Protein 2M5Y (pdb70)

CATH classification: 3.30.70.2390

Radius of gyration: 35.93 Å; Cα contacts (8 Å, |Δi|>4): 184; chains: 1; bounding box: 40×83×102 Å

Foldseek 3Di:
DCPDDPPPDDDDDDDDDDPPDDDDDDDDDDAAADFEAEFAEQAPQDCLSVVLVVVLVVVHHPHYHYYHDHDPLDAAFEKEEAVVPNLQVSSCSRCVSSVGHYDYCPSCVVVDDDGIYGYHYD

Solvent-accessible surface area: 9256 Å² total; per-residue (Å²): 124,131,96,143,138,94,186,138,127,109,113,96,180,107,129,193,133,140,138,134,100,86,140,128,122,135,116,149,184,125,105,89,116,190,24,55,1,51,0,16,10,43,72,43,85,132,49,54,6,22,156,5,3,67,175,13,115,92,75,68,77,62,72,14,66,78,30,105,79,82,3,122,47,20,107,53,42,13,0,2,29,20,91,101,130,32,14,138,60,6,0,46,50,2,2,173,71,43,58,20,61,58,54,101,136,113,5,62,164,73,60,113,2,59,23,0,0,0,0,14,51,83

Secondary structure (DSSP, 8-state):
---PPP-S--------------PPP---PPP-----EEEEESS---TTTTHHHHHHHHHT-S-EEEEE---TT-SS-EEE---STTHHHHHHHHHHHHT-EEE-SSHHHHT--SSEEEEE--

Structure (mmCIF, N/CA/C/O backbone):
data_2M5Y
#
_entry.id   2M5Y
#
loop_
_atom_site.group_PDB
_atom_site.id
_atom_site.type_symbol
_atom_site.label_atom_id
_atom_site.label_alt_id
_atom_site.label_comp_id
_atom_site.label_asym_id
_atom_site.label_entity_id
_atom_site.label_seq_id
_atom_site.pdbx_PDB_ins_code
_atom_site.Cartn_x
_atom_site.Cartn_y
_atom_site.Cartn_z
_atom_site.occupancy
_atom_site.B_iso_or_equiv
_atom_site.auth_seq_id
_atom_site.auth_comp_id
_atom_site.auth_asym_id
_atom_site.auth_atom_id
_atom_site.pdbx_PDB_model_num
ATOM 1 N N . GLY A 1 1 ? -28.139 -68.044 87.027 1.00 12.31 1 GLY A N 1
ATOM 2 C CA . GLY A 1 1 ? -27.502 -67.436 88.216 1.00 64.12 1 GLY A CA 1
ATOM 3 C C . GLY A 1 1 ? -27.089 -65.998 87.967 1.00 74.55 1 GLY A C 1
ATOM 4 O O . GLY A 1 1 ? -27.688 -65.332 87.119 1.00 0.13 1 GLY A O 1
ATOM 10 N N . SER A 1 2 ? -26.045 -65.539 88.689 1.00 42.33 2 SER A N 1
ATOM 11 C CA . SER A 1 2 ? -25.559 -64.148 88.643 1.00 24.01 2 SER A CA 1
ATOM 12 C C . SER A 1 2 ? -25.010 -63.789 87.250 1.00 32.42 2 SER A C 1
ATOM 13 O O . SER A 1 2 ? -24.149 -64.499 86.715 1.00 3.24 2 SER A O 1
ATOM 21 N N . SER A 1 3 ? -25.528 -62.693 86.673 1.00 43.13 3 SER A N 1
ATOM 22 C CA . SER A 1 3 ? -25.100 -62.182 85.360 1.00 30.33 3 SER A CA 1
ATOM 23 C C . SER A 1 3 ? -24.561 -60.744 85.526 1.00 75.14 3 SER A C 1
ATOM 24 O O . SER A 1 3 ? -25.172 -59.953 86.253 1.00 24.11 3 SER A O 1
ATOM 32 N N . PRO A 1 4 ? -23.397 -60.387 84.881 1.00 50.02 4 PRO A N 1
ATOM 33 C CA . PRO A 1 4 ? -22.816 -59.023 84.957 1.00 24.31 4 PRO A CA 1
ATOM 34 C C . PRO A 1 4 ? -23.767 -57.959 84.359 1.00 41.14 4 PRO A C 1
ATOM 35 O O . PRO A 1 4 ? -24.258 -58.108 83.235 1.00 31.11 4 PRO A O 1
ATOM 46 N N . ASN A 1 5 ? -24.045 -56.911 85.148 1.00 31.11 5 ASN A N 1
ATOM 47 C CA . ASN A 1 5 ? -24.949 -55.816 84.770 1.00 45.45 5 ASN A CA 1
ATOM 48 C C . ASN A 1 5 ? -24.139 -54.687 84.106 1.00 32.31 5 ASN A C 1
ATOM 49 O O . ASN A 1 5 ? -22.936 -54.566 84.357 1.00 75.05 5 ASN A O 1
ATOM 60 N N . SER A 1 6 ? -24.814 -53.887 83.256 1.00 45.10 6 SER A N 1
ATOM 61 C CA . SER A 1 6 ? -24.217 -52.733 82.550 1.00 14.51 6 SER A CA 1
ATOM 62 C C . SER A 1 6 ? -23.589 -51.739 83.544 1.00 0.14 6 SER A C 1
ATOM 63 O O . SER A 1 6 ? -24.238 -51.378 84.530 1.00 15.43 6 SER A O 1
ATOM 71 N N . GLU A 1 7 ? -22.342 -51.308 83.257 1.00 62.41 7 GLU A N 1
ATOM 72 C CA . GLU A 1 7 ? -21.504 -50.520 84.187 1.00 71.11 7 GLU A CA 1
ATOM 73 C C . GLU A 1 7 ? -22.234 -49.247 84.691 1.00 22.41 7 GLU A C 1
ATOM 74 O O . GLU A 1 7 ? -22.765 -49.238 85.809 1.00 71.13 7 GLU A O 1
ATOM 86 N N . ASP A 1 8 ? -22.274 -48.190 83.865 1.00 32.25 8 ASP A N 1
ATOM 87 C CA . ASP A 1 8 ? -23.100 -46.998 84.138 1.00 62.51 8 ASP A CA 1
ATOM 88 C C . ASP A 1 8 ? -23.842 -46.591 82.853 1.00 12.13 8 ASP A C 1
ATOM 89 O O . ASP A 1 8 ? -25.037 -46.864 82.700 1.00 31.42 8 ASP A O 1
ATOM 98 N N . ASP A 1 9 ? -23.082 -45.994 81.921 1.00 73.32 9 ASP A N 1
ATOM 99 C CA . ASP A 1 9 ? -23.563 -45.510 80.614 1.00 71.01 9 ASP A CA 1
ATOM 100 C C . ASP A 1 9 ? -22.360 -44.960 79.834 1.00 55.23 9 ASP A C 1
ATOM 101 O O . ASP A 1 9 ? -21.565 -44.196 80.388 1.00 74.02 9 ASP A O 1
ATOM 110 N N . SER A 1 10 ? -22.226 -45.360 78.564 1.00 74.10 10 SER A N 1
ATOM 111 C CA . SER A 1 10 ? -21.124 -44.920 77.696 1.00 33.54 10 SER A CA 1
ATOM 112 C C . SER A 1 10 ? -21.498 -43.606 76.990 1.00 62.25 10 SER A C 1
ATOM 113 O O . SER A 1 10 ? -22.617 -43.457 76.488 1.00 54.11 10 SER A O 1
ATOM 121 N N . SER A 1 11 ? -20.557 -42.654 76.975 1.00 25.31 11 SER A N 1
ATOM 122 C CA . SER A 1 11 ? -20.734 -41.353 76.320 1.00 33.30 11 SER A CA 1
ATOM 123 C C . SER A 1 11 ? -20.182 -41.405 74.877 1.00 41.44 11 SER A C 1
ATOM 124 O O . SER A 1 11 ? -19.662 -42.437 74.435 1.00 52.31 11 SER A O 1
ATOM 132 N N . ALA A 1 12 ? -20.315 -40.292 74.146 1.00 41.13 12 ALA A N 1
ATOM 133 C CA . ALA A 1 12 ? -19.900 -40.184 72.738 1.00 74.21 12 ALA A CA 1
ATOM 134 C C . ALA A 1 12 ? -19.421 -38.759 72.450 1.00 0.34 12 ALA A C 1
ATOM 135 O O . ALA A 1 12 ? -19.794 -37.820 73.165 1.00 33.34 12 ALA A O 1
ATOM 142 N N . ILE A 1 13 ? -18.580 -38.607 71.413 1.00 44.41 13 ILE A N 1
ATOM 143 C CA . ILE A 1 13 ? -18.052 -37.297 70.977 1.00 14.21 13 ILE A CA 1
ATOM 144 C C . ILE A 1 13 ? -18.278 -37.103 69.470 1.00 42.14 13 ILE A C 1
ATOM 145 O O . ILE A 1 13 ? -18.668 -38.040 68.757 1.00 25.52 13 ILE A O 1
ATOM 161 N N . SER A 1 14 ? -18.016 -35.871 69.012 1.00 71.01 14 SER A N 1
ATOM 162 C CA . SER A 1 14 ? -18.137 -35.470 67.603 1.00 71.42 14 SER A CA 1
ATOM 163 C C . SER A 1 14 ? -17.401 -34.130 67.385 1.00 73.14 14 SER A C 1
ATOM 164 O O . SER A 1 14 ? -16.957 -33.494 68.350 1.00 72.52 14 SER A O 1
ATOM 172 N N . THR A 1 15 ? -17.265 -33.725 66.112 1.00 23.22 15 THR A N 1
ATOM 173 C CA . THR A 1 15 ? -16.703 -32.417 65.716 1.00 43.41 15 THR A CA 1
ATOM 174 C C . THR A 1 15 ? -17.580 -31.804 64.606 1.00 21.33 15 THR A C 1
ATOM 175 O O . THR A 1 15 ? -18.386 -32.502 63.988 1.00 50.51 15 THR A O 1
ATOM 186 N N . MET A 1 16 ? -17.418 -30.487 64.373 1.00 32.22 16 MET A N 1
ATOM 187 C CA . MET A 1 16 ? -18.169 -29.728 63.344 1.00 34.22 16 MET A CA 1
ATOM 188 C C . MET A 1 16 ? -17.166 -28.975 62.458 1.00 45.41 16 MET A C 1
ATOM 189 O O . MET A 1 16 ? -16.275 -28.305 62.973 1.00 51.44 16 MET A O 1
ATOM 203 N N . THR A 1 17 ? -17.324 -29.081 61.129 1.00 1.04 17 THR A N 1
ATOM 204 C CA . THR A 1 17 ? -16.382 -28.500 60.148 1.00 41.21 17 THR A CA 1
ATOM 205 C C . THR A 1 17 ? -17.057 -27.342 59.385 1.00 41.41 17 THR A C 1
ATOM 206 O O . THR A 1 17 ? -18.246 -27.421 59.051 1.00 2.23 17 THR A O 1
ATOM 217 N N . THR A 1 18 ? -16.283 -26.278 59.116 1.00 31.22 18 THR A N 1
ATOM 218 C CA . THR A 1 18 ? -16.742 -25.101 58.357 1.00 53.20 18 THR A CA 1
ATOM 219 C C . THR A 1 18 ? -15.771 -24.808 57.194 1.00 11.14 18 THR A C 1
ATOM 220 O O . THR A 1 18 ? -14.608 -25.224 57.218 1.00 23.44 18 THR A O 1
ATOM 231 N N . THR A 1 19 ? -16.260 -24.082 56.184 1.00 12.33 19 THR A N 1
ATOM 232 C CA . THR A 1 19 ? -15.465 -23.673 55.014 1.00 60.41 19 THR A CA 1
ATOM 233 C C . THR A 1 19 ? -15.891 -22.259 54.578 1.00 14.12 19 THR A C 1
ATOM 234 O O . THR A 1 19 ? -16.967 -21.778 54.966 1.00 23.33 19 THR A O 1
ATOM 245 N N . THR A 1 20 ? -15.036 -21.594 53.778 1.00 64.14 20 THR A N 1
ATOM 246 C CA . THR A 1 20 ? -15.283 -20.221 53.289 1.00 13.30 20 THR A CA 1
ATOM 247 C C . THR A 1 20 ? -14.635 -20.032 51.901 1.00 11.01 20 THR A C 1
ATOM 248 O O . THR A 1 20 ? -13.508 -20.485 51.670 1.00 33.32 20 THR A O 1
ATOM 259 N N . ALA A 1 21 ? -15.363 -19.368 50.989 1.00 32.10 21 ALA A N 1
ATOM 260 C CA . ALA A 1 21 ? -14.848 -18.974 49.666 1.00 54.21 21 ALA A CA 1
ATOM 261 C C . ALA A 1 21 ? -14.310 -17.529 49.722 1.00 55.00 21 ALA A C 1
ATOM 262 O O . ALA A 1 21 ? -14.592 -16.793 50.674 1.00 23.34 21 ALA A O 1
ATOM 269 N N . ALA A 1 22 ? -13.550 -17.126 48.694 1.00 32.53 22 ALA A N 1
ATOM 270 C CA . ALA A 1 22 ? -12.966 -15.771 48.602 1.00 63.33 22 ALA A CA 1
ATOM 271 C C . ALA A 1 22 ? -12.926 -15.315 47.126 1.00 34.22 22 ALA A C 1
ATOM 272 O O . ALA A 1 22 ? -12.568 -16.115 46.257 1.00 3.32 22 ALA A O 1
ATOM 279 N N . PRO A 1 23 ? -13.304 -14.025 46.817 1.00 32.35 23 PRO A N 1
ATOM 280 C CA . PRO A 1 23 ? -13.355 -13.506 45.425 1.00 25.44 23 PRO A CA 1
ATOM 281 C C . PRO A 1 23 ? -11.951 -13.319 44.801 1.00 64.54 23 PRO A C 1
ATOM 282 O O . PRO A 1 23 ? -11.011 -12.874 45.469 1.00 54.11 23 PRO A O 1
ATOM 293 N N . THR A 1 24 ? -11.829 -13.686 43.519 1.00 62.31 24 THR A N 1
ATOM 294 C CA . THR A 1 24 ? -10.591 -13.548 42.739 1.00 51.13 24 THR A CA 1
ATOM 295 C C . THR A 1 24 ? -10.691 -12.328 41.811 1.00 4.52 24 THR A C 1
ATOM 296 O O . THR A 1 24 ? -11.668 -12.189 41.061 1.00 22.30 24 THR A O 1
ATOM 307 N N . SER A 1 25 ? -9.681 -11.455 41.878 1.00 3.04 25 SER A N 1
ATOM 308 C CA . SER A 1 25 ? -9.585 -10.260 41.034 1.00 53.45 25 SER A CA 1
ATOM 309 C C . SER A 1 25 ? -8.870 -10.616 39.712 1.00 54.43 25 SER A C 1
ATOM 310 O O . SER A 1 25 ? -7.746 -11.130 39.728 1.00 1.20 25 SER A O 1
ATOM 318 N N . THR A 1 26 ? -9.556 -10.377 38.582 1.00 44.04 26 THR A N 1
ATOM 319 C CA . THR A 1 26 ? -9.024 -10.606 37.232 1.00 1.23 26 THR A CA 1
ATOM 320 C C . THR A 1 26 ? -9.389 -9.408 36.338 1.00 55.41 26 THR A C 1
ATOM 321 O O . THR A 1 26 ? -10.566 -9.055 36.218 1.00 41.40 26 THR A O 1
ATOM 332 N N . SER A 1 27 ? -8.367 -8.792 35.726 1.00 31.34 27 SER A N 1
ATOM 333 C CA . SER A 1 27 ? -8.517 -7.618 34.853 1.00 24.53 27 SER A CA 1
ATOM 334 C C 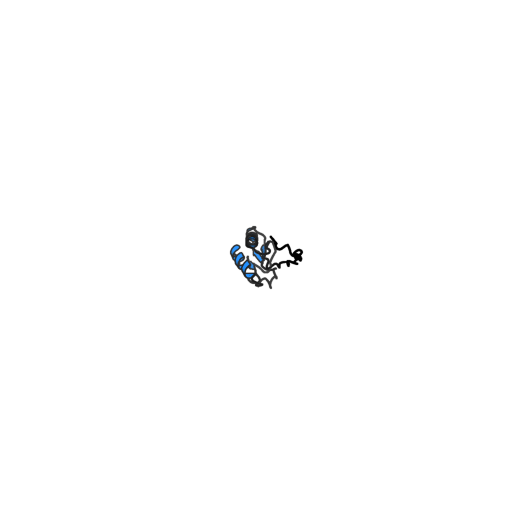. SER A 1 27 ? -7.731 -7.836 33.549 1.00 22.31 27 SER A C 1
ATOM 335 O O . SER A 1 27 ? -6.670 -8.472 33.558 1.00 34.04 27 SER A O 1
ATOM 343 N N . VAL A 1 28 ? -8.267 -7.314 32.433 1.00 43.03 28 VAL A N 1
ATOM 344 C CA . VAL A 1 28 ? -7.634 -7.403 31.100 1.00 4.24 28 VAL A CA 1
ATOM 345 C C . VAL A 1 28 ? -7.192 -6.001 30.646 1.00 11.53 28 VAL A C 1
ATOM 346 O O . VAL A 1 28 ? -7.903 -5.011 30.866 1.00 22.10 28 VAL A O 1
ATOM 359 N N . LYS A 1 29 ? -6.011 -5.937 30.017 1.00 32.34 29 LYS A N 1
ATOM 360 C CA . LYS A 1 29 ? -5.383 -4.687 29.570 1.00 10.05 29 LYS A CA 1
ATOM 361 C C . LYS A 1 29 ? -5.614 -4.509 28.047 1.00 61.44 29 LYS A C 1
ATOM 362 O O . LYS A 1 29 ? -5.514 -5.491 27.304 1.00 13.12 29 LYS A O 1
ATOM 381 N N . PRO A 1 30 ? -5.969 -3.263 27.566 1.00 54.40 30 PRO A N 1
ATOM 382 C CA . PRO A 1 30 ? -6.188 -2.978 26.119 1.00 60.25 30 PRO A CA 1
ATOM 383 C C . PRO A 1 30 ? -4.983 -3.352 25.217 1.00 4.44 30 PRO A C 1
ATOM 384 O O . PRO A 1 30 ? -3.829 -3.305 25.658 1.00 41.24 30 PRO A O 1
ATOM 395 N N . ALA A 1 31 ? -5.277 -3.733 23.960 1.00 24.45 31 ALA A N 1
ATOM 396 C CA . ALA A 1 31 ? -4.263 -4.111 22.952 1.00 4.54 31 ALA A CA 1
ATOM 397 C C . ALA A 1 31 ? -3.729 -2.870 22.209 1.00 12.24 31 ALA A C 1
ATOM 398 O O . ALA A 1 31 ? -4.366 -1.809 22.217 1.00 2.40 31 ALA A O 1
ATOM 405 N N . ALA A 1 32 ? -2.560 -3.015 21.559 1.00 54.14 32 ALA A N 1
ATOM 406 C CA . ALA A 1 32 ? -1.872 -1.911 20.854 1.00 11.41 32 ALA A CA 1
ATOM 407 C C . ALA A 1 32 ? -1.799 -2.206 19.334 1.00 31.14 32 ALA A C 1
ATOM 408 O O . ALA A 1 32 ? -1.241 -3.238 18.944 1.00 34.34 32 ALA A O 1
ATOM 415 N N . PRO A 1 33 ? -2.367 -1.307 18.454 1.00 22.40 33 PRO A N 1
ATOM 416 C CA . PRO A 1 33 ? -2.334 -1.481 16.977 1.00 33.42 33 PRO A CA 1
ATOM 417 C C . PRO A 1 33 ? -0.890 -1.405 16.428 1.00 34.13 33 PRO A C 1
ATOM 418 O O . PRO A 1 33 ? -0.113 -0.534 16.844 1.00 74.24 33 PRO A O 1
ATOM 429 N N . ARG A 1 34 ? -0.546 -2.326 15.508 1.00 5.21 34 ARG A N 1
ATOM 430 C CA . ARG A 1 34 ? 0.819 -2.457 14.973 1.00 54.14 34 ARG A CA 1
ATOM 431 C C . ARG A 1 34 ? 1.071 -1.445 13.840 1.00 63.33 34 ARG A C 1
ATOM 432 O O . ARG A 1 34 ? 1.519 -0.330 14.096 1.00 4.24 34 ARG A O 1
ATOM 453 N N . ALA A 1 35 ? 0.709 -1.808 12.597 1.00 23.33 35 ALA A N 1
ATOM 454 C CA . ALA A 1 35 ? 1.107 -1.058 11.392 1.00 14.13 35 ALA A CA 1
ATOM 455 C C . ALA A 1 35 ? -0.061 -1.000 10.406 1.00 11.40 35 ALA A C 1
ATOM 456 O O . ALA A 1 35 ? -0.690 -2.026 10.124 1.00 22.23 35 ALA A O 1
ATOM 463 N N . GLU A 1 36 ? -0.342 0.204 9.886 1.00 30.21 36 GLU A N 1
ATOM 464 C CA . GLU A 1 36 ? -1.432 0.428 8.924 1.00 21.43 36 GLU A CA 1
ATOM 465 C C . GLU A 1 36 ? -0.876 0.628 7.507 1.00 61.12 36 GLU A C 1
ATOM 466 O O . GLU A 1 36 ? 0.247 1.125 7.318 1.00 42.12 36 GLU A O 1
ATOM 478 N N . VAL A 1 37 ? -1.678 0.211 6.522 1.00 42.53 37 VAL A N 1
ATOM 479 C CA . VAL A 1 37 ? -1.426 0.444 5.096 1.00 30.44 37 VAL A CA 1
ATOM 480 C C . VAL A 1 37 ? -2.531 1.361 4.539 1.00 71.23 37 VAL A C 1
ATOM 481 O O . VAL A 1 37 ? -3.682 1.315 4.995 1.00 45.41 37 VAL A O 1
ATOM 494 N N . ARG A 1 38 ? -2.175 2.213 3.570 1.00 11.22 38 ARG A N 1
ATOM 495 C CA . ARG A 1 38 ? -3.123 3.143 2.952 1.00 50.43 38 ARG A CA 1
ATOM 496 C C . ARG A 1 38 ? -2.819 3.351 1.457 1.00 35.44 38 ARG A C 1
ATOM 497 O O . ARG A 1 38 ? -1.769 3.869 1.087 1.00 20.45 38 ARG A O 1
ATOM 518 N N . VAL A 1 39 ? -3.775 2.952 0.605 1.00 22.20 39 VAL A N 1
ATOM 519 C CA . VAL A 1 39 ? -3.641 3.037 -0.854 1.00 34.43 39 VAL A CA 1
ATOM 520 C C . VAL A 1 39 ? -4.017 4.452 -1.330 1.00 40.03 39 VAL A C 1
ATOM 521 O O . VAL A 1 39 ? -5.172 4.857 -1.231 1.00 14.44 39 VAL A O 1
ATOM 534 N N . TYR A 1 40 ? -3.024 5.204 -1.822 1.00 73.22 40 TYR A N 1
ATOM 535 C CA . TYR A 1 40 ? -3.239 6.520 -2.425 1.00 22.21 40 TYR A CA 1
ATOM 536 C C . TYR A 1 40 ? -3.211 6.404 -3.945 1.00 4.30 40 TYR A C 1
ATOM 537 O O . TYR A 1 40 ? -2.211 5.991 -4.518 1.00 61.02 40 TYR A O 1
ATOM 555 N N . ASN A 1 41 ? -4.317 6.748 -4.605 1.00 5.21 41 ASN A N 1
ATOM 556 C CA . ASN A 1 41 ? -4.318 6.881 -6.066 1.00 11.52 41 ASN A CA 1
ATOM 557 C C . ASN A 1 41 ? -4.104 8.359 -6.389 1.00 15.43 41 ASN A C 1
ATOM 558 O O . ASN A 1 41 ? -4.839 9.206 -5.892 1.00 1.24 41 ASN A O 1
ATOM 569 N N . ILE A 1 42 ? -3.095 8.672 -7.201 1.00 20.44 42 ILE A N 1
ATOM 570 C CA . ILE A 1 42 ? -2.679 10.069 -7.419 1.00 44.31 42 ILE A CA 1
ATOM 571 C C . ILE A 1 42 ? -3.591 10.791 -8.439 1.00 31.15 42 ILE A C 1
ATOM 572 O O . ILE A 1 42 ? -3.875 11.979 -8.284 1.00 34.43 42 ILE A O 1
ATOM 588 N N . SER A 1 43 ? -4.091 10.060 -9.449 1.00 41.11 43 SER A N 1
ATOM 589 C CA . SER A 1 43 ? -4.903 10.652 -10.542 1.00 75.23 43 SER A CA 1
ATOM 590 C C . SER A 1 43 ? -6.374 10.186 -10.471 1.00 44.40 43 SER A C 1
ATOM 591 O O . SER A 1 43 ? -7.261 10.843 -11.027 1.00 45.12 43 SER A O 1
ATOM 599 N N . GLY A 1 44 ? -6.620 9.063 -9.782 1.00 41.13 44 GLY A N 1
ATOM 600 C CA . GLY A 1 44 ? -7.953 8.462 -9.698 1.00 61.20 44 GLY A CA 1
ATOM 601 C C . GLY A 1 44 ? -8.251 7.575 -10.901 1.00 22.32 44 GLY A C 1
ATOM 602 O O . GLY A 1 44 ? -8.340 8.067 -12.027 1.00 74.21 44 GLY A O 1
ATOM 606 N N . THR A 1 45 ? -8.408 6.262 -10.670 1.00 41.21 45 THR A N 1
ATOM 607 C CA . THR A 1 45 ? -8.662 5.273 -11.737 1.00 11.21 45 THR A CA 1
ATOM 608 C C . THR A 1 45 ? -9.608 4.168 -11.190 1.00 50.31 45 THR A C 1
ATOM 609 O O . THR A 1 45 ? -10.390 4.438 -10.273 1.00 43.11 45 THR A O 1
ATOM 620 N N . GLU A 1 46 ? -9.571 2.961 -11.781 1.00 35.52 46 GLU A N 1
ATOM 621 C CA . GLU A 1 46 ? -10.389 1.801 -11.371 1.00 21.10 46 GLU A CA 1
ATOM 622 C C . GLU A 1 46 ? -10.083 1.342 -9.918 1.00 63.12 46 GLU A C 1
ATOM 623 O O . GLU A 1 46 ? -8.969 1.542 -9.405 1.00 14.42 46 GLU A O 1
ATOM 635 N N . GLY A 1 47 ? -11.086 0.690 -9.292 1.00 74.25 47 GLY A N 1
ATOM 636 C CA . GLY A 1 47 ? -10.976 0.157 -7.928 1.00 14.01 47 GLY A CA 1
ATOM 637 C C . GLY A 1 47 ? -9.990 -1.012 -7.773 1.00 64.42 47 GLY A C 1
ATOM 638 O O . GLY A 1 47 ? -9.807 -1.506 -6.662 1.00 65.12 47 GLY A O 1
ATOM 642 N N . ALA A 1 48 ? -9.360 -1.453 -8.893 1.00 33.23 48 ALA A N 1
ATOM 643 C CA . ALA A 1 48 ? -8.262 -2.457 -8.890 1.00 35.43 48 ALA A CA 1
ATOM 644 C C . ALA A 1 48 ? -7.087 -2.012 -7.989 1.00 14.23 48 ALA A C 1
ATOM 645 O O . ALA A 1 48 ? -6.356 -2.846 -7.433 1.00 74.13 48 ALA A O 1
ATOM 652 N N . ALA A 1 49 ? -6.928 -0.683 -7.865 1.00 62.51 49 ALA A N 1
ATOM 653 C CA . ALA A 1 49 ? -5.964 -0.056 -6.945 1.00 63.10 49 ALA A CA 1
ATOM 654 C C . ALA A 1 49 ? -6.352 -0.322 -5.480 1.00 1.30 49 ALA A C 1
ATOM 655 O O . ALA A 1 49 ? -5.526 -0.760 -4.686 1.00 61.10 49 ALA A O 1
ATOM 662 N N . ALA A 1 50 ? -7.628 -0.072 -5.151 1.00 32.04 50 ALA A N 1
ATOM 663 C CA . ALA A 1 50 ? -8.178 -0.277 -3.784 1.00 51.11 50 ALA A CA 1
ATOM 664 C C . ALA A 1 50 ? -8.311 -1.771 -3.441 1.00 55.14 50 ALA A C 1
ATOM 665 O O . ALA A 1 50 ? -8.400 -2.143 -2.265 1.00 75.03 50 ALA A O 1
ATOM 672 N N . ARG A 1 51 ? -8.342 -2.612 -4.492 1.00 14.14 51 ARG A N 1
ATOM 673 C CA . ARG A 1 51 ? -8.445 -4.077 -4.362 1.00 34.44 51 ARG A CA 1
ATOM 674 C C . ARG A 1 51 ? -7.248 -4.657 -3.582 1.00 51.13 51 ARG A C 1
ATOM 675 O O . ARG A 1 51 ? -7.388 -5.687 -2.906 1.00 54.14 51 ARG A O 1
ATOM 696 N N . THR A 1 52 ? -6.084 -3.975 -3.670 1.00 73.01 52 THR A N 1
ATOM 697 C CA . THR A 1 52 ? -4.878 -4.368 -2.924 1.00 43.20 52 THR A CA 1
ATOM 698 C C . THR A 1 52 ? -5.132 -4.270 -1.400 1.00 74.53 52 THR A C 1
ATOM 699 O O . THR A 1 52 ? -4.741 -5.157 -0.641 1.00 3.21 52 THR A O 1
ATOM 710 N N . ALA A 1 53 ? -5.837 -3.190 -0.992 1.00 74.24 53 ALA A N 1
ATOM 711 C CA . ALA A 1 53 ? -6.220 -2.932 0.418 1.00 32.45 53 ALA A CA 1
ATOM 712 C C . ALA A 1 53 ? -7.223 -3.980 0.940 1.00 25.21 53 ALA A C 1
ATOM 713 O O . ALA A 1 53 ? -7.154 -4.402 2.098 1.00 20.04 53 ALA A O 1
ATOM 720 N N . ASP A 1 54 ? -8.141 -4.395 0.054 1.00 74.41 54 ASP A N 1
ATOM 721 C CA . ASP A 1 54 ? -9.272 -5.292 0.407 1.00 20.01 54 ASP A CA 1
ATOM 722 C C . ASP A 1 54 ? -8.765 -6.673 0.823 1.00 32.20 54 ASP A C 1
ATOM 723 O O . ASP A 1 54 ? -9.116 -7.191 1.891 1.00 4.41 54 ASP A O 1
ATOM 732 N N . ARG A 1 55 ? -7.923 -7.241 -0.046 1.00 22.12 55 ARG A N 1
ATOM 733 C CA . ARG A 1 55 ? -7.340 -8.578 0.147 1.00 34.24 55 ARG A CA 1
ATOM 734 C C . ARG A 1 55 ? -6.360 -8.582 1.335 1.00 71.40 55 ARG A C 1
ATOM 735 O O . ARG A 1 55 ? -6.158 -9.610 1.993 1.00 41.52 55 ARG A O 1
ATOM 756 N N . LEU A 1 56 ? -5.795 -7.395 1.607 1.00 60.21 56 LEU A N 1
ATOM 757 C CA . LEU A 1 56 ? -4.745 -7.199 2.610 1.00 4.40 56 LEU A CA 1
ATOM 758 C C . LEU A 1 56 ? -5.326 -7.216 4.034 1.00 12.11 56 LEU A C 1
ATOM 759 O O . LEU A 1 56 ? -4.826 -7.916 4.913 1.00 23.43 56 LEU A O 1
ATOM 775 N N . LYS A 1 57 ? -6.387 -6.430 4.251 1.00 73.55 57 LYS A N 1
ATOM 776 C CA . LYS A 1 57 ? -7.091 -6.371 5.550 1.00 61.43 57 LYS A CA 1
ATOM 777 C C . LYS A 1 57 ? -7.717 -7.736 5.892 1.00 74.31 57 LYS A C 1
ATOM 778 O O . LYS A 1 57 ? -7.714 -8.168 7.054 1.00 60.32 57 LYS A O 1
ATOM 797 N N . ALA A 1 58 ? -8.199 -8.425 4.839 1.00 24.12 58 ALA A N 1
ATOM 798 C CA . ALA A 1 58 ? -8.762 -9.784 4.942 1.00 43.12 58 ALA A CA 1
ATOM 799 C C . ALA A 1 58 ? -7.657 -10.832 5.223 1.00 54.22 58 ALA A C 1
ATOM 800 O O . ALA A 1 58 ? -7.945 -11.923 5.725 1.00 0.21 58 ALA A O 1
ATOM 807 N N . ALA A 1 59 ? -6.396 -10.492 4.874 1.00 2.20 59 ALA A N 1
ATOM 808 C CA . ALA A 1 59 ? -5.210 -11.334 5.172 1.00 63.54 59 ALA A CA 1
ATOM 809 C C . ALA A 1 59 ? -4.807 -11.232 6.660 1.00 64.24 59 ALA A C 1
ATOM 810 O O . ALA A 1 59 ? -4.106 -12.106 7.178 1.00 0.41 59 ALA A O 1
ATOM 817 N N . GLY A 1 60 ? -5.249 -10.145 7.330 1.00 12.25 60 GLY A N 1
ATOM 818 C CA . GLY A 1 60 ? -5.022 -9.956 8.772 1.00 62.33 60 GLY A CA 1
ATOM 819 C C . GLY A 1 60 ? -4.095 -8.789 9.082 1.00 74.41 60 GLY A C 1
ATOM 820 O O . GLY A 1 60 ? -3.220 -8.896 9.946 1.00 75.53 60 GLY A O 1
ATOM 824 N N . PHE A 1 61 ? -4.272 -7.674 8.352 1.00 55.52 61 PHE A N 1
ATOM 825 C CA . PHE A 1 61 ? -3.528 -6.414 8.596 1.00 31.02 61 PHE A CA 1
ATOM 826 C C . PHE A 1 61 ? -4.450 -5.382 9.249 1.00 73.40 61 PHE A C 1
ATOM 827 O O . PHE A 1 61 ? -5.680 -5.456 9.100 1.00 44.11 61 PHE A O 1
ATOM 844 N N . THR A 1 62 ? -3.828 -4.415 9.949 1.00 23.05 62 THR A N 1
ATOM 845 C CA . THR A 1 62 ? -4.502 -3.587 10.962 1.00 51.10 62 THR A CA 1
ATOM 846 C C . THR A 1 62 ? -5.562 -2.664 10.320 1.00 53.33 62 THR A C 1
ATOM 847 O O . THR A 1 62 ? -6.762 -2.873 10.498 1.00 14.13 62 THR A O 1
ATOM 858 N N . VAL A 1 63 ? -5.105 -1.662 9.556 1.00 41.32 63 VAL A N 1
ATOM 859 C CA . VAL A 1 63 ? -5.984 -0.717 8.833 1.00 53.20 63 VAL A CA 1
ATOM 860 C C . VAL A 1 63 ? -5.541 -0.678 7.367 1.00 10.24 63 VAL A C 1
ATOM 861 O O . VAL A 1 63 ? -4.348 -0.669 7.096 1.00 72.21 63 VAL A O 1
ATOM 874 N N . THR A 1 64 ? -6.504 -0.696 6.433 1.00 11.20 64 THR A N 1
ATOM 875 C CA . THR A 1 64 ? -6.240 -0.508 5.000 1.00 50.32 64 THR A CA 1
ATOM 876 C C . THR A 1 64 ? -7.194 0.573 4.453 1.00 13.45 64 THR A C 1
ATOM 877 O O . THR A 1 64 ? -8.355 0.297 4.124 1.00 1.05 64 THR A O 1
ATOM 888 N N . ASP A 1 65 ? -6.697 1.819 4.415 1.00 70.32 65 ASP A N 1
ATOM 889 C CA . ASP A 1 65 ? -7.495 3.010 4.041 1.00 31.04 65 ASP A CA 1
ATOM 890 C C . ASP A 1 65 ? -7.142 3.440 2.608 1.00 62.30 65 ASP A C 1
ATOM 891 O O . ASP A 1 65 ? -5.980 3.550 2.280 1.00 64.12 65 ASP A O 1
ATOM 900 N N . VAL A 1 66 ? -8.141 3.683 1.751 1.00 74.01 66 VAL A N 1
ATOM 901 C CA . VAL A 1 66 ? -7.899 4.108 0.349 1.00 75.31 66 VAL A CA 1
ATOM 902 C C . VAL A 1 66 ? -8.459 5.523 0.106 1.00 42.41 66 VAL A C 1
ATOM 903 O O . VAL A 1 66 ? -9.605 5.822 0.463 1.00 33.10 66 VAL A O 1
ATOM 916 N N . GLY A 1 67 ? -7.622 6.384 -0.494 1.00 21.23 67 GLY A N 1
ATOM 917 C CA . GLY A 1 67 ? -8.000 7.745 -0.855 1.00 43.11 67 GLY A CA 1
ATOM 918 C C . GLY A 1 67 ? -7.239 8.232 -2.077 1.00 31.22 67 GLY A C 1
ATOM 919 O O . GLY A 1 67 ? -6.204 7.672 -2.432 1.00 54.24 67 GLY A O 1
ATOM 923 N N . ASN A 1 68 ? -7.779 9.261 -2.741 1.00 33.43 68 ASN A N 1
ATOM 924 C CA . ASN A 1 68 ? -7.135 9.904 -3.901 1.00 0.20 68 ASN A CA 1
ATOM 925 C C . ASN A 1 68 ? -6.343 11.128 -3.411 1.00 5.44 68 ASN A C 1
ATOM 926 O O . ASN A 1 68 ? -6.924 12.046 -2.827 1.00 1.25 68 ASN A O 1
ATOM 937 N N . LEU A 1 69 ? -5.011 11.135 -3.639 1.00 30.14 69 LEU A N 1
ATOM 938 C CA . LEU A 1 69 ? -4.122 12.159 -3.082 1.00 31.44 69 LEU A CA 1
ATOM 939 C C . LEU A 1 69 ? -2.945 12.336 -4.042 1.00 72.30 69 LEU A C 1
ATOM 940 O O . LEU A 1 69 ? -2.373 11.352 -4.515 1.00 5.35 69 LEU A O 1
ATOM 956 N N . SER A 1 70 ? -2.609 13.603 -4.333 1.00 21.32 70 SER A N 1
ATOM 957 C CA . SER A 1 70 ? -1.500 13.959 -5.225 1.00 64.23 70 SER A CA 1
ATOM 958 C C . SER A 1 70 ? -0.172 13.883 -4.462 1.00 32.13 70 SER A C 1
ATOM 959 O O . SER A 1 70 ? 0.148 14.780 -3.681 1.00 0.51 70 SER A O 1
ATOM 967 N N . LEU A 1 71 ? 0.561 12.772 -4.653 1.00 12.20 71 LEU A N 1
ATOM 968 C CA . LEU A 1 71 ? 1.924 12.599 -4.116 1.00 54.45 71 LEU A CA 1
ATOM 969 C C . LEU A 1 71 ? 2.943 13.217 -5.106 1.00 4.43 71 LEU A C 1
ATOM 970 O O . LEU A 1 71 ? 3.205 12.644 -6.166 1.00 25.52 71 LEU A O 1
ATOM 986 N N . PRO A 1 72 ? 3.540 14.405 -4.776 1.00 14.41 72 PRO A N 1
ATOM 987 C CA . PRO A 1 72 ? 4.464 15.116 -5.688 1.00 64.44 72 PRO A CA 1
ATOM 988 C C . PRO A 1 72 ? 5.891 14.533 -5.653 1.00 44.22 72 PRO A C 1
ATOM 989 O O . PRO A 1 72 ? 6.795 15.009 -6.348 1.00 15.15 72 PRO A O 1
ATOM 1000 N N . ASP A 1 73 ? 6.070 13.492 -4.831 1.00 42.34 73 ASP A N 1
ATOM 1001 C CA . ASP A 1 73 ? 7.358 12.828 -4.609 1.00 50.44 73 ASP A CA 1
ATOM 1002 C C . ASP A 1 73 ? 7.493 11.589 -5.513 1.00 74.31 73 ASP A C 1
ATOM 1003 O O . ASP A 1 73 ? 8.614 11.164 -5.824 1.00 32.34 73 ASP A O 1
ATOM 1012 N N . VAL A 1 74 ? 6.343 11.031 -5.951 1.00 74.34 74 VAL A N 1
ATOM 1013 C CA . VAL A 1 74 ? 6.301 9.879 -6.880 1.00 42.00 74 VAL A CA 1
ATOM 1014 C C . VAL A 1 74 ? 6.091 10.377 -8.322 1.00 73.32 74 VAL A C 1
ATOM 1015 O O . VAL A 1 74 ? 5.559 11.473 -8.538 1.00 30.31 74 VAL A O 1
ATOM 1028 N N . ALA A 1 75 ? 6.523 9.571 -9.295 1.00 55.50 75 ALA A N 1
ATOM 1029 C CA . ALA A 1 75 ? 6.325 9.844 -10.736 1.00 23.34 75 ALA A CA 1
ATOM 1030 C C . ALA A 1 75 ? 5.982 8.541 -11.494 1.00 34.44 75 ALA A C 1
ATOM 1031 O O . ALA A 1 75 ? 5.906 8.519 -12.727 1.00 73.11 75 ALA A O 1
ATOM 1038 N N . ALA A 1 76 ? 5.735 7.472 -10.722 1.00 1.23 76 ALA A N 1
ATOM 1039 C CA . ALA A 1 76 ? 5.420 6.125 -11.229 1.00 14.34 76 ALA A CA 1
ATOM 1040 C C . ALA A 1 76 ? 4.649 5.362 -10.145 1.00 70.43 76 ALA A C 1
ATOM 1041 O O . ALA A 1 76 ? 4.729 5.728 -8.960 1.00 34.02 76 ALA A O 1
ATOM 1048 N N . THR A 1 77 ? 3.866 4.343 -10.551 1.00 63.21 77 THR A N 1
ATOM 1049 C CA . THR A 1 77 ? 3.133 3.479 -9.609 1.00 41.44 77 THR A CA 1
ATOM 1050 C C . THR A 1 77 ? 4.146 2.795 -8.657 1.00 70.23 77 THR A C 1
ATOM 1051 O O . THR A 1 77 ? 5.006 2.007 -9.080 1.00 74.14 77 THR A O 1
ATOM 1062 N N . THR A 1 78 ? 4.088 3.192 -7.376 1.00 1.01 78 THR A N 1
ATOM 1063 C CA . THR A 1 78 ? 5.097 2.856 -6.373 1.00 12.12 78 THR A CA 1
ATOM 1064 C C . THR A 1 78 ? 4.436 2.493 -5.047 1.00 14.22 78 THR A C 1
ATOM 1065 O O . THR A 1 78 ? 3.621 3.245 -4.519 1.00 11.53 78 THR A O 1
ATOM 1076 N N . VAL A 1 79 ? 4.816 1.328 -4.511 1.00 72.13 79 VAL A N 1
ATOM 1077 C CA . VAL A 1 79 ? 4.342 0.860 -3.206 1.00 1.52 79 VAL A CA 1
ATOM 1078 C C . VAL A 1 79 ? 5.467 1.101 -2.183 1.00 52.22 79 VAL A C 1
ATOM 1079 O O . VAL A 1 79 ? 6.529 0.477 -2.250 1.00 50.41 79 VAL A O 1
ATOM 1092 N N . TYR A 1 80 ? 5.203 2.017 -1.245 1.00 51.53 80 TYR A N 1
ATOM 1093 C CA . TYR A 1 80 ? 6.170 2.506 -0.246 1.00 4.52 80 TYR A CA 1
ATOM 1094 C C . TYR A 1 80 ? 5.956 1.785 1.081 1.00 1.40 80 TYR A C 1
ATOM 1095 O O . TYR A 1 80 ? 4.814 1.560 1.497 1.00 61.20 80 TYR A O 1
ATOM 1113 N N . TYR A 1 81 ? 7.070 1.494 1.764 1.00 30.34 81 TYR A N 1
ATOM 1114 C CA . TYR A 1 81 ? 7.057 1.030 3.156 1.00 45.35 81 TYR A CA 1
ATOM 1115 C C . TYR A 1 81 ? 8.079 1.789 4.001 1.00 50.13 81 TYR A C 1
ATOM 1116 O O . TYR A 1 81 ? 8.989 2.438 3.478 1.00 10.54 81 TYR A O 1
ATOM 1134 N N . THR A 1 82 ? 7.917 1.668 5.315 1.00 74.10 82 THR A N 1
ATOM 1135 C CA . THR A 1 82 ? 8.950 1.996 6.302 1.00 22.31 82 THR A CA 1
ATOM 1136 C C . THR A 1 82 ? 9.473 0.650 6.872 1.00 30.44 82 THR A C 1
ATOM 1137 O O . THR A 1 82 ? 8.930 -0.417 6.548 1.00 22.41 82 THR A O 1
ATOM 1148 N N . GLU A 1 83 ? 10.532 0.685 7.681 1.00 62.22 83 GLU A N 1
ATOM 1149 C CA . GLU A 1 83 ? 11.170 -0.538 8.227 1.00 3.45 83 GLU A CA 1
ATOM 1150 C C . GLU A 1 83 ? 11.014 -0.611 9.756 1.00 24.33 83 GLU A C 1
ATOM 1151 O O . GLU A 1 83 ? 11.829 -1.231 10.447 1.00 1.23 83 GLU A O 1
ATOM 1163 N N . VAL A 1 84 ? 9.931 -0.008 10.275 1.00 43.20 84 VAL A N 1
ATOM 1164 C CA . VAL A 1 84 ? 9.559 -0.122 11.698 1.00 10.43 84 VAL A CA 1
ATOM 1165 C C . VAL A 1 84 ? 8.912 -1.498 11.922 1.00 4.34 84 VAL A C 1
ATOM 1166 O O . VAL A 1 84 ? 7.973 -1.848 11.206 1.00 12.54 84 VAL A O 1
ATOM 1179 N N . GLU A 1 85 ? 9.441 -2.260 12.896 1.00 51.22 85 GLU A N 1
ATOM 1180 C CA . GLU A 1 85 ? 9.028 -3.651 13.182 1.00 73.34 85 GLU A CA 1
ATOM 1181 C C . GLU A 1 85 ? 9.280 -4.567 11.955 1.00 12.54 85 GLU A C 1
ATOM 1182 O O . GLU A 1 85 ? 10.295 -5.273 11.890 1.00 0.34 85 GLU A O 1
ATOM 1194 N N . GLY A 1 86 ? 8.354 -4.520 10.978 1.00 74.44 86 GLY A N 1
ATOM 1195 C CA . GLY A 1 86 ? 8.444 -5.313 9.760 1.00 52.35 86 GLY A CA 1
ATOM 1196 C C . GLY A 1 86 ? 7.468 -4.838 8.703 1.00 63.13 86 GLY A C 1
ATOM 1197 O O . GLY A 1 86 ? 6.941 -5.652 7.938 1.00 64.30 86 GLY A O 1
ATOM 1201 N N . GLU A 1 87 ? 7.249 -3.501 8.645 1.00 30.33 87 GLU A N 1
ATOM 1202 C CA . GLU A 1 87 ? 6.321 -2.870 7.669 1.00 42.25 87 GLU A CA 1
ATOM 1203 C C . GLU A 1 87 ? 6.754 -3.109 6.217 1.00 73.22 87 GLU A C 1
ATOM 1204 O O . GLU A 1 87 ? 5.947 -2.978 5.287 1.00 1.24 87 GLU A O 1
ATOM 1216 N N . ARG A 1 88 ? 8.032 -3.453 6.030 1.00 65.32 88 ARG A N 1
ATOM 1217 C CA . ARG A 1 88 ? 8.568 -3.770 4.708 1.00 24.44 88 ARG A CA 1
ATOM 1218 C C . ARG A 1 88 ? 7.900 -5.007 4.090 1.00 43.10 88 ARG A C 1
ATOM 1219 O O . ARG A 1 88 ? 7.767 -5.082 2.880 1.00 11.12 88 ARG A O 1
ATOM 1240 N N . ALA A 1 89 ? 7.433 -5.934 4.952 1.00 63.52 89 ALA A N 1
ATOM 1241 C CA . ALA A 1 89 ? 6.840 -7.218 4.532 1.00 35.44 89 ALA A CA 1
ATOM 1242 C C . ALA A 1 89 ? 5.518 -7.015 3.770 1.00 24.51 89 ALA A C 1
ATOM 1243 O O . ALA A 1 89 ? 5.305 -7.625 2.714 1.00 2.11 89 ALA A O 1
ATOM 1250 N N . THR A 1 90 ? 4.645 -6.138 4.306 1.00 33.44 90 THR A N 1
ATOM 1251 C CA . THR A 1 90 ? 3.295 -5.929 3.747 1.00 3.10 90 THR A CA 1
ATOM 1252 C C . THR A 1 90 ? 3.365 -5.264 2.357 1.00 33.34 90 THR A C 1
ATOM 1253 O O . THR A 1 90 ? 2.739 -5.744 1.416 1.00 32.11 90 THR A O 1
ATOM 1264 N N . ALA A 1 91 ? 4.182 -4.203 2.224 1.00 42.04 91 ALA A N 1
ATOM 1265 C CA . ALA A 1 91 ? 4.343 -3.470 0.945 1.00 23.11 91 ALA A CA 1
ATOM 1266 C C . ALA A 1 91 ? 5.137 -4.288 -0.091 1.00 24.51 91 ALA A C 1
ATOM 1267 O O . ALA A 1 91 ? 4.977 -4.096 -1.296 1.00 53.04 91 ALA A O 1
ATOM 1274 N N . ASP A 1 92 ? 6.015 -5.173 0.406 1.00 61.33 92 ASP A N 1
ATOM 1275 C CA . ASP A 1 92 ? 6.775 -6.134 -0.433 1.00 73.30 92 ASP A CA 1
ATOM 1276 C C . ASP A 1 92 ? 5.818 -7.141 -1.102 1.00 63.34 92 ASP A C 1
ATOM 1277 O O . ASP A 1 92 ? 6.041 -7.566 -2.243 1.00 21.53 92 ASP A O 1
ATOM 1286 N N . ALA A 1 93 ? 4.735 -7.484 -0.380 1.00 21.43 93 ALA A N 1
ATOM 1287 C CA . ALA A 1 93 ? 3.680 -8.382 -0.882 1.00 5.20 93 ALA A CA 1
ATOM 1288 C C . ALA A 1 93 ? 2.750 -7.631 -1.858 1.00 72.21 93 ALA A C 1
ATOM 1289 O O . ALA A 1 93 ? 2.471 -8.111 -2.963 1.00 1.10 93 ALA A O 1
ATOM 1296 N N . VAL A 1 94 ? 2.308 -6.427 -1.442 1.00 72.42 94 VAL A N 1
ATOM 1297 C CA . VAL A 1 94 ? 1.337 -5.606 -2.202 1.00 50.43 94 VAL A CA 1
ATOM 1298 C C . VAL A 1 94 ? 1.945 -5.062 -3.497 1.00 72.43 94 VAL A C 1
ATOM 1299 O O . VAL A 1 94 ? 1.246 -4.920 -4.501 1.00 43.12 94 VAL A O 1
ATOM 1312 N N . GLY A 1 95 ? 3.245 -4.763 -3.461 1.00 72.43 95 GLY A N 1
ATOM 1313 C CA . GLY A 1 95 ? 3.972 -4.328 -4.653 1.00 13.10 95 GLY A CA 1
ATOM 1314 C C . GLY A 1 95 ? 3.917 -5.350 -5.774 1.00 34.10 95 GLY A C 1
ATOM 1315 O O . GLY A 1 95 ? 3.965 -5.006 -6.950 1.00 32.32 95 GLY A O 1
ATOM 1319 N N . ARG A 1 96 ? 3.801 -6.618 -5.379 1.00 15.13 96 ARG A N 1
ATOM 1320 C CA . ARG A 1 96 ? 3.645 -7.748 -6.317 1.00 10.33 96 ARG A CA 1
ATOM 1321 C C . ARG A 1 96 ? 2.160 -7.974 -6.669 1.00 33.22 96 ARG A C 1
ATOM 1322 O O . ARG A 1 96 ? 1.850 -8.425 -7.776 1.00 20.11 96 ARG A O 1
ATOM 1343 N N . THR A 1 97 ? 1.252 -7.662 -5.714 1.00 30.12 97 THR A N 1
ATOM 1344 C CA . THR A 1 97 ? -0.213 -7.764 -5.921 1.00 34.44 97 THR A CA 1
ATOM 1345 C C . THR A 1 97 ? -0.677 -6.771 -7.008 1.00 20.14 97 THR A C 1
ATOM 1346 O O . THR A 1 97 ? -1.465 -7.107 -7.900 1.00 63.42 97 THR A O 1
ATOM 1357 N N . LEU A 1 98 ? -0.133 -5.554 -6.918 1.00 13.55 98 LEU A N 1
ATOM 1358 C CA . LEU A 1 98 ? -0.444 -4.440 -7.824 1.00 64.31 98 LEU A CA 1
ATOM 1359 C C . LEU A 1 98 ? 0.436 -4.519 -9.086 1.00 12.30 98 LEU A C 1
ATOM 1360 O O . LEU A 1 98 ? -0.001 -4.144 -10.177 1.00 3.32 98 LEU A O 1
ATOM 1376 N N . GLY A 1 99 ? 1.668 -5.035 -8.920 1.00 2.43 99 GLY A N 1
ATOM 1377 C CA . GLY A 1 99 ? 2.668 -5.023 -9.988 1.00 44.52 99 GLY A CA 1
ATOM 1378 C C . GLY A 1 99 ? 3.209 -3.610 -10.196 1.00 2.31 99 GLY A C 1
ATOM 1379 O O . GLY A 1 99 ? 2.948 -2.971 -11.223 1.00 63.52 99 GLY A O 1
ATOM 1383 N N . ALA A 1 100 ? 3.929 -3.117 -9.176 1.00 43.44 100 ALA A N 1
ATOM 1384 C CA . ALA A 1 100 ? 4.439 -1.739 -9.104 1.00 23.23 100 ALA A CA 1
ATOM 1385 C C . ALA A 1 100 ? 5.868 -1.727 -8.543 1.00 43.21 100 ALA A C 1
ATOM 1386 O O . ALA A 1 100 ? 6.338 -2.737 -7.993 1.00 44.52 100 ALA A O 1
ATOM 1393 N N . ALA A 1 101 ? 6.548 -0.575 -8.689 1.00 64.05 101 ALA A N 1
ATOM 1394 C CA . ALA A 1 101 ? 7.911 -0.366 -8.171 1.00 44.34 101 ALA A CA 1
ATOM 1395 C C . ALA A 1 101 ? 7.860 -0.244 -6.639 1.00 15.42 101 ALA A C 1
ATOM 1396 O O . ALA A 1 101 ? 7.310 0.719 -6.108 1.00 5.14 101 ALA A O 1
ATOM 1403 N N . VAL A 1 102 ? 8.398 -1.246 -5.936 1.00 15.00 102 VAL A N 1
ATOM 1404 C CA . VAL A 1 102 ? 8.388 -1.287 -4.463 1.00 73.24 102 VAL A CA 1
ATOM 1405 C C . VAL A 1 102 ? 9.610 -0.526 -3.955 1.00 61.13 102 VAL A C 1
ATOM 1406 O O . VAL A 1 102 ? 10.716 -0.739 -4.460 1.00 33.25 102 VAL A O 1
ATOM 1419 N N . GLU A 1 103 ? 9.421 0.341 -2.956 1.00 22.14 103 GLU A N 1
ATOM 1420 C CA . GLU A 1 103 ? 10.472 1.253 -2.502 1.00 40.31 103 GLU A CA 1
ATOM 1421 C C . GLU A 1 103 ? 10.467 1.381 -0.968 1.00 44.42 103 GLU A C 1
ATOM 1422 O O . GLU A 1 103 ? 9.422 1.217 -0.305 1.00 54.11 103 GLU A O 1
ATOM 1434 N N . LEU A 1 104 ? 11.663 1.697 -0.433 1.00 31.21 104 LEU A N 1
ATOM 1435 C CA . LEU A 1 104 ? 11.942 1.786 1.006 1.00 34.45 104 LEU A CA 1
ATOM 1436 C C . LEU A 1 104 ? 11.379 3.096 1.579 1.00 30.11 104 LEU A C 1
ATOM 1437 O O . LEU A 1 104 ? 10.539 3.752 0.960 1.00 30.10 104 LEU A O 1
ATOM 1453 N N . ARG A 1 105 ? 11.850 3.460 2.778 1.00 64.23 105 ARG A N 1
ATOM 1454 C CA . ARG A 1 105 ? 11.538 4.736 3.446 1.00 25.33 105 ARG A CA 1
ATOM 1455 C C . ARG A 1 105 ? 12.210 5.960 2.755 1.00 54.34 105 ARG A C 1
ATOM 1456 O O . ARG A 1 105 ? 12.492 6.957 3.410 1.00 52.52 105 ARG A O 1
ATOM 1477 N N . LEU A 1 106 ? 12.457 5.891 1.436 1.00 44.10 106 LEU A N 1
ATOM 1478 C CA . LEU A 1 106 ? 13.002 7.015 0.662 1.00 64.35 106 LEU A CA 1
ATOM 1479 C C . LEU A 1 106 ? 11.942 8.158 0.496 1.00 72.10 106 LEU A C 1
ATOM 1480 O O . LEU A 1 106 ? 12.266 9.324 0.776 1.00 71.43 106 LEU A O 1
ATOM 1496 N N . PRO A 1 107 ? 10.645 7.865 0.073 1.00 50.43 107 PRO A N 1
ATOM 1497 C CA . PRO A 1 107 ? 9.537 8.874 0.092 1.00 1.42 107 PRO A CA 1
ATOM 1498 C C . PRO A 1 107 ? 9.249 9.467 1.493 1.00 51.22 107 PRO A C 1
ATOM 1499 O O . PRO A 1 107 ? 8.535 10.463 1.606 1.00 72.04 107 PRO A O 1
ATOM 1510 N N . GLU A 1 108 ? 9.810 8.840 2.550 1.00 42.03 108 GLU A N 1
ATOM 1511 C CA . GLU A 1 108 ? 9.613 9.276 3.950 1.00 0.21 108 GLU A CA 1
ATOM 1512 C C . GLU A 1 108 ? 10.270 10.656 4.161 1.00 22.23 108 GLU A C 1
ATOM 1513 O O . GLU A 1 108 ? 9.741 11.499 4.878 1.00 34.11 108 GLU A O 1
ATOM 1525 N N . LEU A 1 109 ? 11.401 10.894 3.487 1.00 41.24 109 LEU A N 1
ATOM 1526 C CA . LEU A 1 109 ? 12.104 12.192 3.554 1.00 20.33 109 LEU A CA 1
ATOM 1527 C C . LEU A 1 109 ? 11.463 13.191 2.577 1.00 51.44 109 LEU A C 1
ATOM 1528 O O . LEU A 1 109 ? 11.388 14.388 2.855 1.00 75.31 109 LEU A O 1
ATOM 1544 N N . SER A 1 110 ? 10.989 12.663 1.444 1.00 43.32 110 SER A N 1
ATOM 1545 C CA . SER A 1 110 ? 10.446 13.463 0.337 1.00 52.44 110 SER A CA 1
ATOM 1546 C C . SER A 1 110 ? 9.109 14.135 0.731 1.00 11.04 110 SER A C 1
ATOM 1547 O O . SER A 1 110 ? 8.932 15.345 0.568 1.00 52.43 110 SER A O 1
ATOM 1555 N N . ASP A 1 111 ? 8.200 13.332 1.299 1.00 64.35 111 ASP A N 1
ATOM 1556 C CA . ASP A 1 111 ? 6.808 13.745 1.589 1.00 35.22 111 ASP A CA 1
ATOM 1557 C C . ASP A 1 111 ? 6.437 13.490 3.064 1.00 54.11 111 ASP A C 1
ATOM 1558 O O . ASP A 1 111 ? 5.691 14.278 3.664 1.00 25.55 111 ASP A O 1
ATOM 1567 N N . GLN A 1 112 ? 6.996 12.409 3.630 1.00 32.14 112 GLN A N 1
ATOM 1568 C CA . GLN A 1 112 ? 6.644 11.878 4.971 1.00 1.11 112 GLN A CA 1
ATOM 1569 C C . GLN A 1 112 ? 5.207 11.286 4.934 1.00 3.02 112 GLN A C 1
ATOM 1570 O O . GLN A 1 112 ? 4.268 11.899 5.442 1.00 63.32 112 GLN A O 1
ATOM 1584 N N . PRO A 1 113 ? 5.018 10.098 4.282 1.00 64.55 113 PRO A N 1
ATOM 1585 C CA . PRO A 1 113 ? 3.728 9.377 4.262 1.00 40.44 113 PRO A CA 1
ATOM 1586 C C . PRO A 1 113 ? 3.510 8.528 5.549 1.00 44.13 113 PRO A C 1
ATOM 1587 O O . PRO A 1 113 ? 4.485 8.038 6.128 1.00 61.22 113 PRO A O 1
ATOM 1598 N N . PRO A 1 114 ? 2.231 8.346 6.016 1.00 43.13 114 PRO A N 1
ATOM 1599 C CA . PRO A 1 114 ? 1.914 7.572 7.242 1.00 63.44 114 PRO A CA 1
ATOM 1600 C C . PRO A 1 114 ? 2.040 6.034 7.038 1.00 63.01 114 PRO A C 1
ATOM 1601 O O . PRO A 1 114 ? 1.342 5.459 6.188 1.00 0.43 114 PRO A O 1
ATOM 1612 N N . GLY A 1 115 ? 2.949 5.407 7.817 1.00 4.35 115 GLY A N 1
ATOM 1613 C CA . GLY A 1 115 ? 3.113 3.946 7.857 1.00 54.13 115 GLY A CA 1
ATOM 1614 C C . GLY A 1 115 ? 3.603 3.368 6.533 1.00 15.55 115 GLY A C 1
ATOM 1615 O O . GLY A 1 115 ? 4.736 3.625 6.115 1.00 11.12 115 GLY A O 1
ATOM 1619 N N . VAL A 1 116 ? 2.729 2.582 5.888 1.00 54.22 116 VAL A N 1
ATOM 1620 C CA . VAL A 1 116 ? 2.930 2.026 4.543 1.00 71.31 116 VAL A CA 1
ATOM 1621 C C . VAL A 1 116 ? 1.858 2.605 3.626 1.00 50.32 116 VAL A C 1
ATOM 1622 O O . VAL A 1 116 ? 0.688 2.693 4.016 1.00 53.32 116 VAL A O 1
ATOM 1635 N N . ILE A 1 117 ? 2.248 3.006 2.405 1.00 71.05 117 ILE A N 1
ATOM 1636 C CA . ILE A 1 117 ? 1.293 3.534 1.416 1.00 34.41 117 ILE A CA 1
ATOM 1637 C C . ILE A 1 117 ? 1.472 2.790 0.094 1.00 1.41 117 ILE A C 1
ATOM 1638 O O . ILE A 1 117 ? 2.561 2.305 -0.211 1.00 74.12 117 ILE A O 1
ATOM 1654 N N . VAL A 1 118 ? 0.382 2.668 -0.663 1.00 34.22 118 VAL A N 1
ATOM 1655 C CA . VAL A 1 118 ? 0.400 2.068 -2.000 1.00 72.43 118 VAL A CA 1
ATOM 1656 C C . VAL A 1 118 ? -0.029 3.155 -2.987 1.00 12.45 118 VAL A C 1
ATOM 1657 O O . VAL A 1 118 ? -1.214 3.456 -3.086 1.00 51.11 118 VAL A O 1
ATOM 1670 N N . VAL A 1 119 ? 0.933 3.753 -3.705 1.00 34.03 119 VAL A N 1
ATOM 1671 C CA . VAL A 1 119 ? 0.620 4.820 -4.670 1.00 4.42 119 VAL A CA 1
ATOM 1672 C C . VAL A 1 119 ? 0.455 4.208 -6.053 1.00 34.44 119 VAL A C 1
ATOM 1673 O O . VAL A 1 119 ? 1.332 3.483 -6.531 1.00 22.14 119 VAL A O 1
ATOM 1686 N N . VAL A 1 120 ? -0.691 4.493 -6.675 1.00 62.44 120 VAL A N 1
ATOM 1687 C CA . VAL A 1 120 ? -0.995 4.036 -8.028 1.00 23.25 120 VAL A CA 1
ATOM 1688 C C . VAL A 1 120 ? -1.123 5.262 -8.940 1.00 42.53 120 VAL A C 1
ATOM 1689 O O . VAL A 1 120 ? -1.876 6.197 -8.625 1.00 35.44 120 VAL A O 1
ATOM 1702 N N . THR A 1 121 ? -0.389 5.249 -10.065 1.00 23.22 121 THR A N 1
ATOM 1703 C CA . THR A 1 121 ? -0.474 6.293 -11.092 1.00 42.44 121 THR A CA 1
ATOM 1704 C C . THR A 1 121 ? -1.449 5.854 -12.187 1.00 13.31 121 THR A C 1
ATOM 1705 O O . THR A 1 121 ? -1.442 4.688 -12.597 1.00 75.50 121 THR A O 1
ATOM 1716 N N . GLY A 1 122 ? -2.289 6.796 -12.634 1.00 33.01 122 GLY A N 1
ATOM 1717 C CA . GLY A 1 122 ? -3.313 6.533 -13.643 1.00 73.44 122 GLY A CA 1
ATOM 1718 C C . GLY A 1 122 ? -3.557 7.745 -14.538 1.00 5.44 122 GLY A C 1
ATOM 1719 O O . GLY A 1 122 ? -4.685 7.907 -15.042 1.00 54.11 122 GLY A O 1
ATOM 1724 N N . GLY A 1 1 ? -74.861 -35.173 70.267 1.00 73.35 1 GLY A N 2
ATOM 1725 C CA . GLY A 1 1 ? -75.050 -34.025 71.195 1.00 73.22 1 GLY A CA 2
ATOM 1726 C C . GLY A 1 1 ? -74.348 -32.761 70.713 1.00 31.14 1 GLY A C 2
ATOM 1727 O O . GLY A 1 1 ? -73.858 -32.703 69.577 1.00 42.52 1 GLY A O 2
ATOM 1733 N N . SER A 1 2 ? -74.283 -31.747 71.599 1.00 4.10 2 SER A N 2
ATOM 1734 C CA . SER A 1 2 ? -73.686 -30.425 71.298 1.00 72.35 2 SER A CA 2
ATOM 1735 C C . SER A 1 2 ? -72.168 -30.381 71.575 1.00 42.13 2 SER A C 2
ATOM 1736 O O . SER A 1 2 ? -71.581 -29.297 71.598 1.00 1.51 2 SER A O 2
ATOM 1744 N N . SER A 1 3 ? -71.531 -31.559 71.742 1.00 70.22 3 SER A N 2
ATOM 1745 C CA . SER A 1 3 ? -70.085 -31.671 72.019 1.00 1.22 3 SER A CA 2
ATOM 1746 C C . SER A 1 3 ? -69.360 -32.265 70.784 1.00 14.41 3 SER A C 2
ATOM 1747 O O . SER A 1 3 ? -69.384 -33.489 70.591 1.00 13.51 3 SER A O 2
ATOM 1755 N N . PRO A 1 4 ? -68.754 -31.405 69.899 1.00 63.51 4 PRO A N 2
ATOM 1756 C CA . PRO A 1 4 ? -67.949 -31.857 68.741 1.00 4.54 4 PRO A CA 2
ATOM 1757 C C . PRO A 1 4 ? -66.433 -31.928 69.076 1.00 21.30 4 PRO A C 2
ATOM 1758 O O . PRO A 1 4 ? -66.039 -31.965 70.256 1.00 34.22 4 PRO A O 2
ATOM 1769 N N . ASN A 1 5 ? -65.598 -31.940 68.024 1.00 30.33 5 ASN A N 2
ATOM 1770 C CA . ASN A 1 5 ? -64.124 -31.923 68.152 1.00 52.12 5 ASN A CA 2
ATOM 1771 C C . ASN A 1 5 ? -63.508 -31.172 66.957 1.00 21.15 5 ASN A C 2
ATOM 1772 O O . ASN A 1 5 ? -64.019 -31.285 65.833 1.00 53.00 5 ASN A O 2
ATOM 1783 N N . SER A 1 6 ? -62.400 -30.435 67.228 1.00 1.02 6 SER A N 2
ATOM 1784 C CA . SER A 1 6 ? -61.644 -29.644 66.237 1.00 52.21 6 SER A CA 2
ATOM 1785 C C . SER A 1 6 ? -62.563 -28.682 65.450 1.00 61.34 6 SER A C 2
ATOM 1786 O O . SER A 1 6 ? -62.949 -28.972 64.311 1.00 62.14 6 SER A O 2
ATOM 1794 N N . GLU A 1 7 ? -62.928 -27.559 66.105 1.00 10.22 7 GLU A N 2
ATOM 1795 C CA . GLU A 1 7 ? -63.889 -26.553 65.575 1.00 61.42 7 GLU A CA 2
ATOM 1796 C C . GLU A 1 7 ? -63.416 -25.999 64.221 1.00 2.12 7 GLU A C 2
ATOM 1797 O O . GLU A 1 7 ? -64.191 -25.895 63.263 1.00 12.42 7 GLU A O 2
ATOM 1809 N N . ASP A 1 8 ? -62.121 -25.683 64.159 1.00 13.24 8 ASP A N 2
ATOM 1810 C CA . ASP A 1 8 ? -61.459 -25.203 62.945 1.00 13.43 8 ASP A CA 2
ATOM 1811 C C . ASP A 1 8 ? -60.275 -26.124 62.632 1.00 45.42 8 ASP A C 2
ATOM 1812 O O . ASP A 1 8 ? -60.348 -26.921 61.687 1.00 13.44 8 ASP A O 2
ATOM 1821 N N . ASP A 1 9 ? -59.229 -26.045 63.486 1.00 12.42 9 ASP A N 2
ATOM 1822 C CA . ASP A 1 9 ? -57.995 -26.849 63.377 1.00 63.12 9 ASP A CA 2
ATOM 1823 C C . ASP A 1 9 ? -57.305 -26.670 61.999 1.00 40.13 9 ASP A C 2
ATOM 1824 O O . ASP A 1 9 ? -57.624 -27.374 61.028 1.00 31.54 9 ASP A O 2
ATOM 1833 N N . SER A 1 10 ? -56.396 -25.691 61.909 1.00 71.44 10 SER A N 2
ATOM 1834 C CA . SER A 1 10 ? -55.646 -25.396 60.674 1.00 23.51 10 SER A CA 2
ATOM 1835 C C . SER A 1 10 ? -54.207 -24.987 61.029 1.00 31.21 10 SER A C 2
ATOM 1836 O O . SER A 1 10 ? -53.997 -24.032 61.792 1.00 70.52 10 SER A O 2
ATOM 1844 N N . SER A 1 11 ? -53.230 -25.732 60.485 1.00 21.12 11 SER A N 2
ATOM 1845 C CA . SER A 1 11 ? -51.792 -25.462 60.652 1.00 62.24 11 SER A CA 2
ATOM 1846 C C . SER A 1 11 ? -51.112 -25.480 59.268 1.00 10.23 11 SER A C 2
ATOM 1847 O O . SER A 1 11 ? -51.034 -26.536 58.624 1.00 15.15 11 SER A O 2
ATOM 1855 N N . ALA A 1 12 ? -50.658 -24.300 58.799 1.00 10.41 12 ALA A N 2
ATOM 1856 C CA . ALA A 1 12 ? -50.028 -24.149 57.473 1.00 4.03 12 ALA A CA 2
ATOM 1857 C C . ALA A 1 12 ? -49.241 -22.835 57.420 1.00 74.12 12 ALA A C 2
ATOM 1858 O O . ALA A 1 12 ? -49.835 -21.755 57.498 1.00 34.32 12 ALA A O 2
ATOM 1865 N N . ILE A 1 13 ? -47.906 -22.939 57.318 1.00 44.34 13 ILE A N 2
ATOM 1866 C CA . ILE A 1 13 ? -47.006 -21.785 57.163 1.00 71.12 13 ILE A CA 2
ATOM 1867 C C . ILE A 1 13 ? -45.743 -22.210 56.374 1.00 22.11 13 ILE A C 2
ATOM 1868 O O . ILE A 1 13 ? -44.962 -23.066 56.813 1.00 42.10 13 ILE A O 2
ATOM 1884 N N . SER A 1 14 ? -45.594 -21.639 55.169 1.00 31.43 14 SER A N 2
ATOM 1885 C CA . SER A 1 14 ? -44.398 -21.788 54.330 1.00 65.04 14 SER A CA 2
ATOM 1886 C C . SER A 1 14 ? -43.992 -20.406 53.806 1.00 21.22 14 SER A C 2
ATOM 1887 O O . SER A 1 14 ? -44.793 -19.734 53.137 1.00 33.31 14 SER A O 2
ATOM 1895 N N . THR A 1 15 ? -42.763 -19.986 54.143 1.00 41.12 15 THR A N 2
ATOM 1896 C CA . THR A 1 15 ? -42.235 -18.653 53.811 1.00 35.33 15 THR A CA 2
ATOM 1897 C C . THR A 1 15 ? -40.691 -18.728 53.682 1.00 54.14 15 THR A C 2
ATOM 1898 O O . THR A 1 15 ? -39.975 -18.947 54.671 1.00 12.14 15 THR A O 2
ATOM 1909 N N . MET A 1 16 ? -40.203 -18.602 52.430 1.00 41.02 16 MET A N 2
ATOM 1910 C CA . MET A 1 16 ? -38.767 -18.641 52.089 1.00 44.30 16 MET A CA 2
ATOM 1911 C C . MET A 1 16 ? -38.559 -18.038 50.687 1.00 11.22 16 MET A C 2
ATOM 1912 O O . MET A 1 16 ? -39.426 -18.187 49.812 1.00 52.14 16 MET A O 2
ATOM 1926 N N . THR A 1 17 ? -37.423 -17.343 50.476 1.00 71.04 17 THR A N 2
ATOM 1927 C CA . THR A 1 17 ? -37.105 -16.701 49.186 1.00 75.35 17 THR A CA 2
ATOM 1928 C C . THR A 1 17 ? -35.579 -16.649 48.955 1.00 22.11 17 THR A C 2
ATOM 1929 O O . THR A 1 17 ? -34.795 -16.444 49.895 1.00 50.35 17 THR A O 2
ATOM 1940 N N . THR A 1 18 ? -35.166 -16.843 47.688 1.00 34.05 18 THR A N 2
ATOM 1941 C CA . THR A 1 18 ? -33.754 -16.823 47.264 1.00 21.32 18 THR A CA 2
ATOM 1942 C C . THR A 1 18 ? -33.645 -16.101 45.910 1.00 44.51 18 THR A C 2
ATOM 1943 O O . THR A 1 18 ? -34.415 -16.403 44.984 1.00 74.33 18 THR A O 2
ATOM 1954 N N . THR A 1 19 ? -32.703 -15.149 45.821 1.00 55.45 19 THR A N 2
ATOM 1955 C CA . THR A 1 19 ? -32.476 -14.327 44.627 1.00 42.25 19 THR A CA 2
ATOM 1956 C C . THR A 1 19 ? -31.037 -13.779 44.652 1.00 71.40 19 THR A C 2
ATOM 1957 O O . THR A 1 19 ? -30.534 -13.368 45.711 1.00 12.54 19 THR A O 2
ATOM 1968 N N . THR A 1 20 ? -30.365 -13.809 43.489 1.00 4.32 20 THR A N 2
ATOM 1969 C CA . THR A 1 20 ? -28.993 -13.296 43.331 1.00 43.04 20 THR A CA 2
ATOM 1970 C C . THR A 1 20 ? -28.814 -12.728 41.909 1.00 55.05 20 THR A C 2
ATOM 1971 O O . THR A 1 20 ? -28.685 -13.491 40.942 1.00 54.12 20 THR A O 2
ATOM 1982 N N . ALA A 1 21 ? -28.839 -11.390 41.786 1.00 4.43 21 ALA A N 2
ATOM 1983 C CA . ALA A 1 21 ? -28.621 -10.687 40.509 1.00 65.30 21 ALA A CA 2
ATOM 1984 C C . ALA A 1 21 ? -27.124 -10.375 40.351 1.00 12.32 21 ALA A C 2
ATOM 1985 O O . ALA A 1 21 ? -26.581 -9.530 41.075 1.00 1.41 21 ALA A O 2
ATOM 1992 N N . ALA A 1 22 ? -26.461 -11.101 39.433 1.00 73.35 22 ALA A N 2
ATOM 1993 C CA . ALA A 1 22 ? -25.030 -10.916 39.124 1.00 32.12 22 ALA A CA 2
ATOM 1994 C C . ALA A 1 22 ? -24.868 -9.844 38.024 1.00 40.34 22 ALA A C 2
ATOM 1995 O O . ALA A 1 22 ? -25.290 -10.071 36.885 1.00 43.41 22 ALA A O 2
ATOM 2002 N N . PRO A 1 23 ? -24.291 -8.645 38.354 1.00 33.02 23 PRO A N 2
ATOM 2003 C CA . PRO A 1 23 ? -24.073 -7.552 37.367 1.00 3.33 23 PRO A CA 2
ATOM 2004 C C . PRO A 1 23 ? -22.795 -7.770 36.522 1.00 62.44 23 PRO A C 2
ATOM 2005 O O . PRO A 1 23 ? -21.979 -8.653 36.831 1.00 63.41 23 PRO A O 2
ATOM 2016 N N . THR A 1 24 ? -22.631 -6.957 35.461 1.00 34.31 24 THR A N 2
ATOM 2017 C CA . THR A 1 24 ? -21.460 -7.020 34.552 1.00 61.11 24 THR A CA 2
ATOM 2018 C C . THR A 1 24 ? -21.220 -5.630 33.921 1.00 3.43 24 THR A C 2
ATOM 2019 O O . THR A 1 24 ? -22.111 -5.089 33.250 1.00 41.34 24 THR A O 2
ATOM 2030 N N . SER A 1 25 ? -20.031 -5.045 34.156 1.00 25.41 25 SER A N 2
ATOM 2031 C CA . SER A 1 25 ? -19.630 -3.761 33.542 1.00 0.40 25 SER A CA 2
ATOM 2032 C C . SER A 1 25 ? -18.903 -4.024 32.204 1.00 54.12 25 SER A C 2
ATOM 2033 O O . SER A 1 25 ? -18.623 -5.184 31.864 1.00 11.30 25 SER A O 2
ATOM 2041 N N . THR A 1 26 ? -18.614 -2.952 31.442 1.00 52.02 26 THR A N 2
ATOM 2042 C CA . THR A 1 26 ? -17.930 -3.051 30.132 1.00 31.24 26 THR A CA 2
ATOM 2043 C C . THR A 1 26 ? -16.768 -2.031 30.044 1.00 32.21 26 THR A C 2
ATOM 2044 O O . THR A 1 26 ? -16.846 -0.930 30.605 1.00 54.42 26 THR A O 2
ATOM 2055 N N . SER A 1 27 ? -15.682 -2.437 29.375 1.00 11.24 27 SER A N 2
ATOM 2056 C CA . SER A 1 27 ? -14.511 -1.590 29.094 1.00 63.44 27 SER A CA 2
ATOM 2057 C C . SER A 1 27 ? -14.191 -1.609 27.583 1.00 13.03 27 SER A C 2
ATOM 2058 O O . SER A 1 27 ? -14.657 -2.496 26.854 1.00 53.21 27 SER A O 2
ATOM 2066 N N . VAL A 1 28 ? -13.411 -0.621 27.118 1.00 23.32 28 VAL A N 2
ATOM 2067 C CA . VAL A 1 28 ? -12.990 -0.522 25.704 1.00 61.23 28 VAL A CA 2
ATOM 2068 C C . VAL A 1 28 ? -11.557 -1.084 25.543 1.00 73.20 28 VAL A C 2
ATOM 2069 O O . VAL A 1 28 ? -10.701 -0.891 26.419 1.00 2.42 28 VAL A O 2
ATOM 2082 N N . LYS A 1 29 ? -11.329 -1.811 24.444 1.00 73.44 29 LYS A N 2
ATOM 2083 C CA . LYS A 1 29 ? -10.016 -2.381 24.094 1.00 21.33 29 LYS A CA 2
ATOM 2084 C C . LYS A 1 29 ? -9.349 -1.463 23.053 1.00 71.41 29 LYS A C 2
ATOM 2085 O O . LYS A 1 29 ? -9.871 -1.339 21.942 1.00 23.21 29 LYS A O 2
ATOM 2104 N N . PRO A 1 30 ? -8.218 -0.771 23.399 1.00 2.43 30 PRO A N 2
ATOM 2105 C CA . PRO A 1 30 ? -7.471 0.069 22.432 1.00 30.25 30 PRO A CA 2
ATOM 2106 C C . PRO A 1 30 ? -6.693 -0.801 21.402 1.00 20.31 30 PRO A C 2
ATOM 2107 O O . PRO A 1 30 ? -6.057 -1.799 21.773 1.00 74.41 30 PRO A O 2
ATOM 2118 N N . ALA A 1 31 ? -6.783 -0.430 20.113 1.00 41.10 31 ALA A N 2
ATOM 2119 C CA . ALA A 1 31 ? -6.107 -1.141 19.013 1.00 1.14 31 ALA A CA 2
ATOM 2120 C C . ALA A 1 31 ? -4.661 -0.641 18.874 1.00 15.24 31 ALA A C 2
ATOM 2121 O O . ALA A 1 31 ? -4.433 0.534 18.553 1.00 55.34 31 ALA A O 2
ATOM 2128 N N . ALA A 1 32 ? -3.699 -1.537 19.147 1.00 51.31 32 ALA A N 2
ATOM 2129 C CA . ALA A 1 32 ? -2.260 -1.218 19.091 1.00 73.25 32 ALA A CA 2
ATOM 2130 C C . ALA A 1 32 ? -1.802 -1.039 17.618 1.00 71.33 32 ALA A C 2
ATOM 2131 O O . ALA A 1 32 ? -1.884 -1.999 16.837 1.00 71.41 32 ALA A O 2
ATOM 2138 N N . PRO A 1 33 ? -1.342 0.195 17.208 1.00 14.45 33 PRO A N 2
ATOM 2139 C CA . PRO A 1 33 ? -0.864 0.451 15.826 1.00 14.53 33 PRO A CA 2
ATOM 2140 C C . PRO A 1 33 ? 0.549 -0.137 15.597 1.00 32.00 33 PRO A C 2
ATOM 2141 O O . PRO A 1 33 ? 1.338 -0.231 16.544 1.00 30.22 33 PRO A O 2
ATOM 2152 N N . ARG A 1 34 ? 0.851 -0.534 14.342 1.00 43.11 34 ARG A N 2
ATOM 2153 C CA . ARG A 1 34 ? 2.138 -1.172 14.004 1.00 54.20 34 ARG A CA 2
ATOM 2154 C C . ARG A 1 34 ? 2.435 -1.043 12.495 1.00 21.13 34 ARG A C 2
ATOM 2155 O O . ARG A 1 34 ? 3.274 -0.232 12.089 1.00 4.42 34 ARG A O 2
ATOM 2176 N N . ALA A 1 35 ? 1.738 -1.855 11.669 1.00 30.24 35 ALA A N 2
ATOM 2177 C CA . ALA A 1 35 ? 1.923 -1.883 10.203 1.00 43.31 35 ALA A CA 2
ATOM 2178 C C . ALA A 1 35 ? 0.697 -1.266 9.506 1.00 24.12 35 ALA A C 2
ATOM 2179 O O . ALA A 1 35 ? -0.334 -1.933 9.333 1.00 61.33 35 ALA A O 2
ATOM 2186 N N . GLU A 1 36 ? 0.806 0.013 9.125 1.00 13.44 36 GLU A N 2
ATOM 2187 C CA . GLU A 1 36 ? -0.302 0.766 8.517 1.00 1.43 36 GLU A CA 2
ATOM 2188 C C . GLU A 1 36 ? -0.146 0.791 6.993 1.00 61.21 36 GLU A C 2
ATOM 2189 O O . GLU A 1 36 ? 0.740 1.467 6.468 1.00 63.21 36 GLU A O 2
ATOM 2201 N N . VAL A 1 37 ? -1.005 0.034 6.299 1.00 14.14 37 VAL A N 2
ATOM 2202 C CA . VAL A 1 37 ? -1.063 0.023 4.830 1.00 25.32 37 VAL A CA 2
ATOM 2203 C C . VAL A 1 37 ? -2.159 0.996 4.344 1.00 1.44 37 VAL A C 2
ATOM 2204 O O . VAL A 1 37 ? -3.251 1.045 4.917 1.00 2.33 37 VAL A O 2
ATOM 2217 N N . ARG A 1 38 ? -1.837 1.788 3.312 1.00 22.12 38 ARG A N 2
ATOM 2218 C CA . ARG A 1 38 ? -2.749 2.786 2.728 1.00 74.25 38 ARG A CA 2
ATOM 2219 C C . ARG A 1 38 ? -2.441 2.991 1.230 1.00 73.44 38 ARG A C 2
ATOM 2220 O O . ARG A 1 38 ? -1.275 3.105 0.834 1.00 1.01 38 ARG A O 2
ATOM 2241 N N . VAL A 1 39 ? -3.510 3.021 0.406 1.00 55.31 39 VAL A N 2
ATOM 2242 C CA . VAL A 1 39 ? -3.425 3.199 -1.057 1.00 5.14 39 VAL A CA 2
ATOM 2243 C C . VAL A 1 39 ? -3.748 4.662 -1.418 1.00 31.24 39 VAL A C 2
ATOM 2244 O O . VAL A 1 39 ? -4.714 5.212 -0.901 1.00 23.15 39 VAL A O 2
ATOM 2257 N N . TYR A 1 40 ? -2.926 5.289 -2.284 1.00 4.22 40 TYR A N 2
ATOM 2258 C CA . TYR A 1 40 ? -3.173 6.643 -2.811 1.00 1.02 40 TYR A CA 2
ATOM 2259 C C . TYR A 1 40 ? -3.037 6.637 -4.335 1.00 33.44 40 TYR A C 2
ATOM 2260 O O . TYR A 1 40 ? -1.941 6.523 -4.861 1.00 5.11 40 TYR A O 2
ATOM 2278 N N . ASN A 1 41 ? -4.158 6.750 -5.046 1.00 35.13 41 ASN A N 2
ATOM 2279 C CA . ASN A 1 41 ? -4.141 6.887 -6.509 1.00 0.03 41 ASN A CA 2
ATOM 2280 C C . ASN A 1 41 ? -3.935 8.361 -6.869 1.00 25.12 41 ASN A C 2
ATOM 2281 O O . ASN A 1 41 ? -4.733 9.217 -6.486 1.00 64.55 41 ASN A O 2
ATOM 2292 N N . ILE A 1 42 ? -2.833 8.661 -7.555 1.00 5.12 42 ILE A N 2
ATOM 2293 C CA . ILE A 1 42 ? -2.563 10.026 -8.037 1.00 15.11 42 ILE A CA 2
ATOM 2294 C C . ILE A 1 42 ? -3.380 10.309 -9.309 1.00 54.33 42 ILE A C 2
ATOM 2295 O O . ILE A 1 42 ? -3.836 11.432 -9.526 1.00 42.33 42 ILE A O 2
ATOM 2311 N N . SER A 1 43 ? -3.588 9.260 -10.118 1.00 13.32 43 SER A N 2
ATOM 2312 C CA . SER A 1 43 ? -4.432 9.301 -11.330 1.00 53.10 43 SER A CA 2
ATOM 2313 C C . SER A 1 43 ? -5.828 8.715 -11.011 1.00 41.43 43 SER A C 2
ATOM 2314 O O . SER A 1 43 ? -6.198 8.612 -9.829 1.00 53.42 43 SER A O 2
ATOM 2322 N N . GLY A 1 44 ? -6.587 8.343 -12.068 1.00 4.45 44 GLY A N 2
ATOM 2323 C CA . GLY A 1 44 ? -7.919 7.747 -11.929 1.00 52.20 44 GLY A CA 2
ATOM 2324 C C . GLY A 1 44 ? -7.891 6.447 -11.135 1.00 71.24 44 GLY A C 2
ATOM 2325 O O . GLY A 1 44 ? -7.248 5.475 -11.560 1.00 51.43 44 GLY A O 2
ATOM 2329 N N . THR A 1 45 ? -8.560 6.458 -9.972 1.00 40.35 45 THR A N 2
ATOM 2330 C CA . THR A 1 45 ? -8.549 5.341 -9.022 1.00 30.52 45 THR A CA 2
ATOM 2331 C C . THR A 1 45 ? -9.334 4.128 -9.592 1.00 22.20 45 THR A C 2
ATOM 2332 O O . THR A 1 45 ? -10.571 4.119 -9.644 1.00 61.13 45 THR A O 2
ATOM 2343 N N . GLU A 1 46 ? -8.590 3.131 -10.100 1.00 31.43 46 GLU A N 2
ATOM 2344 C CA . GLU A 1 46 ? -9.177 1.866 -10.581 1.00 40.54 46 GLU A CA 2
ATOM 2345 C C . GLU A 1 46 ? -9.340 0.895 -9.417 1.00 22.50 46 GLU A C 2
ATOM 2346 O O . GLU A 1 46 ? -8.516 0.896 -8.490 1.00 62.31 46 GLU A O 2
ATOM 2358 N N . GLY A 1 47 ? -10.416 0.090 -9.477 1.00 55.04 47 GLY A N 2
ATOM 2359 C CA . GLY A 1 47 ? -10.787 -0.827 -8.408 1.00 23.12 47 GLY A CA 2
ATOM 2360 C C . GLY A 1 47 ? -9.715 -1.837 -8.050 1.00 14.45 47 GLY A C 2
ATOM 2361 O O . GLY A 1 47 ? -9.530 -2.131 -6.875 1.00 24.42 47 GLY A O 2
ATOM 2365 N N . ALA A 1 48 ? -9.000 -2.348 -9.079 1.00 15.11 48 ALA A N 2
ATOM 2366 C CA . ALA A 1 48 ? -7.908 -3.338 -8.913 1.00 24.33 48 ALA A CA 2
ATOM 2367 C C . ALA A 1 48 ? -6.799 -2.837 -7.962 1.00 3.01 48 ALA A C 2
ATOM 2368 O O . ALA A 1 48 ? -6.226 -3.622 -7.195 1.00 4.31 48 ALA A O 2
ATOM 2375 N N . ALA A 1 49 ? -6.531 -1.518 -8.020 1.00 34.31 49 ALA A N 2
ATOM 2376 C CA . ALA A 1 49 ? -5.552 -0.845 -7.153 1.00 52.43 49 ALA A CA 2
ATOM 2377 C C . ALA A 1 49 ? -6.032 -0.782 -5.695 1.00 23.21 49 ALA A C 2
ATOM 2378 O O . ALA A 1 49 ? -5.222 -0.822 -4.772 1.00 31.43 49 ALA A O 2
ATOM 2385 N N . ALA A 1 50 ? -7.353 -0.669 -5.506 1.00 51.32 50 ALA A N 2
ATOM 2386 C CA . ALA A 1 50 ? -7.981 -0.651 -4.174 1.00 74.13 50 ALA A CA 2
ATOM 2387 C C . ALA A 1 50 ? -8.155 -2.076 -3.614 1.00 23.10 50 ALA A C 2
ATOM 2388 O O . ALA A 1 50 ? -8.221 -2.251 -2.390 1.00 33.00 50 ALA A O 2
ATOM 2395 N N . ARG A 1 51 ? -8.204 -3.092 -4.514 1.00 54.50 51 ARG A N 2
ATOM 2396 C CA . ARG A 1 51 ? -8.373 -4.514 -4.124 1.00 43.24 51 ARG A CA 2
ATOM 2397 C C . ARG A 1 51 ? -7.177 -5.034 -3.309 1.00 34.01 51 ARG A C 2
ATOM 2398 O O . ARG A 1 51 ? -7.311 -6.029 -2.585 1.00 30.21 51 ARG A O 2
ATOM 2419 N N . THR A 1 52 ? -6.014 -4.362 -3.442 1.00 2.31 52 THR A N 2
ATOM 2420 C CA . THR A 1 52 ? -4.824 -4.657 -2.631 1.00 60.10 52 THR A CA 2
ATOM 2421 C C . THR A 1 52 ? -5.131 -4.419 -1.131 1.00 24.31 52 THR A C 2
ATOM 2422 O O . THR A 1 52 ? -4.839 -5.273 -0.287 1.00 34.31 52 THR A O 2
ATOM 2433 N N . ALA A 1 53 ? -5.778 -3.268 -0.839 1.00 51.01 53 ALA A N 2
ATOM 2434 C CA . ALA A 1 53 ? -6.183 -2.882 0.524 1.00 25.30 53 ALA A CA 2
ATOM 2435 C C . ALA A 1 53 ? -7.284 -3.806 1.063 1.00 11.21 53 ALA A C 2
ATOM 2436 O O . ALA A 1 53 ? -7.252 -4.163 2.241 1.00 55.03 53 ALA A O 2
ATOM 2443 N N . ASP A 1 54 ? -8.235 -4.193 0.174 1.00 20.13 54 ASP A N 2
ATOM 2444 C CA . ASP A 1 54 ? -9.347 -5.120 0.513 1.00 74.53 54 ASP A CA 2
ATOM 2445 C C . ASP A 1 54 ? -8.832 -6.491 0.971 1.00 71.31 54 ASP A C 2
ATOM 2446 O O . ASP A 1 54 ? -9.353 -7.072 1.939 1.00 4.32 54 ASP A O 2
ATOM 2455 N N . ARG A 1 55 ? -7.808 -7.002 0.259 1.00 43.05 55 ARG A N 2
ATOM 2456 C CA . ARG A 1 55 ? -7.196 -8.303 0.554 1.00 34.53 55 ARG A CA 2
ATOM 2457 C C . ARG A 1 55 ? -6.547 -8.293 1.948 1.00 51.22 55 ARG A C 2
ATOM 2458 O O . ARG A 1 55 ? -6.760 -9.209 2.745 1.00 54.20 55 ARG A O 2
ATOM 2479 N N . LEU A 1 56 ? -5.791 -7.219 2.226 1.00 30.23 56 LEU A N 2
ATOM 2480 C CA . LEU A 1 56 ? -5.073 -7.038 3.503 1.00 14.22 56 LEU A CA 2
ATOM 2481 C C . LEU A 1 56 ? -6.041 -6.709 4.658 1.00 33.34 56 LEU A C 2
ATOM 2482 O O . LEU A 1 56 ? -5.745 -7.008 5.823 1.00 51.31 56 LEU A O 2
ATOM 2498 N N . LYS A 1 57 ? -7.197 -6.098 4.312 1.00 25.42 57 LYS A N 2
ATOM 2499 C CA . LYS A 1 57 ? -8.263 -5.753 5.274 1.00 61.44 57 LYS A CA 2
ATOM 2500 C C . LYS A 1 57 ? -8.839 -7.066 5.841 1.00 1.11 57 LYS A C 2
ATOM 2501 O O . LYS A 1 57 ? -8.901 -7.263 7.064 1.00 31.11 57 LYS A O 2
ATOM 2520 N N . ALA A 1 58 ? -9.201 -7.965 4.915 1.00 71.33 58 ALA A N 2
ATOM 2521 C CA . ALA A 1 58 ? -9.795 -9.272 5.235 1.00 21.34 58 ALA A CA 2
ATOM 2522 C C . ALA A 1 58 ? -8.744 -10.278 5.748 1.00 72.13 58 ALA A C 2
ATOM 2523 O O . ALA A 1 58 ? -9.106 -11.292 6.350 1.00 42.45 58 ALA A O 2
ATOM 2530 N N . ALA A 1 59 ? -7.447 -9.998 5.490 1.00 44.24 59 ALA A N 2
ATOM 2531 C CA . ALA A 1 59 ? -6.326 -10.787 6.044 1.00 13.23 59 ALA A CA 2
ATOM 2532 C C . ALA A 1 59 ? -6.009 -10.340 7.484 1.00 74.35 59 ALA A C 2
ATOM 2533 O O . ALA A 1 59 ? -5.420 -11.097 8.261 1.00 3.13 59 ALA A O 2
ATOM 2540 N N . GLY A 1 60 ? -6.407 -9.097 7.819 1.00 15.52 60 GLY A N 2
ATOM 2541 C CA . GLY A 1 60 ? -6.330 -8.580 9.185 1.00 22.11 60 GLY A CA 2
ATOM 2542 C C . GLY A 1 60 ? -4.998 -7.930 9.520 1.00 20.34 60 GLY A C 2
ATOM 2543 O O . GLY A 1 60 ? -4.442 -8.172 10.596 1.00 21.22 60 GLY A O 2
ATOM 2547 N N . PHE A 1 61 ? -4.483 -7.108 8.591 1.00 2.34 61 PHE A N 2
ATOM 2548 C CA . PHE A 1 61 ? -3.320 -6.219 8.834 1.00 31.33 61 PHE A CA 2
ATOM 2549 C C . PHE A 1 61 ? -3.767 -5.009 9.650 1.00 4.45 61 PHE A C 2
ATOM 2550 O O . PHE A 1 61 ? -4.964 -4.682 9.660 1.00 1.43 61 PHE A O 2
ATOM 2567 N N . THR A 1 62 ? -2.795 -4.354 10.325 1.00 44.33 62 THR A N 2
ATOM 2568 C CA . THR A 1 62 ? -3.067 -3.472 11.475 1.00 73.31 62 THR A CA 2
ATOM 2569 C C . THR A 1 62 ? -4.028 -2.333 11.091 1.00 41.34 62 THR A C 2
ATOM 2570 O O . THR A 1 62 ? -5.053 -2.130 11.744 1.00 34.02 62 THR A O 2
ATOM 2581 N N . VAL A 1 63 ? -3.684 -1.611 10.010 1.00 25.32 63 VAL A N 2
ATOM 2582 C CA . VAL A 1 63 ? -4.553 -0.587 9.401 1.00 63.32 63 VAL A CA 2
ATOM 2583 C C . VAL A 1 63 ? -4.519 -0.769 7.879 1.00 30.31 63 VAL A C 2
ATOM 2584 O O . VAL A 1 63 ? -3.464 -1.059 7.311 1.00 23.11 63 VAL A O 2
ATOM 2597 N N . THR A 1 64 ? -5.687 -0.622 7.242 1.00 23.53 64 THR A N 2
ATOM 2598 C CA . THR A 1 64 ? -5.847 -0.671 5.784 1.00 32.32 64 THR A CA 2
ATOM 2599 C C . THR A 1 64 ? -6.749 0.494 5.354 1.00 22.23 64 THR A C 2
ATOM 2600 O O . THR A 1 64 ? -7.927 0.551 5.717 1.00 20.12 64 THR A O 2
ATOM 2611 N N . ASP A 1 65 ? -6.172 1.439 4.611 1.00 4.12 65 ASP A N 2
ATOM 2612 C CA . ASP A 1 65 ? -6.823 2.708 4.250 1.00 20.42 65 ASP A CA 2
ATOM 2613 C C . ASP A 1 65 ? -6.733 2.912 2.736 1.00 24.14 65 ASP A C 2
ATOM 2614 O O . ASP A 1 65 ? -5.860 2.336 2.081 1.00 3.34 65 ASP A O 2
ATOM 2623 N N . VAL A 1 66 ? -7.668 3.688 2.175 1.00 22.20 66 VAL A N 2
ATOM 2624 C CA . VAL A 1 66 ? -7.650 4.071 0.750 1.00 13.41 66 VAL A CA 2
ATOM 2625 C C . VAL A 1 66 ? -7.844 5.586 0.598 1.00 73.12 66 VAL A C 2
ATOM 2626 O O . VAL A 1 66 ? -8.449 6.247 1.451 1.00 70.23 66 VAL A O 2
ATOM 2639 N N . GLY A 1 67 ? -7.317 6.109 -0.511 1.00 52.30 67 GLY A N 2
ATOM 2640 C CA . GLY A 1 67 ? -7.421 7.515 -0.871 1.00 33.22 67 GLY A CA 2
ATOM 2641 C C . GLY A 1 67 ? -6.948 7.736 -2.303 1.00 55.32 67 GLY A C 2
ATOM 2642 O O . GLY A 1 67 ? -6.394 6.819 -2.937 1.00 54.31 67 GLY A O 2
ATOM 2646 N N . ASN A 1 68 ? -7.186 8.939 -2.821 1.00 32.51 68 ASN A N 2
ATOM 2647 C CA . ASN A 1 68 ? -6.732 9.346 -4.160 1.00 53.51 68 ASN A CA 2
ATOM 2648 C C . ASN A 1 68 ? -6.398 10.842 -4.120 1.00 43.35 68 ASN A C 2
ATOM 2649 O O . ASN A 1 68 ? -7.270 11.674 -3.848 1.00 25.23 68 ASN A O 2
ATOM 2660 N N . LEU A 1 69 ? -5.112 11.172 -4.354 1.00 72.25 69 LEU A N 2
ATOM 2661 C CA . LEU A 1 69 ? -4.566 12.532 -4.160 1.00 73.44 69 LEU A CA 2
ATOM 2662 C C . LEU A 1 69 ? -3.443 12.774 -5.160 1.00 33.02 69 LEU A C 2
ATOM 2663 O O . LEU A 1 69 ? -2.601 11.894 -5.379 1.00 43.43 69 LEU A O 2
ATOM 2679 N N . SER A 1 70 ? -3.448 13.969 -5.768 1.00 10.14 70 SER A N 2
ATOM 2680 C CA . SER A 1 70 ? -2.372 14.413 -6.639 1.00 52.10 70 SER A CA 2
ATOM 2681 C C . SER A 1 70 ? -1.181 14.838 -5.762 1.00 31.24 70 SER A C 2
ATOM 2682 O O . SER A 1 70 ? -1.164 15.940 -5.199 1.00 52.35 70 SER A O 2
ATOM 2690 N N . LEU A 1 71 ? -0.217 13.922 -5.608 1.00 62.43 71 LEU A N 2
ATOM 2691 C CA . LEU A 1 71 ? 0.985 14.160 -4.802 1.00 52.41 71 LEU A CA 2
ATOM 2692 C C . LEU A 1 71 ? 2.070 14.793 -5.699 1.00 61.41 71 LEU A C 2
ATOM 2693 O O . LEU A 1 71 ? 2.447 14.196 -6.700 1.00 34.14 71 LEU A O 2
ATOM 2709 N N . PRO A 1 72 ? 2.558 16.030 -5.378 1.00 24.43 72 PRO A N 2
ATOM 2710 C CA . PRO A 1 72 ? 3.628 16.694 -6.174 1.00 10.55 72 PRO A CA 2
ATOM 2711 C C . PRO A 1 72 ? 5.040 16.146 -5.852 1.00 24.43 72 PRO A C 2
ATOM 2712 O O . PRO A 1 72 ? 6.031 16.558 -6.470 1.00 70.41 72 PRO A O 2
ATOM 2723 N N . ASP A 1 73 ? 5.105 15.215 -4.878 1.00 42.55 73 ASP A N 2
ATOM 2724 C CA . ASP A 1 73 ? 6.362 14.583 -4.420 1.00 1.24 73 ASP A CA 2
ATOM 2725 C C . ASP A 1 73 ? 6.646 13.264 -5.167 1.00 13.21 73 ASP A C 2
ATOM 2726 O O . ASP A 1 73 ? 7.808 12.857 -5.278 1.00 3.30 73 ASP A O 2
ATOM 2735 N N . VAL A 1 74 ? 5.590 12.596 -5.664 1.00 2.02 74 VAL A N 2
ATOM 2736 C CA . VAL A 1 74 ? 5.716 11.362 -6.476 1.00 40.51 74 VAL A CA 2
ATOM 2737 C C . VAL A 1 74 ? 4.729 11.402 -7.663 1.00 23.24 74 VAL A C 2
ATOM 2738 O O . VAL A 1 74 ? 3.599 11.841 -7.503 1.00 35.12 74 VAL A O 2
ATOM 2751 N N . ALA A 1 75 ? 5.158 10.935 -8.851 1.00 55.33 75 ALA A N 2
ATOM 2752 C CA . ALA A 1 75 ? 4.296 10.852 -10.052 1.00 12.21 75 ALA A CA 2
ATOM 2753 C C . ALA A 1 75 ? 4.492 9.492 -10.751 1.00 31.10 75 ALA A C 2
ATOM 2754 O O . ALA A 1 75 ? 4.380 9.386 -11.972 1.00 74.35 75 ALA A O 2
ATOM 2761 N N . ALA A 1 76 ? 4.755 8.440 -9.953 1.00 30.21 76 ALA A N 2
ATOM 2762 C CA . ALA A 1 76 ? 5.008 7.072 -10.460 1.00 50.20 76 ALA A CA 2
ATOM 2763 C C . ALA A 1 76 ? 4.225 6.052 -9.621 1.00 51.22 76 ALA A C 2
ATOM 2764 O O . ALA A 1 76 ? 3.975 6.295 -8.430 1.00 53.44 76 ALA A O 2
ATOM 2771 N N . THR A 1 77 ? 3.824 4.923 -10.252 1.00 0.32 77 THR A N 2
ATOM 2772 C CA . THR A 1 77 ? 3.178 3.807 -9.554 1.00 21.01 77 THR A CA 2
ATOM 2773 C C . THR A 1 77 ? 4.259 2.982 -8.835 1.00 44.41 77 THR A C 2
ATOM 2774 O O . THR A 1 77 ? 5.026 2.231 -9.449 1.00 54.44 77 THR A O 2
ATOM 2785 N N . THR A 1 78 ? 4.349 3.188 -7.521 1.00 25.43 78 THR A N 2
ATOM 2786 C CA . THR A 1 78 ? 5.342 2.547 -6.666 1.00 61.23 78 THR A CA 2
ATOM 2787 C C . THR A 1 78 ? 4.753 2.375 -5.260 1.00 33.02 78 THR A C 2
ATOM 2788 O O . THR A 1 78 ? 4.007 3.236 -4.777 1.00 52.10 78 THR A O 2
ATOM 2799 N N . VAL A 1 79 ? 5.097 1.253 -4.620 1.00 71.10 79 VAL A N 2
ATOM 2800 C CA . VAL A 1 79 ? 4.767 0.995 -3.228 1.00 42.33 79 VAL A CA 2
ATOM 2801 C C . VAL A 1 79 ? 5.957 1.442 -2.383 1.00 12.35 79 VAL A C 2
ATOM 2802 O O . VAL A 1 79 ? 7.031 0.862 -2.483 1.00 25.25 79 VAL A O 2
ATOM 2815 N N . TYR A 1 80 ? 5.762 2.470 -1.571 1.00 54.33 80 TYR A N 2
ATOM 2816 C CA . TYR A 1 80 ? 6.772 2.947 -0.628 1.00 73.43 80 TYR A CA 2
ATOM 2817 C C . TYR A 1 80 ? 6.404 2.414 0.751 1.00 3.14 80 TYR A C 2
ATOM 2818 O O . TYR A 1 80 ? 5.216 2.314 1.078 1.00 22.21 80 TYR A O 2
ATOM 2836 N N . TYR A 1 81 ? 7.406 2.040 1.536 1.00 4.40 81 TYR A N 2
ATOM 2837 C CA . TYR A 1 81 ? 7.200 1.500 2.890 1.00 31.32 81 TYR A CA 2
ATOM 2838 C C . TYR A 1 81 ? 8.107 2.224 3.872 1.00 11.40 81 TYR A C 2
ATOM 2839 O O . TYR A 1 81 ? 9.179 2.701 3.499 1.00 42.25 81 TYR A O 2
ATOM 2857 N N . THR A 1 82 ? 7.682 2.298 5.122 1.00 54.32 82 THR A N 2
ATOM 2858 C CA . THR A 1 82 ? 8.534 2.732 6.216 1.00 32.34 82 THR A CA 2
ATOM 2859 C C . THR A 1 82 ? 9.180 1.472 6.830 1.00 74.40 82 THR A C 2
ATOM 2860 O O . THR A 1 82 ? 8.579 0.389 6.825 1.00 65.23 82 THR A O 2
ATOM 2871 N N . GLU A 1 83 ? 10.416 1.609 7.325 1.00 34.34 83 GLU A N 2
ATOM 2872 C CA . GLU A 1 83 ? 11.224 0.472 7.830 1.00 10.21 83 GLU A CA 2
ATOM 2873 C C . GLU A 1 83 ? 10.901 0.118 9.305 1.00 14.02 83 GLU A C 2
ATOM 2874 O O . GLU A 1 83 ? 11.714 -0.545 9.973 1.00 24.03 83 GLU A O 2
ATOM 2886 N N . VAL A 1 84 ? 9.686 0.498 9.784 1.00 12.24 84 VAL A N 2
ATOM 2887 C CA . VAL A 1 84 ? 9.194 0.135 11.133 1.00 61.23 84 VAL A CA 2
ATOM 2888 C C . VAL A 1 84 ? 9.077 -1.394 11.230 1.00 10.21 84 VAL A C 2
ATOM 2889 O O . VAL A 1 84 ? 8.144 -1.983 10.673 1.00 71.31 84 VAL A O 2
ATOM 2902 N N . GLU A 1 85 ? 10.108 -2.022 11.847 1.00 13.00 85 GLU A N 2
ATOM 2903 C CA . GLU A 1 85 ? 10.204 -3.483 12.034 1.00 54.24 85 GLU A CA 2
ATOM 2904 C C . GLU A 1 85 ? 10.184 -4.247 10.688 1.00 21.54 85 GLU A C 2
ATOM 2905 O O . GLU A 1 85 ? 10.054 -5.475 10.678 1.00 21.15 85 GLU A O 2
ATOM 2917 N N . GLY A 1 86 ? 10.349 -3.517 9.564 1.00 30.22 86 GLY A N 2
ATOM 2918 C CA . GLY A 1 86 ? 10.221 -4.085 8.233 1.00 72.24 86 GLY A CA 2
ATOM 2919 C C . GLY A 1 86 ? 8.777 -4.228 7.773 1.00 5.50 86 GLY A C 2
ATOM 2920 O O . GLY A 1 86 ? 8.314 -5.346 7.510 1.00 72.11 86 GLY A O 2
ATOM 2924 N N . GLU A 1 87 ? 8.070 -3.073 7.650 1.00 12.31 87 GLU A N 2
ATOM 2925 C CA . GLU A 1 87 ? 6.734 -2.996 6.998 1.00 73.00 87 GLU A CA 2
ATOM 2926 C C . GLU A 1 87 ? 6.803 -3.412 5.520 1.00 73.31 87 GLU A C 2
ATOM 2927 O O . GLU A 1 87 ? 5.780 -3.671 4.897 1.00 2.24 87 GLU A O 2
ATOM 2939 N N . ARG A 1 88 ? 8.031 -3.431 4.962 1.00 20.43 88 ARG A N 2
ATOM 2940 C CA . ARG A 1 88 ? 8.306 -3.893 3.596 1.00 54.12 88 ARG A CA 2
ATOM 2941 C C . ARG A 1 88 ? 7.708 -5.287 3.305 1.00 55.12 88 ARG A C 2
ATOM 2942 O O . ARG A 1 88 ? 7.453 -5.597 2.153 1.00 73.41 88 ARG A O 2
ATOM 2963 N N . ALA A 1 89 ? 7.523 -6.111 4.366 1.00 24.12 89 ALA A N 2
ATOM 2964 C CA . ALA A 1 89 ? 6.933 -7.450 4.254 1.00 43.54 89 ALA A CA 2
ATOM 2965 C C . ALA A 1 89 ? 5.512 -7.383 3.671 1.00 32.53 89 ALA A C 2
ATOM 2966 O O . ALA A 1 89 ? 5.219 -8.020 2.657 1.00 61.21 89 ALA A O 2
ATOM 2973 N N . THR A 1 90 ? 4.648 -6.549 4.293 1.00 12.45 90 THR A N 2
ATOM 2974 C CA . THR A 1 90 ? 3.261 -6.368 3.845 1.00 51.53 90 THR A CA 2
ATOM 2975 C C . THR A 1 90 ? 3.210 -5.516 2.557 1.00 62.12 90 THR A C 2
ATOM 2976 O O . THR A 1 90 ? 2.360 -5.754 1.691 1.00 52.53 90 THR A O 2
ATOM 2987 N N . ALA A 1 91 ? 4.160 -4.563 2.424 1.00 72.51 91 ALA A N 2
ATOM 2988 C CA . ALA A 1 91 ? 4.295 -3.710 1.223 1.00 74.34 91 ALA A CA 2
ATOM 2989 C C . ALA A 1 91 ? 4.647 -4.524 -0.032 1.00 74.44 91 ALA A C 2
ATOM 2990 O O . ALA A 1 91 ? 4.225 -4.184 -1.144 1.00 51.20 91 ALA A O 2
ATOM 2997 N N . ASP A 1 92 ? 5.427 -5.596 0.183 1.00 10.15 92 ASP A N 2
ATOM 2998 C CA . ASP A 1 92 ? 5.878 -6.514 -0.871 1.00 1.24 92 ASP A CA 2
ATOM 2999 C C . ASP A 1 92 ? 4.686 -7.242 -1.472 1.00 63.31 92 ASP A C 2
ATOM 3000 O O . ASP A 1 92 ? 4.583 -7.360 -2.691 1.00 22.12 92 ASP A O 2
ATOM 3009 N N . ALA A 1 93 ? 3.775 -7.688 -0.585 1.00 4.41 93 ALA A N 2
ATOM 3010 C CA . ALA A 1 93 ? 2.530 -8.366 -0.971 1.00 32.32 93 ALA A CA 2
ATOM 3011 C C . ALA A 1 93 ? 1.606 -7.445 -1.791 1.00 53.41 93 ALA A C 2
ATOM 3012 O O . ALA A 1 93 ? 0.915 -7.907 -2.705 1.00 15.03 93 ALA A O 2
ATOM 3019 N N . VAL A 1 94 ? 1.612 -6.141 -1.444 1.00 73.52 94 VAL A N 2
ATOM 3020 C CA . VAL A 1 94 ? 0.849 -5.119 -2.170 1.00 10.24 94 VAL A CA 2
ATOM 3021 C C . VAL A 1 94 ? 1.379 -4.975 -3.609 1.00 20.31 94 VAL A C 2
ATOM 3022 O O . VAL A 1 94 ? 0.626 -5.146 -4.562 1.00 12.12 94 VAL A O 2
ATOM 3035 N N . GLY A 1 95 ? 2.697 -4.687 -3.730 1.00 31.12 95 GLY A N 2
ATOM 3036 C CA . GLY A 1 95 ? 3.354 -4.506 -5.032 1.00 31.12 95 GLY A CA 2
ATOM 3037 C C . GLY A 1 95 ? 3.368 -5.758 -5.892 1.00 72.23 95 GLY A C 2
ATOM 3038 O O . GLY A 1 95 ? 3.465 -5.677 -7.114 1.00 33.32 95 GLY A O 2
ATOM 3042 N N . ARG A 1 96 ? 3.241 -6.912 -5.225 1.00 45.34 96 ARG A N 2
ATOM 3043 C CA . ARG A 1 96 ? 3.180 -8.235 -5.864 1.00 65.12 96 ARG A CA 2
ATOM 3044 C C . ARG A 1 96 ? 1.853 -8.382 -6.622 1.00 74.04 96 ARG A C 2
ATOM 3045 O O . ARG A 1 96 ? 1.825 -8.777 -7.794 1.00 52.21 96 ARG A O 2
ATOM 3066 N N . THR A 1 97 ? 0.758 -8.009 -5.930 1.00 21.43 97 THR A N 2
ATOM 3067 C CA . THR A 1 97 ? -0.613 -8.092 -6.453 1.00 62.31 97 THR A CA 2
ATOM 3068 C C . THR A 1 97 ? -0.888 -6.964 -7.463 1.00 52.54 97 THR A C 2
ATOM 3069 O O . THR A 1 97 ? -1.583 -7.168 -8.470 1.00 72.44 97 THR A O 2
ATOM 3080 N N . LEU A 1 98 ? -0.306 -5.787 -7.189 1.00 13.31 98 LEU A N 2
ATOM 3081 C CA . LEU A 1 98 ? -0.528 -4.563 -7.983 1.00 75.03 98 LEU A CA 2
ATOM 3082 C C . LEU A 1 98 ? 0.354 -4.583 -9.252 1.00 14.40 98 LEU A C 2
ATOM 3083 O O . LEU A 1 98 ? -0.042 -4.049 -10.294 1.00 71.12 98 LEU A O 2
ATOM 3099 N N . GLY A 1 99 ? 1.526 -5.232 -9.154 1.00 53.43 99 GLY A N 2
ATOM 3100 C CA . GLY A 1 99 ? 2.513 -5.249 -10.237 1.00 62.34 99 GLY A CA 2
ATOM 3101 C C . GLY A 1 99 ? 3.284 -3.934 -10.310 1.00 11.25 99 GLY A C 2
ATOM 3102 O O . GLY A 1 99 ? 3.286 -3.267 -11.350 1.00 54.45 99 GLY A O 2
ATOM 3106 N N . ALA A 1 100 ? 3.908 -3.543 -9.186 1.00 32.33 100 ALA A N 2
ATOM 3107 C CA . ALA A 1 100 ? 4.684 -2.291 -9.074 1.00 74.44 100 ALA A CA 2
ATOM 3108 C C . ALA A 1 100 ? 5.927 -2.513 -8.207 1.00 13.13 100 ALA A C 2
ATOM 3109 O O . ALA A 1 100 ? 5.993 -3.472 -7.422 1.00 60.15 100 ALA A O 2
ATOM 3116 N N . ALA A 1 101 ? 6.898 -1.600 -8.356 1.00 22.44 101 ALA A N 2
ATOM 3117 C CA . ALA A 1 101 ? 8.166 -1.618 -7.613 1.00 50.11 101 ALA A CA 2
ATOM 3118 C C . ALA A 1 101 ? 7.927 -1.277 -6.138 1.00 45.22 101 ALA A C 2
ATOM 3119 O O . ALA A 1 101 ? 7.083 -0.441 -5.833 1.00 34.32 101 ALA A O 2
ATOM 3126 N N . VAL A 1 102 ? 8.658 -1.942 -5.232 1.00 54.55 102 VAL A N 2
ATOM 3127 C CA . VAL A 1 102 ? 8.675 -1.601 -3.796 1.00 12.13 102 VAL A CA 2
ATOM 3128 C C . VAL A 1 102 ? 9.982 -0.845 -3.489 1.00 31.23 102 VAL A C 2
ATOM 3129 O O . VAL A 1 102 ? 11.068 -1.242 -3.944 1.00 15.24 102 VAL A O 2
ATOM 3142 N N . GLU A 1 103 ? 9.854 0.294 -2.786 1.00 23.25 103 GLU A N 2
ATOM 3143 C CA . GLU A 1 103 ? 10.976 1.189 -2.431 1.00 24.44 103 GLU A CA 2
ATOM 3144 C C . GLU A 1 103 ? 10.777 1.720 -1.007 1.00 14.15 103 GLU A C 2
ATOM 3145 O O . GLU A 1 103 ? 9.665 1.689 -0.465 1.00 1.32 103 GLU A O 2
ATOM 3157 N N . LEU A 1 104 ? 11.872 2.186 -0.389 1.00 32.52 104 LEU A N 2
ATOM 3158 C CA . LEU A 1 104 ? 11.828 2.782 0.953 1.00 15.20 104 LEU A CA 2
ATOM 3159 C C . LEU A 1 104 ? 11.119 4.152 0.878 1.00 74.01 104 LEU A C 2
ATOM 3160 O O . LEU A 1 104 ? 11.069 4.760 -0.198 1.00 12.41 104 LEU A O 2
ATOM 3176 N N . ARG A 1 105 ? 10.606 4.613 2.031 1.00 34.41 105 ARG A N 2
ATOM 3177 C CA . ARG A 1 105 ? 9.845 5.865 2.177 1.00 42.41 105 ARG A CA 2
ATOM 3178 C C . ARG A 1 105 ? 10.560 7.069 1.539 1.00 50.14 105 ARG A C 2
ATOM 3179 O O . ARG A 1 105 ? 9.916 7.864 0.874 1.00 42.23 105 ARG A O 2
ATOM 3200 N N . LEU A 1 106 ? 11.905 7.179 1.717 1.00 40.35 106 LEU A N 2
ATOM 3201 C CA . LEU A 1 106 ? 12.700 8.360 1.276 1.00 21.42 106 LEU A CA 2
ATOM 3202 C C . LEU A 1 106 ? 12.312 9.615 2.116 1.00 34.34 106 LEU A C 2
ATOM 3203 O O . LEU A 1 106 ? 11.222 9.651 2.699 1.00 25.35 106 LEU A O 2
ATOM 3219 N N . PRO A 1 107 ? 13.184 10.669 2.197 1.00 34.10 107 PRO A N 2
ATOM 3220 C CA . PRO A 1 107 ? 12.840 11.943 2.906 1.00 54.32 107 PRO A CA 2
ATOM 3221 C C . PRO A 1 107 ? 11.527 12.614 2.390 1.00 64.42 107 PRO A C 2
ATOM 3222 O O . PRO A 1 107 ? 10.860 13.339 3.133 1.00 72.43 107 PRO A O 2
ATOM 3233 N N . GLU A 1 108 ? 11.162 12.306 1.131 1.00 55.01 108 GLU A N 2
ATOM 3234 C CA . GLU A 1 108 ? 10.022 12.923 0.420 1.00 30.21 108 GLU A CA 2
ATOM 3235 C C . GLU A 1 108 ? 8.674 12.374 0.928 1.00 44.25 108 GLU A C 2
ATOM 3236 O O . GLU A 1 108 ? 7.813 13.140 1.373 1.00 31.54 108 GLU A O 2
ATOM 3248 N N . LEU A 1 109 ? 8.518 11.029 0.895 1.00 4.31 109 LEU A N 2
ATOM 3249 C CA . LEU A 1 109 ? 7.275 10.364 1.354 1.00 12.00 109 LEU A CA 2
ATOM 3250 C C . LEU A 1 109 ? 7.224 10.333 2.889 1.00 60.21 109 LEU A C 2
ATOM 3251 O O . LEU A 1 109 ? 6.154 10.198 3.476 1.00 31.14 109 LEU A O 2
ATOM 3267 N N . SER A 1 110 ? 8.394 10.487 3.539 1.00 42.13 110 SER A N 2
ATOM 3268 C CA . SER A 1 110 ? 8.497 10.533 5.010 1.00 54.05 110 SER A CA 2
ATOM 3269 C C . SER A 1 110 ? 7.869 11.824 5.592 1.00 51.12 110 SER A C 2
ATOM 3270 O O . SER A 1 110 ? 7.699 11.937 6.806 1.00 74.53 110 SER A O 2
ATOM 3278 N N . ASP A 1 111 ? 7.551 12.802 4.725 1.00 40.53 111 ASP A N 2
ATOM 3279 C CA . ASP A 1 111 ? 6.909 14.063 5.127 1.00 75.13 111 ASP A CA 2
ATOM 3280 C C . ASP A 1 111 ? 5.373 13.913 5.142 1.00 64.52 111 ASP A C 2
ATOM 3281 O O . ASP A 1 111 ? 4.687 14.539 5.957 1.00 5.52 111 ASP A O 2
ATOM 3290 N N . GLN A 1 112 ? 4.842 13.063 4.235 1.00 32.22 112 GLN A N 2
ATOM 3291 C CA . GLN A 1 112 ? 3.399 12.708 4.190 1.00 33.35 112 GLN A CA 2
ATOM 3292 C C . GLN A 1 112 ? 3.153 11.458 5.100 1.00 31.31 112 GLN A C 2
ATOM 3293 O O . GLN A 1 112 ? 4.148 10.858 5.535 1.00 15.31 112 GLN A O 2
ATOM 3307 N N . PRO A 1 113 ? 1.841 11.075 5.429 1.00 23.43 113 PRO A N 2
ATOM 3308 C CA . PRO A 1 113 ? 1.469 9.910 6.306 1.00 13.14 113 PRO A CA 2
ATOM 3309 C C . PRO A 1 113 ? 2.455 8.699 6.319 1.00 63.13 113 PRO A C 2
ATOM 3310 O O . PRO A 1 113 ? 2.725 8.115 5.259 1.00 23.04 113 PRO A O 2
ATOM 3321 N N . PRO A 1 114 ? 2.987 8.307 7.531 1.00 41.23 114 PRO A N 2
ATOM 3322 C CA . PRO A 1 114 ? 3.913 7.155 7.677 1.00 75.25 114 PRO A CA 2
ATOM 3323 C C . PRO A 1 114 ? 3.216 5.788 7.479 1.00 54.44 114 PRO A C 2
ATOM 3324 O O . PRO A 1 114 ? 1.983 5.676 7.562 1.00 33.30 114 PRO A O 2
ATOM 3335 N N . GLY A 1 115 ? 4.038 4.759 7.206 1.00 23.54 115 GLY A N 2
ATOM 3336 C CA . GLY A 1 115 ? 3.566 3.398 6.956 1.00 61.22 115 GLY A CA 2
ATOM 3337 C C . GLY A 1 115 ? 3.871 2.963 5.531 1.00 30.13 115 GLY A C 2
ATOM 3338 O O . GLY A 1 115 ? 4.788 3.501 4.886 1.00 64.52 115 GLY A O 2
ATOM 3342 N N . VAL A 1 116 ? 3.132 1.957 5.056 1.00 13.11 116 VAL A N 2
ATOM 3343 C CA . VAL A 1 116 ? 3.125 1.541 3.652 1.00 15.45 116 VAL A CA 2
ATOM 3344 C C . VAL A 1 116 ? 2.157 2.425 2.858 1.00 52.34 116 VAL A C 2
ATOM 3345 O O . VAL A 1 116 ? 0.942 2.328 3.021 1.00 12.21 116 VAL A O 2
ATOM 3358 N N . ILE A 1 117 ? 2.719 3.300 2.020 1.00 61.25 117 ILE A N 2
ATOM 3359 C CA . ILE A 1 117 ? 1.957 4.138 1.086 1.00 1.10 117 ILE A CA 2
ATOM 3360 C C . ILE A 1 117 ? 2.210 3.633 -0.344 1.00 22.32 117 ILE A C 2
ATOM 3361 O O . ILE A 1 117 ? 3.290 3.802 -0.908 1.00 61.54 117 ILE A O 2
ATOM 3377 N N . VAL A 1 118 ? 1.208 2.962 -0.916 1.00 61.22 118 VAL A N 2
ATOM 3378 C CA . VAL A 1 118 ? 1.256 2.502 -2.312 1.00 5.11 118 VAL A CA 2
ATOM 3379 C C . VAL A 1 118 ? 0.556 3.541 -3.188 1.00 33.23 118 VAL A C 2
ATOM 3380 O O . VAL A 1 118 ? -0.669 3.670 -3.175 1.00 50.11 118 VAL A O 2
ATOM 3393 N N . VAL A 1 119 ? 1.360 4.312 -3.923 1.00 75.25 119 VAL A N 2
ATOM 3394 C CA . VAL A 1 119 ? 0.854 5.330 -4.842 1.00 30.55 119 VAL A CA 2
ATOM 3395 C C . VAL A 1 119 ? 0.746 4.714 -6.245 1.00 73.01 119 VAL A C 2
ATOM 3396 O O . VAL A 1 119 ? 1.714 4.152 -6.758 1.00 41.34 119 VAL A O 2
ATOM 3409 N N . VAL A 1 120 ? -0.464 4.765 -6.826 1.00 12.13 120 VAL A N 2
ATOM 3410 C CA . VAL A 1 120 ? -0.760 4.161 -8.132 1.00 32.24 120 VAL A CA 2
ATOM 3411 C C . VAL A 1 120 ? -1.103 5.259 -9.152 1.00 43.12 120 VAL A C 2
ATOM 3412 O O . VAL A 1 120 ? -1.889 6.165 -8.862 1.00 73.50 120 VAL A O 2
ATOM 3425 N N . THR A 1 121 ? -0.483 5.166 -10.332 1.00 3.34 121 THR A N 2
ATOM 3426 C CA . THR A 1 121 ? -0.782 6.010 -11.491 1.00 43.13 121 THR A CA 2
ATOM 3427 C C . THR A 1 121 ? -1.237 5.090 -12.650 1.00 50.14 121 THR A C 2
ATOM 3428 O O . THR A 1 121 ? -0.844 3.908 -12.697 1.00 51.41 121 THR A O 2
ATOM 3439 N N . GLY A 1 122 ? -2.080 5.609 -13.555 1.00 35.14 122 GLY A N 2
ATOM 3440 C CA . GLY A 1 122 ? -2.559 4.846 -14.717 1.00 50.12 122 GLY A CA 2
ATOM 3441 C C . GLY A 1 122 ? -3.669 5.580 -15.471 1.00 71.13 122 GLY A C 2
ATOM 3442 O O . GLY A 1 122 ? -4.462 6.306 -14.828 1.00 0.31 122 GLY A O 2
ATOM 3447 N N . GLY A 1 1 ? -22.348 -15.821 84.686 1.00 32.21 1 GLY A N 3
ATOM 3448 C CA . GLY A 1 1 ? -23.116 -15.141 83.611 1.00 2.15 1 GLY A CA 3
ATOM 3449 C C . GLY A 1 1 ? -24.584 -15.534 83.624 1.00 5.43 1 GLY A C 3
ATOM 3450 O O . GLY A 1 1 ? -24.974 -16.487 84.308 1.00 11.14 1 GLY A O 3
ATOM 3456 N N . SER A 1 2 ? -25.398 -14.795 82.846 1.00 62.34 2 SER A N 3
ATOM 3457 C CA . SER A 1 2 ? -26.840 -15.042 82.719 1.00 54.42 2 SER A CA 3
ATOM 3458 C C . SER A 1 2 ? -27.080 -16.095 81.618 1.00 63.52 2 SER A C 3
ATOM 3459 O O . SER A 1 2 ? -27.351 -15.766 80.455 1.00 61.23 2 SER A O 3
ATOM 3467 N N . SER A 1 3 ? -26.886 -17.373 81.989 1.00 2.43 3 SER A N 3
ATOM 3468 C CA . SER A 1 3 ? -27.033 -18.512 81.067 1.00 71.44 3 SER A CA 3
ATOM 3469 C C . SER A 1 3 ? -28.404 -19.194 81.276 1.00 42.43 3 SER A C 3
ATOM 3470 O O . SER A 1 3 ? -28.624 -19.802 82.328 1.00 4.43 3 SER A O 3
ATOM 3478 N N . PRO A 1 4 ? -29.366 -19.079 80.294 1.00 1.40 4 PRO A N 3
ATOM 3479 C CA . PRO A 1 4 ? -30.668 -19.765 80.386 1.00 53.55 4 PRO A CA 3
ATOM 3480 C C . PRO A 1 4 ? -30.535 -21.272 80.087 1.00 32.32 4 PRO A C 3
ATOM 3481 O O . PRO A 1 4 ? -30.740 -21.726 78.951 1.00 50.12 4 PRO A O 3
ATOM 3492 N N . ASN A 1 5 ? -30.143 -22.035 81.112 1.00 70.31 5 ASN A N 3
ATOM 3493 C CA . ASN A 1 5 ? -29.953 -23.496 81.004 1.00 63.44 5 ASN A CA 3
ATOM 3494 C C . ASN A 1 5 ? -30.920 -24.210 81.964 1.00 64.52 5 ASN A C 3
ATOM 3495 O O . ASN A 1 5 ? -30.940 -23.931 83.170 1.00 13.02 5 ASN A O 3
ATOM 3506 N N . SER A 1 6 ? -31.774 -25.081 81.402 1.00 5.45 6 SER A N 3
ATOM 3507 C CA . SER A 1 6 ? -32.727 -25.885 82.176 1.00 53.22 6 SER A CA 3
ATOM 3508 C C . SER A 1 6 ? -32.009 -27.050 82.868 1.00 41.22 6 SER A C 3
ATOM 3509 O O . SER A 1 6 ? -31.039 -27.603 82.327 1.00 35.32 6 SER A O 3
ATOM 3517 N N . GLU A 1 7 ? -32.507 -27.403 84.069 1.00 22.11 7 GLU A N 3
ATOM 3518 C CA . GLU A 1 7 ? -31.962 -28.492 84.901 1.00 75.51 7 GLU A CA 3
ATOM 3519 C C . GLU A 1 7 ? -32.028 -29.837 84.162 1.00 1.03 7 GLU A C 3
ATOM 3520 O O . GLU A 1 7 ? -31.107 -30.657 84.262 1.00 63.43 7 GLU A O 3
ATOM 3532 N N . ASP A 1 8 ? -33.131 -30.035 83.417 1.00 1.34 8 ASP A N 3
ATOM 3533 C CA . ASP A 1 8 ? -33.313 -31.195 82.530 1.00 11.43 8 ASP A CA 3
ATOM 3534 C C . ASP A 1 8 ? -32.347 -31.080 81.337 1.00 31.12 8 ASP A C 3
ATOM 3535 O O . ASP A 1 8 ? -31.329 -31.777 81.301 1.00 2.14 8 ASP A O 3
ATOM 3544 N N . ASP A 1 9 ? -32.667 -30.140 80.398 1.00 35.14 9 ASP A N 3
ATOM 3545 C CA . ASP A 1 9 ? -31.915 -29.902 79.133 1.00 2.10 9 ASP A CA 3
ATOM 3546 C C . ASP A 1 9 ? -31.906 -31.142 78.205 1.00 73.24 9 ASP A C 3
ATOM 3547 O O . ASP A 1 9 ? -32.018 -32.291 78.649 1.00 63.45 9 ASP A O 3
ATOM 3556 N N . SER A 1 10 ? -31.810 -30.888 76.902 1.00 10.11 10 SER A N 3
ATOM 3557 C CA . SER A 1 10 ? -31.753 -31.925 75.872 1.00 65.12 10 SER A CA 3
ATOM 3558 C C . SER A 1 10 ? -30.372 -31.907 75.191 1.00 22.43 10 SER A C 3
ATOM 3559 O O . SER A 1 10 ? -30.070 -31.016 74.387 1.00 64.13 10 SER A O 3
ATOM 3567 N N . SER A 1 11 ? -29.526 -32.874 75.580 1.00 13.22 11 SER A N 3
ATOM 3568 C CA . SER A 1 11 ? -28.218 -33.090 74.955 1.00 21.41 11 SER A CA 3
ATOM 3569 C C . SER A 1 11 ? -28.428 -33.679 73.545 1.00 13.14 11 SER A C 3
ATOM 3570 O O . SER A 1 11 ? -28.806 -34.847 73.396 1.00 61.52 11 SER A O 3
ATOM 3578 N N . ALA A 1 12 ? -28.239 -32.835 72.521 1.00 35.44 12 ALA A N 3
ATOM 3579 C CA . ALA A 1 12 ? -28.473 -33.201 71.120 1.00 24.42 12 ALA A CA 3
ATOM 3580 C C . ALA A 1 12 ? -27.599 -32.346 70.199 1.00 61.23 12 ALA A C 3
ATOM 3581 O O . ALA A 1 12 ? -27.710 -31.112 70.187 1.00 31.23 12 ALA A O 3
ATOM 3588 N N . ILE A 1 13 ? -26.712 -33.012 69.453 1.00 33.12 13 ILE A N 3
ATOM 3589 C CA . ILE A 1 13 ? -25.847 -32.388 68.438 1.00 25.23 13 ILE A CA 3
ATOM 3590 C C . ILE A 1 13 ? -25.899 -33.225 67.147 1.00 61.14 13 ILE A C 3
ATOM 3591 O O . ILE A 1 13 ? -26.228 -34.417 67.188 1.00 60.31 13 ILE A O 3
ATOM 3607 N N . SER A 1 14 ? -25.603 -32.586 66.012 1.00 43.24 14 SER A N 3
ATOM 3608 C CA . SER A 1 14 ? -25.580 -33.231 64.687 1.00 73.42 14 SER A CA 3
ATOM 3609 C C . SER A 1 14 ? -24.568 -32.511 63.788 1.00 14.34 14 SER A C 3
ATOM 3610 O O . SER A 1 14 ? -24.426 -31.284 63.871 1.00 34.45 14 SER A O 3
ATOM 3618 N N . THR A 1 15 ? -23.877 -33.279 62.931 1.00 20.03 15 THR A N 3
ATOM 3619 C CA . THR A 1 15 ? -22.837 -32.766 62.025 1.00 41.21 15 THR A CA 3
ATOM 3620 C C . THR A 1 15 ? -22.589 -33.763 60.879 1.00 4.14 15 THR A C 3
ATOM 3621 O O . THR A 1 15 ? -22.932 -34.953 60.987 1.00 12.30 15 THR A O 3
ATOM 3632 N N . MET A 1 16 ? -21.983 -33.257 59.800 1.00 55.11 16 MET A N 3
ATOM 3633 C CA . MET A 1 16 ? -21.606 -34.042 58.617 1.00 74.04 16 MET A CA 3
ATOM 3634 C C . MET A 1 16 ? -20.760 -33.143 57.709 1.00 2.11 16 MET A C 3
ATOM 3635 O O . MET A 1 16 ? -21.273 -32.153 57.171 1.00 2.02 16 MET A O 3
ATOM 3649 N N . THR A 1 17 ? -19.469 -33.483 57.556 1.00 73.34 17 THR A N 3
ATOM 3650 C CA . THR A 1 17 ? -18.517 -32.696 56.758 1.00 13.35 17 THR A CA 3
ATOM 3651 C C . THR A 1 17 ? -18.967 -32.634 55.284 1.00 32.45 17 THR A C 3
ATOM 3652 O O . THR A 1 17 ? -19.035 -33.668 54.607 1.00 10.33 17 THR A O 3
ATOM 3663 N N . THR A 1 18 ? -19.322 -31.424 54.819 1.00 42.31 18 THR A N 3
ATOM 3664 C CA . THR A 1 18 ? -19.864 -31.202 53.469 1.00 12.02 18 THR A CA 3
ATOM 3665 C C . THR A 1 18 ? -18.783 -31.407 52.388 1.00 1.12 18 THR A C 3
ATOM 3666 O O . THR A 1 18 ? -19.067 -32.008 51.336 1.00 21.51 18 THR A O 3
ATOM 3677 N N . THR A 1 19 ? -17.556 -30.892 52.672 1.00 64.42 19 THR A N 3
ATOM 3678 C CA . THR A 1 19 ? -16.378 -30.952 51.770 1.00 74.42 19 THR A CA 3
ATOM 3679 C C . THR A 1 19 ? -16.592 -30.058 50.516 1.00 35.03 19 THR A C 3
ATOM 3680 O O . THR A 1 19 ? -17.729 -29.816 50.095 1.00 70.41 19 THR A O 3
ATOM 3691 N N . THR A 1 20 ? -15.499 -29.557 49.928 1.00 30.54 20 THR A N 3
ATOM 3692 C CA . THR A 1 20 ? -15.553 -28.665 48.752 1.00 72.51 20 THR A CA 3
ATOM 3693 C C . THR A 1 20 ? -14.209 -28.688 48.001 1.00 23.04 20 THR A C 3
ATOM 3694 O O . THR A 1 20 ? -13.251 -29.342 48.439 1.00 43.33 20 THR A O 3
ATOM 3705 N N . ALA A 1 21 ? -14.171 -28.001 46.850 1.00 43.51 21 ALA A N 3
ATOM 3706 C CA . ALA A 1 21 ? -12.968 -27.852 46.018 1.00 20.33 21 ALA A CA 3
ATOM 3707 C C . ALA A 1 21 ? -13.039 -26.525 45.252 1.00 4.30 21 ALA A C 3
ATOM 3708 O O . ALA A 1 21 ? -14.136 -26.058 44.911 1.00 14.24 21 ALA A O 3
ATOM 3715 N N . ALA A 1 22 ? -11.869 -25.925 44.987 1.00 34.21 22 ALA A N 3
ATOM 3716 C CA . ALA A 1 22 ? -11.752 -24.664 44.237 1.00 33.32 22 ALA A CA 3
ATOM 3717 C C . ALA A 1 22 ? -10.840 -24.894 43.010 1.00 30.42 22 ALA A C 3
ATOM 3718 O O . ALA A 1 22 ? -9.630 -25.083 43.175 1.00 53.01 22 ALA A O 3
ATOM 3725 N N . PRO A 1 23 ? -11.408 -24.941 41.760 1.00 34.05 23 PRO A N 3
ATOM 3726 C CA . PRO A 1 23 ? -10.618 -25.163 40.530 1.00 72.52 23 PRO A CA 3
ATOM 3727 C C . PRO A 1 23 ? -10.058 -23.852 39.945 1.00 1.10 23 PRO A C 3
ATOM 3728 O O . PRO A 1 23 ? -10.794 -22.873 39.786 1.00 2.11 23 PRO A O 3
ATOM 3739 N N . THR A 1 24 ? -8.760 -23.844 39.605 1.00 63.04 24 THR A N 3
ATOM 3740 C CA . THR A 1 24 ? -8.095 -22.669 39.014 1.00 34.25 24 THR A CA 3
ATOM 3741 C C . THR A 1 24 ? -7.456 -23.031 37.656 1.00 42.44 24 THR A C 3
ATOM 3742 O O . THR A 1 24 ? -6.652 -23.970 37.563 1.00 13.44 24 THR A O 3
ATOM 3753 N N . SER A 1 25 ? -7.840 -22.279 36.606 1.00 62.34 25 SER A N 3
ATOM 3754 C CA . SER A 1 25 ? -7.310 -22.421 35.242 1.00 42.13 25 SER A CA 3
ATOM 3755 C C . SER A 1 25 ? -7.341 -21.037 34.573 1.00 72.35 25 SER A C 3
ATOM 3756 O O . SER A 1 25 ? -8.417 -20.436 34.443 1.00 20.42 25 SER A O 3
ATOM 3764 N N . THR A 1 26 ? -6.160 -20.519 34.194 1.00 71.24 26 THR A N 3
ATOM 3765 C CA . THR A 1 26 ? -6.004 -19.197 33.556 1.00 50.02 26 THR A CA 3
ATOM 3766 C C . THR A 1 26 ? -5.083 -19.332 32.328 1.00 1.11 26 THR A C 3
ATOM 3767 O O . THR A 1 26 ? -4.154 -20.148 32.349 1.00 3.54 26 THR A O 3
ATOM 3778 N N . SER A 1 27 ? -5.347 -18.541 31.267 1.00 73.33 27 SER A N 3
ATOM 3779 C CA . SER A 1 27 ? -4.480 -18.474 30.073 1.00 31.42 27 SER A CA 3
ATOM 3780 C C . SER A 1 27 ? -4.465 -17.042 29.510 1.00 43.41 27 SER A C 3
ATOM 3781 O O . SER A 1 27 ? -5.522 -16.493 29.156 1.00 54.01 27 SER A O 3
ATOM 3789 N N . VAL A 1 28 ? -3.269 -16.434 29.457 1.00 52.15 28 VAL A N 3
ATOM 3790 C CA . VAL A 1 28 ? -3.048 -15.113 28.850 1.00 21.14 28 VAL A CA 3
ATOM 3791 C C . VAL A 1 28 ? -2.322 -15.307 27.506 1.00 40.23 28 VAL A C 3
ATOM 3792 O O . VAL A 1 28 ? -1.437 -16.163 27.401 1.00 61.43 28 VAL A O 3
ATOM 3805 N N . LYS A 1 29 ? -2.716 -14.532 26.477 1.00 23.10 29 LYS A N 3
ATOM 3806 C CA . LYS A 1 29 ? -2.093 -14.584 25.132 1.00 63.12 29 LYS A CA 3
ATOM 3807 C C . LYS A 1 29 ? -1.355 -13.253 24.828 1.00 3.00 29 LYS A C 3
ATOM 3808 O O . LYS A 1 29 ? -1.675 -12.228 25.443 1.00 62.04 29 LYS A O 3
ATOM 3827 N N . PRO A 1 30 ? -0.345 -13.242 23.883 1.00 10.41 30 PRO A N 3
ATOM 3828 C CA . PRO A 1 30 ? 0.380 -11.998 23.478 1.00 72.01 30 PRO A CA 3
ATOM 3829 C C . PRO A 1 30 ? -0.525 -10.984 22.730 1.00 41.05 30 PRO A C 3
ATOM 3830 O O . PRO A 1 30 ? -1.662 -11.303 22.355 1.00 1.34 30 PRO A O 3
ATOM 3841 N N . ALA A 1 31 ? 0.012 -9.767 22.526 1.00 4.32 31 ALA A N 3
ATOM 3842 C CA . ALA A 1 31 ? -0.651 -8.692 21.765 1.00 60.30 31 ALA A CA 3
ATOM 3843 C C . ALA A 1 31 ? -0.561 -8.949 20.245 1.00 75.23 31 ALA A C 3
ATOM 3844 O O . ALA A 1 31 ? 0.173 -9.840 19.793 1.00 14.14 31 ALA A O 3
ATOM 3851 N N . ALA A 1 32 ? -1.327 -8.168 19.473 1.00 14.25 32 ALA A N 3
ATOM 3852 C CA . ALA A 1 32 ? -1.358 -8.270 18.002 1.00 43.13 32 ALA A CA 3
ATOM 3853 C C . ALA A 1 32 ? -0.260 -7.371 17.389 1.00 34.15 32 ALA A C 3
ATOM 3854 O O . ALA A 1 32 ? 0.046 -6.311 17.955 1.00 22.25 32 ALA A O 3
ATOM 3861 N N . PRO A 1 33 ? 0.363 -7.779 16.235 1.00 34.34 33 PRO A N 3
ATOM 3862 C CA . PRO A 1 33 ? 1.411 -6.969 15.561 1.00 33.42 33 PRO A CA 3
ATOM 3863 C C . PRO A 1 33 ? 0.821 -5.763 14.797 1.00 14.24 33 PRO A C 3
ATOM 3864 O O . PRO A 1 33 ? -0.404 -5.621 14.678 1.00 21.52 33 PRO A O 3
ATOM 3875 N N . ARG A 1 34 ? 1.713 -4.895 14.300 1.00 54.01 34 ARG A N 3
ATOM 3876 C CA . ARG A 1 34 ? 1.358 -3.694 13.520 1.00 64.22 34 ARG A CA 3
ATOM 3877 C C . ARG A 1 34 ? 1.456 -3.934 12.002 1.00 12.30 34 ARG A C 3
ATOM 3878 O O . ARG A 1 34 ? 2.173 -4.828 11.543 1.00 1.34 34 ARG A O 3
ATOM 3899 N N . ALA A 1 35 ? 0.728 -3.080 11.252 1.00 52.24 35 ALA A N 3
ATOM 3900 C CA . ALA A 1 35 ? 0.665 -3.087 9.787 1.00 0.40 35 ALA A CA 3
ATOM 3901 C C . ALA A 1 35 ? -0.155 -1.866 9.331 1.00 41.12 35 ALA A C 3
ATOM 3902 O O . ALA A 1 35 ? -1.359 -1.975 9.083 1.00 3.24 35 ALA A O 3
ATOM 3909 N N . GLU A 1 36 ? 0.502 -0.695 9.256 1.00 61.12 36 GLU A N 3
ATOM 3910 C CA . GLU A 1 36 ? -0.160 0.582 8.928 1.00 45.55 36 GLU A CA 3
ATOM 3911 C C . GLU A 1 36 ? -0.013 0.867 7.435 1.00 24.01 36 GLU A C 3
ATOM 3912 O O . GLU A 1 36 ? 0.937 1.534 7.007 1.00 41.03 36 GLU A O 3
ATOM 3924 N N . VAL A 1 37 ? -0.961 0.350 6.637 1.00 51.22 37 VAL A N 3
ATOM 3925 C CA . VAL A 1 37 ? -0.918 0.477 5.175 1.00 71.10 37 VAL A CA 3
ATOM 3926 C C . VAL A 1 37 ? -2.126 1.270 4.662 1.00 62.23 37 VAL A C 3
ATOM 3927 O O . VAL A 1 37 ? -3.248 1.136 5.183 1.00 31.54 37 VAL A O 3
ATOM 3940 N N . ARG A 1 38 ? -1.897 2.105 3.640 1.00 10.51 38 ARG A N 3
ATOM 3941 C CA . ARG A 1 38 ? -2.984 2.807 2.957 1.00 3.00 38 ARG A CA 3
ATOM 3942 C C . ARG A 1 38 ? -2.713 2.930 1.460 1.00 61.35 38 ARG A C 3
ATOM 3943 O O . ARG A 1 38 ? -1.564 2.854 1.018 1.00 5.41 38 ARG A O 3
ATOM 3964 N N . VAL A 1 39 ? -3.787 3.135 0.686 1.00 30.21 39 VAL A N 3
ATOM 3965 C CA . VAL A 1 39 ? -3.711 3.320 -0.763 1.00 14.21 39 VAL A CA 3
ATOM 3966 C C . VAL A 1 39 ? -3.826 4.814 -1.116 1.00 41.54 39 VAL A C 3
ATOM 3967 O O . VAL A 1 39 ? -4.714 5.506 -0.611 1.00 40.43 39 VAL A O 3
ATOM 3980 N N . TYR A 1 40 ? -2.880 5.298 -1.927 1.00 1.22 40 TYR A N 3
ATOM 3981 C CA . TYR A 1 40 ? -2.986 6.571 -2.659 1.00 63.42 40 TYR A CA 3
ATOM 3982 C C . TYR A 1 40 ? -3.144 6.257 -4.152 1.00 44.20 40 TYR A C 3
ATOM 3983 O O . TYR A 1 40 ? -2.194 5.807 -4.780 1.00 73.14 40 TYR A O 3
ATOM 4001 N N . ASN A 1 41 ? -4.337 6.458 -4.717 1.00 75.34 41 ASN A N 3
ATOM 4002 C CA . ASN A 1 41 ? -4.527 6.405 -6.178 1.00 4.55 41 ASN A CA 3
ATOM 4003 C C . ASN A 1 41 ? -4.379 7.854 -6.683 1.00 25.12 41 ASN A C 3
ATOM 4004 O O . ASN A 1 41 ? -5.184 8.708 -6.330 1.00 11.44 41 ASN A O 3
ATOM 4015 N N . ILE A 1 42 ? -3.323 8.148 -7.450 1.00 52.14 42 ILE A N 3
ATOM 4016 C CA . ILE A 1 42 ? -3.028 9.539 -7.844 1.00 43.12 42 ILE A CA 3
ATOM 4017 C C . ILE A 1 42 ? -4.022 10.043 -8.904 1.00 31.32 42 ILE A C 3
ATOM 4018 O O . ILE A 1 42 ? -4.570 11.147 -8.784 1.00 64.40 42 ILE A O 3
ATOM 4034 N N . SER A 1 43 ? -4.277 9.203 -9.904 1.00 55.41 43 SER A N 3
ATOM 4035 C CA . SER A 1 43 ? -5.155 9.531 -11.034 1.00 50.21 43 SER A CA 3
ATOM 4036 C C . SER A 1 43 ? -6.630 9.289 -10.662 1.00 40.10 43 SER A C 3
ATOM 4037 O O . SER A 1 43 ? -7.526 9.956 -11.189 1.00 10.34 43 SER A O 3
ATOM 4045 N N . GLY A 1 44 ? -6.854 8.323 -9.753 1.00 60.43 44 GLY A N 3
ATOM 4046 C CA . GLY A 1 44 ? -8.186 7.996 -9.259 1.00 71.33 44 GLY A CA 3
ATOM 4047 C C . GLY A 1 44 ? -9.063 7.341 -10.308 1.00 4.15 44 GLY A C 3
ATOM 4048 O O . GLY A 1 44 ? -10.165 7.825 -10.601 1.00 72.42 44 GLY A O 3
ATOM 4052 N N . THR A 1 45 ? -8.563 6.247 -10.904 1.00 61.11 45 THR A N 3
ATOM 4053 C CA . THR A 1 45 ? -9.304 5.480 -11.922 1.00 45.21 45 THR A CA 3
ATOM 4054 C C . THR A 1 45 ? -9.093 3.966 -11.720 1.00 10.33 45 THR A C 3
ATOM 4055 O O . THR A 1 45 ? -10.022 3.171 -11.933 1.00 54.54 45 THR A O 3
ATOM 4066 N N . GLU A 1 46 ? -7.871 3.571 -11.312 1.00 52.02 46 GLU A N 3
ATOM 4067 C CA . GLU A 1 46 ? -7.530 2.157 -11.067 1.00 75.03 46 GLU A CA 3
ATOM 4068 C C . GLU A 1 46 ? -8.353 1.543 -9.902 1.00 11.31 46 GLU A C 3
ATOM 4069 O O . GLU A 1 46 ? -8.301 2.033 -8.767 1.00 70.25 46 GLU A O 3
ATOM 4081 N N . GLY A 1 47 ? -9.091 0.464 -10.211 1.00 51.45 47 GLY A N 3
ATOM 4082 C CA . GLY A 1 47 ? -9.861 -0.297 -9.219 1.00 73.43 47 GLY A CA 3
ATOM 4083 C C . GLY A 1 47 ? -9.007 -1.325 -8.490 1.00 13.42 47 GLY A C 3
ATOM 4084 O O . GLY A 1 47 ? -9.328 -1.716 -7.360 1.00 11.33 47 GLY A O 3
ATOM 4088 N N . ALA A 1 48 ? -7.895 -1.748 -9.140 1.00 4.32 48 ALA A N 3
ATOM 4089 C CA . ALA A 1 48 ? -6.899 -2.659 -8.532 1.00 53.04 48 ALA A CA 3
ATOM 4090 C C . ALA A 1 48 ? -6.200 -1.988 -7.341 1.00 44.34 48 ALA A C 3
ATOM 4091 O O . ALA A 1 48 ? -5.757 -2.670 -6.415 1.00 4.44 48 ALA A O 3
ATOM 4098 N N . ALA A 1 49 ? -6.137 -0.640 -7.384 1.00 42.52 49 ALA A N 3
ATOM 4099 C CA . ALA A 1 49 ? -5.626 0.188 -6.285 1.00 74.54 49 ALA A CA 3
ATOM 4100 C C . ALA A 1 49 ? -6.406 -0.076 -4.992 1.00 21.15 49 ALA A C 3
ATOM 4101 O O . ALA A 1 49 ? -5.821 -0.300 -3.939 1.00 1.55 49 ALA A O 3
ATOM 4108 N N . ALA A 1 50 ? -7.741 -0.083 -5.109 1.00 5.23 50 ALA A N 3
ATOM 4109 C CA . ALA A 1 50 ? -8.645 -0.383 -3.986 1.00 72.23 50 ALA A CA 3
ATOM 4110 C C . ALA A 1 50 ? -8.537 -1.860 -3.557 1.00 0.23 50 ALA A C 3
ATOM 4111 O O . ALA A 1 50 ? -8.605 -2.183 -2.365 1.00 31.32 50 ALA A O 3
ATOM 4118 N N . ARG A 1 51 ? -8.323 -2.727 -4.556 1.00 42.45 51 ARG A N 3
ATOM 4119 C CA . ARG A 1 51 ? -8.348 -4.193 -4.404 1.00 13.54 51 ARG A CA 3
ATOM 4120 C C . ARG A 1 51 ? -7.127 -4.692 -3.584 1.00 70.21 51 ARG A C 3
ATOM 4121 O O . ARG A 1 51 ? -7.185 -5.761 -2.976 1.00 65.12 51 ARG A O 3
ATOM 4142 N N . THR A 1 52 ? -6.038 -3.895 -3.542 1.00 45.50 52 THR A N 3
ATOM 4143 C CA . THR A 1 52 ? -4.830 -4.252 -2.774 1.00 61.12 52 THR A CA 3
ATOM 4144 C C . THR A 1 52 ? -5.097 -4.226 -1.260 1.00 55.20 52 THR A C 3
ATOM 4145 O O . THR A 1 52 ? -4.784 -5.197 -0.569 1.00 12.12 52 THR A O 3
ATOM 4156 N N . ALA A 1 53 ? -5.698 -3.119 -0.758 1.00 62.14 53 ALA A N 3
ATOM 4157 C CA . ALA A 1 53 ? -6.038 -2.975 0.682 1.00 14.21 53 ALA A CA 3
ATOM 4158 C C . ALA A 1 53 ? -7.221 -3.889 1.071 1.00 61.41 53 ALA A C 3
ATOM 4159 O O . ALA A 1 53 ? -7.396 -4.249 2.243 1.00 43.33 53 ALA A O 3
ATOM 4166 N N . ASP A 1 54 ? -8.002 -4.262 0.046 1.00 65.40 54 ASP A N 3
ATOM 4167 C CA . ASP A 1 54 ? -9.140 -5.206 0.149 1.00 1.43 54 ASP A CA 3
ATOM 4168 C C . ASP A 1 54 ? -8.631 -6.641 0.412 1.00 44.33 54 ASP A C 3
ATOM 4169 O O . ASP A 1 54 ? -9.119 -7.330 1.317 1.00 30.21 54 ASP A O 3
ATOM 4178 N N . ARG A 1 55 ? -7.627 -7.072 -0.378 1.00 21.23 55 ARG A N 3
ATOM 4179 C CA . ARG A 1 55 ? -6.964 -8.378 -0.193 1.00 4.44 55 ARG A CA 3
ATOM 4180 C C . ARG A 1 55 ? -6.108 -8.347 1.083 1.00 71.34 55 ARG A C 3
ATOM 4181 O O . ARG A 1 55 ? -5.958 -9.360 1.772 1.00 54.11 55 ARG A O 3
ATOM 4202 N N . LEU A 1 56 ? -5.590 -7.148 1.399 1.00 22.20 56 LEU A N 3
ATOM 4203 C CA . LEU A 1 56 ? -4.770 -6.908 2.595 1.00 44.41 56 LEU A CA 3
ATOM 4204 C C . LEU A 1 56 ? -5.592 -7.087 3.880 1.00 33.55 56 LEU A C 3
ATOM 4205 O O . LEU A 1 56 ? -5.065 -7.548 4.909 1.00 0.40 56 LEU A O 3
ATOM 4221 N N . LYS A 1 57 ? -6.888 -6.733 3.794 1.00 3.31 57 LYS A N 3
ATOM 4222 C CA . LYS A 1 57 ? -7.850 -6.947 4.877 1.00 32.15 57 LYS A CA 3
ATOM 4223 C C . LYS A 1 57 ? -7.899 -8.460 5.207 1.00 51.14 57 LYS A C 3
ATOM 4224 O O . LYS A 1 57 ? -7.834 -8.857 6.370 1.00 62.52 57 LYS A O 3
ATOM 4243 N N . ALA A 1 58 ? -7.918 -9.286 4.149 1.00 53.21 58 ALA A N 3
ATOM 4244 C CA . ALA A 1 58 ? -7.926 -10.758 4.246 1.00 32.21 58 ALA A CA 3
ATOM 4245 C C . ALA A 1 58 ? -6.524 -11.334 4.556 1.00 71.34 58 ALA A C 3
ATOM 4246 O O . ALA A 1 58 ? -6.405 -12.480 5.013 1.00 31.32 58 ALA A O 3
ATOM 4253 N N . ALA A 1 59 ? -5.470 -10.529 4.308 1.00 54.33 59 ALA A N 3
ATOM 4254 C CA . ALA A 1 59 ? -4.062 -10.936 4.501 1.00 55.21 59 ALA A CA 3
ATOM 4255 C C . ALA A 1 59 ? -3.630 -10.840 5.975 1.00 24.40 59 ALA A C 3
ATOM 4256 O O . ALA A 1 59 ? -2.648 -11.477 6.369 1.00 44.43 59 ALA A O 3
ATOM 4263 N N . GLY A 1 60 ? -4.351 -10.029 6.775 1.00 14.34 60 GLY A N 3
ATOM 4264 C CA . GLY A 1 60 ? -4.031 -9.857 8.204 1.00 44.14 60 GLY A CA 3
ATOM 4265 C C . GLY A 1 60 ? -3.544 -8.451 8.527 1.00 60.23 60 GLY A C 3
ATOM 4266 O O . GLY A 1 60 ? -2.507 -8.280 9.180 1.00 43.33 60 GLY A O 3
ATOM 4270 N N . PHE A 1 61 ? -4.278 -7.452 8.005 1.00 3.22 61 PHE A N 3
ATOM 4271 C CA . PHE A 1 61 ? -4.030 -6.017 8.247 1.00 45.31 61 PHE A CA 3
ATOM 4272 C C . PHE A 1 61 ? -4.136 -5.652 9.745 1.00 11.53 61 PHE A C 3
ATOM 4273 O O . PHE A 1 61 ? -4.777 -6.365 10.534 1.00 65.35 61 PHE A O 3
ATOM 4290 N N . THR A 1 62 ? -3.506 -4.540 10.116 1.00 11.11 62 THR A N 3
ATOM 4291 C CA . THR A 1 62 ? -3.762 -3.862 11.396 1.00 33.33 62 THR A CA 3
ATOM 4292 C C . THR A 1 62 ? -4.494 -2.540 11.116 1.00 43.30 62 THR A C 3
ATOM 4293 O O . THR A 1 62 ? -5.472 -2.199 11.790 1.00 55.23 62 THR A O 3
ATOM 4304 N N . VAL A 1 63 ? -4.016 -1.814 10.082 1.00 34.35 63 VAL A N 3
ATOM 4305 C CA . VAL A 1 63 ? -4.609 -0.553 9.614 1.00 60.22 63 VAL A CA 3
ATOM 4306 C C . VAL A 1 63 ? -4.674 -0.582 8.073 1.00 73.55 63 VAL A C 3
ATOM 4307 O O . VAL A 1 63 ? -3.670 -0.883 7.410 1.00 5.41 63 VAL A O 3
ATOM 4320 N N . THR A 1 64 ? -5.861 -0.301 7.530 1.00 13.14 64 THR A N 3
ATOM 4321 C CA . THR A 1 64 ? -6.101 -0.134 6.088 1.00 52.05 64 THR A CA 3
ATOM 4322 C C . THR A 1 64 ? -6.870 1.164 5.872 1.00 21.54 64 THR A C 3
ATOM 4323 O O . THR A 1 64 ? -7.991 1.319 6.378 1.00 13.54 64 THR A O 3
ATOM 4334 N N . ASP A 1 65 ? -6.253 2.111 5.166 1.00 61.02 65 ASP A N 3
ATOM 4335 C CA . ASP A 1 65 ? -6.926 3.354 4.726 1.00 21.42 65 ASP A CA 3
ATOM 4336 C C . ASP A 1 65 ? -6.855 3.428 3.191 1.00 71.12 65 ASP A C 3
ATOM 4337 O O . ASP A 1 65 ? -6.034 2.745 2.575 1.00 1.20 65 ASP A O 3
ATOM 4346 N N . VAL A 1 66 ? -7.742 4.204 2.561 1.00 63.14 66 VAL A N 3
ATOM 4347 C CA . VAL A 1 66 ? -7.773 4.381 1.091 1.00 14.31 66 VAL A CA 3
ATOM 4348 C C . VAL A 1 66 ? -8.150 5.831 0.744 1.00 41.20 66 VAL A C 3
ATOM 4349 O O . VAL A 1 66 ? -9.020 6.422 1.391 1.00 4.00 66 VAL A O 3
ATOM 4362 N N . GLY A 1 67 ? -7.487 6.386 -0.281 1.00 61.10 67 GLY A N 3
ATOM 4363 C CA . GLY A 1 67 ? -7.765 7.736 -0.755 1.00 40.25 67 GLY A CA 3
ATOM 4364 C C . GLY A 1 67 ? -7.156 7.988 -2.130 1.00 21.32 67 GLY A C 3
ATOM 4365 O O . GLY A 1 67 ? -6.091 7.445 -2.446 1.00 10.24 67 GLY A O 3
ATOM 4369 N N . ASN A 1 68 ? -7.832 8.805 -2.959 1.00 23.20 68 ASN A N 3
ATOM 4370 C CA . ASN A 1 68 ? -7.323 9.231 -4.281 1.00 33.21 68 ASN A CA 3
ATOM 4371 C C . ASN A 1 68 ? -6.797 10.686 -4.188 1.00 70.04 68 ASN A C 3
ATOM 4372 O O . ASN A 1 68 ? -7.574 11.613 -3.937 1.00 3.54 68 ASN A O 3
ATOM 4383 N N . LEU A 1 69 ? -5.462 10.888 -4.343 1.00 24.42 69 LEU A N 3
ATOM 4384 C CA . LEU A 1 69 ? -4.814 12.207 -4.105 1.00 51.32 69 LEU A CA 3
ATOM 4385 C C . LEU A 1 69 ? -3.658 12.415 -5.085 1.00 14.21 69 LEU A C 3
ATOM 4386 O O . LEU A 1 69 ? -2.849 11.506 -5.294 1.00 62.22 69 LEU A O 3
ATOM 4402 N N . SER A 1 70 ? -3.581 13.632 -5.653 1.00 13.51 70 SER A N 3
ATOM 4403 C CA . SER A 1 70 ? -2.487 14.045 -6.524 1.00 11.21 70 SER A CA 3
ATOM 4404 C C . SER A 1 70 ? -1.216 14.298 -5.681 1.00 4.42 70 SER A C 3
ATOM 4405 O O . SER A 1 70 ? -1.093 15.336 -5.022 1.00 22.43 70 SER A O 3
ATOM 4413 N N . LEU A 1 71 ? -0.302 13.315 -5.665 1.00 20.21 71 LEU A N 3
ATOM 4414 C CA . LEU A 1 71 ? 0.966 13.423 -4.920 1.00 44.14 71 LEU A CA 3
ATOM 4415 C C . LEU A 1 71 ? 2.079 13.963 -5.849 1.00 5.23 71 LEU A C 3
ATOM 4416 O O . LEU A 1 71 ? 2.341 13.362 -6.897 1.00 30.20 71 LEU A O 3
ATOM 4432 N N . PRO A 1 72 ? 2.757 15.093 -5.483 1.00 75.11 72 PRO A N 3
ATOM 4433 C CA . PRO A 1 72 ? 3.778 15.744 -6.349 1.00 64.00 72 PRO A CA 3
ATOM 4434 C C . PRO A 1 72 ? 5.151 15.027 -6.346 1.00 75.34 72 PRO A C 3
ATOM 4435 O O . PRO A 1 72 ? 6.041 15.386 -7.126 1.00 22.44 72 PRO A O 3
ATOM 4446 N N . ASP A 1 73 ? 5.305 14.013 -5.483 1.00 40.03 73 ASP A N 3
ATOM 4447 C CA . ASP A 1 73 ? 6.577 13.269 -5.331 1.00 45.41 73 ASP A CA 3
ATOM 4448 C C . ASP A 1 73 ? 6.621 12.068 -6.289 1.00 52.13 73 ASP A C 3
ATOM 4449 O O . ASP A 1 73 ? 7.697 11.603 -6.666 1.00 21.24 73 ASP A O 3
ATOM 4458 N N . VAL A 1 74 ? 5.432 11.594 -6.701 1.00 40.44 74 VAL A N 3
ATOM 4459 C CA . VAL A 1 74 ? 5.297 10.429 -7.598 1.00 32.14 74 VAL A CA 3
ATOM 4460 C C . VAL A 1 74 ? 4.946 10.876 -9.031 1.00 11.34 74 VAL A C 3
ATOM 4461 O O . VAL A 1 74 ? 4.275 11.900 -9.249 1.00 73.40 74 VAL A O 3
ATOM 4474 N N . ALA A 1 75 ? 5.431 10.091 -9.986 1.00 12.44 75 ALA A N 3
ATOM 4475 C CA . ALA A 1 75 ? 5.092 10.210 -11.412 1.00 54.41 75 ALA A CA 3
ATOM 4476 C C . ALA A 1 75 ? 5.031 8.799 -12.034 1.00 75.41 75 ALA A C 3
ATOM 4477 O O . ALA A 1 75 ? 4.962 8.646 -13.254 1.00 20.33 75 ALA A O 3
ATOM 4484 N N . ALA A 1 76 ? 5.009 7.786 -11.153 1.00 63.33 76 ALA A N 3
ATOM 4485 C CA . ALA A 1 76 ? 5.049 6.365 -11.506 1.00 14.22 76 ALA A CA 3
ATOM 4486 C C . ALA A 1 76 ? 4.486 5.555 -10.323 1.00 73.24 76 ALA A C 3
ATOM 4487 O O . ALA A 1 76 ? 4.518 6.030 -9.175 1.00 32.22 76 ALA A O 3
ATOM 4494 N N . THR A 1 77 ? 3.955 4.349 -10.607 1.00 23.23 77 THR A N 3
ATOM 4495 C CA . THR A 1 77 ? 3.320 3.489 -9.589 1.00 22.43 77 THR A CA 3
ATOM 4496 C C . THR A 1 77 ? 4.403 2.891 -8.648 1.00 42.24 77 THR A C 3
ATOM 4497 O O . THR A 1 77 ? 5.253 2.095 -9.076 1.00 30.43 77 THR A O 3
ATOM 4508 N N . THR A 1 78 ? 4.402 3.328 -7.371 1.00 0.43 78 THR A N 3
ATOM 4509 C CA . THR A 1 78 ? 5.459 3.003 -6.394 1.00 32.03 78 THR A CA 3
ATOM 4510 C C . THR A 1 78 ? 4.874 2.822 -4.982 1.00 13.43 78 THR A C 3
ATOM 4511 O O . THR A 1 78 ? 4.064 3.632 -4.529 1.00 53.32 78 THR A O 3
ATOM 4522 N N . VAL A 1 79 ? 5.307 1.748 -4.301 1.00 51.03 79 VAL A N 3
ATOM 4523 C CA . VAL A 1 79 ? 4.957 1.457 -2.906 1.00 70.02 79 VAL A CA 3
ATOM 4524 C C . VAL A 1 79 ? 6.107 1.902 -1.995 1.00 45.54 79 VAL A C 3
ATOM 4525 O O . VAL A 1 79 ? 7.223 1.389 -2.125 1.00 71.40 79 VAL A O 3
ATOM 4538 N N . TYR A 1 80 ? 5.836 2.863 -1.112 1.00 74.10 80 TYR A N 3
ATOM 4539 C CA . TYR A 1 80 ? 6.802 3.327 -0.110 1.00 3.34 80 TYR A CA 3
ATOM 4540 C C . TYR A 1 80 ? 6.564 2.580 1.198 1.00 32.31 80 TYR A C 3
ATOM 4541 O O . TYR A 1 80 ? 5.459 2.651 1.763 1.00 21.21 80 TYR A O 3
ATOM 4559 N N . TYR A 1 81 ? 7.584 1.855 1.665 1.00 14.50 81 TYR A N 3
ATOM 4560 C CA . TYR A 1 81 ? 7.545 1.168 2.959 1.00 25.04 81 TYR A CA 3
ATOM 4561 C C . TYR A 1 81 ? 8.826 1.385 3.747 1.00 34.14 81 TYR A C 3
ATOM 4562 O O . TYR A 1 81 ? 9.780 1.993 3.277 1.00 3.43 81 TYR A O 3
ATOM 4580 N N . THR A 1 82 ? 8.816 0.865 4.968 1.00 75.20 82 THR A N 3
ATOM 4581 C CA . THR A 1 82 ? 9.965 0.868 5.869 1.00 55.13 82 THR A CA 3
ATOM 4582 C C . THR A 1 82 ? 10.002 -0.509 6.563 1.00 75.52 82 THR A C 3
ATOM 4583 O O . THR A 1 82 ? 8.996 -1.224 6.580 1.00 44.43 82 THR A O 3
ATOM 4594 N N . GLU A 1 83 ? 11.153 -0.888 7.133 1.00 34.54 83 GLU A N 3
ATOM 4595 C CA . GLU A 1 83 ? 11.344 -2.214 7.762 1.00 42.54 83 GLU A CA 3
ATOM 4596 C C . GLU A 1 83 ? 11.022 -2.172 9.275 1.00 41.24 83 GLU A C 3
ATOM 4597 O O . GLU A 1 83 ? 11.592 -2.935 10.067 1.00 51.51 83 GLU A O 3
ATOM 4609 N N . VAL A 1 84 ? 10.080 -1.277 9.652 1.00 60.11 84 VAL A N 3
ATOM 4610 C CA . VAL A 1 84 ? 9.576 -1.154 11.031 1.00 55.20 84 VAL A CA 3
ATOM 4611 C C . VAL A 1 84 ? 8.775 -2.417 11.400 1.00 31.15 84 VAL A C 3
ATOM 4612 O O . VAL A 1 84 ? 7.633 -2.583 10.949 1.00 3.03 84 VAL A O 3
ATOM 4625 N N . GLU A 1 85 ? 9.427 -3.327 12.158 1.00 1.22 85 GLU A N 3
ATOM 4626 C CA . GLU A 1 85 ? 8.825 -4.573 12.689 1.00 2.04 85 GLU A CA 3
ATOM 4627 C C . GLU A 1 85 ? 8.523 -5.587 11.551 1.00 52.31 85 GLU A C 3
ATOM 4628 O O . GLU A 1 85 ? 9.261 -6.565 11.366 1.00 21.34 85 GLU A O 3
ATOM 4640 N N . GLY A 1 86 ? 7.449 -5.319 10.778 1.00 2.11 86 GLY A N 3
ATOM 4641 C CA . GLY A 1 86 ? 7.048 -6.170 9.652 1.00 63.42 86 GLY A CA 3
ATOM 4642 C C . GLY A 1 86 ? 6.365 -5.390 8.541 1.00 53.14 86 GLY A C 3
ATOM 4643 O O . GLY A 1 86 ? 5.631 -5.974 7.738 1.00 33.04 86 GLY A O 3
ATOM 4647 N N . GLU A 1 87 ? 6.628 -4.063 8.474 1.00 10.20 87 GLU A N 3
ATOM 4648 C CA . GLU A 1 87 ? 5.969 -3.156 7.500 1.00 12.10 87 GLU A CA 3
ATOM 4649 C C . GLU A 1 87 ? 6.435 -3.426 6.062 1.00 45.30 87 GLU A C 3
ATOM 4650 O O . GLU A 1 87 ? 5.685 -3.194 5.106 1.00 0.41 87 GLU A O 3
ATOM 4662 N N . ARG A 1 88 ? 7.674 -3.918 5.924 1.00 21.40 88 ARG A N 3
ATOM 4663 C CA . ARG A 1 88 ? 8.275 -4.240 4.623 1.00 61.14 88 ARG A CA 3
ATOM 4664 C C . ARG A 1 88 ? 7.510 -5.418 3.994 1.00 2.10 88 ARG A C 3
ATOM 4665 O O . ARG A 1 88 ? 7.105 -5.347 2.831 1.00 31.42 88 ARG A O 3
ATOM 4686 N N . ALA A 1 89 ? 7.294 -6.472 4.800 1.00 11.31 89 ALA A N 3
ATOM 4687 C CA . ALA A 1 89 ? 6.634 -7.713 4.363 1.00 0.04 89 ALA A CA 3
ATOM 4688 C C . ALA A 1 89 ? 5.155 -7.475 4.021 1.00 13.12 89 ALA A C 3
ATOM 4689 O O . ALA A 1 89 ? 4.642 -8.051 3.054 1.00 72.13 89 ALA A O 3
ATOM 4696 N N . THR A 1 90 ? 4.490 -6.611 4.817 1.00 34.40 90 THR A N 3
ATOM 4697 C CA . THR A 1 90 ? 3.064 -6.298 4.646 1.00 11.33 90 THR A CA 3
ATOM 4698 C C . THR A 1 90 ? 2.852 -5.546 3.316 1.00 2.01 90 THR A C 3
ATOM 4699 O O . THR A 1 90 ? 2.009 -5.927 2.493 1.00 2.00 90 THR A O 3
ATOM 4710 N N . ALA A 1 91 ? 3.683 -4.512 3.117 1.00 42.25 91 ALA A N 3
ATOM 4711 C CA . ALA A 1 91 ? 3.669 -3.657 1.917 1.00 20.32 91 ALA A CA 3
ATOM 4712 C C . ALA A 1 91 ? 4.085 -4.406 0.653 1.00 23.45 91 ALA A C 3
ATOM 4713 O O . ALA A 1 91 ? 3.623 -4.084 -0.444 1.00 4.14 91 ALA A O 3
ATOM 4720 N N . ASP A 1 92 ? 4.985 -5.380 0.833 1.00 70.12 92 ASP A N 3
ATOM 4721 C CA . ASP A 1 92 ? 5.481 -6.245 -0.248 1.00 43.41 92 ASP A CA 3
ATOM 4722 C C . ASP A 1 92 ? 4.319 -7.032 -0.866 1.00 73.42 92 ASP A C 3
ATOM 4723 O O . ASP A 1 92 ? 4.205 -7.111 -2.086 1.00 25.02 92 ASP A O 3
ATOM 4732 N N . ALA A 1 93 ? 3.448 -7.563 0.009 1.00 34.34 93 ALA A N 3
ATOM 4733 C CA . ALA A 1 93 ? 2.248 -8.315 -0.397 1.00 75.32 93 ALA A CA 3
ATOM 4734 C C . ALA A 1 93 ? 1.280 -7.431 -1.206 1.00 32.50 93 ALA A C 3
ATOM 4735 O O . ALA A 1 93 ? 0.741 -7.860 -2.224 1.00 71.30 93 ALA A O 3
ATOM 4742 N N . VAL A 1 94 ? 1.121 -6.183 -0.746 1.00 75.52 94 VAL A N 3
ATOM 4743 C CA . VAL A 1 94 ? 0.238 -5.179 -1.364 1.00 43.13 94 VAL A CA 3
ATOM 4744 C C . VAL A 1 94 ? 0.712 -4.808 -2.778 1.00 74.13 94 VAL A C 3
ATOM 4745 O O . VAL A 1 94 ? -0.055 -4.896 -3.753 1.00 42.11 94 VAL A O 3
ATOM 4758 N N . GLY A 1 95 ? 1.994 -4.414 -2.869 1.00 33.35 95 GLY A N 3
ATOM 4759 C CA . GLY A 1 95 ? 2.576 -3.965 -4.124 1.00 44.41 95 GLY A CA 3
ATOM 4760 C C . GLY A 1 95 ? 2.802 -5.082 -5.116 1.00 12.01 95 GLY A C 3
ATOM 4761 O O . GLY A 1 95 ? 2.872 -4.828 -6.318 1.00 54.41 95 GLY A O 3
ATOM 4765 N N . ARG A 1 96 ? 2.886 -6.326 -4.609 1.00 33.32 96 ARG A N 3
ATOM 4766 C CA . ARG A 1 96 ? 3.005 -7.520 -5.462 1.00 44.24 96 ARG A CA 3
ATOM 4767 C C . ARG A 1 96 ? 1.655 -7.808 -6.124 1.00 1.52 96 ARG A C 3
ATOM 4768 O O . ARG A 1 96 ? 1.594 -8.126 -7.316 1.00 42.12 96 ARG A O 3
ATOM 4789 N N . THR A 1 97 ? 0.573 -7.668 -5.322 1.00 34.14 97 THR A N 3
ATOM 4790 C CA . THR A 1 97 ? -0.814 -7.813 -5.795 1.00 70.52 97 THR A CA 3
ATOM 4791 C C . THR A 1 97 ? -1.143 -6.755 -6.881 1.00 42.25 97 THR A C 3
ATOM 4792 O O . THR A 1 97 ? -1.793 -7.074 -7.876 1.00 51.50 97 THR A O 3
ATOM 4803 N N . LEU A 1 98 ? -0.650 -5.514 -6.685 1.00 4.53 98 LEU A N 3
ATOM 4804 C CA . LEU A 1 98 ? -0.870 -4.403 -7.639 1.00 20.11 98 LEU A CA 3
ATOM 4805 C C . LEU A 1 98 ? 0.011 -4.575 -8.893 1.00 42.34 98 LEU A C 3
ATOM 4806 O O . LEU A 1 98 ? -0.426 -4.295 -10.011 1.00 42.23 98 LEU A O 3
ATOM 4822 N N . GLY A 1 99 ? 1.224 -5.097 -8.686 1.00 75.03 99 GLY A N 3
ATOM 4823 C CA . GLY A 1 99 ? 2.268 -5.066 -9.707 1.00 12.53 99 GLY A CA 3
ATOM 4824 C C . GLY A 1 99 ? 2.866 -3.665 -9.847 1.00 23.45 99 GLY A C 3
ATOM 4825 O O . GLY A 1 99 ? 2.881 -3.100 -10.943 1.00 2.40 99 GLY A O 3
ATOM 4829 N N . ALA A 1 100 ? 3.290 -3.084 -8.708 1.00 40.44 100 ALA A N 3
ATOM 4830 C CA . ALA A 1 100 ? 3.929 -1.748 -8.636 1.00 62.53 100 ALA A CA 3
ATOM 4831 C C . ALA A 1 100 ? 5.416 -1.896 -8.298 1.00 1.24 100 ALA A C 3
ATOM 4832 O O . ALA A 1 100 ? 5.865 -2.984 -7.907 1.00 44.22 100 ALA A O 3
ATOM 4839 N N . ALA A 1 101 ? 6.171 -0.798 -8.444 1.00 31.23 101 ALA A N 3
ATOM 4840 C CA . ALA A 1 101 ? 7.572 -0.746 -8.026 1.00 75.40 101 ALA A CA 3
ATOM 4841 C C . ALA A 1 101 ? 7.632 -0.634 -6.498 1.00 61.53 101 ALA A C 3
ATOM 4842 O O . ALA A 1 101 ? 7.390 0.441 -5.941 1.00 24.12 101 ALA A O 3
ATOM 4849 N N . VAL A 1 102 ? 7.963 -1.744 -5.824 1.00 25.22 102 VAL A N 3
ATOM 4850 C CA . VAL A 1 102 ? 8.061 -1.783 -4.358 1.00 44.13 102 VAL A CA 3
ATOM 4851 C C . VAL A 1 102 ? 9.450 -1.266 -3.954 1.00 12.05 102 VAL A C 3
ATOM 4852 O O . VAL A 1 102 ? 10.465 -1.668 -4.546 1.00 5.30 102 VAL A O 3
ATOM 4865 N N . GLU A 1 103 ? 9.485 -0.334 -2.998 1.00 4.14 103 GLU A N 3
ATOM 4866 C CA . GLU A 1 103 ? 10.709 0.397 -2.646 1.00 52.22 103 GLU A CA 3
ATOM 4867 C C . GLU A 1 103 ? 10.661 0.877 -1.176 1.00 12.34 103 GLU A C 3
ATOM 4868 O O . GLU A 1 103 ? 9.583 0.962 -0.556 1.00 13.23 103 GLU A O 3
ATOM 4880 N N . LEU A 1 104 ? 11.854 1.166 -0.636 1.00 54.11 104 LEU A N 3
ATOM 4881 C CA . LEU A 1 104 ? 12.056 1.748 0.697 1.00 30.12 104 LEU A CA 3
ATOM 4882 C C . LEU A 1 104 ? 11.415 3.158 0.812 1.00 53.54 104 LEU A C 3
ATOM 4883 O O . LEU A 1 104 ? 10.788 3.651 -0.133 1.00 74.42 104 LEU A O 3
ATOM 4899 N N . ARG A 1 105 ? 11.589 3.784 1.991 1.00 24.03 105 ARG A N 3
ATOM 4900 C CA . ARG A 1 105 ? 10.955 5.069 2.340 1.00 10.33 105 ARG A CA 3
ATOM 4901 C C . ARG A 1 105 ? 11.229 6.178 1.298 1.00 13.10 105 ARG A C 3
ATOM 4902 O O . ARG A 1 105 ? 10.308 6.912 0.919 1.00 22.34 105 ARG A O 3
ATOM 4923 N N . LEU A 1 106 ? 12.500 6.262 0.841 1.00 13.15 106 LEU A N 3
ATOM 4924 C CA . LEU A 1 106 ? 13.009 7.348 -0.026 1.00 53.25 106 LEU A CA 3
ATOM 4925 C C . LEU A 1 106 ? 12.929 8.740 0.687 1.00 43.24 106 LEU A C 3
ATOM 4926 O O . LEU A 1 106 ? 12.296 8.876 1.758 1.00 52.50 106 LEU A O 3
ATOM 4942 N N . PRO A 1 107 ? 13.597 9.810 0.135 1.00 74.34 107 PRO A N 3
ATOM 4943 C CA . PRO A 1 107 ? 13.364 11.210 0.583 1.00 52.42 107 PRO A CA 3
ATOM 4944 C C . PRO A 1 107 ? 11.895 11.661 0.416 1.00 1.11 107 PRO A C 3
ATOM 4945 O O . PRO A 1 107 ? 11.461 12.632 1.049 1.00 23.32 107 PRO A O 3
ATOM 4956 N N . GLU A 1 108 ? 11.138 10.922 -0.413 1.00 73.14 108 GLU A N 3
ATOM 4957 C CA . GLU A 1 108 ? 9.734 11.221 -0.725 1.00 11.40 108 GLU A CA 3
ATOM 4958 C C . GLU A 1 108 ? 8.812 10.961 0.491 1.00 1.42 108 GLU A C 3
ATOM 4959 O O . GLU A 1 108 ? 7.759 11.601 0.609 1.00 13.22 108 GLU A O 3
ATOM 4971 N N . LEU A 1 109 ? 9.228 10.042 1.410 1.00 24.54 109 LEU A N 3
ATOM 4972 C CA . LEU A 1 109 ? 8.450 9.740 2.636 1.00 32.35 109 LEU A CA 3
ATOM 4973 C C . LEU A 1 109 ? 8.395 10.948 3.590 1.00 51.42 109 LEU A C 3
ATOM 4974 O O . LEU A 1 109 ? 7.460 11.064 4.386 1.00 34.35 109 LEU A O 3
ATOM 4990 N N . SER A 1 110 ? 9.378 11.854 3.473 1.00 15.22 110 SER A N 3
ATOM 4991 C CA . SER A 1 110 ? 9.416 13.107 4.247 1.00 32.01 110 SER A CA 3
ATOM 4992 C C . SER A 1 110 ? 8.168 13.975 3.954 1.00 4.45 110 SER A C 3
ATOM 4993 O O . SER A 1 110 ? 7.616 14.628 4.854 1.00 12.54 110 SER A O 3
ATOM 5001 N N . ASP A 1 111 ? 7.725 13.948 2.685 1.00 11.53 111 ASP A N 3
ATOM 5002 C CA . ASP A 1 111 ? 6.557 14.712 2.206 1.00 11.23 111 ASP A CA 3
ATOM 5003 C C . ASP A 1 111 ? 5.244 13.944 2.460 1.00 3.43 111 ASP A C 3
ATOM 5004 O O . ASP A 1 111 ? 4.204 14.555 2.746 1.00 2.50 111 ASP A O 3
ATOM 5013 N N . GLN A 1 112 ? 5.312 12.601 2.402 1.00 52.21 112 GLN A N 3
ATOM 5014 C CA . GLN A 1 112 ? 4.146 11.714 2.598 1.00 60.00 112 GLN A CA 3
ATOM 5015 C C . GLN A 1 112 ? 3.869 11.564 4.119 1.00 12.32 112 GLN A C 3
ATOM 5016 O O . GLN A 1 112 ? 4.783 11.782 4.929 1.00 72.23 112 GLN A O 3
ATOM 5030 N N . PRO A 1 113 ? 2.618 11.198 4.548 1.00 61.43 113 PRO A N 3
ATOM 5031 C CA . PRO A 1 113 ? 2.344 10.830 5.960 1.00 45.12 113 PRO A CA 3
ATOM 5032 C C . PRO A 1 113 ? 3.120 9.540 6.373 1.00 22.10 113 PRO A C 3
ATOM 5033 O O . PRO A 1 113 ? 2.996 8.518 5.682 1.00 42.32 113 PRO A O 3
ATOM 5044 N N . PRO A 1 114 ? 3.940 9.580 7.490 1.00 74.53 114 PRO A N 3
ATOM 5045 C CA . PRO A 1 114 ? 4.821 8.444 7.905 1.00 5.11 114 PRO A CA 3
ATOM 5046 C C . PRO A 1 114 ? 4.070 7.096 8.057 1.00 53.34 114 PRO A C 3
ATOM 5047 O O . PRO A 1 114 ? 3.119 6.991 8.836 1.00 60.35 114 PRO A O 3
ATOM 5058 N N . GLY A 1 115 ? 4.499 6.101 7.271 1.00 53.11 115 GLY A N 3
ATOM 5059 C CA . GLY A 1 115 ? 3.874 4.775 7.243 1.00 73.43 115 GLY A CA 3
ATOM 5060 C C . GLY A 1 115 ? 3.911 4.206 5.838 1.00 1.43 115 GLY A C 3
ATOM 5061 O O . GLY A 1 115 ? 4.456 4.848 4.925 1.00 63.41 115 GLY A O 3
ATOM 5065 N N . VAL A 1 116 ? 3.343 3.007 5.653 1.00 42.43 116 VAL A N 3
ATOM 5066 C CA . VAL A 1 116 ? 3.277 2.368 4.328 1.00 12.50 116 VAL A CA 3
ATOM 5067 C C . VAL A 1 116 ? 2.167 2.995 3.474 1.00 10.33 116 VAL A C 3
ATOM 5068 O O . VAL A 1 116 ? 0.982 3.009 3.864 1.00 3.34 116 VAL A O 3
ATOM 5081 N N . ILE A 1 117 ? 2.553 3.490 2.285 1.00 74.12 117 ILE A N 3
ATOM 5082 C CA . ILE A 1 117 ? 1.595 3.943 1.273 1.00 31.51 117 ILE A CA 3
ATOM 5083 C C . ILE A 1 117 ? 1.899 3.197 -0.043 1.00 41.15 117 ILE A C 3
ATOM 5084 O O . ILE A 1 117 ? 3.061 3.007 -0.401 1.00 0.25 117 ILE A O 3
ATOM 5100 N N . VAL A 1 118 ? 0.855 2.707 -0.714 1.00 73.34 118 VAL A N 3
ATOM 5101 C CA . VAL A 1 118 ? 0.955 2.147 -2.074 1.00 62.13 118 VAL A CA 3
ATOM 5102 C C . VAL A 1 118 ? 0.360 3.176 -3.037 1.00 2.55 118 VAL A C 3
ATOM 5103 O O . VAL A 1 118 ? -0.859 3.407 -3.052 1.00 13.13 118 VAL A O 3
ATOM 5116 N N . VAL A 1 119 ? 1.228 3.859 -3.788 1.00 73.24 119 VAL A N 3
ATOM 5117 C CA . VAL A 1 119 ? 0.793 4.867 -4.753 1.00 22.12 119 VAL A CA 3
ATOM 5118 C C . VAL A 1 119 ? 0.641 4.211 -6.119 1.00 14.32 119 VAL A C 3
ATOM 5119 O O . VAL A 1 119 ? 1.592 3.627 -6.646 1.00 12.42 119 VAL A O 3
ATOM 5132 N N . VAL A 1 120 ? -0.573 4.305 -6.673 1.00 61.34 120 VAL A N 3
ATOM 5133 C CA . VAL A 1 120 ? -0.960 3.645 -7.915 1.00 43.33 120 VAL A CA 3
ATOM 5134 C C . VAL A 1 120 ? -1.312 4.698 -8.967 1.00 34.11 120 VAL A C 3
ATOM 5135 O O . VAL A 1 120 ? -2.107 5.610 -8.690 1.00 5.03 120 VAL A O 3
ATOM 5148 N N . THR A 1 121 ? -0.718 4.563 -10.155 1.00 34.20 121 THR A N 3
ATOM 5149 C CA . THR A 1 121 ? -1.055 5.383 -11.329 1.00 25.32 121 THR A CA 3
ATOM 5150 C C . THR A 1 121 ? -2.151 4.692 -12.167 1.00 73.22 121 THR A C 3
ATOM 5151 O O . THR A 1 121 ? -2.389 3.489 -12.023 1.00 43.31 121 THR A O 3
ATOM 5162 N N . GLY A 1 122 ? -2.798 5.482 -13.033 1.00 70.20 122 GLY A N 3
ATOM 5163 C CA . GLY A 1 122 ? -3.880 5.009 -13.903 1.00 51.30 122 GLY A CA 3
ATOM 5164 C C . GLY A 1 122 ? -5.215 4.805 -13.164 1.00 10.14 122 GLY A C 3
ATOM 5165 O O . GLY A 1 122 ? -5.447 5.439 -12.104 1.00 4.14 122 GLY A O 3
ATOM 5170 N N . GLY A 1 1 ? -60.789 -2.872 96.470 1.00 64.14 1 GLY A N 4
ATOM 5171 C CA . GLY A 1 1 ? -59.434 -2.405 96.861 1.00 33.10 1 GLY A CA 4
ATOM 5172 C C . GLY A 1 1 ? -58.680 -1.758 95.701 1.00 22.20 1 GLY A C 4
ATOM 5173 O O . GLY A 1 1 ? -59.288 -1.353 94.703 1.00 62.41 1 GLY A O 4
ATOM 5179 N N . SER A 1 2 ? -57.344 -1.675 95.842 1.00 33.51 2 SER A N 4
ATOM 5180 C CA . SER A 1 2 ? -56.444 -1.056 94.848 1.00 4.04 2 SER A CA 4
ATOM 5181 C C . SER A 1 2 ? -55.043 -1.691 94.942 1.00 34.10 2 SER A C 4
ATOM 5182 O O . SER A 1 2 ? -54.062 -1.041 95.351 1.00 24.24 2 SER A O 4
ATOM 5190 N N . SER A 1 3 ? -54.974 -2.988 94.597 1.00 72.14 3 SER A N 4
ATOM 5191 C CA . SER A 1 3 ? -53.734 -3.790 94.650 1.00 31.52 3 SER A CA 4
ATOM 5192 C C . SER A 1 3 ? -52.674 -3.241 93.657 1.00 52.04 3 SER A C 4
ATOM 5193 O O . SER A 1 3 ? -53.017 -2.966 92.502 1.00 14.04 3 SER A O 4
ATOM 5201 N N . PRO A 1 4 ? -51.379 -3.072 94.088 1.00 45.13 4 PRO A N 4
ATOM 5202 C CA . PRO A 1 4 ? -50.304 -2.527 93.212 1.00 54.50 4 PRO A CA 4
ATOM 5203 C C . PRO A 1 4 ? -49.869 -3.545 92.126 1.00 33.13 4 PRO A C 4
ATOM 5204 O O . PRO A 1 4 ? -50.059 -4.758 92.292 1.00 14.02 4 PRO A O 4
ATOM 5215 N N . ASN A 1 5 ? -49.298 -3.039 91.015 1.00 4.50 5 ASN A N 4
ATOM 5216 C CA . ASN A 1 5 ? -48.833 -3.883 89.889 1.00 43.04 5 ASN A CA 4
ATOM 5217 C C . ASN A 1 5 ? -47.638 -3.226 89.186 1.00 55.12 5 ASN A C 4
ATOM 5218 O O . ASN A 1 5 ? -47.545 -1.986 89.110 1.00 71.35 5 ASN A O 4
ATOM 5229 N N . SER A 1 6 ? -46.739 -4.085 88.673 1.00 74.52 6 SER A N 4
ATOM 5230 C CA . SER A 1 6 ? -45.480 -3.686 88.024 1.00 63.35 6 SER A CA 4
ATOM 5231 C C . SER A 1 6 ? -44.860 -4.923 87.320 1.00 52.31 6 SER A C 4
ATOM 5232 O O . SER A 1 6 ? -43.638 -5.126 87.336 1.00 60.24 6 SER A O 4
ATOM 5240 N N . GLU A 1 7 ? -45.725 -5.721 86.653 1.00 24.34 7 GLU A N 4
ATOM 5241 C CA . GLU A 1 7 ? -45.326 -6.964 85.941 1.00 24.54 7 GLU A CA 4
ATOM 5242 C C . GLU A 1 7 ? -44.505 -6.651 84.661 1.00 1.14 7 GLU A C 4
ATOM 5243 O O . GLU A 1 7 ? -43.936 -7.560 84.051 1.00 30.34 7 GLU A O 4
ATOM 5255 N N . ASP A 1 8 ? -44.455 -5.353 84.293 1.00 44.10 8 ASP A N 4
ATOM 5256 C CA . ASP A 1 8 ? -43.732 -4.824 83.113 1.00 44.21 8 ASP A CA 4
ATOM 5257 C C . ASP A 1 8 ? -42.317 -5.428 82.955 1.00 72.22 8 ASP A C 4
ATOM 5258 O O . ASP A 1 8 ? -42.020 -6.031 81.909 1.00 61.33 8 ASP A O 4
ATOM 5267 N N . ASP A 1 9 ? -41.479 -5.263 84.008 1.00 61.11 9 ASP A N 4
ATOM 5268 C CA . ASP A 1 9 ? -40.111 -5.839 84.097 1.00 53.32 9 ASP A CA 4
ATOM 5269 C C . ASP A 1 9 ? -39.213 -5.380 82.918 1.00 72.52 9 ASP A C 4
ATOM 5270 O O . ASP A 1 9 ? -39.309 -5.906 81.803 1.00 44.33 9 ASP A O 4
ATOM 5279 N N . SER A 1 10 ? -38.362 -4.372 83.158 1.00 60.12 10 SER A N 4
ATOM 5280 C CA . SER A 1 10 ? -37.503 -3.793 82.108 1.00 10.34 10 SER A CA 4
ATOM 5281 C C . SER A 1 10 ? -36.201 -4.608 81.945 1.00 44.51 10 SER A C 4
ATOM 5282 O O . SER A 1 10 ? -35.205 -4.357 82.638 1.00 1.43 10 SER A O 4
ATOM 5290 N N . SER A 1 11 ? -36.246 -5.626 81.066 1.00 12.43 11 SER A N 4
ATOM 5291 C CA . SER A 1 11 ? -35.065 -6.410 80.658 1.00 23.45 11 SER A CA 4
ATOM 5292 C C . SER A 1 11 ? -34.853 -6.270 79.135 1.00 2.21 11 SER A C 4
ATOM 5293 O O . SER A 1 11 ? -35.816 -6.382 78.359 1.00 72.44 11 SER A O 4
ATOM 5301 N N . ALA A 1 12 ? -33.601 -6.014 78.724 1.00 64.42 12 ALA A N 4
ATOM 5302 C CA . ALA A 1 12 ? -33.219 -5.843 77.310 1.00 24.15 12 ALA A CA 4
ATOM 5303 C C . ALA A 1 12 ? -31.729 -6.172 77.126 1.00 31.32 12 ALA A C 4
ATOM 5304 O O . ALA A 1 12 ? -30.924 -5.953 78.045 1.00 4.34 12 ALA A O 4
ATOM 5311 N N . ILE A 1 13 ? -31.378 -6.693 75.936 1.00 53.32 13 ILE A N 4
ATOM 5312 C CA . ILE A 1 13 ? -29.999 -7.098 75.606 1.00 42.41 13 ILE A CA 4
ATOM 5313 C C . ILE A 1 13 ? -29.799 -7.090 74.070 1.00 22.32 13 ILE A C 4
ATOM 5314 O O . ILE A 1 13 ? -30.647 -7.592 73.319 1.00 4.25 13 ILE A O 4
ATOM 5330 N N . SER A 1 14 ? -28.671 -6.518 73.616 1.00 40.53 14 SER A N 4
ATOM 5331 C CA . SER A 1 14 ? -28.342 -6.401 72.182 1.00 2.23 14 SER A CA 4
ATOM 5332 C C . SER A 1 14 ? -26.820 -6.525 71.966 1.00 42.43 14 SER A C 4
ATOM 5333 O O . SER A 1 14 ? -26.035 -6.447 72.926 1.00 72.01 14 SER A O 4
ATOM 5341 N N . THR A 1 15 ? -26.425 -6.719 70.695 1.00 74.21 15 THR A N 4
ATOM 5342 C CA . THR A 1 15 ? -25.018 -6.895 70.283 1.00 42.22 15 THR A CA 4
ATOM 5343 C C . THR A 1 15 ? -24.857 -6.510 68.795 1.00 50.55 15 THR A C 4
ATOM 5344 O O . THR A 1 15 ? -25.852 -6.419 68.061 1.00 25.43 15 THR A O 4
ATOM 5355 N N . MET A 1 16 ? -23.601 -6.266 68.363 1.00 51.24 16 MET A N 4
ATOM 5356 C CA . MET A 1 16 ? -23.281 -5.865 66.972 1.00 1.32 16 MET A CA 4
ATOM 5357 C C . MET A 1 16 ? -21.944 -6.489 66.518 1.00 11.53 16 MET A C 4
ATOM 5358 O O . MET A 1 16 ? -21.024 -6.663 67.332 1.00 30.23 16 MET A O 4
ATOM 5372 N N . THR A 1 17 ? -21.852 -6.829 65.214 1.00 14.01 17 THR A N 4
ATOM 5373 C CA . THR A 1 17 ? -20.674 -7.492 64.611 1.00 54.14 17 THR A CA 4
ATOM 5374 C C . THR A 1 17 ? -20.488 -7.032 63.144 1.00 22.43 17 THR A C 4
ATOM 5375 O O . THR A 1 17 ? -21.462 -6.933 62.386 1.00 70.11 17 THR A O 4
ATOM 5386 N N . THR A 1 18 ? -19.231 -6.722 62.769 1.00 33.12 18 THR A N 4
ATOM 5387 C CA . THR A 1 18 ? -18.845 -6.301 61.406 1.00 54.45 18 THR A CA 4
ATOM 5388 C C . THR A 1 18 ? -18.296 -7.499 60.595 1.00 63.53 18 THR A C 4
ATOM 5389 O O . THR A 1 18 ? -17.704 -8.427 61.163 1.00 64.11 18 THR A O 4
ATOM 5400 N N . THR A 1 19 ? -18.524 -7.472 59.269 1.00 41.11 19 THR A N 4
ATOM 5401 C CA . THR A 1 19 ? -17.909 -8.396 58.304 1.00 44.21 19 THR A CA 4
ATOM 5402 C C . THR A 1 19 ? -17.225 -7.562 57.201 1.00 21.43 19 THR A C 4
ATOM 5403 O O . THR A 1 19 ? -17.901 -7.020 56.313 1.00 65.45 19 THR A O 4
ATOM 5414 N N . THR A 1 20 ? -15.891 -7.415 57.301 1.00 74.11 20 THR A N 4
ATOM 5415 C CA . THR A 1 20 ? -15.103 -6.600 56.364 1.00 71.22 20 THR A CA 4
ATOM 5416 C C . THR A 1 20 ? -14.886 -7.350 55.027 1.00 33.14 20 THR A C 4
ATOM 5417 O O . THR A 1 20 ? -14.840 -8.588 54.996 1.00 23.25 20 THR A O 4
ATOM 5428 N N . ALA A 1 21 ? -14.788 -6.591 53.924 1.00 5.23 21 ALA A N 4
ATOM 5429 C CA . ALA A 1 21 ? -14.528 -7.137 52.580 1.00 73.22 21 ALA A CA 4
ATOM 5430 C C . ALA A 1 21 ? -13.020 -7.351 52.358 1.00 35.34 21 ALA A C 4
ATOM 5431 O O . ALA A 1 21 ? -12.187 -6.881 53.146 1.00 41.24 21 ALA A O 4
ATOM 5438 N N . ALA A 1 22 ? -12.690 -8.074 51.278 1.00 31.12 22 ALA A N 4
ATOM 5439 C CA . ALA A 1 22 ? -11.300 -8.399 50.905 1.00 22.33 22 ALA A CA 4
ATOM 5440 C C . ALA A 1 22 ? -10.719 -7.324 49.954 1.00 41.12 22 ALA A C 4
ATOM 5441 O O . ALA A 1 22 ? -11.475 -6.745 49.153 1.00 50.42 22 ALA A O 4
ATOM 5448 N N . PRO A 1 23 ? -9.377 -7.014 50.040 1.00 53.02 23 PRO A N 4
ATOM 5449 C CA . PRO A 1 23 ? -8.710 -6.043 49.131 1.00 12.31 23 PRO A CA 4
ATOM 5450 C C . PRO A 1 23 ? -8.550 -6.588 47.690 1.00 11.43 23 PRO A C 4
ATOM 5451 O O . PRO A 1 23 ? -8.700 -7.796 47.458 1.00 25.41 23 PRO A O 4
ATOM 5462 N N . THR A 1 24 ? -8.223 -5.693 46.738 1.00 71.43 24 THR A N 4
ATOM 5463 C CA . THR A 1 24 ? -7.969 -6.071 45.332 1.00 10.44 24 THR A CA 4
ATOM 5464 C C . THR A 1 24 ? -7.108 -5.010 44.621 1.00 1.14 24 THR A C 4
ATOM 5465 O O . THR A 1 24 ? -7.093 -3.833 45.016 1.00 52.51 24 THR A O 4
ATOM 5476 N N . SER A 1 25 ? -6.388 -5.447 43.575 1.00 61.23 25 SER A N 4
ATOM 5477 C CA . SER A 1 25 ? -5.508 -4.590 42.768 1.00 74.30 25 SER A CA 4
ATOM 5478 C C . SER A 1 25 ? -5.513 -5.075 41.306 1.00 12.44 25 SER A C 4
ATOM 5479 O O . SER A 1 25 ? -5.340 -6.273 41.049 1.00 74.02 25 SER A O 4
ATOM 5487 N N . THR A 1 26 ? -5.726 -4.139 40.360 1.00 2.14 26 THR A N 4
ATOM 5488 C CA . THR A 1 26 ? -5.715 -4.417 38.901 1.00 22.24 26 THR A CA 4
ATOM 5489 C C . THR A 1 26 ? -4.627 -3.567 38.200 1.00 60.32 26 THR A C 4
ATOM 5490 O O . THR A 1 26 ? -4.289 -2.472 38.679 1.00 63.11 26 THR A O 4
ATOM 5501 N N . SER A 1 27 ? -4.080 -4.087 37.081 1.00 22.14 27 SER A N 4
ATOM 5502 C CA . SER A 1 27 ? -3.127 -3.358 36.221 1.00 21.00 27 SER A CA 4
ATOM 5503 C C . SER A 1 27 ? -3.113 -3.980 34.809 1.00 30.32 27 SER A C 4
ATOM 5504 O O . SER A 1 27 ? -3.290 -5.198 34.662 1.00 12.34 27 SER A O 4
ATOM 5512 N N . VAL A 1 28 ? -2.907 -3.136 33.777 1.00 70.44 28 VAL A N 4
ATOM 5513 C CA . VAL A 1 28 ? -2.879 -3.565 32.358 1.00 54.04 28 VAL A CA 4
ATOM 5514 C C . VAL A 1 28 ? -1.796 -2.763 31.588 1.00 64.52 28 VAL A C 4
ATOM 5515 O O . VAL A 1 28 ? -1.436 -1.657 31.999 1.00 62.34 28 VAL A O 4
ATOM 5528 N N . LYS A 1 29 ? -1.284 -3.334 30.479 1.00 22.23 29 LYS A N 4
ATOM 5529 C CA . LYS A 1 29 ? -0.227 -2.712 29.649 1.00 24.15 29 LYS A CA 4
ATOM 5530 C C . LYS A 1 29 ? -0.824 -2.211 28.308 1.00 12.11 29 LYS A C 4
ATOM 5531 O O . LYS A 1 29 ? -1.695 -2.888 27.746 1.00 2.32 29 LYS A O 4
ATOM 5550 N N . PRO A 1 30 ? -0.389 -1.012 27.786 1.00 64.20 30 PRO A N 4
ATOM 5551 C CA . PRO A 1 30 ? -0.884 -0.458 26.495 1.00 3.20 30 PRO A CA 4
ATOM 5552 C C . PRO A 1 30 ? -0.137 -1.036 25.257 1.00 73.21 30 PRO A C 4
ATOM 5553 O O . PRO A 1 30 ? 1.065 -1.328 25.326 1.00 1.24 30 PRO A O 4
ATOM 5564 N N . ALA A 1 31 ? -0.864 -1.198 24.130 1.00 41.43 31 ALA A N 4
ATOM 5565 C CA . ALA A 1 31 ? -0.305 -1.719 22.856 1.00 45.24 31 ALA A CA 4
ATOM 5566 C C . ALA A 1 31 ? 0.269 -0.590 21.982 1.00 25.52 31 ALA A C 4
ATOM 5567 O O . ALA A 1 31 ? 0.053 0.598 22.256 1.00 34.43 31 ALA A O 4
ATOM 5574 N N . ALA A 1 32 ? 1.005 -0.985 20.925 1.00 11.52 32 ALA A N 4
ATOM 5575 C CA . ALA A 1 32 ? 1.653 -0.059 19.971 1.00 51.12 32 ALA A CA 4
ATOM 5576 C C . ALA A 1 32 ? 1.393 -0.529 18.518 1.00 23.13 32 ALA A C 4
ATOM 5577 O O . ALA A 1 32 ? 1.394 -1.745 18.266 1.00 63.24 32 ALA A O 4
ATOM 5584 N N . PRO A 1 33 ? 1.167 0.421 17.535 1.00 31.22 33 PRO A N 4
ATOM 5585 C CA . PRO A 1 33 ? 0.886 0.056 16.119 1.00 33.41 33 PRO A CA 4
ATOM 5586 C C . PRO A 1 33 ? 2.111 -0.588 15.424 1.00 64.33 33 PRO A C 4
ATOM 5587 O O . PRO A 1 33 ? 3.221 -0.042 15.466 1.00 31.24 33 PRO A O 4
ATOM 5598 N N . ARG A 1 34 ? 1.882 -1.756 14.796 1.00 11.14 34 ARG A N 4
ATOM 5599 C CA . ARG A 1 34 ? 2.931 -2.537 14.114 1.00 4.11 34 ARG A CA 4
ATOM 5600 C C . ARG A 1 34 ? 3.271 -1.919 12.741 1.00 63.43 34 ARG A C 4
ATOM 5601 O O . ARG A 1 34 ? 4.337 -1.322 12.570 1.00 51.52 34 ARG A O 4
ATOM 5622 N N . ALA A 1 35 ? 2.340 -2.051 11.779 1.00 40.34 35 ALA A N 4
ATOM 5623 C CA . ALA A 1 35 ? 2.527 -1.576 10.396 1.00 55.23 35 ALA A CA 4
ATOM 5624 C C . ALA A 1 35 ? 1.149 -1.391 9.740 1.00 34.10 35 ALA A C 4
ATOM 5625 O O . ALA A 1 35 ? 0.321 -2.308 9.776 1.00 20.30 35 ALA A O 4
ATOM 5632 N N . GLU A 1 36 ? 0.906 -0.203 9.161 1.00 50.10 36 GLU A N 4
ATOM 5633 C CA . GLU A 1 36 ? -0.408 0.186 8.606 1.00 44.42 36 GLU A CA 4
ATOM 5634 C C . GLU A 1 36 ? -0.271 0.454 7.094 1.00 51.33 36 GLU A C 4
ATOM 5635 O O . GLU A 1 36 ? 0.655 1.150 6.671 1.00 41.11 36 GLU A O 4
ATOM 5647 N N . VAL A 1 37 ? -1.197 -0.113 6.298 1.00 70.44 37 VAL A N 4
ATOM 5648 C CA . VAL A 1 37 ? -1.164 -0.054 4.814 1.00 20.11 37 VAL A CA 4
ATOM 5649 C C . VAL A 1 37 ? -2.044 1.102 4.308 1.00 22.24 37 VAL A C 4
ATOM 5650 O O . VAL A 1 37 ? -3.091 1.366 4.898 1.00 71.42 37 VAL A O 4
ATOM 5663 N N . ARG A 1 38 ? -1.610 1.811 3.232 1.00 62.33 38 ARG A N 4
ATOM 5664 C CA . ARG A 1 38 ? -2.416 2.908 2.640 1.00 74.11 38 ARG A CA 4
ATOM 5665 C C . ARG A 1 38 ? -2.141 3.081 1.121 1.00 53.33 38 ARG A C 4
ATOM 5666 O O . ARG A 1 38 ? -0.989 3.209 0.697 1.00 24.02 38 ARG A O 4
ATOM 5687 N N . VAL A 1 39 ? -3.230 3.055 0.308 1.00 21.44 39 VAL A N 4
ATOM 5688 C CA . VAL A 1 39 ? -3.165 3.139 -1.173 1.00 54.14 39 VAL A CA 4
ATOM 5689 C C . VAL A 1 39 ? -3.505 4.558 -1.646 1.00 30.34 39 VAL A C 4
ATOM 5690 O O . VAL A 1 39 ? -4.657 4.979 -1.545 1.00 15.03 39 VAL A O 4
ATOM 5703 N N . TYR A 1 40 ? -2.518 5.284 -2.181 1.00 22.51 40 TYR A N 4
ATOM 5704 C CA . TYR A 1 40 ? -2.733 6.629 -2.721 1.00 11.42 40 TYR A CA 4
ATOM 5705 C C . TYR A 1 40 ? -2.864 6.573 -4.243 1.00 34.42 40 TYR A C 4
ATOM 5706 O O . TYR A 1 40 ? -1.886 6.366 -4.959 1.00 41.41 40 TYR A O 4
ATOM 5724 N N . ASN A 1 41 ? -4.101 6.768 -4.723 1.00 74.34 41 ASN A N 4
ATOM 5725 C CA . ASN A 1 41 ? -4.413 6.781 -6.157 1.00 14.22 41 ASN A CA 4
ATOM 5726 C C . ASN A 1 41 ? -4.466 8.244 -6.600 1.00 31.12 41 ASN A C 4
ATOM 5727 O O . ASN A 1 41 ? -5.366 8.977 -6.203 1.00 52.04 41 ASN A O 4
ATOM 5738 N N . ILE A 1 42 ? -3.494 8.676 -7.409 1.00 64.12 42 ILE A N 4
ATOM 5739 C CA . ILE A 1 42 ? -3.393 10.097 -7.815 1.00 14.44 42 ILE A CA 4
ATOM 5740 C C . ILE A 1 42 ? -4.403 10.429 -8.925 1.00 34.01 42 ILE A C 4
ATOM 5741 O O . ILE A 1 42 ? -5.186 11.383 -8.810 1.00 33.31 42 ILE A O 4
ATOM 5757 N N . SER A 1 43 ? -4.393 9.601 -9.970 1.00 64.21 43 SER A N 4
ATOM 5758 C CA . SER A 1 43 ? -5.217 9.797 -11.165 1.00 34.11 43 SER A CA 4
ATOM 5759 C C . SER A 1 43 ? -6.645 9.234 -10.968 1.00 52.34 43 SER A C 4
ATOM 5760 O O . SER A 1 43 ? -7.497 9.389 -11.851 1.00 10.44 43 SER A O 4
ATOM 5768 N N . GLY A 1 44 ? -6.899 8.615 -9.790 1.00 2.41 44 GLY A N 4
ATOM 5769 C CA . GLY A 1 44 ? -8.174 7.957 -9.502 1.00 44.31 44 GLY A CA 4
ATOM 5770 C C . GLY A 1 44 ? -8.424 6.784 -10.439 1.00 4.10 44 GLY A C 4
ATOM 5771 O O . GLY A 1 44 ? -9.407 6.773 -11.190 1.00 62.01 44 GLY A O 4
ATOM 5775 N N . THR A 1 45 ? -7.498 5.812 -10.397 1.00 71.13 45 THR A N 4
ATOM 5776 C CA . THR A 1 45 ? -7.500 4.634 -11.286 1.00 64.33 45 THR A CA 4
ATOM 5777 C C . THR A 1 45 ? -8.527 3.575 -10.806 1.00 45.35 45 THR A C 4
ATOM 5778 O O . THR A 1 45 ? -9.329 3.844 -9.903 1.00 11.21 45 THR A O 4
ATOM 5789 N N . GLU A 1 46 ? -8.509 2.398 -11.449 1.00 3.31 46 GLU A N 4
ATOM 5790 C CA . GLU A 1 46 ? -9.358 1.246 -11.099 1.00 22.13 46 GLU A CA 4
ATOM 5791 C C . GLU A 1 46 ? -9.212 0.870 -9.600 1.00 14.12 46 GLU A C 4
ATOM 5792 O O . GLU A 1 46 ? -8.096 0.881 -9.054 1.00 62.30 46 GLU A O 4
ATOM 5804 N N . GLY A 1 47 ? -10.353 0.524 -8.967 1.00 1.10 47 GLY A N 4
ATOM 5805 C CA . GLY A 1 47 ? -10.420 0.207 -7.535 1.00 71.01 47 GLY A CA 4
ATOM 5806 C C . GLY A 1 47 ? -9.688 -1.068 -7.129 1.00 21.13 47 GLY A C 4
ATOM 5807 O O . GLY A 1 47 ? -9.536 -1.333 -5.931 1.00 52.34 47 GLY A O 4
ATOM 5811 N N . ALA A 1 48 ? -9.237 -1.868 -8.121 1.00 62.22 48 ALA A N 4
ATOM 5812 C CA . ALA A 1 48 ? -8.419 -3.078 -7.876 1.00 33.44 48 ALA A CA 4
ATOM 5813 C C . ALA A 1 48 ? -7.030 -2.710 -7.323 1.00 55.23 48 ALA A C 4
ATOM 5814 O O . ALA A 1 48 ? -6.371 -3.535 -6.679 1.00 14.51 48 ALA A O 4
ATOM 5821 N N . ALA A 1 49 ? -6.605 -1.460 -7.586 1.00 74.53 49 ALA A N 4
ATOM 5822 C CA . ALA A 1 49 ? -5.392 -0.881 -6.997 1.00 43.44 49 ALA A CA 4
ATOM 5823 C C . ALA A 1 49 ? -5.584 -0.655 -5.487 1.00 22.05 49 ALA A C 4
ATOM 5824 O O . ALA A 1 49 ? -4.675 -0.892 -4.699 1.00 72.23 49 ALA A O 4
ATOM 5831 N N . ALA A 1 50 ? -6.795 -0.199 -5.110 1.00 72.03 50 ALA A N 4
ATOM 5832 C CA . ALA A 1 50 ? -7.182 0.004 -3.701 1.00 3.24 50 ALA A CA 4
ATOM 5833 C C . ALA A 1 50 ? -7.513 -1.335 -3.011 1.00 43.41 50 ALA A C 4
ATOM 5834 O O . ALA A 1 50 ? -7.414 -1.458 -1.783 1.00 61.12 50 ALA A O 4
ATOM 5841 N N . ARG A 1 51 ? -7.883 -2.337 -3.836 1.00 5.42 51 ARG A N 4
ATOM 5842 C CA . ARG A 1 51 ? -8.250 -3.692 -3.383 1.00 22.32 51 ARG A CA 4
ATOM 5843 C C . ARG A 1 51 ? -7.013 -4.465 -2.873 1.00 12.31 51 ARG A C 4
ATOM 5844 O O . ARG A 1 51 ? -7.163 -5.473 -2.173 1.00 2.24 51 ARG A O 4
ATOM 5865 N N . THR A 1 52 ? -5.797 -3.971 -3.205 1.00 63.21 52 THR A N 4
ATOM 5866 C CA . THR A 1 52 ? -4.545 -4.588 -2.742 1.00 4.43 52 THR A CA 4
ATOM 5867 C C . THR A 1 52 ? -4.478 -4.546 -1.199 1.00 1.23 52 THR A C 4
ATOM 5868 O O . THR A 1 52 ? -4.210 -5.563 -0.561 1.00 2.22 52 THR A O 4
ATOM 5879 N N . ALA A 1 53 ? -4.785 -3.362 -0.622 1.00 30.40 53 ALA A N 4
ATOM 5880 C CA . ALA A 1 53 ? -4.832 -3.163 0.842 1.00 43.35 53 ALA A CA 4
ATOM 5881 C C . ALA A 1 53 ? -6.091 -3.791 1.446 1.00 44.25 53 ALA A C 4
ATOM 5882 O O . ALA A 1 53 ? -6.044 -4.352 2.541 1.00 64.20 53 ALA A O 4
ATOM 5889 N N . ASP A 1 54 ? -7.216 -3.694 0.712 1.00 44.54 54 ASP A N 4
ATOM 5890 C CA . ASP A 1 54 ? -8.522 -4.227 1.157 1.00 31.12 54 ASP A CA 4
ATOM 5891 C C . ASP A 1 54 ? -8.459 -5.757 1.394 1.00 25.44 54 ASP A C 4
ATOM 5892 O O . ASP A 1 54 ? -9.096 -6.277 2.317 1.00 11.43 54 ASP A O 4
ATOM 5901 N N . ARG A 1 55 ? -7.666 -6.449 0.558 1.00 24.12 55 ARG A N 4
ATOM 5902 C CA . ARG A 1 55 ? -7.405 -7.894 0.690 1.00 40.12 55 ARG A CA 4
ATOM 5903 C C . ARG A 1 55 ? -6.650 -8.183 2.009 1.00 31.31 55 ARG A C 4
ATOM 5904 O O . ARG A 1 55 ? -6.935 -9.165 2.700 1.00 44.42 55 ARG A O 4
ATOM 5925 N N . LEU A 1 56 ? -5.680 -7.301 2.327 1.00 21.24 56 LEU A N 4
ATOM 5926 C CA . LEU A 1 56 ? -4.893 -7.367 3.576 1.00 22.14 56 LEU A CA 4
ATOM 5927 C C . LEU A 1 56 ? -5.798 -7.125 4.803 1.00 3.43 56 LEU A C 4
ATOM 5928 O O . LEU A 1 56 ? -5.600 -7.736 5.850 1.00 23.31 56 LEU A O 4
ATOM 5944 N N . LYS A 1 57 ? -6.816 -6.257 4.649 1.00 72.41 57 LYS A N 4
ATOM 5945 C CA . LYS A 1 57 ? -7.811 -5.990 5.711 1.00 54.33 57 LYS A CA 4
ATOM 5946 C C . LYS A 1 57 ? -8.656 -7.247 5.995 1.00 11.11 57 LYS A C 4
ATOM 5947 O O . LYS A 1 57 ? -8.929 -7.577 7.157 1.00 53.34 57 LYS A O 4
ATOM 5966 N N . ALA A 1 58 ? -9.033 -7.951 4.912 1.00 73.21 58 ALA A N 4
ATOM 5967 C CA . ALA A 1 58 ? -9.768 -9.229 4.990 1.00 13.50 58 ALA A CA 4
ATOM 5968 C C . ALA A 1 58 ? -8.882 -10.350 5.587 1.00 24.21 58 ALA A C 4
ATOM 5969 O O . ALA A 1 58 ? -9.390 -11.311 6.177 1.00 42.24 58 ALA A O 4
ATOM 5976 N N . ALA A 1 59 ? -7.550 -10.204 5.421 1.00 62.24 59 ALA A N 4
ATOM 5977 C CA . ALA A 1 59 ? -6.550 -11.117 6.016 1.00 44.42 59 ALA A CA 4
ATOM 5978 C C . ALA A 1 59 ? -6.297 -10.770 7.501 1.00 25.24 59 ALA A C 4
ATOM 5979 O O . ALA A 1 59 ? -5.810 -11.610 8.267 1.00 71.21 59 ALA A O 4
ATOM 5986 N N . GLY A 1 60 ? -6.622 -9.520 7.890 1.00 54.00 60 GLY A N 4
ATOM 5987 C CA . GLY A 1 60 ? -6.503 -9.068 9.281 1.00 31.21 60 GLY A CA 4
ATOM 5988 C C . GLY A 1 60 ? -5.224 -8.277 9.559 1.00 60.24 60 GLY A C 4
ATOM 5989 O O . GLY A 1 60 ? -4.544 -8.517 10.563 1.00 23.41 60 GLY A O 4
ATOM 5993 N N . PHE A 1 61 ? -4.889 -7.348 8.647 1.00 14.43 61 PHE A N 4
ATOM 5994 C CA . PHE A 1 61 ? -3.806 -6.354 8.846 1.00 55.03 61 PHE A CA 4
ATOM 5995 C C . PHE A 1 61 ? -4.385 -5.120 9.555 1.00 73.34 61 PHE A C 4
ATOM 5996 O O . PHE A 1 61 ? -5.602 -4.882 9.490 1.00 24.51 61 PHE A O 4
ATOM 6013 N N . THR A 1 62 ? -3.493 -4.341 10.204 1.00 62.03 62 THR A N 4
ATOM 6014 C CA . THR A 1 62 ? -3.856 -3.380 11.267 1.00 55.41 62 THR A CA 4
ATOM 6015 C C . THR A 1 62 ? -4.864 -2.315 10.776 1.00 52.44 62 THR A C 4
ATOM 6016 O O . THR A 1 62 ? -6.038 -2.327 11.168 1.00 21.15 62 THR A O 4
ATOM 6027 N N . VAL A 1 63 ? -4.393 -1.424 9.899 1.00 54.31 63 VAL A N 4
ATOM 6028 C CA . VAL A 1 63 ? -5.205 -0.357 9.287 1.00 52.42 63 VAL A CA 4
ATOM 6029 C C . VAL A 1 63 ? -4.928 -0.355 7.781 1.00 35.11 63 VAL A C 4
ATOM 6030 O O . VAL A 1 63 ? -3.785 -0.527 7.370 1.00 25.00 63 VAL A O 4
ATOM 6043 N N . THR A 1 64 ? -5.986 -0.208 6.971 1.00 55.53 64 THR A N 4
ATOM 6044 C CA . THR A 1 64 ? -5.889 -0.128 5.508 1.00 11.01 64 THR A CA 4
ATOM 6045 C C . THR A 1 64 ? -6.654 1.122 5.017 1.00 5.45 64 THR A C 4
ATOM 6046 O O . THR A 1 64 ? -7.888 1.180 5.087 1.00 40.20 64 THR A O 4
ATOM 6057 N N . ASP A 1 65 ? -5.904 2.128 4.567 1.00 64.24 65 ASP A N 4
ATOM 6058 C CA . ASP A 1 65 ? -6.433 3.421 4.098 1.00 33.40 65 ASP A CA 4
ATOM 6059 C C . ASP A 1 65 ? -6.379 3.468 2.560 1.00 61.22 65 ASP A C 4
ATOM 6060 O O . ASP A 1 65 ? -5.654 2.692 1.932 1.00 44.32 65 ASP A O 4
ATOM 6069 N N . VAL A 1 66 ? -7.194 4.349 1.962 1.00 44.23 66 VAL A N 4
ATOM 6070 C CA . VAL A 1 66 ? -7.162 4.647 0.527 1.00 15.31 66 VAL A CA 4
ATOM 6071 C C . VAL A 1 66 ? -7.381 6.159 0.320 1.00 21.35 66 VAL A C 4
ATOM 6072 O O . VAL A 1 66 ? -8.430 6.709 0.680 1.00 21.55 66 VAL A O 4
ATOM 6085 N N . GLY A 1 67 ? -6.348 6.827 -0.216 1.00 41.54 67 GLY A N 4
ATOM 6086 C CA . GLY A 1 67 ? -6.391 8.245 -0.541 1.00 4.23 67 GLY A CA 4
ATOM 6087 C C . GLY A 1 67 ? -6.340 8.485 -2.039 1.00 44.22 67 GLY A C 4
ATOM 6088 O O . GLY A 1 67 ? -5.253 8.515 -2.628 1.00 73.01 67 GLY A O 4
ATOM 6092 N N . ASN A 1 68 ? -7.515 8.605 -2.676 1.00 64.14 68 ASN A N 4
ATOM 6093 C CA . ASN A 1 68 ? -7.613 8.980 -4.094 1.00 45.31 68 ASN A CA 4
ATOM 6094 C C . ASN A 1 68 ? -7.390 10.508 -4.242 1.00 2.34 68 ASN A C 4
ATOM 6095 O O . ASN A 1 68 ? -8.341 11.299 -4.259 1.00 62.13 68 ASN A O 4
ATOM 6106 N N . LEU A 1 69 ? -6.099 10.924 -4.281 1.00 73.23 69 LEU A N 4
ATOM 6107 C CA . LEU A 1 69 ? -5.719 12.350 -4.238 1.00 41.55 69 LEU A CA 4
ATOM 6108 C C . LEU A 1 69 ? -4.292 12.558 -4.781 1.00 31.53 69 LEU A C 4
ATOM 6109 O O . LEU A 1 69 ? -3.402 11.719 -4.571 1.00 65.40 69 LEU A O 4
ATOM 6125 N N . SER A 1 70 ? -4.096 13.688 -5.478 1.00 62.30 70 SER A N 4
ATOM 6126 C CA . SER A 1 70 ? -2.792 14.133 -5.963 1.00 41.05 70 SER A CA 4
ATOM 6127 C C . SER A 1 70 ? -2.027 14.864 -4.843 1.00 4.30 70 SER A C 4
ATOM 6128 O O . SER A 1 70 ? -2.328 16.019 -4.523 1.00 3.04 70 SER A O 4
ATOM 6136 N N . LEU A 1 71 ? -1.082 14.155 -4.207 1.00 13.13 71 LEU A N 4
ATOM 6137 C CA . LEU A 1 71 ? -0.193 14.730 -3.176 1.00 23.02 71 LEU A CA 4
ATOM 6138 C C . LEU A 1 71 ? 1.189 15.035 -3.797 1.00 22.35 71 LEU A C 4
ATOM 6139 O O . LEU A 1 71 ? 1.566 14.378 -4.770 1.00 53.25 71 LEU A O 4
ATOM 6155 N N . PRO A 1 72 ? 1.974 16.024 -3.247 1.00 72.10 72 PRO A N 4
ATOM 6156 C CA . PRO A 1 72 ? 3.342 16.360 -3.758 1.00 72.04 72 PRO A CA 4
ATOM 6157 C C . PRO A 1 72 ? 4.342 15.174 -3.752 1.00 62.42 72 PRO A C 4
ATOM 6158 O O . PRO A 1 72 ? 5.380 15.235 -4.428 1.00 21.44 72 PRO A O 4
ATOM 6169 N N . ASP A 1 73 ? 4.019 14.097 -3.013 1.00 24.40 73 ASP A N 4
ATOM 6170 C CA . ASP A 1 73 ? 4.875 12.885 -2.919 1.00 42.52 73 ASP A CA 4
ATOM 6171 C C . ASP A 1 73 ? 4.317 11.746 -3.801 1.00 3.41 73 ASP A C 4
ATOM 6172 O O . ASP A 1 73 ? 5.052 10.845 -4.231 1.00 71.32 73 ASP A O 4
ATOM 6181 N N . VAL A 1 74 ? 3.011 11.830 -4.072 1.00 53.23 74 VAL A N 4
ATOM 6182 C CA . VAL A 1 74 ? 2.242 10.843 -4.843 1.00 31.53 74 VAL A CA 4
ATOM 6183 C C . VAL A 1 74 ? 2.191 11.256 -6.329 1.00 2.42 74 VAL A C 4
ATOM 6184 O O . VAL A 1 74 ? 1.770 12.372 -6.643 1.00 55.23 74 VAL A O 4
ATOM 6197 N N . ALA A 1 75 ? 2.660 10.360 -7.231 1.00 11.52 75 ALA A N 4
ATOM 6198 C CA . ALA A 1 75 ? 2.646 10.603 -8.692 1.00 2.24 75 ALA A CA 4
ATOM 6199 C C . ALA A 1 75 ? 2.736 9.283 -9.487 1.00 54.33 75 ALA A C 4
ATOM 6200 O O . ALA A 1 75 ? 1.743 8.822 -10.060 1.00 53.54 75 ALA A O 4
ATOM 6207 N N . ALA A 1 76 ? 3.934 8.684 -9.510 1.00 71.41 76 ALA A N 4
ATOM 6208 C CA . ALA A 1 76 ? 4.225 7.483 -10.307 1.00 14.32 76 ALA A CA 4
ATOM 6209 C C . ALA A 1 76 ? 3.879 6.218 -9.509 1.00 64.51 76 ALA A C 4
ATOM 6210 O O . ALA A 1 76 ? 4.014 6.217 -8.279 1.00 41.34 76 ALA A O 4
ATOM 6217 N N . THR A 1 77 ? 3.445 5.144 -10.213 1.00 22.13 77 THR A N 4
ATOM 6218 C CA . THR A 1 77 ? 3.071 3.870 -9.571 1.00 55.53 77 THR A CA 4
ATOM 6219 C C . THR A 1 77 ? 4.325 3.209 -8.930 1.00 1.31 77 THR A C 4
ATOM 6220 O O . THR A 1 77 ? 5.179 2.631 -9.608 1.00 33.45 77 THR A O 4
ATOM 6231 N N . THR A 1 78 ? 4.438 3.385 -7.607 1.00 32.03 78 THR A N 4
ATOM 6232 C CA . THR A 1 78 ? 5.570 2.903 -6.790 1.00 23.23 78 THR A CA 4
ATOM 6233 C C . THR A 1 78 ? 5.083 2.650 -5.357 1.00 2.13 78 THR A C 4
ATOM 6234 O O . THR A 1 78 ? 4.363 3.481 -4.791 1.00 43.31 78 THR A O 4
ATOM 6245 N N . VAL A 1 79 ? 5.490 1.513 -4.770 1.00 42.13 79 VAL A N 4
ATOM 6246 C CA . VAL A 1 79 ? 5.187 1.194 -3.371 1.00 20.25 79 VAL A CA 4
ATOM 6247 C C . VAL A 1 79 ? 6.391 1.609 -2.506 1.00 52.32 79 VAL A C 4
ATOM 6248 O O . VAL A 1 79 ? 7.458 1.009 -2.620 1.00 42.05 79 VAL A O 4
ATOM 6261 N N . TYR A 1 80 ? 6.213 2.639 -1.662 1.00 54.23 80 TYR A N 4
ATOM 6262 C CA . TYR A 1 80 ? 7.242 3.096 -0.710 1.00 33.44 80 TYR A CA 4
ATOM 6263 C C . TYR A 1 80 ? 6.958 2.460 0.663 1.00 11.03 80 TYR A C 4
ATOM 6264 O O . TYR A 1 80 ? 5.842 2.612 1.189 1.00 34.23 80 TYR A O 4
ATOM 6282 N N . TYR A 1 81 ? 7.949 1.743 1.236 1.00 63.35 81 TYR A N 4
ATOM 6283 C CA . TYR A 1 81 ? 7.815 1.087 2.566 1.00 44.14 81 TYR A CA 4
ATOM 6284 C C . TYR A 1 81 ? 8.874 1.571 3.557 1.00 64.54 81 TYR A C 4
ATOM 6285 O O . TYR A 1 81 ? 9.991 1.916 3.174 1.00 70.32 81 TYR A O 4
ATOM 6303 N N . THR A 1 82 ? 8.530 1.544 4.843 1.00 2.24 82 THR A N 4
ATOM 6304 C CA . THR A 1 82 ? 9.483 1.773 5.930 1.00 12.32 82 THR A CA 4
ATOM 6305 C C . THR A 1 82 ? 9.834 0.401 6.559 1.00 30.44 82 THR A C 4
ATOM 6306 O O . THR A 1 82 ? 9.161 -0.600 6.279 1.00 23.52 82 THR A O 4
ATOM 6317 N N . GLU A 1 83 ? 10.889 0.340 7.391 1.00 73.12 83 GLU A N 4
ATOM 6318 C CA . GLU A 1 83 ? 11.314 -0.924 8.044 1.00 22.21 83 GLU A CA 4
ATOM 6319 C C . GLU A 1 83 ? 10.686 -1.087 9.449 1.00 32.12 83 GLU A C 4
ATOM 6320 O O . GLU A 1 83 ? 11.112 -1.966 10.217 1.00 2.01 83 GLU A O 4
ATOM 6332 N N . VAL A 1 84 ? 9.651 -0.275 9.752 1.00 24.33 84 VAL A N 4
ATOM 6333 C CA . VAL A 1 84 ? 8.902 -0.337 11.028 1.00 71.25 84 VAL A CA 4
ATOM 6334 C C . VAL A 1 84 ? 8.230 -1.719 11.198 1.00 34.03 84 VAL A C 4
ATOM 6335 O O . VAL A 1 84 ? 7.316 -2.063 10.438 1.00 75.42 84 VAL A O 4
ATOM 6348 N N . GLU A 1 85 ? 8.744 -2.502 12.174 1.00 61.51 85 GLU A N 4
ATOM 6349 C CA . GLU A 1 85 ? 8.202 -3.826 12.573 1.00 41.03 85 GLU A CA 4
ATOM 6350 C C . GLU A 1 85 ? 8.378 -4.889 11.456 1.00 41.52 85 GLU A C 4
ATOM 6351 O O . GLU A 1 85 ? 9.262 -5.751 11.537 1.00 31.04 85 GLU A O 4
ATOM 6363 N N . GLY A 1 86 ? 7.524 -4.808 10.421 1.00 61.24 86 GLY A N 4
ATOM 6364 C CA . GLY A 1 86 ? 7.546 -5.734 9.286 1.00 71.04 86 GLY A CA 4
ATOM 6365 C C . GLY A 1 86 ? 6.852 -5.122 8.090 1.00 45.05 86 GLY A C 4
ATOM 6366 O O . GLY A 1 86 ? 6.204 -5.822 7.299 1.00 10.14 86 GLY A O 4
ATOM 6370 N N . GLU A 1 87 ? 7.014 -3.791 7.957 1.00 12.01 87 GLU A N 4
ATOM 6371 C CA . GLU A 1 87 ? 6.270 -2.979 6.985 1.00 30.50 87 GLU A CA 4
ATOM 6372 C C . GLU A 1 87 ? 6.812 -3.165 5.550 1.00 14.45 87 GLU A C 4
ATOM 6373 O O . GLU A 1 87 ? 6.108 -2.884 4.569 1.00 30.24 87 GLU A O 4
ATOM 6385 N N . ARG A 1 88 ? 8.057 -3.676 5.428 1.00 14.44 88 ARG A N 4
ATOM 6386 C CA . ARG A 1 88 ? 8.610 -4.060 4.117 1.00 61.44 88 ARG A CA 4
ATOM 6387 C C . ARG A 1 88 ? 7.847 -5.280 3.551 1.00 74.44 88 ARG A C 4
ATOM 6388 O O . ARG A 1 88 ? 7.613 -5.367 2.343 1.00 1.42 88 ARG A O 4
ATOM 6409 N N . ALA A 1 89 ? 7.434 -6.196 4.450 1.00 12.24 89 ALA A N 4
ATOM 6410 C CA . ALA A 1 89 ? 6.792 -7.474 4.078 1.00 71.22 89 ALA A CA 4
ATOM 6411 C C . ALA A 1 89 ? 5.323 -7.285 3.651 1.00 71.44 89 ALA A C 4
ATOM 6412 O O . ALA A 1 89 ? 4.802 -8.068 2.847 1.00 34.14 89 ALA A O 4
ATOM 6419 N N . THR A 1 90 ? 4.662 -6.226 4.166 1.00 21.14 90 THR A N 4
ATOM 6420 C CA . THR A 1 90 ? 3.253 -5.942 3.839 1.00 71.42 90 THR A CA 4
ATOM 6421 C C . THR A 1 90 ? 3.182 -5.133 2.525 1.00 21.23 90 THR A C 4
ATOM 6422 O O . THR A 1 90 ? 2.181 -5.178 1.807 1.00 70.11 90 THR A O 4
ATOM 6433 N N . ALA A 1 91 ? 4.276 -4.405 2.238 1.00 52.44 91 ALA A N 4
ATOM 6434 C CA . ALA A 1 91 ? 4.473 -3.684 0.971 1.00 1.25 91 ALA A CA 4
ATOM 6435 C C . ALA A 1 91 ? 4.790 -4.642 -0.166 1.00 24.30 91 ALA A C 4
ATOM 6436 O O . ALA A 1 91 ? 4.363 -4.444 -1.306 1.00 30.42 91 ALA A O 4
ATOM 6443 N N . ASP A 1 92 ? 5.592 -5.656 0.190 1.00 0.01 92 ASP A N 4
ATOM 6444 C CA . ASP A 1 92 ? 6.027 -6.739 -0.692 1.00 13.31 92 ASP A CA 4
ATOM 6445 C C . ASP A 1 92 ? 4.817 -7.415 -1.351 1.00 64.04 92 ASP A C 4
ATOM 6446 O O . ASP A 1 92 ? 4.707 -7.428 -2.578 1.00 2.13 92 ASP A O 4
ATOM 6455 N N . ALA A 1 93 ? 3.891 -7.900 -0.504 1.00 41.13 93 ALA A N 4
ATOM 6456 C CA . ALA A 1 93 ? 2.663 -8.583 -0.946 1.00 33.31 93 ALA A CA 4
ATOM 6457 C C . ALA A 1 93 ? 1.826 -7.704 -1.896 1.00 61.43 93 ALA A C 4
ATOM 6458 O O . ALA A 1 93 ? 1.406 -8.162 -2.958 1.00 2.34 93 ALA A O 4
ATOM 6465 N N . VAL A 1 94 ? 1.622 -6.431 -1.502 1.00 1.44 94 VAL A N 4
ATOM 6466 C CA . VAL A 1 94 ? 0.848 -5.447 -2.282 1.00 30.43 94 VAL A CA 4
ATOM 6467 C C . VAL A 1 94 ? 1.464 -5.203 -3.679 1.00 35.41 94 VAL A C 4
ATOM 6468 O O . VAL A 1 94 ? 0.767 -5.299 -4.697 1.00 61.33 94 VAL A O 4
ATOM 6481 N N . GLY A 1 95 ? 2.773 -4.905 -3.702 1.00 33.13 95 GLY A N 4
ATOM 6482 C CA . GLY A 1 95 ? 3.473 -4.509 -4.923 1.00 22.33 95 GLY A CA 4
ATOM 6483 C C . GLY A 1 95 ? 3.592 -5.634 -5.939 1.00 12.23 95 GLY A C 4
ATOM 6484 O O . GLY A 1 95 ? 3.655 -5.383 -7.143 1.00 31.25 95 GLY A O 4
ATOM 6488 N N . ARG A 1 96 ? 3.599 -6.876 -5.438 1.00 44.01 96 ARG A N 4
ATOM 6489 C CA . ARG A 1 96 ? 3.666 -8.095 -6.279 1.00 43.13 96 ARG A CA 4
ATOM 6490 C C . ARG A 1 96 ? 2.276 -8.420 -6.871 1.00 24.43 96 ARG A C 4
ATOM 6491 O O . ARG A 1 96 ? 2.174 -9.035 -7.940 1.00 63.41 96 ARG A O 4
ATOM 6512 N N . THR A 1 97 ? 1.216 -7.981 -6.164 1.00 3.11 97 THR A N 4
ATOM 6513 C CA . THR A 1 97 ? -0.190 -8.152 -6.585 1.00 22.34 97 THR A CA 4
ATOM 6514 C C . THR A 1 97 ? -0.611 -7.040 -7.578 1.00 63.22 97 THR A C 4
ATOM 6515 O O . THR A 1 97 ? -1.421 -7.271 -8.479 1.00 15.32 97 THR A O 4
ATOM 6526 N N . LEU A 1 98 ? -0.038 -5.834 -7.401 1.00 32.24 98 LEU A N 4
ATOM 6527 C CA . LEU A 1 98 ? -0.322 -4.668 -8.264 1.00 32.10 98 LEU A CA 4
ATOM 6528 C C . LEU A 1 98 ? 0.586 -4.681 -9.510 1.00 33.34 98 LEU A C 4
ATOM 6529 O O . LEU A 1 98 ? 0.186 -4.241 -10.594 1.00 22.34 98 LEU A O 4
ATOM 6545 N N . GLY A 1 99 ? 1.806 -5.213 -9.331 1.00 3.50 99 GLY A N 4
ATOM 6546 C CA . GLY A 1 99 ? 2.836 -5.209 -10.373 1.00 54.01 99 GLY A CA 4
ATOM 6547 C C . GLY A 1 99 ? 3.638 -3.909 -10.396 1.00 50.04 99 GLY A C 4
ATOM 6548 O O . GLY A 1 99 ? 4.169 -3.529 -11.439 1.00 71.21 99 GLY A O 4
ATOM 6552 N N . ALA A 1 100 ? 3.734 -3.233 -9.232 1.00 34.12 100 ALA A N 4
ATOM 6553 C CA . ALA A 1 100 ? 4.436 -1.936 -9.089 1.00 40.42 100 ALA A CA 4
ATOM 6554 C C . ALA A 1 100 ? 5.736 -2.109 -8.287 1.00 44.04 100 ALA A C 4
ATOM 6555 O O . ALA A 1 100 ? 5.782 -2.899 -7.331 1.00 74.45 100 ALA A O 4
ATOM 6562 N N . ALA A 1 101 ? 6.771 -1.341 -8.672 1.00 1.51 101 ALA A N 4
ATOM 6563 C CA . ALA A 1 101 ? 8.125 -1.446 -8.113 1.00 23.23 101 ALA A CA 4
ATOM 6564 C C . ALA A 1 101 ? 8.153 -0.996 -6.640 1.00 71.05 101 ALA A C 4
ATOM 6565 O O . ALA A 1 101 ? 7.681 0.097 -6.307 1.00 0.12 101 ALA A O 4
ATOM 6572 N N . VAL A 1 102 ? 8.694 -1.867 -5.775 1.00 74.20 102 VAL A N 4
ATOM 6573 C CA . VAL A 1 102 ? 8.773 -1.647 -4.323 1.00 71.21 102 VAL A CA 4
ATOM 6574 C C . VAL A 1 102 ? 10.124 -0.982 -3.943 1.00 42.00 102 VAL A C 4
ATOM 6575 O O . VAL A 1 102 ? 11.197 -1.600 -4.000 1.00 1.34 102 VAL A O 4
ATOM 6588 N N . GLU A 1 103 ? 10.048 0.308 -3.602 1.00 55.44 103 GLU A N 4
ATOM 6589 C CA . GLU A 1 103 ? 11.182 1.125 -3.122 1.00 52.42 103 GLU A CA 4
ATOM 6590 C C . GLU A 1 103 ? 10.978 1.459 -1.637 1.00 42.32 103 GLU A C 4
ATOM 6591 O O . GLU A 1 103 ? 9.886 1.270 -1.085 1.00 52.21 103 GLU A O 4
ATOM 6603 N N . LEU A 1 104 ? 12.042 1.948 -0.988 1.00 61.12 104 LEU A N 4
ATOM 6604 C CA . LEU A 1 104 ? 11.982 2.414 0.407 1.00 72.20 104 LEU A CA 4
ATOM 6605 C C . LEU A 1 104 ? 11.111 3.685 0.531 1.00 64.12 104 LEU A C 4
ATOM 6606 O O . LEU A 1 104 ? 10.629 4.231 -0.468 1.00 32.21 104 LEU A O 4
ATOM 6622 N N . ARG A 1 105 ? 10.934 4.126 1.782 1.00 31.14 105 ARG A N 4
ATOM 6623 C CA . ARG A 1 105 ? 10.038 5.226 2.154 1.00 33.12 105 ARG A CA 4
ATOM 6624 C C . ARG A 1 105 ? 10.357 6.528 1.391 1.00 5.05 105 ARG A C 4
ATOM 6625 O O . ARG A 1 105 ? 9.445 7.184 0.865 1.00 53.52 105 ARG A O 4
ATOM 6646 N N . LEU A 1 106 ? 11.672 6.860 1.308 1.00 22.52 106 LEU A N 4
ATOM 6647 C CA . LEU A 1 106 ? 12.185 8.102 0.693 1.00 40.32 106 LEU A CA 4
ATOM 6648 C C . LEU A 1 106 ? 11.632 9.373 1.433 1.00 33.13 106 LEU A C 4
ATOM 6649 O O . LEU A 1 106 ? 10.775 9.248 2.332 1.00 52.35 106 LEU A O 4
ATOM 6665 N N . PRO A 1 107 ? 12.151 10.623 1.143 1.00 22.24 107 PRO A N 4
ATOM 6666 C CA . PRO A 1 107 ? 11.564 11.882 1.713 1.00 4.13 107 PRO A CA 4
ATOM 6667 C C . PRO A 1 107 ? 10.045 12.041 1.438 1.00 70.25 107 PRO A C 4
ATOM 6668 O O . PRO A 1 107 ? 9.356 12.813 2.119 1.00 45.11 107 PRO A O 4
ATOM 6679 N N . GLU A 1 108 ? 9.557 11.277 0.446 1.00 64.04 108 GLU A N 4
ATOM 6680 C CA . GLU A 1 108 ? 8.152 11.234 0.025 1.00 14.34 108 GLU A CA 4
ATOM 6681 C C . GLU A 1 108 ? 7.219 10.732 1.158 1.00 11.24 108 GLU A C 4
ATOM 6682 O O . GLU A 1 108 ? 6.295 11.449 1.558 1.00 21.44 108 GLU A O 4
ATOM 6694 N N . LEU A 1 109 ? 7.497 9.529 1.714 1.00 32.34 109 LEU A N 4
ATOM 6695 C CA . LEU A 1 109 ? 6.669 8.938 2.805 1.00 52.24 109 LEU A CA 4
ATOM 6696 C C . LEU A 1 109 ? 6.823 9.763 4.106 1.00 42.40 109 LEU A C 4
ATOM 6697 O O . LEU A 1 109 ? 5.912 9.807 4.937 1.00 52.21 109 LEU A O 4
ATOM 6713 N N . SER A 1 110 ? 7.973 10.451 4.236 1.00 35.31 110 SER A N 4
ATOM 6714 C CA . SER A 1 110 ? 8.305 11.264 5.416 1.00 34.33 110 SER A CA 4
ATOM 6715 C C . SER A 1 110 ? 7.541 12.612 5.423 1.00 25.20 110 SER A C 4
ATOM 6716 O O . SER A 1 110 ? 7.417 13.250 6.474 1.00 61.33 110 SER A O 4
ATOM 6724 N N . ASP A 1 111 ? 7.041 13.039 4.248 1.00 61.23 111 ASP A N 4
ATOM 6725 C CA . ASP A 1 111 ? 6.279 14.305 4.107 1.00 10.00 111 ASP A CA 4
ATOM 6726 C C . ASP A 1 111 ? 4.806 14.122 4.533 1.00 4.35 111 ASP A C 4
ATOM 6727 O O . ASP A 1 111 ? 4.189 15.034 5.099 1.00 13.41 111 ASP A O 4
ATOM 6736 N N . GLN A 1 112 ? 4.274 12.921 4.285 1.00 71.24 112 GLN A N 4
ATOM 6737 C CA . GLN A 1 112 ? 2.863 12.572 4.532 1.00 54.43 112 GLN A CA 4
ATOM 6738 C C . GLN A 1 112 ? 2.766 11.673 5.817 1.00 0.44 112 GLN A C 4
ATOM 6739 O O . GLN A 1 112 ? 3.806 11.212 6.303 1.00 63.52 112 GLN A O 4
ATOM 6753 N N . PRO A 1 113 ? 1.534 11.434 6.404 1.00 11.44 113 PRO A N 4
ATOM 6754 C CA . PRO A 1 113 ? 1.362 10.582 7.632 1.00 35.42 113 PRO A CA 4
ATOM 6755 C C . PRO A 1 113 ? 1.909 9.120 7.490 1.00 2.31 113 PRO A C 4
ATOM 6756 O O . PRO A 1 113 ? 1.592 8.446 6.511 1.00 22.11 113 PRO A O 4
ATOM 6767 N N . PRO A 1 114 ? 2.709 8.613 8.505 1.00 4.42 114 PRO A N 4
ATOM 6768 C CA . PRO A 1 114 ? 3.410 7.284 8.444 1.00 61.24 114 PRO A CA 4
ATOM 6769 C C . PRO A 1 114 ? 2.528 6.063 8.055 1.00 12.42 114 PRO A C 4
ATOM 6770 O O . PRO A 1 114 ? 1.296 6.088 8.194 1.00 22.11 114 PRO A O 4
ATOM 6781 N N . GLY A 1 115 ? 3.199 4.987 7.608 1.00 0.12 115 GLY A N 4
ATOM 6782 C CA . GLY A 1 115 ? 2.549 3.795 7.066 1.00 4.22 115 GLY A CA 4
ATOM 6783 C C . GLY A 1 115 ? 2.960 3.584 5.617 1.00 74.41 115 GLY A C 4
ATOM 6784 O O . GLY A 1 115 ? 3.204 4.570 4.912 1.00 13.35 115 GLY A O 4
ATOM 6788 N N . VAL A 1 116 ? 3.042 2.308 5.184 1.00 53.53 116 VAL A N 4
ATOM 6789 C CA . VAL A 1 116 ? 3.460 1.936 3.812 1.00 22.23 116 VAL A CA 4
ATOM 6790 C C . VAL A 1 116 ? 2.500 2.534 2.765 1.00 31.51 116 VAL A C 4
ATOM 6791 O O . VAL A 1 116 ? 1.298 2.220 2.751 1.00 63.45 116 VAL A O 4
ATOM 6804 N N . ILE A 1 117 ? 3.042 3.390 1.884 1.00 33.43 117 ILE A N 4
ATOM 6805 C CA . ILE A 1 117 ? 2.249 4.081 0.868 1.00 2.12 117 ILE A CA 4
ATOM 6806 C C . ILE A 1 117 ? 2.471 3.427 -0.499 1.00 11.41 117 ILE A C 4
ATOM 6807 O O . ILE A 1 117 ? 3.544 3.509 -1.095 1.00 64.31 117 ILE A O 4
ATOM 6823 N N . VAL A 1 118 ? 1.455 2.706 -0.964 1.00 43.41 118 VAL A N 4
ATOM 6824 C CA . VAL A 1 118 ? 1.416 2.201 -2.331 1.00 71.51 118 VAL A CA 4
ATOM 6825 C C . VAL A 1 118 ? 0.728 3.267 -3.198 1.00 1.22 118 VAL A C 4
ATOM 6826 O O . VAL A 1 118 ? -0.488 3.474 -3.129 1.00 31.20 118 VAL A O 4
ATOM 6839 N N . VAL A 1 119 ? 1.551 3.963 -3.977 1.00 32.25 119 VAL A N 4
ATOM 6840 C CA . VAL A 1 119 ? 1.129 5.031 -4.872 1.00 44.22 119 VAL A CA 4
ATOM 6841 C C . VAL A 1 119 ? 0.855 4.423 -6.246 1.00 31.10 119 VAL A C 4
ATOM 6842 O O . VAL A 1 119 ? 1.659 3.631 -6.740 1.00 33.45 119 VAL A O 4
ATOM 6855 N N . VAL A 1 120 ? -0.312 4.758 -6.833 1.00 14.25 120 VAL A N 4
ATOM 6856 C CA . VAL A 1 120 ? -0.742 4.223 -8.129 1.00 62.42 120 VAL A CA 4
ATOM 6857 C C . VAL A 1 120 ? -1.187 5.373 -9.050 1.00 72.44 120 VAL A C 4
ATOM 6858 O O . VAL A 1 120 ? -1.986 6.237 -8.646 1.00 2.14 120 VAL A O 4
ATOM 6871 N N . THR A 1 121 ? -0.657 5.376 -10.276 1.00 45.03 121 THR A N 4
ATOM 6872 C CA . THR A 1 121 ? -1.136 6.247 -11.368 1.00 52.31 121 THR A CA 4
ATOM 6873 C C . THR A 1 121 ? -2.227 5.517 -12.194 1.00 33.45 121 THR A C 4
ATOM 6874 O O . THR A 1 121 ? -2.433 4.308 -12.042 1.00 53.44 121 THR A O 4
ATOM 6885 N N . GLY A 1 122 ? -2.928 6.279 -13.043 1.00 4.03 122 GLY A N 4
ATOM 6886 C CA . GLY A 1 122 ? -3.974 5.746 -13.933 1.00 12.12 122 GLY A CA 4
ATOM 6887 C C . GLY A 1 122 ? -3.467 5.469 -15.353 1.00 72.14 122 GLY A C 4
ATOM 6888 O O . GLY A 1 122 ? -4.249 5.598 -16.324 1.00 72.24 122 GLY A O 4
ATOM 6893 N N . GLY A 1 1 ? -30.767 -49.925 -63.238 1.00 21.22 1 GLY A N 5
ATOM 6894 C CA . GLY A 1 1 ? -30.719 -48.454 -63.035 1.00 33.44 1 GLY A CA 5
ATOM 6895 C C . GLY A 1 1 ? -30.060 -48.079 -61.717 1.00 14.34 1 GLY A C 5
ATOM 6896 O O . GLY A 1 1 ? -29.914 -48.931 -60.840 1.00 61.13 1 GLY A O 5
ATOM 6902 N N . SER A 1 2 ? -29.658 -46.801 -61.581 1.00 53.51 2 SER A N 5
ATOM 6903 C CA . SER A 1 2 ? -28.976 -46.277 -60.380 1.00 40.20 2 SER A CA 5
ATOM 6904 C C . SER A 1 2 ? -30.006 -45.927 -59.280 1.00 33.14 2 SER A C 5
ATOM 6905 O O . SER A 1 2 ? -30.738 -44.940 -59.396 1.00 71.22 2 SER A O 5
ATOM 6913 N N . SER A 1 3 ? -30.054 -46.757 -58.223 1.00 31.24 3 SER A N 5
ATOM 6914 C CA . SER A 1 3 ? -31.016 -46.618 -57.118 1.00 1.52 3 SER A CA 5
ATOM 6915 C C . SER A 1 3 ? -30.374 -47.108 -55.794 1.00 22.23 3 SER A C 5
ATOM 6916 O O . SER A 1 3 ? -29.871 -48.239 -55.746 1.00 64.34 3 SER A O 5
ATOM 6924 N N . PRO A 1 4 ? -30.373 -46.266 -54.703 1.00 13.03 4 PRO A N 5
ATOM 6925 C CA . PRO A 1 4 ? -29.681 -46.600 -53.429 1.00 32.12 4 PRO A CA 5
ATOM 6926 C C . PRO A 1 4 ? -30.408 -47.681 -52.596 1.00 20.53 4 PRO A C 5
ATOM 6927 O O . PRO A 1 4 ? -31.617 -47.905 -52.758 1.00 73.23 4 PRO A O 5
ATOM 6938 N N . ASN A 1 5 ? -29.643 -48.346 -51.714 1.00 21.14 5 ASN A N 5
ATOM 6939 C CA . ASN A 1 5 ? -30.161 -49.339 -50.755 1.00 43.24 5 ASN A CA 5
ATOM 6940 C C . ASN A 1 5 ? -29.863 -48.836 -49.333 1.00 74.52 5 ASN A C 5
ATOM 6941 O O . ASN A 1 5 ? -28.768 -49.042 -48.807 1.00 34.42 5 ASN A O 5
ATOM 6952 N N . SER A 1 6 ? -30.846 -48.143 -48.734 1.00 74.30 6 SER A N 5
ATOM 6953 C CA . SER A 1 6 ? -30.711 -47.511 -47.411 1.00 40.15 6 SER A CA 5
ATOM 6954 C C . SER A 1 6 ? -31.413 -48.343 -46.311 1.00 0.41 6 SER A C 5
ATOM 6955 O O . SER A 1 6 ? -31.756 -47.818 -45.245 1.00 34.14 6 SER A O 5
ATOM 6963 N N . GLU A 1 7 ? -31.585 -49.657 -46.580 1.00 53.40 7 GLU A N 5
ATOM 6964 C CA . GLU A 1 7 ? -32.164 -50.628 -45.618 1.00 31.32 7 GLU A CA 5
ATOM 6965 C C . GLU A 1 7 ? -31.252 -50.808 -44.380 1.00 3.12 7 GLU A C 5
ATOM 6966 O O . GLU A 1 7 ? -31.723 -51.066 -43.269 1.00 4.24 7 GLU A O 5
ATOM 6978 N N . ASP A 1 8 ? -29.944 -50.654 -44.605 1.00 33.20 8 ASP A N 5
ATOM 6979 C CA . ASP A 1 8 ? -28.899 -50.859 -43.586 1.00 23.11 8 ASP A CA 5
ATOM 6980 C C . ASP A 1 8 ? -28.493 -49.519 -42.929 1.00 50.21 8 ASP A C 5
ATOM 6981 O O . ASP A 1 8 ? -27.416 -49.409 -42.322 1.00 31.42 8 ASP A O 5
ATOM 6990 N N . ASP A 1 9 ? -29.373 -48.499 -43.046 1.00 53.13 9 ASP A N 5
ATOM 6991 C CA . ASP A 1 9 ? -29.200 -47.204 -42.359 1.00 15.42 9 ASP A CA 5
ATOM 6992 C C . ASP A 1 9 ? -29.550 -47.379 -40.871 1.00 5.21 9 ASP A C 5
ATOM 6993 O O . ASP A 1 9 ? -30.718 -47.290 -40.486 1.00 51.10 9 ASP A O 5
ATOM 7002 N N . SER A 1 10 ? -28.536 -47.717 -40.063 1.00 75.12 10 SER A N 5
ATOM 7003 C CA . SER A 1 10 ? -28.677 -47.901 -38.606 1.00 75.40 10 SER A CA 5
ATOM 7004 C C . SER A 1 10 ? -27.857 -46.840 -37.865 1.00 45.53 10 SER A C 5
ATOM 7005 O O . SER A 1 10 ? -26.631 -46.820 -37.969 1.00 13.41 10 SER A O 5
ATOM 7013 N N . SER A 1 11 ? -28.541 -45.971 -37.116 1.00 1.15 11 SER A N 5
ATOM 7014 C CA . SER A 1 11 ? -27.910 -44.869 -36.372 1.00 33.41 11 SER A CA 5
ATOM 7015 C C . SER A 1 11 ? -28.587 -44.733 -35.002 1.00 42.41 11 SER A C 5
ATOM 7016 O O . SER A 1 11 ? -29.805 -44.924 -34.885 1.00 42.22 11 SER A O 5
ATOM 7024 N N . ALA A 1 12 ? -27.794 -44.404 -33.969 1.00 31.11 12 ALA A N 5
ATOM 7025 C CA . ALA A 1 12 ? -28.262 -44.332 -32.573 1.00 24.24 12 ALA A CA 5
ATOM 7026 C C . ALA A 1 12 ? -27.381 -43.378 -31.754 1.00 24.11 12 ALA A C 5
ATOM 7027 O O . ALA A 1 12 ? -26.207 -43.172 -32.091 1.00 61.11 12 ALA A O 5
ATOM 7034 N N . ILE A 1 13 ? -27.962 -42.794 -30.687 1.00 24.52 13 ILE A N 5
ATOM 7035 C CA . ILE A 1 13 ? -27.266 -41.872 -29.773 1.00 25.24 13 ILE A CA 5
ATOM 7036 C C . ILE A 1 13 ? -28.000 -41.823 -28.407 1.00 64.10 13 ILE A C 5
ATOM 7037 O O . ILE A 1 13 ? -29.190 -41.481 -28.337 1.00 52.03 13 ILE A O 5
ATOM 7053 N N . SER A 1 14 ? -27.295 -42.218 -27.333 1.00 51.40 14 SER A N 5
ATOM 7054 C CA . SER A 1 14 ? -27.826 -42.229 -25.957 1.00 22.51 14 SER A CA 5
ATOM 7055 C C . SER A 1 14 ? -26.698 -41.862 -24.980 1.00 12.42 14 SER A C 5
ATOM 7056 O O . SER A 1 14 ? -25.749 -42.640 -24.793 1.00 52.42 14 SER A O 5
ATOM 7064 N N . THR A 1 15 ? -26.785 -40.664 -24.383 1.00 61.34 15 THR A N 5
ATOM 7065 C CA . THR A 1 15 ? -25.764 -40.132 -23.465 1.00 33.30 15 THR A CA 5
ATOM 7066 C C . THR A 1 15 ? -26.399 -39.848 -22.092 1.00 24.21 15 THR A C 5
ATOM 7067 O O . THR A 1 15 ? -27.546 -39.390 -22.017 1.00 14.05 15 THR A O 5
ATOM 7078 N N . MET A 1 16 ? -25.647 -40.129 -21.015 1.00 65.22 16 MET A N 5
ATOM 7079 C CA . MET A 1 16 ? -26.091 -39.932 -19.620 1.00 32.22 16 MET A CA 5
ATOM 7080 C C . MET A 1 16 ? -25.076 -39.043 -18.873 1.00 21.41 16 MET A C 5
ATOM 7081 O O . MET A 1 16 ? -23.872 -39.091 -19.161 1.00 33.54 16 MET A O 5
ATOM 7095 N N . THR A 1 17 ? -25.562 -38.209 -17.936 1.00 20.43 17 THR A N 5
ATOM 7096 C CA . THR A 1 17 ? -24.715 -37.281 -17.162 1.00 62.31 17 THR A CA 5
ATOM 7097 C C . THR A 1 17 ? -25.279 -37.116 -15.738 1.00 51.02 17 THR A C 5
ATOM 7098 O O . THR A 1 17 ? -26.470 -36.821 -15.574 1.00 31.53 17 THR A O 5
ATOM 7109 N N . THR A 1 18 ? -24.428 -37.332 -14.715 1.00 51.24 18 THR A N 5
ATOM 7110 C CA . THR A 1 18 ? -24.768 -37.090 -13.299 1.00 12.15 18 THR A CA 5
ATOM 7111 C C . THR A 1 18 ? -23.947 -35.906 -12.762 1.00 21.10 18 THR A C 5
ATOM 7112 O O . THR A 1 18 ? -22.750 -35.787 -13.046 1.00 63.42 18 THR A O 5
ATOM 7123 N N . THR A 1 19 ? -24.616 -35.033 -11.992 1.00 14.11 19 THR A N 5
ATOM 7124 C CA . THR A 1 19 ? -24.020 -33.820 -11.412 1.00 72.44 19 THR A CA 5
ATOM 7125 C C . THR A 1 19 ? -23.226 -34.139 -10.125 1.00 12.12 19 THR A C 5
ATOM 7126 O O . THR A 1 19 ? -23.715 -34.861 -9.247 1.00 72.32 19 THR A O 5
ATOM 7137 N N . THR A 1 20 ? -22.001 -33.608 -10.045 1.00 71.03 20 THR A N 5
ATOM 7138 C CA . THR A 1 20 ? -21.160 -33.617 -8.828 1.00 53.23 20 THR A CA 5
ATOM 7139 C C . THR A 1 20 ? -20.992 -32.171 -8.321 1.00 30.53 20 THR A C 5
ATOM 7140 O O . THR A 1 20 ? -21.178 -31.215 -9.091 1.00 22.53 20 THR A O 5
ATOM 7151 N N . ALA A 1 21 ? -20.616 -32.006 -7.041 1.00 2.01 21 ALA A N 5
ATOM 7152 C CA . ALA A 1 21 ? -20.508 -30.680 -6.404 1.00 40.43 21 ALA A CA 5
ATOM 7153 C C . ALA A 1 21 ? -19.495 -30.700 -5.253 1.00 63.13 21 ALA A C 5
ATOM 7154 O O . ALA A 1 21 ? -19.368 -31.709 -4.551 1.00 22.41 21 ALA A O 5
ATOM 7161 N N . ALA A 1 22 ? -18.763 -29.584 -5.082 1.00 53.34 22 ALA A N 5
ATOM 7162 C CA . ALA A 1 22 ? -17.801 -29.397 -3.983 1.00 14.11 22 ALA A CA 5
ATOM 7163 C C . ALA A 1 22 ? -18.436 -28.529 -2.869 1.00 13.13 22 ALA A C 5
ATOM 7164 O O . ALA A 1 22 ? -18.898 -27.425 -3.168 1.00 20.21 22 ALA A O 5
ATOM 7171 N N . PRO A 1 23 ? -18.493 -29.013 -1.577 1.00 4.12 23 PRO A N 5
ATOM 7172 C CA . PRO A 1 23 ? -19.056 -28.223 -0.446 1.00 31.03 23 PRO A CA 5
ATOM 7173 C C . PRO A 1 23 ? -18.185 -26.996 -0.078 1.00 51.10 23 PRO A C 5
ATOM 7174 O O . PRO A 1 23 ? -17.006 -26.918 -0.458 1.00 24.31 23 PRO A O 5
ATOM 7185 N N . THR A 1 24 ? -18.792 -26.056 0.664 1.00 42.42 24 THR A N 5
ATOM 7186 C CA . THR A 1 24 ? -18.150 -24.805 1.103 1.00 71.35 24 THR A CA 5
ATOM 7187 C C . THR A 1 24 ? -17.313 -25.048 2.380 1.00 72.52 24 THR A C 5
ATOM 7188 O O . THR A 1 24 ? -17.662 -25.904 3.200 1.00 45.43 24 THR A O 5
ATOM 7199 N N . SER A 1 25 ? -16.188 -24.313 2.520 1.00 71.35 25 SER A N 5
ATOM 7200 C CA . SER A 1 25 ? -15.330 -24.341 3.719 1.00 32.11 25 SER A CA 5
ATOM 7201 C C . SER A 1 25 ? -14.773 -22.927 3.980 1.00 33.52 25 SER A C 5
ATOM 7202 O O . SER A 1 25 ? -13.883 -22.461 3.264 1.00 41.42 25 SER A O 5
ATOM 7210 N N . THR A 1 26 ? -15.345 -22.240 4.979 1.00 0.14 26 THR A N 5
ATOM 7211 C CA . THR A 1 26 ? -14.929 -20.880 5.389 1.00 44.30 26 THR A CA 5
ATOM 7212 C C . THR A 1 26 ? -14.214 -20.947 6.753 1.00 63.04 26 THR A C 5
ATOM 7213 O O . THR A 1 26 ? -14.618 -21.717 7.634 1.00 12.22 26 THR A O 5
ATOM 7224 N N . SER A 1 27 ? -13.156 -20.144 6.907 1.00 13.53 27 SER A N 5
ATOM 7225 C CA . SER A 1 27 ? -12.293 -20.141 8.094 1.00 53.32 27 SER A CA 5
ATOM 7226 C C . SER A 1 27 ? -11.550 -18.792 8.158 1.00 14.33 27 SER A C 5
ATOM 7227 O O . SER A 1 27 ? -10.526 -18.597 7.491 1.00 42.40 27 SER A O 5
ATOM 7235 N N . VAL A 1 28 ? -12.125 -17.837 8.913 1.00 22.24 28 VAL A N 5
ATOM 7236 C CA . VAL A 1 28 ? -11.564 -16.476 9.086 1.00 61.33 28 VAL A CA 5
ATOM 7237 C C . VAL A 1 28 ? -11.136 -16.276 10.551 1.00 1.42 28 VAL A C 5
ATOM 7238 O O . VAL A 1 28 ? -11.946 -16.445 11.470 1.00 12.30 28 VAL A O 5
ATOM 7251 N N . LYS A 1 29 ? -9.860 -15.923 10.749 1.00 35.15 29 LYS A N 5
ATOM 7252 C CA . LYS A 1 29 ? -9.277 -15.656 12.075 1.00 44.24 29 LYS A CA 5
ATOM 7253 C C . LYS A 1 29 ? -9.277 -14.138 12.375 1.00 50.34 29 LYS A C 5
ATOM 7254 O O . LYS A 1 29 ? -9.441 -13.332 11.446 1.00 14.24 29 LYS A O 5
ATOM 7273 N N . PRO A 1 30 ? -9.142 -13.718 13.685 1.00 23.24 30 PRO A N 5
ATOM 7274 C CA . PRO A 1 30 ? -9.044 -12.280 14.069 1.00 34.03 30 PRO A CA 5
ATOM 7275 C C . PRO A 1 30 ? -7.894 -11.511 13.370 1.00 12.11 30 PRO A C 5
ATOM 7276 O O . PRO A 1 30 ? -6.963 -12.106 12.804 1.00 52.33 30 PRO A O 5
ATOM 7287 N N . ALA A 1 31 ? -7.982 -10.174 13.450 1.00 54.54 31 ALA A N 5
ATOM 7288 C CA . ALA A 1 31 ? -6.980 -9.242 12.899 1.00 2.34 31 ALA A CA 5
ATOM 7289 C C . ALA A 1 31 ? -5.673 -9.260 13.714 1.00 45.34 31 ALA A C 5
ATOM 7290 O O . ALA A 1 31 ? -5.664 -9.681 14.881 1.00 24.52 31 ALA A O 5
ATOM 7297 N N . ALA A 1 32 ? -4.574 -8.801 13.082 1.00 35.54 32 ALA A N 5
ATOM 7298 C CA . ALA A 1 32 ? -3.276 -8.599 13.751 1.00 35.04 32 ALA A CA 5
ATOM 7299 C C . ALA A 1 32 ? -2.515 -7.432 13.081 1.00 21.31 32 ALA A C 5
ATOM 7300 O O . ALA A 1 32 ? -1.670 -7.650 12.200 1.00 21.54 32 ALA A O 5
ATOM 7307 N N . PRO A 1 33 ? -2.864 -6.151 13.434 1.00 22.12 33 PRO A N 5
ATOM 7308 C CA . PRO A 1 33 ? -2.110 -4.973 12.964 1.00 1.44 33 PRO A CA 5
ATOM 7309 C C . PRO A 1 33 ? -0.822 -4.773 13.791 1.00 52.33 33 PRO A C 5
ATOM 7310 O O . PRO A 1 33 ? -0.855 -4.781 15.025 1.00 11.10 33 PRO A O 5
ATOM 7321 N N . ARG A 1 34 ? 0.314 -4.627 13.096 1.00 42.51 34 ARG A N 5
ATOM 7322 C CA . ARG A 1 34 ? 1.632 -4.359 13.727 1.00 35.51 34 ARG A CA 5
ATOM 7323 C C . ARG A 1 34 ? 2.318 -3.156 13.056 1.00 65.53 34 ARG A C 5
ATOM 7324 O O . ARG A 1 34 ? 3.201 -2.530 13.650 1.00 62.24 34 ARG A O 5
ATOM 7345 N N . ALA A 1 35 ? 1.889 -2.840 11.829 1.00 0.02 35 ALA A N 5
ATOM 7346 C CA . ALA A 1 35 ? 2.351 -1.664 11.077 1.00 23.00 35 ALA A CA 5
ATOM 7347 C C . ALA A 1 35 ? 1.145 -1.012 10.375 1.00 61.23 35 ALA A C 5
ATOM 7348 O O . ALA A 1 35 ? -0.003 -1.409 10.616 1.00 55.50 35 ALA A O 5
ATOM 7355 N N . GLU A 1 36 ? 1.409 -0.015 9.523 1.00 5.02 36 GLU A N 5
ATOM 7356 C CA . GLU A 1 36 ? 0.378 0.688 8.731 1.00 21.14 36 GLU A CA 5
ATOM 7357 C C . GLU A 1 36 ? 0.638 0.451 7.241 1.00 53.23 36 GLU A C 5
ATOM 7358 O O . GLU A 1 36 ? 1.790 0.489 6.813 1.00 23.10 36 GLU A O 5
ATOM 7370 N N . VAL A 1 37 ? -0.425 0.158 6.474 1.00 0.23 37 VAL A N 5
ATOM 7371 C CA . VAL A 1 37 ? -0.383 0.070 4.994 1.00 22.13 37 VAL A CA 5
ATOM 7372 C C . VAL A 1 37 ? -1.572 0.860 4.431 1.00 30.32 37 VAL A C 5
ATOM 7373 O O . VAL A 1 37 ? -2.701 0.583 4.780 1.00 52.45 37 VAL A O 5
ATOM 7386 N N . ARG A 1 38 ? -1.332 1.845 3.562 1.00 73.23 38 ARG A N 5
ATOM 7387 C CA . ARG A 1 38 ? -2.408 2.718 3.055 1.00 11.02 38 ARG A CA 5
ATOM 7388 C C . ARG A 1 38 ? -2.225 3.053 1.567 1.00 70.32 38 ARG A C 5
ATOM 7389 O O . ARG A 1 38 ? -1.315 3.782 1.177 1.00 11.01 38 ARG A O 5
ATOM 7410 N N . VAL A 1 39 ? -3.128 2.502 0.745 1.00 40.43 39 VAL A N 5
ATOM 7411 C CA . VAL A 1 39 ? -3.086 2.607 -0.714 1.00 51.33 39 VAL A CA 5
ATOM 7412 C C . VAL A 1 39 ? -3.922 3.813 -1.178 1.00 64.55 39 VAL A C 5
ATOM 7413 O O . VAL A 1 39 ? -5.126 3.879 -0.899 1.00 22.42 39 VAL A O 5
ATOM 7426 N N . TYR A 1 40 ? -3.277 4.770 -1.875 1.00 34.02 40 TYR A N 5
ATOM 7427 C CA . TYR A 1 40 ? -3.944 5.966 -2.416 1.00 51.35 40 TYR A CA 5
ATOM 7428 C C . TYR A 1 40 ? -3.582 6.138 -3.889 1.00 23.33 40 TYR A C 5
ATOM 7429 O O . TYR A 1 40 ? -2.409 6.036 -4.259 1.00 34.04 40 TYR A O 5
ATOM 7447 N N . ASN A 1 41 ? -4.585 6.388 -4.733 1.00 24.20 41 ASN A N 5
ATOM 7448 C CA . ASN A 1 41 ? -4.352 6.827 -6.114 1.00 34.12 41 ASN A CA 5
ATOM 7449 C C . ASN A 1 41 ? -4.270 8.365 -6.114 1.00 64.11 41 ASN A C 5
ATOM 7450 O O . ASN A 1 41 ? -5.019 9.021 -5.384 1.00 24.34 41 ASN A O 5
ATOM 7461 N N . ILE A 1 42 ? -3.356 8.925 -6.922 1.00 32.04 42 ILE A N 5
ATOM 7462 C CA . ILE A 1 42 ? -3.142 10.386 -7.023 1.00 52.21 42 ILE A CA 5
ATOM 7463 C C . ILE A 1 42 ? -4.439 11.117 -7.475 1.00 13.32 42 ILE A C 5
ATOM 7464 O O . ILE A 1 42 ? -4.838 12.116 -6.871 1.00 3.14 42 ILE A O 5
ATOM 7480 N N . SER A 1 43 ? -5.094 10.575 -8.512 1.00 30.00 43 SER A N 5
ATOM 7481 C CA . SER A 1 43 ? -6.264 11.202 -9.163 1.00 43.01 43 SER A CA 5
ATOM 7482 C C . SER A 1 43 ? -7.573 10.476 -8.810 1.00 41.21 43 SER A C 5
ATOM 7483 O O . SER A 1 43 ? -8.657 10.975 -9.109 1.00 24.14 43 SER A O 5
ATOM 7491 N N . GLY A 1 44 ? -7.455 9.300 -8.164 1.00 42.04 44 GLY A N 5
ATOM 7492 C CA . GLY A 1 44 ? -8.609 8.472 -7.806 1.00 64.35 44 GLY A CA 5
ATOM 7493 C C . GLY A 1 44 ? -9.211 7.733 -8.986 1.00 23.14 44 GLY A C 5
ATOM 7494 O O . GLY A 1 44 ? -10.409 7.441 -8.988 1.00 10.11 44 GLY A O 5
ATOM 7498 N N . THR A 1 45 ? -8.371 7.438 -9.994 1.00 70.11 45 THR A N 5
ATOM 7499 C CA . THR A 1 45 ? -8.806 6.808 -11.247 1.00 45.11 45 THR A CA 5
ATOM 7500 C C . THR A 1 45 ? -8.706 5.270 -11.163 1.00 53.52 45 THR A C 5
ATOM 7501 O O . THR A 1 45 ? -9.693 4.565 -11.427 1.00 44.22 45 THR A O 5
ATOM 7512 N N . GLU A 1 46 ? -7.518 4.761 -10.779 1.00 30.05 46 GLU A N 5
ATOM 7513 C CA . GLU A 1 46 ? -7.246 3.309 -10.755 1.00 11.33 46 GLU A CA 5
ATOM 7514 C C . GLU A 1 46 ? -7.953 2.605 -9.573 1.00 52.12 46 GLU A C 5
ATOM 7515 O O . GLU A 1 46 ? -7.700 2.922 -8.402 1.00 40.03 46 GLU A O 5
ATOM 7527 N N . GLY A 1 47 ? -8.828 1.637 -9.918 1.00 43.31 47 GLY A N 5
ATOM 7528 C CA . GLY A 1 47 ? -9.549 0.820 -8.942 1.00 14.01 47 GLY A CA 5
ATOM 7529 C C . GLY A 1 47 ? -8.774 -0.428 -8.530 1.00 72.21 47 GLY A C 5
ATOM 7530 O O . GLY A 1 47 ? -9.071 -1.019 -7.487 1.00 12.24 47 GLY A O 5
ATOM 7534 N N . ALA A 1 48 ? -7.793 -0.839 -9.365 1.00 41.35 48 ALA A N 5
ATOM 7535 C CA . ALA A 1 48 ? -6.924 -2.005 -9.085 1.00 42.51 48 ALA A CA 5
ATOM 7536 C C . ALA A 1 48 ? -6.075 -1.767 -7.827 1.00 2.13 48 ALA A C 5
ATOM 7537 O O . ALA A 1 48 ? -5.770 -2.709 -7.097 1.00 74.10 48 ALA A O 5
ATOM 7544 N N . ALA A 1 49 ? -5.715 -0.489 -7.603 1.00 74.54 49 ALA A N 5
ATOM 7545 C CA . ALA A 1 49 ? -5.040 -0.029 -6.383 1.00 40.32 49 ALA A CA 5
ATOM 7546 C C . ALA A 1 49 ? -5.859 -0.416 -5.137 1.00 72.45 49 ALA A C 5
ATOM 7547 O O . ALA A 1 49 ? -5.349 -1.049 -4.203 1.00 10.30 49 ALA A O 5
ATOM 7554 N N . ALA A 1 50 ? -7.145 -0.044 -5.173 1.00 3.32 50 ALA A N 5
ATOM 7555 C CA . ALA A 1 50 ? -8.101 -0.329 -4.099 1.00 22.14 50 ALA A CA 5
ATOM 7556 C C . ALA A 1 50 ? -8.341 -1.847 -3.938 1.00 52.41 50 ALA A C 5
ATOM 7557 O O . ALA A 1 50 ? -8.437 -2.348 -2.817 1.00 33.34 50 ALA A O 5
ATOM 7564 N N . ARG A 1 51 ? -8.374 -2.552 -5.085 1.00 42.34 51 ARG A N 5
ATOM 7565 C CA . ARG A 1 51 ? -8.674 -3.996 -5.174 1.00 42.54 51 ARG A CA 5
ATOM 7566 C C . ARG A 1 51 ? -7.591 -4.847 -4.472 1.00 33.32 51 ARG A C 5
ATOM 7567 O O . ARG A 1 51 ? -7.902 -5.848 -3.808 1.00 61.43 51 ARG A O 5
ATOM 7588 N N . THR A 1 52 ? -6.320 -4.430 -4.620 1.00 45.13 52 THR A N 5
ATOM 7589 C CA . THR A 1 52 ? -5.176 -5.129 -4.010 1.00 54.00 52 THR A CA 5
ATOM 7590 C C . THR A 1 52 ? -5.091 -4.841 -2.496 1.00 33.33 52 THR A C 5
ATOM 7591 O O . THR A 1 52 ? -4.534 -5.635 -1.731 1.00 34.11 52 THR A O 5
ATOM 7602 N N . ALA A 1 53 ? -5.683 -3.703 -2.081 1.00 53.32 53 ALA A N 5
ATOM 7603 C CA . ALA A 1 53 ? -5.739 -3.269 -0.681 1.00 12.32 53 ALA A CA 5
ATOM 7604 C C . ALA A 1 53 ? -6.813 -4.044 0.110 1.00 21.22 53 ALA A C 5
ATOM 7605 O O . ALA A 1 53 ? -6.632 -4.309 1.307 1.00 12.41 53 ALA A O 5
ATOM 7612 N N . ASP A 1 54 ? -7.930 -4.401 -0.584 1.00 62.22 54 ASP A N 5
ATOM 7613 C CA . ASP A 1 54 ? -9.044 -5.208 -0.011 1.00 15.40 54 ASP A CA 5
ATOM 7614 C C . ASP A 1 54 ? -8.543 -6.510 0.625 1.00 73.20 54 ASP A C 5
ATOM 7615 O O . ASP A 1 54 ? -9.130 -6.992 1.599 1.00 63.41 54 ASP A O 5
ATOM 7624 N N . ARG A 1 55 ? -7.462 -7.062 0.042 1.00 24.44 55 ARG A N 5
ATOM 7625 C CA . ARG A 1 55 ? -6.820 -8.298 0.496 1.00 23.33 55 ARG A CA 5
ATOM 7626 C C . ARG A 1 55 ? -6.353 -8.154 1.960 1.00 54.34 55 ARG A C 5
ATOM 7627 O O . ARG A 1 55 ? -6.705 -8.976 2.815 1.00 22.31 55 ARG A O 5
ATOM 7648 N N . LEU A 1 56 ? -5.592 -7.080 2.235 1.00 44.51 56 LEU A N 5
ATOM 7649 C CA . LEU A 1 56 ? -4.924 -6.872 3.535 1.00 74.45 56 LEU A CA 5
ATOM 7650 C C . LEU A 1 56 ? -5.941 -6.527 4.637 1.00 63.10 56 LEU A C 5
ATOM 7651 O O . LEU A 1 56 ? -5.799 -6.980 5.780 1.00 51.33 56 LEU A O 5
ATOM 7667 N N . LYS A 1 57 ? -6.970 -5.737 4.273 1.00 3.04 57 LYS A N 5
ATOM 7668 C CA . LYS A 1 57 ? -8.012 -5.305 5.218 1.00 34.03 57 LYS A CA 5
ATOM 7669 C C . LYS A 1 57 ? -8.939 -6.485 5.586 1.00 63.30 57 LYS A C 5
ATOM 7670 O O . LYS A 1 57 ? -9.358 -6.610 6.745 1.00 41.32 57 LYS A O 5
ATOM 7689 N N . ALA A 1 58 ? -9.214 -7.364 4.598 1.00 3.13 58 ALA A N 5
ATOM 7690 C CA . ALA A 1 58 ? -10.027 -8.581 4.814 1.00 71.14 58 ALA A CA 5
ATOM 7691 C C . ALA A 1 58 ? -9.262 -9.608 5.667 1.00 53.42 58 ALA A C 5
ATOM 7692 O O . ALA A 1 58 ? -9.860 -10.338 6.463 1.00 53.13 58 ALA A O 5
ATOM 7699 N N . ALA A 1 59 ? -7.932 -9.643 5.471 1.00 73.32 59 ALA A N 5
ATOM 7700 C CA . ALA A 1 59 ? -7.019 -10.497 6.250 1.00 2.04 59 ALA A CA 5
ATOM 7701 C C . ALA A 1 59 ? -6.800 -9.920 7.666 1.00 55.23 59 ALA A C 5
ATOM 7702 O O . ALA A 1 59 ? -6.413 -10.645 8.590 1.00 2.11 59 ALA A O 5
ATOM 7709 N N . GLY A 1 60 ? -7.054 -8.605 7.805 1.00 32.31 60 GLY A N 5
ATOM 7710 C CA . GLY A 1 60 ? -6.974 -7.911 9.094 1.00 53.21 60 GLY A CA 5
ATOM 7711 C C . GLY A 1 60 ? -5.551 -7.580 9.528 1.00 13.33 60 GLY A C 5
ATOM 7712 O O . GLY A 1 60 ? -5.332 -7.165 10.668 1.00 14.00 60 GLY A O 5
ATOM 7716 N N . PHE A 1 61 ? -4.577 -7.748 8.624 1.00 65.11 61 PHE A N 5
ATOM 7717 C CA . PHE A 1 61 ? -3.170 -7.482 8.931 1.00 45.52 61 PHE A CA 5
ATOM 7718 C C . PHE A 1 61 ? -2.824 -6.060 8.476 1.00 73.03 61 PHE A C 5
ATOM 7719 O O . PHE A 1 61 ? -3.234 -5.649 7.379 1.00 11.04 61 PHE A O 5
ATOM 7736 N N . THR A 1 62 ? -2.094 -5.327 9.359 1.00 32.44 62 THR A N 5
ATOM 7737 C CA . THR A 1 62 ? -1.742 -3.897 9.246 1.00 3.41 62 THR A CA 5
ATOM 7738 C C . THR A 1 62 ? -2.973 -2.958 9.164 1.00 32.21 62 THR A C 5
ATOM 7739 O O . THR A 1 62 ? -4.080 -3.373 8.787 1.00 74.40 62 THR A O 5
ATOM 7750 N N . VAL A 1 63 ? -2.766 -1.688 9.574 1.00 2.22 63 VAL A N 5
ATOM 7751 C CA . VAL A 1 63 ? -3.786 -0.632 9.486 1.00 15.03 63 VAL A CA 5
ATOM 7752 C C . VAL A 1 63 ? -3.976 -0.272 8.005 1.00 31.30 63 VAL A C 5
ATOM 7753 O O . VAL A 1 63 ? -3.262 0.588 7.468 1.00 64.31 63 VAL A O 5
ATOM 7766 N N . THR A 1 64 ? -4.880 -1.008 7.337 1.00 62.51 64 THR A N 5
ATOM 7767 C CA . THR A 1 64 ? -5.080 -0.918 5.895 1.00 64.13 64 THR A CA 5
ATOM 7768 C C . THR A 1 64 ? -6.121 0.160 5.558 1.00 55.30 64 THR A C 5
ATOM 7769 O O . THR A 1 64 ? -7.329 -0.054 5.727 1.00 11.30 64 THR A O 5
ATOM 7780 N N . ASP A 1 65 ? -5.631 1.327 5.107 1.00 45.22 65 ASP A N 5
ATOM 7781 C CA . ASP A 1 65 ? -6.477 2.445 4.636 1.00 63.22 65 ASP A CA 5
ATOM 7782 C C . ASP A 1 65 ? -6.463 2.462 3.111 1.00 21.24 65 ASP A C 5
ATOM 7783 O O . ASP A 1 65 ? -5.440 2.173 2.489 1.00 21.45 65 ASP A O 5
ATOM 7792 N N . VAL A 1 66 ? -7.607 2.782 2.506 1.00 5.31 66 VAL A N 5
ATOM 7793 C CA . VAL A 1 66 ? -7.811 2.675 1.047 1.00 34.11 66 VAL A CA 5
ATOM 7794 C C . VAL A 1 66 ? -8.456 3.962 0.506 1.00 54.44 66 VAL A C 5
ATOM 7795 O O . VAL A 1 66 ? -9.275 4.580 1.197 1.00 11.44 66 VAL A O 5
ATOM 7808 N N . GLY A 1 67 ? -8.055 4.385 -0.704 1.00 62.13 67 GLY A N 5
ATOM 7809 C CA . GLY A 1 67 ? -8.791 5.399 -1.454 1.00 0.55 67 GLY A CA 5
ATOM 7810 C C . GLY A 1 67 ? -7.901 6.185 -2.396 1.00 54.13 67 GLY A C 5
ATOM 7811 O O . GLY A 1 67 ? -7.171 5.601 -3.216 1.00 64.44 67 GLY A O 5
ATOM 7815 N N . ASN A 1 68 ? -7.956 7.515 -2.274 1.00 12.54 68 ASN A N 5
ATOM 7816 C CA . ASN A 1 68 ? -7.222 8.445 -3.132 1.00 35.40 68 ASN A CA 5
ATOM 7817 C C . ASN A 1 68 ? -6.774 9.661 -2.319 1.00 52.34 68 ASN A C 5
ATOM 7818 O O . ASN A 1 68 ? -7.482 10.111 -1.401 1.00 3.41 68 ASN A O 5
ATOM 7829 N N . LEU A 1 69 ? -5.592 10.183 -2.661 1.00 21.01 69 LEU A N 5
ATOM 7830 C CA . LEU A 1 69 ? -4.986 11.325 -1.975 1.00 54.14 69 LEU A CA 5
ATOM 7831 C C . LEU A 1 69 ? -4.007 12.010 -2.931 1.00 15.23 69 LEU A C 5
ATOM 7832 O O . LEU A 1 69 ? -3.373 11.338 -3.766 1.00 72.53 69 LEU A O 5
ATOM 7848 N N . SER A 1 70 ? -3.894 13.335 -2.817 1.00 52.25 70 SER A N 5
ATOM 7849 C CA . SER A 1 70 ? -2.996 14.135 -3.650 1.00 50.35 70 SER A CA 5
ATOM 7850 C C . SER A 1 70 ? -1.553 14.073 -3.102 1.00 13.52 70 SER A C 5
ATOM 7851 O O . SER A 1 70 ? -1.215 14.770 -2.139 1.00 52.04 70 SER A O 5
ATOM 7859 N N . LEU A 1 71 ? -0.712 13.204 -3.704 1.00 43.24 71 LEU A N 5
ATOM 7860 C CA . LEU A 1 71 ? 0.747 13.157 -3.443 1.00 52.42 71 LEU A CA 5
ATOM 7861 C C . LEU A 1 71 ? 1.494 13.659 -4.699 1.00 14.21 71 LEU A C 5
ATOM 7862 O O . LEU A 1 71 ? 1.829 12.855 -5.581 1.00 62.04 71 LEU A O 5
ATOM 7878 N N . PRO A 1 72 ? 1.743 15.005 -4.832 1.00 61.23 72 PRO A N 5
ATOM 7879 C CA . PRO A 1 72 ? 2.364 15.582 -6.047 1.00 15.35 72 PRO A CA 5
ATOM 7880 C C . PRO A 1 72 ? 3.901 15.406 -6.082 1.00 3.43 72 PRO A C 5
ATOM 7881 O O . PRO A 1 72 ? 4.534 15.735 -7.090 1.00 15.34 72 PRO A O 5
ATOM 7892 N N . ASP A 1 73 ? 4.491 14.900 -4.976 1.00 34.33 73 ASP A N 5
ATOM 7893 C CA . ASP A 1 73 ? 5.950 14.654 -4.887 1.00 4.21 73 ASP A CA 5
ATOM 7894 C C . ASP A 1 73 ? 6.350 13.397 -5.678 1.00 53.44 73 ASP A C 5
ATOM 7895 O O . ASP A 1 73 ? 7.492 13.281 -6.135 1.00 30.30 73 ASP A O 5
ATOM 7904 N N . VAL A 1 74 ? 5.383 12.495 -5.882 1.00 72.12 74 VAL A N 5
ATOM 7905 C CA . VAL A 1 74 ? 5.596 11.213 -6.565 1.00 31.30 74 VAL A CA 5
ATOM 7906 C C . VAL A 1 74 ? 4.674 11.116 -7.801 1.00 2.12 74 VAL A C 5
ATOM 7907 O O . VAL A 1 74 ? 3.444 11.192 -7.697 1.00 55.11 74 VAL A O 5
ATOM 7920 N N . ALA A 1 75 ? 5.303 10.982 -8.978 1.00 20.35 75 ALA A N 5
ATOM 7921 C CA . ALA A 1 75 ? 4.612 10.896 -10.286 1.00 62.54 75 ALA A CA 5
ATOM 7922 C C . ALA A 1 75 ? 4.756 9.490 -10.908 1.00 71.54 75 ALA A C 5
ATOM 7923 O O . ALA A 1 75 ? 4.549 9.314 -12.115 1.00 73.43 75 ALA A O 5
ATOM 7930 N N . ALA A 1 76 ? 5.067 8.480 -10.066 1.00 15.12 76 ALA A N 5
ATOM 7931 C CA . ALA A 1 76 ? 5.209 7.068 -10.493 1.00 44.31 76 ALA A CA 5
ATOM 7932 C C . ALA A 1 76 ? 4.469 6.142 -9.512 1.00 14.20 76 ALA A C 5
ATOM 7933 O O . ALA A 1 76 ? 4.513 6.364 -8.297 1.00 72.24 76 ALA A O 5
ATOM 7940 N N . THR A 1 77 ? 3.787 5.109 -10.050 1.00 14.31 77 THR A N 5
ATOM 7941 C CA . THR A 1 77 ? 3.076 4.106 -9.236 1.00 54.32 77 THR A CA 5
ATOM 7942 C C . THR A 1 77 ? 4.091 3.220 -8.467 1.00 10.33 77 THR A C 5
ATOM 7943 O O . THR A 1 77 ? 4.722 2.317 -9.033 1.00 3.41 77 THR A O 5
ATOM 7954 N N . THR A 1 78 ? 4.258 3.516 -7.165 1.00 22.44 78 THR A N 5
ATOM 7955 C CA . THR A 1 78 ? 5.270 2.879 -6.315 1.00 24.12 78 THR A CA 5
ATOM 7956 C C . THR A 1 78 ? 4.690 2.548 -4.920 1.00 1.52 78 THR A C 5
ATOM 7957 O O . THR A 1 78 ? 3.856 3.294 -4.379 1.00 63.33 78 THR A O 5
ATOM 7968 N N . VAL A 1 79 ? 5.155 1.428 -4.355 1.00 2.32 79 VAL A N 5
ATOM 7969 C CA . VAL A 1 79 ? 4.877 1.014 -2.979 1.00 63.31 79 VAL A CA 5
ATOM 7970 C C . VAL A 1 79 ? 6.050 1.473 -2.096 1.00 35.02 79 VAL A C 5
ATOM 7971 O O . VAL A 1 79 ? 7.181 1.053 -2.326 1.00 20.14 79 VAL A O 5
ATOM 7984 N N . TYR A 1 80 ? 5.792 2.343 -1.108 1.00 62.52 80 TYR A N 5
ATOM 7985 C CA . TYR A 1 80 ? 6.842 2.867 -0.202 1.00 65.14 80 TYR A CA 5
ATOM 7986 C C . TYR A 1 80 ? 6.659 2.293 1.206 1.00 14.13 80 TYR A C 5
ATOM 7987 O O . TYR A 1 80 ? 5.568 2.369 1.767 1.00 44.11 80 TYR A O 5
ATOM 8005 N N . TYR A 1 81 ? 7.747 1.738 1.769 1.00 3.11 81 TYR A N 5
ATOM 8006 C CA . TYR A 1 81 ? 7.775 1.162 3.133 1.00 13.41 81 TYR A CA 5
ATOM 8007 C C . TYR A 1 81 ? 8.912 1.788 3.945 1.00 61.54 81 TYR A C 5
ATOM 8008 O O . TYR A 1 81 ? 9.901 2.227 3.376 1.00 0.25 81 TYR A O 5
ATOM 8026 N N . THR A 1 82 ? 8.788 1.806 5.275 1.00 43.20 82 THR A N 5
ATOM 8027 C CA . THR A 1 82 ? 9.915 2.149 6.158 1.00 22.11 82 THR A CA 5
ATOM 8028 C C . THR A 1 82 ? 10.495 0.831 6.755 1.00 21.14 82 THR A C 5
ATOM 8029 O O . THR A 1 82 ? 11.039 0.023 5.993 1.00 11.42 82 THR A O 5
ATOM 8040 N N . GLU A 1 83 ? 10.361 0.575 8.084 1.00 43.43 83 GLU A N 5
ATOM 8041 C CA . GLU A 1 83 ? 11.030 -0.578 8.741 1.00 55.03 83 GLU A CA 5
ATOM 8042 C C . GLU A 1 83 ? 10.182 -1.241 9.845 1.00 65.01 83 GLU A C 5
ATOM 8043 O O . GLU A 1 83 ? 10.475 -2.384 10.229 1.00 72.34 83 GLU A O 5
ATOM 8055 N N . VAL A 1 84 ? 9.177 -0.503 10.371 1.00 64.23 84 VAL A N 5
ATOM 8056 C CA . VAL A 1 84 ? 8.390 -0.911 11.572 1.00 32.13 84 VAL A CA 5
ATOM 8057 C C . VAL A 1 84 ? 7.831 -2.345 11.440 1.00 1.11 84 VAL A C 5
ATOM 8058 O O . VAL A 1 84 ? 7.023 -2.612 10.538 1.00 51.25 84 VAL A O 5
ATOM 8071 N N . GLU A 1 85 ? 8.309 -3.244 12.342 1.00 73.32 85 GLU A N 5
ATOM 8072 C CA . GLU A 1 85 ? 7.922 -4.664 12.411 1.00 0.44 85 GLU A CA 5
ATOM 8073 C C . GLU A 1 85 ? 8.359 -5.422 11.145 1.00 64.31 85 GLU A C 5
ATOM 8074 O O . GLU A 1 85 ? 9.368 -6.134 11.155 1.00 0.13 85 GLU A O 5
ATOM 8086 N N . GLY A 1 86 ? 7.603 -5.228 10.061 1.00 51.02 86 GLY A N 5
ATOM 8087 C CA . GLY A 1 86 ? 7.891 -5.832 8.779 1.00 43.40 86 GLY A CA 5
ATOM 8088 C C . GLY A 1 86 ? 7.163 -5.097 7.687 1.00 4.35 86 GLY A C 5
ATOM 8089 O O . GLY A 1 86 ? 6.419 -5.708 6.908 1.00 62.50 86 GLY A O 5
ATOM 8093 N N . GLU A 1 87 ? 7.354 -3.757 7.659 1.00 51.14 87 GLU A N 5
ATOM 8094 C CA . GLU A 1 87 ? 6.747 -2.882 6.648 1.00 34.24 87 GLU A CA 5
ATOM 8095 C C . GLU A 1 87 ? 7.046 -3.360 5.216 1.00 51.33 87 GLU A C 5
ATOM 8096 O O . GLU A 1 87 ? 6.156 -3.348 4.375 1.00 22.14 87 GLU A O 5
ATOM 8108 N N . ARG A 1 88 ? 8.286 -3.813 4.961 1.00 14.51 88 ARG A N 5
ATOM 8109 C CA . ARG A 1 88 ? 8.691 -4.290 3.625 1.00 30.11 88 ARG A CA 5
ATOM 8110 C C . ARG A 1 88 ? 8.090 -5.665 3.285 1.00 43.14 88 ARG A C 5
ATOM 8111 O O . ARG A 1 88 ? 7.904 -5.987 2.105 1.00 52.33 88 ARG A O 5
ATOM 8132 N N . ALA A 1 89 ? 7.774 -6.462 4.322 1.00 61.33 89 ALA A N 5
ATOM 8133 C CA . ALA A 1 89 ? 7.173 -7.801 4.156 1.00 73.52 89 ALA A CA 5
ATOM 8134 C C . ALA A 1 89 ? 5.688 -7.706 3.751 1.00 10.54 89 ALA A C 5
ATOM 8135 O O . ALA A 1 89 ? 5.212 -8.480 2.912 1.00 0.23 89 ALA A O 5
ATOM 8142 N N . THR A 1 90 ? 4.968 -6.744 4.351 1.00 14.32 90 THR A N 5
ATOM 8143 C CA . THR A 1 90 ? 3.533 -6.515 4.072 1.00 12.13 90 THR A CA 5
ATOM 8144 C C . THR A 1 90 ? 3.335 -5.649 2.803 1.00 41.31 90 THR A C 5
ATOM 8145 O O . THR A 1 90 ? 2.350 -5.823 2.067 1.00 23.05 90 THR A O 5
ATOM 8156 N N . ALA A 1 91 ? 4.292 -4.732 2.553 1.00 50.23 91 ALA A N 5
ATOM 8157 C CA . ALA A 1 91 ? 4.324 -3.901 1.333 1.00 74.32 91 ALA A CA 5
ATOM 8158 C C . ALA A 1 91 ? 4.555 -4.767 0.085 1.00 43.45 91 ALA A C 5
ATOM 8159 O O . ALA A 1 91 ? 4.058 -4.452 -0.999 1.00 51.23 91 ALA A O 5
ATOM 8166 N N . ASP A 1 92 ? 5.321 -5.861 0.283 1.00 34.24 92 ASP A N 5
ATOM 8167 C CA . ASP A 1 92 ? 5.606 -6.880 -0.745 1.00 63.55 92 ASP A CA 5
ATOM 8168 C C . ASP A 1 92 ? 4.313 -7.510 -1.291 1.00 2.24 92 ASP A C 5
ATOM 8169 O O . ASP A 1 92 ? 4.212 -7.778 -2.489 1.00 34.23 92 ASP A O 5
ATOM 8178 N N . ALA A 1 93 ? 3.334 -7.733 -0.387 1.00 33.44 93 ALA A N 5
ATOM 8179 C CA . ALA A 1 93 ? 2.062 -8.394 -0.720 1.00 12.43 93 ALA A CA 5
ATOM 8180 C C . ALA A 1 93 ? 1.246 -7.572 -1.730 1.00 24.31 93 ALA A C 5
ATOM 8181 O O . ALA A 1 93 ? 0.677 -8.129 -2.677 1.00 62.45 93 ALA A O 5
ATOM 8188 N N . VAL A 1 94 ? 1.200 -6.241 -1.523 1.00 23.13 94 VAL A N 5
ATOM 8189 C CA . VAL A 1 94 ? 0.491 -5.330 -2.434 1.00 74.21 94 VAL A CA 5
ATOM 8190 C C . VAL A 1 94 ? 1.287 -5.166 -3.733 1.00 3.31 94 VAL A C 5
ATOM 8191 O O . VAL A 1 94 ? 0.734 -5.295 -4.821 1.00 71.55 94 VAL A O 5
ATOM 8204 N N . GLY A 1 95 ? 2.605 -4.895 -3.584 1.00 41.21 95 GLY A N 5
ATOM 8205 C CA . GLY A 1 95 ? 3.512 -4.674 -4.716 1.00 15.21 95 GLY A CA 5
ATOM 8206 C C . GLY A 1 95 ? 3.579 -5.852 -5.682 1.00 13.04 95 GLY A C 5
ATOM 8207 O O . GLY A 1 95 ? 3.953 -5.691 -6.845 1.00 71.31 95 GLY A O 5
ATOM 8211 N N . ARG A 1 96 ? 3.200 -7.037 -5.186 1.00 51.00 96 ARG A N 5
ATOM 8212 C CA . ARG A 1 96 ? 3.138 -8.272 -5.978 1.00 60.31 96 ARG A CA 5
ATOM 8213 C C . ARG A 1 96 ? 1.842 -8.302 -6.792 1.00 73.42 96 ARG A C 5
ATOM 8214 O O . ARG A 1 96 ? 1.876 -8.359 -8.025 1.00 31.14 96 ARG A O 5
ATOM 8235 N N . THR A 1 97 ? 0.712 -8.229 -6.065 1.00 21.03 97 THR A N 5
ATOM 8236 C CA . THR A 1 97 ? -0.643 -8.373 -6.625 1.00 31.22 97 THR A CA 5
ATOM 8237 C C . THR A 1 97 ? -0.987 -7.199 -7.583 1.00 23.53 97 THR A C 5
ATOM 8238 O O . THR A 1 97 ? -1.792 -7.347 -8.505 1.00 74.24 97 THR A O 5
ATOM 8249 N N . LEU A 1 98 ? -0.338 -6.049 -7.357 1.00 72.54 98 LEU A N 5
ATOM 8250 C CA . LEU A 1 98 ? -0.518 -4.827 -8.162 1.00 64.15 98 LEU A CA 5
ATOM 8251 C C . LEU A 1 98 ? 0.577 -4.729 -9.247 1.00 30.13 98 LEU A C 5
ATOM 8252 O O . LEU A 1 98 ? 0.347 -4.158 -10.319 1.00 3.50 98 LEU A O 5
ATOM 8268 N N . GLY A 1 99 ? 1.765 -5.293 -8.950 1.00 13.51 99 GLY A N 5
ATOM 8269 C CA . GLY A 1 99 ? 2.899 -5.259 -9.878 1.00 44.51 99 GLY A CA 5
ATOM 8270 C C . GLY A 1 99 ? 3.590 -3.902 -9.907 1.00 61.23 99 GLY A C 5
ATOM 8271 O O . GLY A 1 99 ? 3.855 -3.356 -10.981 1.00 15.12 99 GLY A O 5
ATOM 8275 N N . ALA A 1 100 ? 3.870 -3.357 -8.716 1.00 64.23 100 ALA A N 5
ATOM 8276 C CA . ALA A 1 100 ? 4.522 -2.042 -8.544 1.00 63.21 100 ALA A CA 5
ATOM 8277 C C . ALA A 1 100 ? 5.831 -2.197 -7.753 1.00 12.31 100 ALA A C 5
ATOM 8278 O O . ALA A 1 100 ? 5.969 -3.128 -6.945 1.00 22.02 100 ALA A O 5
ATOM 8285 N N . ALA A 1 101 ? 6.783 -1.273 -7.994 1.00 54.51 101 ALA A N 5
ATOM 8286 C CA . ALA A 1 101 ? 8.121 -1.294 -7.374 1.00 40.12 101 ALA A CA 5
ATOM 8287 C C . ALA A 1 101 ? 8.029 -1.067 -5.856 1.00 34.23 101 ALA A C 5
ATOM 8288 O O . ALA A 1 101 ? 7.397 -0.112 -5.416 1.00 33.32 101 ALA A O 5
ATOM 8295 N N . VAL A 1 102 ? 8.650 -1.960 -5.072 1.00 12.40 102 VAL A N 5
ATOM 8296 C CA . VAL A 1 102 ? 8.695 -1.859 -3.602 1.00 12.45 102 VAL A CA 5
ATOM 8297 C C . VAL A 1 102 ? 9.998 -1.133 -3.174 1.00 64.22 102 VAL A C 5
ATOM 8298 O O . VAL A 1 102 ? 11.083 -1.718 -3.115 1.00 21.04 102 VAL A O 5
ATOM 8311 N N . GLU A 1 103 ? 9.865 0.169 -2.890 1.00 14.13 103 GLU A N 5
ATOM 8312 C CA . GLU A 1 103 ? 10.979 1.062 -2.541 1.00 70.25 103 GLU A CA 5
ATOM 8313 C C . GLU A 1 103 ? 10.883 1.496 -1.076 1.00 21.31 103 GLU A C 5
ATOM 8314 O O . GLU A 1 103 ? 9.832 1.362 -0.430 1.00 11.20 103 GLU A O 5
ATOM 8326 N N . LEU A 1 104 ? 12.005 2.014 -0.561 1.00 63.33 104 LEU A N 5
ATOM 8327 C CA . LEU A 1 104 ? 12.103 2.533 0.806 1.00 24.44 104 LEU A CA 5
ATOM 8328 C C . LEU A 1 104 ? 11.332 3.873 0.920 1.00 62.15 104 LEU A C 5
ATOM 8329 O O . LEU A 1 104 ? 10.893 4.428 -0.090 1.00 54.01 104 LEU A O 5
ATOM 8345 N N . ARG A 1 105 ? 11.162 4.353 2.158 1.00 24.54 105 ARG A N 5
ATOM 8346 C CA . ARG A 1 105 ? 10.402 5.576 2.479 1.00 64.42 105 ARG A CA 5
ATOM 8347 C C . ARG A 1 105 ? 10.904 6.818 1.716 1.00 44.34 105 ARG A C 5
ATOM 8348 O O . ARG A 1 105 ? 10.085 7.644 1.288 1.00 65.32 105 ARG A O 5
ATOM 8369 N N . LEU A 1 106 ? 12.253 6.916 1.549 1.00 34.54 106 LEU A N 5
ATOM 8370 C CA . LEU A 1 106 ? 12.915 7.947 0.712 1.00 14.22 106 LEU A CA 5
ATOM 8371 C C . LEU A 1 106 ? 12.605 9.407 1.183 1.00 23.40 106 LEU A C 5
ATOM 8372 O O . LEU A 1 106 ? 11.860 9.616 2.147 1.00 51.32 106 LEU A O 5
ATOM 8388 N N . PRO A 1 107 ? 13.219 10.465 0.536 1.00 73.40 107 PRO A N 5
ATOM 8389 C CA . PRO A 1 107 ? 12.737 11.868 0.674 1.00 31.53 107 PRO A CA 5
ATOM 8390 C C . PRO A 1 107 ? 11.233 12.056 0.359 1.00 10.32 107 PRO A C 5
ATOM 8391 O O . PRO A 1 107 ? 10.649 13.067 0.743 1.00 3.13 107 PRO A O 5
ATOM 8402 N N . GLU A 1 108 ? 10.636 11.050 -0.316 1.00 62.43 108 GLU A N 5
ATOM 8403 C CA . GLU A 1 108 ? 9.180 10.959 -0.583 1.00 71.14 108 GLU A CA 5
ATOM 8404 C C . GLU A 1 108 ? 8.359 11.055 0.725 1.00 53.24 108 GLU A C 5
ATOM 8405 O O . GLU A 1 108 ? 7.242 11.580 0.724 1.00 52.53 108 GLU A O 5
ATOM 8417 N N . LEU A 1 109 ? 8.966 10.571 1.843 1.00 24.33 109 LEU A N 5
ATOM 8418 C CA . LEU A 1 109 ? 8.306 10.523 3.178 1.00 24.31 109 LEU A CA 5
ATOM 8419 C C . LEU A 1 109 ? 7.956 11.939 3.678 1.00 62.22 109 LEU A C 5
ATOM 8420 O O . LEU A 1 109 ? 6.957 12.121 4.394 1.00 3.22 109 LEU A O 5
ATOM 8436 N N . SER A 1 110 ? 8.748 12.937 3.252 1.00 34.12 110 SER A N 5
ATOM 8437 C CA . SER A 1 110 ? 8.565 14.340 3.660 1.00 63.41 110 SER A CA 5
ATOM 8438 C C . SER A 1 110 ? 7.191 14.900 3.194 1.00 1.15 110 SER A C 5
ATOM 8439 O O . SER A 1 110 ? 6.677 15.850 3.791 1.00 60.22 110 SER A O 5
ATOM 8447 N N . ASP A 1 111 ? 6.601 14.293 2.144 1.00 11.43 111 ASP A N 5
ATOM 8448 C CA . ASP A 1 111 ? 5.295 14.715 1.584 1.00 50.10 111 ASP A CA 5
ATOM 8449 C C . ASP A 1 111 ? 4.192 13.667 1.845 1.00 43.33 111 ASP A C 5
ATOM 8450 O O . ASP A 1 111 ? 3.026 14.032 2.048 1.00 51.23 111 ASP A O 5
ATOM 8459 N N . GLN A 1 112 ? 4.569 12.379 1.861 1.00 64.03 112 GLN A N 5
ATOM 8460 C CA . GLN A 1 112 ? 3.609 11.259 1.916 1.00 2.35 112 GLN A CA 5
ATOM 8461 C C . GLN A 1 112 ? 3.182 10.969 3.380 1.00 35.01 112 GLN A C 5
ATOM 8462 O O . GLN A 1 112 ? 3.859 11.422 4.314 1.00 62.33 112 GLN A O 5
ATOM 8476 N N . PRO A 1 113 ? 2.031 10.248 3.599 1.00 34.24 113 PRO A N 5
ATOM 8477 C CA . PRO A 1 113 ? 1.637 9.761 4.950 1.00 33.22 113 PRO A CA 5
ATOM 8478 C C . PRO A 1 113 ? 2.674 8.777 5.582 1.00 72.14 113 PRO A C 5
ATOM 8479 O O . PRO A 1 113 ? 3.398 8.092 4.848 1.00 72.33 113 PRO A O 5
ATOM 8490 N N . PRO A 1 114 ? 2.765 8.711 6.954 1.00 23.11 114 PRO A N 5
ATOM 8491 C CA . PRO A 1 114 ? 3.633 7.726 7.670 1.00 43.22 114 PRO A CA 5
ATOM 8492 C C . PRO A 1 114 ? 3.174 6.259 7.468 1.00 12.32 114 PRO A C 5
ATOM 8493 O O . PRO A 1 114 ? 2.023 6.004 7.081 1.00 74.21 114 PRO A O 5
ATOM 8504 N N . GLY A 1 115 ? 4.092 5.313 7.742 1.00 0.41 115 GLY A N 5
ATOM 8505 C CA . GLY A 1 115 ? 3.861 3.892 7.474 1.00 30.24 115 GLY A CA 5
ATOM 8506 C C . GLY A 1 115 ? 4.058 3.557 6.001 1.00 2.43 115 GLY A C 5
ATOM 8507 O O . GLY A 1 115 ? 4.632 4.363 5.244 1.00 51.12 115 GLY A O 5
ATOM 8511 N N . VAL A 1 116 ? 3.612 2.354 5.592 1.00 61.54 116 VAL A N 5
ATOM 8512 C CA . VAL A 1 116 ? 3.588 1.967 4.180 1.00 0.44 116 VAL A CA 5
ATOM 8513 C C . VAL A 1 116 ? 2.470 2.713 3.479 1.00 60.14 116 VAL A C 5
ATOM 8514 O O . VAL A 1 116 ? 1.341 2.745 3.968 1.00 44.14 116 VAL A O 5
ATOM 8527 N N . ILE A 1 117 ? 2.797 3.333 2.358 1.00 43.53 117 ILE A N 5
ATOM 8528 C CA . ILE A 1 117 ? 1.807 3.805 1.403 1.00 74.43 117 ILE A CA 5
ATOM 8529 C C . ILE A 1 117 ? 1.982 3.000 0.122 1.00 44.42 117 ILE A C 5
ATOM 8530 O O . ILE A 1 117 ? 3.077 2.502 -0.163 1.00 32.51 117 ILE A O 5
ATOM 8546 N N . VAL A 1 118 ? 0.909 2.814 -0.624 1.00 21.00 118 VAL A N 5
ATOM 8547 C CA . VAL A 1 118 ? 1.001 2.373 -2.012 1.00 42.41 118 VAL A CA 5
ATOM 8548 C C . VAL A 1 118 ? 0.365 3.467 -2.844 1.00 40.51 118 VAL A C 5
ATOM 8549 O O . VAL A 1 118 ? -0.862 3.565 -2.924 1.00 71.50 118 VAL A O 5
ATOM 8562 N N . VAL A 1 119 ? 1.199 4.314 -3.443 1.00 51.50 119 VAL A N 5
ATOM 8563 C CA . VAL A 1 119 ? 0.717 5.432 -4.265 1.00 53.23 119 VAL A CA 5
ATOM 8564 C C . VAL A 1 119 ? 0.719 5.004 -5.735 1.00 72.14 119 VAL A C 5
ATOM 8565 O O . VAL A 1 119 ? 1.729 4.514 -6.247 1.00 41.14 119 VAL A O 5
ATOM 8578 N N . VAL A 1 120 ? -0.436 5.128 -6.399 1.00 74.23 120 VAL A N 5
ATOM 8579 C CA . VAL A 1 120 ? -0.589 4.735 -7.807 1.00 3.41 120 VAL A CA 5
ATOM 8580 C C . VAL A 1 120 ? -0.895 5.968 -8.647 1.00 61.42 120 VAL A C 5
ATOM 8581 O O . VAL A 1 120 ? -1.811 6.730 -8.331 1.00 32.14 120 VAL A O 5
ATOM 8594 N N . THR A 1 121 ? -0.117 6.159 -9.719 1.00 70.22 121 THR A N 5
ATOM 8595 C CA . THR A 1 121 ? -0.353 7.197 -10.714 1.00 21.24 121 THR A CA 5
ATOM 8596 C C . THR A 1 121 ? -0.857 6.524 -11.998 1.00 31.53 121 THR A C 5
ATOM 8597 O O . THR A 1 121 ? -0.081 5.926 -12.754 1.00 55.43 121 THR A O 5
ATOM 8608 N N . GLY A 1 122 ? -2.175 6.595 -12.209 1.00 62.14 122 GLY A N 5
ATOM 8609 C CA . GLY A 1 122 ? -2.838 5.908 -13.313 1.00 12.33 122 GLY A CA 5
ATOM 8610 C C . GLY A 1 122 ? -4.359 5.978 -13.190 1.00 24.13 122 GLY A C 5
ATOM 8611 O O . GLY A 1 122 ? -5.058 5.962 -14.223 1.00 24.40 122 GLY A O 5
ATOM 8616 N N . GLY A 1 1 ? 47.402 -56.408 97.979 1.00 43.20 1 GLY A N 6
ATOM 8617 C CA . GLY A 1 1 ? 48.246 -55.201 97.776 1.00 35.04 1 GLY A CA 6
ATOM 8618 C C . GLY A 1 1 ? 47.584 -54.178 96.870 1.00 54.32 1 GLY A C 6
ATOM 8619 O O . GLY A 1 1 ? 46.376 -53.950 96.983 1.00 12.41 1 GLY A O 6
ATOM 8625 N N . SER A 1 2 ? 48.380 -53.556 95.983 1.00 12.15 2 SER A N 6
ATOM 8626 C CA . SER A 1 2 ? 47.905 -52.541 95.032 1.00 62.12 2 SER A CA 6
ATOM 8627 C C . SER A 1 2 ? 47.208 -53.193 93.822 1.00 53.54 2 SER A C 6
ATOM 8628 O O . SER A 1 2 ? 47.733 -54.141 93.223 1.00 51.32 2 SER A O 6
ATOM 8636 N N . SER A 1 3 ? 46.015 -52.686 93.488 1.00 55.23 3 SER A N 6
ATOM 8637 C CA . SER A 1 3 ? 45.239 -53.127 92.324 1.00 2.22 3 SER A CA 6
ATOM 8638 C C . SER A 1 3 ? 44.552 -51.895 91.696 1.00 33.04 3 SER A C 6
ATOM 8639 O O . SER A 1 3 ? 43.415 -51.561 92.061 1.00 33.20 3 SER A O 6
ATOM 8647 N N . PRO A 1 4 ? 45.249 -51.167 90.764 1.00 71.41 4 PRO A N 6
ATOM 8648 C CA . PRO A 1 4 ? 44.680 -49.975 90.100 1.00 64.43 4 PRO A CA 6
ATOM 8649 C C . PRO A 1 4 ? 43.625 -50.360 89.045 1.00 13.32 4 PRO A C 6
ATOM 8650 O O . PRO A 1 4 ? 43.618 -51.488 88.525 1.00 62.41 4 PRO A O 6
ATOM 8661 N N . ASN A 1 5 ? 42.738 -49.407 88.743 1.00 14.21 5 ASN A N 6
ATOM 8662 C CA . ASN A 1 5 ? 41.612 -49.606 87.824 1.00 42.14 5 ASN A CA 6
ATOM 8663 C C . ASN A 1 5 ? 41.223 -48.270 87.170 1.00 23.23 5 ASN A C 6
ATOM 8664 O O . ASN A 1 5 ? 41.280 -47.213 87.812 1.00 22.30 5 ASN A O 6
ATOM 8675 N N . SER A 1 6 ? 40.835 -48.352 85.890 1.00 21.33 6 SER A N 6
ATOM 8676 C CA . SER A 1 6 ? 40.419 -47.203 85.074 1.00 61.03 6 SER A CA 6
ATOM 8677 C C . SER A 1 6 ? 39.749 -47.723 83.784 1.00 21.12 6 SER A C 6
ATOM 8678 O O . SER A 1 6 ? 40.381 -47.816 82.730 1.00 51.13 6 SER A O 6
ATOM 8686 N N . GLU A 1 7 ? 38.461 -48.106 83.894 1.00 50.42 7 GLU A N 6
ATOM 8687 C CA . GLU A 1 7 ? 37.653 -48.611 82.750 1.00 31.11 7 GLU A CA 6
ATOM 8688 C C . GLU A 1 7 ? 36.907 -47.446 82.054 1.00 24.12 7 GLU A C 6
ATOM 8689 O O . GLU A 1 7 ? 35.975 -47.685 81.279 1.00 54.43 7 GLU A O 6
ATOM 8701 N N . ASP A 1 8 ? 37.331 -46.204 82.358 1.00 1.20 8 ASP A N 6
ATOM 8702 C CA . ASP A 1 8 ? 36.734 -44.962 81.836 1.00 2.23 8 ASP A CA 6
ATOM 8703 C C . ASP A 1 8 ? 36.791 -44.937 80.298 1.00 33.55 8 ASP A C 6
ATOM 8704 O O . ASP A 1 8 ? 35.762 -45.139 79.650 1.00 41.21 8 ASP A O 6
ATOM 8713 N N . ASP A 1 9 ? 38.013 -44.729 79.754 1.00 2.32 9 ASP A N 6
ATOM 8714 C CA . ASP A 1 9 ? 38.304 -44.697 78.299 1.00 52.52 9 ASP A CA 6
ATOM 8715 C C . ASP A 1 9 ? 37.378 -43.715 77.520 1.00 63.32 9 ASP A C 6
ATOM 8716 O O . ASP A 1 9 ? 36.258 -44.067 77.136 1.00 14.20 9 ASP A O 6
ATOM 8725 N N . SER A 1 10 ? 37.854 -42.482 77.302 1.00 54.41 10 SER A N 6
ATOM 8726 C CA . SER A 1 10 ? 37.089 -41.433 76.596 1.00 41.31 10 SER A CA 6
ATOM 8727 C C . SER A 1 10 ? 37.829 -40.987 75.320 1.00 34.41 10 SER A C 6
ATOM 8728 O O . SER A 1 10 ? 38.816 -40.245 75.375 1.00 60.03 10 SER A O 6
ATOM 8736 N N . SER A 1 11 ? 37.363 -41.514 74.178 1.00 24.32 11 SER A N 6
ATOM 8737 C CA . SER A 1 11 ? 37.841 -41.149 72.835 1.00 54.31 11 SER A CA 6
ATOM 8738 C C . SER A 1 11 ? 36.638 -41.145 71.868 1.00 21.13 11 SER A C 6
ATOM 8739 O O . SER A 1 11 ? 36.143 -42.207 71.481 1.00 5.54 11 SER A O 6
ATOM 8747 N N . ALA A 1 12 ? 36.144 -39.944 71.525 1.00 40.24 12 ALA A N 6
ATOM 8748 C CA . ALA A 1 12 ? 34.967 -39.778 70.658 1.00 2.25 12 ALA A CA 6
ATOM 8749 C C . ALA A 1 12 ? 35.161 -38.575 69.731 1.00 42.45 12 ALA A C 6
ATOM 8750 O O . ALA A 1 12 ? 35.773 -37.574 70.125 1.00 60.24 12 ALA A O 6
ATOM 8757 N N . ILE A 1 13 ? 34.648 -38.707 68.503 1.00 1.25 13 ILE A N 6
ATOM 8758 C CA . ILE A 1 13 ? 34.586 -37.625 67.507 1.00 61.13 13 ILE A CA 6
ATOM 8759 C C . ILE A 1 13 ? 33.607 -38.047 66.394 1.00 55.34 13 ILE A C 6
ATOM 8760 O O . ILE A 1 13 ? 33.600 -39.214 65.978 1.00 54.04 13 ILE A O 6
ATOM 8776 N N . SER A 1 14 ? 32.776 -37.103 65.922 1.00 62.21 14 SER A N 6
ATOM 8777 C CA . SER A 1 14 ? 31.806 -37.359 64.846 1.00 0.42 14 SER A CA 6
ATOM 8778 C C . SER A 1 14 ? 31.705 -36.118 63.947 1.00 61.13 14 SER A C 6
ATOM 8779 O O . SER A 1 14 ? 31.670 -34.983 64.443 1.00 73.24 14 SER A O 6
ATOM 8787 N N . THR A 1 15 ? 31.703 -36.347 62.624 1.00 51.32 15 THR A N 6
ATOM 8788 C CA . THR A 1 15 ? 31.558 -35.288 61.612 1.00 12.43 15 THR A CA 6
ATOM 8789 C C . THR A 1 15 ? 30.794 -35.844 60.397 1.00 41.11 15 THR A C 6
ATOM 8790 O O . THR A 1 15 ? 31.045 -36.976 59.959 1.00 54.20 15 THR A O 6
ATOM 8801 N N . MET A 1 16 ? 29.832 -35.055 59.888 1.00 74.44 16 MET A N 6
ATOM 8802 C CA . MET A 1 16 ? 29.076 -35.372 58.664 1.00 71.05 16 MET A CA 6
ATOM 8803 C C . MET A 1 16 ? 28.412 -34.090 58.139 1.00 72.22 16 MET A C 6
ATOM 8804 O O . MET A 1 16 ? 27.932 -33.272 58.940 1.00 74.50 16 MET A O 6
ATOM 8818 N N . THR A 1 17 ? 28.397 -33.928 56.808 1.00 62.31 17 THR A N 6
ATOM 8819 C CA . THR A 1 17 ? 27.754 -32.792 56.135 1.00 2.42 17 THR A CA 6
ATOM 8820 C C . THR A 1 17 ? 27.613 -33.092 54.626 1.00 35.30 17 THR A C 6
ATOM 8821 O O . THR A 1 17 ? 28.437 -33.819 54.052 1.00 34.40 17 THR A O 6
ATOM 8832 N N . THR A 1 18 ? 26.548 -32.548 54.021 1.00 21.31 18 THR A N 6
ATOM 8833 C CA . THR A 1 18 ? 26.256 -32.656 52.583 1.00 13.41 18 THR A CA 6
ATOM 8834 C C . THR A 1 18 ? 25.159 -31.633 52.244 1.00 31.21 18 THR A C 6
ATOM 8835 O O . THR A 1 18 ? 24.297 -31.355 53.086 1.00 64.01 18 THR A O 6
ATOM 8846 N N . THR A 1 19 ? 25.192 -31.068 51.028 1.00 35.21 19 THR A N 6
ATOM 8847 C CA . THR A 1 19 ? 24.226 -30.037 50.616 1.00 64.04 19 THR A CA 6
ATOM 8848 C C . THR A 1 19 ? 24.150 -29.944 49.082 1.00 73.23 19 THR A C 6
ATOM 8849 O O . THR A 1 19 ? 25.148 -30.189 48.389 1.00 41.11 19 THR A O 6
ATOM 8860 N N . THR A 1 20 ? 22.955 -29.601 48.573 1.00 4.33 20 THR A N 6
ATOM 8861 C CA . THR A 1 20 ? 22.703 -29.418 47.137 1.00 63.33 20 THR A CA 6
ATOM 8862 C C . THR A 1 20 ? 21.433 -28.561 46.942 1.00 51.12 20 THR A C 6
ATOM 8863 O O . THR A 1 20 ? 20.462 -28.697 47.704 1.00 44.21 20 THR A O 6
ATOM 8874 N N . ALA A 1 21 ? 21.463 -27.672 45.931 1.00 1.34 21 ALA A N 6
ATOM 8875 C CA . ALA A 1 21 ? 20.333 -26.789 45.591 1.00 54.20 21 ALA A CA 6
ATOM 8876 C C . ALA A 1 21 ? 20.525 -26.206 44.182 1.00 15.11 21 ALA A C 6
ATOM 8877 O O . ALA A 1 21 ? 21.622 -25.746 43.850 1.00 60.25 21 ALA A O 6
ATOM 8884 N N . ALA A 1 22 ? 19.453 -26.236 43.365 1.00 23.21 22 ALA A N 6
ATOM 8885 C CA . ALA A 1 22 ? 19.418 -25.583 42.044 1.00 42.04 22 ALA A CA 6
ATOM 8886 C C . ALA A 1 22 ? 17.991 -25.066 41.769 1.00 35.13 22 ALA A C 6
ATOM 8887 O O . ALA A 1 22 ? 17.085 -25.872 41.525 1.00 44.03 22 ALA A O 6
ATOM 8894 N N . PRO A 1 23 ? 17.749 -23.716 41.848 1.00 33.50 23 PRO A N 6
ATOM 8895 C CA . PRO A 1 23 ? 16.473 -23.110 41.426 1.00 3.22 23 PRO A CA 6
ATOM 8896 C C . PRO A 1 23 ? 16.502 -22.686 39.941 1.00 22.30 23 PRO A C 6
ATOM 8897 O O . PRO A 1 23 ? 17.578 -22.508 39.350 1.00 71.02 23 PRO A O 6
ATOM 8908 N N . THR A 1 24 ? 15.314 -22.518 39.348 1.00 61.22 24 THR A N 6
ATOM 8909 C CA . THR A 1 24 ? 15.170 -22.110 37.936 1.00 34.44 24 THR A CA 6
ATOM 8910 C C . THR A 1 24 ? 13.801 -21.442 37.705 1.00 62.23 24 THR A C 6
ATOM 8911 O O . THR A 1 24 ? 12.837 -21.706 38.433 1.00 73.53 24 THR A O 6
ATOM 8922 N N . SER A 1 25 ? 13.736 -20.572 36.688 1.00 4.51 25 SER A N 6
ATOM 8923 C CA . SER A 1 25 ? 12.491 -19.908 36.257 1.00 3.42 25 SER A CA 6
ATOM 8924 C C . SER A 1 25 ? 12.594 -19.533 34.769 1.00 54.41 25 SER A C 6
ATOM 8925 O O . SER A 1 25 ? 13.682 -19.578 34.189 1.00 12.23 25 SER A O 6
ATOM 8933 N N . THR A 1 26 ? 11.452 -19.175 34.164 1.00 10.31 26 THR A N 6
ATOM 8934 C CA . THR A 1 26 ? 11.371 -18.773 32.748 1.00 2.44 26 THR A CA 6
ATOM 8935 C C . THR A 1 26 ? 10.350 -17.624 32.608 1.00 70.44 26 THR A C 6
ATOM 8936 O O . THR A 1 26 ? 9.337 -17.602 33.316 1.00 23.51 26 THR A O 6
ATOM 8947 N N . SER A 1 27 ? 10.631 -16.673 31.704 1.00 10.22 27 SER A N 6
ATOM 8948 C CA . SER A 1 27 ? 9.746 -15.539 31.408 1.00 31.42 27 SER A CA 6
ATOM 8949 C C . SER A 1 27 ? 9.915 -15.147 29.923 1.00 23.10 27 SER A C 6
ATOM 8950 O O . SER A 1 27 ? 10.698 -14.249 29.582 1.00 71.23 27 SER A O 6
ATOM 8958 N N . VAL A 1 28 ? 9.197 -15.876 29.044 1.00 3.32 28 VAL A N 6
ATOM 8959 C CA . VAL A 1 28 ? 9.305 -15.727 27.574 1.00 32.14 28 VAL A CA 6
ATOM 8960 C C . VAL A 1 28 ? 8.738 -14.363 27.114 1.00 10.53 28 VAL A C 6
ATOM 8961 O O . VAL A 1 28 ? 7.710 -13.908 27.625 1.00 70.21 28 VAL A O 6
ATOM 8974 N N . LYS A 1 29 ? 9.426 -13.726 26.150 1.00 62.14 29 LYS A N 6
ATOM 8975 C CA . LYS A 1 29 ? 9.059 -12.402 25.610 1.00 41.33 29 LYS A CA 6
ATOM 8976 C C . LYS A 1 29 ? 8.747 -12.542 24.105 1.00 32.31 29 LYS A C 6
ATOM 8977 O O . LYS A 1 29 ? 9.671 -12.701 23.306 1.00 24.12 29 LYS A O 6
ATOM 8996 N N . PRO A 1 30 ? 7.433 -12.547 23.697 1.00 33.22 30 PRO A N 6
ATOM 8997 C CA . PRO A 1 30 ? 7.029 -12.591 22.264 1.00 3.11 30 PRO A CA 6
ATOM 8998 C C . PRO A 1 30 ? 7.314 -11.260 21.521 1.00 71.00 30 PRO A C 6
ATOM 8999 O O . PRO A 1 30 ? 7.550 -10.220 22.144 1.00 13.35 30 PRO A O 6
ATOM 9010 N N . ALA A 1 31 ? 7.263 -11.319 20.186 1.00 25.40 31 ALA A N 6
ATOM 9011 C CA . ALA A 1 31 ? 7.491 -10.160 19.303 1.00 33.24 31 ALA A CA 6
ATOM 9012 C C . ALA A 1 31 ? 6.195 -9.334 19.126 1.00 5.32 31 ALA A C 6
ATOM 9013 O O . ALA A 1 31 ? 5.082 -9.873 19.247 1.00 54.44 31 ALA A O 6
ATOM 9020 N N . ALA A 1 32 ? 6.359 -8.032 18.838 1.00 22.03 32 ALA A N 6
ATOM 9021 C CA . ALA A 1 32 ? 5.240 -7.095 18.619 1.00 51.55 32 ALA A CA 6
ATOM 9022 C C . ALA A 1 32 ? 4.835 -7.076 17.123 1.00 50.14 32 ALA A C 6
ATOM 9023 O O . ALA A 1 32 ? 5.676 -6.761 16.274 1.00 64.14 32 ALA A O 6
ATOM 9030 N N . PRO A 1 33 ? 3.554 -7.431 16.764 1.00 44.33 33 PRO A N 6
ATOM 9031 C CA . PRO A 1 33 ? 3.079 -7.411 15.356 1.00 52.12 33 PRO A CA 6
ATOM 9032 C C . PRO A 1 33 ? 2.793 -5.974 14.846 1.00 10.54 33 PRO A C 6
ATOM 9033 O O . PRO A 1 33 ? 2.437 -5.081 15.633 1.00 11.53 33 PRO A O 6
ATOM 9044 N N . ARG A 1 34 ? 2.929 -5.782 13.519 1.00 33.33 34 ARG A N 6
ATOM 9045 C CA . ARG A 1 34 ? 2.803 -4.469 12.866 1.00 61.41 34 ARG A CA 6
ATOM 9046 C C . ARG A 1 34 ? 2.677 -4.649 11.343 1.00 25.24 34 ARG A C 6
ATOM 9047 O O . ARG A 1 34 ? 3.676 -4.838 10.642 1.00 11.24 34 ARG A O 6
ATOM 9068 N N . ALA A 1 35 ? 1.431 -4.633 10.849 1.00 15.14 35 ALA A N 6
ATOM 9069 C CA . ALA A 1 35 ? 1.134 -4.706 9.408 1.00 4.24 35 ALA A CA 6
ATOM 9070 C C . ALA A 1 35 ? 0.257 -3.505 9.022 1.00 43.23 35 ALA A C 6
ATOM 9071 O O . ALA A 1 35 ? -0.970 -3.602 8.953 1.00 23.14 35 ALA A O 6
ATOM 9078 N N . GLU A 1 36 ? 0.917 -2.357 8.794 1.00 4.11 36 GLU A N 6
ATOM 9079 C CA . GLU A 1 36 ? 0.238 -1.054 8.632 1.00 21.14 36 GLU A CA 6
ATOM 9080 C C . GLU A 1 36 ? 0.445 -0.508 7.214 1.00 70.13 36 GLU A C 6
ATOM 9081 O O . GLU A 1 36 ? 1.468 0.120 6.927 1.00 31.25 36 GLU A O 6
ATOM 9093 N N . VAL A 1 37 ? -0.530 -0.793 6.333 1.00 54.35 37 VAL A N 6
ATOM 9094 C CA . VAL A 1 37 ? -0.486 -0.411 4.906 1.00 52.20 37 VAL A CA 6
ATOM 9095 C C . VAL A 1 37 ? -1.570 0.649 4.569 1.00 45.11 37 VAL A C 6
ATOM 9096 O O . VAL A 1 37 ? -2.666 0.658 5.153 1.00 44.11 37 VAL A O 6
ATOM 9109 N N . ARG A 1 38 ? -1.245 1.539 3.616 1.00 14.43 38 ARG A N 6
ATOM 9110 C CA . ARG A 1 38 ? -2.127 2.638 3.198 1.00 42.43 38 ARG A CA 6
ATOM 9111 C C . ARG A 1 38 ? -1.859 2.987 1.717 1.00 23.02 38 ARG A C 6
ATOM 9112 O O . ARG A 1 38 ? -0.806 3.512 1.384 1.00 42.04 38 ARG A O 6
ATOM 9133 N N . VAL A 1 39 ? -2.813 2.674 0.835 1.00 32.35 39 VAL A N 6
ATOM 9134 C CA . VAL A 1 39 ? -2.677 2.884 -0.619 1.00 11.32 39 VAL A CA 6
ATOM 9135 C C . VAL A 1 39 ? -3.130 4.309 -1.022 1.00 23.20 39 VAL A C 6
ATOM 9136 O O . VAL A 1 39 ? -4.240 4.727 -0.688 1.00 14.24 39 VAL A O 6
ATOM 9149 N N . TYR A 1 40 ? -2.245 5.046 -1.735 1.00 33.52 40 TYR A N 6
ATOM 9150 C CA . TYR A 1 40 ? -2.544 6.383 -2.279 1.00 42.42 40 TYR A CA 6
ATOM 9151 C C . TYR A 1 40 ? -2.407 6.386 -3.805 1.00 22.42 40 TYR A C 6
ATOM 9152 O O . TYR A 1 40 ? -1.302 6.328 -4.338 1.00 31.05 40 TYR A O 6
ATOM 9170 N N . ASN A 1 41 ? -3.546 6.458 -4.496 1.00 12.13 41 ASN A N 6
ATOM 9171 C CA . ASN A 1 41 ? -3.590 6.532 -5.966 1.00 40.20 41 ASN A CA 6
ATOM 9172 C C . ASN A 1 41 ? -3.757 8.000 -6.396 1.00 3.12 41 ASN A C 6
ATOM 9173 O O . ASN A 1 41 ? -4.510 8.738 -5.780 1.00 74.01 41 ASN A O 6
ATOM 9184 N N . ILE A 1 42 ? -3.040 8.423 -7.437 1.00 74.41 42 ILE A N 6
ATOM 9185 C CA . ILE A 1 42 ? -3.067 9.842 -7.897 1.00 1.42 42 ILE A CA 6
ATOM 9186 C C . ILE A 1 42 ? -4.054 10.036 -9.074 1.00 64.50 42 ILE A C 6
ATOM 9187 O O . ILE A 1 42 ? -4.402 11.164 -9.435 1.00 5.34 42 ILE A O 6
ATOM 9203 N N . SER A 1 43 ? -4.520 8.921 -9.642 1.00 31.34 43 SER A N 6
ATOM 9204 C CA . SER A 1 43 ? -5.386 8.931 -10.830 1.00 32.11 43 SER A CA 6
ATOM 9205 C C . SER A 1 43 ? -6.183 7.623 -10.854 1.00 71.25 43 SER A C 6
ATOM 9206 O O . SER A 1 43 ? -5.565 6.558 -10.936 1.00 1.13 43 SER A O 6
ATOM 9214 N N . GLY A 1 44 ? -7.539 7.741 -10.804 1.00 3.00 44 GLY A N 6
ATOM 9215 C CA . GLY A 1 44 ? -8.467 6.617 -10.601 1.00 44.15 44 GLY A CA 6
ATOM 9216 C C . GLY A 1 44 ? -8.165 5.384 -11.451 1.00 24.42 44 GLY A C 6
ATOM 9217 O O . GLY A 1 44 ? -7.438 4.505 -10.987 1.00 53.35 44 GLY A O 6
ATOM 9221 N N . THR A 1 45 ? -8.740 5.340 -12.675 1.00 1.02 45 THR A N 6
ATOM 9222 C CA . THR A 1 45 ? -8.448 4.333 -13.724 1.00 60.34 45 THR A CA 6
ATOM 9223 C C . THR A 1 45 ? -8.553 2.866 -13.222 1.00 44.22 45 THR A C 6
ATOM 9224 O O . THR A 1 45 ? -9.575 2.204 -13.438 1.00 30.52 45 THR A O 6
ATOM 9235 N N . GLU A 1 46 ? -7.503 2.394 -12.525 1.00 21.13 46 GLU A N 6
ATOM 9236 C CA . GLU A 1 46 ? -7.406 1.019 -12.007 1.00 54.22 46 GLU A CA 6
ATOM 9237 C C . GLU A 1 46 ? -8.076 0.919 -10.625 1.00 55.21 46 GLU A C 6
ATOM 9238 O O . GLU A 1 46 ? -7.622 1.566 -9.670 1.00 33.24 46 GLU A O 6
ATOM 9250 N N . GLY A 1 47 ? -9.141 0.093 -10.528 1.00 23.14 47 GLY A N 6
ATOM 9251 C CA . GLY A 1 47 ? -9.775 -0.231 -9.239 1.00 24.15 47 GLY A CA 6
ATOM 9252 C C . GLY A 1 47 ? -8.854 -1.050 -8.341 1.00 55.53 47 GLY A C 6
ATOM 9253 O O . GLY A 1 47 ? -9.058 -1.102 -7.126 1.00 13.34 47 GLY A O 6
ATOM 9257 N N . ALA A 1 48 ? -7.830 -1.656 -8.982 1.00 45.11 48 ALA A N 6
ATOM 9258 C CA . ALA A 1 48 ? -6.747 -2.422 -8.342 1.00 50.50 48 ALA A CA 6
ATOM 9259 C C . ALA A 1 48 ? -6.125 -1.704 -7.128 1.00 23.41 48 ALA A C 6
ATOM 9260 O O . ALA A 1 48 ? -5.707 -2.363 -6.176 1.00 51.31 48 ALA A O 6
ATOM 9267 N N . ALA A 1 49 ? -6.089 -0.356 -7.176 1.00 34.41 49 ALA A N 6
ATOM 9268 C CA . ALA A 1 49 ? -5.547 0.482 -6.094 1.00 45.33 49 ALA A CA 6
ATOM 9269 C C . ALA A 1 49 ? -6.256 0.217 -4.751 1.00 1.32 49 ALA A C 6
ATOM 9270 O O . ALA A 1 49 ? -5.617 -0.175 -3.772 1.00 24.02 49 ALA A O 6
ATOM 9277 N N . ALA A 1 50 ? -7.579 0.407 -4.725 1.00 34.11 50 ALA A N 6
ATOM 9278 C CA . ALA A 1 50 ? -8.390 0.169 -3.516 1.00 4.53 50 ALA A CA 6
ATOM 9279 C C . ALA A 1 50 ? -8.552 -1.337 -3.246 1.00 34.22 50 ALA A C 6
ATOM 9280 O O . ALA A 1 50 ? -8.715 -1.749 -2.095 1.00 51.43 50 ALA A O 6
ATOM 9287 N N . ARG A 1 51 ? -8.443 -2.135 -4.326 1.00 1.23 51 ARG A N 6
ATOM 9288 C CA . ARG A 1 51 ? -8.664 -3.588 -4.310 1.00 2.01 51 ARG A CA 6
ATOM 9289 C C . ARG A 1 51 ? -7.541 -4.317 -3.538 1.00 22.23 51 ARG A C 6
ATOM 9290 O O . ARG A 1 51 ? -7.792 -5.356 -2.913 1.00 30.21 51 ARG A O 6
ATOM 9311 N N . THR A 1 52 ? -6.308 -3.763 -3.571 1.00 32.22 52 THR A N 6
ATOM 9312 C CA . THR A 1 52 ? -5.153 -4.386 -2.897 1.00 53.54 52 THR A CA 6
ATOM 9313 C C . THR A 1 52 ? -5.339 -4.371 -1.360 1.00 32.34 52 THR A C 6
ATOM 9314 O O . THR A 1 52 ? -5.359 -5.434 -0.726 1.00 61.02 52 THR A O 6
ATOM 9325 N N . ALA A 1 53 ? -5.537 -3.160 -0.782 1.00 30.32 53 ALA A N 6
ATOM 9326 C CA . ALA A 1 53 ? -5.712 -2.990 0.687 1.00 35.40 53 ALA A CA 6
ATOM 9327 C C . ALA A 1 53 ? -7.031 -3.621 1.180 1.00 52.40 53 ALA A C 6
ATOM 9328 O O . ALA A 1 53 ? -7.152 -4.010 2.350 1.00 41.50 53 ALA A O 6
ATOM 9335 N N . ASP A 1 54 ? -8.006 -3.718 0.254 1.00 52.10 54 ASP A N 6
ATOM 9336 C CA . ASP A 1 54 ? -9.311 -4.356 0.485 1.00 31.32 54 ASP A CA 6
ATOM 9337 C C . ASP A 1 54 ? -9.155 -5.829 0.909 1.00 64.10 54 ASP A C 6
ATOM 9338 O O . ASP A 1 54 ? -9.792 -6.269 1.878 1.00 2.41 54 ASP A O 6
ATOM 9347 N N . ARG A 1 55 ? -8.292 -6.590 0.204 1.00 55.13 55 ARG A N 6
ATOM 9348 C CA . ARG A 1 55 ? -8.062 -8.010 0.541 1.00 45.55 55 ARG A CA 6
ATOM 9349 C C . ARG A 1 55 ? -7.358 -8.131 1.899 1.00 30.21 55 ARG A C 6
ATOM 9350 O O . ARG A 1 55 ? -7.750 -8.959 2.726 1.00 3.30 55 ARG A O 6
ATOM 9371 N N . LEU A 1 56 ? -6.333 -7.274 2.120 1.00 64.34 56 LEU A N 6
ATOM 9372 C CA . LEU A 1 56 ? -5.562 -7.238 3.383 1.00 13.55 56 LEU A CA 6
ATOM 9373 C C . LEU A 1 56 ? -6.468 -6.949 4.601 1.00 12.01 56 LEU A C 6
ATOM 9374 O O . LEU A 1 56 ? -6.208 -7.444 5.709 1.00 4.23 56 LEU A O 6
ATOM 9390 N N . LYS A 1 57 ? -7.535 -6.154 4.376 1.00 43.11 57 LYS A N 6
ATOM 9391 C CA . LYS A 1 57 ? -8.545 -5.845 5.405 1.00 33.44 57 LYS A CA 6
ATOM 9392 C C . LYS A 1 57 ? -9.233 -7.133 5.897 1.00 23.21 57 LYS A C 6
ATOM 9393 O O . LYS A 1 57 ? -9.389 -7.346 7.102 1.00 11.22 57 LYS A O 6
ATOM 9412 N N . ALA A 1 58 ? -9.609 -7.993 4.943 1.00 62.23 58 ALA A N 6
ATOM 9413 C CA . ALA A 1 58 ? -10.265 -9.283 5.225 1.00 73.24 58 ALA A CA 6
ATOM 9414 C C . ALA A 1 58 ? -9.235 -10.361 5.630 1.00 65.32 58 ALA A C 6
ATOM 9415 O O . ALA A 1 58 ? -9.594 -11.367 6.244 1.00 45.33 58 ALA A O 6
ATOM 9422 N N . ALA A 1 59 ? -7.955 -10.126 5.285 1.00 52.04 59 ALA A N 6
ATOM 9423 C CA . ALA A 1 59 ? -6.838 -11.043 5.602 1.00 2.11 59 ALA A CA 6
ATOM 9424 C C . ALA A 1 59 ? -6.334 -10.835 7.044 1.00 44.42 59 ALA A C 6
ATOM 9425 O O . ALA A 1 59 ? -5.523 -11.620 7.538 1.00 50.23 59 ALA A O 6
ATOM 9432 N N . GLY A 1 60 ? -6.803 -9.753 7.697 1.00 13.42 60 GLY A N 6
ATOM 9433 C CA . GLY A 1 60 ? -6.504 -9.494 9.110 1.00 62.24 60 GLY A CA 6
ATOM 9434 C C . GLY A 1 60 ? -5.212 -8.711 9.324 1.00 13.12 60 GLY A C 6
ATOM 9435 O O . GLY A 1 60 ? -4.411 -9.059 10.195 1.00 20.23 60 GLY A O 6
ATOM 9439 N N . PHE A 1 61 ? -4.995 -7.677 8.495 1.00 35.13 61 PHE A N 6
ATOM 9440 C CA . PHE A 1 61 ? -3.873 -6.721 8.646 1.00 33.34 61 PHE A CA 6
ATOM 9441 C C . PHE A 1 61 ? -4.313 -5.535 9.517 1.00 4.14 61 PHE A C 6
ATOM 9442 O O . PHE A 1 61 ? -5.508 -5.246 9.617 1.00 20.44 61 PHE A O 6
ATOM 9459 N N . THR A 1 62 ? -3.332 -4.853 10.133 1.00 2.43 62 THR A N 6
ATOM 9460 C CA . THR A 1 62 ? -3.581 -3.920 11.256 1.00 63.53 62 THR A CA 6
ATOM 9461 C C . THR A 1 62 ? -4.261 -2.638 10.756 1.00 14.10 62 THR A C 6
ATOM 9462 O O . THR A 1 62 ? -5.280 -2.191 11.296 1.00 73.53 62 THR A O 6
ATOM 9473 N N . VAL A 1 63 ? -3.646 -2.062 9.723 1.00 63.32 63 VAL A N 6
ATOM 9474 C CA . VAL A 1 63 ? -4.090 -0.829 9.077 1.00 31.23 63 VAL A CA 6
ATOM 9475 C C . VAL A 1 63 ? -4.155 -1.097 7.574 1.00 11.24 63 VAL A C 6
ATOM 9476 O O . VAL A 1 63 ? -3.194 -1.611 7.002 1.00 52.21 63 VAL A O 6
ATOM 9489 N N . THR A 1 64 ? -5.312 -0.811 6.965 1.00 55.14 64 THR A N 6
ATOM 9490 C CA . THR A 1 64 ? -5.527 -0.943 5.518 1.00 30.10 64 THR A CA 6
ATOM 9491 C C . THR A 1 64 ? -6.384 0.234 5.051 1.00 13.11 64 THR A C 6
ATOM 9492 O O . THR A 1 64 ? -7.622 0.149 5.009 1.00 1.35 64 THR A O 6
ATOM 9503 N N . ASP A 1 65 ? -5.717 1.360 4.776 1.00 13.33 65 ASP A N 6
ATOM 9504 C CA . ASP A 1 65 ? -6.392 2.597 4.322 1.00 23.10 65 ASP A CA 6
ATOM 9505 C C . ASP A 1 65 ? -6.200 2.790 2.823 1.00 34.23 65 ASP A C 6
ATOM 9506 O O . ASP A 1 65 ? -5.279 2.232 2.236 1.00 33.34 65 ASP A O 6
ATOM 9515 N N . VAL A 1 66 ? -7.101 3.575 2.222 1.00 74.24 66 VAL A N 6
ATOM 9516 C CA . VAL A 1 66 ? -7.072 3.930 0.792 1.00 75.43 66 VAL A CA 6
ATOM 9517 C C . VAL A 1 66 ? -7.444 5.417 0.630 1.00 21.40 66 VAL A C 6
ATOM 9518 O O . VAL A 1 66 ? -8.243 5.955 1.413 1.00 45.45 66 VAL A O 6
ATOM 9531 N N . GLY A 1 67 ? -6.848 6.071 -0.375 1.00 54.14 67 GLY A N 6
ATOM 9532 C CA . GLY A 1 67 ? -7.133 7.473 -0.673 1.00 54.50 67 GLY A CA 6
ATOM 9533 C C . GLY A 1 67 ? -6.613 7.856 -2.047 1.00 14.11 67 GLY A C 6
ATOM 9534 O O . GLY A 1 67 ? -5.515 7.448 -2.425 1.00 2.04 67 GLY A O 6
ATOM 9538 N N . ASN A 1 68 ? -7.412 8.618 -2.812 1.00 41.43 68 ASN A N 6
ATOM 9539 C CA . ASN A 1 68 ? -6.998 9.116 -4.136 1.00 21.32 68 ASN A CA 6
ATOM 9540 C C . ASN A 1 68 ? -6.673 10.621 -4.043 1.00 33.42 68 ASN A C 6
ATOM 9541 O O . ASN A 1 68 ? -7.563 11.452 -3.848 1.00 64.03 68 ASN A O 6
ATOM 9552 N N . LEU A 1 69 ? -5.373 10.951 -4.132 1.00 74.54 69 LEU A N 6
ATOM 9553 C CA . LEU A 1 69 ? -4.877 12.321 -3.938 1.00 22.53 69 LEU A CA 6
ATOM 9554 C C . LEU A 1 69 ? -3.526 12.519 -4.650 1.00 70.05 69 LEU A C 6
ATOM 9555 O O . LEU A 1 69 ? -2.842 11.548 -4.994 1.00 3.33 69 LEU A O 6
ATOM 9571 N N . SER A 1 70 ? -3.174 13.787 -4.873 1.00 24.11 70 SER A N 6
ATOM 9572 C CA . SER A 1 70 ? -1.914 14.183 -5.504 1.00 35.12 70 SER A CA 6
ATOM 9573 C C . SER A 1 70 ? -0.883 14.530 -4.423 1.00 33.43 70 SER A C 6
ATOM 9574 O O . SER A 1 70 ? -1.174 15.302 -3.510 1.00 61.31 70 SER A O 6
ATOM 9582 N N . LEU A 1 71 ? 0.299 13.907 -4.508 1.00 54.31 71 LEU A N 6
ATOM 9583 C CA . LEU A 1 71 ? 1.469 14.242 -3.672 1.00 62.13 71 LEU A CA 6
ATOM 9584 C C . LEU A 1 71 ? 2.640 14.657 -4.600 1.00 74.54 71 LEU A C 6
ATOM 9585 O O . LEU A 1 71 ? 2.738 14.149 -5.727 1.00 74.14 71 LEU A O 6
ATOM 9601 N N . PRO A 1 72 ? 3.551 15.576 -4.143 1.00 14.03 72 PRO A N 6
ATOM 9602 C CA . PRO A 1 72 ? 4.690 16.070 -4.970 1.00 52.12 72 PRO A CA 6
ATOM 9603 C C . PRO A 1 72 ? 5.837 15.036 -5.109 1.00 70.30 72 PRO A C 6
ATOM 9604 O O . PRO A 1 72 ? 6.822 15.278 -5.815 1.00 33.23 72 PRO A O 6
ATOM 9615 N N . ASP A 1 73 ? 5.697 13.901 -4.411 1.00 12.11 73 ASP A N 6
ATOM 9616 C CA . ASP A 1 73 ? 6.675 12.791 -4.429 1.00 3.34 73 ASP A CA 6
ATOM 9617 C C . ASP A 1 73 ? 6.223 11.631 -5.330 1.00 74.52 73 ASP A C 6
ATOM 9618 O O . ASP A 1 73 ? 6.974 10.671 -5.528 1.00 14.33 73 ASP A O 6
ATOM 9627 N N . VAL A 1 74 ? 4.995 11.719 -5.852 1.00 14.34 74 VAL A N 6
ATOM 9628 C CA . VAL A 1 74 ? 4.447 10.717 -6.778 1.00 23.33 74 VAL A CA 6
ATOM 9629 C C . VAL A 1 74 ? 5.088 10.886 -8.170 1.00 32.32 74 VAL A C 6
ATOM 9630 O O . VAL A 1 74 ? 4.866 11.896 -8.846 1.00 61.22 74 VAL A O 6
ATOM 9643 N N . ALA A 1 75 ? 5.895 9.893 -8.570 1.00 22.41 75 ALA A N 6
ATOM 9644 C CA . ALA A 1 75 ? 6.620 9.887 -9.859 1.00 33.20 75 ALA A CA 6
ATOM 9645 C C . ALA A 1 75 ? 6.141 8.721 -10.733 1.00 64.21 75 ALA A C 6
ATOM 9646 O O . ALA A 1 75 ? 5.951 8.873 -11.943 1.00 33.31 75 ALA A O 6
ATOM 9653 N N . ALA A 1 76 ? 5.945 7.560 -10.097 1.00 20.53 76 ALA A N 6
ATOM 9654 C CA . ALA A 1 76 ? 5.504 6.322 -10.762 1.00 41.24 76 ALA A CA 6
ATOM 9655 C C . ALA A 1 76 ? 4.775 5.438 -9.748 1.00 43.13 76 ALA A C 6
ATOM 9656 O O . ALA A 1 76 ? 4.920 5.650 -8.532 1.00 0.44 76 ALA A O 6
ATOM 9663 N N . THR A 1 77 ? 3.941 4.503 -10.255 1.00 24.23 77 THR A N 6
ATOM 9664 C CA . THR A 1 77 ? 3.267 3.510 -9.413 1.00 24.43 77 THR A CA 6
ATOM 9665 C C . THR A 1 77 ? 4.321 2.638 -8.697 1.00 2.04 77 THR A C 6
ATOM 9666 O O . THR A 1 77 ? 4.954 1.738 -9.276 1.00 53.21 77 THR A O 6
ATOM 9677 N N . THR A 1 78 ? 4.546 2.980 -7.433 1.00 51.12 78 THR A N 6
ATOM 9678 C CA . THR A 1 78 ? 5.621 2.429 -6.628 1.00 52.52 78 THR A CA 6
ATOM 9679 C C . THR A 1 78 ? 5.202 2.443 -5.153 1.00 43.12 78 THR A C 6
ATOM 9680 O O . THR A 1 78 ? 4.512 3.363 -4.699 1.00 12.11 78 THR A O 6
ATOM 9691 N N . VAL A 1 79 ? 5.643 1.428 -4.408 1.00 31.53 79 VAL A N 6
ATOM 9692 C CA . VAL A 1 79 ? 5.363 1.311 -2.984 1.00 60.14 79 VAL A CA 6
ATOM 9693 C C . VAL A 1 79 ? 6.531 1.937 -2.219 1.00 31.15 79 VAL A C 6
ATOM 9694 O O . VAL A 1 79 ? 7.654 1.433 -2.287 1.00 54.45 79 VAL A O 6
ATOM 9707 N N . TYR A 1 80 ? 6.265 3.048 -1.521 1.00 1.25 80 TYR A N 6
ATOM 9708 C CA . TYR A 1 80 ? 7.270 3.730 -0.706 1.00 31.34 80 TYR A CA 6
ATOM 9709 C C . TYR A 1 80 ? 7.123 3.199 0.728 1.00 31.41 80 TYR A C 6
ATOM 9710 O O . TYR A 1 80 ? 6.096 3.453 1.388 1.00 41.31 80 TYR A O 6
ATOM 9728 N N . TYR A 1 81 ? 8.131 2.432 1.188 1.00 62.31 81 TYR A N 6
ATOM 9729 C CA . TYR A 1 81 ? 8.050 1.708 2.473 1.00 12.13 81 TYR A CA 6
ATOM 9730 C C . TYR A 1 81 ? 9.151 2.118 3.461 1.00 4.32 81 TYR A C 6
ATOM 9731 O O . TYR A 1 81 ? 10.305 2.356 3.085 1.00 50.30 81 TYR A O 6
ATOM 9749 N N . THR A 1 82 ? 8.753 2.213 4.730 1.00 45.40 82 THR A N 6
ATOM 9750 C CA . THR A 1 82 ? 9.663 2.219 5.873 1.00 53.12 82 THR A CA 6
ATOM 9751 C C . THR A 1 82 ? 9.966 0.745 6.243 1.00 40.11 82 THR A C 6
ATOM 9752 O O . THR A 1 82 ? 9.152 -0.143 5.959 1.00 71.12 82 THR A O 6
ATOM 9763 N N . GLU A 1 83 ? 11.137 0.478 6.844 1.00 0.22 83 GLU A N 6
ATOM 9764 C CA . GLU A 1 83 ? 11.578 -0.901 7.165 1.00 64.34 83 GLU A CA 6
ATOM 9765 C C . GLU A 1 83 ? 11.549 -1.182 8.679 1.00 54.21 83 GLU A C 6
ATOM 9766 O O . GLU A 1 83 ? 12.171 -2.150 9.143 1.00 14.23 83 GLU A O 6
ATOM 9778 N N . VAL A 1 84 ? 10.787 -0.363 9.444 1.00 44.11 84 VAL A N 6
ATOM 9779 C CA . VAL A 1 84 ? 10.574 -0.591 10.888 1.00 51.55 84 VAL A CA 6
ATOM 9780 C C . VAL A 1 84 ? 9.700 -1.848 11.070 1.00 34.14 84 VAL A C 6
ATOM 9781 O O . VAL A 1 84 ? 8.643 -1.960 10.433 1.00 13.12 84 VAL A O 6
ATOM 9794 N N . GLU A 1 85 ? 10.178 -2.773 11.929 1.00 25.22 85 GLU A N 6
ATOM 9795 C CA . GLU A 1 85 ? 9.534 -4.062 12.230 1.00 24.42 85 GLU A CA 6
ATOM 9796 C C . GLU A 1 85 ? 9.413 -4.943 10.962 1.00 54.32 85 GLU A C 6
ATOM 9797 O O . GLU A 1 85 ? 10.256 -5.814 10.714 1.00 71.22 85 GLU A O 6
ATOM 9809 N N . GLY A 1 86 ? 8.376 -4.670 10.148 1.00 63.24 86 GLY A N 6
ATOM 9810 C CA . GLY A 1 86 ? 8.082 -5.451 8.960 1.00 71.52 86 GLY A CA 6
ATOM 9811 C C . GLY A 1 86 ? 7.153 -4.714 8.015 1.00 11.51 86 GLY A C 6
ATOM 9812 O O . GLY A 1 86 ? 6.355 -5.348 7.315 1.00 45.32 86 GLY A O 6
ATOM 9816 N N . GLU A 1 87 ? 7.281 -3.364 7.977 1.00 14.24 87 GLU A N 6
ATOM 9817 C CA . GLU A 1 87 ? 6.430 -2.505 7.129 1.00 23.50 87 GLU A CA 6
ATOM 9818 C C . GLU A 1 87 ? 6.745 -2.706 5.641 1.00 30.53 87 GLU A C 6
ATOM 9819 O O . GLU A 1 87 ? 5.851 -2.615 4.804 1.00 52.14 87 GLU A O 6
ATOM 9831 N N . ARG A 1 88 ? 8.013 -3.015 5.328 1.00 52.14 88 ARG A N 6
ATOM 9832 C CA . ARG A 1 88 ? 8.439 -3.306 3.945 1.00 20.31 88 ARG A CA 6
ATOM 9833 C C . ARG A 1 88 ? 7.932 -4.694 3.498 1.00 23.14 88 ARG A C 6
ATOM 9834 O O . ARG A 1 88 ? 7.689 -4.916 2.313 1.00 70.52 88 ARG A O 6
ATOM 9855 N N . ALA A 1 89 ? 7.773 -5.621 4.467 1.00 43.12 89 ALA A N 6
ATOM 9856 C CA . ALA A 1 89 ? 7.321 -6.998 4.197 1.00 63.42 89 ALA A CA 6
ATOM 9857 C C . ALA A 1 89 ? 5.813 -7.023 3.891 1.00 74.14 89 ALA A C 6
ATOM 9858 O O . ALA A 1 89 ? 5.377 -7.680 2.940 1.00 33.13 89 ALA A O 6
ATOM 9865 N N . THR A 1 90 ? 5.030 -6.269 4.686 1.00 74.22 90 THR A N 6
ATOM 9866 C CA . THR A 1 90 ? 3.567 -6.160 4.507 1.00 51.22 90 THR A CA 6
ATOM 9867 C C . THR A 1 90 ? 3.251 -5.272 3.279 1.00 25.10 90 THR A C 6
ATOM 9868 O O . THR A 1 90 ? 2.172 -5.376 2.688 1.00 63.44 90 THR A O 6
ATOM 9879 N N . ALA A 1 91 ? 4.229 -4.415 2.909 1.00 43.10 91 ALA A N 6
ATOM 9880 C CA . ALA A 1 91 ? 4.204 -3.604 1.677 1.00 11.23 91 ALA A CA 6
ATOM 9881 C C . ALA A 1 91 ? 4.397 -4.469 0.433 1.00 72.23 91 ALA A C 6
ATOM 9882 O O . ALA A 1 91 ? 3.722 -4.285 -0.582 1.00 75.41 91 ALA A O 6
ATOM 9889 N N . ASP A 1 92 ? 5.370 -5.389 0.545 1.00 65.43 92 ASP A N 6
ATOM 9890 C CA . ASP A 1 92 ? 5.795 -6.301 -0.538 1.00 33.05 92 ASP A CA 6
ATOM 9891 C C . ASP A 1 92 ? 4.632 -7.175 -1.035 1.00 3.34 92 ASP A C 6
ATOM 9892 O O . ASP A 1 92 ? 4.532 -7.463 -2.234 1.00 34.00 92 ASP A O 6
ATOM 9901 N N . ALA A 1 93 ? 3.747 -7.564 -0.096 1.00 1.30 93 ALA A N 6
ATOM 9902 C CA . ALA A 1 93 ? 2.515 -8.310 -0.413 1.00 32.24 93 ALA A CA 6
ATOM 9903 C C . ALA A 1 93 ? 1.636 -7.527 -1.413 1.00 44.42 93 ALA A C 6
ATOM 9904 O O . ALA A 1 93 ? 1.123 -8.081 -2.389 1.00 55.30 93 ALA A O 6
ATOM 9911 N N . VAL A 1 94 ? 1.535 -6.220 -1.173 1.00 64.43 94 VAL A N 6
ATOM 9912 C CA . VAL A 1 94 ? 0.649 -5.314 -1.912 1.00 53.42 94 VAL A CA 6
ATOM 9913 C C . VAL A 1 94 ? 1.238 -4.944 -3.285 1.00 31.32 94 VAL A C 6
ATOM 9914 O O . VAL A 1 94 ? 0.525 -4.981 -4.289 1.00 4.54 94 VAL A O 6
ATOM 9927 N N . GLY A 1 95 ? 2.548 -4.594 -3.306 1.00 51.23 95 GLY A N 6
ATOM 9928 C CA . GLY A 1 95 ? 3.252 -4.250 -4.551 1.00 35.33 95 GLY A CA 6
ATOM 9929 C C . GLY A 1 95 ? 3.307 -5.406 -5.543 1.00 73.23 95 GLY A C 6
ATOM 9930 O O . GLY A 1 95 ? 3.359 -5.195 -6.764 1.00 32.15 95 GLY A O 6
ATOM 9934 N N . ARG A 1 96 ? 3.251 -6.633 -4.991 1.00 3.21 96 ARG A N 6
ATOM 9935 C CA . ARG A 1 96 ? 3.216 -7.876 -5.778 1.00 13.23 96 ARG A CA 6
ATOM 9936 C C . ARG A 1 96 ? 1.814 -8.078 -6.389 1.00 24.51 96 ARG A C 6
ATOM 9937 O O . ARG A 1 96 ? 1.688 -8.381 -7.579 1.00 34.21 96 ARG A O 6
ATOM 9958 N N . THR A 1 97 ? 0.769 -7.876 -5.564 1.00 3.22 97 THR A N 6
ATOM 9959 C CA . THR A 1 97 ? -0.642 -7.963 -5.992 1.00 33.21 97 THR A CA 6
ATOM 9960 C C . THR A 1 97 ? -0.957 -6.919 -7.092 1.00 5.21 97 THR A C 6
ATOM 9961 O O . THR A 1 97 ? -1.623 -7.218 -8.096 1.00 73.00 97 THR A O 6
ATOM 9972 N N . LEU A 1 98 ? -0.416 -5.708 -6.894 1.00 4.13 98 LEU A N 6
ATOM 9973 C CA . LEU A 1 98 ? -0.636 -4.555 -7.778 1.00 25.41 98 LEU A CA 6
ATOM 9974 C C . LEU A 1 98 ? 0.187 -4.697 -9.075 1.00 73.51 98 LEU A C 6
ATOM 9975 O O . LEU A 1 98 ? -0.236 -4.241 -10.143 1.00 72.13 98 LEU A O 6
ATOM 9991 N N . GLY A 1 99 ? 1.359 -5.345 -8.960 1.00 14.42 99 GLY A N 6
ATOM 9992 C CA . GLY A 1 99 ? 2.278 -5.504 -10.088 1.00 10.22 99 GLY A CA 6
ATOM 9993 C C . GLY A 1 99 ? 2.975 -4.195 -10.428 1.00 75.00 99 GLY A C 6
ATOM 9994 O O . GLY A 1 99 ? 3.054 -3.805 -11.594 1.00 60.45 99 GLY A O 6
ATOM 9998 N N . ALA A 1 100 ? 3.462 -3.511 -9.385 1.00 0.10 100 ALA A N 6
ATOM 9999 C CA . ALA A 1 100 ? 4.115 -2.192 -9.497 1.00 73.22 100 ALA A CA 6
ATOM 10000 C C . ALA A 1 100 ? 5.517 -2.239 -8.879 1.00 10.22 100 ALA A C 6
ATOM 10001 O O . ALA A 1 100 ? 5.911 -3.258 -8.296 1.00 22.10 100 ALA A O 6
ATOM 10008 N N . ALA A 1 101 ? 6.258 -1.128 -9.001 1.00 35.34 101 ALA A N 6
ATOM 10009 C CA . ALA A 1 101 ? 7.610 -1.010 -8.443 1.00 51.45 101 ALA A CA 6
ATOM 10010 C C . ALA A 1 101 ? 7.547 -0.897 -6.901 1.00 72.44 101 ALA A C 6
ATOM 10011 O O . ALA A 1 101 ? 6.480 -0.647 -6.331 1.00 32.04 101 ALA A O 6
ATOM 10018 N N . VAL A 1 102 ? 8.696 -1.103 -6.245 1.00 72.35 102 VAL A N 6
ATOM 10019 C CA . VAL A 1 102 ? 8.859 -0.946 -4.782 1.00 13.33 102 VAL A CA 6
ATOM 10020 C C . VAL A 1 102 ? 10.207 -0.233 -4.516 1.00 22.52 102 VAL A C 6
ATOM 10021 O O . VAL A 1 102 ? 11.191 -0.479 -5.234 1.00 30.31 102 VAL A O 6
ATOM 10034 N N . GLU A 1 103 ? 10.223 0.693 -3.541 1.00 75.13 103 GLU A N 6
ATOM 10035 C CA . GLU A 1 103 ? 11.444 1.405 -3.102 1.00 34.23 103 GLU A CA 6
ATOM 10036 C C . GLU A 1 103 ? 11.274 1.900 -1.651 1.00 23.03 103 GLU A C 6
ATOM 10037 O O . GLU A 1 103 ? 10.186 1.793 -1.064 1.00 74.14 103 GLU A O 6
ATOM 10049 N N . LEU A 1 104 ? 12.360 2.457 -1.097 1.00 33.35 104 LEU A N 6
ATOM 10050 C CA . LEU A 1 104 ? 12.405 2.936 0.300 1.00 40.40 104 LEU A CA 6
ATOM 10051 C C . LEU A 1 104 ? 11.485 4.170 0.521 1.00 22.41 104 LEU A C 6
ATOM 10052 O O . LEU A 1 104 ? 10.841 4.671 -0.413 1.00 35.55 104 LEU A O 6
ATOM 10068 N N . ARG A 1 105 ? 11.469 4.662 1.769 1.00 73.51 105 ARG A N 6
ATOM 10069 C CA . ARG A 1 105 ? 10.589 5.765 2.207 1.00 52.33 105 ARG A CA 6
ATOM 10070 C C . ARG A 1 105 ? 11.145 7.169 1.880 1.00 44.23 105 ARG A C 6
ATOM 10071 O O . ARG A 1 105 ? 10.672 8.158 2.453 1.00 43.23 105 ARG A O 6
ATOM 10092 N N . LEU A 1 106 ? 12.111 7.263 0.947 1.00 63.35 106 LEU A N 6
ATOM 10093 C CA . LEU A 1 106 ? 12.686 8.562 0.537 1.00 23.54 106 LEU A CA 6
ATOM 10094 C C . LEU A 1 106 ? 11.612 9.494 -0.099 1.00 32.04 106 LEU A C 6
ATOM 10095 O O . LEU A 1 106 ? 11.523 10.658 0.307 1.00 31.00 106 LEU A O 6
ATOM 10111 N N . PRO A 1 107 ? 10.748 9.025 -1.075 1.00 33.44 107 PRO A N 6
ATOM 10112 C CA . PRO A 1 107 ? 9.608 9.843 -1.563 1.00 55.32 107 PRO A CA 6
ATOM 10113 C C . PRO A 1 107 ? 8.527 10.010 -0.478 1.00 24.04 107 PRO A C 6
ATOM 10114 O O . PRO A 1 107 ? 7.973 11.096 -0.308 1.00 41.21 107 PRO A O 6
ATOM 10125 N N . GLU A 1 108 ? 8.301 8.930 0.300 1.00 53.42 108 GLU A N 6
ATOM 10126 C CA . GLU A 1 108 ? 7.298 8.896 1.389 1.00 50.21 108 GLU A CA 6
ATOM 10127 C C . GLU A 1 108 ? 7.555 10.006 2.433 1.00 3.02 108 GLU A C 6
ATOM 10128 O O . GLU A 1 108 ? 6.616 10.558 3.010 1.00 74.21 108 GLU A O 6
ATOM 10140 N N . LEU A 1 109 ? 8.837 10.370 2.586 1.00 25.13 109 LEU A N 6
ATOM 10141 C CA . LEU A 1 109 ? 9.308 11.362 3.572 1.00 11.23 109 LEU A CA 6
ATOM 10142 C C . LEU A 1 109 ? 8.775 12.794 3.274 1.00 21.42 109 LEU A C 6
ATOM 10143 O O . LEU A 1 109 ? 8.787 13.651 4.156 1.00 35.32 109 LEU A O 6
ATOM 10159 N N . SER A 1 110 ? 8.292 13.026 2.040 1.00 53.34 110 SER A N 6
ATOM 10160 C CA . SER A 1 110 ? 7.724 14.328 1.628 1.00 12.34 110 SER A CA 6
ATOM 10161 C C . SER A 1 110 ? 6.427 14.634 2.402 1.00 52.33 110 SER A C 6
ATOM 10162 O O . SER A 1 110 ? 6.216 15.753 2.884 1.00 11.02 110 SER A O 6
ATOM 10170 N N . ASP A 1 111 ? 5.560 13.615 2.501 1.00 53.12 111 ASP A N 6
ATOM 10171 C CA . ASP A 1 111 ? 4.344 13.673 3.331 1.00 45.41 111 ASP A CA 6
ATOM 10172 C C . ASP A 1 111 ? 4.708 13.355 4.800 1.00 41.32 111 ASP A C 6
ATOM 10173 O O . ASP A 1 111 ? 4.142 13.930 5.738 1.00 51.34 111 ASP A O 6
ATOM 10182 N N . GLN A 1 112 ? 5.715 12.473 4.944 1.00 42.32 112 GLN A N 6
ATOM 10183 C CA . GLN A 1 112 ? 6.174 11.879 6.214 1.00 31.21 112 GLN A CA 6
ATOM 10184 C C . GLN A 1 112 ? 4.978 11.330 7.047 1.00 51.13 112 GLN A C 6
ATOM 10185 O O . GLN A 1 112 ? 4.573 11.942 8.040 1.00 11.22 112 GLN A O 6
ATOM 10199 N N . PRO A 1 113 ? 4.352 10.200 6.600 1.00 2.14 113 PRO A N 6
ATOM 10200 C CA . PRO A 1 113 ? 3.298 9.496 7.350 1.00 63.22 113 PRO A CA 6
ATOM 10201 C C . PRO A 1 113 ? 3.841 8.320 8.213 1.00 65.22 113 PRO A C 6
ATOM 10202 O O . PRO A 1 113 ? 4.984 7.871 8.024 1.00 10.25 113 PRO A O 6
ATOM 10213 N N . PRO A 1 114 ? 3.044 7.840 9.216 1.00 54.43 114 PRO A N 6
ATOM 10214 C CA . PRO A 1 114 ? 3.330 6.583 9.929 1.00 10.22 114 PRO A CA 6
ATOM 10215 C C . PRO A 1 114 ? 2.645 5.365 9.228 1.00 2.42 114 PRO A C 6
ATOM 10216 O O . PRO A 1 114 ? 1.421 5.333 9.083 1.00 64.21 114 PRO A O 6
ATOM 10227 N N . GLY A 1 115 ? 3.445 4.385 8.791 1.00 3.42 115 GLY A N 6
ATOM 10228 C CA . GLY A 1 115 ? 2.957 3.241 7.993 1.00 42.23 115 GLY A CA 6
ATOM 10229 C C . GLY A 1 115 ? 3.422 3.358 6.555 1.00 60.45 115 GLY A C 6
ATOM 10230 O O . GLY A 1 115 ? 3.812 4.453 6.131 1.00 14.23 115 GLY A O 6
ATOM 10234 N N . VAL A 1 116 ? 3.369 2.247 5.796 1.00 74.33 116 VAL A N 6
ATOM 10235 C CA . VAL A 1 116 ? 3.837 2.214 4.399 1.00 25.15 116 VAL A CA 6
ATOM 10236 C C . VAL A 1 116 ? 2.734 2.709 3.449 1.00 73.14 116 VAL A C 6
ATOM 10237 O O . VAL A 1 116 ? 1.556 2.329 3.595 1.00 20.03 116 VAL A O 6
ATOM 10250 N N . ILE A 1 117 ? 3.127 3.548 2.461 1.00 42.42 117 ILE A N 6
ATOM 10251 C CA . ILE A 1 117 ? 2.201 4.047 1.434 1.00 12.32 117 ILE A CA 6
ATOM 10252 C C . ILE A 1 117 ? 2.482 3.347 0.095 1.00 22.02 117 ILE A C 6
ATOM 10253 O O . ILE A 1 117 ? 3.612 3.332 -0.402 1.00 23.51 117 ILE A O 6
ATOM 10269 N N . VAL A 1 118 ? 1.445 2.707 -0.443 1.00 61.31 118 VAL A N 6
ATOM 10270 C CA . VAL A 1 118 ? 1.486 2.067 -1.756 1.00 64.12 118 VAL A CA 6
ATOM 10271 C C . VAL A 1 118 ? 0.915 3.054 -2.763 1.00 11.05 118 VAL A C 6
ATOM 10272 O O . VAL A 1 118 ? -0.296 3.254 -2.813 1.00 53.41 118 VAL A O 6
ATOM 10285 N N . VAL A 1 119 ? 1.789 3.693 -3.540 1.00 22.43 119 VAL A N 6
ATOM 10286 C CA . VAL A 1 119 ? 1.369 4.746 -4.465 1.00 51.11 119 VAL A CA 6
ATOM 10287 C C . VAL A 1 119 ? 1.120 4.151 -5.851 1.00 32.23 119 VAL A C 6
ATOM 10288 O O . VAL A 1 119 ? 1.942 3.404 -6.374 1.00 2.33 119 VAL A O 6
ATOM 10301 N N . VAL A 1 120 ? -0.065 4.461 -6.397 1.00 15.20 120 VAL A N 6
ATOM 10302 C CA . VAL A 1 120 ? -0.518 3.998 -7.713 1.00 5.40 120 VAL A CA 6
ATOM 10303 C C . VAL A 1 120 ? -0.630 5.223 -8.634 1.00 45.34 120 VAL A C 6
ATOM 10304 O O . VAL A 1 120 ? -1.052 6.299 -8.189 1.00 15.21 120 VAL A O 6
ATOM 10317 N N . THR A 1 121 ? -0.208 5.071 -9.894 1.00 22.44 121 THR A N 6
ATOM 10318 C CA . THR A 1 121 ? -0.338 6.112 -10.924 1.00 42.14 121 THR A CA 6
ATOM 10319 C C . THR A 1 121 ? -1.185 5.569 -12.073 1.00 44.12 121 THR A C 6
ATOM 10320 O O . THR A 1 121 ? -0.711 4.736 -12.851 1.00 13.43 121 THR A O 6
ATOM 10331 N N . GLY A 1 122 ? -2.451 6.010 -12.140 1.00 33.52 122 GLY A N 6
ATOM 10332 C CA . GLY A 1 122 ? -3.350 5.656 -13.249 1.00 33.42 122 GLY A CA 6
ATOM 10333 C C . GLY A 1 122 ? -3.249 6.642 -14.424 1.00 71.20 122 GLY A C 6
ATOM 10334 O O . GLY A 1 122 ? -4.264 6.888 -15.104 1.00 34.03 122 GLY A O 6
ATOM 10339 N N . GLY A 1 1 ? -36.167 -91.346 53.160 1.00 24.00 1 GLY A N 7
ATOM 10340 C CA . GLY A 1 1 ? -35.614 -92.215 54.221 1.00 63.01 1 GLY A CA 7
ATOM 10341 C C . GLY A 1 1 ? -34.657 -91.458 55.135 1.00 54.12 1 GLY A C 7
ATOM 10342 O O . GLY A 1 1 ? -34.786 -90.238 55.299 1.00 61.51 1 GLY A O 7
ATOM 10348 N N . SER A 1 2 ? -33.692 -92.190 55.727 1.00 73.22 2 SER A N 7
ATOM 10349 C CA . SER A 1 2 ? -32.671 -91.614 56.622 1.00 34.33 2 SER A CA 7
ATOM 10350 C C . SER A 1 2 ? -31.717 -90.688 55.833 1.00 15.04 2 SER A C 7
ATOM 10351 O O . SER A 1 2 ? -30.937 -91.160 55.001 1.00 4.13 2 SER A O 7
ATOM 10359 N N . SER A 1 3 ? -31.798 -89.370 56.100 1.00 33.52 3 SER A N 7
ATOM 10360 C CA . SER A 1 3 ? -31.042 -88.343 55.360 1.00 33.14 3 SER A CA 7
ATOM 10361 C C . SER A 1 3 ? -30.284 -87.421 56.345 1.00 32.40 3 SER A C 7
ATOM 10362 O O . SER A 1 3 ? -30.843 -87.040 57.378 1.00 45.55 3 SER A O 7
ATOM 10370 N N . PRO A 1 4 ? -28.998 -87.033 56.031 1.00 61.51 4 PRO A N 7
ATOM 10371 C CA . PRO A 1 4 ? -28.187 -86.152 56.907 1.00 24.55 4 PRO A CA 7
ATOM 10372 C C . PRO A 1 4 ? -28.586 -84.658 56.780 1.00 2.24 4 PRO A C 7
ATOM 10373 O O . PRO A 1 4 ? -29.598 -84.323 56.149 1.00 42.41 4 PRO A O 7
ATOM 10384 N N . ASN A 1 5 ? -27.777 -83.770 57.382 1.00 14.12 5 ASN A N 7
ATOM 10385 C CA . ASN A 1 5 ? -28.016 -82.314 57.353 1.00 52.42 5 ASN A CA 7
ATOM 10386 C C . ASN A 1 5 ? -26.669 -81.575 57.326 1.00 13.32 5 ASN A C 7
ATOM 10387 O O . ASN A 1 5 ? -25.912 -81.629 58.298 1.00 44.11 5 ASN A O 7
ATOM 10398 N N . SER A 1 6 ? -26.375 -80.910 56.196 1.00 54.52 6 SER A N 7
ATOM 10399 C CA . SER A 1 6 ? -25.184 -80.061 56.037 1.00 33.44 6 SER A CA 7
ATOM 10400 C C . SER A 1 6 ? -25.608 -78.587 56.180 1.00 21.44 6 SER A C 7
ATOM 10401 O O . SER A 1 6 ? -25.732 -77.847 55.200 1.00 73.01 6 SER A O 7
ATOM 10409 N N . GLU A 1 7 ? -25.880 -78.196 57.432 1.00 65.14 7 GLU A N 7
ATOM 10410 C CA . GLU A 1 7 ? -26.409 -76.862 57.781 1.00 14.43 7 GLU A CA 7
ATOM 10411 C C . GLU A 1 7 ? -25.259 -75.870 58.124 1.00 23.54 7 GLU A C 7
ATOM 10412 O O . GLU A 1 7 ? -25.513 -74.782 58.649 1.00 33.02 7 GLU A O 7
ATOM 10424 N N . ASP A 1 8 ? -24.000 -76.252 57.809 1.00 41.44 8 ASP A N 7
ATOM 10425 C CA . ASP A 1 8 ? -22.787 -75.482 58.188 1.00 14.43 8 ASP A CA 7
ATOM 10426 C C . ASP A 1 8 ? -22.827 -74.042 57.646 1.00 43.35 8 ASP A C 7
ATOM 10427 O O . ASP A 1 8 ? -23.006 -73.097 58.433 1.00 24.51 8 ASP A O 7
ATOM 10436 N N . ASP A 1 9 ? -22.686 -73.910 56.305 1.00 71.52 9 ASP A N 7
ATOM 10437 C CA . ASP A 1 9 ? -22.754 -72.622 55.568 1.00 34.42 9 ASP A CA 7
ATOM 10438 C C . ASP A 1 9 ? -21.619 -71.646 55.998 1.00 32.43 9 ASP A C 7
ATOM 10439 O O . ASP A 1 9 ? -21.587 -71.172 57.140 1.00 53.24 9 ASP A O 7
ATOM 10448 N N . SER A 1 10 ? -20.691 -71.344 55.076 1.00 13.32 10 SER A N 7
ATOM 10449 C CA . SER A 1 10 ? -19.503 -70.522 55.368 1.00 24.14 10 SER A CA 7
ATOM 10450 C C . SER A 1 10 ? -19.138 -69.645 54.155 1.00 21.32 10 SER A C 7
ATOM 10451 O O . SER A 1 10 ? -18.559 -70.138 53.179 1.00 25.14 10 SER A O 7
ATOM 10459 N N . SER A 1 11 ? -19.507 -68.351 54.227 1.00 32.13 11 SER A N 7
ATOM 10460 C CA . SER A 1 11 ? -19.182 -67.350 53.193 1.00 2.10 11 SER A CA 7
ATOM 10461 C C . SER A 1 11 ? -19.279 -65.933 53.800 1.00 54.44 11 SER A C 7
ATOM 10462 O O . SER A 1 11 ? -20.348 -65.536 54.290 1.00 73.35 11 SER A O 7
ATOM 10470 N N . ALA A 1 12 ? -18.161 -65.179 53.764 1.00 73.41 12 ALA A N 7
ATOM 10471 C CA . ALA A 1 12 ? -18.083 -63.801 54.283 1.00 25.50 12 ALA A CA 7
ATOM 10472 C C . ALA A 1 12 ? -16.846 -63.096 53.698 1.00 51.54 12 ALA A C 7
ATOM 10473 O O . ALA A 1 12 ? -15.724 -63.277 54.185 1.00 50.21 12 ALA A O 7
ATOM 10480 N N . ILE A 1 13 ? -17.059 -62.314 52.624 1.00 63.33 13 ILE A N 7
ATOM 10481 C CA . ILE A 1 13 ? -16.004 -61.522 51.966 1.00 10.33 13 ILE A CA 7
ATOM 10482 C C . ILE A 1 13 ? -16.613 -60.233 51.367 1.00 40.31 13 ILE A C 7
ATOM 10483 O O . ILE A 1 13 ? -17.630 -60.282 50.664 1.00 11.34 13 ILE A O 7
ATOM 10499 N N . SER A 1 14 ? -15.990 -59.086 51.692 1.00 13.21 14 SER A N 7
ATOM 10500 C CA . SER A 1 14 ? -16.387 -57.756 51.201 1.00 51.25 14 SER A CA 7
ATOM 10501 C C . SER A 1 14 ? -15.284 -56.735 51.551 1.00 60.52 14 SER A C 7
ATOM 10502 O O . SER A 1 14 ? -14.863 -56.655 52.713 1.00 3.02 14 SER A O 7
ATOM 10510 N N . THR A 1 15 ? -14.798 -55.981 50.545 1.00 71.03 15 THR A N 7
ATOM 10511 C CA . THR A 1 15 ? -13.727 -54.985 50.730 1.00 21.42 15 THR A CA 7
ATOM 10512 C C . THR A 1 15 ? -13.909 -53.827 49.734 1.00 54.40 15 THR A C 7
ATOM 10513 O O . THR A 1 15 ? -14.624 -53.963 48.733 1.00 40.31 15 THR A O 7
ATOM 10524 N N . MET A 1 16 ? -13.259 -52.686 50.017 1.00 3.32 16 MET A N 7
ATOM 10525 C CA . MET A 1 16 ? -13.407 -51.446 49.231 1.00 41.44 16 MET A CA 7
ATOM 10526 C C . MET A 1 16 ? -12.022 -50.868 48.884 1.00 51.13 16 MET A C 7
ATOM 10527 O O . MET A 1 16 ? -11.059 -51.044 49.644 1.00 43.44 16 MET A O 7
ATOM 10541 N N . THR A 1 17 ? -11.930 -50.195 47.728 1.00 54.15 17 THR A N 7
ATOM 10542 C CA . THR A 1 17 ? -10.717 -49.479 47.306 1.00 50.23 17 THR A CA 7
ATOM 10543 C C . THR A 1 17 ? -11.096 -48.315 46.375 1.00 61.23 17 THR A C 7
ATOM 10544 O O . THR A 1 17 ? -12.183 -48.303 45.772 1.00 71.25 17 THR A O 7
ATOM 10555 N N . THR A 1 18 ? -10.187 -47.346 46.256 1.00 25.32 18 THR A N 7
ATOM 10556 C CA . THR A 1 18 ? -10.397 -46.137 45.450 1.00 61.54 18 THR A CA 7
ATOM 10557 C C . THR A 1 18 ? -9.053 -45.639 44.902 1.00 71.01 18 THR A C 7
ATOM 10558 O O . THR A 1 18 ? -7.988 -45.989 45.429 1.00 73.44 18 THR A O 7
ATOM 10569 N N . THR A 1 19 ? -9.122 -44.829 43.837 1.00 33.43 19 THR A N 7
ATOM 10570 C CA . THR A 1 19 ? -7.957 -44.202 43.206 1.00 61.20 19 THR A CA 7
ATOM 10571 C C . THR A 1 19 ? -8.437 -43.032 42.327 1.00 55.43 19 THR A C 7
ATOM 10572 O O . THR A 1 19 ? -9.644 -42.886 42.078 1.00 75.11 19 THR A O 7
ATOM 10583 N N . THR A 1 20 ? -7.491 -42.203 41.871 1.00 70.00 20 THR A N 7
ATOM 10584 C CA . THR A 1 20 ? -7.767 -41.089 40.955 1.00 41.43 20 THR A CA 7
ATOM 10585 C C . THR A 1 20 ? -6.455 -40.616 40.296 1.00 4.40 20 THR A C 7
ATOM 10586 O O . THR A 1 20 ? -5.395 -40.614 40.933 1.00 71.41 20 THR A O 7
ATOM 10597 N N . ALA A 1 21 ? -6.534 -40.250 39.012 1.00 23.11 21 ALA A N 7
ATOM 10598 C CA . ALA A 1 21 ? -5.391 -39.742 38.240 1.00 34.53 21 ALA A CA 7
ATOM 10599 C C . ALA A 1 21 ? -5.894 -38.686 37.249 1.00 25.11 21 ALA A C 7
ATOM 10600 O O . ALA A 1 21 ? -6.900 -38.908 36.566 1.00 72.21 21 ALA A O 7
ATOM 10607 N N . ALA A 1 22 ? -5.192 -37.549 37.185 1.00 72.45 22 ALA A N 7
ATOM 10608 C CA . ALA A 1 22 ? -5.537 -36.433 36.299 1.00 13.23 22 ALA A CA 7
ATOM 10609 C C . ALA A 1 22 ? -4.249 -35.746 35.804 1.00 33.00 22 ALA A C 7
ATOM 10610 O O . ALA A 1 22 ? -3.425 -35.328 36.632 1.00 24.32 22 ALA A O 7
ATOM 10617 N N . PRO A 1 23 ? -4.027 -35.639 34.456 1.00 33.21 23 PRO A N 7
ATOM 10618 C CA . PRO A 1 23 ? -2.887 -34.882 33.890 1.00 33.34 23 PRO A CA 7
ATOM 10619 C C . PRO A 1 23 ? -3.173 -33.365 33.868 1.00 31.42 23 PRO A C 7
ATOM 10620 O O . PRO A 1 23 ? -4.169 -32.899 34.437 1.00 31.41 23 PRO A O 7
ATOM 10631 N N . THR A 1 24 ? -2.299 -32.606 33.205 1.00 2.44 24 THR A N 7
ATOM 10632 C CA . THR A 1 24 ? -2.465 -31.155 33.031 1.00 2.44 24 THR A CA 7
ATOM 10633 C C . THR A 1 24 ? -2.115 -30.761 31.588 1.00 20.21 24 THR A C 7
ATOM 10634 O O . THR A 1 24 ? -1.441 -31.515 30.873 1.00 11.34 24 THR A O 7
ATOM 10645 N N . SER A 1 25 ? -2.580 -29.579 31.173 1.00 31.44 25 SER A N 7
ATOM 10646 C CA . SER A 1 25 ? -2.413 -29.071 29.807 1.00 63.03 25 SER A CA 7
ATOM 10647 C C . SER A 1 25 ? -2.290 -27.540 29.848 1.00 64.44 25 SER A C 7
ATOM 10648 O O . SER A 1 25 ? -2.755 -26.902 30.803 1.00 54.23 25 SER A O 7
ATOM 10656 N N . THR A 1 26 ? -1.682 -26.955 28.803 1.00 21.44 26 THR A N 7
ATOM 10657 C CA . THR A 1 26 ? -1.468 -25.498 28.707 1.00 41.32 26 THR A CA 7
ATOM 10658 C C . THR A 1 26 ? -1.584 -25.030 27.242 1.00 72.32 26 THR A C 7
ATOM 10659 O O . THR A 1 26 ? -1.517 -25.850 26.312 1.00 62.13 26 THR A O 7
ATOM 10670 N N . SER A 1 27 ? -1.755 -23.712 27.048 1.00 10.34 27 SER A N 7
ATOM 10671 C CA . SER A 1 27 ? -1.951 -23.094 25.728 1.00 70.14 27 SER A CA 7
ATOM 10672 C C . SER A 1 27 ? -1.207 -21.748 25.665 1.00 4.31 27 SER A C 7
ATOM 10673 O O . SER A 1 27 ? -0.798 -21.202 26.702 1.00 74.21 27 SER A O 7
ATOM 10681 N N . VAL A 1 28 ? -1.039 -21.215 24.443 1.00 33.12 28 VAL A N 7
ATOM 10682 C CA . VAL A 1 28 ? -0.335 -19.944 24.192 1.00 64.22 28 VAL A CA 7
ATOM 10683 C C . VAL A 1 28 ? -1.203 -19.037 23.294 1.00 54.05 28 VAL A C 7
ATOM 10684 O O . VAL A 1 28 ? -2.030 -19.526 22.512 1.00 61.00 28 VAL A O 7
ATOM 10697 N N . LYS A 1 29 ? -1.019 -17.710 23.434 1.00 2.51 29 LYS A N 7
ATOM 10698 C CA . LYS A 1 29 ? -1.741 -16.697 22.647 1.00 23.42 29 LYS A CA 7
ATOM 10699 C C . LYS A 1 29 ? -0.731 -15.903 21.791 1.00 43.13 29 LYS A C 7
ATOM 10700 O O . LYS A 1 29 ? 0.126 -15.215 22.357 1.00 12.13 29 LYS A O 7
ATOM 10719 N N . PRO A 1 30 ? -0.783 -16.012 20.419 1.00 41.32 30 PRO A N 7
ATOM 10720 C CA . PRO A 1 30 ? 0.060 -15.187 19.497 1.00 71.31 30 PRO A CA 7
ATOM 10721 C C . PRO A 1 30 ? -0.224 -13.660 19.601 1.00 71.21 30 PRO A C 7
ATOM 10722 O O . PRO A 1 30 ? -1.183 -13.244 20.259 1.00 11.04 30 PRO A O 7
ATOM 10733 N N . ALA A 1 31 ? 0.620 -12.838 18.955 1.00 42.21 31 ALA A N 7
ATOM 10734 C CA . ALA A 1 31 ? 0.468 -11.363 18.938 1.00 13.34 31 ALA A CA 7
ATOM 10735 C C . ALA A 1 31 ? 0.652 -10.817 17.511 1.00 71.23 31 ALA A C 7
ATOM 10736 O O . ALA A 1 31 ? 1.424 -11.374 16.720 1.00 75.32 31 ALA A O 7
ATOM 10743 N N . ALA A 1 32 ? -0.055 -9.716 17.199 1.00 31.15 32 ALA A N 7
ATOM 10744 C CA . ALA A 1 32 ? -0.034 -9.081 15.864 1.00 25.33 32 ALA A CA 7
ATOM 10745 C C . ALA A 1 32 ? 0.973 -7.904 15.840 1.00 72.12 32 ALA A C 7
ATOM 10746 O O . ALA A 1 32 ? 0.960 -7.078 16.763 1.00 43.42 32 ALA A O 7
ATOM 10753 N N . PRO A 1 33 ? 1.873 -7.817 14.798 1.00 21.31 33 PRO A N 7
ATOM 10754 C CA . PRO A 1 33 ? 2.800 -6.663 14.622 1.00 20.13 33 PRO A CA 7
ATOM 10755 C C . PRO A 1 33 ? 2.082 -5.422 14.030 1.00 72.02 33 PRO A C 7
ATOM 10756 O O . PRO A 1 33 ? 0.925 -5.510 13.620 1.00 54.12 33 PRO A O 7
ATOM 10767 N N . ARG A 1 34 ? 2.786 -4.270 14.004 1.00 24.13 34 ARG A N 7
ATOM 10768 C CA . ARG A 1 34 ? 2.261 -2.999 13.444 1.00 64.24 34 ARG A CA 7
ATOM 10769 C C . ARG A 1 34 ? 2.502 -2.935 11.924 1.00 22.43 34 ARG A C 7
ATOM 10770 O O . ARG A 1 34 ? 3.595 -3.275 11.462 1.00 1.35 34 ARG A O 7
ATOM 10791 N N . ALA A 1 35 ? 1.475 -2.471 11.177 1.00 50.35 35 ALA A N 7
ATOM 10792 C CA . ALA A 1 35 ? 1.507 -2.377 9.707 1.00 23.22 35 ALA A CA 7
ATOM 10793 C C . ALA A 1 35 ? 0.384 -1.447 9.196 1.00 15.41 35 ALA A C 7
ATOM 10794 O O . ALA A 1 35 ? -0.757 -1.887 8.996 1.00 31.03 35 ALA A O 7
ATOM 10801 N N . GLU A 1 36 ? 0.706 -0.153 9.031 1.00 45.23 36 GLU A N 7
ATOM 10802 C CA . GLU A 1 36 ? -0.207 0.845 8.444 1.00 71.44 36 GLU A CA 7
ATOM 10803 C C . GLU A 1 36 ? -0.104 0.812 6.915 1.00 45.54 36 GLU A C 7
ATOM 10804 O O . GLU A 1 36 ? 0.743 1.497 6.328 1.00 63.01 36 GLU A O 7
ATOM 10816 N N . VAL A 1 37 ? -0.944 -0.013 6.275 1.00 52.54 37 VAL A N 7
ATOM 10817 C CA . VAL A 1 37 ? -0.961 -0.138 4.811 1.00 15.24 37 VAL A CA 7
ATOM 10818 C C . VAL A 1 37 ? -2.080 0.737 4.225 1.00 35.31 37 VAL A C 7
ATOM 10819 O O . VAL A 1 37 ? -3.254 0.569 4.551 1.00 22.31 37 VAL A O 7
ATOM 10832 N N . ARG A 1 38 ? -1.715 1.666 3.341 1.00 65.22 38 ARG A N 7
ATOM 10833 C CA . ARG A 1 38 ? -2.620 2.732 2.906 1.00 20.20 38 ARG A CA 7
ATOM 10834 C C . ARG A 1 38 ? -2.426 3.044 1.414 1.00 15.34 38 ARG A C 7
ATOM 10835 O O . ARG A 1 38 ? -1.295 3.175 0.942 1.00 4.45 38 ARG A O 7
ATOM 10856 N N . VAL A 1 39 ? -3.544 3.108 0.669 1.00 32.24 39 VAL A N 7
ATOM 10857 C CA . VAL A 1 39 ? -3.546 3.405 -0.771 1.00 61.43 39 VAL A CA 7
ATOM 10858 C C . VAL A 1 39 ? -3.741 4.905 -0.992 1.00 54.34 39 VAL A C 7
ATOM 10859 O O . VAL A 1 39 ? -4.641 5.504 -0.392 1.00 3.53 39 VAL A O 7
ATOM 10872 N N . TYR A 1 40 ? -2.892 5.507 -1.841 1.00 52.54 40 TYR A N 7
ATOM 10873 C CA . TYR A 1 40 ? -3.102 6.866 -2.344 1.00 55.35 40 TYR A CA 7
ATOM 10874 C C . TYR A 1 40 ? -3.057 6.842 -3.873 1.00 53.43 40 TYR A C 7
ATOM 10875 O O . TYR A 1 40 ? -1.996 6.722 -4.473 1.00 71.24 40 TYR A O 7
ATOM 10893 N N . ASN A 1 41 ? -4.237 6.935 -4.490 1.00 53.25 41 ASN A N 7
ATOM 10894 C CA . ASN A 1 41 ? -4.382 6.985 -5.950 1.00 22.43 41 ASN A CA 7
ATOM 10895 C C . ASN A 1 41 ? -4.519 8.449 -6.378 1.00 45.31 41 ASN A C 7
ATOM 10896 O O . ASN A 1 41 ? -5.326 9.185 -5.815 1.00 5.42 41 ASN A O 7
ATOM 10907 N N . ILE A 1 42 ? -3.728 8.872 -7.368 1.00 64.12 42 ILE A N 7
ATOM 10908 C CA . ILE A 1 42 ? -3.701 10.279 -7.803 1.00 53.21 42 ILE A CA 7
ATOM 10909 C C . ILE A 1 42 ? -4.496 10.482 -9.107 1.00 1.32 42 ILE A C 7
ATOM 10910 O O . ILE A 1 42 ? -5.169 11.507 -9.280 1.00 23.13 42 ILE A O 7
ATOM 10926 N N . SER A 1 43 ? -4.448 9.488 -9.994 1.00 74.31 43 SER A N 7
ATOM 10927 C CA . SER A 1 43 ? -5.087 9.562 -11.320 1.00 74.44 43 SER A CA 7
ATOM 10928 C C . SER A 1 43 ? -6.428 8.812 -11.304 1.00 61.43 43 SER A C 7
ATOM 10929 O O . SER A 1 43 ? -6.607 7.870 -10.520 1.00 15.43 43 SER A O 7
ATOM 10937 N N . GLY A 1 44 ? -7.369 9.252 -12.156 1.00 20.24 44 GLY A N 7
ATOM 10938 C CA . GLY A 1 44 ? -8.647 8.572 -12.333 1.00 73.21 44 GLY A CA 7
ATOM 10939 C C . GLY A 1 44 ? -8.474 7.229 -13.034 1.00 1.11 44 GLY A C 7
ATOM 10940 O O . GLY A 1 44 ? -8.552 7.148 -14.263 1.00 25.03 44 GLY A O 7
ATOM 10944 N N . THR A 1 45 ? -8.207 6.178 -12.241 1.00 3.00 45 THR A N 7
ATOM 10945 C CA . THR A 1 45 ? -7.951 4.815 -12.744 1.00 14.34 45 THR A CA 7
ATOM 10946 C C . THR A 1 45 ? -8.909 3.817 -12.047 1.00 61.34 45 THR A C 7
ATOM 10947 O O . THR A 1 45 ? -9.817 4.232 -11.307 1.00 73.52 45 THR A O 7
ATOM 10958 N N . GLU A 1 46 ? -8.695 2.515 -12.298 1.00 44.03 46 GLU A N 7
ATOM 10959 C CA . GLU A 1 46 ? -9.546 1.419 -11.796 1.00 5.11 46 GLU A CA 7
ATOM 10960 C C . GLU A 1 46 ? -9.348 1.193 -10.283 1.00 22.32 46 GLU A C 7
ATOM 10961 O O . GLU A 1 46 ? -8.416 1.731 -9.667 1.00 5.43 46 GLU A O 7
ATOM 10973 N N . GLY A 1 47 ? -10.231 0.351 -9.707 1.00 51.23 47 GLY A N 7
ATOM 10974 C CA . GLY A 1 47 ? -10.189 -0.006 -8.286 1.00 65.30 47 GLY A CA 7
ATOM 10975 C C . GLY A 1 47 ? -9.041 -0.936 -7.915 1.00 3.04 47 GLY A C 7
ATOM 10976 O O . GLY A 1 47 ? -8.909 -1.280 -6.744 1.00 73.15 47 GLY A O 7
ATOM 10980 N N . ALA A 1 48 ? -8.220 -1.340 -8.918 1.00 30.44 48 ALA A N 7
ATOM 10981 C CA . ALA A 1 48 ? -7.000 -2.164 -8.728 1.00 42.11 48 ALA A CA 7
ATOM 10982 C C . ALA A 1 48 ? -6.053 -1.590 -7.662 1.00 20.04 48 ALA A C 7
ATOM 10983 O O . ALA A 1 48 ? -5.350 -2.339 -6.972 1.00 13.20 48 ALA A O 7
ATOM 10990 N N . ALA A 1 49 ? -6.046 -0.252 -7.562 1.00 0.23 49 ALA A N 7
ATOM 10991 C CA . ALA A 1 49 ? -5.297 0.483 -6.540 1.00 41.51 49 ALA A CA 7
ATOM 10992 C C . ALA A 1 49 ? -5.790 0.129 -5.130 1.00 21.54 49 ALA A C 7
ATOM 10993 O O . ALA A 1 49 ? -5.005 -0.273 -4.276 1.00 2.24 49 ALA A O 7
ATOM 11000 N N . ALA A 1 50 ? -7.110 0.273 -4.911 1.00 52.13 50 ALA A N 7
ATOM 11001 C CA . ALA A 1 50 ? -7.746 0.008 -3.606 1.00 53.10 50 ALA A CA 7
ATOM 11002 C C . ALA A 1 50 ? -7.826 -1.502 -3.308 1.00 5.13 50 ALA A C 7
ATOM 11003 O O . ALA A 1 50 ? -7.910 -1.904 -2.142 1.00 25.30 50 ALA A O 7
ATOM 11010 N N . ARG A 1 51 ? -7.764 -2.319 -4.385 1.00 53.34 51 ARG A N 7
ATOM 11011 C CA . ARG A 1 51 ? -7.832 -3.793 -4.327 1.00 21.12 51 ARG A CA 7
ATOM 11012 C C . ARG A 1 51 ? -6.641 -4.382 -3.544 1.00 35.22 51 ARG A C 7
ATOM 11013 O O . ARG A 1 51 ? -6.767 -5.457 -2.934 1.00 33.43 51 ARG A O 7
ATOM 11034 N N . THR A 1 52 ? -5.495 -3.669 -3.565 1.00 72.24 52 THR A N 7
ATOM 11035 C CA . THR A 1 52 ? -4.305 -4.077 -2.802 1.00 55.51 52 THR A CA 7
ATOM 11036 C C . THR A 1 52 ? -4.598 -4.053 -1.284 1.00 53.44 52 THR A C 7
ATOM 11037 O O . THR A 1 52 ? -4.228 -4.985 -0.556 1.00 63.41 52 THR A O 7
ATOM 11048 N N . ALA A 1 53 ? -5.306 -2.990 -0.835 1.00 61.31 53 ALA A N 7
ATOM 11049 C CA . ALA A 1 53 ? -5.730 -2.835 0.565 1.00 31.32 53 ALA A CA 7
ATOM 11050 C C . ALA A 1 53 ? -6.804 -3.867 0.932 1.00 50.24 53 ALA A C 7
ATOM 11051 O O . ALA A 1 53 ? -6.748 -4.435 2.021 1.00 44.45 53 ALA A O 7
ATOM 11058 N N . ASP A 1 54 ? -7.762 -4.106 -0.004 1.00 33.14 54 ASP A N 7
ATOM 11059 C CA . ASP A 1 54 ? -8.852 -5.102 0.174 1.00 53.22 54 ASP A CA 7
ATOM 11060 C C . ASP A 1 54 ? -8.303 -6.512 0.441 1.00 30.31 54 ASP A C 7
ATOM 11061 O O . ASP A 1 54 ? -8.861 -7.257 1.259 1.00 52.01 54 ASP A O 7
ATOM 11070 N N . ARG A 1 55 ? -7.207 -6.855 -0.253 1.00 12.41 55 ARG A N 7
ATOM 11071 C CA . ARG A 1 55 ? -6.576 -8.179 -0.156 1.00 22.55 55 ARG A CA 7
ATOM 11072 C C . ARG A 1 55 ? -6.033 -8.417 1.264 1.00 12.43 55 ARG A C 7
ATOM 11073 O O . ARG A 1 55 ? -6.379 -9.412 1.910 1.00 2.14 55 ARG A O 7
ATOM 11094 N N . LEU A 1 56 ? -5.217 -7.459 1.744 1.00 72.12 56 LEU A N 7
ATOM 110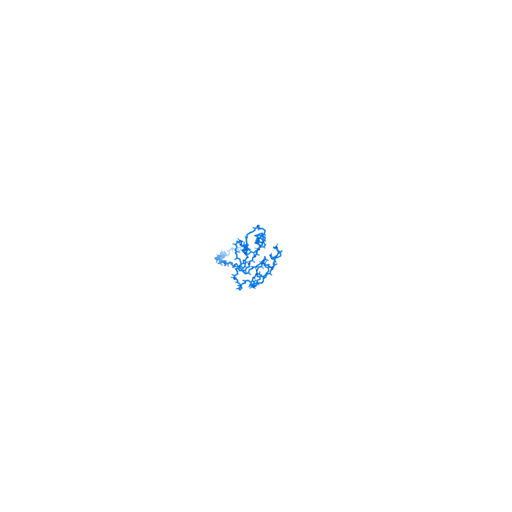95 C CA . LEU A 1 56 ? -4.581 -7.527 3.077 1.00 21.22 56 LEU A CA 7
ATOM 11096 C C . LEU A 1 56 ? -5.614 -7.342 4.200 1.00 22.21 56 LEU A C 7
ATOM 11097 O O . LEU A 1 56 ? -5.442 -7.873 5.304 1.00 72.51 56 LEU A O 7
ATOM 11113 N N . LYS A 1 57 ? -6.691 -6.601 3.890 1.00 34.51 57 LYS A N 7
ATOM 11114 C CA . LYS A 1 57 ? -7.803 -6.352 4.821 1.00 74.43 57 LYS A CA 7
ATOM 11115 C C . LYS A 1 57 ? -8.486 -7.681 5.187 1.00 35.53 57 LYS A C 7
ATOM 11116 O O . LYS A 1 57 ? -8.765 -7.946 6.359 1.00 45.31 57 LYS A O 7
ATOM 11135 N N . ALA A 1 58 ? -8.702 -8.519 4.163 1.00 61.14 58 ALA A N 7
ATOM 11136 C CA . ALA A 1 58 ? -9.255 -9.869 4.324 1.00 32.12 58 ALA A CA 7
ATOM 11137 C C . ALA A 1 58 ? -8.212 -10.829 4.932 1.00 40.30 58 ALA A C 7
ATOM 11138 O O . ALA A 1 58 ? -8.559 -11.727 5.702 1.00 72.12 58 ALA A O 7
ATOM 11145 N N . ALA A 1 59 ? -6.926 -10.597 4.593 1.00 5.12 59 ALA A N 7
ATOM 11146 C CA . ALA A 1 59 ? -5.812 -11.491 4.963 1.00 72.40 59 ALA A CA 7
ATOM 11147 C C . ALA A 1 59 ? -5.392 -11.350 6.444 1.00 44.25 59 ALA A C 7
ATOM 11148 O O . ALA A 1 59 ? -4.775 -12.270 6.989 1.00 4.10 59 ALA A O 7
ATOM 11155 N N . GLY A 1 60 ? -5.725 -10.206 7.095 1.00 31.11 60 GLY A N 7
ATOM 11156 C CA . GLY A 1 60 ? -5.340 -9.975 8.504 1.00 34.41 60 GLY A CA 7
ATOM 11157 C C . GLY A 1 60 ? -4.475 -8.731 8.692 1.00 32.44 60 GLY A C 7
ATOM 11158 O O . GLY A 1 60 ? -3.411 -8.796 9.318 1.00 63.13 60 GLY A O 7
ATOM 11162 N N . PHE A 1 61 ? -4.930 -7.606 8.108 1.00 14.44 61 PHE A N 7
ATOM 11163 C CA . PHE A 1 61 ? -4.271 -6.277 8.219 1.00 55.04 61 PHE A CA 7
ATOM 11164 C C . PHE A 1 61 ? -4.115 -5.824 9.689 1.00 63.04 61 PHE A C 7
ATOM 11165 O O . PHE A 1 61 ? -4.837 -6.299 10.573 1.00 74.54 61 PHE A O 7
ATOM 11182 N N . THR A 1 62 ? -3.174 -4.913 9.944 1.00 64.51 62 THR A N 7
ATOM 11183 C CA . THR A 1 62 ? -3.094 -4.229 11.243 1.00 44.52 62 THR A CA 7
ATOM 11184 C C . THR A 1 62 ? -3.916 -2.940 11.161 1.00 24.42 62 THR A C 7
ATOM 11185 O O . THR A 1 62 ? -4.893 -2.758 11.893 1.00 24.15 62 THR A O 7
ATOM 11196 N N . VAL A 1 63 ? -3.512 -2.056 10.231 1.00 21.43 63 VAL A N 7
ATOM 11197 C CA . VAL A 1 63 ? -4.202 -0.793 9.930 1.00 12.24 63 VAL A CA 7
ATOM 11198 C C . VAL A 1 63 ? -4.269 -0.666 8.404 1.00 62.42 63 VAL A C 7
ATOM 11199 O O . VAL A 1 63 ? -3.289 -0.974 7.720 1.00 24.41 63 VAL A O 7
ATOM 11212 N N . THR A 1 64 ? -5.427 -0.247 7.871 1.00 64.43 64 THR A N 7
ATOM 11213 C CA . THR A 1 64 ? -5.594 0.060 6.446 1.00 13.52 64 THR A CA 7
ATOM 11214 C C . THR A 1 64 ? -6.262 1.428 6.275 1.00 4.02 64 THR A C 7
ATOM 11215 O O . THR A 1 64 ? -7.090 1.847 7.098 1.00 75.11 64 THR A O 7
ATOM 11226 N N . ASP A 1 65 ? -5.869 2.113 5.212 1.00 22.23 65 ASP A N 7
ATOM 11227 C CA . ASP A 1 65 ? -6.426 3.414 4.824 1.00 25.54 65 ASP A CA 7
ATOM 11228 C C . ASP A 1 65 ? -6.492 3.475 3.294 1.00 13.32 65 ASP A C 7
ATOM 11229 O O . ASP A 1 65 ? -5.682 2.850 2.617 1.00 75.45 65 ASP A O 7
ATOM 11238 N N . VAL A 1 66 ? -7.502 4.158 2.748 1.00 21.23 66 VAL A N 7
ATOM 11239 C CA . VAL A 1 66 ? -7.643 4.361 1.294 1.00 13.10 66 VAL A CA 7
ATOM 11240 C C . VAL A 1 66 ? -8.004 5.825 1.026 1.00 2.51 66 VAL A C 7
ATOM 11241 O O . VAL A 1 66 ? -8.797 6.425 1.769 1.00 52.52 66 VAL A O 7
ATOM 11254 N N . GLY A 1 67 ? -7.389 6.412 -0.012 1.00 5.35 67 GLY A N 7
ATOM 11255 C CA . GLY A 1 67 ? -7.666 7.790 -0.388 1.00 22.31 67 GLY A CA 7
ATOM 11256 C C . GLY A 1 67 ? -7.240 8.098 -1.807 1.00 60.13 67 GLY A C 7
ATOM 11257 O O . GLY A 1 67 ? -6.237 7.566 -2.290 1.00 65.15 67 GLY A O 7
ATOM 11261 N N . ASN A 1 68 ? -8.030 8.936 -2.485 1.00 62.22 68 ASN A N 7
ATOM 11262 C CA . ASN A 1 68 ? -7.705 9.469 -3.817 1.00 63.42 68 ASN A CA 7
ATOM 11263 C C . ASN A 1 68 ? -7.371 10.964 -3.666 1.00 12.11 68 ASN A C 7
ATOM 11264 O O . ASN A 1 68 ? -8.243 11.781 -3.353 1.00 24.55 68 ASN A O 7
ATOM 11275 N N . LEU A 1 69 ? -6.088 11.320 -3.869 1.00 54.12 69 LEU A N 7
ATOM 11276 C CA . LEU A 1 69 ? -5.571 12.656 -3.548 1.00 0.51 69 LEU A CA 7
ATOM 11277 C C . LEU A 1 69 ? -4.414 12.986 -4.485 1.00 12.15 69 LEU A C 7
ATOM 11278 O O . LEU A 1 69 ? -3.690 12.087 -4.937 1.00 43.25 69 LEU A O 7
ATOM 11294 N N . SER A 1 70 ? -4.259 14.278 -4.788 1.00 64.11 70 SER A N 7
ATOM 11295 C CA . SER A 1 70 ? -3.121 14.781 -5.532 1.00 45.45 70 SER A CA 7
ATOM 11296 C C . SER A 1 70 ? -1.885 14.862 -4.614 1.00 63.41 70 SER A C 7
ATOM 11297 O O . SER A 1 70 ? -1.755 15.785 -3.802 1.00 72.34 70 SER A O 7
ATOM 11305 N N . LEU A 1 71 ? -1.021 13.836 -4.708 1.00 64.54 71 LEU A N 7
ATOM 11306 C CA . LEU A 1 71 ? 0.302 13.833 -4.063 1.00 72.33 71 LEU A CA 7
ATOM 11307 C C . LEU A 1 71 ? 1.308 14.500 -5.023 1.00 33.24 71 LEU A C 7
ATOM 11308 O O . LEU A 1 71 ? 1.619 13.931 -6.067 1.00 12.31 71 LEU A O 7
ATOM 11324 N N . PRO A 1 72 ? 1.825 15.728 -4.705 1.00 34.02 72 PRO A N 7
ATOM 11325 C CA . PRO A 1 72 ? 2.802 16.431 -5.575 1.00 34.15 72 PRO A CA 7
ATOM 11326 C C . PRO A 1 72 ? 4.223 15.842 -5.464 1.00 34.03 72 PRO A C 7
ATOM 11327 O O . PRO A 1 72 ? 5.126 16.227 -6.212 1.00 73.34 72 PRO A O 7
ATOM 11338 N N . ASP A 1 73 ? 4.394 14.900 -4.526 1.00 22.33 73 ASP A N 7
ATOM 11339 C CA . ASP A 1 73 ? 5.687 14.295 -4.205 1.00 12.12 73 ASP A CA 7
ATOM 11340 C C . ASP A 1 73 ? 5.919 13.010 -5.018 1.00 50.30 73 ASP A C 7
ATOM 11341 O O . ASP A 1 73 ? 7.069 12.634 -5.239 1.00 53.42 73 ASP A O 7
ATOM 11350 N N . VAL A 1 74 ? 4.832 12.360 -5.479 1.00 25.43 74 VAL A N 7
ATOM 11351 C CA . VAL A 1 74 ? 4.938 11.157 -6.332 1.00 32.15 74 VAL A CA 7
ATOM 11352 C C . VAL A 1 74 ? 5.203 11.571 -7.797 1.00 65.41 74 VAL A C 7
ATOM 11353 O O . VAL A 1 74 ? 4.771 12.641 -8.240 1.00 12.43 74 VAL A O 7
ATOM 11366 N N . ALA A 1 75 ? 5.927 10.716 -8.529 1.00 33.42 75 ALA A N 7
ATOM 11367 C CA . ALA A 1 75 ? 6.258 10.934 -9.951 1.00 25.03 75 ALA A CA 7
ATOM 11368 C C . ALA A 1 75 ? 6.116 9.631 -10.777 1.00 30.41 75 ALA A C 7
ATOM 11369 O O . ALA A 1 75 ? 6.246 9.664 -12.008 1.00 14.01 75 ALA A O 7
ATOM 11376 N N . ALA A 1 76 ? 5.831 8.498 -10.092 1.00 72.13 76 ALA A N 7
ATOM 11377 C CA . ALA A 1 76 ? 5.611 7.174 -10.723 1.00 12.32 76 ALA A CA 7
ATOM 11378 C C . ALA A 1 76 ? 4.949 6.214 -9.710 1.00 44.03 76 ALA A C 7
ATOM 11379 O O . ALA A 1 76 ? 5.209 6.309 -8.503 1.00 11.14 76 ALA A O 7
ATOM 11386 N N . THR A 1 77 ? 4.099 5.294 -10.217 1.00 42.14 77 THR A N 7
ATOM 11387 C CA . THR A 1 77 ? 3.374 4.313 -9.387 1.00 74.22 77 THR A CA 7
ATOM 11388 C C . THR A 1 77 ? 4.351 3.335 -8.690 1.00 30.41 77 THR A C 7
ATOM 11389 O O . THR A 1 77 ? 5.021 2.521 -9.339 1.00 4.13 77 THR A O 7
ATOM 11400 N N . THR A 1 78 ? 4.450 3.458 -7.354 1.00 34.30 78 THR A N 7
ATOM 11401 C CA . THR A 1 78 ? 5.394 2.670 -6.538 1.00 60.31 78 THR A CA 7
ATOM 11402 C C . THR A 1 78 ? 4.804 2.458 -5.121 1.00 32.40 78 THR A C 7
ATOM 11403 O O . THR A 1 78 ? 4.001 3.273 -4.642 1.00 2.14 78 THR A O 7
ATOM 11414 N N . VAL A 1 79 ? 5.192 1.348 -4.472 1.00 34.41 79 VAL A N 7
ATOM 11415 C CA . VAL A 1 79 ? 4.841 1.053 -3.073 1.00 13.43 79 VAL A CA 7
ATOM 11416 C C . VAL A 1 79 ? 6.059 1.357 -2.188 1.00 15.15 79 VAL A C 7
ATOM 11417 O O . VAL A 1 79 ? 7.110 0.742 -2.358 1.00 3.34 79 VAL A O 7
ATOM 11430 N N . TYR A 1 80 ? 5.929 2.332 -1.280 1.00 63.13 80 TYR A N 7
ATOM 11431 C CA . TYR A 1 80 ? 6.993 2.676 -0.313 1.00 13.23 80 TYR A CA 7
ATOM 11432 C C . TYR A 1 80 ? 6.634 2.087 1.049 1.00 62.44 80 TYR A C 7
ATOM 11433 O O . TYR A 1 80 ? 5.449 1.989 1.380 1.00 12.42 80 TYR A O 7
ATOM 11451 N N . TYR A 1 81 ? 7.650 1.705 1.840 1.00 53.42 81 TYR A N 7
ATOM 11452 C CA . TYR A 1 81 ? 7.432 1.124 3.174 1.00 73.35 81 TYR A CA 7
ATOM 11453 C C . TYR A 1 81 ? 8.406 1.674 4.220 1.00 55.22 81 TYR A C 7
ATOM 11454 O O . TYR A 1 81 ? 9.378 2.364 3.905 1.00 51.14 81 TYR A O 7
ATOM 11472 N N . THR A 1 82 ? 8.092 1.340 5.477 1.00 40.24 82 THR A N 7
ATOM 11473 C CA . THR A 1 82 ? 8.935 1.589 6.647 1.00 3.04 82 THR A CA 7
ATOM 11474 C C . THR A 1 82 ? 9.276 0.206 7.265 1.00 23.41 82 THR A C 7
ATOM 11475 O O . THR A 1 82 ? 8.661 -0.802 6.889 1.00 41.05 82 THR A O 7
ATOM 11486 N N . GLU A 1 83 ? 10.265 0.135 8.177 1.00 71.33 83 GLU A N 7
ATOM 11487 C CA . GLU A 1 83 ? 10.719 -1.156 8.750 1.00 30.10 83 GLU A CA 7
ATOM 11488 C C . GLU A 1 83 ? 10.113 -1.443 10.142 1.00 30.34 83 GLU A C 7
ATOM 11489 O O . GLU A 1 83 ? 10.670 -2.256 10.899 1.00 61.22 83 GLU A O 7
ATOM 11501 N N . VAL A 1 84 ? 8.954 -0.824 10.463 1.00 43.54 84 VAL A N 7
ATOM 11502 C CA . VAL A 1 84 ? 8.295 -1.017 11.777 1.00 2.54 84 VAL A CA 7
ATOM 11503 C C . VAL A 1 84 ? 7.795 -2.474 11.910 1.00 41.30 84 VAL A C 7
ATOM 11504 O O . VAL A 1 84 ? 6.755 -2.848 11.354 1.00 33.52 84 VAL A O 7
ATOM 11517 N N . GLU A 1 85 ? 8.612 -3.288 12.609 1.00 63.40 85 GLU A N 7
ATOM 11518 C CA . GLU A 1 85 ? 8.369 -4.716 12.877 1.00 43.14 85 GLU A CA 7
ATOM 11519 C C . GLU A 1 85 ? 8.385 -5.555 11.583 1.00 5.25 85 GLU A C 7
ATOM 11520 O O . GLU A 1 85 ? 9.393 -6.192 11.268 1.00 60.53 85 GLU A O 7
ATOM 11532 N N . GLY A 1 86 ? 7.276 -5.518 10.823 1.00 71.12 86 GLY A N 7
ATOM 11533 C CA . GLY A 1 86 ? 7.137 -6.321 9.608 1.00 24.23 86 GLY A CA 7
ATOM 11534 C C . GLY A 1 86 ? 6.411 -5.588 8.493 1.00 12.42 86 GLY A C 7
ATOM 11535 O O . GLY A 1 86 ? 5.832 -6.246 7.617 1.00 11.43 86 GLY A O 7
ATOM 11539 N N . GLU A 1 87 ? 6.461 -4.227 8.495 1.00 33.11 87 GLU A N 7
ATOM 11540 C CA . GLU A 1 87 ? 5.711 -3.414 7.511 1.00 54.32 87 GLU A CA 7
ATOM 11541 C C . GLU A 1 87 ? 6.199 -3.691 6.081 1.00 75.34 87 GLU A C 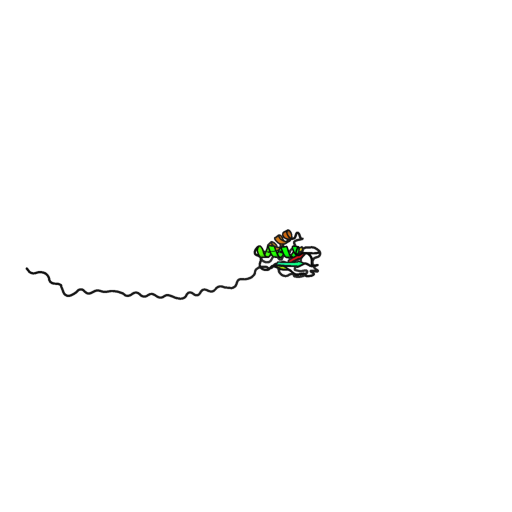7
ATOM 11542 O O . GLU A 1 87 ? 5.391 -3.720 5.157 1.00 22.11 87 GLU A O 7
ATOM 11554 N N . ARG A 1 88 ? 7.516 -3.907 5.915 1.00 34.32 88 ARG A N 7
ATOM 11555 C CA . ARG A 1 88 ? 8.117 -4.133 4.587 1.00 62.50 88 ARG A CA 7
ATOM 11556 C C . ARG A 1 88 ? 7.724 -5.508 4.008 1.00 72.24 88 ARG A C 7
ATOM 11557 O O . ARG A 1 88 ? 7.584 -5.659 2.789 1.00 41.31 88 ARG A O 7
ATOM 11578 N N . ALA A 1 89 ? 7.539 -6.502 4.902 1.00 22.35 89 ALA A N 7
ATOM 11579 C CA . ALA A 1 89 ? 7.080 -7.852 4.526 1.00 72.22 89 ALA A CA 7
ATOM 11580 C C . ALA A 1 89 ? 5.590 -7.827 4.139 1.00 40.02 89 ALA A C 7
ATOM 11581 O O . ALA A 1 89 ? 5.145 -8.594 3.279 1.00 35.44 89 ALA A O 7
ATOM 11588 N N . THR A 1 90 ? 4.840 -6.918 4.787 1.00 21.04 90 THR A N 7
ATOM 11589 C CA . THR A 1 90 ? 3.412 -6.689 4.521 1.00 3.52 90 THR A CA 7
ATOM 11590 C C . THR A 1 90 ? 3.240 -5.870 3.208 1.00 74.44 90 THR A C 7
ATOM 11591 O O . THR A 1 90 ? 2.291 -6.079 2.448 1.00 12.25 90 THR A O 7
ATOM 11602 N N . ALA A 1 91 ? 4.213 -4.969 2.951 1.00 25.51 91 ALA A N 7
ATOM 11603 C CA . ALA A 1 91 ? 4.251 -4.109 1.748 1.00 50.44 91 ALA A CA 7
ATOM 11604 C C . ALA A 1 91 ? 4.583 -4.917 0.497 1.00 14.40 91 ALA A C 7
ATOM 11605 O O . ALA A 1 91 ? 4.103 -4.599 -0.593 1.00 2.24 91 ALA A O 7
ATOM 11612 N N . ASP A 1 92 ? 5.434 -5.944 0.688 1.00 41.32 92 ASP A N 7
ATOM 11613 C CA . ASP A 1 92 ? 5.841 -6.891 -0.362 1.00 23.52 92 ASP A CA 7
ATOM 11614 C C . ASP A 1 92 ? 4.615 -7.464 -1.082 1.00 25.21 92 ASP A C 7
ATOM 11615 O O . ASP A 1 92 ? 4.573 -7.478 -2.311 1.00 22.52 92 ASP A O 7
ATOM 11624 N N . ALA A 1 93 ? 3.620 -7.895 -0.277 1.00 31.02 93 ALA A N 7
ATOM 11625 C CA . ALA A 1 93 ? 2.360 -8.471 -0.771 1.00 65.11 93 ALA A CA 7
ATOM 11626 C C . ALA A 1 93 ? 1.595 -7.483 -1.658 1.00 55.45 93 ALA A C 7
ATOM 11627 O O . ALA A 1 93 ? 1.036 -7.871 -2.673 1.00 73.10 93 ALA A O 7
ATOM 11634 N N . VAL A 1 94 ? 1.617 -6.203 -1.262 1.00 50.44 94 VAL A N 7
ATOM 11635 C CA . VAL A 1 94 ? 0.889 -5.115 -1.940 1.00 63.52 94 VAL A CA 7
ATOM 11636 C C . VAL A 1 94 ? 1.441 -4.838 -3.342 1.00 51.41 94 VAL A C 7
ATOM 11637 O O . VAL A 1 94 ? 0.679 -4.780 -4.314 1.00 14.52 94 VAL A O 7
ATOM 11650 N N . GLY A 1 95 ? 2.767 -4.629 -3.423 1.00 22.45 95 GLY A N 7
ATOM 11651 C CA . GLY A 1 95 ? 3.437 -4.447 -4.706 1.00 1.12 95 GLY A CA 7
ATOM 11652 C C . GLY A 1 95 ? 3.339 -5.689 -5.573 1.00 74.30 95 GLY A C 7
ATOM 11653 O O . GLY A 1 95 ? 3.340 -5.599 -6.794 1.00 21.42 95 GLY A O 7
ATOM 11657 N N . ARG A 1 96 ? 3.210 -6.849 -4.908 1.00 31.41 96 ARG A N 7
ATOM 11658 C CA . ARG A 1 96 ? 3.056 -8.149 -5.573 1.00 4.11 96 ARG A CA 7
ATOM 11659 C C . ARG A 1 96 ? 1.601 -8.325 -6.066 1.00 1.44 96 ARG A C 7
ATOM 11660 O O . ARG A 1 96 ? 1.362 -9.080 -7.010 1.00 42.22 96 ARG A O 7
ATOM 11681 N N . THR A 1 97 ? 0.637 -7.596 -5.433 1.00 72.13 97 THR A N 7
ATOM 11682 C CA . THR A 1 97 ? -0.780 -7.598 -5.867 1.00 42.45 97 THR A CA 7
ATOM 11683 C C . THR A 1 97 ? -0.973 -6.687 -7.095 1.00 64.52 97 THR A C 7
ATOM 11684 O O . THR A 1 97 ? -1.536 -7.105 -8.111 1.00 13.31 97 THR A O 7
ATOM 11695 N N . LEU A 1 98 ? -0.486 -5.440 -6.984 1.00 11.14 98 LEU A N 7
ATOM 11696 C CA . LEU A 1 98 ? -0.627 -4.415 -8.041 1.00 31.31 98 LEU A CA 7
ATOM 11697 C C . LEU A 1 98 ? 0.315 -4.699 -9.224 1.00 11.24 98 LEU A C 7
ATOM 11698 O O . LEU A 1 98 ? 0.038 -4.306 -10.358 1.00 52.43 98 LEU A O 7
ATOM 11714 N N . GLY A 1 99 ? 1.426 -5.391 -8.931 1.00 74.22 99 GLY A N 7
ATOM 11715 C CA . GLY A 1 99 ? 2.493 -5.614 -9.902 1.00 4.31 99 GLY A CA 7
ATOM 11716 C C . GLY A 1 99 ? 3.484 -4.456 -9.940 1.00 10.35 99 GLY A C 7
ATOM 11717 O O . GLY A 1 99 ? 4.249 -4.333 -10.894 1.00 62.31 99 GLY A O 7
ATOM 11721 N N . ALA A 1 100 ? 3.470 -3.614 -8.890 1.00 14.01 100 ALA A N 7
ATOM 11722 C CA . ALA A 1 100 ? 4.360 -2.440 -8.767 1.00 44.33 100 ALA A CA 7
ATOM 11723 C C . ALA A 1 100 ? 5.610 -2.790 -7.938 1.00 60.44 100 ALA A C 7
ATOM 11724 O O . ALA A 1 100 ? 5.628 -3.789 -7.210 1.00 61.33 100 ALA A O 7
ATOM 11731 N N . ALA A 1 101 ? 6.642 -1.945 -8.047 1.00 3.44 101 ALA A N 7
ATOM 11732 C CA . ALA A 1 101 ? 7.896 -2.113 -7.308 1.00 53.51 101 ALA A CA 7
ATOM 11733 C C . ALA A 1 101 ? 7.716 -1.664 -5.848 1.00 12.34 101 ALA A C 7
ATOM 11734 O O . ALA A 1 101 ? 7.109 -0.620 -5.599 1.00 32.13 101 ALA A O 7
ATOM 11741 N N . VAL A 1 102 ? 8.211 -2.468 -4.890 1.00 41.52 102 VAL A N 7
ATOM 11742 C CA . VAL A 1 102 ? 8.259 -2.087 -3.463 1.00 53.35 102 VAL A CA 7
ATOM 11743 C C . VAL A 1 102 ? 9.677 -1.594 -3.124 1.00 42.40 102 VAL A C 7
ATOM 11744 O O . VAL A 1 102 ? 10.672 -2.160 -3.593 1.00 32.50 102 VAL A O 7
ATOM 11757 N N . GLU A 1 103 ? 9.761 -0.522 -2.336 1.00 20.14 103 GLU A N 7
ATOM 11758 C CA . GLU A 1 103 ? 11.035 0.082 -1.923 1.00 61.34 103 GLU A CA 7
ATOM 11759 C C . GLU A 1 103 ? 10.821 0.823 -0.595 1.00 1.00 103 GLU A C 7
ATOM 11760 O O . GLU A 1 103 ? 9.678 0.977 -0.143 1.00 52.34 103 GLU A O 7
ATOM 11772 N N . LEU A 1 104 ? 11.920 1.240 0.054 1.00 25.14 104 LEU A N 7
ATOM 11773 C CA . LEU A 1 104 ? 11.871 1.989 1.317 1.00 33.15 104 LEU A CA 7
ATOM 11774 C C . LEU A 1 104 ? 11.219 3.379 1.081 1.00 33.21 104 LEU A C 7
ATOM 11775 O O . LEU A 1 104 ? 10.972 3.760 -0.072 1.00 74.12 104 LEU A O 7
ATOM 11791 N N . ARG A 1 105 ? 10.973 4.124 2.179 1.00 20.11 105 ARG A N 7
ATOM 11792 C CA . ARG A 1 105 ? 10.141 5.335 2.193 1.00 34.44 105 ARG A CA 7
ATOM 11793 C C . ARG A 1 105 ? 10.492 6.357 1.087 1.00 21.21 105 ARG A C 7
ATOM 11794 O O . ARG A 1 105 ? 9.579 6.939 0.487 1.00 73.41 105 ARG A O 7
ATOM 11815 N N . LEU A 1 106 ? 11.804 6.530 0.809 1.00 45.34 106 LEU A N 7
ATOM 11816 C CA . LEU A 1 106 ? 12.326 7.498 -0.180 1.00 23.30 106 LEU A CA 7
ATOM 11817 C C . LEU A 1 106 ? 12.030 8.979 0.232 1.00 40.34 106 LEU A C 7
ATOM 11818 O O . LEU A 1 106 ? 11.087 9.241 0.985 1.00 71.30 106 LEU A O 7
ATOM 11834 N N . PRO A 1 107 ? 12.862 9.981 -0.237 1.00 41.02 107 PRO A N 7
ATOM 11835 C CA . PRO A 1 107 ? 12.756 11.415 0.187 1.00 11.25 107 PRO A CA 7
ATOM 11836 C C . PRO A 1 107 ? 11.339 12.043 0.052 1.00 10.03 107 PRO A C 7
ATOM 11837 O O . PRO A 1 107 ? 10.983 12.917 0.850 1.00 44.12 107 PRO A O 7
ATOM 11848 N N . GLU A 1 108 ? 10.537 11.555 -0.911 1.00 33.21 108 GLU A N 7
ATOM 11849 C CA . GLU A 1 108 ? 9.196 12.109 -1.222 1.00 2.02 108 GLU A CA 7
ATOM 11850 C C . GLU A 1 108 ? 8.162 11.827 -0.118 1.00 24.31 108 GLU A C 7
ATOM 11851 O O . GLU A 1 108 ? 7.194 12.583 0.036 1.00 2.22 108 GLU A O 7
ATOM 11863 N N . LEU A 1 109 ? 8.388 10.761 0.683 1.00 71.21 109 LEU A N 7
ATOM 11864 C CA . LEU A 1 109 ? 7.505 10.407 1.827 1.00 73.01 109 LEU A CA 7
ATOM 11865 C C . LEU A 1 109 ? 7.686 11.404 3.028 1.00 24.34 109 LEU A C 7
ATOM 11866 O O . LEU A 1 109 ? 7.151 11.193 4.120 1.00 52.01 109 LEU A O 7
ATOM 11882 N N . SER A 1 110 ? 8.443 12.495 2.798 1.00 52.22 110 SER A N 7
ATOM 11883 C CA . SER A 1 110 ? 8.572 13.622 3.738 1.00 55.21 110 SER A CA 7
ATOM 11884 C C . SER A 1 110 ? 7.381 14.608 3.606 1.00 61.41 110 SER A C 7
ATOM 11885 O O . SER A 1 110 ? 7.223 15.500 4.441 1.00 33.30 110 SER A O 7
ATOM 11893 N N . ASP A 1 111 ? 6.548 14.443 2.554 1.00 21.03 111 ASP A N 7
ATOM 11894 C CA . ASP A 1 111 ? 5.401 15.353 2.264 1.00 23.43 111 ASP A CA 7
ATOM 11895 C C . ASP A 1 111 ? 4.046 14.803 2.747 1.00 63.22 111 ASP A C 7
ATOM 11896 O O . ASP A 1 111 ? 3.080 15.562 2.855 1.00 63.35 111 ASP A O 7
ATOM 11905 N N . GLN A 1 112 ? 3.970 13.491 3.030 1.00 2.32 112 GLN A N 7
ATOM 11906 C CA . GLN A 1 112 ? 2.709 12.821 3.431 1.00 42.35 112 GLN A CA 7
ATOM 11907 C C . GLN A 1 112 ? 3.005 11.679 4.456 1.00 52.44 112 GLN A C 7
ATOM 11908 O O . GLN A 1 112 ? 4.163 11.253 4.546 1.00 70.04 112 GLN A O 7
ATOM 11922 N N . PRO A 1 113 ? 1.975 11.211 5.280 1.00 11.41 113 PRO A N 7
ATOM 11923 C CA . PRO A 1 113 ? 2.195 10.317 6.465 1.00 62.34 113 PRO A CA 7
ATOM 11924 C C . PRO A 1 113 ? 3.017 9.021 6.179 1.00 74.12 113 PRO A C 7
ATOM 11925 O O . PRO A 1 113 ? 2.664 8.245 5.279 1.00 4.23 113 PRO A O 7
ATOM 11936 N N . PRO A 1 114 ? 4.142 8.785 6.956 1.00 32.25 114 PRO A N 7
ATOM 11937 C CA . PRO A 1 114 ? 4.970 7.541 6.871 1.00 41.13 114 PRO A CA 7
ATOM 11938 C C . PRO A 1 114 ? 4.197 6.220 7.122 1.00 12.34 114 PRO A C 7
ATOM 11939 O O . PRO A 1 114 ? 3.180 6.200 7.816 1.00 62.44 114 PRO A O 7
ATOM 11950 N N . GLY A 1 115 ? 4.717 5.129 6.540 1.00 23.35 115 GLY A N 7
ATOM 11951 C CA . GLY A 1 115 ? 4.150 3.781 6.690 1.00 20.04 115 GLY A CA 7
ATOM 11952 C C . GLY A 1 115 ? 4.336 2.998 5.405 1.00 51.13 115 GLY A C 7
ATOM 11953 O O . GLY A 1 115 ? 5.327 3.222 4.691 1.00 21.14 115 GLY A O 7
ATOM 11957 N N . VAL A 1 116 ? 3.410 2.071 5.104 1.00 52.11 116 VAL A N 7
ATOM 11958 C CA . VAL A 1 116 ? 3.319 1.452 3.785 1.00 41.02 116 VAL A CA 7
ATOM 11959 C C . VAL A 1 116 ? 2.302 2.224 2.963 1.00 74.11 116 VAL A C 7
ATOM 11960 O O . VAL A 1 116 ? 1.102 2.108 3.200 1.00 34.12 116 VAL A O 7
ATOM 11973 N N . ILE A 1 117 ? 2.776 3.027 2.006 1.00 23.11 117 ILE A N 7
ATOM 11974 C CA . ILE A 1 117 ? 1.900 3.708 1.055 1.00 5.12 117 ILE A CA 7
ATOM 11975 C C . ILE A 1 117 ? 2.071 3.040 -0.313 1.00 20.23 117 ILE A C 7
ATOM 11976 O O . ILE A 1 117 ? 3.186 2.886 -0.803 1.00 32.22 117 ILE A O 7
ATOM 11992 N N . VAL A 1 118 ? 0.982 2.544 -0.888 1.00 1.12 118 VAL A N 7
ATOM 11993 C CA . VAL A 1 118 ? 0.955 2.182 -2.304 1.00 50.13 118 VAL A CA 7
ATOM 11994 C C . VAL A 1 118 ? 0.363 3.372 -3.049 1.00 74.22 118 VAL A C 7
ATOM 11995 O O . VAL A 1 118 ? -0.853 3.613 -3.023 1.00 32.12 118 VAL A O 7
ATOM 12008 N N . VAL A 1 119 ? 1.245 4.160 -3.670 1.00 72.42 119 VAL A N 7
ATOM 12009 C CA . VAL A 1 119 ? 0.828 5.347 -4.415 1.00 31.44 119 VAL A CA 7
ATOM 12010 C C . VAL A 1 119 ? 0.796 5.023 -5.920 1.00 32.23 119 VAL A C 7
ATOM 12011 O O . VAL A 1 119 ? 1.803 4.594 -6.508 1.00 51.33 119 VAL A O 7
ATOM 12024 N N . VAL A 1 120 ? -0.402 5.171 -6.519 1.00 12.42 120 VAL A N 7
ATOM 12025 C CA . VAL A 1 120 ? -0.679 4.759 -7.900 1.00 14.15 120 VAL A CA 7
ATOM 12026 C C . VAL A 1 120 ? -0.860 5.991 -8.796 1.00 4.33 120 VAL A C 7
ATOM 12027 O O . VAL A 1 120 ? -1.656 6.883 -8.478 1.00 33.31 120 VAL A O 7
ATOM 12040 N N . THR A 1 121 ? -0.122 6.010 -9.911 1.00 42.11 121 THR A N 7
ATOM 12041 C CA . THR A 1 121 ? -0.245 7.003 -10.980 1.00 72.13 121 THR A CA 7
ATOM 12042 C C . THR A 1 121 ? -0.801 6.293 -12.227 1.00 31.35 121 THR A C 7
ATOM 12043 O O . THR A 1 121 ? -0.609 5.075 -12.377 1.00 22.12 121 THR A O 7
ATOM 12054 N N . GLY A 1 122 ? -1.490 7.037 -13.100 1.00 13.33 122 GLY A N 7
ATOM 12055 C CA . GLY A 1 122 ? -2.046 6.472 -14.344 1.00 22.10 122 GLY A CA 7
ATOM 12056 C C . GLY A 1 122 ? -1.123 6.675 -15.556 1.00 41.12 122 GLY A C 7
ATOM 12057 O O . GLY A 1 122 ? -1.622 6.730 -16.696 1.00 5.22 122 GLY A O 7
ATOM 12062 N N . GLY A 1 1 ? 57.439 -75.170 68.965 1.00 24.21 1 GLY A N 8
ATOM 12063 C CA . GLY A 1 1 ? 56.105 -74.632 69.314 1.00 32.14 1 GLY A CA 8
ATOM 12064 C C . GLY A 1 1 ? 55.025 -75.137 68.366 1.00 4.31 1 GLY A C 8
ATOM 12065 O O . GLY A 1 1 ? 54.756 -76.342 68.326 1.00 23.31 1 GLY A O 8
ATOM 12071 N N . SER A 1 2 ? 54.431 -74.219 67.578 1.00 4.02 2 SER A N 8
ATOM 12072 C CA . SER A 1 2 ? 53.374 -74.548 66.602 1.00 73.32 2 SER A CA 8
ATOM 12073 C C . SER A 1 2 ? 53.233 -73.410 65.567 1.00 10.31 2 SER A C 8
ATOM 12074 O O . SER A 1 2 ? 53.692 -72.285 65.806 1.00 23.21 2 SER A O 8
ATOM 12082 N N . SER A 1 3 ? 52.597 -73.726 64.419 1.00 51.25 3 SER A N 8
ATOM 12083 C CA . SER A 1 3 ? 52.389 -72.776 63.307 1.00 2.23 3 SER A CA 8
ATOM 12084 C C . SER A 1 3 ? 51.209 -71.821 63.622 1.00 71.42 3 SER A C 8
ATOM 12085 O O . SER A 1 3 ? 50.109 -72.301 63.901 1.00 22.52 3 SER A O 8
ATOM 12093 N N . PRO A 1 4 ? 51.418 -70.458 63.584 1.00 65.21 4 PRO A N 8
ATOM 12094 C CA . PRO A 1 4 ? 50.343 -69.464 63.880 1.00 21.03 4 PRO A CA 8
ATOM 12095 C C . PRO A 1 4 ? 49.223 -69.449 62.807 1.00 42.13 4 PRO A C 8
ATOM 12096 O O . PRO A 1 4 ? 49.478 -69.700 61.623 1.00 12.21 4 PRO A O 8
ATOM 12107 N N . ASN A 1 5 ? 47.988 -69.157 63.243 1.00 64.22 5 ASN A N 8
ATOM 12108 C CA . ASN A 1 5 ? 46.807 -69.020 62.366 1.00 23.33 5 ASN A CA 8
ATOM 12109 C C . ASN A 1 5 ? 46.534 -67.525 62.115 1.00 42.02 5 ASN A C 8
ATOM 12110 O O . ASN A 1 5 ? 46.359 -66.756 63.066 1.00 13.52 5 ASN A O 8
ATOM 12121 N N . SER A 1 6 ? 46.514 -67.129 60.834 1.00 34.51 6 SER A N 8
ATOM 12122 C CA . SER A 1 6 ? 46.214 -65.753 60.414 1.00 52.12 6 SER A CA 8
ATOM 12123 C C . SER A 1 6 ? 44.822 -65.735 59.758 1.00 70.43 6 SER A C 8
ATOM 12124 O O . SER A 1 6 ? 44.689 -65.843 58.532 1.00 2.24 6 SER A O 8
ATOM 12132 N N . GLU A 1 7 ? 43.778 -65.631 60.601 1.00 2.24 7 GLU A N 8
ATOM 12133 C CA . GLU A 1 7 ? 42.362 -65.692 60.161 1.00 42.55 7 GLU A CA 8
ATOM 12134 C C . GLU A 1 7 ? 41.870 -64.322 59.618 1.00 12.15 7 GLU A C 8
ATOM 12135 O O . GLU A 1 7 ? 40.738 -64.217 59.121 1.00 24.30 7 GLU A O 8
ATOM 12147 N N . ASP A 1 8 ? 42.743 -63.293 59.703 1.00 63.41 8 ASP A N 8
ATOM 12148 C CA . ASP A 1 8 ? 42.448 -61.912 59.239 1.00 72.03 8 ASP A CA 8
ATOM 12149 C C . ASP A 1 8 ? 42.037 -61.911 57.759 1.00 31.33 8 ASP A C 8
ATOM 12150 O O . ASP A 1 8 ? 40.951 -61.423 57.408 1.00 33.31 8 ASP A O 8
ATOM 12159 N N . ASP A 1 9 ? 42.931 -62.495 56.926 1.00 20.45 9 ASP A N 8
ATOM 12160 C CA . ASP A 1 9 ? 42.728 -62.721 55.478 1.00 33.15 9 ASP A CA 8
ATOM 12161 C C . ASP A 1 9 ? 42.373 -61.409 54.725 1.00 23.52 9 ASP A C 8
ATOM 12162 O O . ASP A 1 9 ? 43.288 -60.697 54.278 1.00 74.12 9 ASP A O 8
ATOM 12171 N N . SER A 1 10 ? 41.044 -61.098 54.637 1.00 71.13 10 SER A N 8
ATOM 12172 C CA . SER A 1 10 ? 40.481 -59.898 53.980 1.00 1.51 10 SER A CA 8
ATOM 12173 C C . SER A 1 10 ? 38.948 -60.003 53.970 1.00 61.33 10 SER A C 8
ATOM 12174 O O . SER A 1 10 ? 38.392 -61.109 53.931 1.00 52.33 10 SER A O 8
ATOM 12182 N N . SER A 1 11 ? 38.275 -58.849 54.001 1.00 21.00 11 SER A N 8
ATOM 12183 C CA . SER A 1 11 ? 36.816 -58.759 53.898 1.00 33.45 11 SER A CA 8
ATOM 12184 C C . SER A 1 11 ? 36.454 -57.351 53.403 1.00 31.11 11 SER A C 8
ATOM 12185 O O . SER A 1 11 ? 36.689 -56.365 54.108 1.00 50.41 11 SER A O 8
ATOM 12193 N N . ALA A 1 12 ? 35.925 -57.258 52.169 1.00 14.10 12 ALA A N 8
ATOM 12194 C CA . ALA A 1 12 ? 35.621 -55.969 51.523 1.00 43.22 12 ALA A CA 8
ATOM 12195 C C . ALA A 1 12 ? 34.464 -56.117 50.526 1.00 74.20 12 ALA A C 8
ATOM 12196 O O . ALA A 1 12 ? 34.378 -57.127 49.817 1.00 75.15 12 ALA A O 8
ATOM 12203 N N . ILE A 1 13 ? 33.575 -55.110 50.498 1.00 61.33 13 ILE A N 8
ATOM 12204 C CA . ILE A 1 13 ? 32.482 -55.017 49.517 1.00 40.52 13 ILE A CA 8
ATOM 12205 C C . ILE A 1 13 ? 32.163 -53.532 49.255 1.00 3.41 13 ILE A C 8
ATOM 12206 O O . ILE A 1 13 ? 31.991 -52.750 50.199 1.00 41.52 13 ILE A O 8
ATOM 12222 N N . SER A 1 14 ? 32.116 -53.143 47.971 1.00 3.15 14 SER A N 8
ATOM 12223 C CA . SER A 1 14 ? 31.811 -51.764 47.554 1.00 62.44 14 SER A CA 8
ATOM 12224 C C . SER A 1 14 ? 30.960 -51.788 46.271 1.00 62.52 14 SER A C 8
ATOM 12225 O O . SER A 1 14 ? 31.477 -52.048 45.180 1.00 74.13 14 SER A O 8
ATOM 12233 N N . THR A 1 15 ? 29.644 -51.554 46.427 1.00 71.24 15 THR A N 8
ATOM 12234 C CA . THR A 1 15 ? 28.681 -51.468 45.311 1.00 2.01 15 THR A CA 8
ATOM 12235 C C . THR A 1 15 ? 27.898 -50.155 45.415 1.00 2.31 15 THR A C 8
ATOM 12236 O O . THR A 1 15 ? 27.525 -49.742 46.517 1.00 73.34 15 THR A O 8
ATOM 12247 N N . MET A 1 16 ? 27.636 -49.519 44.271 1.00 60.44 16 MET A N 8
ATOM 12248 C CA . MET A 1 16 ? 26.888 -48.252 44.202 1.00 5.42 16 MET A CA 8
ATOM 12249 C C . MET A 1 16 ? 25.880 -48.307 43.044 1.00 63.31 16 MET A C 8
ATOM 12250 O O . MET A 1 16 ? 25.954 -49.192 42.183 1.00 50.35 16 MET A O 8
ATOM 12264 N N . THR A 1 17 ? 24.931 -47.363 43.048 1.00 44.32 17 THR A N 8
ATOM 12265 C CA . THR A 1 17 ? 23.902 -47.221 42.004 1.00 11.23 17 THR A CA 8
ATOM 12266 C C . THR A 1 17 ? 24.003 -45.824 41.374 1.00 71.14 17 THR A C 8
ATOM 12267 O O . THR A 1 17 ? 24.354 -44.856 42.056 1.00 0.23 17 THR A O 8
ATOM 12278 N N . THR A 1 18 ? 23.693 -45.733 40.075 1.00 32.23 18 THR A N 8
ATOM 12279 C CA . THR A 1 18 ? 23.863 -44.502 39.275 1.00 61.11 18 THR A CA 8
ATOM 12280 C C . THR A 1 18 ? 22.532 -44.111 38.602 1.00 31.40 18 THR A C 8
ATOM 12281 O O . THR A 1 18 ? 21.807 -44.981 38.115 1.00 75.05 18 THR A O 8
ATOM 12292 N N . THR A 1 19 ? 22.227 -42.803 38.588 1.00 1.32 19 THR A N 8
ATOM 12293 C CA . THR A 1 19 ? 21.034 -42.228 37.916 1.00 15.22 19 THR A CA 8
ATOM 12294 C C . THR A 1 19 ? 21.466 -41.158 36.892 1.00 44.22 19 THR A C 8
ATOM 12295 O O . THR A 1 19 ? 22.659 -40.837 36.789 1.00 54.32 19 THR A O 8
ATOM 12306 N N . THR A 1 20 ? 20.492 -40.617 36.133 1.00 65.34 20 THR A N 8
ATOM 12307 C CA . THR A 1 20 ? 20.747 -39.619 35.072 1.00 23.41 20 THR A CA 8
ATOM 12308 C C . THR A 1 20 ? 19.457 -38.816 34.764 1.00 21.10 20 THR A C 8
ATOM 12309 O O . THR A 1 20 ? 18.379 -39.125 35.297 1.00 45.12 20 THR A O 8
ATOM 12320 N N . ALA A 1 21 ? 19.578 -37.780 33.910 1.00 72.13 21 ALA A N 8
ATOM 12321 C CA . ALA A 1 21 ? 18.456 -36.900 33.525 1.00 41.40 21 ALA A CA 8
ATOM 12322 C C . ALA A 1 21 ? 18.551 -36.524 32.034 1.00 24.10 21 ALA A C 8
ATOM 12323 O O . ALA A 1 21 ? 19.642 -36.251 31.527 1.00 43.21 21 ALA A O 8
ATOM 12330 N N . ALA A 1 22 ? 17.398 -36.530 31.346 1.00 74.21 22 ALA A N 8
ATOM 12331 C CA . ALA A 1 22 ? 17.275 -36.136 29.922 1.00 13.13 22 ALA A CA 8
ATOM 12332 C C . ALA A 1 22 ? 16.848 -34.649 29.801 1.00 44.53 22 ALA A C 8
ATOM 12333 O O . ALA A 1 22 ? 16.282 -34.100 30.756 1.00 74.41 22 ALA A O 8
ATOM 12340 N N . PRO A 1 23 ? 17.115 -33.956 28.631 1.00 25.43 23 PRO A N 8
ATOM 12341 C CA . PRO A 1 23 ? 16.644 -32.555 28.394 1.00 12.22 23 PRO A CA 8
ATOM 12342 C C . PRO A 1 23 ? 15.104 -32.463 28.211 1.00 63.02 23 PRO A C 8
ATOM 12343 O O . PRO A 1 23 ? 14.421 -33.487 28.138 1.00 34.13 23 PRO A O 8
ATOM 12354 N N . THR A 1 24 ? 14.571 -31.228 28.138 1.00 20.43 24 THR A N 8
ATOM 12355 C CA . THR A 1 24 ? 13.137 -30.967 27.850 1.00 75.21 24 THR A CA 8
ATOM 12356 C C . THR A 1 24 ? 13.014 -29.792 26.855 1.00 54.34 24 THR A C 8
ATOM 12357 O O . THR A 1 24 ? 13.853 -28.883 26.853 1.00 22.41 24 THR A O 8
ATOM 12368 N N . SER A 1 25 ? 11.968 -29.829 26.010 1.00 0.02 25 SER A N 8
ATOM 12369 C CA . SER A 1 25 ? 11.723 -28.828 24.954 1.00 44.02 25 SER A CA 8
ATOM 12370 C C . SER A 1 25 ? 10.466 -28.004 25.282 1.00 43.43 25 SER A C 8
ATOM 12371 O O . SER A 1 25 ? 9.364 -28.557 25.372 1.00 71.40 25 SER A O 8
ATOM 12379 N N . THR A 1 26 ? 10.652 -26.698 25.496 1.00 12.13 26 THR A N 8
ATOM 12380 C CA . THR A 1 26 ? 9.549 -25.731 25.635 1.00 50.20 26 THR A CA 8
ATOM 12381 C C . THR A 1 26 ? 9.218 -25.139 24.255 1.00 61.12 26 THR A C 8
ATOM 12382 O O . THR A 1 26 ? 10.121 -24.685 23.547 1.00 30.13 26 THR A O 8
ATOM 12393 N N . SER A 1 27 ? 7.931 -25.169 23.873 1.00 33.14 27 SER A N 8
ATOM 12394 C CA . SER A 1 27 ? 7.450 -24.580 22.608 1.00 71.25 27 SER A CA 8
ATOM 12395 C C . SER A 1 27 ? 7.446 -23.034 22.678 1.00 72.35 27 SER A C 8
ATOM 12396 O O . SER A 1 27 ? 7.357 -22.452 23.766 1.00 43.31 27 SER A O 8
ATOM 12404 N N . VAL A 1 28 ? 7.551 -22.381 21.508 1.00 61.01 28 VAL A N 8
ATOM 12405 C CA . VAL A 1 28 ? 7.451 -20.912 21.380 1.00 22.32 28 VAL A CA 8
ATOM 12406 C C . VAL A 1 28 ? 6.428 -20.577 20.286 1.00 13.45 28 VAL A C 8
ATOM 12407 O O . VAL A 1 28 ? 6.350 -21.280 19.271 1.00 33.22 28 VAL A O 8
ATOM 12420 N N . LYS A 1 29 ? 5.629 -19.525 20.509 1.00 55.51 29 LYS A N 8
ATOM 12421 C CA . LYS A 1 29 ? 4.599 -19.083 19.551 1.00 74.31 29 LYS A CA 8
ATOM 12422 C C . LYS A 1 29 ? 5.232 -18.201 18.445 1.00 55.11 29 LYS A C 8
ATOM 12423 O O . LYS A 1 29 ? 6.242 -17.526 18.700 1.00 54.21 29 LYS A O 8
ATOM 12442 N N . PRO A 1 30 ? 4.677 -18.213 17.186 1.00 22.43 30 PRO A N 8
ATOM 12443 C CA . PRO A 1 30 ? 5.182 -17.358 16.079 1.00 44.30 30 PRO A CA 8
ATOM 12444 C C . PRO A 1 30 ? 4.653 -15.911 16.169 1.00 5.40 30 PRO A C 8
ATOM 12445 O O . PRO A 1 30 ? 3.752 -15.612 16.965 1.00 12.15 30 PRO A O 8
ATOM 12456 N N . ALA A 1 31 ? 5.222 -15.023 15.339 1.00 13.45 31 ALA A N 8
ATOM 12457 C CA . ALA A 1 31 ? 4.859 -13.592 15.309 1.00 73.20 31 ALA A CA 8
ATOM 12458 C C . ALA A 1 31 ? 5.107 -12.993 13.913 1.00 3.30 31 ALA A C 8
ATOM 12459 O O . ALA A 1 31 ? 5.817 -13.595 13.094 1.00 74.44 31 ALA A O 8
ATOM 12466 N N . ALA A 1 32 ? 4.516 -11.802 13.664 1.00 2.10 32 ALA A N 8
ATOM 12467 C CA . ALA A 1 32 ? 4.635 -11.070 12.387 1.00 74.40 32 ALA A CA 8
ATOM 12468 C C . ALA A 1 32 ? 4.138 -9.615 12.570 1.00 61.12 32 ALA A C 8
ATOM 12469 O O . ALA A 1 32 ? 2.981 -9.420 12.978 1.00 44.03 32 ALA A O 8
ATOM 12476 N N . PRO A 1 33 ? 4.988 -8.566 12.298 1.00 60.12 33 PRO A N 8
ATOM 12477 C CA . PRO A 1 33 ? 4.557 -7.159 12.428 1.00 23.34 33 PRO A CA 8
ATOM 12478 C C . PRO A 1 33 ? 3.689 -6.714 11.218 1.00 4.44 33 PRO A C 8
ATOM 12479 O O . PRO A 1 33 ? 4.071 -6.890 10.053 1.00 72.11 33 PRO A O 8
ATOM 12490 N N . ARG A 1 34 ? 2.515 -6.147 11.520 1.00 71.33 34 ARG A N 8
ATOM 12491 C CA . ARG A 1 34 ? 1.556 -5.638 10.526 1.00 2.24 34 ARG A CA 8
ATOM 12492 C C . ARG A 1 34 ? 1.406 -4.128 10.740 1.00 51.44 34 ARG A C 8
ATOM 12493 O O . ARG A 1 34 ? 0.747 -3.695 11.695 1.00 50.44 34 ARG A O 8
ATOM 12514 N N . ALA A 1 35 ? 2.049 -3.339 9.870 1.00 43.33 35 ALA A N 8
ATOM 12515 C CA . ALA A 1 35 ? 2.069 -1.875 9.978 1.00 53.41 35 ALA A CA 8
ATOM 12516 C C . ALA A 1 35 ? 0.813 -1.248 9.354 1.00 62.10 35 ALA A C 8
ATOM 12517 O O . ALA A 1 35 ? -0.097 -1.949 8.873 1.00 53.44 35 ALA A O 8
ATOM 12524 N N . GLU A 1 36 ? 0.775 0.089 9.405 1.00 2.42 36 GLU A N 8
ATOM 12525 C CA . GLU A 1 36 ? -0.301 0.889 8.834 1.00 44.43 36 GLU A CA 8
ATOM 12526 C C . GLU A 1 36 ? -0.122 0.950 7.314 1.00 71.11 36 GLU A C 8
ATOM 12527 O O . GLU A 1 36 ? 0.799 1.623 6.816 1.00 32.23 36 GLU A O 8
ATOM 12539 N N . VAL A 1 37 ? -0.977 0.217 6.574 1.00 34.13 37 VAL A N 8
ATOM 12540 C CA . VAL A 1 37 ? -0.954 0.243 5.102 1.00 11.41 37 VAL A CA 8
ATOM 12541 C C . VAL A 1 37 ? -1.985 1.258 4.618 1.00 53.31 37 VAL A C 8
ATOM 12542 O O . VAL A 1 37 ? -3.100 1.315 5.149 1.00 52.25 37 VAL A O 8
ATOM 12555 N N . ARG A 1 38 ? -1.607 2.079 3.628 1.00 61.53 38 ARG A N 8
ATOM 12556 C CA . ARG A 1 38 ? -2.478 3.141 3.117 1.00 72.30 38 ARG A CA 8
ATOM 12557 C C . ARG A 1 38 ? -2.251 3.365 1.608 1.00 10.45 38 ARG A C 8
ATOM 12558 O O . ARG A 1 38 ? -1.170 3.761 1.172 1.00 73.50 38 ARG A O 8
ATOM 12579 N N . VAL A 1 39 ? -3.301 3.075 0.815 1.00 54.04 39 VAL A N 8
ATOM 12580 C CA . VAL A 1 39 ? -3.249 3.075 -0.656 1.00 41.31 39 VAL A CA 8
ATOM 12581 C C . VAL A 1 39 ? -3.813 4.399 -1.209 1.00 72.34 39 VAL A C 8
ATOM 12582 O O . VAL A 1 39 ? -4.991 4.710 -1.018 1.00 53.42 39 VAL A O 8
ATOM 12595 N N . TYR A 1 40 ? -2.948 5.182 -1.886 1.00 34.24 40 TYR A N 8
ATOM 12596 C CA . TYR A 1 40 ? -3.298 6.499 -2.434 1.00 42.12 40 TYR A CA 8
ATOM 12597 C C . TYR A 1 40 ? -3.211 6.487 -3.964 1.00 5.51 40 TYR A C 8
ATOM 12598 O O . TYR A 1 40 ? -2.156 6.305 -4.540 1.00 35.31 40 TYR A O 8
ATOM 12616 N N . ASN A 1 41 ? -4.349 6.668 -4.609 1.00 43.12 41 ASN A N 8
ATOM 12617 C CA . ASN A 1 41 ? -4.466 6.718 -6.061 1.00 50.40 41 ASN A CA 8
ATOM 12618 C C . ASN A 1 41 ? -4.304 8.161 -6.552 1.00 52.24 41 ASN A C 8
ATOM 12619 O O . ASN A 1 41 ? -5.126 9.018 -6.239 1.00 44.25 41 ASN A O 8
ATOM 12630 N N . ILE A 1 42 ? -3.228 8.441 -7.302 1.00 35.34 42 ILE A N 8
ATOM 12631 C CA . ILE A 1 42 ? -3.039 9.767 -7.911 1.00 61.23 42 ILE A CA 8
ATOM 12632 C C . ILE A 1 42 ? -3.855 9.878 -9.215 1.00 4.33 42 ILE A C 8
ATOM 12633 O O . ILE A 1 42 ? -4.669 10.790 -9.359 1.00 42.23 42 ILE A O 8
ATOM 12649 N N . SER A 1 43 ? -3.667 8.930 -10.149 1.00 50.14 43 SER A N 8
ATOM 12650 C CA . SER A 1 43 ? -4.363 8.946 -11.458 1.00 62.40 43 SER A CA 8
ATOM 12651 C C . SER A 1 43 ? -5.017 7.590 -11.771 1.00 71.45 43 SER A C 8
ATOM 12652 O O . SER A 1 43 ? -5.502 7.386 -12.883 1.00 23.41 43 SER A O 8
ATOM 12660 N N . GLY A 1 44 ? -5.013 6.672 -10.788 1.00 70.52 44 GLY A N 8
ATOM 12661 C CA . GLY A 1 44 ? -5.712 5.390 -10.919 1.00 21.21 44 GLY A CA 8
ATOM 12662 C C . GLY A 1 44 ? -7.190 5.539 -10.576 1.00 4.00 44 GLY A C 8
ATOM 12663 O O . GLY A 1 44 ? -8.060 5.312 -11.413 1.00 61.54 44 GLY A O 8
ATOM 12667 N N . THR A 1 45 ? -7.422 5.939 -9.313 1.00 62.22 45 THR A N 8
ATOM 12668 C CA . THR A 1 45 ? -8.738 6.309 -8.709 1.00 23.02 45 THR A CA 8
ATOM 12669 C C . THR A 1 45 ? -9.908 5.342 -9.081 1.00 72.24 45 THR A C 8
ATOM 12670 O O . THR A 1 45 ? -11.085 5.737 -9.114 1.00 23.24 45 THR A O 8
ATOM 12681 N N . GLU A 1 46 ? -9.569 4.057 -9.276 1.00 2.25 46 GLU A N 8
ATOM 12682 C CA . GLU A 1 46 ? -10.527 3.014 -9.676 1.00 32.43 46 GLU A CA 8
ATOM 12683 C C . GLU A 1 46 ? -10.319 1.765 -8.802 1.00 11.35 46 GLU A C 8
ATOM 12684 O O . GLU A 1 46 ? -9.213 1.541 -8.285 1.00 34.50 46 GLU A O 8
ATOM 12696 N N . GLY A 1 47 ? -11.405 0.970 -8.651 1.00 15.33 47 GLY A N 8
ATOM 12697 C CA . GLY A 1 47 ? -11.453 -0.194 -7.755 1.00 12.34 47 GLY A CA 8
ATOM 12698 C C . GLY A 1 47 ? -10.418 -1.276 -8.052 1.00 14.43 47 GLY A C 8
ATOM 12699 O O . GLY A 1 47 ? -10.078 -2.059 -7.163 1.00 43.21 47 GLY A O 8
ATOM 12703 N N . ALA A 1 48 ? -9.914 -1.315 -9.299 1.00 41.42 48 ALA A N 8
ATOM 12704 C CA . ALA A 1 48 ? -8.880 -2.286 -9.724 1.00 51.33 48 ALA A CA 8
ATOM 12705 C C . ALA A 1 48 ? -7.576 -2.109 -8.909 1.00 13.40 48 ALA A C 8
ATOM 12706 O O . ALA A 1 48 ? -6.880 -3.085 -8.620 1.00 33.14 48 ALA A O 8
ATOM 12713 N N . ALA A 1 49 ? -7.268 -0.855 -8.553 1.00 14.22 49 ALA A N 8
ATOM 12714 C CA . ALA A 1 49 ? -6.089 -0.502 -7.743 1.00 52.21 49 ALA A CA 8
ATOM 12715 C C . ALA A 1 49 ? -6.369 -0.685 -6.250 1.00 30.44 49 ALA A C 8
ATOM 12716 O O . ALA A 1 49 ? -5.530 -1.210 -5.521 1.00 43.34 49 ALA A O 8
ATOM 12723 N N . ALA A 1 50 ? -7.565 -0.245 -5.815 1.00 43.44 50 ALA A N 8
ATOM 12724 C CA . ALA A 1 50 ? -8.019 -0.364 -4.416 1.00 33.30 50 ALA A CA 8
ATOM 12725 C C . ALA A 1 50 ? -8.146 -1.839 -3.969 1.00 2.24 50 ALA A C 8
ATOM 12726 O O . ALA A 1 50 ? -8.135 -2.137 -2.770 1.00 51.55 50 ALA A O 8
ATOM 12733 N N . ARG A 1 51 ? -8.260 -2.745 -4.962 1.00 54.41 51 ARG A N 8
ATOM 12734 C CA . ARG A 1 51 ? -8.387 -4.198 -4.762 1.00 23.21 51 ARG A CA 8
ATOM 12735 C C . ARG A 1 51 ? -7.189 -4.801 -4.003 1.00 3.43 51 ARG A C 8
ATOM 12736 O O . ARG A 1 51 ? -7.345 -5.810 -3.291 1.00 33.43 51 ARG A O 8
ATOM 12757 N N . THR A 1 52 ? -6.002 -4.176 -4.131 1.00 51.43 52 THR A N 8
ATOM 12758 C CA . THR A 1 52 ? -4.801 -4.652 -3.437 1.00 72.13 52 THR A CA 8
ATOM 12759 C C . THR A 1 52 ? -4.914 -4.416 -1.902 1.00 73.31 52 THR A C 8
ATOM 12760 O O . THR A 1 52 ? -4.318 -5.156 -1.123 1.00 53.14 52 THR A O 8
ATOM 12771 N N . ALA A 1 53 ? -5.680 -3.371 -1.493 1.00 73.32 53 ALA A N 8
ATOM 12772 C CA . ALA A 1 53 ? -6.014 -3.097 -0.074 1.00 24.23 53 ALA A CA 8
ATOM 12773 C C . ALA A 1 53 ? -7.205 -3.945 0.405 1.00 33.40 53 ALA A C 8
ATOM 12774 O O . ALA A 1 53 ? -7.287 -4.308 1.586 1.00 52.11 53 ALA A O 8
ATOM 12781 N N . ASP A 1 54 ? -8.124 -4.226 -0.544 1.00 51.53 54 ASP A N 8
ATOM 12782 C CA . ASP A 1 54 ? -9.368 -4.984 -0.304 1.00 35.44 54 ASP A CA 8
ATOM 12783 C C . ASP A 1 54 ? -9.059 -6.384 0.241 1.00 64.15 54 ASP A C 8
ATOM 12784 O O . ASP A 1 54 ? -9.526 -6.759 1.324 1.00 0.51 54 ASP A O 8
ATOM 12793 N N . ARG A 1 55 ? -8.256 -7.144 -0.522 1.00 3.35 55 ARG A N 8
ATOM 12794 C CA . ARG A 1 55 ? -7.932 -8.528 -0.177 1.00 14.22 55 ARG A CA 8
ATOM 12795 C C . ARG A 1 55 ? -6.896 -8.582 0.954 1.00 4.25 55 ARG A C 8
ATOM 12796 O O . ARG A 1 55 ? -6.810 -9.577 1.677 1.00 30.11 55 ARG A O 8
ATOM 12817 N N . LEU A 1 56 ? -6.127 -7.486 1.091 1.00 63.43 56 LEU A N 8
ATOM 12818 C CA . LEU A 1 56 ? -5.147 -7.304 2.165 1.00 4.11 56 LEU A CA 8
ATOM 12819 C C . LEU A 1 56 ? -5.847 -7.259 3.537 1.00 72.01 56 LEU A C 8
ATOM 12820 O O . LEU A 1 56 ? -5.358 -7.820 4.521 1.00 41.40 56 LEU A O 8
ATOM 12836 N N . LYS A 1 57 ? -7.006 -6.579 3.563 1.00 63.24 57 LYS A N 8
ATOM 12837 C CA . LYS A 1 57 ? -7.865 -6.467 4.750 1.00 25.23 57 LYS A CA 8
ATOM 12838 C C . LYS A 1 57 ? -8.348 -7.880 5.164 1.00 51.23 57 LYS A C 8
ATOM 12839 O O . LYS A 1 57 ? -8.291 -8.265 6.339 1.00 64.43 57 LYS A O 8
ATOM 12858 N N . ALA A 1 58 ? -8.771 -8.652 4.145 1.00 12.31 58 ALA A N 8
ATOM 12859 C CA . ALA A 1 58 ? -9.269 -10.035 4.308 1.00 44.11 58 ALA A CA 8
ATOM 12860 C C . ALA A 1 58 ? -8.123 -11.045 4.558 1.00 63.20 58 ALA A C 8
ATOM 12861 O O . ALA A 1 58 ? -8.381 -12.201 4.914 1.00 62.34 58 ALA A O 8
ATOM 12868 N N . ALA A 1 59 ? -6.872 -10.603 4.358 1.00 11.31 59 ALA A N 8
ATOM 12869 C CA . ALA A 1 59 ? -5.671 -11.405 4.663 1.00 3.01 59 ALA A CA 8
ATOM 12870 C C . ALA A 1 59 ? -5.288 -11.279 6.155 1.00 71.01 59 ALA A C 8
ATOM 12871 O O . ALA A 1 59 ? -4.471 -12.055 6.654 1.00 21.22 59 ALA A O 8
ATOM 12878 N N . GLY A 1 60 ? -5.886 -10.294 6.859 1.00 30.51 60 GLY A N 8
ATOM 12879 C CA . GLY A 1 60 ? -5.718 -10.148 8.312 1.00 62.53 60 GLY A CA 8
ATOM 12880 C C . GLY A 1 60 ? -4.822 -8.985 8.720 1.00 63.42 60 GLY A C 8
ATOM 12881 O O . GLY A 1 60 ? -4.376 -8.929 9.867 1.00 20.14 60 GLY A O 8
ATOM 12885 N N . PHE A 1 61 ? -4.551 -8.057 7.785 1.00 61.54 61 PHE A N 8
ATOM 12886 C CA . PHE A 1 61 ? -3.723 -6.855 8.051 1.00 24.04 61 PHE A CA 8
ATOM 12887 C C . PHE A 1 61 ? -4.517 -5.817 8.858 1.00 14.00 61 PHE A C 8
ATOM 12888 O O . PHE A 1 61 ? -5.749 -5.834 8.855 1.00 61.23 61 PHE A O 8
ATOM 12905 N N . THR A 1 62 ? -3.798 -4.914 9.548 1.00 2.20 62 THR A N 8
ATOM 12906 C CA . THR A 1 62 ? -4.371 -4.108 10.638 1.00 54.55 62 THR A CA 8
ATOM 12907 C C . THR A 1 62 ? -5.072 -2.855 10.092 1.00 71.23 62 THR A C 8
ATOM 12908 O O . THR A 1 62 ? -6.276 -2.668 10.289 1.00 4.32 62 THR A O 8
ATOM 12919 N N . VAL A 1 63 ? -4.297 -2.003 9.410 1.00 31.33 63 VAL A N 8
ATOM 12920 C CA . VAL A 1 63 ? -4.782 -0.718 8.880 1.00 32.32 63 VAL A CA 8
ATOM 12921 C C . VAL A 1 63 ? -4.687 -0.743 7.354 1.00 41.00 63 VAL A C 8
ATOM 12922 O O . VAL A 1 63 ? -3.640 -1.097 6.808 1.00 34.41 63 VAL A O 8
ATOM 12935 N N . THR A 1 64 ? -5.797 -0.387 6.689 1.00 32.44 64 THR A N 8
ATOM 12936 C CA . THR A 1 64 ? -5.900 -0.301 5.225 1.00 51.23 64 THR A CA 8
ATOM 12937 C C . THR A 1 64 ? -6.702 0.970 4.875 1.00 22.14 64 THR A C 8
ATOM 12938 O O . THR A 1 64 ? -7.920 0.922 4.678 1.00 2.33 64 THR A O 8
ATOM 12949 N N . ASP A 1 65 ? -6.014 2.115 4.833 1.00 44.43 65 ASP A N 8
ATOM 12950 C CA . ASP A 1 65 ? -6.651 3.426 4.612 1.00 22.21 65 ASP A CA 8
ATOM 12951 C C . ASP A 1 65 ? -6.465 3.820 3.148 1.00 34.34 65 ASP A C 8
ATOM 12952 O O . ASP A 1 65 ? -5.355 3.864 2.656 1.00 23.24 65 ASP A O 8
ATOM 12961 N N . VAL A 1 66 ? -7.559 4.114 2.453 1.00 70.44 66 VAL A N 8
ATOM 12962 C CA . VAL A 1 66 ? -7.523 4.392 1.007 1.00 43.14 66 VAL A CA 8
ATOM 12963 C C . VAL A 1 66 ? -7.982 5.824 0.725 1.00 21.42 66 VAL A C 8
ATOM 12964 O O . VAL A 1 66 ? -8.785 6.396 1.475 1.00 11.24 66 VAL A O 8
ATOM 12977 N N . GLY A 1 67 ? -7.445 6.397 -0.357 1.00 55.14 67 GLY A N 8
ATOM 12978 C CA . GLY A 1 67 ? -7.801 7.740 -0.793 1.00 44.54 67 GLY A CA 8
ATOM 12979 C C . GLY A 1 67 ? -7.242 8.040 -2.163 1.00 52.40 67 GLY A C 8
ATOM 12980 O O . GLY A 1 67 ? -6.354 7.343 -2.630 1.00 52.22 67 GLY A O 8
ATOM 12984 N N . ASN A 1 68 ? -7.783 9.062 -2.822 1.00 34.31 68 ASN A N 8
ATOM 12985 C CA . ASN A 1 68 ? -7.303 9.537 -4.131 1.00 12.11 68 ASN A CA 8
ATOM 12986 C C . ASN A 1 68 ? -6.701 10.944 -3.968 1.00 51.42 68 ASN A C 8
ATOM 12987 O O . ASN A 1 68 ? -7.416 11.910 -3.691 1.00 11.25 68 ASN A O 8
ATOM 12998 N N . LEU A 1 69 ? -5.364 11.044 -4.116 1.00 23.11 69 LEU A N 8
ATOM 12999 C CA . LEU A 1 69 ? -4.594 12.268 -3.800 1.00 43.34 69 LEU A CA 8
ATOM 13000 C C . LEU A 1 69 ? -3.426 12.421 -4.782 1.00 31.22 69 LEU A C 8
ATOM 13001 O O . LEU A 1 69 ? -2.738 11.442 -5.092 1.00 1.21 69 LEU A O 8
ATOM 13017 N N . SER A 1 70 ? -3.219 13.659 -5.261 1.00 14.05 70 SER A N 8
ATOM 13018 C CA . SER A 1 70 ? -2.048 14.026 -6.061 1.00 44.32 70 SER A CA 8
ATOM 13019 C C . SER A 1 70 ? -0.847 14.252 -5.117 1.00 34.45 70 SER A C 8
ATOM 13020 O O . SER A 1 70 ? -0.743 15.293 -4.456 1.00 2.41 70 SER A O 8
ATOM 13028 N N . LEU A 1 71 ? 0.018 13.233 -5.016 1.00 21.33 71 LEU A N 8
ATOM 13029 C CA . LEU A 1 71 ? 1.205 13.267 -4.141 1.00 51.44 71 LEU A CA 8
ATOM 13030 C C . LEU A 1 71 ? 2.433 13.761 -4.949 1.00 55.50 71 LEU A C 8
ATOM 13031 O O . LEU A 1 71 ? 2.570 13.402 -6.120 1.00 3.22 71 LEU A O 8
ATOM 13047 N N . PRO A 1 72 ? 3.335 14.605 -4.355 1.00 1.40 72 PRO A N 8
ATOM 13048 C CA . PRO A 1 72 ? 4.561 15.089 -5.052 1.00 75.12 72 PRO A CA 8
ATOM 13049 C C . PRO A 1 72 ? 5.707 14.050 -5.060 1.00 11.30 72 PRO A C 8
ATOM 13050 O O . PRO A 1 72 ? 6.706 14.235 -5.764 1.00 32.22 72 PRO A O 8
ATOM 13061 N N . ASP A 1 73 ? 5.546 12.962 -4.282 1.00 31.23 73 ASP A N 8
ATOM 13062 C CA . ASP A 1 73 ? 6.565 11.898 -4.140 1.00 73.34 73 ASP A CA 8
ATOM 13063 C C . ASP A 1 73 ? 6.425 10.842 -5.241 1.00 2.53 73 ASP A C 8
ATOM 13064 O O . ASP A 1 73 ? 7.401 10.171 -5.592 1.00 1.00 73 ASP A O 8
ATOM 13073 N N . VAL A 1 74 ? 5.211 10.725 -5.800 1.00 50.25 74 VAL A N 8
ATOM 13074 C CA . VAL A 1 74 ? 4.911 9.778 -6.880 1.00 52.44 74 VAL A CA 8
ATOM 13075 C C . VAL A 1 74 ? 5.127 10.436 -8.255 1.00 43.53 74 VAL A C 8
ATOM 13076 O O . VAL A 1 74 ? 4.842 11.621 -8.450 1.00 71.21 74 VAL A O 8
ATOM 13089 N N . ALA A 1 75 ? 5.698 9.656 -9.164 1.00 43.14 75 ALA A N 8
ATOM 13090 C CA . ALA A 1 75 ? 5.770 9.975 -10.596 1.00 21.32 75 ALA A CA 8
ATOM 13091 C C . ALA A 1 75 ? 5.519 8.706 -11.442 1.00 0.11 75 ALA A C 8
ATOM 13092 O O . ALA A 1 75 ? 5.487 8.770 -12.673 1.00 64.03 75 ALA A O 8
ATOM 13099 N N . ALA A 1 76 ? 5.304 7.568 -10.741 1.00 62.10 76 ALA A N 8
ATOM 13100 C CA . ALA A 1 76 ? 5.040 6.243 -11.329 1.00 3.33 76 ALA A CA 8
ATOM 13101 C C . ALA A 1 76 ? 4.444 5.332 -10.233 1.00 54.42 76 ALA A C 8
ATOM 13102 O O . ALA A 1 76 ? 4.672 5.578 -9.039 1.00 53.01 76 ALA A O 8
ATOM 13109 N N . THR A 1 77 ? 3.685 4.291 -10.644 1.00 52.10 77 THR A N 8
ATOM 13110 C CA . THR A 1 77 ? 3.015 3.361 -9.711 1.00 20.55 77 THR A CA 8
ATOM 13111 C C . THR A 1 77 ? 4.061 2.602 -8.850 1.00 33.33 77 THR A C 8
ATOM 13112 O O . THR A 1 77 ? 4.847 1.793 -9.354 1.00 0.32 77 THR A O 8
ATOM 13123 N N . THR A 1 78 ? 4.108 2.936 -7.551 1.00 11.32 78 THR A N 8
ATOM 13124 C CA . THR A 1 78 ? 5.149 2.450 -6.622 1.00 71.14 78 THR A CA 8
ATOM 13125 C C . THR A 1 78 ? 4.549 2.205 -5.234 1.00 53.02 78 THR A C 8
ATOM 13126 O O . THR A 1 78 ? 3.674 2.947 -4.789 1.00 33.31 78 THR A O 8
ATOM 13137 N N . VAL A 1 79 ? 5.032 1.153 -4.561 1.00 24.03 79 VAL A N 8
ATOM 13138 C CA . VAL A 1 79 ? 4.658 0.827 -3.185 1.00 73.43 79 VAL A CA 8
ATOM 13139 C C . VAL A 1 79 ? 5.833 1.190 -2.273 1.00 62.12 79 VAL A C 8
ATOM 13140 O O . VAL A 1 79 ? 6.887 0.565 -2.338 1.00 53.42 79 VAL A O 8
ATOM 13153 N N . TYR A 1 80 ? 5.641 2.202 -1.418 1.00 14.31 80 TYR A N 8
ATOM 13154 C CA . TYR A 1 80 ? 6.700 2.726 -0.535 1.00 33.52 80 TYR A CA 8
ATOM 13155 C C . TYR A 1 80 ? 6.525 2.123 0.855 1.00 3.14 80 TYR A C 8
ATOM 13156 O O . TYR A 1 80 ? 5.445 2.239 1.436 1.00 33.33 80 TYR A O 8
ATOM 13174 N N . TYR A 1 81 ? 7.585 1.485 1.376 1.00 24.42 81 TYR A N 8
ATOM 13175 C CA . TYR A 1 81 ? 7.599 0.928 2.736 1.00 10.15 81 TYR A CA 8
ATOM 13176 C C . TYR A 1 81 ? 8.519 1.743 3.643 1.00 65.51 81 TYR A C 8
ATOM 13177 O O . TYR A 1 81 ? 9.597 2.163 3.225 1.00 11.42 81 TYR A O 8
ATOM 13195 N N . THR A 1 82 ? 8.079 1.959 4.887 1.00 11.23 82 THR A N 8
ATOM 13196 C CA . THR A 1 82 ? 8.904 2.567 5.936 1.00 52.11 82 THR A CA 8
ATOM 13197 C C . THR A 1 82 ? 9.802 1.451 6.579 1.00 51.43 82 THR A C 8
ATOM 13198 O O . THR A 1 82 ? 9.955 0.370 5.988 1.00 14.15 82 THR A O 8
ATOM 13209 N N . GLU A 1 83 ? 10.392 1.673 7.767 1.00 74.23 83 GLU A N 8
ATOM 13210 C CA . GLU A 1 83 ? 11.552 0.879 8.241 1.00 11.30 83 GLU A CA 8
ATOM 13211 C C . GLU A 1 83 ? 11.448 0.468 9.720 1.00 72.25 83 GLU A C 8
ATOM 13212 O O . GLU A 1 83 ? 12.447 0.010 10.300 1.00 63.51 83 GLU A O 8
ATOM 13224 N N . VAL A 1 84 ? 10.261 0.610 10.331 1.00 71.31 84 VAL A N 8
ATOM 13225 C CA . VAL A 1 84 ? 10.065 0.205 11.736 1.00 43.23 84 VAL A CA 8
ATOM 13226 C C . VAL A 1 84 ? 9.991 -1.342 11.819 1.00 62.30 84 VAL A C 8
ATOM 13227 O O . VAL A 1 84 ? 9.004 -1.942 11.373 1.00 41.54 84 VAL A O 8
ATOM 13240 N N . GLU A 1 85 ? 11.074 -1.953 12.380 1.00 51.33 85 GLU A N 8
ATOM 13241 C CA . GLU A 1 85 ? 11.317 -3.419 12.427 1.00 14.43 85 GLU A CA 8
ATOM 13242 C C . GLU A 1 85 ? 11.420 -4.018 11.013 1.00 75.43 85 GLU A C 8
ATOM 13243 O O . GLU A 1 85 ? 12.522 -4.291 10.514 1.00 31.22 85 GLU A O 8
ATOM 13255 N N . GLY A 1 86 ? 10.260 -4.199 10.369 1.00 31.50 86 GLY A N 8
ATOM 13256 C CA . GLY A 1 86 ? 10.194 -4.784 9.043 1.00 34.02 86 GLY A CA 8
ATOM 13257 C C . GLY A 1 86 ? 8.883 -4.455 8.363 1.00 51.54 86 GLY A C 8
ATOM 13258 O O . GLY A 1 86 ? 8.137 -5.358 7.964 1.00 61.52 86 GLY A O 8
ATOM 13262 N N . GLU A 1 87 ? 8.597 -3.134 8.236 1.00 14.30 87 GLU A N 8
ATOM 13263 C CA . GLU A 1 87 ? 7.436 -2.629 7.466 1.00 32.12 87 GLU A CA 8
ATOM 13264 C C . GLU A 1 87 ? 7.524 -2.991 5.974 1.00 11.32 87 GLU A C 8
ATOM 13265 O O . GLU A 1 87 ? 6.525 -2.900 5.248 1.00 1.23 87 GLU A O 8
ATOM 13277 N N . ARG A 1 88 ? 8.733 -3.361 5.516 1.00 72.35 88 ARG A N 8
ATOM 13278 C CA . ARG A 1 88 ? 8.943 -3.879 4.165 1.00 21.22 88 ARG A CA 8
ATOM 13279 C C . ARG A 1 88 ? 8.031 -5.089 3.896 1.00 11.33 88 ARG A C 8
ATOM 13280 O O . ARG A 1 88 ? 7.444 -5.173 2.833 1.00 54.03 88 ARG A O 8
ATOM 13301 N N . ALA A 1 89 ? 7.881 -5.975 4.907 1.00 2.41 89 ALA A N 8
ATOM 13302 C CA . ALA A 1 89 ? 7.097 -7.220 4.795 1.00 14.45 89 ALA A CA 8
ATOM 13303 C C . ALA A 1 89 ? 5.609 -6.965 4.476 1.00 11.32 89 ALA A C 8
ATOM 13304 O O . ALA A 1 89 ? 5.032 -7.620 3.596 1.00 51.13 89 ALA A O 8
ATOM 13311 N N . THR A 1 90 ? 5.000 -5.995 5.185 1.00 22.05 90 THR A N 8
ATOM 13312 C CA . THR A 1 90 ? 3.560 -5.705 5.062 1.00 0.01 90 THR A CA 8
ATOM 13313 C C . THR A 1 90 ? 3.243 -5.030 3.702 1.00 64.11 90 THR A C 8
ATOM 13314 O O . THR A 1 90 ? 2.171 -5.255 3.138 1.00 15.41 90 THR A O 8
ATOM 13325 N N . ALA A 1 91 ? 4.194 -4.214 3.191 1.00 61.22 91 ALA A N 8
ATOM 13326 C CA . ALA A 1 91 ? 4.072 -3.533 1.881 1.00 2.23 91 ALA A CA 8
ATOM 13327 C C . ALA A 1 91 ? 4.429 -4.468 0.714 1.00 63.10 91 ALA A C 8
ATOM 13328 O O . ALA A 1 91 ? 3.924 -4.305 -0.398 1.00 62.12 91 ALA A O 8
ATOM 13335 N N . ASP A 1 92 ? 5.334 -5.418 0.995 1.00 12.42 92 ASP A N 8
ATOM 13336 C CA . ASP A 1 92 ? 5.807 -6.439 0.034 1.00 64.25 92 ASP A CA 8
ATOM 13337 C C . ASP A 1 92 ? 4.635 -7.318 -0.423 1.00 62.31 92 ASP A C 8
ATOM 13338 O O . ASP A 1 92 ? 4.475 -7.583 -1.617 1.00 45.03 92 ASP A O 8
ATOM 13347 N N . ALA A 1 93 ? 3.793 -7.712 0.551 1.00 20.45 93 ALA A N 8
ATOM 13348 C CA . ALA A 1 93 ? 2.578 -8.505 0.306 1.00 13.32 93 ALA A CA 8
ATOM 13349 C C . ALA A 1 93 ? 1.571 -7.759 -0.593 1.00 33.15 93 ALA A C 8
ATOM 13350 O O . ALA A 1 93 ? 0.781 -8.389 -1.306 1.00 1.12 93 ALA A O 8
ATOM 13357 N N . VAL A 1 94 ? 1.620 -6.414 -0.558 1.00 73.24 94 VAL A N 8
ATOM 13358 C CA . VAL A 1 94 ? 0.728 -5.558 -1.349 1.00 2.05 94 VAL A CA 8
ATOM 13359 C C . VAL A 1 94 ? 1.235 -5.417 -2.791 1.00 61.42 94 VAL A C 8
ATOM 13360 O O . VAL A 1 94 ? 0.523 -5.742 -3.737 1.00 2.24 94 VAL A O 8
ATOM 13373 N N . GLY A 1 95 ? 2.483 -4.910 -2.928 1.00 43.11 95 GLY A N 8
ATOM 13374 C CA . GLY A 1 95 ? 3.061 -4.530 -4.218 1.00 42.50 95 GLY A CA 8
ATOM 13375 C C . GLY A 1 95 ? 3.195 -5.680 -5.191 1.00 62.51 95 GLY A C 8
ATOM 13376 O O . GLY A 1 95 ? 3.123 -5.488 -6.406 1.00 43.55 95 GLY A O 8
ATOM 13380 N N . ARG A 1 96 ? 3.371 -6.878 -4.642 1.00 73.24 96 ARG A N 8
ATOM 13381 C CA . ARG A 1 96 ? 3.519 -8.111 -5.434 1.00 10.23 96 ARG A CA 8
ATOM 13382 C C . ARG A 1 96 ? 2.146 -8.620 -5.922 1.00 4.11 96 ARG A C 8
ATOM 13383 O O . ARG A 1 96 ? 2.074 -9.308 -6.944 1.00 23.41 96 ARG A O 8
ATOM 13404 N N . THR A 1 97 ? 1.067 -8.262 -5.201 1.00 21.21 97 THR A N 8
ATOM 13405 C CA . THR A 1 97 ? -0.319 -8.538 -5.640 1.00 20.10 97 THR A CA 8
ATOM 13406 C C . THR A 1 97 ? -0.741 -7.525 -6.725 1.00 51.24 97 THR A C 8
ATOM 13407 O O . THR A 1 97 ? -1.265 -7.901 -7.781 1.00 52.15 97 THR A O 8
ATOM 13418 N N . LEU A 1 98 ? -0.482 -6.235 -6.442 1.00 33.54 98 LEU A N 8
ATOM 13419 C CA . LEU A 1 98 ? -0.857 -5.108 -7.310 1.00 50.33 98 LEU A CA 8
ATOM 13420 C C . LEU A 1 98 ? -0.043 -5.108 -8.614 1.00 43.21 98 LEU A C 8
ATOM 13421 O O . LEU A 1 98 ? -0.546 -4.710 -9.664 1.00 21.12 98 LEU A O 8
ATOM 13437 N N . GLY A 1 99 ? 1.206 -5.584 -8.531 1.00 33.13 99 GLY A N 8
ATOM 13438 C CA . GLY A 1 99 ? 2.137 -5.527 -9.656 1.00 4.51 99 GLY A CA 8
ATOM 13439 C C . GLY A 1 99 ? 2.814 -4.169 -9.779 1.00 62.15 99 GLY A C 8
ATOM 13440 O O . GLY A 1 99 ? 3.081 -3.699 -10.888 1.00 54.31 99 GLY A O 8
ATOM 13444 N N . ALA A 1 100 ? 3.078 -3.533 -8.626 1.00 24.10 100 ALA A N 8
ATOM 13445 C CA . ALA A 1 100 ? 3.823 -2.264 -8.534 1.00 30.44 100 ALA A CA 8
ATOM 13446 C C . ALA A 1 100 ? 5.118 -2.506 -7.740 1.00 31.32 100 ALA A C 8
ATOM 13447 O O . ALA A 1 100 ? 5.112 -3.255 -6.754 1.00 41.44 100 ALA A O 8
ATOM 13454 N N . ALA A 1 101 ? 6.216 -1.879 -8.183 1.00 73.35 101 ALA A N 8
ATOM 13455 C CA . ALA A 1 101 ? 7.555 -2.092 -7.614 1.00 2.02 101 ALA A CA 8
ATOM 13456 C C . ALA A 1 101 ? 7.654 -1.491 -6.200 1.00 62.52 101 ALA A C 8
ATOM 13457 O O . ALA A 1 101 ? 7.279 -0.333 -5.985 1.00 73.01 101 ALA A O 8
ATOM 13464 N N . VAL A 1 102 ? 8.156 -2.300 -5.251 1.00 72.35 102 VAL A N 8
ATOM 13465 C CA . VAL A 1 102 ? 8.331 -1.905 -3.846 1.00 55.40 102 VAL A CA 8
ATOM 13466 C C . VAL A 1 102 ? 9.698 -1.199 -3.652 1.00 41.44 102 VAL A C 8
ATOM 13467 O O . VAL A 1 102 ? 10.755 -1.758 -3.966 1.00 45.03 102 VAL A O 8
ATOM 13480 N N . GLU A 1 103 ? 9.648 0.055 -3.180 1.00 51.44 103 GLU A N 8
ATOM 13481 C CA . GLU A 1 103 ? 10.830 0.869 -2.850 1.00 12.11 103 GLU A CA 8
ATOM 13482 C C . GLU A 1 103 ? 10.713 1.399 -1.425 1.00 73.41 103 GLU A C 8
ATOM 13483 O O . GLU A 1 103 ? 9.616 1.456 -0.860 1.00 25.34 103 GLU A O 8
ATOM 13495 N N . LEU A 1 104 ? 11.866 1.771 -0.854 1.00 74.03 104 LEU A N 8
ATOM 13496 C CA . LEU A 1 104 ? 11.963 2.288 0.520 1.00 40.25 104 LEU A CA 8
ATOM 13497 C C . LEU A 1 104 ? 11.312 3.679 0.651 1.00 31.24 104 LEU A C 8
ATOM 13498 O O . LEU A 1 104 ? 10.983 4.329 -0.347 1.00 64.34 104 LEU A O 8
ATOM 13514 N N . ARG A 1 105 ? 11.149 4.110 1.909 1.00 72.43 105 ARG A N 8
ATOM 13515 C CA . ARG A 1 105 ? 10.465 5.366 2.293 1.00 24.34 105 ARG A CA 8
ATOM 13516 C C . ARG A 1 105 ? 11.107 6.638 1.685 1.00 14.24 105 ARG A C 8
ATOM 13517 O O . ARG A 1 105 ? 10.415 7.651 1.521 1.00 31.41 105 ARG A O 8
ATOM 13538 N N . LEU A 1 106 ? 12.433 6.579 1.403 1.00 70.21 106 LEU A N 8
ATOM 13539 C CA . LEU A 1 106 ? 13.173 7.657 0.696 1.00 72.33 106 LEU A CA 8
ATOM 13540 C C . LEU A 1 106 ? 13.238 8.998 1.506 1.00 11.53 106 LEU A C 8
ATOM 13541 O O . LEU A 1 106 ? 12.623 9.116 2.575 1.00 54.44 106 LEU A O 8
ATOM 13557 N N . PRO A 1 107 ? 14.021 10.033 1.021 1.00 41.34 107 PRO A N 8
ATOM 13558 C CA . PRO A 1 107 ? 13.899 11.430 1.523 1.00 11.22 107 PRO A CA 8
ATOM 13559 C C . PRO A 1 107 ? 12.480 12.008 1.335 1.00 61.04 107 PRO A C 8
ATOM 13560 O O . PRO A 1 107 ? 12.113 12.992 1.971 1.00 22.54 107 PRO A O 8
ATOM 13571 N N . GLU A 1 108 ? 11.698 11.357 0.465 1.00 24.44 108 GLU A N 8
ATOM 13572 C CA . GLU A 1 108 ? 10.296 11.697 0.190 1.00 72.14 108 GLU A CA 8
ATOM 13573 C C . GLU A 1 108 ? 9.372 11.486 1.414 1.00 62.14 108 GLU A C 8
ATOM 13574 O O . GLU A 1 108 ? 8.274 12.046 1.429 1.00 30.51 108 GLU A O 8
ATOM 13586 N N . LEU A 1 109 ? 9.835 10.733 2.459 1.00 74.04 109 LEU A N 8
ATOM 13587 C CA . LEU A 1 109 ? 9.018 10.440 3.679 1.00 61.41 109 LEU A CA 8
ATOM 13588 C C . LEU A 1 109 ? 8.672 11.771 4.404 1.00 73.21 109 LEU A C 8
ATOM 13589 O O . LEU A 1 109 ? 7.666 11.852 5.116 1.00 41.32 109 LEU A O 8
ATOM 13605 N N . SER A 1 110 ? 9.500 12.812 4.175 1.00 75.22 110 SER A N 8
ATOM 13606 C CA . SER A 1 110 ? 9.270 14.177 4.689 1.00 32.34 110 SER A CA 8
ATOM 13607 C C . SER A 1 110 ? 7.845 14.688 4.351 1.00 1.21 110 SER A C 8
ATOM 13608 O O . SER A 1 110 ? 7.251 15.448 5.123 1.00 74.21 110 SER A O 8
ATOM 13616 N N . ASP A 1 111 ? 7.316 14.250 3.191 1.00 14.45 111 ASP A N 8
ATOM 13617 C CA . ASP A 1 111 ? 5.959 14.596 2.727 1.00 12.51 111 ASP A CA 8
ATOM 13618 C C . ASP A 1 111 ? 5.005 13.384 2.840 1.00 4.11 111 ASP A C 8
ATOM 13619 O O . ASP A 1 111 ? 3.811 13.568 3.112 1.00 5.21 111 ASP A O 8
ATOM 13628 N N . GLN A 1 112 ? 5.549 12.155 2.659 1.00 41.20 112 GLN A N 8
ATOM 13629 C CA . GLN A 1 112 ? 4.744 10.914 2.596 1.00 62.41 112 GLN A CA 8
ATOM 13630 C C . GLN A 1 112 ? 4.038 10.647 3.941 1.00 55.43 112 GLN A C 8
ATOM 13631 O O . GLN A 1 112 ? 4.677 10.772 5.001 1.00 42.22 112 GLN A O 8
ATOM 13645 N N . PRO A 1 113 ? 2.708 10.298 3.916 1.00 52.53 113 PRO A N 8
ATOM 13646 C CA . PRO A 1 113 ? 1.928 9.966 5.135 1.00 44.05 113 PRO A CA 8
ATOM 13647 C C . PRO A 1 113 ? 2.527 8.774 5.947 1.00 2.15 113 PRO A C 8
ATOM 13648 O O . PRO A 1 113 ? 3.107 7.862 5.347 1.00 22.23 113 PRO A O 8
ATOM 13659 N N . PRO A 1 114 ? 2.387 8.779 7.323 1.00 32.25 114 PRO A N 8
ATOM 13660 C CA . PRO A 1 114 ? 3.001 7.752 8.221 1.00 63.14 114 PRO A CA 8
ATOM 13661 C C . PRO A 1 114 ? 2.569 6.306 7.887 1.00 2.20 114 PRO A C 8
ATOM 13662 O O . PRO A 1 114 ? 1.375 6.026 7.762 1.00 14.23 114 PRO A O 8
ATOM 13673 N N . GLY A 1 115 ? 3.550 5.397 7.783 1.00 43.02 115 GLY A N 8
ATOM 13674 C CA . GLY A 1 115 ? 3.299 4.003 7.401 1.00 63.53 115 GLY A CA 8
ATOM 13675 C C . GLY A 1 115 ? 3.581 3.786 5.928 1.00 45.22 115 GLY A C 8
ATOM 13676 O O . GLY A 1 115 ? 3.998 4.721 5.227 1.00 32.21 115 GLY A O 8
ATOM 13680 N N . VAL A 1 116 ? 3.357 2.556 5.446 1.00 40.11 116 VAL A N 8
ATOM 13681 C CA . VAL A 1 116 ? 3.648 2.193 4.055 1.00 21.45 116 VAL A CA 8
ATOM 13682 C C . VAL A 1 116 ? 2.548 2.770 3.121 1.00 63.53 116 VAL A C 8
ATOM 13683 O O . VAL A 1 116 ? 1.345 2.539 3.337 1.00 35.21 116 VAL A O 8
ATOM 13696 N N . ILE A 1 117 ? 2.959 3.571 2.113 1.00 11.32 117 ILE A N 8
ATOM 13697 C CA . ILE A 1 117 ? 2.010 4.203 1.178 1.00 52.35 117 ILE A CA 8
ATOM 13698 C C . ILE A 1 117 ? 2.097 3.518 -0.197 1.00 20.13 117 ILE A C 8
ATOM 13699 O O . ILE A 1 117 ? 3.129 3.533 -0.866 1.00 51.12 117 ILE A O 8
ATOM 13715 N N . VAL A 1 118 ? 1.014 2.855 -0.580 1.00 12.44 118 VAL A N 8
ATOM 13716 C CA . VAL A 1 118 ? 0.900 2.195 -1.873 1.00 50.55 118 VAL A CA 8
ATOM 13717 C C . VAL A 1 118 ? 0.258 3.189 -2.840 1.00 24.42 118 VAL A C 8
ATOM 13718 O O . VAL A 1 118 ? -0.959 3.375 -2.822 1.00 64.33 118 VAL A O 8
ATOM 13731 N N . VAL A 1 119 ? 1.065 3.831 -3.685 1.00 2.45 119 VAL A N 8
ATOM 13732 C CA . VAL A 1 119 ? 0.570 4.917 -4.549 1.00 61.45 119 VAL A CA 8
ATOM 13733 C C . VAL A 1 119 ? 0.483 4.453 -6.017 1.00 65.52 119 VAL A C 8
ATOM 13734 O O . VAL A 1 119 ? 1.451 3.945 -6.593 1.00 0.11 119 VAL A O 8
ATOM 13747 N N . VAL A 1 120 ? -0.721 4.613 -6.611 1.00 51.41 120 VAL A N 8
ATOM 13748 C CA . VAL A 1 120 ? -1.068 4.026 -7.917 1.00 3.02 120 VAL A CA 8
ATOM 13749 C C . VAL A 1 120 ? -1.429 5.119 -8.942 1.00 30.13 120 VAL A C 8
ATOM 13750 O O . VAL A 1 120 ? -2.155 6.064 -8.623 1.00 64.21 120 VAL A O 8
ATOM 13763 N N . THR A 1 121 ? -0.945 4.944 -10.178 1.00 54.12 121 THR A N 8
ATOM 13764 C CA . THR A 1 121 ? -1.335 5.768 -11.332 1.00 32.11 121 THR A CA 8
ATOM 13765 C C . THR A 1 121 ? -1.775 4.833 -12.483 1.00 43.42 121 THR A C 8
ATOM 13766 O O . THR A 1 121 ? -1.085 3.852 -12.789 1.00 15.42 121 THR A O 8
ATOM 13777 N N . GLY A 1 122 ? -2.939 5.140 -13.093 1.00 3.22 122 GLY A N 8
ATOM 13778 C CA . GLY A 1 122 ? -3.519 4.325 -14.166 1.00 64.15 122 GLY A CA 8
ATOM 13779 C C . GLY A 1 122 ? -3.947 2.929 -13.687 1.00 61.41 122 GLY A C 8
ATOM 13780 O O . GLY A 1 122 ? -3.157 1.970 -13.845 1.00 64.32 122 GLY A O 8
ATOM 13785 N N . GLY A 1 1 ? 23.276 -102.551 26.946 1.00 1.31 1 GLY A N 9
ATOM 13786 C CA . GLY A 1 1 ? 22.379 -102.757 28.108 1.00 13.02 1 GLY A CA 9
ATOM 13787 C C . GLY A 1 1 ? 21.738 -101.461 28.581 1.00 32.01 1 GLY A C 9
ATOM 13788 O O . GLY A 1 1 ? 21.844 -100.426 27.905 1.00 13.21 1 GLY A O 9
ATOM 13794 N N . SER A 1 2 ? 21.068 -101.525 29.749 1.00 72.30 2 SER A N 9
ATOM 13795 C CA . SER A 1 2 ? 20.427 -100.368 30.393 1.00 15.34 2 SER A CA 9
ATOM 13796 C C . SER A 1 2 ? 21.492 -99.361 30.878 1.00 42.52 2 SER A C 9
ATOM 13797 O O . SER A 1 2 ? 22.140 -99.574 31.912 1.00 42.44 2 SER A O 9
ATOM 13805 N N . SER A 1 3 ? 21.684 -98.282 30.096 1.00 55.42 3 SER A N 9
ATOM 13806 C CA . SER A 1 3 ? 22.595 -97.174 30.436 1.00 40.34 3 SER A CA 9
ATOM 13807 C C . SER A 1 3 ? 21.977 -95.827 29.962 1.00 4.22 3 SER A C 9
ATOM 13808 O O . SER A 1 3 ? 22.480 -95.200 29.014 1.00 53.35 3 SER A O 9
ATOM 13816 N N . PRO A 1 4 ? 20.838 -95.371 30.593 1.00 40.31 4 PRO A N 9
ATOM 13817 C CA . PRO A 1 4 ? 20.213 -94.069 30.275 1.00 23.24 4 PRO A CA 9
ATOM 13818 C C . PRO A 1 4 ? 20.907 -92.922 31.046 1.00 50.50 4 PRO A C 9
ATOM 13819 O O . PRO A 1 4 ? 20.727 -92.778 32.260 1.00 64.34 4 PRO A O 9
ATOM 13830 N N . ASN A 1 5 ? 21.733 -92.148 30.334 1.00 63.52 5 ASN A N 9
ATOM 13831 C CA . ASN A 1 5 ? 22.494 -91.015 30.905 1.00 74.54 5 ASN A CA 9
ATOM 13832 C C . ASN A 1 5 ? 22.149 -89.737 30.132 1.00 12.12 5 ASN A C 9
ATOM 13833 O O . ASN A 1 5 ? 22.469 -89.625 28.944 1.00 3.42 5 ASN A O 9
ATOM 13844 N N . SER A 1 6 ? 21.492 -88.790 30.815 1.00 15.50 6 SER A N 9
ATOM 13845 C CA . SER A 1 6 ? 21.053 -87.513 30.221 1.00 12.43 6 SER A CA 9
ATOM 13846 C C . SER A 1 6 ? 21.762 -86.327 30.916 1.00 50.42 6 SER A C 9
ATOM 13847 O O . SER A 1 6 ? 21.143 -85.529 31.636 1.00 52.44 6 SER A O 9
ATOM 13855 N N . GLU A 1 7 ? 23.082 -86.236 30.685 1.00 55.13 7 GLU A N 9
ATOM 13856 C CA . GLU A 1 7 ? 23.950 -85.205 31.296 1.00 44.52 7 GLU A CA 9
ATOM 13857 C C . GLU A 1 7 ? 23.896 -83.875 30.496 1.00 64.10 7 GLU A C 9
ATOM 13858 O O . GLU A 1 7 ? 24.258 -82.817 31.017 1.00 14.04 7 GLU A O 9
ATOM 13870 N N . ASP A 1 8 ? 23.431 -83.932 29.231 1.00 40.34 8 ASP A N 9
ATOM 13871 C CA . ASP A 1 8 ? 23.340 -82.733 28.353 1.00 65.01 8 ASP A CA 9
ATOM 13872 C C . ASP A 1 8 ? 22.197 -81.789 28.789 1.00 63.24 8 ASP A C 9
ATOM 13873 O O . ASP A 1 8 ? 22.122 -80.653 28.312 1.00 44.32 8 ASP A O 9
ATOM 13882 N N . ASP A 1 9 ? 21.321 -82.283 29.687 1.00 55.34 9 ASP A N 9
ATOM 13883 C CA . ASP A 1 9 ? 20.164 -81.533 30.230 1.00 71.23 9 ASP A CA 9
ATOM 13884 C C . ASP A 1 9 ? 20.604 -80.200 30.891 1.00 5.12 9 ASP A C 9
ATOM 13885 O O . ASP A 1 9 ? 21.140 -80.183 32.005 1.00 2.42 9 ASP A O 9
ATOM 13894 N N . SER A 1 10 ? 20.400 -79.095 30.154 1.00 33.01 10 SER A N 9
ATOM 13895 C CA . SER A 1 10 ? 20.784 -77.732 30.579 1.00 34.41 10 SER A CA 9
ATOM 13896 C C . SER A 1 10 ? 19.537 -76.910 30.948 1.00 42.32 10 SER A C 9
ATOM 13897 O O . SER A 1 10 ? 18.409 -77.274 30.592 1.00 60.24 10 SER A O 9
ATOM 13905 N N . SER A 1 11 ? 19.754 -75.794 31.662 1.00 34.43 11 SER A N 9
ATOM 13906 C CA . SER A 1 11 ? 18.681 -74.866 32.076 1.00 71.11 11 SER A CA 9
ATOM 13907 C C . SER A 1 11 ? 18.835 -73.514 31.344 1.00 14.10 11 SER A C 9
ATOM 13908 O O . SER A 1 11 ? 19.901 -73.213 30.790 1.00 20.40 11 SER A O 9
ATOM 13916 N N . ALA A 1 12 ? 17.754 -72.709 31.354 1.00 74.24 12 ALA A N 9
ATOM 13917 C CA . ALA A 1 12 ? 17.731 -71.361 30.758 1.00 1.20 12 ALA A CA 9
ATOM 13918 C C . ALA A 1 12 ? 16.840 -70.435 31.598 1.00 70.33 12 ALA A C 9
ATOM 13919 O O . ALA A 1 12 ? 15.715 -70.807 31.952 1.00 2.21 12 ALA A O 9
ATOM 13926 N N . ILE A 1 13 ? 17.351 -69.231 31.921 1.00 10.12 13 ILE A N 9
ATOM 13927 C CA . ILE A 1 13 ? 16.619 -68.214 32.705 1.00 43.21 13 ILE A CA 9
ATOM 13928 C C . ILE A 1 13 ? 16.820 -66.821 32.069 1.00 72.43 13 ILE A C 9
ATOM 13929 O O . ILE A 1 13 ? 17.953 -66.353 31.916 1.00 33.14 13 ILE A O 9
ATOM 13945 N N . SER A 1 14 ? 15.706 -66.182 31.688 1.00 11.44 14 SER A N 9
ATOM 13946 C CA . SER A 1 14 ? 15.691 -64.877 31.006 1.00 43.45 14 SER A CA 9
ATOM 13947 C C . SER A 1 14 ? 14.330 -64.201 31.230 1.00 73.43 14 SER A C 9
ATOM 13948 O O . SER A 1 14 ? 13.286 -64.830 31.010 1.00 2.35 14 SER A O 9
ATOM 13956 N N . THR A 1 15 ? 14.354 -62.932 31.665 1.00 15.43 15 THR A N 9
ATOM 13957 C CA . THR A 1 15 ? 13.147 -62.104 31.829 1.00 2.03 15 THR A CA 9
ATOM 13958 C C . THR A 1 15 ? 13.520 -60.626 31.570 1.00 53.12 15 THR A C 9
ATOM 13959 O O . THR A 1 15 ? 14.316 -60.037 32.311 1.00 64.12 15 THR A O 9
ATOM 13970 N N . MET A 1 16 ? 12.941 -60.049 30.510 1.00 15.00 16 MET A N 9
ATOM 13971 C CA . MET A 1 16 ? 13.247 -58.691 30.038 1.00 32.42 16 MET A CA 9
ATOM 13972 C C . MET A 1 16 ? 11.936 -58.047 29.575 1.00 70.15 16 MET A C 9
ATOM 13973 O O . MET A 1 16 ? 11.365 -58.466 28.562 1.00 24.22 16 MET A O 9
ATOM 13987 N N . THR A 1 17 ? 11.442 -57.053 30.331 1.00 20.03 17 THR A N 9
ATOM 13988 C CA . THR A 1 17 ? 10.197 -56.346 30.004 1.00 1.13 17 THR A CA 9
ATOM 13989 C C . THR A 1 17 ? 10.352 -54.831 30.279 1.00 65.23 17 THR A C 9
ATOM 13990 O O . THR A 1 17 ? 10.661 -54.405 31.402 1.00 31.41 17 THR A O 9
ATOM 14001 N N . THR A 1 18 ? 10.191 -54.035 29.207 1.00 43.34 18 THR A N 9
ATOM 14002 C CA . THR A 1 18 ? 10.261 -52.564 29.233 1.00 65.31 18 THR A CA 9
ATOM 14003 C C . THR A 1 18 ? 9.200 -52.003 28.271 1.00 24.45 18 THR A C 9
ATOM 14004 O O . THR A 1 18 ? 8.854 -52.657 27.279 1.00 22.45 18 THR A O 9
ATOM 14015 N N . THR A 1 19 ? 8.685 -50.801 28.582 1.00 42.13 19 THR A N 9
ATOM 14016 C CA . THR A 1 19 ? 7.716 -50.062 27.741 1.00 10.30 19 THR A CA 9
ATOM 14017 C C . THR A 1 19 ? 8.040 -48.562 27.807 1.00 53.33 19 THR A C 9
ATOM 14018 O O . THR A 1 19 ? 8.596 -48.097 28.807 1.00 52.25 19 THR A O 9
ATOM 14029 N N . THR A 1 20 ? 7.686 -47.812 26.748 1.00 2.02 20 THR A N 9
ATOM 14030 C CA . THR A 1 20 ? 7.847 -46.349 26.710 1.00 74.43 20 THR A CA 9
ATOM 14031 C C . THR A 1 20 ? 6.929 -45.728 25.637 1.00 15.55 20 THR A C 9
ATOM 14032 O O . THR A 1 20 ? 6.539 -46.396 24.667 1.00 65.01 20 THR A O 9
ATOM 14043 N N . ALA A 1 21 ? 6.596 -44.446 25.840 1.00 1.14 21 ALA A N 9
ATOM 14044 C CA . ALA A 1 21 ? 5.785 -43.643 24.916 1.00 22.32 21 ALA A CA 9
ATOM 14045 C C . ALA A 1 21 ? 5.984 -42.155 25.238 1.00 25.12 21 ALA A C 9
ATOM 14046 O O . ALA A 1 21 ? 6.377 -41.799 26.360 1.00 31.51 21 ALA A O 9
ATOM 14053 N N . ALA A 1 22 ? 5.715 -41.295 24.250 1.00 40.53 22 ALA A N 9
ATOM 14054 C CA . ALA A 1 22 ? 5.788 -39.834 24.405 1.00 34.03 22 ALA A CA 9
ATOM 14055 C C . ALA A 1 22 ? 4.529 -39.184 23.786 1.00 44.24 22 ALA A C 9
ATOM 14056 O O . ALA A 1 22 ? 4.390 -39.170 22.556 1.00 64.30 22 ALA A O 9
ATOM 14063 N N . PRO A 1 23 ? 3.572 -38.665 24.628 1.00 43.33 23 PRO A N 9
ATOM 14064 C CA . PRO A 1 23 ? 2.378 -37.922 24.138 1.00 23.45 23 PRO A CA 9
ATOM 14065 C C . PRO A 1 23 ? 2.737 -36.499 23.646 1.00 35.02 23 PRO A C 9
ATOM 14066 O O . PRO A 1 23 ? 3.917 -36.134 23.560 1.00 61.14 23 PRO A O 9
ATOM 14077 N N . THR A 1 24 ? 1.699 -35.709 23.328 1.00 2.23 24 THR A N 9
ATOM 14078 C CA . THR A 1 24 ? 1.847 -34.329 22.821 1.00 2.10 24 THR A CA 9
ATOM 14079 C C . THR A 1 24 ? 0.481 -33.627 22.789 1.00 25.24 24 THR A C 9
ATOM 14080 O O . THR A 1 24 ? -0.552 -34.272 22.559 1.00 41.13 24 THR A O 9
ATOM 14091 N N . SER A 1 25 ? 0.478 -32.312 23.044 1.00 73.43 25 SER A N 9
ATOM 14092 C CA . SER A 1 25 ? -0.714 -31.462 22.866 1.00 44.35 25 SER A CA 9
ATOM 14093 C C . SER A 1 25 ? -0.695 -30.847 21.450 1.00 21.12 25 SER A C 9
ATOM 14094 O O . SER A 1 25 ? 0.334 -30.899 20.761 1.00 11.42 25 SER A O 9
ATOM 14102 N N . THR A 1 26 ? -1.829 -30.270 21.020 1.00 44.52 26 THR A N 9
ATOM 14103 C CA . THR A 1 26 ? -1.978 -29.682 19.675 1.00 54.12 26 THR A CA 9
ATOM 14104 C C . THR A 1 26 ? -2.646 -28.292 19.763 1.00 0.24 26 THR A C 9
ATOM 14105 O O . THR A 1 26 ? -3.599 -28.097 20.532 1.00 61.30 26 THR A O 9
ATOM 14116 N N . SER A 1 27 ? -2.115 -27.327 18.983 1.00 53.14 27 SER A N 9
ATOM 14117 C CA . SER A 1 27 ? -2.618 -25.937 18.943 1.00 62.41 27 SER A CA 9
ATOM 14118 C C . SER A 1 27 ? -2.010 -25.184 17.742 1.00 20.44 27 SER A C 9
ATOM 14119 O O . SER A 1 27 ? -0.897 -25.517 17.306 1.00 3.43 27 SER A O 9
ATOM 14127 N N . VAL A 1 28 ? -2.739 -24.161 17.232 1.00 73.53 28 VAL A N 9
ATOM 14128 C CA . VAL A 1 28 ? -2.327 -23.367 16.058 1.00 33.44 28 VAL A CA 9
ATOM 14129 C C . VAL A 1 28 ? -3.211 -22.085 15.930 1.00 23.22 28 VAL A C 9
ATOM 14130 O O . VAL A 1 28 ? -4.424 -22.168 15.697 1.00 22.43 28 VAL A O 9
ATOM 14143 N N . LYS A 1 29 ? -2.618 -20.898 16.190 1.00 43.33 29 LYS A N 9
ATOM 14144 C CA . LYS A 1 29 ? -3.277 -19.583 15.950 1.00 32.10 29 LYS A CA 9
ATOM 14145 C C . LYS A 1 29 ? -2.378 -18.683 15.067 1.00 20.42 29 LYS A C 9
ATOM 14146 O O . LYS A 1 29 ? -1.242 -18.407 15.458 1.00 15.35 29 LYS A O 9
ATOM 14165 N N . PRO A 1 30 ? -2.848 -18.231 13.863 1.00 24.43 30 PRO A N 9
ATOM 14166 C CA . PRO A 1 30 ? -2.115 -17.235 13.046 1.00 25.15 30 PRO A CA 9
ATOM 14167 C C . PRO A 1 30 ? -2.431 -15.786 13.505 1.00 55.05 30 PRO A C 9
ATOM 14168 O O . PRO A 1 30 ? -3.602 -15.378 13.557 1.00 64.24 30 PRO A O 9
ATOM 14179 N N . ALA A 1 31 ? -1.382 -15.019 13.844 1.00 34.15 31 ALA A N 9
ATOM 14180 C CA . ALA A 1 31 ? -1.517 -13.636 14.336 1.00 45.33 31 ALA A CA 9
ATOM 14181 C C . ALA A 1 31 ? -0.184 -12.886 14.183 1.00 32.51 31 ALA A C 9
ATOM 14182 O O . ALA A 1 31 ? 0.786 -13.190 14.884 1.00 11.52 31 ALA A O 9
ATOM 14189 N N . ALA A 1 32 ? -0.150 -11.925 13.245 1.00 13.55 32 ALA A N 9
ATOM 14190 C CA . ALA A 1 32 ? 1.006 -11.054 13.010 1.00 15.24 32 ALA A CA 9
ATOM 14191 C C . ALA A 1 32 ? 0.534 -9.758 12.309 1.00 63.43 32 ALA A C 9
ATOM 14192 O O . ALA A 1 32 ? 0.513 -9.692 11.072 1.00 21.43 32 ALA A O 9
ATOM 14199 N N . PRO A 1 33 ? 0.064 -8.732 13.090 1.00 23.51 33 PRO A N 9
ATOM 14200 C CA . PRO A 1 33 ? -0.311 -7.415 12.528 1.00 62.53 33 PRO A CA 9
ATOM 14201 C C . PRO A 1 33 ? 0.940 -6.544 12.238 1.00 31.43 33 PRO A C 9
ATOM 14202 O O . PRO A 1 33 ? 1.808 -6.377 13.100 1.00 41.11 33 PRO A O 9
ATOM 14213 N N . ARG A 1 34 ? 1.018 -6.010 11.010 1.00 20.22 34 ARG A N 9
ATOM 14214 C CA . ARG A 1 34 ? 2.140 -5.156 10.556 1.00 1.23 34 ARG A CA 9
ATOM 14215 C C . ARG A 1 34 ? 1.806 -3.673 10.790 1.00 73.52 34 ARG A C 9
ATOM 14216 O O . ARG A 1 34 ? 0.903 -3.343 11.571 1.00 54.12 34 ARG A O 9
ATOM 14237 N N . ALA A 1 35 ? 2.585 -2.779 10.145 1.00 21.11 35 ALA A N 9
ATOM 14238 C CA . ALA A 1 35 ? 2.261 -1.349 10.093 1.00 2.33 35 ALA A CA 9
ATOM 14239 C C . ALA A 1 35 ? 0.970 -1.145 9.292 1.00 34.13 35 ALA A C 9
ATOM 14240 O O . ALA A 1 35 ? 0.603 -1.985 8.450 1.00 53.03 35 ALA A O 9
ATOM 14247 N N . GLU A 1 36 ? 0.294 -0.027 9.569 1.00 22.32 36 GLU A N 9
ATOM 14248 C CA . GLU A 1 36 ? -0.959 0.329 8.904 1.00 41.12 36 GLU A CA 9
ATOM 14249 C C . GLU A 1 36 ? -0.706 0.620 7.410 1.00 73.13 36 GLU A C 9
ATOM 14250 O O . GLU A 1 36 ? 0.096 1.490 7.049 1.00 31.43 36 GLU A O 9
ATOM 14262 N N . VAL A 1 37 ? -1.396 -0.148 6.556 1.00 20.14 37 VAL A N 9
ATOM 14263 C CA . VAL A 1 37 ? -1.229 -0.103 5.099 1.00 34.42 37 VAL A CA 9
ATOM 14264 C C . VAL A 1 37 ? -2.245 0.879 4.509 1.00 42.43 37 VAL A C 9
ATOM 14265 O O . VAL A 1 37 ? -3.356 1.008 5.027 1.00 44.10 37 VAL A O 9
ATOM 14278 N N . ARG A 1 38 ? -1.839 1.598 3.455 1.00 21.25 38 ARG A N 9
ATOM 14279 C CA . ARG A 1 38 ? -2.730 2.508 2.716 1.00 50.41 38 ARG A CA 9
ATOM 14280 C C . ARG A 1 38 ? -2.296 2.630 1.261 1.00 32.24 38 ARG A C 9
ATOM 14281 O O . ARG A 1 38 ? -1.170 2.283 0.921 1.00 30.33 38 ARG A O 9
ATOM 14302 N N . VAL A 1 39 ? -3.218 3.097 0.405 1.00 41.21 39 VAL A N 9
ATOM 14303 C CA . VAL A 1 39 ? -2.977 3.311 -1.031 1.00 12.52 39 VAL A CA 9
ATOM 14304 C C . VAL A 1 39 ? -3.354 4.757 -1.394 1.00 33.45 39 VAL A C 9
ATOM 14305 O O . VAL A 1 39 ? -4.484 5.186 -1.135 1.00 75.32 39 VAL A O 9
ATOM 14318 N N . TYR A 1 40 ? -2.391 5.502 -1.975 1.00 61.15 40 TYR A N 9
ATOM 14319 C CA . TYR A 1 40 ? -2.589 6.871 -2.469 1.00 54.12 40 TYR A CA 9
ATOM 14320 C C . TYR A 1 40 ? -2.482 6.879 -3.995 1.00 73.31 40 TYR A C 9
ATOM 14321 O O . TYR A 1 40 ? -1.395 6.697 -4.547 1.00 64.13 40 TYR A O 9
ATOM 14339 N N . ASN A 1 41 ? -3.619 7.057 -4.671 1.00 51.14 41 ASN A N 9
ATOM 14340 C CA . ASN A 1 41 ? -3.640 7.297 -6.107 1.00 44.30 41 ASN A CA 9
ATOM 14341 C C . ASN A 1 41 ? -3.275 8.767 -6.341 1.00 43.22 41 ASN A C 9
ATOM 14342 O O . ASN A 1 41 ? -4.012 9.667 -5.925 1.00 21.22 41 ASN A O 9
ATOM 14353 N N . ILE A 1 42 ? -2.108 9.004 -6.956 1.00 52.21 42 ILE A N 9
ATOM 14354 C CA . ILE A 1 42 ? -1.643 10.373 -7.300 1.00 44.02 42 ILE A CA 9
ATOM 14355 C C . ILE A 1 42 ? -2.419 10.882 -8.528 1.00 10.12 42 ILE A C 9
ATOM 14356 O O . ILE A 1 42 ? -2.869 12.033 -8.561 1.00 14.42 42 ILE A O 9
ATOM 14372 N N . SER A 1 43 ? -2.585 10.002 -9.522 1.00 2.34 43 SER A N 9
ATOM 14373 C CA . SER A 1 43 ? -3.314 10.296 -10.763 1.00 34.13 43 SER A CA 9
ATOM 14374 C C . SER A 1 43 ? -4.067 9.030 -11.209 1.00 24.34 43 SER A C 9
ATOM 14375 O O . SER A 1 43 ? -3.707 7.915 -10.809 1.00 61.10 43 SER A O 9
ATOM 14383 N N . GLY A 1 44 ? -5.143 9.212 -11.994 1.00 60.33 44 GLY A N 9
ATOM 14384 C CA . GLY A 1 44 ? -5.909 8.091 -12.557 1.00 70.14 44 GLY A CA 9
ATOM 14385 C C . GLY A 1 44 ? -7.074 7.652 -11.675 1.00 11.11 44 GLY A C 9
ATOM 14386 O O . GLY A 1 44 ? -8.089 7.192 -12.205 1.00 74.11 44 GLY A O 9
ATOM 14390 N N . THR A 1 45 ? -6.922 7.831 -10.331 1.00 32.12 45 THR A N 9
ATOM 14391 C CA . THR A 1 45 ? -7.886 7.409 -9.279 1.00 44.12 45 THR A CA 9
ATOM 14392 C C . THR A 1 45 ? -8.511 6.007 -9.549 1.00 54.34 45 THR A C 9
ATOM 14393 O O . THR A 1 45 ? -9.649 5.889 -10.028 1.00 3.45 45 THR A O 9
ATOM 14404 N N . GLU A 1 46 ? -7.739 4.946 -9.252 1.00 10.30 46 GLU A N 9
ATOM 14405 C CA . GLU A 1 46 ? -8.136 3.563 -9.546 1.00 24.41 46 GLU A CA 9
ATOM 14406 C C . GLU A 1 46 ? -8.166 2.727 -8.257 1.00 51.13 46 GLU A C 9
ATOM 14407 O O . GLU A 1 46 ? -7.119 2.492 -7.630 1.00 33.23 46 GLU A O 9
ATOM 14419 N N . GLY A 1 47 ? -9.380 2.281 -7.886 1.00 44.13 47 GLY A N 9
ATOM 14420 C CA . GLY A 1 47 ? -9.604 1.461 -6.703 1.00 4.43 47 GLY A CA 9
ATOM 14421 C C . GLY A 1 47 ? -9.230 0.006 -6.894 1.00 71.22 47 GLY A C 9
ATOM 14422 O O . GLY A 1 47 ? -9.182 -0.742 -5.918 1.00 53.22 47 GLY A O 9
ATOM 14426 N N . ALA A 1 48 ? -8.986 -0.397 -8.157 1.00 53.14 48 ALA A N 9
ATOM 14427 C CA . ALA A 1 48 ? -8.520 -1.756 -8.497 1.00 75.53 48 ALA A CA 9
ATOM 14428 C C . ALA A 1 48 ? -7.118 -2.017 -7.917 1.00 51.14 48 ALA A C 9
ATOM 14429 O O . ALA A 1 48 ? -6.825 -3.119 -7.441 1.00 44.41 48 ALA A O 9
ATOM 14436 N N . ALA A 1 49 ? -6.267 -0.980 -7.963 1.00 24.53 49 ALA A N 9
ATOM 14437 C CA . ALA A 1 49 ? -4.929 -1.013 -7.355 1.00 0.11 49 ALA A CA 9
ATOM 14438 C C . ALA A 1 49 ? -5.028 -0.995 -5.819 1.00 41.23 49 ALA A C 9
ATOM 14439 O O . ALA A 1 49 ? -4.204 -1.595 -5.130 1.00 3.31 49 ALA A O 9
ATOM 14446 N N . ALA A 1 50 ? -6.050 -0.297 -5.297 1.00 71.34 50 ALA A N 9
ATOM 14447 C CA . ALA A 1 50 ? -6.305 -0.193 -3.848 1.00 10.14 50 ALA A CA 9
ATOM 14448 C C . ALA A 1 50 ? -6.966 -1.467 -3.281 1.00 40.05 50 ALA A C 9
ATOM 14449 O O . ALA A 1 50 ? -6.882 -1.742 -2.075 1.00 11.45 50 ALA A O 9
ATOM 14456 N N . ARG A 1 51 ? -7.607 -2.229 -4.189 1.00 53.00 51 ARG A N 9
ATOM 14457 C CA . ARG A 1 51 ? -8.351 -3.464 -3.878 1.00 61.12 51 ARG A CA 9
ATOM 14458 C C . ARG A 1 51 ? -7.402 -4.571 -3.378 1.00 52.53 51 ARG A C 9
ATOM 14459 O O . ARG A 1 51 ? -7.801 -5.424 -2.579 1.00 42.40 51 ARG A O 9
ATOM 14480 N N . THR A 1 52 ? -6.141 -4.521 -3.837 1.00 63.54 52 THR A N 9
ATOM 14481 C CA . THR A 1 52 ? -5.112 -5.505 -3.469 1.00 43.25 52 THR A CA 9
ATOM 14482 C C . THR A 1 52 ? -4.828 -5.457 -1.951 1.00 24.24 52 THR A C 9
ATOM 14483 O O . THR A 1 52 ? -4.806 -6.497 -1.286 1.00 61.42 52 THR A O 9
ATOM 14494 N N . ALA A 1 53 ? -4.661 -4.225 -1.421 1.00 54.02 53 ALA A N 9
ATOM 14495 C CA . ALA A 1 53 ? -4.475 -3.977 0.019 1.00 63.11 53 ALA A CA 9
ATOM 14496 C C . ALA A 1 53 ? -5.779 -4.215 0.796 1.00 22.01 53 ALA A C 9
ATOM 14497 O O . ALA A 1 53 ? -5.743 -4.616 1.960 1.00 32.30 53 ALA A O 9
ATOM 14504 N N . ASP A 1 54 ? -6.928 -3.989 0.124 1.00 70.05 54 ASP A N 9
ATOM 14505 C CA . ASP A 1 54 ? -8.266 -4.236 0.703 1.00 31.05 54 ASP A CA 9
ATOM 14506 C C . ASP A 1 54 ? -8.463 -5.725 1.050 1.00 14.00 54 ASP A C 9
ATOM 14507 O O . ASP A 1 54 ? -9.204 -6.054 1.981 1.00 71.51 54 ASP A O 9
ATOM 14516 N N . ARG A 1 55 ? -7.779 -6.616 0.309 1.00 55.12 55 ARG A N 9
ATOM 14517 C CA . ARG A 1 55 ? -7.791 -8.065 0.595 1.00 2.21 55 ARG A CA 9
ATOM 14518 C C . ARG A 1 55 ? -7.042 -8.366 1.905 1.00 4.52 55 ARG A C 9
ATOM 14519 O O . ARG A 1 55 ? -7.461 -9.231 2.676 1.00 22.00 55 ARG A O 9
ATOM 14540 N N . LEU A 1 56 ? -5.940 -7.620 2.158 1.00 22.43 56 LEU A N 9
ATOM 14541 C CA . LEU A 1 56 ? -5.126 -7.767 3.388 1.00 33.30 56 LEU A CA 9
ATOM 14542 C C . LEU A 1 56 ? -5.945 -7.430 4.656 1.00 0.22 56 LEU A C 9
ATOM 14543 O O . LEU A 1 56 ? -5.629 -7.918 5.742 1.00 44.12 56 LEU A O 9
ATOM 14559 N N . LYS A 1 57 ? -7.005 -6.611 4.489 1.00 42.13 57 LYS A N 9
ATOM 14560 C CA . LYS A 1 57 ? -7.977 -6.310 5.566 1.00 10.41 57 LYS A CA 9
ATOM 14561 C C . LYS A 1 57 ? -8.596 -7.621 6.114 1.00 22.11 57 LYS A C 9
ATOM 14562 O O . LYS A 1 57 ? -8.607 -7.863 7.323 1.00 25.14 57 LYS A O 9
ATOM 14581 N N . ALA A 1 58 ? -9.061 -8.479 5.181 1.00 0.15 58 ALA A N 9
ATOM 14582 C CA . ALA A 1 58 ? -9.683 -9.776 5.506 1.00 42.51 58 ALA A CA 9
ATOM 14583 C C . ALA A 1 58 ? -8.621 -10.855 5.815 1.00 24.12 58 ALA A C 9
ATOM 14584 O O . ALA A 1 58 ? -8.906 -11.832 6.523 1.00 52.23 58 ALA A O 9
ATOM 14591 N N . ALA A 1 59 ? -7.395 -10.656 5.280 1.00 3.33 59 ALA A N 9
ATOM 14592 C CA . ALA A 1 59 ? -6.255 -11.574 5.494 1.00 60.15 59 ALA A CA 9
ATOM 14593 C C . ALA A 1 59 ? -5.661 -11.435 6.913 1.00 62.55 59 ALA A C 9
ATOM 14594 O O . ALA A 1 59 ? -4.928 -12.319 7.364 1.00 65.23 59 ALA A O 9
ATOM 14601 N N . GLY A 1 60 ? -5.972 -10.321 7.609 1.00 65.22 60 GLY A N 9
ATOM 14602 C CA . GLY A 1 60 ? -5.638 -10.162 9.039 1.00 20.15 60 GLY A CA 9
ATOM 14603 C C . GLY A 1 60 ? -4.544 -9.137 9.311 1.00 33.24 60 GLY A C 9
ATOM 14604 O O . GLY A 1 60 ? -3.752 -9.296 10.246 1.00 35.01 60 GLY A O 9
ATOM 14608 N N . PHE A 1 61 ? -4.504 -8.080 8.497 1.00 61.33 61 PHE A N 9
ATOM 14609 C CA . PHE A 1 61 ? -3.558 -6.955 8.665 1.00 11.13 61 PHE A CA 9
ATOM 14610 C C . PHE A 1 61 ? -4.270 -5.772 9.339 1.00 61.01 61 PHE A C 9
ATOM 14611 O O . PHE A 1 61 ? -5.504 -5.669 9.280 1.00 53.34 61 PHE A O 9
ATOM 14628 N N . THR A 1 62 ? -3.472 -4.887 9.970 1.00 64.41 62 THR A N 9
ATOM 14629 C CA . THR A 1 62 ? -3.950 -3.921 10.981 1.00 12.22 62 THR A CA 9
ATOM 14630 C C . THR A 1 62 ? -4.976 -2.923 10.399 1.00 33.53 62 THR A C 9
ATOM 14631 O O . THR A 1 62 ? -6.178 -3.027 10.666 1.00 53.01 62 THR A O 9
ATOM 14642 N N . VAL A 1 63 ? -4.485 -1.974 9.599 1.00 40.41 63 VAL A N 9
ATOM 14643 C CA . VAL A 1 63 ? -5.313 -0.981 8.901 1.00 22.52 63 VAL A CA 9
ATOM 14644 C C . VAL A 1 63 ? -5.015 -1.109 7.408 1.00 63.12 63 VAL A C 9
ATOM 14645 O O . VAL A 1 63 ? -3.888 -1.416 7.026 1.00 53.51 63 VAL A O 9
ATOM 14658 N N . THR A 1 64 ? -6.044 -0.916 6.582 1.00 44.32 64 THR A N 9
ATOM 14659 C CA . THR A 1 64 ? -5.934 -0.904 5.123 1.00 75.51 64 THR A CA 9
ATOM 14660 C C . THR A 1 64 ? -6.821 0.245 4.615 1.00 24.42 64 THR A C 9
ATOM 14661 O O . THR A 1 64 ? -8.052 0.144 4.601 1.00 12.32 64 THR A O 9
ATOM 14672 N N . ASP A 1 65 ? -6.175 1.360 4.278 1.00 14.40 65 ASP A N 9
ATOM 14673 C CA . ASP A 1 65 ? -6.834 2.626 3.929 1.00 54.01 65 ASP A CA 9
ATOM 14674 C C . ASP A 1 65 ? -6.719 2.879 2.411 1.00 23.21 65 ASP A C 9
ATOM 14675 O O . ASP A 1 65 ? -5.767 2.435 1.764 1.00 50.52 65 ASP A O 9
ATOM 14684 N N . VAL A 1 66 ? -7.724 3.569 1.853 1.00 32.10 66 VAL A N 9
ATOM 14685 C CA . VAL A 1 66 ? -7.793 3.909 0.421 1.00 24.15 66 VAL A CA 9
ATOM 14686 C C . VAL A 1 66 ? -8.021 5.417 0.277 1.00 15.03 66 VAL A C 9
ATOM 14687 O O . VAL A 1 66 ? -8.825 5.999 1.017 1.00 53.24 66 VAL A O 9
ATOM 14700 N N . GLY A 1 67 ? -7.297 6.040 -0.669 1.00 23.01 67 GLY A N 9
ATOM 14701 C CA . GLY A 1 67 ? -7.503 7.443 -1.017 1.00 24.53 67 GLY A CA 9
ATOM 14702 C C . GLY A 1 67 ? -6.847 7.800 -2.341 1.00 3.31 67 GLY A C 9
ATOM 14703 O O . GLY A 1 67 ? -5.950 7.098 -2.807 1.00 61.00 67 GLY A O 9
ATOM 14707 N N . ASN A 1 68 ? -7.316 8.895 -2.944 1.00 12.20 68 ASN A N 9
ATOM 14708 C CA . ASN A 1 68 ? -6.750 9.477 -4.178 1.00 72.24 68 ASN A CA 9
ATOM 14709 C C . ASN A 1 68 ? -6.382 10.944 -3.896 1.00 71.41 68 ASN A C 9
ATOM 14710 O O . ASN A 1 68 ? -7.254 11.811 -3.756 1.00 15.02 68 ASN A O 9
ATOM 14721 N N . LEU A 1 69 ? -5.074 11.208 -3.743 1.00 54.14 69 LEU A N 9
ATOM 14722 C CA . LEU A 1 69 ? -4.564 12.519 -3.290 1.00 33.11 69 LEU A CA 9
ATOM 14723 C C . LEU A 1 69 ? -3.410 12.970 -4.181 1.00 43.32 69 LEU A C 9
ATOM 14724 O O . LEU A 1 69 ? -2.497 12.188 -4.482 1.00 14.33 69 LEU A O 9
ATOM 14740 N N . SER A 1 70 ? -3.460 14.249 -4.591 1.00 51.12 70 SER A N 9
ATOM 14741 C CA . SER A 1 70 ? -2.375 14.899 -5.313 1.00 62.03 70 SER A CA 9
ATOM 14742 C C . SER A 1 70 ? -1.356 15.451 -4.296 1.00 35.13 70 SER A C 9
ATOM 14743 O O . SER A 1 70 ? -1.575 16.506 -3.686 1.00 21.22 70 SER A O 9
ATOM 14751 N N . LEU A 1 71 ? -0.268 14.692 -4.079 1.00 55.11 71 LEU A N 9
ATOM 14752 C CA . LEU A 1 71 ? 0.856 15.099 -3.204 1.00 55.45 71 LEU A CA 9
ATOM 14753 C C . LEU A 1 71 ? 2.068 15.455 -4.098 1.00 3.10 71 LEU A C 9
ATOM 14754 O O . LEU A 1 71 ? 2.293 14.789 -5.122 1.00 71.53 71 LEU A O 9
ATOM 14770 N N . PRO A 1 72 ? 2.859 16.517 -3.741 1.00 0.13 72 PRO A N 9
ATOM 14771 C CA . PRO A 1 72 ? 3.904 17.081 -4.646 1.00 34.04 72 PRO A CA 9
ATOM 14772 C C . PRO A 1 72 ? 5.174 16.213 -4.730 1.00 0.30 72 PRO A C 9
ATOM 14773 O O . PRO A 1 72 ? 5.974 16.355 -5.666 1.00 10.12 72 PRO A O 9
ATOM 14784 N N . ASP A 1 73 ? 5.335 15.321 -3.750 1.00 50.21 73 ASP A N 9
ATOM 14785 C CA . ASP A 1 73 ? 6.508 14.439 -3.617 1.00 34.52 73 ASP A CA 9
ATOM 14786 C C . ASP A 1 73 ? 6.264 13.060 -4.259 1.00 3.31 73 ASP A C 9
ATOM 14787 O O . ASP A 1 73 ? 7.222 12.395 -4.680 1.00 73.24 73 ASP A O 9
ATOM 14796 N N . VAL A 1 74 ? 4.987 12.655 -4.367 1.00 33.02 74 VAL A N 9
ATOM 14797 C CA . VAL A 1 74 ? 4.599 11.407 -5.049 1.00 41.01 74 VAL A CA 9
ATOM 14798 C C . VAL A 1 74 ? 4.293 11.690 -6.526 1.00 32.01 74 VAL A C 9
ATOM 14799 O O . VAL A 1 74 ? 3.799 12.772 -6.876 1.00 12.00 74 VAL A O 9
ATOM 14812 N N . ALA A 1 75 ? 4.595 10.708 -7.378 1.00 32.41 75 ALA A N 9
ATOM 14813 C CA . ALA A 1 75 ? 4.433 10.811 -8.838 1.00 34.23 75 ALA A CA 9
ATOM 14814 C C . ALA A 1 75 ? 4.505 9.414 -9.468 1.00 35.12 75 ALA A C 9
ATOM 14815 O O . ALA A 1 75 ? 3.714 9.069 -10.355 1.00 23.35 75 ALA A O 9
ATOM 14822 N N . ALA A 1 76 ? 5.453 8.614 -8.964 1.00 24.05 76 ALA A N 9
ATOM 14823 C CA . ALA A 1 76 ? 5.773 7.289 -9.515 1.00 11.12 76 ALA A CA 9
ATOM 14824 C C . ALA A 1 76 ? 4.876 6.218 -8.882 1.00 21.35 76 ALA A C 9
ATOM 14825 O O . ALA A 1 76 ? 4.687 6.229 -7.656 1.00 41.22 76 ALA A O 9
ATOM 14832 N N . THR A 1 77 ? 4.313 5.313 -9.721 1.00 2.44 77 THR A N 9
ATOM 14833 C CA . THR A 1 77 ? 3.552 4.158 -9.224 1.00 5.30 77 THR A CA 9
ATOM 14834 C C . THR A 1 77 ? 4.535 3.109 -8.662 1.00 55.44 77 THR A C 9
ATOM 14835 O O . THR A 1 77 ? 5.178 2.352 -9.392 1.00 65.32 77 THR A O 9
ATOM 14846 N N . THR A 1 78 ? 4.680 3.145 -7.338 1.00 3.13 78 THR A N 9
ATOM 14847 C CA . THR A 1 78 ? 5.554 2.249 -6.565 1.00 12.24 78 THR A CA 9
ATOM 14848 C C . THR A 1 78 ? 4.995 2.125 -5.127 1.00 1.10 78 THR A C 9
ATOM 14849 O O . THR A 1 78 ? 4.304 3.031 -4.642 1.00 11.02 78 THR A O 9
ATOM 14860 N N . VAL A 1 79 ? 5.312 1.012 -4.450 1.00 13.42 79 VAL A N 9
ATOM 14861 C CA . VAL A 1 79 ? 4.907 0.767 -3.060 1.00 63.40 79 VAL A CA 9
ATOM 14862 C C . VAL A 1 79 ? 6.048 1.215 -2.133 1.00 42.22 79 VAL A C 9
ATOM 14863 O O . VAL A 1 79 ? 7.141 0.659 -2.190 1.00 40.32 79 VAL A O 9
ATOM 14876 N N . TYR A 1 80 ? 5.791 2.228 -1.298 1.00 63.43 80 TYR A N 9
ATOM 14877 C CA . TYR A 1 80 ? 6.822 2.885 -0.481 1.00 50.10 80 TYR A CA 9
ATOM 14878 C C . TYR A 1 80 ? 6.680 2.536 1.014 1.00 45.12 80 TYR A C 9
ATOM 14879 O O . TYR A 1 80 ? 5.589 2.624 1.582 1.00 41.41 80 TYR A O 9
ATOM 14897 N N . TYR A 1 81 ? 7.815 2.173 1.642 1.00 71.23 81 TYR A N 9
ATOM 14898 C CA . TYR A 1 81 ? 7.870 1.711 3.047 1.00 73.40 81 TYR A CA 9
ATOM 14899 C C . TYR A 1 81 ? 9.167 2.195 3.729 1.00 11.43 81 TYR A C 9
ATOM 14900 O O . TYR A 1 81 ? 9.959 2.887 3.114 1.00 12.42 81 TYR A O 9
ATOM 14918 N N . THR A 1 82 ? 9.389 1.804 4.997 1.00 23.02 82 THR A N 9
ATOM 14919 C CA . THR A 1 82 ? 10.707 1.922 5.657 1.00 55.13 82 THR A CA 9
ATOM 14920 C C . THR A 1 82 ? 10.972 0.680 6.541 1.00 61.32 82 THR A C 9
ATOM 14921 O O . THR A 1 82 ? 11.491 -0.321 6.027 1.00 31.10 82 THR A O 9
ATOM 14932 N N . GLU A 1 83 ? 10.603 0.718 7.850 1.00 42.13 83 GLU A N 9
ATOM 14933 C CA . GLU A 1 83 ? 11.004 -0.346 8.820 1.00 32.23 83 GLU A CA 9
ATOM 14934 C C . GLU A 1 83 ? 9.897 -0.737 9.829 1.00 54.42 83 GLU A C 9
ATOM 14935 O O . GLU A 1 83 ? 9.931 -1.843 10.392 1.00 24.04 83 GLU A O 9
ATOM 14947 N N . VAL A 1 84 ? 8.932 0.176 10.039 1.00 54.12 84 VAL A N 9
ATOM 14948 C CA . VAL A 1 84 ? 7.924 0.090 11.129 1.00 31.41 84 VAL A CA 9
ATOM 14949 C C . VAL A 1 84 ? 7.078 -1.208 11.039 1.00 41.21 84 VAL A C 9
ATOM 14950 O O . VAL A 1 84 ? 6.402 -1.430 10.041 1.00 51.02 84 VAL A O 9
ATOM 14963 N N . GLU A 1 85 ? 7.185 -2.070 12.080 1.00 41.32 85 GLU A N 9
ATOM 14964 C CA . GLU A 1 85 ? 6.414 -3.343 12.208 1.00 3.31 85 GLU A CA 9
ATOM 14965 C C . GLU A 1 85 ? 6.524 -4.263 10.967 1.00 61.15 85 GLU A C 9
ATOM 14966 O O . GLU A 1 85 ? 5.652 -5.111 10.738 1.00 41.35 85 GLU A O 9
ATOM 14978 N N . GLY A 1 86 ? 7.634 -4.123 10.218 1.00 2.43 86 GLY A N 9
ATOM 14979 C CA . GLY A 1 86 ? 7.845 -4.873 8.989 1.00 12.33 86 GLY A CA 9
ATOM 14980 C C . GLY A 1 86 ? 6.945 -4.378 7.863 1.00 44.13 86 GLY A C 9
ATOM 14981 O O . GLY A 1 86 ? 6.147 -5.151 7.317 1.00 31.15 86 GLY A O 9
ATOM 14985 N N . GLU A 1 87 ? 7.066 -3.068 7.543 1.00 35.44 87 GLU A N 9
ATOM 14986 C CA . GLU A 1 87 ? 6.341 -2.427 6.420 1.00 72.44 87 GLU A CA 9
ATOM 14987 C C . GLU A 1 87 ? 6.545 -3.185 5.094 1.00 45.24 87 GLU A C 9
ATOM 14988 O O . GLU A 1 87 ? 5.591 -3.427 4.372 1.00 24.41 87 GLU A O 9
ATOM 15000 N N . ARG A 1 88 ? 7.804 -3.567 4.813 1.00 35.21 88 ARG A N 9
ATOM 15001 C CA . ARG A 1 88 ? 8.199 -4.237 3.557 1.00 71.44 88 ARG A CA 9
ATOM 15002 C C . ARG A 1 88 ? 7.567 -5.633 3.408 1.00 12.24 88 ARG A C 9
ATOM 15003 O O . ARG A 1 88 ? 7.414 -6.115 2.289 1.00 70.04 88 ARG A O 9
ATOM 15024 N N . ALA A 1 89 ? 7.221 -6.274 4.546 1.00 52.51 89 ALA A N 9
ATOM 15025 C CA . ALA A 1 89 ? 6.589 -7.608 4.556 1.00 31.03 89 ALA A CA 9
ATOM 15026 C C . ALA A 1 89 ? 5.178 -7.544 3.943 1.00 35.44 89 ALA A C 9
ATOM 15027 O O . ALA A 1 89 ? 4.825 -8.343 3.069 1.00 20.21 89 ALA A O 9
ATOM 15034 N N . THR A 1 90 ? 4.395 -6.550 4.397 1.00 32.54 90 THR A N 9
ATOM 15035 C CA . THR A 1 90 ? 3.017 -6.325 3.927 1.00 24.41 90 THR A CA 9
ATOM 15036 C C . THR A 1 90 ? 3.002 -5.531 2.597 1.00 51.10 90 THR A C 9
ATOM 15037 O O . THR A 1 90 ? 2.074 -5.675 1.797 1.00 43.15 90 THR A O 9
ATOM 15048 N N . ALA A 1 91 ? 4.054 -4.715 2.373 1.00 14.14 91 ALA A N 9
ATOM 15049 C CA . ALA A 1 91 ? 4.226 -3.914 1.145 1.00 25.41 91 ALA A CA 9
ATOM 15050 C C . ALA A 1 91 ? 4.512 -4.809 -0.056 1.00 11.44 91 ALA A C 9
ATOM 15051 O O . ALA A 1 91 ? 4.065 -4.527 -1.172 1.00 35.41 91 ALA A O 9
ATOM 15058 N N . ASP A 1 92 ? 5.283 -5.880 0.214 1.00 3.43 92 ASP A N 9
ATOM 15059 C CA . ASP A 1 92 ? 5.632 -6.905 -0.771 1.00 23.43 92 ASP A CA 9
ATOM 15060 C C . ASP A 1 92 ? 4.358 -7.572 -1.298 1.00 34.34 92 ASP A C 9
ATOM 15061 O O . ASP A 1 92 ? 4.174 -7.678 -2.506 1.00 71.24 92 ASP A O 9
ATOM 15070 N N . ALA A 1 93 ? 3.485 -7.989 -0.354 1.00 1.54 93 ALA A N 9
ATOM 15071 C CA . ALA A 1 93 ? 2.226 -8.690 -0.648 1.00 51.21 93 ALA A CA 9
ATOM 15072 C C . ALA A 1 93 ? 1.310 -7.868 -1.569 1.00 30.43 93 ALA A C 9
ATOM 15073 O O . ALA A 1 93 ? 0.813 -8.386 -2.571 1.00 53.44 93 ALA A O 9
ATOM 15080 N N . VAL A 1 94 ? 1.111 -6.581 -1.220 1.00 41.10 94 VAL A N 9
ATOM 15081 C CA . VAL A 1 94 ? 0.278 -5.658 -2.006 1.00 14.20 94 VAL A CA 9
ATOM 15082 C C . VAL A 1 94 ? 0.886 -5.439 -3.406 1.00 11.31 94 VAL A C 9
ATOM 15083 O O . VAL A 1 94 ? 0.215 -5.649 -4.424 1.00 33.13 94 VAL A O 9
ATOM 15096 N N . GLY A 1 95 ? 2.173 -5.038 -3.417 1.00 61.02 95 GLY A N 9
ATOM 15097 C CA . GLY A 1 95 ? 2.884 -4.694 -4.644 1.00 4.55 95 GLY A CA 9
ATOM 15098 C C . GLY A 1 95 ? 3.067 -5.860 -5.594 1.00 21.25 95 GLY A C 9
ATOM 15099 O O . GLY A 1 95 ? 3.217 -5.665 -6.796 1.00 22.14 95 GLY A O 9
ATOM 15103 N N . ARG A 1 96 ? 3.025 -7.077 -5.041 1.00 23.13 96 ARG A N 9
ATOM 15104 C CA . ARG A 1 96 ? 3.148 -8.317 -5.820 1.00 40.21 96 ARG A CA 9
ATOM 15105 C C . ARG A 1 96 ? 1.823 -8.581 -6.550 1.00 15.30 96 ARG A C 9
ATOM 15106 O O . ARG A 1 96 ? 1.812 -8.966 -7.721 1.00 1.45 96 ARG A O 9
ATOM 15127 N N . THR A 1 97 ? 0.713 -8.302 -5.845 1.00 32.42 97 THR A N 9
ATOM 15128 C CA . THR A 1 97 ? -0.649 -8.572 -6.326 1.00 22.44 97 THR A CA 9
ATOM 15129 C C . THR A 1 97 ? -1.096 -7.559 -7.417 1.00 2.23 97 THR A C 9
ATOM 15130 O O . THR A 1 97 ? -1.820 -7.938 -8.349 1.00 65.51 97 THR A O 9
ATOM 15141 N N . LEU A 1 98 ? -0.659 -6.281 -7.319 1.00 53.52 98 LEU A N 9
ATOM 15142 C CA . LEU A 1 98 ? -0.961 -5.255 -8.363 1.00 25.11 98 LEU A CA 9
ATOM 15143 C C . LEU A 1 98 ? 0.167 -5.151 -9.413 1.00 23.20 98 LEU A C 9
ATOM 15144 O O . LEU A 1 98 ? -0.039 -4.587 -10.491 1.00 1.52 98 LEU A O 9
ATOM 15160 N N . GLY A 1 99 ? 1.359 -5.675 -9.071 1.00 33.01 99 GLY A N 9
ATOM 15161 C CA . GLY A 1 99 ? 2.465 -5.784 -10.021 1.00 4.44 99 GLY A CA 9
ATOM 15162 C C . GLY A 1 99 ? 3.259 -4.494 -10.198 1.00 14.41 99 GLY A C 9
ATOM 15163 O O . GLY A 1 99 ? 3.436 -4.022 -11.325 1.00 52.32 99 GLY A O 9
ATOM 15167 N N . ALA A 1 100 ? 3.725 -3.910 -9.085 1.00 63.44 100 ALA A N 9
ATOM 15168 C CA . ALA A 1 100 ? 4.642 -2.748 -9.088 1.00 10.11 100 ALA A CA 9
ATOM 15169 C C . ALA A 1 100 ? 5.841 -3.031 -8.168 1.00 42.32 100 ALA A C 9
ATOM 15170 O O . ALA A 1 100 ? 5.831 -3.994 -7.388 1.00 45.15 100 ALA A O 9
ATOM 15177 N N . ALA A 1 101 ? 6.863 -2.169 -8.264 1.00 42.34 101 ALA A N 9
ATOM 15178 C CA . ALA A 1 101 ? 8.103 -2.286 -7.481 1.00 40.41 101 ALA A CA 9
ATOM 15179 C C . ALA A 1 101 ? 7.868 -1.848 -6.028 1.00 62.45 101 ALA A C 9
ATOM 15180 O O . ALA A 1 101 ? 6.845 -1.223 -5.725 1.00 63.43 101 ALA A O 9
ATOM 15187 N N . VAL A 1 102 ? 8.818 -2.183 -5.139 1.00 30.12 102 VAL A N 9
ATOM 15188 C CA . VAL A 1 102 ? 8.775 -1.799 -3.720 1.00 10.41 102 VAL A CA 9
ATOM 15189 C C . VAL A 1 102 ? 10.076 -1.020 -3.349 1.00 22.22 102 VAL A C 9
ATOM 15190 O O . VAL A 1 102 ? 11.186 -1.552 -3.423 1.00 55.12 102 VAL A O 9
ATOM 15203 N N . GLU A 1 103 ? 9.918 0.270 -3.002 1.00 32.33 103 GLU A N 9
ATOM 15204 C CA . GLU A 1 103 ? 11.026 1.179 -2.613 1.00 73.42 103 GLU A CA 9
ATOM 15205 C C . GLU A 1 103 ? 10.752 1.785 -1.230 1.00 43.41 103 GLU A C 9
ATOM 15206 O O . GLU A 1 103 ? 9.692 1.570 -0.639 1.00 24.32 103 GLU A O 9
ATOM 15218 N N . LEU A 1 104 ? 11.733 2.538 -0.723 1.00 42.34 104 LEU A N 9
ATOM 15219 C CA . LEU A 1 104 ? 11.606 3.286 0.533 1.00 74.41 104 LEU A CA 9
ATOM 15220 C C . LEU A 1 104 ? 10.881 4.619 0.277 1.00 32.11 104 LEU A C 9
ATOM 15221 O O . LEU A 1 104 ? 11.012 5.227 -0.790 1.00 44.12 104 LEU A O 9
ATOM 15237 N N . ARG A 1 105 ? 10.152 5.078 1.307 1.00 43.13 105 ARG A N 9
ATOM 15238 C CA . ARG A 1 105 ? 9.343 6.316 1.282 1.00 32.44 105 ARG A CA 9
ATOM 15239 C C . ARG A 1 105 ? 10.174 7.546 1.693 1.00 54.23 105 ARG A C 9
ATOM 15240 O O . ARG A 1 105 ? 9.630 8.525 2.210 1.00 31.40 105 ARG A O 9
ATOM 15261 N N . LEU A 1 106 ? 11.499 7.490 1.436 1.00 55.13 106 LEU A N 9
ATOM 15262 C CA . LEU A 1 106 ? 12.431 8.582 1.764 1.00 34.14 106 LEU A CA 9
ATOM 15263 C C . LEU A 1 106 ? 12.194 9.865 0.890 1.00 13.54 106 LEU A C 9
ATOM 15264 O O . LEU A 1 106 ? 12.438 10.958 1.403 1.00 31.11 106 LEU A O 9
ATOM 15280 N N . PRO A 1 107 ? 11.738 9.801 -0.437 1.00 40.11 107 PRO A N 9
ATOM 15281 C CA . PRO A 1 107 ? 11.256 11.016 -1.159 1.00 71.35 107 PRO A CA 9
ATOM 15282 C C . PRO A 1 107 ? 9.850 11.448 -0.686 1.00 73.22 107 PRO A C 9
ATOM 15283 O O . PRO A 1 107 ? 9.543 12.640 -0.603 1.00 71.20 107 PRO A O 9
ATOM 15294 N N . GLU A 1 108 ? 9.029 10.433 -0.348 1.00 41.23 108 GLU A N 9
ATOM 15295 C CA . GLU A 1 108 ? 7.654 10.604 0.180 1.00 12.51 108 GLU A CA 9
ATOM 15296 C C . GLU A 1 108 ? 7.678 11.125 1.630 1.00 74.03 108 GLU A C 9
ATOM 15297 O O . GLU A 1 108 ? 6.649 11.517 2.178 1.00 22.14 108 GLU A O 9
ATOM 15309 N N . LEU A 1 109 ? 8.878 11.124 2.234 1.00 14.50 109 LEU A N 9
ATOM 15310 C CA . LEU A 1 109 ? 9.116 11.601 3.598 1.00 15.14 109 LEU A CA 9
ATOM 15311 C C . LEU A 1 109 ? 8.939 13.138 3.691 1.00 32.41 109 LEU A C 9
ATOM 15312 O O . LEU A 1 109 ? 8.867 13.680 4.793 1.00 73.31 109 LEU A O 9
ATOM 15328 N N . SER A 1 110 ? 8.863 13.818 2.519 1.00 13.31 110 SER A N 9
ATOM 15329 C CA . SER A 1 110 ? 8.630 15.272 2.432 1.00 21.32 110 SER A CA 9
ATOM 15330 C C . SER A 1 110 ? 7.259 15.649 3.042 1.00 23.21 110 SER A C 9
ATOM 15331 O O . SER A 1 110 ? 7.147 16.609 3.814 1.00 13.13 110 SER A O 9
ATOM 15339 N N . ASP A 1 111 ? 6.217 14.882 2.659 1.00 32.44 111 ASP A N 9
ATOM 15340 C CA . ASP A 1 111 ? 4.863 14.976 3.252 1.00 51.41 111 ASP A CA 9
ATOM 15341 C C . ASP A 1 111 ? 4.808 14.153 4.551 1.00 20.40 111 ASP A C 9
ATOM 15342 O O . ASP A 1 111 ? 4.131 14.541 5.517 1.00 34.24 111 ASP A O 9
ATOM 15351 N N . GLN A 1 112 ? 5.566 13.042 4.549 1.00 1.32 112 GLN A N 9
ATOM 15352 C CA . GLN A 1 112 ? 5.666 12.083 5.668 1.00 15.23 112 GLN A CA 9
ATOM 15353 C C . GLN A 1 112 ? 4.265 11.512 6.042 1.00 54.14 112 GLN A C 9
ATOM 15354 O O . GLN A 1 112 ? 3.663 11.930 7.045 1.00 14.32 112 GLN A O 9
ATOM 15368 N N . PRO A 1 113 ? 3.706 10.590 5.198 1.00 52.14 113 PRO A N 9
ATOM 15369 C CA . PRO A 1 113 ? 2.466 9.866 5.520 1.00 30.33 113 PRO A CA 9
ATOM 15370 C C . PRO A 1 113 ? 2.743 8.621 6.419 1.00 31.41 113 PRO A C 9
ATOM 15371 O O . PRO A 1 113 ? 3.680 7.859 6.137 1.00 4.12 113 PRO A O 9
ATOM 15382 N N . PRO A 1 114 ? 1.954 8.425 7.529 1.00 60.23 114 PRO A N 9
ATOM 15383 C CA . PRO A 1 114 ? 2.098 7.259 8.454 1.00 51.42 114 PRO A CA 9
ATOM 15384 C C . PRO A 1 114 ? 1.938 5.883 7.775 1.00 63.35 114 PRO A C 9
ATOM 15385 O O . PRO A 1 114 ? 1.238 5.756 6.758 1.00 22.20 114 PRO A O 9
ATOM 15396 N N . GLY A 1 115 ? 2.596 4.866 8.373 1.00 63.11 115 GLY A N 9
ATOM 15397 C CA . GLY A 1 115 ? 2.531 3.481 7.904 1.00 52.15 115 GLY A CA 9
ATOM 15398 C C . GLY A 1 115 ? 3.126 3.278 6.516 1.00 52.22 115 GLY A C 9
ATOM 15399 O O . GLY A 1 115 ? 3.788 4.172 5.973 1.00 72.41 115 GLY A O 9
ATOM 15403 N N . VAL A 1 116 ? 2.868 2.103 5.926 1.00 41.23 116 VAL A N 9
ATOM 15404 C CA . VAL A 1 116 ? 3.313 1.789 4.565 1.00 15.41 116 VAL A CA 9
ATOM 15405 C C . VAL A 1 116 ? 2.262 2.284 3.560 1.00 73.23 116 VAL A C 9
ATOM 15406 O O . VAL A 1 116 ? 1.060 2.045 3.725 1.00 31.12 116 VAL A O 9
ATOM 15419 N N . ILE A 1 117 ? 2.732 2.987 2.529 1.00 32.24 117 ILE A N 9
ATOM 15420 C CA . ILE A 1 117 ? 1.884 3.581 1.491 1.00 34.33 117 ILE A CA 9
ATOM 15421 C C . ILE A 1 117 ? 2.127 2.874 0.154 1.00 22.51 117 ILE A C 9
ATOM 15422 O O . ILE A 1 117 ? 3.213 2.353 -0.101 1.00 60.10 117 ILE A O 9
ATOM 15438 N N . VAL A 1 118 ? 1.090 2.829 -0.675 1.00 60.15 118 VAL A N 9
ATOM 15439 C CA . VAL A 1 118 ? 1.152 2.297 -2.033 1.00 2.32 118 VAL A CA 9
ATOM 15440 C C . VAL A 1 118 ? 0.724 3.420 -2.973 1.00 11.45 118 VAL A C 9
ATOM 15441 O O . VAL A 1 118 ? -0.466 3.725 -3.079 1.00 21.20 118 VAL A O 9
ATOM 15454 N N . VAL A 1 119 ? 1.688 4.045 -3.652 1.00 71.24 119 VAL A N 9
ATOM 15455 C CA . VAL A 1 119 ? 1.401 5.170 -4.547 1.00 53.23 119 VAL A CA 9
ATOM 15456 C C . VAL A 1 119 ? 1.215 4.630 -5.958 1.00 53.54 119 VAL A C 9
ATOM 15457 O O . VAL A 1 119 ? 2.079 3.917 -6.458 1.00 4.33 119 VAL A O 9
ATOM 15470 N N . VAL A 1 120 ? 0.053 4.926 -6.565 1.00 34.22 120 VAL A N 9
ATOM 15471 C CA . VAL A 1 120 ? -0.302 4.446 -7.907 1.00 54.31 120 VAL A CA 9
ATOM 15472 C C . VAL A 1 120 ? -0.749 5.626 -8.781 1.00 12.31 120 VAL A C 9
ATOM 15473 O O . VAL A 1 120 ? -1.582 6.437 -8.368 1.00 23.02 120 VAL A O 9
ATOM 15486 N N . THR A 1 121 ? -0.167 5.722 -9.978 1.00 74.13 121 THR A N 9
ATOM 15487 C CA . THR A 1 121 ? -0.643 6.629 -11.041 1.00 24.32 121 THR A CA 9
ATOM 15488 C C . THR A 1 121 ? -1.356 5.817 -12.141 1.00 21.10 121 THR A C 9
ATOM 15489 O O . THR A 1 121 ? -1.113 4.612 -12.289 1.00 42.43 121 THR A O 9
ATOM 15500 N N . GLY A 1 122 ? -2.252 6.491 -12.883 1.00 11.53 122 GLY A N 9
ATOM 15501 C CA . GLY A 1 122 ? -3.013 5.874 -13.977 1.00 5.21 122 GLY A CA 9
ATOM 15502 C C . GLY A 1 122 ? -2.242 5.915 -15.298 1.00 21.01 122 GLY A C 9
ATOM 15503 O O . GLY A 1 122 ? -1.567 4.925 -15.638 1.00 5.02 122 GLY A O 9
ATOM 15508 N N . GLY A 1 1 ? -29.470 -105.952 33.761 1.00 42.22 1 GLY A N 10
ATOM 15509 C CA . GLY A 1 1 ? -29.115 -105.049 32.638 1.00 4.13 1 GLY A CA 10
ATOM 15510 C C . GLY A 1 1 ? -28.347 -103.828 33.108 1.00 2.45 1 GLY A C 10
ATOM 15511 O O . GLY A 1 1 ? -27.825 -103.819 34.231 1.00 61.14 1 GLY A O 10
ATOM 15517 N N . SER A 1 2 ? -28.291 -102.787 32.252 1.00 33.33 2 SER A N 10
ATOM 15518 C CA . SER A 1 2 ? -27.566 -101.540 32.546 1.00 25.23 2 SER A CA 10
ATOM 15519 C C . SER A 1 2 ? -27.905 -100.459 31.504 1.00 40.55 2 SER A C 10
ATOM 15520 O O . SER A 1 2 ? -28.429 -100.762 30.418 1.00 13.15 2 SER A O 10
ATOM 15528 N N . SER A 1 3 ? -27.594 -99.198 31.849 1.00 34.51 3 SER A N 10
ATOM 15529 C CA . SER A 1 3 ? -27.774 -98.037 30.964 1.00 21.43 3 SER A CA 10
ATOM 15530 C C . SER A 1 3 ? -26.705 -96.967 31.293 1.00 70.01 3 SER A C 10
ATOM 15531 O O . SER A 1 3 ? -26.370 -96.783 32.470 1.00 4.11 3 SER A O 10
ATOM 15539 N N . PRO A 1 4 ? -26.141 -96.253 30.260 1.00 71.33 4 PRO A N 10
ATOM 15540 C CA . PRO A 1 4 ? -25.138 -95.170 30.481 1.00 12.30 4 PRO A CA 10
ATOM 15541 C C . PRO A 1 4 ? -25.745 -93.928 31.174 1.00 21.40 4 PRO A C 10
ATOM 15542 O O . PRO A 1 4 ? -26.867 -93.519 30.866 1.00 14.33 4 PRO A O 10
ATOM 15553 N N . ASN A 1 5 ? -24.989 -93.333 32.107 1.00 63.41 5 ASN A N 10
ATOM 15554 C CA . ASN A 1 5 ? -25.405 -92.130 32.849 1.00 64.10 5 ASN A CA 10
ATOM 15555 C C . ASN A 1 5 ? -24.711 -90.896 32.253 1.00 14.51 5 ASN A C 10
ATOM 15556 O O . ASN A 1 5 ? -23.486 -90.895 32.088 1.00 13.13 5 ASN A O 10
ATOM 15567 N N . SER A 1 6 ? -25.499 -89.858 31.938 1.00 22.22 6 SER A N 10
ATOM 15568 C CA . SER A 1 6 ? -25.001 -88.607 31.326 1.00 1.31 6 SER A CA 10
ATOM 15569 C C . SER A 1 6 ? -25.750 -87.396 31.916 1.00 71.54 6 SER A C 10
ATOM 15570 O O . SER A 1 6 ? -25.985 -86.390 31.231 1.00 2.11 6 SER A O 10
ATOM 15578 N N . GLU A 1 7 ? -26.081 -87.482 33.214 1.00 31.25 7 GLU A N 10
ATOM 15579 C CA . GLU A 1 7 ? -26.865 -86.445 33.915 1.00 61.41 7 GLU A CA 10
ATOM 15580 C C . GLU A 1 7 ? -25.966 -85.306 34.450 1.00 24.13 7 GLU A C 10
ATOM 15581 O O . GLU A 1 7 ? -26.455 -84.384 35.110 1.00 15.41 7 GLU A O 10
ATOM 15593 N N . ASP A 1 8 ? -24.651 -85.386 34.169 1.00 42.22 8 ASP A N 10
ATOM 15594 C CA . ASP A 1 8 ? -23.669 -84.386 34.617 1.00 43.54 8 ASP A CA 10
ATOM 15595 C C . ASP A 1 8 ? -23.869 -83.051 33.861 1.00 41.33 8 ASP A C 10
ATOM 15596 O O . ASP A 1 8 ? -24.327 -82.065 34.453 1.00 62.22 8 ASP A O 10
ATOM 15605 N N . ASP A 1 9 ? -23.548 -83.078 32.551 1.00 4.40 9 ASP A N 10
ATOM 15606 C CA . ASP A 1 9 ? -23.582 -81.911 31.645 1.00 54.53 9 ASP A CA 10
ATOM 15607 C C . ASP A 1 9 ? -22.638 -80.787 32.120 1.00 43.40 9 ASP A C 10
ATOM 15608 O O . ASP A 1 9 ? -22.963 -80.026 33.038 1.00 30.31 9 ASP A O 10
ATOM 15617 N N . SER A 1 10 ? -21.455 -80.705 31.508 1.00 55.43 10 SER A N 10
ATOM 15618 C CA . SER A 1 10 ? -20.470 -79.654 31.812 1.00 14.31 10 SER A CA 10
ATOM 15619 C C . SER A 1 10 ? -20.499 -78.608 30.683 1.00 13.23 10 SER A C 10
ATOM 15620 O O . SER A 1 10 ? -20.005 -78.870 29.583 1.00 74.45 10 SER A O 10
ATOM 15628 N N . SER A 1 11 ? -21.125 -77.447 30.948 1.00 13.11 11 SER A N 10
ATOM 15629 C CA . SER A 1 11 ? -21.303 -76.365 29.954 1.00 32.22 11 SER A CA 10
ATOM 15630 C C . SER A 1 11 ? -20.955 -74.998 30.581 1.00 44.14 11 SER A C 10
ATOM 15631 O O . SER A 1 11 ? -21.544 -74.621 31.598 1.00 55.35 11 SER A O 10
ATOM 15639 N N . ALA A 1 12 ? -20.007 -74.269 29.966 1.00 24.14 12 ALA A N 10
ATOM 15640 C CA . ALA A 1 12 ? -19.581 -72.929 30.419 1.00 55.10 12 ALA A CA 10
ATOM 15641 C C . ALA A 1 12 ? -19.236 -72.043 29.209 1.00 13.40 12 ALA A C 10
ATOM 15642 O O . ALA A 1 12 ? -18.770 -72.552 28.177 1.00 33.33 12 ALA A O 10
ATOM 15649 N N . ILE A 1 13 ? -19.488 -70.725 29.347 1.00 74.43 13 ILE A N 10
ATOM 15650 C CA . ILE A 1 13 ? -19.156 -69.698 28.329 1.00 5.13 13 ILE A CA 10
ATOM 15651 C C . ILE A 1 13 ? -19.213 -68.310 29.011 1.00 20.11 13 ILE A C 10
ATOM 15652 O O . ILE A 1 13 ? -20.046 -68.089 29.896 1.00 72.53 13 ILE A O 10
ATOM 15668 N N . SER A 1 14 ? -18.301 -67.395 28.622 1.00 74.22 14 SER A N 10
ATOM 15669 C CA . SER A 1 14 ? -18.252 -66.019 29.158 1.00 73.51 14 SER A CA 10
ATOM 15670 C C . SER A 1 14 ? -17.379 -65.124 28.252 1.00 32.53 14 SER A C 10
ATOM 15671 O O . SER A 1 14 ? -16.158 -65.324 28.169 1.00 13.33 14 SER A O 10
ATOM 15679 N N . THR A 1 15 ? -18.020 -64.155 27.564 1.00 60.12 15 THR A N 10
ATOM 15680 C CA . THR A 1 15 ? -17.353 -63.188 26.675 1.00 14.01 15 THR A CA 10
ATOM 15681 C C . THR A 1 15 ? -18.290 -61.983 26.435 1.00 71.12 15 THR A C 10
ATOM 15682 O O . THR A 1 15 ? -19.455 -62.161 26.058 1.00 22.22 15 THR A O 10
ATOM 15693 N N . MET A 1 16 ? -17.779 -60.764 26.709 1.00 73.03 16 MET A N 10
ATOM 15694 C CA . MET A 1 16 ? -18.525 -59.497 26.533 1.00 64.42 16 MET A CA 10
ATOM 15695 C C . MET A 1 16 ? -17.584 -58.291 26.735 1.00 12.33 16 MET A C 10
ATOM 15696 O O . MET A 1 16 ? -16.656 -58.365 27.553 1.00 71.11 16 MET A O 10
ATOM 15710 N N . THR A 1 17 ? -17.842 -57.196 25.982 1.00 51.02 17 THR A N 10
ATOM 15711 C CA . THR A 1 17 ? -17.120 -55.909 26.115 1.00 42.43 17 THR A CA 10
ATOM 15712 C C . THR A 1 17 ? -17.786 -54.842 25.211 1.00 53.55 17 THR A C 10
ATOM 15713 O O . THR A 1 17 ? -18.225 -55.158 24.095 1.00 54.13 17 THR A O 10
ATOM 15724 N N . THR A 1 18 ? -17.877 -53.588 25.704 1.00 74.12 18 THR A N 10
ATOM 15725 C CA . THR A 1 18 ? -18.460 -52.458 24.953 1.00 0.40 18 THR A CA 10
ATOM 15726 C C . THR A 1 18 ? -18.128 -51.105 25.651 1.00 43.05 18 THR A C 10
ATOM 15727 O O . THR A 1 18 ? -18.677 -50.780 26.714 1.00 53.40 18 THR A O 10
ATOM 15738 N N . THR A 1 19 ? -17.198 -50.343 25.045 1.00 4.22 19 THR A N 10
ATOM 15739 C CA . THR A 1 19 ? -16.735 -49.019 25.521 1.00 22.23 19 THR A CA 10
ATOM 15740 C C . THR A 1 19 ? -16.055 -48.276 24.358 1.00 31.42 19 THR A C 10
ATOM 15741 O O . THR A 1 19 ? -14.918 -48.609 24.000 1.00 72.22 19 THR A O 10
ATOM 15752 N N . THR A 1 20 ? -16.761 -47.302 23.751 1.00 74.34 20 THR A N 10
ATOM 15753 C CA . THR A 1 20 ? -16.224 -46.452 22.663 1.00 10.31 20 THR A CA 10
ATOM 15754 C C . THR A 1 20 ? -16.605 -44.975 22.911 1.00 41.41 20 THR A C 10
ATOM 15755 O O . THR A 1 20 ? -17.785 -44.661 23.104 1.00 35.43 20 THR A O 10
ATOM 15766 N N . ALA A 1 21 ? -15.591 -44.087 22.925 1.00 54.23 21 ALA A N 10
ATOM 15767 C CA . ALA A 1 21 ? -15.761 -42.636 23.151 1.00 42.31 21 ALA A CA 10
ATOM 15768 C C . ALA A 1 21 ? -14.552 -41.871 22.583 1.00 52.32 21 ALA A C 10
ATOM 15769 O O . ALA A 1 21 ? -13.399 -42.254 22.838 1.00 34.41 21 ALA A O 10
ATOM 15776 N N . ALA A 1 22 ? -14.820 -40.801 21.812 1.00 12.55 22 ALA A N 10
ATOM 15777 C CA . ALA A 1 22 ? -13.782 -39.919 21.252 1.00 44.13 22 ALA A CA 10
ATOM 15778 C C . ALA A 1 22 ? -14.193 -38.438 21.432 1.00 15.14 22 ALA A C 10
ATOM 15779 O O . ALA A 1 22 ? -15.118 -37.968 20.756 1.00 55.13 22 ALA A O 10
ATOM 15786 N N . PRO A 1 23 ? -13.532 -37.679 22.370 1.00 14.22 23 PRO A N 10
ATOM 15787 C CA . PRO A 1 23 ? -13.785 -36.230 22.559 1.00 4.14 23 PRO A CA 10
ATOM 15788 C C . PRO A 1 23 ? -13.082 -35.377 21.478 1.00 33.20 23 PRO A C 10
ATOM 15789 O O . PRO A 1 23 ? -11.987 -35.721 21.033 1.00 31.31 23 PRO A O 10
ATOM 15800 N N . THR A 1 24 ? -13.712 -34.272 21.051 1.00 70.15 24 THR A N 10
ATOM 15801 C CA . THR A 1 24 ? -13.109 -33.333 20.075 1.00 62.02 24 THR A CA 10
ATOM 15802 C C . THR A 1 24 ? -13.028 -31.913 20.665 1.00 23.24 24 THR A C 10
ATOM 15803 O O . THR A 1 24 ? -13.886 -31.519 21.467 1.00 11.13 24 THR A O 10
ATOM 15814 N N . SER A 1 25 ? -11.996 -31.146 20.256 1.00 5.24 25 SER A N 10
ATOM 15815 C CA . SER A 1 25 ? -11.758 -29.771 20.734 1.00 35.21 25 SER A CA 10
ATOM 15816 C C . SER A 1 25 ? -11.146 -28.920 19.603 1.00 25.31 25 SER A C 10
ATOM 15817 O O . SER A 1 25 ? -10.016 -29.172 19.174 1.00 13.12 25 SER A O 10
ATOM 15825 N N . THR A 1 26 ? -11.921 -27.941 19.104 1.00 12.03 26 THR A N 10
ATOM 15826 C CA . THR A 1 26 ? -11.471 -26.973 18.082 1.00 55.33 26 THR A CA 10
ATOM 15827 C C . THR A 1 26 ? -11.685 -25.535 18.605 1.00 1.20 26 THR A C 10
ATOM 15828 O O . THR A 1 26 ? -12.781 -25.203 19.082 1.00 2.30 26 THR A O 10
ATOM 15839 N N . SER A 1 27 ? -10.636 -24.692 18.530 1.00 21.11 27 SER A N 10
ATOM 15840 C CA . SER A 1 27 ? -10.691 -23.281 18.941 1.00 64.32 27 SER A CA 10
ATOM 15841 C C . SER A 1 27 ? -9.688 -22.476 18.094 1.00 13.31 27 SER A C 10
ATOM 15842 O O . SER A 1 27 ? -8.471 -22.673 18.214 1.00 61.40 27 SER A O 10
ATOM 15850 N N . VAL A 1 28 ? -10.203 -21.603 17.213 1.00 2.45 28 VAL A N 10
ATOM 15851 C CA . VAL A 1 28 ? -9.380 -20.701 16.385 1.00 34.11 28 VAL A CA 10
ATOM 15852 C C . VAL A 1 28 ? -10.080 -19.335 16.238 1.00 63.21 28 VAL A C 10
ATOM 15853 O O . VAL A 1 28 ? -11.290 -19.268 15.963 1.00 72.23 28 VAL A O 10
ATOM 15866 N N . LYS A 1 29 ? -9.320 -18.254 16.477 1.00 51.40 29 LYS A N 10
ATOM 15867 C CA . LYS A 1 29 ? -9.778 -16.865 16.298 1.00 71.25 29 LYS A CA 10
ATOM 15868 C C . LYS A 1 29 ? -8.815 -16.146 15.329 1.00 12.55 29 LYS A C 10
ATOM 15869 O O . LYS A 1 29 ? -7.642 -15.970 15.673 1.00 31.01 29 LYS A O 10
ATOM 15888 N N . PRO A 1 30 ? -9.264 -15.758 14.088 1.00 64.50 30 PRO A N 10
ATOM 15889 C CA . PRO A 1 30 ? -8.407 -15.007 13.128 1.00 72.04 30 PRO A CA 10
ATOM 15890 C C . PRO A 1 30 ? -7.965 -13.644 13.705 1.00 73.41 30 PRO A C 10
ATOM 15891 O O . PRO A 1 30 ? -8.815 -12.800 14.009 1.00 13.01 30 PRO A O 10
ATOM 15902 N N . ALA A 1 31 ? -6.635 -13.443 13.817 1.00 20.03 31 ALA A N 10
ATOM 15903 C CA . ALA A 1 31 ? -6.036 -12.251 14.451 1.00 63.21 31 ALA A CA 10
ATOM 15904 C C . ALA A 1 31 ? -4.497 -12.324 14.356 1.00 1.01 31 ALA A C 10
ATOM 15905 O O . ALA A 1 31 ? -3.897 -13.300 14.823 1.00 34.43 31 ALA A O 10
ATOM 15912 N N . ALA A 1 32 ? -3.877 -11.292 13.746 1.00 13.01 32 ALA A N 10
ATOM 15913 C CA . ALA A 1 32 ? -2.412 -11.168 13.627 1.00 12.54 32 ALA A CA 10
ATOM 15914 C C . ALA A 1 32 ? -2.067 -9.764 13.099 1.00 52.24 32 ALA A C 10
ATOM 15915 O O . ALA A 1 32 ? -2.135 -9.548 11.898 1.00 63.22 32 ALA A O 10
ATOM 15922 N N . PRO A 1 33 ? -1.742 -8.761 13.981 1.00 65.23 33 PRO A N 10
ATOM 15923 C CA . PRO A 1 33 ? -1.385 -7.398 13.523 1.00 3.22 33 PRO A CA 10
ATOM 15924 C C . PRO A 1 33 ? 0.011 -7.377 12.878 1.00 5.11 33 PRO A C 10
ATOM 15925 O O . PRO A 1 33 ? 0.982 -7.843 13.479 1.00 53.14 33 PRO A O 10
ATOM 15936 N N . ARG A 1 34 ? 0.113 -6.837 11.654 1.00 0.52 34 ARG A N 10
ATOM 15937 C CA . ARG A 1 34 ? 1.403 -6.668 10.956 1.00 4.21 34 ARG A CA 10
ATOM 15938 C C . ARG A 1 34 ? 1.795 -5.175 10.990 1.00 51.34 34 ARG A C 10
ATOM 15939 O O . ARG A 1 34 ? 2.499 -4.746 11.906 1.00 45.53 34 ARG A O 10
ATOM 15960 N N . ALA A 1 35 ? 1.273 -4.384 10.030 1.00 2.55 35 ALA A N 10
ATOM 15961 C CA . ALA A 1 35 ? 1.563 -2.941 9.923 1.00 1.21 35 ALA A CA 10
ATOM 15962 C C . ALA A 1 35 ? 0.393 -2.215 9.246 1.00 63.52 35 ALA A C 10
ATOM 15963 O O . ALA A 1 35 ? -0.578 -2.848 8.791 1.00 3.14 35 ALA A O 10
ATOM 15970 N N . GLU A 1 36 ? 0.500 -0.883 9.196 1.00 25.15 36 GLU A N 10
ATOM 15971 C CA . GLU A 1 36 ? -0.528 0.001 8.643 1.00 71.15 36 GLU A CA 10
ATOM 15972 C C . GLU A 1 36 ? -0.264 0.264 7.147 1.00 71.33 36 GLU A C 10
ATOM 15973 O O . GLU A 1 36 ? 0.689 0.967 6.785 1.00 50.45 36 GLU A O 10
ATOM 15985 N N . VAL A 1 37 ? -1.107 -0.331 6.291 1.00 41.51 37 VAL A N 10
ATOM 15986 C CA . VAL A 1 37 ? -1.038 -0.187 4.825 1.00 61.04 37 VAL A CA 10
ATOM 15987 C C . VAL A 1 37 ? -2.194 0.710 4.338 1.00 61.41 37 VAL A C 10
ATOM 15988 O O . VAL A 1 37 ? -3.318 0.585 4.814 1.00 55.40 37 VAL A O 10
ATOM 16001 N N . ARG A 1 38 ? -1.923 1.611 3.385 1.00 73.12 38 ARG A N 10
ATOM 16002 C CA . ARG A 1 38 ? -2.955 2.463 2.774 1.00 2.55 38 ARG A CA 10
ATOM 16003 C C . ARG A 1 38 ? -2.613 2.699 1.294 1.00 24.15 38 ARG A C 10
ATOM 16004 O O . ARG A 1 38 ? -1.483 3.060 0.968 1.00 3.14 38 ARG A O 10
ATOM 16025 N N . VAL A 1 39 ? -3.585 2.455 0.406 1.00 75.32 39 VAL A N 10
ATOM 16026 C CA . VAL A 1 39 ? -3.420 2.641 -1.049 1.00 64.40 39 VAL A CA 10
ATOM 16027 C C . VAL A 1 39 ? -4.129 3.930 -1.481 1.00 33.42 39 VAL A C 10
ATOM 16028 O O . VAL A 1 39 ? -5.294 4.134 -1.145 1.00 32.32 39 VAL A O 10
ATOM 16041 N N . TYR A 1 40 ? -3.418 4.807 -2.196 1.00 74.52 40 TYR A N 10
ATOM 16042 C CA . TYR A 1 40 ? -3.972 6.062 -2.719 1.00 23.01 40 TYR A CA 10
ATOM 16043 C C . TYR A 1 40 ? -3.779 6.136 -4.234 1.00 63.54 40 TYR A C 10
ATOM 16044 O O . TYR A 1 40 ? -2.671 5.906 -4.733 1.00 64.41 40 TYR A O 10
ATOM 16062 N N . ASN A 1 41 ? -4.854 6.472 -4.951 1.00 3.31 41 ASN A N 10
ATOM 16063 C CA . ASN A 1 41 ? -4.808 6.701 -6.396 1.00 12.21 41 ASN A CA 10
ATOM 16064 C C . ASN A 1 41 ? -4.400 8.164 -6.632 1.00 0.03 41 ASN A C 10
ATOM 16065 O O . ASN A 1 41 ? -5.153 9.089 -6.290 1.00 41.32 41 ASN A O 10
ATOM 16076 N N . ILE A 1 42 ? -3.199 8.362 -7.181 1.00 54.52 42 ILE A N 10
ATOM 16077 C CA . ILE A 1 42 ? -2.609 9.699 -7.344 1.00 41.12 42 ILE A CA 10
ATOM 16078 C C . ILE A 1 42 ? -3.272 10.469 -8.511 1.00 31.11 42 ILE A C 10
ATOM 16079 O O . ILE A 1 42 ? -3.670 11.631 -8.364 1.00 34.42 42 ILE A O 10
ATOM 16095 N N . SER A 1 43 ? -3.415 9.790 -9.656 1.00 21.05 43 SER A N 10
ATOM 16096 C CA . SER A 1 43 ? -3.996 10.360 -10.885 1.00 64.43 43 SER A CA 10
ATOM 16097 C C . SER A 1 43 ? -5.396 9.778 -11.135 1.00 72.22 43 SER A C 10
ATOM 16098 O O . SER A 1 43 ? -6.045 10.114 -12.140 1.00 24.52 43 SER A O 10
ATOM 16106 N N . GLY A 1 44 ? -5.872 8.930 -10.193 1.00 35.53 44 GLY A N 10
ATOM 16107 C CA . GLY A 1 44 ? -7.085 8.145 -10.385 1.00 44.44 44 GLY A CA 10
ATOM 16108 C C . GLY A 1 44 ? -6.822 6.908 -11.240 1.00 51.10 44 GLY A C 10
ATOM 16109 O O . GLY A 1 44 ? -6.118 6.989 -12.260 1.00 21.54 44 GLY A O 10
ATOM 16113 N N . THR A 1 45 ? -7.386 5.764 -10.834 1.00 4.31 45 THR A N 10
ATOM 16114 C CA . THR A 1 45 ? -7.210 4.478 -11.537 1.00 71.52 45 THR A CA 10
ATOM 16115 C C . THR A 1 45 ? -8.377 3.526 -11.198 1.00 25.43 45 THR A C 10
ATOM 16116 O O . THR A 1 45 ? -9.310 3.906 -10.476 1.00 31.33 45 THR A O 10
ATOM 16127 N N . GLU A 1 46 ? -8.328 2.307 -11.758 1.00 3.44 46 GLU A N 10
ATOM 16128 C CA . GLU A 1 46 ? -9.335 1.252 -11.538 1.00 12.34 46 GLU A CA 10
ATOM 16129 C C . GLU A 1 46 ? -9.292 0.736 -10.075 1.00 22.12 46 GLU A C 10
ATOM 16130 O O . GLU A 1 46 ? -8.246 0.794 -9.415 1.00 3.15 46 GLU A O 10
ATOM 16142 N N . GLY A 1 47 ? -10.442 0.210 -9.600 1.00 10.31 47 GLY A N 10
ATOM 16143 C CA . GLY A 1 47 ? -10.591 -0.310 -8.233 1.00 33.13 47 GLY A CA 10
ATOM 16144 C C . GLY A 1 47 ? -9.774 -1.564 -7.926 1.00 42.44 47 GLY A C 10
ATOM 16145 O O . GLY A 1 47 ? -9.809 -2.049 -6.798 1.00 23.32 47 GLY A O 10
ATOM 16149 N N . ALA A 1 48 ? -9.052 -2.088 -8.939 1.00 21.54 48 ALA A N 10
ATOM 16150 C CA . ALA A 1 48 ? -8.079 -3.182 -8.767 1.00 43.14 48 ALA A CA 10
ATOM 16151 C C . ALA A 1 48 ? -6.904 -2.758 -7.855 1.00 50.45 48 ALA A C 10
ATOM 16152 O O . ALA A 1 48 ? -6.291 -3.598 -7.184 1.00 52.53 48 ALA A O 10
ATOM 16159 N N . ALA A 1 49 ? -6.606 -1.439 -7.851 1.00 41.51 49 ALA A N 10
ATOM 16160 C CA . ALA A 1 49 ? -5.623 -0.833 -6.930 1.00 42.31 49 ALA A CA 10
ATOM 16161 C C . ALA A 1 49 ? -6.152 -0.852 -5.486 1.00 33.33 49 ALA A C 10
ATOM 16162 O O . ALA A 1 49 ? -5.421 -1.177 -4.553 1.00 32.21 49 ALA A O 10
ATOM 16169 N N . ALA A 1 50 ? -7.448 -0.515 -5.336 1.00 30.35 50 ALA A N 10
ATOM 16170 C CA . ALA A 1 50 ? -8.148 -0.532 -4.033 1.00 15.43 50 ALA A CA 10
ATOM 16171 C C . ALA A 1 50 ? -8.305 -1.966 -3.490 1.00 73.54 50 ALA A C 10
ATOM 16172 O O . ALA A 1 50 ? -8.333 -2.180 -2.271 1.00 62.23 50 ALA A O 10
ATOM 16179 N N . ARG A 1 51 ? -8.371 -2.933 -4.430 1.00 24.20 51 ARG A N 10
ATOM 16180 C CA . ARG A 1 51 ? -8.574 -4.365 -4.145 1.00 44.43 51 ARG A CA 10
ATOM 16181 C C . ARG A 1 51 ? -7.386 -4.967 -3.367 1.00 23.45 51 ARG A C 10
ATOM 16182 O O . ARG A 1 51 ? -7.561 -5.954 -2.659 1.00 63.11 51 ARG A O 10
ATOM 16203 N N . THR A 1 52 ? -6.187 -4.362 -3.497 1.00 1.33 52 THR A N 10
ATOM 16204 C CA . THR A 1 52 ? -4.980 -4.852 -2.815 1.00 74.44 52 THR A CA 10
ATOM 16205 C C . THR A 1 52 ? -5.059 -4.567 -1.297 1.00 74.23 52 THR A C 10
ATOM 16206 O O . THR A 1 52 ? -4.818 -5.463 -0.488 1.00 75.33 52 THR A O 10
ATOM 16217 N N . ALA A 1 53 ? -5.428 -3.315 -0.930 1.00 45.14 53 ALA A N 10
ATOM 16218 C CA . ALA A 1 53 ? -5.650 -2.923 0.485 1.00 13.54 53 ALA A CA 10
ATOM 16219 C C . ALA A 1 53 ? -6.797 -3.744 1.102 1.00 54.55 53 ALA A C 10
ATOM 16220 O O . ALA A 1 53 ? -6.720 -4.192 2.250 1.00 25.43 53 ALA A O 10
ATOM 16227 N N . ASP A 1 54 ? -7.841 -3.946 0.283 1.00 14.34 54 ASP A N 10
ATOM 16228 C CA . ASP A 1 54 ? -9.036 -4.726 0.641 1.00 62.44 54 ASP A CA 10
ATOM 16229 C C . ASP A 1 54 ? -8.696 -6.221 0.839 1.00 40.22 54 ASP A C 10
ATOM 16230 O O . ASP A 1 54 ? -9.277 -6.894 1.697 1.00 3.11 54 ASP A O 10
ATOM 16239 N N . ARG A 1 55 ? -7.714 -6.716 0.067 1.00 44.11 55 ARG A N 10
ATOM 16240 C CA . ARG A 1 55 ? -7.275 -8.124 0.127 1.00 63.34 55 ARG A CA 10
ATOM 16241 C C . ARG A 1 55 ? -6.498 -8.369 1.433 1.00 3.12 55 ARG A C 10
ATOM 16242 O O . ARG A 1 55 ? -6.679 -9.396 2.099 1.00 73.34 55 ARG A O 10
ATOM 16263 N N . LEU A 1 56 ? -5.649 -7.387 1.793 1.00 40.25 56 LEU A N 10
ATOM 16264 C CA . LEU A 1 56 ? -4.874 -7.402 3.046 1.00 62.20 56 LEU A CA 10
ATOM 16265 C C . LEU A 1 56 ? -5.788 -7.177 4.277 1.00 12.15 56 LEU A C 10
ATOM 16266 O O . LEU A 1 56 ? -5.456 -7.623 5.378 1.00 4.31 56 LEU A O 10
ATOM 16282 N N . LYS A 1 57 ? -6.933 -6.494 4.070 1.00 71.44 57 LYS A N 10
ATOM 16283 C CA . LYS A 1 57 ? -7.938 -6.257 5.131 1.00 62.44 57 LYS A CA 10
ATOM 16284 C C . LYS A 1 57 ? -8.477 -7.606 5.621 1.00 44.10 57 LYS A C 10
ATOM 16285 O O . LYS A 1 57 ? -8.464 -7.899 6.820 1.00 44.21 57 LYS A O 10
ATOM 16304 N N . ALA A 1 58 ? -8.906 -8.432 4.657 1.00 50.41 58 ALA A N 10
ATOM 16305 C CA . ALA A 1 58 ? -9.423 -9.782 4.928 1.00 74.21 58 ALA A CA 10
ATOM 16306 C C . ALA A 1 58 ? -8.306 -10.712 5.448 1.00 34.21 58 ALA A C 10
ATOM 16307 O O . ALA A 1 58 ? -8.564 -11.603 6.265 1.00 34.11 58 ALA A O 10
ATOM 16314 N N . ALA A 1 59 ? -7.061 -10.461 4.986 1.00 72.20 59 ALA A N 10
ATOM 16315 C CA . ALA A 1 59 ? -5.865 -11.242 5.387 1.00 15.24 59 ALA A CA 10
ATOM 16316 C C . ALA A 1 59 ? -5.366 -10.867 6.805 1.00 73.01 59 ALA A C 10
ATOM 16317 O O . ALA A 1 59 ? -4.353 -11.403 7.265 1.00 53.13 59 ALA A O 10
ATOM 16324 N N . GLY A 1 60 ? -6.074 -9.934 7.474 1.00 42.14 60 GLY A N 10
ATOM 16325 C CA . GLY A 1 60 ? -5.839 -9.624 8.886 1.00 44.41 60 GLY A CA 10
ATOM 16326 C C . GLY A 1 60 ? -4.672 -8.674 9.125 1.00 54.53 60 GLY A C 10
ATOM 16327 O O . GLY A 1 60 ? -3.899 -8.869 10.057 1.00 54.25 60 GLY A O 10
ATOM 16331 N N . PHE A 1 61 ? -4.530 -7.651 8.273 1.00 21.13 61 PHE A N 10
ATOM 16332 C CA . PHE A 1 61 ? -3.515 -6.586 8.458 1.00 33.52 61 PHE A CA 10
ATOM 16333 C C . PHE A 1 61 ? -4.102 -5.452 9.310 1.00 73.21 61 PHE A C 10
ATOM 16334 O O . PHE A 1 61 ? -5.323 -5.264 9.340 1.00 31.01 61 PHE A O 10
ATOM 16351 N N . THR A 1 62 ? -3.212 -4.700 9.983 1.00 1.24 62 THR A N 10
ATOM 16352 C CA . THR A 1 62 ? -3.570 -3.876 11.152 1.00 75.20 62 THR A CA 10
ATOM 16353 C C . THR A 1 62 ? -4.523 -2.705 10.800 1.00 34.13 62 THR A C 10
ATOM 16354 O O . THR A 1 62 ? -5.627 -2.615 11.345 1.00 31.33 62 THR A O 10
ATOM 16365 N N . VAL A 1 63 ? -4.070 -1.804 9.912 1.00 12.20 63 VAL A N 10
ATOM 16366 C CA . VAL A 1 63 ? -4.871 -0.658 9.428 1.00 34.41 63 VAL A CA 10
ATOM 16367 C C . VAL A 1 63 ? -4.742 -0.590 7.904 1.00 31.42 63 VAL A C 10
ATOM 16368 O O . VAL A 1 63 ? -3.699 -0.195 7.393 1.00 61.52 63 VAL A O 10
ATOM 16381 N N . THR A 1 64 ? -5.787 -1.041 7.198 1.00 23.01 64 THR A N 10
ATOM 16382 C CA . THR A 1 64 ? -5.867 -1.038 5.734 1.00 12.01 64 THR A CA 10
ATOM 16383 C C . THR A 1 64 ? -6.869 0.038 5.266 1.00 73.43 64 THR A C 10
ATOM 16384 O O . THR A 1 64 ? -8.091 -0.115 5.422 1.00 52.11 64 THR A O 10
ATOM 16395 N N . ASP A 1 65 ? -6.330 1.140 4.739 1.00 33.34 65 ASP A N 10
ATOM 16396 C CA . ASP A 1 65 ? -7.100 2.313 4.276 1.00 61.32 65 ASP A CA 10
ATOM 16397 C C . ASP A 1 65 ? -6.933 2.475 2.753 1.00 70.22 65 ASP A C 10
ATOM 16398 O O . ASP A 1 65 ? -5.974 1.956 2.176 1.00 55.11 65 ASP A O 10
ATOM 16407 N N . VAL A 1 66 ? -7.895 3.148 2.094 1.00 14.33 66 VAL A N 10
ATOM 16408 C CA . VAL A 1 66 ? -7.802 3.472 0.657 1.00 72.41 66 VAL A CA 10
ATOM 16409 C C . VAL A 1 66 ? -8.485 4.824 0.348 1.00 21.25 66 VAL A C 10
ATOM 16410 O O . VAL A 1 66 ? -9.504 5.167 0.969 1.00 51.54 66 VAL A O 10
ATOM 16423 N N . GLY A 1 67 ? -7.909 5.581 -0.609 1.00 21.34 67 GLY A N 10
ATOM 16424 C CA . GLY A 1 67 ? -8.467 6.865 -1.048 1.00 60.41 67 GLY A CA 10
ATOM 16425 C C . GLY A 1 67 ? -7.766 7.380 -2.307 1.00 30.41 67 GLY A C 10
ATOM 16426 O O . GLY A 1 67 ? -7.176 6.588 -3.050 1.00 44.21 67 GLY A O 10
ATOM 16430 N N . ASN A 1 68 ? -7.850 8.699 -2.560 1.00 50.01 68 ASN A N 10
ATOM 16431 C CA . ASN A 1 68 ? -7.078 9.375 -3.634 1.00 74.31 68 ASN A CA 10
ATOM 16432 C C . ASN A 1 68 ? -5.963 10.224 -2.999 1.00 70.44 68 ASN A C 10
ATOM 16433 O O . ASN A 1 68 ? -5.915 10.366 -1.773 1.00 62.14 68 ASN A O 10
ATOM 16444 N N . LEU A 1 69 ? -5.079 10.800 -3.830 1.00 23.20 69 LEU A N 10
ATOM 16445 C CA . LEU A 1 69 ? -3.922 11.573 -3.322 1.00 62.42 69 LEU A CA 10
ATOM 16446 C C . LEU A 1 69 ? -3.607 12.768 -4.234 1.00 53.12 69 LEU A C 10
ATOM 16447 O O . LEU A 1 69 ? -3.661 12.645 -5.460 1.00 63.25 69 LEU A O 10
ATOM 16463 N N . SER A 1 70 ? -3.284 13.921 -3.627 1.00 13.10 70 SER A N 10
ATOM 16464 C CA . SER A 1 70 ? -2.765 15.100 -4.349 1.00 62.33 70 SER A CA 10
ATOM 16465 C C . SER A 1 70 ? -1.232 14.980 -4.452 1.00 72.23 70 SER A C 10
ATOM 16466 O O . SER A 1 70 ? -0.585 14.661 -3.446 1.00 70.15 70 SER A O 10
ATOM 16474 N N . LEU A 1 71 ? -0.686 15.231 -5.670 1.00 31.53 71 LEU A N 10
ATOM 16475 C CA . LEU A 1 71 ? 0.731 14.986 -6.039 1.00 4.22 71 LEU A CA 10
ATOM 16476 C C . LEU A 1 71 ? 1.749 15.447 -4.966 1.00 40.01 71 LEU A C 10
ATOM 16477 O O . LEU A 1 71 ? 2.025 16.648 -4.857 1.00 4.45 71 LEU A O 10
ATOM 16493 N N . PRO A 1 72 ? 2.308 14.487 -4.140 1.00 22.20 72 PRO A N 10
ATOM 16494 C CA . PRO A 1 72 ? 3.308 14.795 -3.123 1.00 23.54 72 PRO A CA 10
ATOM 16495 C C . PRO A 1 72 ? 4.728 14.640 -3.715 1.00 32.33 72 PRO A C 10
ATOM 16496 O O . PRO A 1 72 ? 5.184 15.522 -4.448 1.00 31.50 72 PRO A O 10
ATOM 16507 N N . ASP A 1 73 ? 5.412 13.514 -3.431 1.00 5.55 73 ASP A N 10
ATOM 16508 C CA . ASP A 1 73 ? 6.759 13.222 -3.934 1.00 20.15 73 ASP A CA 10
ATOM 16509 C C . ASP A 1 73 ? 6.740 12.101 -4.988 1.00 35.10 73 ASP A C 10
ATOM 16510 O O . ASP A 1 73 ? 7.660 12.017 -5.798 1.00 44.54 73 ASP A O 10
ATOM 16519 N N . VAL A 1 74 ? 5.688 11.246 -4.993 1.00 21.30 74 VAL A N 10
ATOM 16520 C CA . VAL A 1 74 ? 5.604 10.086 -5.916 1.00 20.21 74 VAL A CA 10
ATOM 16521 C C . VAL A 1 74 ? 4.632 10.410 -7.069 1.00 1.34 74 VAL A C 10
ATOM 16522 O O . VAL A 1 74 ? 3.491 10.823 -6.822 1.00 53.21 74 VAL A O 10
ATOM 16535 N N . ALA A 1 75 ? 5.093 10.217 -8.318 1.00 71.41 75 ALA A N 10
ATOM 16536 C CA . ALA A 1 75 ? 4.310 10.506 -9.543 1.00 71.44 75 ALA A CA 10
ATOM 16537 C C . ALA A 1 75 ? 4.189 9.260 -10.445 1.00 53.23 75 ALA A C 10
ATOM 16538 O O . ALA A 1 75 ? 3.832 9.372 -11.623 1.00 12.24 75 ALA A O 10
ATOM 16545 N N . ALA A 1 76 ? 4.473 8.070 -9.887 1.00 33.53 76 ALA A N 10
ATOM 16546 C CA . ALA A 1 76 ? 4.401 6.781 -10.621 1.00 21.11 76 ALA A CA 10
ATOM 16547 C C . ALA A 1 76 ? 3.814 5.691 -9.709 1.00 32.14 76 ALA A C 10
ATOM 16548 O O . ALA A 1 76 ? 3.865 5.828 -8.483 1.00 43.55 76 ALA A O 10
ATOM 16555 N N . THR A 1 77 ? 3.241 4.624 -10.314 1.00 53.43 77 THR A N 10
ATOM 16556 C CA . THR A 1 77 ? 2.711 3.473 -9.559 1.00 73.33 77 THR A CA 10
ATOM 16557 C C . THR A 1 77 ? 3.858 2.767 -8.772 1.00 65.11 77 THR A C 10
ATOM 16558 O O . THR A 1 77 ? 4.667 2.008 -9.327 1.00 31.23 77 THR A O 10
ATOM 16569 N N . THR A 1 78 ? 3.928 3.071 -7.467 1.00 0.53 78 THR A N 10
ATOM 16570 C CA . THR A 1 78 ? 5.010 2.640 -6.578 1.00 31.21 78 THR A CA 10
ATOM 16571 C C . THR A 1 78 ? 4.453 2.438 -5.160 1.00 62.24 78 THR A C 10
ATOM 16572 O O . THR A 1 78 ? 3.584 3.196 -4.714 1.00 11.34 78 THR A O 10
ATOM 16583 N N . VAL A 1 79 ? 4.967 1.417 -4.468 1.00 33.25 79 VAL A N 10
ATOM 16584 C CA . VAL A 1 79 ? 4.667 1.150 -3.069 1.00 3.44 79 VAL A CA 10
ATOM 16585 C C . VAL A 1 79 ? 5.786 1.781 -2.225 1.00 14.03 79 VAL A C 10
ATOM 16586 O O . VAL A 1 79 ? 6.942 1.384 -2.335 1.00 42.03 79 VAL A O 10
ATOM 16599 N N . TYR A 1 80 ? 5.433 2.772 -1.409 1.00 5.45 80 TYR A N 10
ATOM 16600 C CA . TYR A 1 80 ? 6.393 3.571 -0.621 1.00 21.34 80 TYR A CA 10
ATOM 16601 C C . TYR A 1 80 ? 6.251 3.160 0.856 1.00 74.34 80 TYR A C 10
ATOM 16602 O O . TYR A 1 80 ? 5.193 3.385 1.444 1.00 12.22 80 TYR A O 10
ATOM 16620 N N . TYR A 1 81 ? 7.293 2.534 1.443 1.00 63.13 81 TYR A N 10
ATOM 16621 C CA . TYR A 1 81 ? 7.177 1.915 2.795 1.00 12.40 81 TYR A CA 10
ATOM 16622 C C . TYR A 1 81 ? 8.432 2.108 3.656 1.00 10.10 81 TYR A C 10
ATOM 16623 O O . TYR A 1 81 ? 9.545 2.096 3.149 1.00 33.11 81 TYR A O 10
ATOM 16641 N N . THR A 1 82 ? 8.228 2.223 4.977 1.00 30.44 82 THR A N 10
ATOM 16642 C CA . THR A 1 82 ? 9.306 2.154 5.982 1.00 35.33 82 THR A CA 10
ATOM 16643 C C . THR A 1 82 ? 9.542 0.652 6.332 1.00 50.13 82 THR A C 10
ATOM 16644 O O . THR A 1 82 ? 9.233 -0.238 5.521 1.00 65.13 82 THR A O 10
ATOM 16655 N N . GLU A 1 83 ? 10.122 0.351 7.504 1.00 54.12 83 GLU A N 10
ATOM 16656 C CA . GLU A 1 83 ? 10.260 -1.039 8.008 1.00 31.45 83 GLU A CA 10
ATOM 16657 C C . GLU A 1 83 ? 9.644 -1.178 9.411 1.00 15.52 83 GLU A C 10
ATOM 16658 O O . GLU A 1 83 ? 9.746 -2.246 10.033 1.00 31.22 83 GLU A O 10
ATOM 16670 N N . VAL A 1 84 ? 8.969 -0.102 9.871 1.00 74.31 84 VAL A N 10
ATOM 16671 C CA . VAL A 1 84 ? 8.320 -0.045 11.190 1.00 44.04 84 VAL A CA 10
ATOM 16672 C C . VAL A 1 84 ? 7.144 -1.040 11.231 1.00 10.05 84 VAL A C 10
ATOM 16673 O O . VAL A 1 84 ? 6.315 -1.034 10.325 1.00 15.15 84 VAL A O 10
ATOM 16686 N N . GLU A 1 85 ? 7.103 -1.913 12.268 1.00 4.33 85 GLU A N 10
ATOM 16687 C CA . GLU A 1 85 ? 6.042 -2.942 12.434 1.00 74.04 85 GLU A CA 10
ATOM 16688 C C . GLU A 1 85 ? 6.049 -3.947 11.254 1.00 42.21 85 GLU A C 10
ATOM 16689 O O . GLU A 1 85 ? 5.069 -4.655 11.029 1.00 30.04 85 GLU A O 10
ATOM 16701 N N . GLY A 1 86 ? 7.195 -4.033 10.544 1.00 24.12 86 GLY A N 10
ATOM 16702 C CA . GLY A 1 86 ? 7.327 -4.896 9.373 1.00 43.43 86 GLY A CA 10
ATOM 16703 C C . GLY A 1 86 ? 6.610 -4.357 8.140 1.00 63.32 86 GLY A C 10
ATOM 16704 O O . GLY A 1 86 ? 6.063 -5.143 7.357 1.00 1.11 86 GLY A O 10
ATOM 16708 N N . GLU A 1 87 ? 6.609 -3.010 7.975 1.00 53.45 87 GLU A N 10
ATOM 16709 C CA . GLU A 1 87 ? 6.052 -2.333 6.778 1.00 33.14 87 GLU A CA 10
ATOM 16710 C C . GLU A 1 87 ? 6.622 -2.888 5.452 1.00 64.42 87 GLU A C 10
ATOM 16711 O O . GLU A 1 87 ? 5.917 -2.932 4.443 1.00 45.42 87 GLU A O 10
ATOM 16723 N N . ARG A 1 88 ? 7.893 -3.306 5.472 1.00 13.51 88 ARG A N 10
ATOM 16724 C CA . ARG A 1 88 ? 8.569 -3.874 4.286 1.00 20.25 88 ARG A CA 10
ATOM 16725 C C . ARG A 1 88 ? 7.926 -5.209 3.829 1.00 22.31 88 ARG A C 10
ATOM 16726 O O . ARG A 1 88 ? 7.899 -5.513 2.632 1.00 62.32 88 ARG A O 10
ATOM 16747 N N . ALA A 1 89 ? 7.388 -5.972 4.795 1.00 12.41 89 ALA A N 10
ATOM 16748 C CA . ALA A 1 89 ? 6.743 -7.273 4.540 1.00 31.11 89 ALA A CA 10
ATOM 16749 C C . ALA A 1 89 ? 5.301 -7.100 4.047 1.00 12.31 89 ALA A C 10
ATOM 16750 O O . ALA A 1 89 ? 4.828 -7.850 3.185 1.00 75.04 89 ALA A O 10
ATOM 16757 N N . THR A 1 90 ? 4.615 -6.098 4.613 1.00 72.22 90 THR A N 10
ATOM 16758 C CA . THR A 1 90 ? 3.201 -5.819 4.319 1.00 24.42 90 THR A CA 10
ATOM 16759 C C . THR A 1 90 ? 3.047 -5.172 2.937 1.00 71.14 90 THR A C 10
ATOM 16760 O O . THR A 1 90 ? 2.084 -5.432 2.204 1.00 61.12 90 THR A O 10
ATOM 16771 N N . ALA A 1 91 ? 4.022 -4.320 2.613 1.00 23.13 91 ALA A N 10
ATOM 16772 C CA . ALA A 1 91 ? 4.118 -3.632 1.330 1.00 25.22 91 ALA A CA 10
ATOM 16773 C C . ALA A 1 91 ? 4.446 -4.598 0.187 1.00 63.41 91 ALA A C 10
ATOM 16774 O O . ALA A 1 91 ? 4.046 -4.366 -0.960 1.00 61.01 91 ALA A O 10
ATOM 16781 N N . ASP A 1 92 ? 5.195 -5.669 0.531 1.00 72.12 92 ASP A N 10
ATOM 16782 C CA . ASP A 1 92 ? 5.525 -6.758 -0.400 1.00 10.30 92 ASP A CA 10
ATOM 16783 C C . ASP A 1 92 ? 4.239 -7.416 -0.921 1.00 44.24 92 ASP A C 10
ATOM 16784 O O . ASP A 1 92 ? 4.100 -7.653 -2.114 1.00 31.45 92 ASP A O 10
ATOM 16793 N N . ALA A 1 93 ? 3.296 -7.664 0.009 1.00 14.21 93 ALA A N 10
ATOM 16794 C CA . ALA A 1 93 ? 2.005 -8.306 -0.296 1.00 4.52 93 ALA A CA 10
ATOM 16795 C C . ALA A 1 93 ? 1.168 -7.488 -1.306 1.00 15.51 93 ALA A C 10
ATOM 16796 O O . ALA A 1 93 ? 0.465 -8.064 -2.149 1.00 51.22 93 ALA A O 10
ATOM 16803 N N . VAL A 1 94 ? 1.264 -6.143 -1.219 1.00 4.24 94 VAL A N 10
ATOM 16804 C CA . VAL A 1 94 ? 0.569 -5.238 -2.151 1.00 21.10 94 VAL A CA 10
ATOM 16805 C C . VAL A 1 94 ? 1.264 -5.238 -3.520 1.00 74.22 94 VAL A C 10
ATOM 16806 O O . VAL A 1 94 ? 0.651 -5.602 -4.520 1.00 61.24 94 VAL A O 10
ATOM 16819 N N . GLY A 1 95 ? 2.567 -4.855 -3.530 1.00 23.02 95 GLY A N 10
ATOM 16820 C CA . GLY A 1 95 ? 3.349 -4.712 -4.771 1.00 5.31 95 GLY A CA 10
ATOM 16821 C C . GLY A 1 95 ? 3.438 -5.988 -5.598 1.00 51.34 95 GLY A C 10
ATOM 16822 O O . GLY A 1 95 ? 3.658 -5.933 -6.815 1.00 72.11 95 GLY A O 10
ATOM 16826 N N . ARG A 1 96 ? 3.246 -7.126 -4.914 1.00 13.02 96 ARG A N 10
ATOM 16827 C CA . ARG A 1 96 ? 3.187 -8.462 -5.522 1.00 63.04 96 ARG A CA 10
ATOM 16828 C C . ARG A 1 96 ? 1.917 -8.585 -6.388 1.00 4.00 96 ARG A C 10
ATOM 16829 O O . ARG A 1 96 ? 1.990 -8.755 -7.604 1.00 12.44 96 ARG A O 10
ATOM 16850 N N . THR A 1 97 ? 0.759 -8.416 -5.723 1.00 74.20 97 THR A N 10
ATOM 16851 C CA . THR A 1 97 ? -0.577 -8.639 -6.309 1.00 41.24 97 THR A CA 10
ATOM 16852 C C . THR A 1 97 ? -0.931 -7.530 -7.331 1.00 3.43 97 THR A C 10
ATOM 16853 O O . THR A 1 97 ? -1.600 -7.781 -8.340 1.00 14.41 97 THR A O 10
ATOM 16864 N N . LEU A 1 98 ? -0.433 -6.315 -7.056 1.00 62.34 98 LEU A N 10
ATOM 16865 C CA . LEU A 1 98 ? -0.654 -5.127 -7.896 1.00 31.34 98 LEU A CA 10
ATOM 16866 C C . LEU A 1 98 ? 0.316 -5.125 -9.094 1.00 33.10 98 LEU A C 10
ATOM 16867 O O . LEU A 1 98 ? 0.005 -4.558 -10.148 1.00 13.33 98 LEU A O 10
ATOM 16883 N N . GLY A 1 99 ? 1.488 -5.770 -8.911 1.00 21.44 99 GLY A N 10
ATOM 16884 C CA . GLY A 1 99 ? 2.536 -5.809 -9.934 1.00 74.42 99 GLY A CA 10
ATOM 16885 C C . GLY A 1 99 ? 3.173 -4.443 -10.176 1.00 22.31 99 GLY A C 10
ATOM 16886 O O . GLY A 1 99 ? 3.383 -4.037 -11.324 1.00 22.44 99 GLY A O 10
ATOM 16890 N N . ALA A 1 100 ? 3.461 -3.727 -9.080 1.00 31.40 100 ALA A N 10
ATOM 16891 C CA . ALA A 1 100 ? 4.058 -2.374 -9.115 1.00 54.43 100 ALA A CA 10
ATOM 16892 C C . ALA A 1 100 ? 5.423 -2.380 -8.416 1.00 33.44 100 ALA A C 10
ATOM 16893 O O . ALA A 1 100 ? 5.691 -3.261 -7.588 1.00 75.11 100 ALA A O 10
ATOM 16900 N N . ALA A 1 101 ? 6.267 -1.381 -8.745 1.00 50.23 101 ALA A N 10
ATOM 16901 C CA . ALA A 1 101 ? 7.608 -1.228 -8.156 1.00 62.33 101 ALA A CA 10
ATOM 16902 C C . ALA A 1 101 ? 7.500 -0.913 -6.654 1.00 75.41 101 ALA A C 10
ATOM 16903 O O . ALA A 1 101 ? 6.621 -0.160 -6.243 1.00 2.33 101 ALA A O 10
ATOM 16910 N N . VAL A 1 102 ? 8.388 -1.511 -5.850 1.00 13.14 102 VAL A N 10
ATOM 16911 C CA . VAL A 1 102 ? 8.425 -1.311 -4.389 1.00 41.23 102 VAL A CA 10
ATOM 16912 C C . VAL A 1 102 ? 9.718 -0.544 -4.011 1.00 22.02 102 VAL A C 10
ATOM 16913 O O . VAL A 1 102 ? 10.814 -0.873 -4.494 1.00 35.42 102 VAL A O 10
ATOM 16926 N N . GLU A 1 103 ? 9.574 0.507 -3.188 1.00 13.31 103 GLU A N 10
ATOM 16927 C CA . GLU A 1 103 ? 10.700 1.361 -2.746 1.00 52.25 103 GLU A CA 10
ATOM 16928 C C . GLU A 1 103 ? 10.622 1.652 -1.241 1.00 74.44 103 GLU A C 10
ATOM 16929 O O . GLU A 1 103 ? 9.533 1.858 -0.673 1.00 43.22 103 GLU A O 10
ATOM 16941 N N . LEU A 1 104 ? 11.819 1.713 -0.628 1.00 13.22 104 LEU A N 10
ATOM 16942 C CA . LEU A 1 104 ? 12.016 1.931 0.810 1.00 62.14 104 LEU A CA 10
ATOM 16943 C C . LEU A 1 104 ? 11.549 3.361 1.223 1.00 70.45 104 LEU A C 10
ATOM 16944 O O . LEU A 1 104 ? 11.014 4.112 0.405 1.00 10.43 104 LEU A O 10
ATOM 16960 N N . ARG A 1 105 ? 11.735 3.698 2.510 1.00 63.10 105 ARG A N 10
ATOM 16961 C CA . ARG A 1 105 ? 11.247 4.936 3.133 1.00 65.04 105 ARG A CA 10
ATOM 16962 C C . ARG A 1 105 ? 11.736 6.222 2.428 1.00 41.15 105 ARG A C 10
ATOM 16963 O O . ARG A 1 105 ? 11.057 7.242 2.495 1.00 44.34 105 ARG A O 10
ATOM 16984 N N . LEU A 1 106 ? 12.935 6.153 1.784 1.00 70.10 106 LEU A N 10
ATOM 16985 C CA . LEU A 1 106 ? 13.523 7.256 0.973 1.00 61.42 106 LEU A CA 10
ATOM 16986 C C . LEU A 1 106 ? 13.811 8.546 1.811 1.00 2.33 106 LEU A C 10
ATOM 16987 O O . LEU A 1 106 ? 13.412 8.643 2.978 1.00 11.43 106 LEU A O 10
ATOM 17003 N N . PRO A 1 107 ? 14.577 9.555 1.262 1.00 44.11 107 PRO A N 10
ATOM 17004 C CA . PRO A 1 107 ? 14.719 10.893 1.912 1.00 44.40 107 PRO A CA 10
ATOM 17005 C C . PRO A 1 107 ? 13.440 11.754 1.786 1.00 34.42 107 PRO A C 10
ATOM 17006 O O . PRO A 1 107 ? 13.296 12.773 2.476 1.00 25.24 107 PRO A O 10
ATOM 17017 N N . GLU A 1 108 ? 12.515 11.309 0.921 1.00 24.30 108 GLU A N 10
ATOM 17018 C CA . GLU A 1 108 ? 11.337 12.083 0.498 1.00 64.53 108 GLU A CA 10
ATOM 17019 C C . GLU A 1 108 ? 10.306 12.261 1.631 1.00 43.21 108 GLU A C 10
ATOM 17020 O O . GLU A 1 108 ? 9.464 13.172 1.578 1.00 52.22 108 GLU A O 10
ATOM 17032 N N . LEU A 1 109 ? 10.399 11.401 2.674 1.00 33.30 109 LEU A N 10
ATOM 17033 C CA . LEU A 1 109 ? 9.518 11.486 3.857 1.00 63.34 109 LEU A CA 10
ATOM 17034 C C . LEU A 1 109 ? 9.813 12.727 4.732 1.00 54.34 109 LEU A C 10
ATOM 17035 O O . LEU A 1 109 ? 9.113 12.972 5.713 1.00 2.01 109 LEU A O 10
ATOM 17051 N N . SER A 1 110 ? 10.856 13.500 4.374 1.00 31.35 110 SER A N 10
ATOM 17052 C CA . SER A 1 110 ? 11.185 14.778 5.041 1.00 41.44 110 SER A CA 10
ATOM 17053 C C . SER A 1 110 ? 10.025 15.800 4.929 1.00 61.34 110 SER A C 10
ATOM 17054 O O . SER A 1 110 ? 9.946 16.751 5.721 1.00 54.34 110 SER A O 10
ATOM 17062 N N . ASP A 1 111 ? 9.146 15.599 3.925 1.00 12.32 111 ASP A N 10
ATOM 17063 C CA . ASP A 1 111 ? 7.903 16.379 3.751 1.00 74.21 111 ASP A CA 10
ATOM 17064 C C . ASP A 1 111 ? 6.655 15.472 3.915 1.00 63.11 111 ASP A C 10
ATOM 17065 O O . ASP A 1 111 ? 5.619 15.912 4.428 1.00 1.32 111 ASP A O 10
ATOM 17074 N N . GLN A 1 112 ? 6.776 14.200 3.506 1.00 64.24 112 GLN A N 10
ATOM 17075 C CA . GLN A 1 112 ? 5.663 13.222 3.496 1.00 31.04 112 GLN A CA 10
ATOM 17076 C C . GLN A 1 112 ? 5.687 12.345 4.776 1.00 0.33 112 GLN A C 10
ATOM 17077 O O . GLN A 1 112 ? 6.720 11.772 5.096 1.00 74.22 112 GLN A O 10
ATOM 17091 N N . PRO A 1 113 ? 4.558 12.241 5.546 1.00 23.54 113 PRO A N 10
ATOM 17092 C CA . PRO A 1 113 ? 4.479 11.325 6.720 1.00 34.14 113 PRO A CA 10
ATOM 17093 C C . PRO A 1 113 ? 4.730 9.827 6.336 1.00 2.05 113 PRO A C 10
ATOM 17094 O O . PRO A 1 113 ? 4.176 9.347 5.331 1.00 24.33 113 PRO A O 10
ATOM 17105 N N . PRO A 1 114 ? 5.585 9.078 7.124 1.00 3.22 114 PRO A N 10
ATOM 17106 C CA . PRO A 1 114 ? 5.860 7.630 6.887 1.00 23.40 114 PRO A CA 10
ATOM 17107 C C . PRO A 1 114 ? 4.619 6.721 7.110 1.00 11.11 114 PRO A C 10
ATOM 17108 O O . PRO A 1 114 ? 3.630 7.125 7.735 1.00 55.31 114 PRO A O 10
ATOM 17119 N N . GLY A 1 115 ? 4.702 5.494 6.584 1.00 24.33 115 GLY A N 10
ATOM 17120 C CA . GLY A 1 115 ? 3.577 4.554 6.524 1.00 43.45 115 GLY A CA 10
ATOM 17121 C C . GLY A 1 115 ? 3.473 4.011 5.110 1.00 41.43 115 GLY A C 10
ATOM 17122 O O . GLY A 1 115 ? 3.806 4.748 4.168 1.00 43.43 115 GLY A O 10
ATOM 17126 N N . VAL A 1 116 ? 3.053 2.728 4.931 1.00 12.11 116 VAL A N 10
ATOM 17127 C CA . VAL A 1 116 ? 2.974 2.137 3.582 1.00 15.23 116 VAL A CA 10
ATOM 17128 C C . VAL A 1 116 ? 1.907 2.888 2.776 1.00 30.33 116 VAL A C 10
ATOM 17129 O O . VAL A 1 116 ? 0.717 2.622 2.916 1.00 2.24 116 VAL A O 10
ATOM 17142 N N . ILE A 1 117 ? 2.353 3.817 1.930 1.00 21.33 117 ILE A N 10
ATOM 17143 C CA . ILE A 1 117 ? 1.474 4.551 1.022 1.00 63.31 117 ILE A CA 10
ATOM 17144 C C . ILE A 1 117 ? 1.734 4.027 -0.393 1.00 34.31 117 ILE A C 10
ATOM 17145 O O . ILE A 1 117 ? 2.800 4.244 -0.978 1.00 64.44 117 ILE A O 10
ATOM 17161 N N . VAL A 1 118 ? 0.780 3.257 -0.905 1.00 33.12 118 VAL A N 10
ATOM 17162 C CA . VAL A 1 118 ? 0.870 2.693 -2.240 1.00 43.24 118 VAL A CA 10
ATOM 17163 C C . VAL A 1 118 ? 0.243 3.695 -3.199 1.00 60.23 118 VAL A C 10
ATOM 17164 O O . VAL A 1 118 ? -0.977 3.795 -3.300 1.00 23.01 118 VAL A O 10
ATOM 17177 N N . VAL A 1 119 ? 1.095 4.439 -3.887 1.00 73.12 119 VAL A N 10
ATOM 17178 C CA . VAL A 1 119 ? 0.678 5.525 -4.767 1.00 1.33 119 VAL A CA 10
ATOM 17179 C C . VAL A 1 119 ? 0.554 4.947 -6.176 1.00 2.45 119 VAL A C 10
ATOM 17180 O O . VAL A 1 119 ? 1.551 4.546 -6.757 1.00 73.33 119 VAL A O 10
ATOM 17193 N N . VAL A 1 120 ? -0.678 4.888 -6.713 1.00 2.34 120 VAL A N 10
ATOM 17194 C CA . VAL A 1 120 ? -0.954 4.190 -7.985 1.00 32.12 120 VAL A CA 10
ATOM 17195 C C . VAL A 1 120 ? -1.395 5.192 -9.053 1.00 14.23 120 VAL A C 10
ATOM 17196 O O . VAL A 1 120 ? -2.329 5.976 -8.830 1.00 55.30 120 VAL A O 10
ATOM 17209 N N . THR A 1 121 ? -0.723 5.154 -10.207 1.00 44.21 121 THR A N 10
ATOM 17210 C CA . THR A 1 121 ? -1.083 5.940 -11.389 1.00 55.55 121 THR A CA 10
ATOM 17211 C C . THR A 1 121 ? -2.059 5.141 -12.266 1.00 12.21 121 THR A C 10
ATOM 17212 O O . THR A 1 121 ? -2.150 3.908 -12.163 1.00 2.52 121 THR A O 10
ATOM 17223 N N . GLY A 1 122 ? -2.769 5.861 -13.133 1.00 44.22 122 GLY A N 10
ATOM 17224 C CA . GLY A 1 122 ? -3.719 5.265 -14.065 1.00 33.00 122 GLY A CA 10
ATOM 17225 C C . GLY A 1 122 ? -3.613 5.900 -15.450 1.00 25.53 122 GLY A C 10
ATOM 17226 O O . GLY A 1 122 ? -4.329 6.886 -15.719 1.00 61.01 122 GLY A O 10
ATOM 17231 N N . GLY A 1 1 ? -62.441 -31.018 92.192 1.00 43.12 1 GLY A N 11
ATOM 17232 C CA . GLY A 1 1 ? -61.668 -31.714 91.137 1.00 53.02 1 GLY A CA 11
ATOM 17233 C C . GLY A 1 1 ? -60.429 -30.941 90.734 1.00 32.14 1 GLY A C 11
ATOM 17234 O O . GLY A 1 1 ? -60.397 -29.717 90.859 1.00 55.13 1 GLY A O 11
ATOM 17240 N N . SER A 1 2 ? -59.413 -31.654 90.227 1.00 23.20 2 SER A N 11
ATOM 17241 C CA . SER A 1 2 ? -58.125 -31.059 89.846 1.00 32.30 2 SER A CA 11
ATOM 17242 C C . SER A 1 2 ? -57.652 -31.630 88.502 1.00 61.13 2 SER A C 11
ATOM 17243 O O . SER A 1 2 ? -57.887 -32.805 88.192 1.00 0.43 2 SER A O 11
ATOM 17251 N N . SER A 1 3 ? -56.997 -30.772 87.707 1.00 74.42 3 SER A N 11
ATOM 17252 C CA . SER A 1 3 ? -56.442 -31.128 86.397 1.00 32.43 3 SER A CA 11
ATOM 17253 C C . SER A 1 3 ? -55.023 -31.737 86.547 1.00 64.31 3 SER A C 11
ATOM 17254 O O . SER A 1 3 ? -54.254 -31.291 87.408 1.00 12.11 3 SER A O 11
ATOM 17262 N N . PRO A 1 4 ? -54.665 -32.785 85.739 1.00 34.42 4 PRO A N 11
ATOM 17263 C CA . PRO A 1 4 ? -53.268 -33.283 85.631 1.00 54.44 4 PRO A CA 11
ATOM 17264 C C . PRO A 1 4 ? -52.293 -32.196 85.123 1.00 73.24 4 PRO A C 11
ATOM 17265 O O . PRO A 1 4 ? -52.638 -31.423 84.224 1.00 40.45 4 PRO A O 11
ATOM 17276 N N . ASN A 1 5 ? -51.084 -32.146 85.709 1.00 53.41 5 ASN A N 11
ATOM 17277 C CA . ASN A 1 5 ? -50.047 -31.153 85.349 1.00 53.43 5 ASN A CA 11
ATOM 17278 C C . ASN A 1 5 ? -48.990 -31.789 84.427 1.00 53.53 5 ASN A C 11
ATOM 17279 O O . ASN A 1 5 ? -48.557 -32.923 84.652 1.00 14.24 5 ASN A O 11
ATOM 17290 N N . SER A 1 6 ? -48.591 -31.050 83.384 1.00 32.21 6 SER A N 11
ATOM 17291 C CA . SER A 1 6 ? -47.565 -31.488 82.425 1.00 24.45 6 SER A CA 11
ATOM 17292 C C . SER A 1 6 ? -46.414 -30.459 82.428 1.00 4.02 6 SER A C 11
ATOM 17293 O O . SER A 1 6 ? -46.040 -29.900 81.392 1.00 71.22 6 SER A O 11
ATOM 17301 N N . GLU A 1 7 ? -45.849 -30.233 83.632 1.00 62.42 7 GLU A N 11
ATOM 17302 C CA . GLU A 1 7 ? -44.765 -29.245 83.867 1.00 52.33 7 GLU A CA 11
ATOM 17303 C C . GLU A 1 7 ? -43.367 -29.824 83.558 1.00 32.11 7 GLU A C 11
ATOM 17304 O O . GLU A 1 7 ? -42.364 -29.127 83.727 1.00 30.24 7 GLU A O 11
ATOM 17316 N N . ASP A 1 8 ? -43.328 -31.097 83.121 1.00 32.13 8 ASP A N 11
ATOM 17317 C CA . ASP A 1 8 ? -42.086 -31.829 82.785 1.00 40.42 8 ASP A CA 11
ATOM 17318 C C . ASP A 1 8 ? -41.264 -31.087 81.719 1.00 65.34 8 ASP A C 11
ATOM 17319 O O . ASP A 1 8 ? -40.046 -30.961 81.857 1.00 2.24 8 ASP A O 11
ATOM 17328 N N . ASP A 1 9 ? -41.968 -30.615 80.667 1.00 42.30 9 ASP A N 11
ATOM 17329 C CA . ASP A 1 9 ? -41.422 -29.737 79.602 1.00 11.34 9 ASP A CA 11
ATOM 17330 C C . ASP A 1 9 ? -40.399 -30.461 78.687 1.00 32.34 9 ASP A C 11
ATOM 17331 O O . ASP A 1 9 ? -39.586 -31.275 79.137 1.00 0.31 9 ASP A O 11
ATOM 17340 N N . SER A 1 10 ? -40.460 -30.139 77.389 1.00 71.23 10 SER A N 11
ATOM 17341 C CA . SER A 1 10 ? -39.511 -30.631 76.371 1.00 14.24 10 SER A CA 11
ATOM 17342 C C . SER A 1 10 ? -38.349 -29.631 76.191 1.00 43.32 10 SER A C 11
ATOM 17343 O O . SER A 1 10 ? -38.303 -28.596 76.865 1.00 41.14 10 SER A O 11
ATOM 17351 N N . SER A 1 11 ? -37.407 -29.950 75.284 1.00 63.13 11 SER A N 11
ATOM 17352 C CA . SER A 1 11 ? -36.199 -29.138 75.062 1.00 15.23 11 SER A CA 11
ATOM 17353 C C . SER A 1 11 ? -35.585 -29.471 73.683 1.00 23.14 11 SER A C 11
ATOM 17354 O O . SER A 1 11 ? -35.634 -30.624 73.250 1.00 62.42 11 SER A O 11
ATOM 17362 N N . ALA A 1 12 ? -35.007 -28.456 73.009 1.00 64.22 12 ALA A N 11
ATOM 17363 C CA . ALA A 1 12 ? -34.371 -28.615 71.685 1.00 52.44 12 ALA A CA 11
ATOM 17364 C C . ALA A 1 12 ? -33.239 -27.587 71.520 1.00 40.10 12 ALA A C 11
ATOM 17365 O O . ALA A 1 12 ? -33.379 -26.431 71.933 1.00 71.23 12 ALA A O 11
ATOM 17372 N N . ILE A 1 13 ? -32.115 -28.025 70.924 1.00 64.51 13 ILE A N 11
ATOM 17373 C CA . ILE A 1 13 ? -30.903 -27.197 70.732 1.00 12.52 13 ILE A CA 11
ATOM 17374 C C . ILE A 1 13 ? -30.714 -26.828 69.248 1.00 51.14 13 ILE A C 11
ATOM 17375 O O . ILE A 1 13 ? -31.350 -27.420 68.362 1.00 14.00 13 ILE A O 11
ATOM 17391 N N . SER A 1 14 ? -29.811 -25.865 69.000 1.00 63.21 14 SER A N 11
ATOM 17392 C CA . SER A 1 14 ? -29.479 -25.359 67.647 1.00 32.22 14 SER A CA 11
ATOM 17393 C C . SER A 1 14 ? -28.421 -26.279 66.967 1.00 41.51 14 SER A C 11
ATOM 17394 O O . SER A 1 14 ? -28.178 -27.404 67.424 1.00 24.24 14 SER A O 11
ATOM 17402 N N . THR A 1 15 ? -27.825 -25.811 65.850 1.00 5.14 15 THR A N 11
ATOM 17403 C CA . THR A 1 15 ? -26.734 -26.510 65.140 1.00 34.14 15 THR A CA 11
ATOM 17404 C C . THR A 1 15 ? -25.705 -25.476 64.647 1.00 73.32 15 THR A C 11
ATOM 17405 O O . THR A 1 15 ? -26.082 -24.414 64.146 1.00 33.41 15 THR A O 11
ATOM 17416 N N . MET A 1 16 ? -24.410 -25.797 64.806 1.00 72.12 16 MET A N 11
ATOM 17417 C CA . MET A 1 16 ? -23.295 -24.894 64.476 1.00 62.51 16 MET A CA 11
ATOM 17418 C C . MET A 1 16 ? -22.776 -25.189 63.054 1.00 74.12 16 MET A C 11
ATOM 17419 O O . MET A 1 16 ? -22.469 -26.345 62.734 1.00 32.21 16 MET A O 11
ATOM 17433 N N . THR A 1 17 ? -22.687 -24.142 62.213 1.00 33.10 17 THR A N 11
ATOM 17434 C CA . THR A 1 17 ? -22.256 -24.255 60.802 1.00 45.41 17 THR A CA 11
ATOM 17435 C C . THR A 1 17 ? -21.470 -22.993 60.394 1.00 73.11 17 THR A C 11
ATOM 17436 O O . THR A 1 17 ? -21.800 -21.885 60.832 1.00 50.33 17 THR A O 11
ATOM 17447 N N . THR A 1 18 ? -20.436 -23.165 59.540 1.00 22.34 18 THR A N 11
ATOM 17448 C CA . THR A 1 18 ? -19.526 -22.076 59.115 1.00 12.51 18 THR A CA 11
ATOM 17449 C C . THR A 1 18 ? -19.088 -22.274 57.643 1.00 55.24 18 THR A C 11
ATOM 17450 O O . THR A 1 18 ? -19.288 -23.361 57.073 1.00 75.04 18 THR A O 11
ATOM 17461 N N . THR A 1 19 ? -18.499 -21.220 57.031 1.00 13.33 19 THR A N 11
ATOM 17462 C CA . THR A 1 19 ? -18.067 -21.230 55.618 1.00 14.52 19 THR A CA 11
ATOM 17463 C C . THR A 1 19 ? -16.673 -20.573 55.491 1.00 31.22 19 THR A C 11
ATOM 17464 O O . THR A 1 19 ? -16.373 -19.603 56.193 1.00 41.42 19 THR A O 11
ATOM 17475 N N . THR A 1 20 ? -15.841 -21.118 54.588 1.00 71.53 20 THR A N 11
ATOM 17476 C CA . THR A 1 20 ? -14.503 -20.584 54.259 1.00 11.35 20 THR A CA 11
ATOM 17477 C C . THR A 1 20 ? -14.549 -19.827 52.907 1.00 25.34 20 THR A C 11
ATOM 17478 O O . THR A 1 20 ? -15.596 -19.802 52.240 1.00 72.11 20 THR A O 11
ATOM 17489 N N . ALA A 1 21 ? -13.416 -19.216 52.503 1.00 31.11 21 ALA A N 11
ATOM 17490 C CA . ALA A 1 21 ? -13.284 -18.516 51.204 1.00 50.21 21 ALA A CA 11
ATOM 17491 C C . ALA A 1 21 ? -11.946 -18.879 50.529 1.00 31.23 21 ALA A C 11
ATOM 17492 O O . ALA A 1 21 ? -11.076 -19.506 51.142 1.00 4.03 21 ALA A O 11
ATOM 17499 N N . ALA A 1 22 ? -11.797 -18.465 49.261 1.00 24.22 22 ALA A N 11
ATOM 17500 C CA . ALA A 1 22 ? -10.618 -18.760 48.421 1.00 54.23 22 ALA A CA 11
ATOM 17501 C C . ALA A 1 22 ? -10.142 -17.476 47.712 1.00 24.33 22 ALA A C 11
ATOM 17502 O O . ALA A 1 22 ? -10.924 -16.869 46.962 1.00 63.14 22 ALA A O 11
ATOM 17509 N N . PRO A 1 23 ? -8.866 -17.022 47.948 1.00 13.43 23 PRO A N 11
ATOM 17510 C CA . PRO A 1 23 ? -8.322 -15.797 47.311 1.00 21.34 23 PRO A CA 11
ATOM 17511 C C . PRO A 1 23 ? -7.938 -16.023 45.830 1.00 32.51 23 PRO A C 11
ATOM 17512 O O . PRO A 1 23 ? -7.741 -17.164 45.391 1.00 43.52 23 PRO A O 11
ATOM 17523 N N . THR A 1 24 ? -7.840 -14.925 45.075 1.00 11.34 24 THR A N 11
ATOM 17524 C CA . THR A 1 24 ? -7.556 -14.945 43.630 1.00 51.44 24 THR A CA 11
ATOM 17525 C C . THR A 1 24 ? -6.783 -13.667 43.244 1.00 14.43 24 THR A C 11
ATOM 17526 O O . THR A 1 24 ? -7.085 -12.582 43.757 1.00 71.40 24 THR A O 11
ATOM 17537 N N . SER A 1 25 ? -5.786 -13.803 42.354 1.00 63.45 25 SER A N 11
ATOM 17538 C CA . SER A 1 25 ? -5.021 -12.665 41.820 1.00 61.10 25 SER A CA 11
ATOM 17539 C C . SER A 1 25 ? -4.634 -12.931 40.354 1.00 51.21 25 SER A C 11
ATOM 17540 O O . SER A 1 25 ? -4.263 -14.055 39.993 1.00 55.32 25 SER A O 11
ATOM 17548 N N . THR A 1 26 ? -4.726 -11.882 39.524 1.00 61.31 26 THR A N 11
ATOM 17549 C CA . THR A 1 26 ? -4.390 -11.930 38.092 1.00 22.43 26 THR A CA 11
ATOM 17550 C C . THR A 1 26 ? -3.281 -10.905 37.777 1.00 12.41 26 THR A C 11
ATOM 17551 O O . THR A 1 26 ? -2.856 -10.148 38.660 1.00 65.20 26 THR A O 11
ATOM 17562 N N . SER A 1 27 ? -2.819 -10.901 36.518 1.00 40.21 27 SER A N 11
ATOM 17563 C CA . SER A 1 27 ? -1.789 -9.975 36.028 1.00 2.12 27 SER A CA 11
ATOM 17564 C C . SER A 1 27 ? -2.059 -9.635 34.553 1.00 31.43 27 SER A C 11
ATOM 17565 O O . SER A 1 27 ? -2.407 -10.521 33.762 1.00 45.24 27 SER A O 11
ATOM 17573 N N . VAL A 1 28 ? -1.923 -8.350 34.197 1.00 33.44 28 VAL A N 11
ATOM 17574 C CA . VAL A 1 28 ? -2.107 -7.865 32.812 1.00 44.41 28 VAL A CA 11
ATOM 17575 C C . VAL A 1 28 ? -0.739 -7.607 32.151 1.00 4.41 28 VAL A C 11
ATOM 17576 O O . VAL A 1 28 ? 0.227 -7.232 32.827 1.00 62.24 28 VAL A O 11
ATOM 17589 N N . LYS A 1 29 ? -0.677 -7.819 30.827 1.00 4.42 29 LYS A N 11
ATOM 17590 C CA . LYS A 1 29 ? 0.540 -7.614 30.019 1.00 23.42 29 LYS A CA 11
ATOM 17591 C C . LYS A 1 29 ? 0.420 -6.301 29.214 1.00 40.35 29 LYS A C 11
ATOM 17592 O O . LYS A 1 29 ? -0.703 -5.839 28.974 1.00 22.04 29 LYS A O 11
ATOM 17611 N N . PRO A 1 30 ? 1.568 -5.674 28.785 1.00 71.31 30 PRO A N 11
ATOM 17612 C CA . PRO A 1 30 ? 1.545 -4.520 27.843 1.00 51.22 30 PRO A CA 11
ATOM 17613 C C . PRO A 1 30 ? 0.965 -4.918 26.464 1.00 60.12 30 PRO A C 11
ATOM 17614 O O . PRO A 1 30 ? 0.883 -6.111 26.142 1.00 72.22 30 PRO A O 11
ATOM 17625 N N . ALA A 1 31 ? 0.579 -3.919 25.664 1.00 12.11 31 ALA A N 11
ATOM 17626 C CA . ALA A 1 31 ? 0.027 -4.132 24.314 1.00 30.42 31 ALA A CA 11
ATOM 17627 C C . ALA A 1 31 ? 1.118 -4.611 23.334 1.00 32.04 31 ALA A C 11
ATOM 17628 O O . ALA A 1 31 ? 2.306 -4.664 23.676 1.00 44.01 31 ALA A O 11
ATOM 17635 N N . ALA A 1 32 ? 0.690 -4.962 22.118 1.00 64.11 32 ALA A N 11
ATOM 17636 C CA . ALA A 1 32 ? 1.577 -5.433 21.040 1.00 43.51 32 ALA A CA 11
ATOM 17637 C C . ALA A 1 32 ? 1.801 -4.302 20.006 1.00 71.44 32 ALA A C 11
ATOM 17638 O O . ALA A 1 32 ? 0.885 -3.496 19.781 1.00 45.54 32 ALA A O 11
ATOM 17645 N N . PRO A 1 33 ? 3.017 -4.222 19.352 1.00 24.30 33 PRO A N 11
ATOM 17646 C CA . PRO A 1 33 ? 3.344 -3.147 18.367 1.00 71.13 33 PRO A CA 11
ATOM 17647 C C . PRO A 1 33 ? 2.466 -3.210 17.100 1.00 35.22 33 PRO A C 11
ATOM 17648 O O . PRO A 1 33 ? 1.841 -4.243 16.823 1.00 53.23 33 PRO A O 11
ATOM 17659 N N . ARG A 1 34 ? 2.435 -2.111 16.326 1.00 40.14 34 ARG A N 11
ATOM 17660 C CA . ARG A 1 34 ? 1.541 -1.993 15.158 1.00 63.54 34 ARG A CA 11
ATOM 17661 C C . ARG A 1 34 ? 2.230 -1.301 13.965 1.00 0.04 34 ARG A C 11
ATOM 17662 O O . ARG A 1 34 ? 3.092 -0.431 14.144 1.00 63.33 34 ARG A O 11
ATOM 17683 N N . ALA A 1 35 ? 1.833 -1.735 12.754 1.00 15.03 35 ALA A N 11
ATOM 17684 C CA . ALA A 1 35 ? 2.247 -1.135 11.472 1.00 12.33 35 ALA A CA 11
ATOM 17685 C C . ALA A 1 35 ? 1.321 0.044 11.101 1.00 11.44 35 ALA A C 11
ATOM 17686 O O . ALA A 1 35 ? 0.347 0.321 11.811 1.00 34.14 35 ALA A O 11
ATOM 17693 N N . GLU A 1 36 ? 1.619 0.712 9.971 1.00 14.03 36 GLU A N 11
ATOM 17694 C CA . GLU A 1 36 ? 0.811 1.833 9.441 1.00 44.51 36 GLU A CA 11
ATOM 17695 C C . GLU A 1 36 ? 0.758 1.762 7.905 1.00 34.10 36 GLU A C 11
ATOM 17696 O O . GLU A 1 36 ? 1.729 2.116 7.226 1.00 72.44 36 GLU A O 11
ATOM 17708 N N . VAL A 1 37 ? -0.378 1.275 7.349 1.00 54.32 37 VAL A N 11
ATOM 17709 C CA . VAL A 1 37 ? -0.535 1.093 5.890 1.00 1.52 37 VAL A CA 11
ATOM 17710 C C . VAL A 1 37 ? -1.630 2.035 5.310 1.00 3.13 37 VAL A C 11
ATOM 17711 O O . VAL A 1 37 ? -2.548 2.481 6.013 1.00 41.12 37 VAL A O 11
ATOM 17724 N N . ARG A 1 38 ? -1.458 2.393 4.039 1.00 20.42 38 ARG A N 11
ATOM 17725 C CA . ARG A 1 38 ? -2.404 3.185 3.252 1.00 22.02 38 ARG A CA 11
ATOM 17726 C C . ARG A 1 38 ? -2.221 2.845 1.767 1.00 43.32 38 ARG A C 11
ATOM 17727 O O . ARG A 1 38 ? -1.098 2.624 1.329 1.00 52.01 38 ARG A O 11
ATOM 17748 N N . VAL A 1 39 ? -3.326 2.766 1.005 1.00 25.50 39 VAL A N 11
ATOM 17749 C CA . VAL A 1 39 ? -3.301 2.527 -0.458 1.00 43.51 39 VAL A CA 11
ATOM 17750 C C . VAL A 1 39 ? -4.216 3.562 -1.150 1.00 62.20 39 VAL A C 11
ATOM 17751 O O . VAL A 1 39 ? -5.421 3.606 -0.869 1.00 64.50 39 VAL A O 11
ATOM 17764 N N . TYR A 1 40 ? -3.650 4.390 -2.050 1.00 64.42 40 TYR A N 11
ATOM 17765 C CA . TYR A 1 40 ? -4.416 5.443 -2.737 1.00 52.25 40 TYR A CA 11
ATOM 17766 C C . TYR A 1 40 ? -3.981 5.577 -4.200 1.00 13.52 40 TYR A C 11
ATOM 17767 O O . TYR A 1 40 ? -2.820 5.326 -4.547 1.00 71.03 40 TYR A O 11
ATOM 17785 N N . ASN A 1 41 ? -4.941 5.969 -5.043 1.00 53.01 41 ASN A N 11
ATOM 17786 C CA . ASN A 1 41 ? -4.675 6.388 -6.426 1.00 40.03 41 ASN A CA 11
ATOM 17787 C C . ASN A 1 41 ? -4.146 7.828 -6.420 1.00 51.35 41 ASN A C 11
ATOM 17788 O O . ASN A 1 41 ? -4.624 8.657 -5.643 1.00 74.24 41 ASN A O 11
ATOM 17799 N N . ILE A 1 42 ? -3.175 8.120 -7.285 1.00 61.42 42 ILE A N 11
ATOM 17800 C CA . ILE A 1 42 ? -2.584 9.470 -7.399 1.00 34.44 42 ILE A CA 11
ATOM 17801 C C . ILE A 1 42 ? -3.512 10.390 -8.235 1.00 41.32 42 ILE A C 11
ATOM 17802 O O . ILE A 1 42 ? -3.663 11.578 -7.934 1.00 44.10 42 ILE A O 11
ATOM 17818 N N . SER A 1 43 ? -4.147 9.816 -9.274 1.00 4.34 43 SER A N 11
ATOM 17819 C CA . SER A 1 43 ? -5.075 10.537 -10.163 1.00 31.34 43 SER A CA 11
ATOM 17820 C C . SER A 1 43 ? -6.527 10.311 -9.702 1.00 43.51 43 SER A C 11
ATOM 17821 O O . SER A 1 43 ? -7.345 11.232 -9.739 1.00 24.22 43 SER A O 11
ATOM 17829 N N . GLY A 1 44 ? -6.822 9.070 -9.271 1.00 41.53 44 GLY A N 11
ATOM 17830 C CA . GLY A 1 44 ? -8.161 8.684 -8.829 1.00 13.22 44 GLY A CA 11
ATOM 17831 C C . GLY A 1 44 ? -9.071 8.362 -9.993 1.00 45.15 44 GLY A C 11
ATOM 17832 O O . GLY A 1 44 ? -10.097 9.019 -10.190 1.00 70.11 44 GLY A O 11
ATOM 17836 N N . THR A 1 45 ? -8.685 7.349 -10.778 1.00 20.41 45 THR A N 11
ATOM 17837 C CA . THR A 1 45 ? -9.397 6.951 -12.003 1.00 61.50 45 THR A CA 11
ATOM 17838 C C . THR A 1 45 ? -9.906 5.497 -11.894 1.00 2.11 45 THR A C 11
ATOM 17839 O O . THR A 1 45 ? -11.047 5.203 -12.265 1.00 60.01 45 THR A O 11
ATOM 17850 N N . GLU A 1 46 ? -9.062 4.601 -11.361 1.00 2.14 46 GLU A N 11
ATOM 17851 C CA . GLU A 1 46 ? -9.330 3.150 -11.352 1.00 11.42 46 GLU A CA 11
ATOM 17852 C C . GLU A 1 46 ? -9.325 2.599 -9.915 1.00 61.10 46 GLU A C 11
ATOM 17853 O O . GLU A 1 46 ? -8.578 3.070 -9.060 1.00 12.44 46 GLU A O 11
ATOM 17865 N N . GLY A 1 47 ? -10.154 1.563 -9.688 1.00 54.52 47 GLY A N 11
ATOM 17866 C CA . GLY A 1 47 ? -10.304 0.905 -8.386 1.00 14.42 47 GLY A CA 11
ATOM 17867 C C . GLY A 1 47 ? -9.169 -0.043 -8.030 1.00 33.51 47 GLY A C 11
ATOM 17868 O O . GLY A 1 47 ? -9.232 -0.686 -6.983 1.00 35.43 47 GLY A O 11
ATOM 17872 N N . ALA A 1 48 ? -8.149 -0.149 -8.919 1.00 73.44 48 ALA A N 11
ATOM 17873 C CA . ALA A 1 48 ? -6.966 -1.026 -8.747 1.00 32.54 48 ALA A CA 11
ATOM 17874 C C . ALA A 1 48 ? -6.308 -0.902 -7.353 1.00 32.25 48 ALA A C 11
ATOM 17875 O O . ALA A 1 48 ? -5.809 -1.893 -6.811 1.00 73.04 48 ALA A O 11
ATOM 17882 N N . ALA A 1 49 ? -6.322 0.329 -6.790 1.00 12.44 49 ALA A N 11
ATOM 17883 C CA . ALA A 1 49 ? -5.832 0.599 -5.427 1.00 44.10 49 ALA A CA 11
ATOM 17884 C C . ALA A 1 49 ? -6.666 -0.152 -4.384 1.00 55.01 49 ALA A C 11
ATOM 17885 O O . ALA A 1 49 ? -6.132 -0.892 -3.560 1.00 61.01 49 ALA A O 11
ATOM 17892 N N . ALA A 1 50 ? -7.994 0.029 -4.469 1.00 2.00 50 ALA A N 11
ATOM 17893 C CA . ALA A 1 50 ? -8.958 -0.601 -3.556 1.00 4.13 50 ALA A CA 11
ATOM 17894 C C . ALA A 1 50 ? -8.957 -2.135 -3.708 1.00 32.22 50 ALA A C 11
ATOM 17895 O O . ALA A 1 50 ? -9.254 -2.853 -2.752 1.00 1.21 50 ALA A O 11
ATOM 17902 N N . ARG A 1 51 ? -8.596 -2.615 -4.917 1.00 71.13 51 ARG A N 11
ATOM 17903 C CA . ARG A 1 51 ? -8.579 -4.051 -5.251 1.00 61.34 51 ARG A CA 11
ATOM 17904 C C . ARG A 1 51 ? -7.434 -4.767 -4.511 1.00 43.31 51 ARG A C 11
ATOM 17905 O O . ARG A 1 51 ? -7.651 -5.768 -3.835 1.00 11.25 51 ARG A O 11
ATOM 17926 N N . THR A 1 52 ? -6.213 -4.227 -4.650 1.00 65.34 52 THR A N 11
ATOM 17927 C CA . THR A 1 52 ? -5.005 -4.817 -4.037 1.00 21.32 52 THR A CA 11
ATOM 17928 C C . THR A 1 52 ? -4.994 -4.589 -2.499 1.00 52.33 52 THR A C 11
ATOM 17929 O O . THR A 1 52 ? -4.391 -5.365 -1.747 1.00 2.11 52 THR A O 11
ATOM 17940 N N . ALA A 1 53 ? -5.718 -3.540 -2.055 1.00 33.11 53 ALA A N 11
ATOM 17941 C CA . ALA A 1 53 ? -5.950 -3.241 -0.622 1.00 2.12 53 ALA A CA 11
ATOM 17942 C C . ALA A 1 53 ? -7.027 -4.164 -0.010 1.00 33.32 53 ALA A C 11
ATOM 17943 O O . ALA A 1 53 ? -7.105 -4.322 1.210 1.00 11.21 53 ALA A O 11
ATOM 17950 N N . ASP A 1 54 ? -7.859 -4.746 -0.884 1.00 31.21 54 ASP A N 11
ATOM 17951 C CA . ASP A 1 54 ? -8.942 -5.687 -0.507 1.00 11.25 54 ASP A CA 11
ATOM 17952 C C . ASP A 1 54 ? -8.321 -7.025 -0.087 1.00 15.24 54 ASP A C 11
ATOM 17953 O O . ASP A 1 54 ? -8.736 -7.650 0.895 1.00 13.01 54 ASP A O 11
ATOM 17962 N N . ARG A 1 55 ? -7.296 -7.430 -0.853 1.00 75.44 55 ARG A N 11
ATOM 17963 C CA . ARG A 1 55 ? -6.464 -8.604 -0.547 1.00 2.40 55 ARG A CA 11
ATOM 17964 C C . ARG A 1 55 ? -5.717 -8.374 0.773 1.00 64.33 55 ARG A C 11
ATOM 17965 O O . ARG A 1 55 ? -5.589 -9.287 1.580 1.00 62.42 55 ARG A O 11
ATOM 17986 N N . LEU A 1 56 ? -5.273 -7.121 0.980 1.00 52.20 56 LEU A N 11
ATOM 17987 C CA . LEU A 1 56 ? -4.514 -6.701 2.166 1.00 3.13 56 LEU A CA 11
ATOM 17988 C C . LEU A 1 56 ? -5.331 -6.847 3.467 1.00 20.21 56 LEU A C 11
ATOM 17989 O O . LEU A 1 56 ? -4.851 -7.446 4.442 1.00 50.01 56 LEU A O 11
ATOM 18005 N N . LYS A 1 57 ? -6.568 -6.298 3.469 1.00 62.24 57 LYS A N 11
ATOM 18006 C CA . LYS A 1 57 ? -7.442 -6.327 4.657 1.00 70.44 57 LYS A CA 11
ATOM 18007 C C . LYS A 1 57 ? -7.895 -7.768 4.969 1.00 23.41 57 LYS A C 11
ATOM 18008 O O . LYS A 1 57 ? -8.155 -8.114 6.127 1.00 64.02 57 LYS A O 11
ATOM 18027 N N . ALA A 1 58 ? -7.945 -8.603 3.911 1.00 23.15 58 ALA A N 11
ATOM 18028 C CA . ALA A 1 58 ? -8.289 -10.027 4.013 1.00 71.21 58 ALA A CA 11
ATOM 18029 C C . ALA A 1 58 ? -7.063 -10.869 4.416 1.00 63.33 58 ALA A C 11
ATOM 18030 O O . ALA A 1 58 ? -7.215 -11.985 4.920 1.00 12.40 58 ALA A O 11
ATOM 18037 N N . ALA A 1 59 ? -5.848 -10.319 4.190 1.00 10.40 59 ALA A N 11
ATOM 18038 C CA . ALA A 1 59 ? -4.571 -11.008 4.483 1.00 43.43 59 ALA A CA 11
ATOM 18039 C C . ALA A 1 59 ? -4.143 -10.809 5.944 1.00 72.14 59 ALA A C 11
ATOM 18040 O O . ALA A 1 59 ? -3.381 -11.624 6.480 1.00 12.31 59 ALA A O 11
ATOM 18047 N N . GLY A 1 60 ? -4.633 -9.727 6.580 1.00 63.25 60 GLY A N 11
ATOM 18048 C CA . GLY A 1 60 ? -4.284 -9.429 7.970 1.00 41.42 60 GLY A CA 11
ATOM 18049 C C . GLY A 1 60 ? -3.590 -8.087 8.133 1.00 50.53 60 GLY A C 11
ATOM 18050 O O . GLY A 1 60 ? -2.542 -8.015 8.780 1.00 4.45 60 GLY A O 11
ATOM 18054 N N . PHE A 1 61 ? -4.169 -7.025 7.533 1.00 34.23 61 PHE A N 11
ATOM 18055 C CA . PHE A 1 61 ? -3.681 -5.630 7.690 1.00 10.52 61 PHE A CA 11
ATOM 18056 C C . PHE A 1 61 ? -3.657 -5.212 9.182 1.00 24.12 61 PHE A C 11
ATOM 18057 O O . PHE A 1 61 ? -4.383 -5.790 10.007 1.00 63.45 61 PHE A O 11
ATOM 18074 N N . THR A 1 62 ? -2.841 -4.210 9.528 1.00 51.13 62 THR A N 11
ATOM 18075 C CA . THR A 1 62 ? -2.844 -3.648 10.885 1.00 53.51 62 THR A CA 11
ATOM 18076 C C . THR A 1 62 ? -3.859 -2.502 10.924 1.00 62.30 62 THR A C 11
ATOM 18077 O O . THR A 1 62 ? -4.904 -2.582 11.570 1.00 22.23 62 THR A O 11
ATOM 18088 N N . VAL A 1 63 ? -3.531 -1.455 10.176 1.00 23.44 63 VAL A N 11
ATOM 18089 C CA . VAL A 1 63 ? -4.390 -0.307 9.927 1.00 31.13 63 VAL A CA 11
ATOM 18090 C C . VAL A 1 63 ? -4.113 0.127 8.484 1.00 11.12 63 VAL A C 11
ATOM 18091 O O . VAL A 1 63 ? -2.955 0.147 8.060 1.00 21.24 63 VAL A O 11
ATOM 18104 N N . THR A 1 64 ? -5.168 0.394 7.717 1.00 22.04 64 THR A N 11
ATOM 18105 C CA . THR A 1 64 ? -5.052 0.733 6.297 1.00 15.44 64 THR A CA 11
ATOM 18106 C C . THR A 1 64 ? -6.087 1.783 5.930 1.00 74.11 64 THR A C 11
ATOM 18107 O O . THR A 1 64 ? -7.286 1.570 6.149 1.00 42.15 64 THR A O 11
ATOM 18118 N N . ASP A 1 65 ? -5.619 2.915 5.385 1.00 71.23 65 ASP A N 11
ATOM 18119 C CA . ASP A 1 65 ? -6.505 3.954 4.825 1.00 61.42 65 ASP A CA 11
ATOM 18120 C C . ASP A 1 65 ? -6.500 3.834 3.303 1.00 64.12 65 ASP A C 11
ATOM 18121 O O . ASP A 1 65 ? -5.443 3.833 2.689 1.00 72.11 65 ASP A O 11
ATOM 18130 N N . VAL A 1 66 ? -7.681 3.715 2.689 1.00 52.04 66 VAL A N 11
ATOM 18131 C CA . VAL A 1 66 ? -7.812 3.554 1.223 1.00 61.11 66 VAL A CA 11
ATOM 18132 C C . VAL A 1 66 ? -8.517 4.771 0.617 1.00 71.52 66 VAL A C 11
ATOM 18133 O O . VAL A 1 66 ? -9.370 5.388 1.275 1.00 63.15 66 VAL A O 11
ATOM 18146 N N . GLY A 1 67 ? -8.135 5.128 -0.624 1.00 60.23 67 GLY A N 11
ATOM 18147 C CA . GLY A 1 67 ? -8.816 6.202 -1.354 1.00 0.41 67 GLY A CA 11
ATOM 18148 C C . GLY A 1 67 ? -8.059 6.663 -2.593 1.00 75.31 67 GLY A C 11
ATOM 18149 O O . GLY A 1 67 ? -7.558 5.838 -3.371 1.00 2.33 67 GLY A O 11
ATOM 18153 N N . ASN A 1 68 ? -7.991 7.993 -2.770 1.00 4.23 68 ASN A N 11
ATOM 18154 C CA . ASN A 1 68 ? -7.383 8.639 -3.943 1.00 54.34 68 ASN A CA 11
ATOM 18155 C C . ASN A 1 68 ? -7.014 10.097 -3.600 1.00 54.04 68 ASN A C 11
ATOM 18156 O O . ASN A 1 68 ? -7.892 10.905 -3.286 1.00 4.33 68 ASN A O 11
ATOM 18167 N N . LEU A 1 69 ? -5.710 10.427 -3.655 1.00 1.44 69 LEU A N 11
ATOM 18168 C CA . LEU A 1 69 ? -5.203 11.765 -3.323 1.00 64.30 69 LEU A CA 11
ATOM 18169 C C . LEU A 1 69 ? -3.929 12.052 -4.129 1.00 44.20 69 LEU A C 11
ATOM 18170 O O . LEU A 1 69 ? -3.083 11.165 -4.311 1.00 21.25 69 LEU A O 11
ATOM 18186 N N . SER A 1 70 ? -3.803 13.305 -4.598 1.00 65.21 70 SER A N 11
ATOM 18187 C CA . SER A 1 70 ? -2.633 13.770 -5.342 1.00 73.44 70 SER A CA 11
ATOM 18188 C C . SER A 1 70 ? -1.564 14.308 -4.372 1.00 61.34 70 SER A C 11
ATOM 18189 O O . SER A 1 70 ? -1.673 15.432 -3.866 1.00 55.12 70 SER A O 11
ATOM 18197 N N . LEU A 1 71 ? -0.570 13.459 -4.090 1.00 42.04 71 LEU A N 11
ATOM 18198 C CA . LEU A 1 71 ? 0.658 13.858 -3.385 1.00 44.13 71 LEU A CA 11
ATOM 18199 C C . LEU A 1 71 ? 1.650 14.422 -4.420 1.00 61.31 71 LEU A C 11
ATOM 18200 O O . LEU A 1 71 ? 1.967 13.732 -5.398 1.00 53.11 71 LEU A O 11
ATOM 18216 N N . PRO A 1 72 ? 2.166 15.681 -4.222 1.00 14.34 72 PRO A N 11
ATOM 18217 C CA . PRO A 1 72 ? 2.978 16.388 -5.251 1.00 43.05 72 PRO A CA 11
ATOM 18218 C C . PRO A 1 72 ? 4.366 15.755 -5.474 1.00 51.24 72 PRO A C 11
ATOM 18219 O O . PRO A 1 72 ? 5.059 16.092 -6.438 1.00 2.10 72 PRO A O 11
ATOM 18230 N N . ASP A 1 73 ? 4.751 14.843 -4.574 1.00 41.11 73 ASP A N 11
ATOM 18231 C CA . ASP A 1 73 ? 6.071 14.195 -4.578 1.00 53.54 73 ASP A CA 11
ATOM 18232 C C . ASP A 1 73 ? 6.093 12.914 -5.439 1.00 13.12 73 ASP A C 11
ATOM 18233 O O . ASP A 1 73 ? 7.166 12.498 -5.899 1.00 31.44 73 ASP A O 11
ATOM 18242 N N . VAL A 1 74 ? 4.914 12.301 -5.662 1.00 65.34 74 VAL A N 11
ATOM 18243 C CA . VAL A 1 74 ? 4.789 11.019 -6.390 1.00 4.02 74 VAL A CA 11
ATOM 18244 C C . VAL A 1 74 ? 3.827 11.179 -7.586 1.00 32.01 74 VAL A C 11
ATOM 18245 O O . VAL A 1 74 ? 2.952 12.052 -7.575 1.00 4.41 74 VAL A O 11
ATOM 18258 N N . ALA A 1 75 ? 4.017 10.332 -8.614 1.00 73.32 75 ALA A N 11
ATOM 18259 C CA . ALA A 1 75 ? 3.223 10.342 -9.850 1.00 42.43 75 ALA A CA 11
ATOM 18260 C C . ALA A 1 75 ? 3.485 9.037 -10.643 1.00 73.20 75 ALA A C 11
ATOM 18261 O O . ALA A 1 75 ? 3.557 9.050 -11.873 1.00 50.34 75 ALA A O 11
ATOM 18268 N N . ALA A 1 76 ? 3.574 7.897 -9.921 1.00 13.22 76 ALA A N 11
ATOM 18269 C CA . ALA A 1 76 ? 3.897 6.575 -10.509 1.00 42.05 76 ALA A CA 11
ATOM 18270 C C . ALA A 1 76 ? 3.325 5.442 -9.639 1.00 50.14 76 ALA A C 11
ATOM 18271 O O . ALA A 1 76 ? 3.051 5.650 -8.442 1.00 55.11 76 ALA A O 11
ATOM 18278 N N . THR A 1 77 ? 3.122 4.242 -10.253 1.00 12.22 77 THR A N 11
ATOM 18279 C CA . THR A 1 77 ? 2.741 3.032 -9.506 1.00 10.53 77 THR A CA 11
ATOM 18280 C C . THR A 1 77 ? 3.982 2.501 -8.759 1.00 42.12 77 THR A C 11
ATOM 18281 O O . THR A 1 77 ? 4.886 1.871 -9.333 1.00 10.33 77 THR A O 11
ATOM 18292 N N . THR A 1 78 ? 4.041 2.819 -7.471 1.00 3.44 78 THR A N 11
ATOM 18293 C CA . THR A 1 78 ? 5.174 2.481 -6.609 1.00 51.21 78 THR A CA 11
ATOM 18294 C C . THR A 1 78 ? 4.679 2.264 -5.176 1.00 13.53 78 THR A C 11
ATOM 18295 O O . THR A 1 78 ? 3.925 3.090 -4.634 1.00 12.24 78 THR A O 11
ATOM 18306 N N . VAL A 1 79 ? 5.103 1.146 -4.579 1.00 15.41 79 VAL A N 11
ATOM 18307 C CA . VAL A 1 79 ? 4.828 0.821 -3.180 1.00 4.13 79 VAL A CA 11
ATOM 18308 C C . VAL A 1 79 ? 6.024 1.263 -2.334 1.00 73.04 79 VAL A C 11
ATOM 18309 O O . VAL A 1 79 ? 7.107 0.714 -2.482 1.00 75.43 79 VAL A O 11
ATOM 18322 N N . TYR A 1 80 ? 5.821 2.247 -1.465 1.00 34.45 80 TYR A N 11
ATOM 18323 C CA . TYR A 1 80 ? 6.857 2.717 -0.536 1.00 52.00 80 TYR A CA 11
ATOM 18324 C C . TYR A 1 80 ? 6.567 2.118 0.841 1.00 51.43 80 TYR A C 11
ATOM 18325 O O . TYR A 1 80 ? 5.398 2.090 1.258 1.00 55.35 80 TYR A O 11
ATOM 18343 N N . TYR A 1 81 ? 7.603 1.640 1.550 1.00 1.13 81 TYR A N 11
ATOM 18344 C CA . TYR A 1 81 ? 7.423 1.027 2.873 1.00 25.53 81 TYR A CA 11
ATOM 18345 C C . TYR A 1 81 ? 8.440 1.523 3.894 1.00 74.21 81 TYR A C 11
ATOM 18346 O O . TYR A 1 81 ? 9.616 1.748 3.585 1.00 51.13 81 TYR A O 11
ATOM 18364 N N . THR A 1 82 ? 7.944 1.667 5.122 1.00 11.13 82 THR A N 11
ATOM 18365 C CA . THR A 1 82 ? 8.742 1.925 6.313 1.00 2.32 82 THR A CA 11
ATOM 18366 C C . THR A 1 82 ? 9.018 0.551 6.995 1.00 51.54 82 THR A C 11
ATOM 18367 O O . THR A 1 82 ? 8.443 -0.471 6.593 1.00 5.21 82 THR A O 11
ATOM 18378 N N . GLU A 1 83 ? 9.910 0.512 7.992 1.00 43.02 83 GLU A N 11
ATOM 18379 C CA . GLU A 1 83 ? 10.490 -0.748 8.514 1.00 30.12 83 GLU A CA 11
ATOM 18380 C C . GLU A 1 83 ? 10.118 -1.028 9.979 1.00 43.21 83 GLU A C 11
ATOM 18381 O O . GLU A 1 83 ? 10.703 -1.925 10.592 1.00 34.30 83 GLU A O 11
ATOM 18393 N N . VAL A 1 84 ? 9.124 -0.297 10.515 1.00 35.21 84 VAL A N 11
ATOM 18394 C CA . VAL A 1 84 ? 8.677 -0.453 11.920 1.00 60.45 84 VAL A CA 11
ATOM 18395 C C . VAL A 1 84 ? 8.079 -1.864 12.147 1.00 53.15 84 VAL A C 11
ATOM 18396 O O . VAL A 1 84 ? 7.061 -2.211 11.541 1.00 2.34 84 VAL A O 11
ATOM 18409 N N . GLU A 1 85 ? 8.757 -2.664 13.001 1.00 3.25 85 GLU A N 11
ATOM 18410 C CA . GLU A 1 85 ? 8.414 -4.077 13.295 1.00 33.03 85 GLU A CA 11
ATOM 18411 C C . GLU A 1 85 ? 8.569 -4.966 12.035 1.00 52.43 85 GLU A C 11
ATOM 18412 O O . GLU A 1 85 ? 9.560 -5.695 11.899 1.00 13.22 85 GLU A O 11
ATOM 18424 N N . GLY A 1 86 ? 7.585 -4.885 11.116 1.00 33.01 86 GLY A N 11
ATOM 18425 C CA . GLY A 1 86 ? 7.598 -5.680 9.893 1.00 22.11 86 GLY A CA 11
ATOM 18426 C C . GLY A 1 86 ? 6.563 -5.212 8.895 1.00 42.44 86 GLY A C 11
ATOM 18427 O O . GLY A 1 86 ? 5.846 -6.028 8.298 1.00 24.35 86 GLY A O 11
ATOM 18431 N N . GLU A 1 87 ? 6.500 -3.873 8.715 1.00 34.21 87 GLU A N 11
ATOM 18432 C CA . GLU A 1 87 ? 5.596 -3.221 7.741 1.00 43.04 87 GLU A CA 11
ATOM 18433 C C . GLU A 1 87 ? 5.888 -3.654 6.291 1.00 72.42 87 GLU A C 11
ATOM 18434 O O . GLU A 1 87 ? 4.980 -3.724 5.455 1.00 13.44 87 GLU A O 11
ATOM 18446 N N . ARG A 1 88 ? 7.172 -3.925 6.014 1.00 43.34 88 ARG A N 11
ATOM 18447 C CA . ARG A 1 88 ? 7.652 -4.305 4.673 1.00 64.33 88 ARG A CA 11
ATOM 18448 C C . ARG A 1 88 ? 6.929 -5.550 4.116 1.00 1.41 88 ARG A C 11
ATOM 18449 O O . ARG A 1 88 ? 6.848 -5.722 2.902 1.00 31.31 88 ARG A O 11
ATOM 18470 N N . ALA A 1 89 ? 6.400 -6.397 5.025 1.00 50.02 89 ALA A N 11
ATOM 18471 C CA . ALA A 1 89 ? 5.640 -7.606 4.667 1.00 41.25 89 ALA A CA 11
ATOM 18472 C C . ALA A 1 89 ? 4.276 -7.261 4.022 1.00 52.13 89 ALA A C 11
ATOM 18473 O O . ALA A 1 89 ? 3.910 -7.863 3.007 1.00 31.33 89 ALA A O 11
ATOM 18480 N N . THR A 1 90 ? 3.544 -6.271 4.594 1.00 20.32 90 THR A N 11
ATOM 18481 C CA . THR A 1 90 ? 2.223 -5.864 4.074 1.00 11.33 90 THR A CA 11
ATOM 18482 C C . THR A 1 90 ? 2.401 -5.166 2.718 1.00 60.01 90 THR A C 11
ATOM 18483 O O . THR A 1 90 ? 1.632 -5.393 1.785 1.00 65.52 90 THR A O 11
ATOM 18494 N N . ALA A 1 91 ? 3.464 -4.348 2.639 1.00 2.32 91 ALA A N 11
ATOM 18495 C CA . ALA A 1 91 ? 3.869 -3.628 1.422 1.00 2.42 91 ALA A CA 11
ATOM 18496 C C . ALA A 1 91 ? 4.203 -4.581 0.275 1.00 1.42 91 ALA A C 11
ATOM 18497 O O . ALA A 1 91 ? 3.807 -4.354 -0.863 1.00 14.53 91 ALA A O 11
ATOM 18504 N N . ASP A 1 92 ? 4.947 -5.638 0.619 1.00 45.15 92 ASP A N 11
ATOM 18505 C CA . ASP A 1 92 ? 5.423 -6.662 -0.339 1.00 32.53 92 ASP A CA 11
ATOM 18506 C C . ASP A 1 92 ? 4.235 -7.456 -0.905 1.00 2.14 92 ASP A C 11
ATOM 18507 O O . ASP A 1 92 ? 4.209 -7.776 -2.097 1.00 24.00 92 ASP A O 11
ATOM 18516 N N . ALA A 1 93 ? 3.248 -7.736 -0.032 1.00 73.34 93 ALA A N 11
ATOM 18517 C CA . ALA A 1 93 ? 2.016 -8.451 -0.403 1.00 55.24 93 ALA A CA 11
ATOM 18518 C C . ALA A 1 93 ? 1.208 -7.642 -1.428 1.00 11.25 93 ALA A C 11
ATOM 18519 O O . ALA A 1 93 ? 0.847 -8.156 -2.488 1.00 54.12 93 ALA A O 11
ATOM 18526 N N . VAL A 1 94 ? 0.977 -6.353 -1.114 1.00 74.12 94 VAL A N 11
ATOM 18527 C CA . VAL A 1 94 ? 0.240 -5.426 -1.990 1.00 63.43 94 VAL A CA 11
ATOM 18528 C C . VAL A 1 94 ? 1.038 -5.137 -3.280 1.00 52.41 94 VAL A C 11
ATOM 18529 O O . VAL A 1 94 ? 0.459 -5.006 -4.355 1.00 43.43 94 VAL A O 11
ATOM 18542 N N . GLY A 1 95 ? 2.373 -5.076 -3.146 1.00 73.33 95 GLY A N 11
ATOM 18543 C CA . GLY A 1 95 ? 3.264 -4.769 -4.264 1.00 61.23 95 GLY A CA 11
ATOM 18544 C C . GLY A 1 95 ? 3.310 -5.870 -5.302 1.00 52.53 95 GLY A C 11
ATOM 18545 O O . GLY A 1 95 ? 3.404 -5.600 -6.500 1.00 4.42 95 GLY A O 11
ATOM 18549 N N . ARG A 1 96 ? 3.210 -7.116 -4.826 1.00 31.34 96 ARG A N 11
ATOM 18550 C CA . ARG A 1 96 ? 3.180 -8.313 -5.679 1.00 70.51 96 ARG A CA 11
ATOM 18551 C C . ARG A 1 96 ? 1.828 -8.400 -6.412 1.00 53.40 96 ARG A C 11
ATOM 18552 O O . ARG A 1 96 ? 1.774 -8.643 -7.621 1.00 24.24 96 ARG A O 11
ATOM 18573 N N . THR A 1 97 ? 0.746 -8.146 -5.650 1.00 21.11 97 THR A N 11
ATOM 18574 C CA . THR A 1 97 ? -0.644 -8.218 -6.134 1.00 32.41 97 THR A CA 11
ATOM 18575 C C . THR A 1 97 ? -0.935 -7.112 -7.179 1.00 72.12 97 THR A C 11
ATOM 18576 O O . THR A 1 97 ? -1.637 -7.348 -8.170 1.00 71.23 97 THR A O 11
ATOM 18587 N N . LEU A 1 98 ? -0.365 -5.922 -6.950 1.00 5.21 98 LEU A N 11
ATOM 18588 C CA . LEU A 1 98 ? -0.518 -4.755 -7.842 1.00 51.51 98 LEU A CA 11
ATOM 18589 C C . LEU A 1 98 ? 0.461 -4.849 -9.035 1.00 61.01 98 LEU A C 11
ATOM 18590 O O . LEU A 1 98 ? 0.146 -4.404 -10.148 1.00 11.15 98 LEU A O 11
ATOM 18606 N N . GLY A 1 99 ? 1.639 -5.457 -8.785 1.00 72.44 99 GLY A N 11
ATOM 18607 C CA . GLY A 1 99 ? 2.722 -5.524 -9.771 1.00 50.12 99 GLY A CA 11
ATOM 18608 C C . GLY A 1 99 ? 3.507 -4.217 -9.851 1.00 23.34 99 GLY A C 11
ATOM 18609 O O . GLY A 1 99 ? 3.862 -3.765 -10.945 1.00 72.51 99 GLY A O 11
ATOM 18613 N N . ALA A 1 100 ? 3.768 -3.607 -8.682 1.00 54.12 100 ALA A N 11
ATOM 18614 C CA . ALA A 1 100 ? 4.466 -2.309 -8.577 1.00 74.40 100 ALA A CA 11
ATOM 18615 C C . ALA A 1 100 ? 5.826 -2.465 -7.875 1.00 22.13 100 ALA A C 11
ATOM 18616 O O . ALA A 1 100 ? 6.033 -3.409 -7.101 1.00 43.11 100 ALA A O 11
ATOM 18623 N N . ALA A 1 101 ? 6.732 -1.511 -8.157 1.00 42.33 101 ALA A N 11
ATOM 18624 C CA . ALA A 1 101 ? 8.097 -1.480 -7.601 1.00 41.52 101 ALA A CA 11
ATOM 18625 C C . ALA A 1 101 ? 8.069 -1.192 -6.088 1.00 74.53 101 ALA A C 11
ATOM 18626 O O . ALA A 1 101 ? 7.489 -0.186 -5.664 1.00 1.53 101 ALA A O 11
ATOM 18633 N N . VAL A 1 102 ? 8.681 -2.082 -5.285 1.00 3.14 102 VAL A N 11
ATOM 18634 C CA . VAL A 1 102 ? 8.771 -1.916 -3.822 1.00 5.32 102 VAL A CA 11
ATOM 18635 C C . VAL A 1 102 ? 10.060 -1.131 -3.447 1.00 42.23 102 VAL A C 11
ATOM 18636 O O . VAL A 1 102 ? 11.186 -1.587 -3.669 1.00 2.42 102 VAL A O 11
ATOM 18649 N N . GLU A 1 103 ? 9.866 0.088 -2.940 1.00 32.53 103 GLU A N 11
ATOM 18650 C CA . GLU A 1 103 ? 10.939 0.978 -2.481 1.00 12.20 103 GLU A CA 11
ATOM 18651 C C . GLU A 1 103 ? 10.849 1.179 -0.971 1.00 2.34 103 GLU A C 11
ATOM 18652 O O . GLU A 1 103 ? 9.781 1.019 -0.377 1.00 23.31 103 GLU A O 11
ATOM 18664 N N . LEU A 1 104 ? 11.979 1.572 -0.376 1.00 31.11 104 LEU A N 11
ATOM 18665 C CA . LEU A 1 104 ? 12.059 1.985 1.029 1.00 30.35 104 LEU A CA 11
ATOM 18666 C C . LEU A 1 104 ? 11.281 3.302 1.258 1.00 21.44 104 LEU A C 11
ATOM 18667 O O . LEU A 1 104 ? 10.619 3.820 0.344 1.00 70.22 104 LEU A O 11
ATOM 18683 N N . ARG A 1 105 ? 11.351 3.829 2.491 1.00 64.24 105 ARG A N 11
ATOM 18684 C CA . ARG A 1 105 ? 10.694 5.096 2.846 1.00 42.54 105 ARG A CA 11
ATOM 18685 C C . ARG A 1 105 ? 11.207 6.268 1.969 1.00 13.44 105 ARG A C 11
ATOM 18686 O O . ARG A 1 105 ? 10.426 7.133 1.588 1.00 22.41 105 ARG A O 11
ATOM 18707 N N . LEU A 1 106 ? 12.527 6.273 1.648 1.00 74.11 106 LEU A N 11
ATOM 18708 C CA . LEU A 1 106 ? 13.165 7.315 0.797 1.00 21.44 106 LEU A CA 11
ATOM 18709 C C . LEU A 1 106 ? 12.987 8.763 1.384 1.00 53.31 106 LEU A C 11
ATOM 18710 O O . LEU A 1 106 ? 12.282 8.949 2.381 1.00 43.40 106 LEU A O 11
ATOM 18726 N N . PRO A 1 107 ? 13.644 9.819 0.806 1.00 53.42 107 PRO A N 11
ATOM 18727 C CA . PRO A 1 107 ? 13.295 11.250 1.105 1.00 45.24 107 PRO A CA 11
ATOM 18728 C C . PRO A 1 107 ? 11.826 11.632 0.756 1.00 61.15 107 PRO A C 11
ATOM 18729 O O . PRO A 1 107 ? 11.348 12.701 1.162 1.00 31.42 107 PRO A O 11
ATOM 18740 N N . GLU A 1 108 ? 11.131 10.753 0.011 1.00 32.54 108 GLU A N 11
ATOM 18741 C CA . GLU A 1 108 ? 9.750 10.964 -0.469 1.00 61.14 108 GLU A CA 11
ATOM 18742 C C . GLU A 1 108 ? 8.744 11.052 0.691 1.00 63.44 108 GLU A C 11
ATOM 18743 O O . GLU A 1 108 ? 7.932 11.987 0.758 1.00 64.14 108 GLU A O 11
ATOM 18755 N N . LEU A 1 109 ? 8.867 10.096 1.635 1.00 23.14 109 LEU A N 11
ATOM 18756 C CA . LEU A 1 109 ? 7.969 9.953 2.798 1.00 1.43 109 LEU A CA 11
ATOM 18757 C C . LEU A 1 109 ? 8.129 11.082 3.840 1.00 65.43 109 LEU A C 11
ATOM 18758 O O . LEU A 1 109 ? 7.496 11.032 4.904 1.00 54.25 109 LEU A O 11
ATOM 18774 N N . SER A 1 110 ? 8.962 12.085 3.535 1.00 54.30 110 SER A N 11
ATOM 18775 C CA . SER A 1 110 ? 9.068 13.297 4.343 1.00 11.43 110 SER A CA 11
ATOM 18776 C C . SER A 1 110 ? 7.806 14.178 4.162 1.00 74.41 110 SER A C 11
ATOM 18777 O O . SER A 1 110 ? 7.199 14.610 5.149 1.00 43.34 110 SER A O 11
ATOM 18785 N N . ASP A 1 111 ? 7.408 14.421 2.893 1.00 50.53 111 ASP A N 11
ATOM 18786 C CA . ASP A 1 111 ? 6.303 15.360 2.566 1.00 10.42 111 ASP A CA 11
ATOM 18787 C C . ASP A 1 111 ? 4.935 14.660 2.632 1.00 22.32 111 ASP A C 11
ATOM 18788 O O . ASP A 1 111 ? 3.948 15.239 3.111 1.00 31.34 111 ASP A O 11
ATOM 18797 N N . GLN A 1 112 ? 4.902 13.387 2.218 1.00 42.03 112 GLN A N 11
ATOM 18798 C CA . GLN A 1 112 ? 3.677 12.576 2.219 1.00 11.33 112 GLN A CA 11
ATOM 18799 C C . GLN A 1 112 ? 3.549 11.832 3.574 1.00 71.15 112 GLN A C 11
ATOM 18800 O O . GLN A 1 112 ? 4.553 11.742 4.301 1.00 11.45 112 GLN A O 11
ATOM 18814 N N . PRO A 1 113 ? 2.308 11.343 3.960 1.00 12.15 113 PRO A N 11
ATOM 18815 C CA . PRO A 1 113 ? 2.106 10.607 5.241 1.00 22.02 113 PRO A CA 11
ATOM 18816 C C . PRO A 1 113 ? 3.124 9.453 5.434 1.00 61.45 113 PRO A C 11
ATOM 18817 O O . PRO A 1 113 ? 3.149 8.523 4.615 1.00 34.33 113 PRO A O 11
ATOM 18828 N N . PRO A 1 114 ? 3.961 9.495 6.530 1.00 32.31 114 PRO A N 11
ATOM 18829 C CA . PRO A 1 114 ? 5.038 8.498 6.745 1.00 42.42 114 PRO A CA 11
ATOM 18830 C C . PRO A 1 114 ? 4.503 7.094 7.129 1.00 60.21 114 PRO A C 11
ATOM 18831 O O . PRO A 1 114 ? 3.844 6.926 8.160 1.00 65.24 114 PRO A O 11
ATOM 18842 N N . GLY A 1 115 ? 4.773 6.110 6.265 1.00 63.42 115 GLY A N 11
ATOM 18843 C CA . GLY A 1 115 ? 4.447 4.708 6.531 1.00 41.54 115 GLY A CA 11
ATOM 18844 C C . GLY A 1 115 ? 4.507 3.892 5.262 1.00 55.11 115 GLY A C 11
ATOM 18845 O O . GLY A 1 115 ? 5.157 4.306 4.287 1.00 3.04 115 GLY A O 11
ATOM 18849 N N . VAL A 1 116 ? 3.869 2.715 5.274 1.00 75.25 116 VAL A N 11
ATOM 18850 C CA . VAL A 1 116 ? 3.647 1.936 4.049 1.00 63.14 116 VAL A CA 11
ATOM 18851 C C . VAL A 1 116 ? 2.502 2.573 3.282 1.00 11.32 116 VAL A C 11
ATOM 18852 O O . VAL A 1 116 ? 1.352 2.490 3.691 1.00 23.25 116 VAL A O 11
ATOM 18865 N N . ILE A 1 117 ? 2.837 3.255 2.186 1.00 42.34 117 ILE A N 11
ATOM 18866 C CA . ILE A 1 117 ? 1.853 3.894 1.312 1.00 13.45 117 ILE A CA 11
ATOM 18867 C C . ILE A 1 117 ? 2.048 3.357 -0.113 1.00 42.02 117 ILE A C 11
ATOM 18868 O O . ILE A 1 117 ? 3.153 3.354 -0.655 1.00 63.42 117 ILE A O 11
ATOM 18884 N N . VAL A 1 118 ? 0.973 2.821 -0.671 1.00 60.15 118 VAL A N 11
ATOM 18885 C CA . VAL A 1 118 ? 0.967 2.213 -1.990 1.00 51.34 118 VAL A CA 11
ATOM 18886 C C . VAL A 1 118 ? 0.293 3.183 -2.944 1.00 1.42 118 VAL A C 11
ATOM 18887 O O . VAL A 1 118 ? -0.927 3.392 -2.870 1.00 25.11 118 VAL A O 11
ATOM 18900 N N . VAL A 1 119 ? 1.094 3.819 -3.797 1.00 71.22 119 VAL A N 11
ATOM 18901 C CA . VAL A 1 119 ? 0.578 4.780 -4.773 1.00 14.41 119 VAL A CA 11
ATOM 18902 C C . VAL A 1 119 ? 0.349 4.070 -6.104 1.00 53.24 119 VAL A C 11
ATOM 18903 O O . VAL A 1 119 ? 1.264 3.444 -6.640 1.00 22.40 119 VAL A O 11
ATOM 18916 N N . VAL A 1 120 ? -0.887 4.136 -6.606 1.00 60.42 120 VAL A N 11
ATOM 18917 C CA . VAL A 1 120 ? -1.262 3.566 -7.905 1.00 62.02 120 VAL A CA 11
ATOM 18918 C C . VAL A 1 120 ? -1.383 4.704 -8.928 1.00 64.12 120 VAL A C 11
ATOM 18919 O O . VAL A 1 120 ? -2.071 5.696 -8.671 1.00 21.23 120 VAL A O 11
ATOM 18932 N N . THR A 1 121 ? -0.703 4.556 -10.080 1.00 15.44 121 THR A N 11
ATOM 18933 C CA . THR A 1 121 ? -0.808 5.512 -11.192 1.00 42.22 121 THR A CA 11
ATOM 18934 C C . THR A 1 121 ? -2.185 5.328 -11.867 1.00 31.32 121 THR A C 11
ATOM 18935 O O . THR A 1 121 ? -2.609 4.188 -12.142 1.00 3.21 121 THR A O 11
ATOM 18946 N N . GLY A 1 122 ? -2.879 6.442 -12.100 1.00 45.32 122 GLY A N 11
ATOM 18947 C CA . GLY A 1 122 ? -4.301 6.400 -12.456 1.00 13.02 122 GLY A CA 11
ATOM 18948 C C . GLY A 1 122 ? -5.168 6.325 -11.196 1.00 2.30 122 GLY A C 11
ATOM 18949 O O . GLY A 1 122 ? -6.213 5.646 -11.197 1.00 72.54 122 GLY A O 11
ATOM 18954 N N . GLY A 1 1 ? 58.483 -82.702 19.613 1.00 14.34 1 GLY A N 12
ATOM 18955 C CA . GLY A 1 1 ? 57.468 -83.116 18.622 1.00 42.42 1 GLY A CA 12
ATOM 18956 C C . GLY A 1 1 ? 56.318 -82.128 18.552 1.00 44.21 1 GLY A C 12
ATOM 18957 O O . GLY A 1 1 ? 56.460 -81.048 17.960 1.00 14.42 1 GLY A O 12
ATOM 18963 N N . SER A 1 2 ? 55.190 -82.482 19.193 1.00 1.34 2 SER A N 12
ATOM 18964 C CA . SER A 1 2 ? 53.975 -81.654 19.218 1.00 20.45 2 SER A CA 12
ATOM 18965 C C . SER A 1 2 ? 53.096 -82.034 20.431 1.00 63.45 2 SER A C 12
ATOM 18966 O O . SER A 1 2 ? 53.354 -83.035 21.112 1.00 23.31 2 SER A O 12
ATOM 18974 N N . SER A 1 3 ? 52.070 -81.211 20.697 1.00 71.31 3 SER A N 12
ATOM 18975 C CA . SER A 1 3 ? 51.071 -81.462 21.752 1.00 43.13 3 SER A CA 12
ATOM 18976 C C . SER A 1 3 ? 49.698 -80.904 21.306 1.00 43.10 3 SER A C 12
ATOM 18977 O O . SER A 1 3 ? 49.553 -79.683 21.168 1.00 33.43 3 SER A O 12
ATOM 18985 N N . PRO A 1 4 ? 48.683 -81.789 21.011 1.00 1.54 4 PRO A N 12
ATOM 18986 C CA . PRO A 1 4 ? 47.286 -81.347 20.744 1.00 24.03 4 PRO A CA 12
ATOM 18987 C C . PRO A 1 4 ? 46.642 -80.599 21.940 1.00 70.41 4 PRO A C 12
ATOM 18988 O O . PRO A 1 4 ? 47.045 -80.777 23.093 1.00 21.10 4 PRO A O 12
ATOM 18999 N N . ASN A 1 5 ? 45.635 -79.774 21.640 1.00 43.31 5 ASN A N 12
ATOM 19000 C CA . ASN A 1 5 ? 44.874 -78.986 22.635 1.00 22.53 5 ASN A CA 12
ATOM 19001 C C . ASN A 1 5 ? 43.376 -79.298 22.472 1.00 21.13 5 ASN A C 12
ATOM 19002 O O . ASN A 1 5 ? 42.885 -79.422 21.342 1.00 3.42 5 ASN A O 12
ATOM 19013 N N . SER A 1 6 ? 42.658 -79.426 23.598 1.00 54.03 6 SER A N 12
ATOM 19014 C CA . SER A 1 6 ? 41.194 -79.662 23.615 1.00 73.22 6 SER A CA 12
ATOM 19015 C C . SER A 1 6 ? 40.521 -78.914 24.786 1.00 44.03 6 SER A C 12
ATOM 19016 O O . SER A 1 6 ? 39.339 -79.142 25.079 1.00 31.44 6 SER A O 12
ATOM 19024 N N . GLU A 1 7 ? 41.276 -77.984 25.406 1.00 12.42 7 GLU A N 12
ATOM 19025 C CA . GLU A 1 7 ? 40.818 -77.155 26.545 1.00 61.02 7 GLU A CA 12
ATOM 19026 C C . GLU A 1 7 ? 39.937 -75.971 26.077 1.00 13.25 7 GLU A C 12
ATOM 19027 O O . GLU A 1 7 ? 39.389 -75.237 26.912 1.00 21.11 7 GLU A O 12
ATOM 19039 N N . ASP A 1 8 ? 39.843 -75.797 24.743 1.00 15.54 8 ASP A N 12
ATOM 19040 C CA . ASP A 1 8 ? 39.100 -74.697 24.089 1.00 74.22 8 ASP A CA 12
ATOM 19041 C C . ASP A 1 8 ? 37.618 -74.667 24.511 1.00 22.52 8 ASP A C 12
ATOM 19042 O O . ASP A 1 8 ? 37.029 -73.579 24.580 1.00 33.03 8 ASP A O 12
ATOM 19051 N N . ASP A 1 9 ? 37.038 -75.875 24.767 1.00 20.42 9 ASP A N 12
ATOM 19052 C CA . ASP A 1 9 ? 35.672 -76.049 25.320 1.00 30.20 9 ASP A CA 12
ATOM 19053 C C . ASP A 1 9 ? 34.575 -75.601 24.311 1.00 62.03 9 ASP A C 12
ATOM 19054 O O . ASP A 1 9 ? 34.875 -75.016 23.265 1.00 14.04 9 ASP A O 12
ATOM 19063 N N . SER A 1 10 ? 33.307 -75.925 24.606 1.00 70.14 10 SER A N 12
ATOM 19064 C CA . SER A 1 10 ? 32.161 -75.547 23.768 1.00 63.00 10 SER A CA 12
ATOM 19065 C C . SER A 1 10 ? 31.073 -74.921 24.655 1.00 64.41 10 SER A C 12
ATOM 19066 O O . SER A 1 10 ? 30.655 -75.536 25.648 1.00 70.12 10 SER A O 12
ATOM 19074 N N . SER A 1 11 ? 30.635 -73.698 24.302 1.00 60.51 11 SER A N 12
ATOM 19075 C CA . SER A 1 11 ? 29.559 -72.983 25.017 1.00 42.24 11 SER A CA 12
ATOM 19076 C C . SER A 1 11 ? 28.847 -72.006 24.057 1.00 4.51 11 SER A C 12
ATOM 19077 O O . SER A 1 11 ? 29.351 -71.724 22.964 1.00 23.13 11 SER A O 12
ATOM 19085 N N . ALA A 1 12 ? 27.677 -71.494 24.477 1.00 4.03 12 ALA A N 12
ATOM 19086 C CA . ALA A 1 12 ? 26.899 -70.499 23.709 1.00 43.53 12 ALA A CA 12
ATOM 19087 C C . ALA A 1 12 ? 26.409 -69.376 24.632 1.00 33.30 12 ALA A C 12
ATOM 19088 O O . ALA A 1 12 ? 26.267 -69.578 25.845 1.00 1.44 12 ALA A O 12
ATOM 19095 N N . ILE A 1 13 ? 26.173 -68.192 24.044 1.00 61.41 13 ILE A N 12
ATOM 19096 C CA . ILE A 1 13 ? 25.630 -67.016 24.754 1.00 32.22 13 ILE A CA 12
ATOM 19097 C C . ILE A 1 13 ? 24.694 -66.229 23.807 1.00 42.52 13 ILE A C 12
ATOM 19098 O O . ILE A 1 13 ? 24.995 -66.069 22.615 1.00 12.42 13 ILE A O 12
ATOM 19114 N N . SER A 1 14 ? 23.560 -65.760 24.349 1.00 2.43 14 SER A N 12
ATOM 19115 C CA . SER A 1 14 ? 22.549 -64.997 23.603 1.00 41.45 14 SER A CA 12
ATOM 19116 C C . SER A 1 14 ? 21.597 -64.295 24.587 1.00 33.15 14 SER A C 12
ATOM 19117 O O . SER A 1 14 ? 21.456 -64.737 25.734 1.00 72.11 14 SER A O 12
ATOM 19125 N N . THR A 1 15 ? 20.947 -63.206 24.130 1.00 25.55 15 THR A N 12
ATOM 19126 C CA . THR A 1 15 ? 19.922 -62.490 24.912 1.00 3.42 15 THR A CA 12
ATOM 19127 C C . THR A 1 15 ? 19.077 -61.581 23.997 1.00 24.15 15 THR A C 12
ATOM 19128 O O . THR A 1 15 ? 19.532 -61.146 22.935 1.00 61.50 15 THR A O 12
ATOM 19139 N N . MET A 1 16 ? 17.842 -61.299 24.433 1.00 2.41 16 MET A N 12
ATOM 19140 C CA . MET A 1 16 ? 16.864 -60.475 23.689 1.00 41.40 16 MET A CA 12
ATOM 19141 C C . MET A 1 16 ? 16.636 -59.145 24.421 1.00 44.20 16 MET A C 12
ATOM 19142 O O . MET A 1 16 ? 16.655 -59.106 25.658 1.00 71.54 16 MET A O 12
ATOM 19156 N N . THR A 1 17 ? 16.417 -58.066 23.647 1.00 11.43 17 THR A N 12
ATOM 19157 C CA . THR A 1 17 ? 16.132 -56.714 24.177 1.00 44.33 17 THR A CA 12
ATOM 19158 C C . THR A 1 17 ? 15.073 -56.016 23.294 1.00 45.34 17 THR A C 12
ATOM 19159 O O . THR A 1 17 ? 15.119 -56.137 22.065 1.00 4.45 17 THR A O 12
ATOM 19170 N N . THR A 1 18 ? 14.109 -55.318 23.924 1.00 23.30 18 THR A N 12
ATOM 19171 C CA . THR A 1 18 ? 13.147 -54.434 23.220 1.00 15.23 18 THR A CA 12
ATOM 19172 C C . THR A 1 18 ? 13.368 -52.968 23.652 1.00 64.24 18 THR A C 12
ATOM 19173 O O . THR A 1 18 ? 14.144 -52.692 24.579 1.00 51.25 18 THR A O 12
ATOM 19184 N N . THR A 1 19 ? 12.681 -52.037 22.971 1.00 74.33 19 THR A N 12
ATOM 19185 C CA . THR A 1 19 ? 12.706 -50.599 23.297 1.00 4.20 19 THR A CA 12
ATOM 19186 C C . THR A 1 19 ? 11.362 -49.959 22.881 1.00 3.15 19 THR A C 12
ATOM 19187 O O . THR A 1 19 ? 10.857 -50.241 21.789 1.00 60.13 19 THR A O 12
ATOM 19198 N N . THR A 1 20 ? 10.787 -49.124 23.764 1.00 1.32 20 THR A N 12
ATOM 19199 C CA . THR A 1 20 ? 9.541 -48.392 23.483 1.00 73.42 20 THR A CA 12
ATOM 19200 C C . THR A 1 20 ? 9.860 -46.942 23.059 1.00 33.53 20 THR A C 12
ATOM 19201 O O . THR A 1 20 ? 10.563 -46.222 23.779 1.00 63.11 20 THR A O 12
ATOM 19212 N N . ALA A 1 21 ? 9.360 -46.542 21.883 1.00 74.33 21 ALA A N 12
ATOM 19213 C CA . ALA A 1 21 ? 9.472 -45.167 21.370 1.00 63.45 21 ALA A CA 12
ATOM 19214 C C . ALA A 1 21 ? 8.073 -44.537 21.311 1.00 62.15 21 ALA A C 12
ATOM 19215 O O . ALA A 1 21 ? 7.234 -44.954 20.507 1.00 72.30 21 ALA A O 12
ATOM 19222 N N . ALA A 1 22 ? 7.814 -43.573 22.204 1.00 35.20 22 ALA A N 12
ATOM 19223 C CA . ALA A 1 22 ? 6.545 -42.825 22.235 1.00 52.22 22 ALA A CA 12
ATOM 19224 C C . ALA A 1 22 ? 6.742 -41.437 21.591 1.00 14.55 22 ALA A C 12
ATOM 19225 O O . ALA A 1 22 ? 7.440 -40.593 22.168 1.00 54.10 22 ALA A O 12
ATOM 19232 N N . PRO A 1 23 ? 6.155 -41.179 20.373 1.00 1.52 23 PRO A N 12
ATOM 19233 C CA . PRO A 1 23 ? 6.250 -39.855 19.705 1.00 52.22 23 PRO A CA 12
ATOM 19234 C C . PRO A 1 23 ? 5.249 -38.834 20.293 1.00 12.41 23 PRO A C 12
ATOM 19235 O O . PRO A 1 23 ? 4.594 -39.104 21.307 1.00 12.35 23 PRO A O 12
ATOM 19246 N N . THR A 1 24 ? 5.137 -37.672 19.632 1.00 61.31 24 THR A N 12
ATOM 19247 C CA . THR A 1 24 ? 4.248 -36.567 20.045 1.00 23.43 24 THR A CA 12
ATOM 19248 C C . THR A 1 24 ? 4.133 -35.542 18.894 1.00 53.10 24 THR A C 12
ATOM 19249 O O . THR A 1 24 ? 4.722 -35.746 17.818 1.00 71.55 24 THR A O 12
ATOM 19260 N N . SER A 1 25 ? 3.366 -34.458 19.107 1.00 33.44 25 SER A N 12
ATOM 19261 C CA . SER A 1 25 ? 3.076 -33.451 18.068 1.00 63.32 25 SER A CA 12
ATOM 19262 C C . SER A 1 25 ? 3.293 -32.020 18.620 1.00 70.44 25 SER A C 12
ATOM 19263 O O . SER A 1 25 ? 3.437 -31.827 19.830 1.00 23.34 25 SER A O 12
ATOM 19271 N N . THR A 1 26 ? 3.316 -31.031 17.709 1.00 42.21 26 THR A N 12
ATOM 19272 C CA . THR A 1 26 ? 3.539 -29.607 18.029 1.00 4.11 26 THR A CA 12
ATOM 19273 C C . THR A 1 26 ? 2.261 -28.797 17.740 1.00 41.45 26 THR A C 12
ATOM 19274 O O . THR A 1 26 ? 1.626 -29.003 16.699 1.00 42.34 26 THR A O 12
ATOM 19285 N N . SER A 1 27 ? 1.896 -27.881 18.659 1.00 3.33 27 SER A N 12
ATOM 19286 C CA . SER A 1 27 ? 0.784 -26.941 18.456 1.00 53.53 27 SER A CA 12
ATOM 19287 C C . SER A 1 27 ? 1.291 -25.672 17.749 1.00 51.33 27 SER A C 12
ATOM 19288 O O . SER A 1 27 ? 2.343 -25.124 18.111 1.00 73.11 27 SER A O 12
ATOM 19296 N N . VAL A 1 28 ? 0.543 -25.235 16.731 1.00 31.44 28 VAL A N 12
ATOM 19297 C CA . VAL A 1 28 ? 0.841 -24.008 15.961 1.00 51.22 28 VAL A CA 12
ATOM 19298 C C . VAL A 1 28 ? 0.184 -22.788 16.657 1.00 75.10 28 VAL A C 12
ATOM 19299 O O . VAL A 1 28 ? -0.822 -22.944 17.357 1.00 74.20 28 VAL A O 12
ATOM 19312 N N . LYS A 1 29 ? 0.774 -21.591 16.488 1.00 50.03 29 LYS A N 12
ATOM 19313 C CA . LYS A 1 29 ? 0.230 -20.329 17.034 1.00 31.03 29 LYS A CA 12
ATOM 19314 C C . LYS A 1 29 ? -0.507 -19.548 15.928 1.00 11.14 29 LYS A C 12
ATOM 19315 O O . LYS A 1 29 ? -0.109 -19.634 14.754 1.00 2.23 29 LYS A O 12
ATOM 19334 N N . PRO A 1 30 ? -1.598 -18.780 16.276 1.00 14.14 30 PRO A N 12
ATOM 19335 C CA . PRO A 1 30 ? -2.293 -17.892 15.314 1.00 14.14 30 PRO A CA 12
ATOM 19336 C C . PRO A 1 30 ? -1.431 -16.659 14.955 1.00 41.41 30 PRO A C 12
ATOM 19337 O O . PRO A 1 30 ? -0.628 -16.190 15.774 1.00 64.21 30 PRO A O 12
ATOM 19348 N N . ALA A 1 31 ? -1.605 -16.154 13.727 1.00 41.25 31 ALA A N 12
ATOM 19349 C CA . ALA A 1 31 ? -0.949 -14.918 13.262 1.00 51.34 31 ALA A CA 12
ATOM 19350 C C . ALA A 1 31 ? -1.692 -13.681 13.812 1.00 43.12 31 ALA A C 12
ATOM 19351 O O . ALA A 1 31 ? -2.865 -13.772 14.207 1.00 13.43 31 ALA A O 12
ATOM 19358 N N . ALA A 1 32 ? -1.001 -12.534 13.820 1.00 24.31 32 ALA A N 12
ATOM 19359 C CA . ALA A 1 32 ? -1.518 -11.272 14.387 1.00 4.04 32 ALA A CA 12
ATOM 19360 C C . ALA A 1 32 ? -1.307 -10.100 13.404 1.00 3.40 32 ALA A C 12
ATOM 19361 O O . ALA A 1 32 ? -0.423 -10.191 12.539 1.00 74.52 32 ALA A O 12
ATOM 19368 N N . PRO A 1 33 ? -2.135 -8.993 13.509 1.00 11.43 33 PRO A N 12
ATOM 19369 C CA . PRO A 1 33 ? -1.916 -7.727 12.750 1.00 53.10 33 PRO A CA 12
ATOM 19370 C C . PRO A 1 33 ? -0.462 -7.209 12.826 1.00 22.13 33 PRO A C 12
ATOM 19371 O O . PRO A 1 33 ? 0.113 -7.105 13.915 1.00 71.02 33 PRO A O 12
ATOM 19382 N N . ARG A 1 34 ? 0.120 -6.906 11.648 1.00 70.45 34 ARG A N 12
ATOM 19383 C CA . ARG A 1 34 ? 1.540 -6.507 11.527 1.00 32.33 34 ARG A CA 12
ATOM 19384 C C . ARG A 1 34 ? 1.690 -4.984 11.435 1.00 42.14 34 ARG A C 12
ATOM 19385 O O . ARG A 1 34 ? 2.343 -4.369 12.288 1.00 34.54 34 ARG A O 12
ATOM 19406 N N . ALA A 1 35 ? 1.073 -4.377 10.406 1.00 53.24 35 ALA A N 12
ATOM 19407 C CA . ALA A 1 35 ? 1.345 -2.973 10.051 1.00 45.24 35 ALA A CA 12
ATOM 19408 C C . ALA A 1 35 ? 0.190 -2.315 9.284 1.00 31.21 35 ALA A C 12
ATOM 19409 O O . ALA A 1 35 ? -0.746 -2.984 8.826 1.00 43.34 35 ALA A O 12
ATOM 19416 N N . GLU A 1 36 ? 0.300 -0.979 9.171 1.00 54.52 36 GLU A N 12
ATOM 19417 C CA . GLU A 1 36 ? -0.619 -0.124 8.422 1.00 14.13 36 GLU A CA 12
ATOM 19418 C C . GLU A 1 36 ? -0.183 -0.028 6.947 1.00 3.33 36 GLU A C 12
ATOM 19419 O O . GLU A 1 36 ? 0.967 0.329 6.645 1.00 33.14 36 GLU A O 12
ATOM 19431 N N . VAL A 1 37 ? -1.109 -0.376 6.056 1.00 53.10 37 VAL A N 12
ATOM 19432 C CA . VAL A 1 37 ? -1.006 -0.124 4.613 1.00 72.30 37 VAL A CA 12
ATOM 19433 C C . VAL A 1 37 ? -2.042 0.945 4.217 1.00 24.24 37 VAL A C 12
ATOM 19434 O O . VAL A 1 37 ? -3.162 0.934 4.730 1.00 43.11 37 VAL A O 12
ATOM 19447 N N . ARG A 1 38 ? -1.662 1.872 3.321 1.00 14.14 38 ARG A N 12
ATOM 19448 C CA . ARG A 1 38 ? -2.601 2.856 2.745 1.00 1.15 38 ARG A CA 12
ATOM 19449 C C . ARG A 1 38 ? -2.328 3.020 1.234 1.00 44.43 38 ARG A C 12
ATOM 19450 O O . ARG A 1 38 ? -1.306 3.576 0.826 1.00 71.51 38 ARG A O 12
ATOM 19471 N N . VAL A 1 39 ? -3.263 2.507 0.419 1.00 51.50 39 VAL A N 12
ATOM 19472 C CA . VAL A 1 39 ? -3.200 2.552 -1.047 1.00 0.15 39 VAL A CA 12
ATOM 19473 C C . VAL A 1 39 ? -3.995 3.759 -1.571 1.00 73.34 39 VAL A C 12
ATOM 19474 O O . VAL A 1 39 ? -5.119 4.002 -1.139 1.00 13.24 39 VAL A O 12
ATOM 19487 N N . TYR A 1 40 ? -3.412 4.507 -2.507 1.00 50.30 40 TYR A N 12
ATOM 19488 C CA . TYR A 1 40 ? -4.068 5.670 -3.112 1.00 14.22 40 TYR A CA 12
ATOM 19489 C C . TYR A 1 40 ? -3.474 5.964 -4.491 1.00 55.33 40 TYR A C 12
ATOM 19490 O O . TYR A 1 40 ? -2.268 5.796 -4.706 1.00 3.21 40 TYR A O 12
ATOM 19508 N N . ASN A 1 41 ? -4.330 6.403 -5.419 1.00 15.41 41 ASN A N 12
ATOM 19509 C CA . ASN A 1 41 ? -3.914 6.753 -6.791 1.00 35.40 41 ASN A CA 12
ATOM 19510 C C . ASN A 1 41 ? -3.699 8.278 -6.891 1.00 75.31 41 ASN A C 12
ATOM 19511 O O . ASN A 1 41 ? -4.413 9.052 -6.254 1.00 73.45 41 ASN A O 12
ATOM 19522 N N . ILE A 1 42 ? -2.685 8.714 -7.663 1.00 63.34 42 ILE A N 12
ATOM 19523 C CA . ILE A 1 42 ? -2.326 10.150 -7.804 1.00 3.23 42 ILE A CA 12
ATOM 19524 C C . ILE A 1 42 ? -2.438 10.581 -9.300 1.00 12.31 42 ILE A C 12
ATOM 19525 O O . ILE A 1 42 ? -1.905 11.613 -9.734 1.00 23.31 42 ILE A O 12
ATOM 19541 N N . SER A 1 43 ? -3.200 9.797 -10.067 1.00 54.32 43 SER A N 12
ATOM 19542 C CA . SER A 1 43 ? -3.442 10.021 -11.510 1.00 25.22 43 SER A CA 12
ATOM 19543 C C . SER A 1 43 ? -4.846 9.465 -11.863 1.00 25.41 43 SER A C 12
ATOM 19544 O O . SER A 1 43 ? -5.785 9.693 -11.089 1.00 73.23 43 SER A O 12
ATOM 19552 N N . GLY A 1 44 ? -4.993 8.766 -13.020 1.00 44.25 44 GLY A N 12
ATOM 19553 C CA . GLY A 1 44 ? -6.251 8.128 -13.415 1.00 43.22 44 GLY A CA 12
ATOM 19554 C C . GLY A 1 44 ? -6.713 7.085 -12.406 1.00 43.40 44 GLY A C 12
ATOM 19555 O O . GLY A 1 44 ? -6.299 5.923 -12.472 1.00 61.13 44 GLY A O 12
ATOM 19559 N N . THR A 1 45 ? -7.547 7.528 -11.450 1.00 22.15 45 THR A N 12
ATOM 19560 C CA . THR A 1 45 ? -7.968 6.725 -10.300 1.00 53.42 45 THR A CA 12
ATOM 19561 C C . THR A 1 45 ? -9.180 5.825 -10.631 1.00 64.11 45 THR A C 12
ATOM 19562 O O . THR A 1 45 ? -10.294 6.302 -10.875 1.00 4.50 45 THR A O 12
ATOM 19573 N N . GLU A 1 46 ? -8.912 4.516 -10.708 1.00 30.13 46 GLU A N 12
ATOM 19574 C CA . GLU A 1 46 ? -9.944 3.464 -10.724 1.00 62.45 46 GLU A CA 12
ATOM 19575 C C . GLU A 1 46 ? -10.003 2.791 -9.339 1.00 12.32 46 GLU A C 12
ATOM 19576 O O . GLU A 1 46 ? -9.127 3.020 -8.490 1.00 65.42 46 GLU A O 12
ATOM 19588 N N . GLY A 1 47 ? -11.021 1.933 -9.132 1.00 32.51 47 GLY A N 12
ATOM 19589 C CA . GLY A 1 47 ? -11.183 1.195 -7.872 1.00 24.42 47 GLY A CA 12
ATOM 19590 C C . GLY A 1 47 ? -10.243 -0.005 -7.744 1.00 12.05 47 GLY A C 12
ATOM 19591 O O . GLY A 1 47 ? -10.248 -0.686 -6.713 1.00 53.32 47 GLY A O 12
ATOM 19595 N N . ALA A 1 48 ? -9.433 -0.255 -8.796 1.00 62.11 48 ALA A N 12
ATOM 19596 C CA . ALA A 1 48 ? -8.467 -1.368 -8.845 1.00 11.13 48 ALA A CA 12
ATOM 19597 C C . ALA A 1 48 ? -7.373 -1.246 -7.765 1.00 41.23 48 ALA A C 12
ATOM 19598 O O . ALA A 1 48 ? -6.847 -2.261 -7.295 1.00 22.11 48 ALA A O 12
ATOM 19605 N N . ALA A 1 49 ? -7.040 0.004 -7.395 1.00 62.11 49 ALA A N 12
ATOM 19606 C CA . ALA A 1 49 ? -6.106 0.299 -6.297 1.00 40.01 49 ALA A CA 12
ATOM 19607 C C . ALA A 1 49 ? -6.639 -0.246 -4.963 1.00 64.23 49 ALA A C 12
ATOM 19608 O O . ALA A 1 49 ? -5.891 -0.837 -4.183 1.00 62.22 49 ALA A O 12
ATOM 19615 N N . ALA A 1 50 ? -7.955 -0.076 -4.743 1.00 13.52 50 ALA A N 12
ATOM 19616 C CA . ALA A 1 50 ? -8.627 -0.508 -3.506 1.00 62.31 50 ALA A CA 12
ATOM 19617 C C . ALA A 1 50 ? -8.626 -2.040 -3.332 1.00 52.42 50 ALA A C 12
ATOM 19618 O O . ALA A 1 50 ? -8.649 -2.537 -2.205 1.00 24.32 50 ALA A O 12
ATOM 19625 N N . ARG A 1 51 ? -8.540 -2.759 -4.465 1.00 52.23 51 ARG A N 12
ATOM 19626 C CA . ARG A 1 51 ? -8.636 -4.230 -4.533 1.00 62.14 51 ARG A CA 12
ATOM 19627 C C . ARG A 1 51 ? -7.417 -4.913 -3.871 1.00 70.41 51 ARG A C 12
ATOM 19628 O O . ARG A 1 51 ? -7.537 -6.036 -3.358 1.00 31.53 51 ARG A O 12
ATOM 19649 N N . THR A 1 52 ? -6.257 -4.224 -3.864 1.00 1.11 52 THR A N 12
ATOM 19650 C CA . THR A 1 52 ? -5.028 -4.766 -3.261 1.00 33.44 52 THR A CA 12
ATOM 19651 C C . THR A 1 52 ? -5.167 -4.832 -1.721 1.00 74.21 52 THR A C 12
ATOM 19652 O O . THR A 1 52 ? -5.134 -5.926 -1.145 1.00 2.04 52 THR A O 12
ATOM 19663 N N . ALA A 1 53 ? -5.405 -3.660 -1.084 1.00 62.04 53 ALA A N 12
ATOM 19664 C CA . ALA A 1 53 ? -5.509 -3.542 0.393 1.00 3.12 53 ALA A CA 12
ATOM 19665 C C . ALA A 1 53 ? -6.766 -4.249 0.943 1.00 32.23 53 ALA A C 12
ATOM 19666 O O . ALA A 1 53 ? -6.796 -4.637 2.121 1.00 32.11 53 ALA A O 12
ATOM 19673 N N . ASP A 1 54 ? -7.779 -4.406 0.061 1.00 74.20 54 ASP A N 12
ATOM 19674 C CA . ASP A 1 54 ? -9.033 -5.132 0.341 1.00 33.24 54 ASP A CA 12
ATOM 19675 C C . ASP A 1 54 ? -8.752 -6.531 0.933 1.00 1.12 54 ASP A C 12
ATOM 19676 O O . ASP A 1 54 ? -9.371 -6.937 1.930 1.00 3.44 54 ASP A O 12
ATOM 19685 N N . ARG A 1 55 ? -7.781 -7.236 0.332 1.00 64.14 55 ARG A N 12
ATOM 19686 C CA . ARG A 1 55 ? -7.417 -8.601 0.734 1.00 24.43 55 ARG A CA 12
ATOM 19687 C C . ARG A 1 55 ? -6.578 -8.603 2.027 1.00 72.55 55 ARG A C 12
ATOM 19688 O O . ARG A 1 55 ? -6.682 -9.536 2.827 1.00 65.24 55 ARG A O 12
ATOM 19709 N N . LEU A 1 56 ? -5.752 -7.554 2.228 1.00 2.03 56 LEU A N 12
ATOM 19710 C CA . LEU A 1 56 ? -4.849 -7.466 3.395 1.00 72.41 56 LEU A CA 12
ATOM 19711 C C . LEU A 1 56 ? -5.632 -7.319 4.715 1.00 11.40 56 LEU A C 12
ATOM 19712 O O . LEU A 1 56 ? -5.203 -7.840 5.751 1.00 41.30 56 LEU A O 12
ATOM 19728 N N . LYS A 1 57 ? -6.784 -6.636 4.667 1.00 15.31 57 LYS A N 12
ATOM 19729 C CA . LYS A 1 57 ? -7.673 -6.512 5.836 1.00 74.22 57 LYS A CA 12
ATOM 19730 C C . LYS A 1 57 ? -8.271 -7.887 6.195 1.00 62.35 57 LYS A C 12
ATOM 19731 O O . LYS A 1 57 ? -8.389 -8.239 7.372 1.00 14.11 57 LYS A O 12
ATOM 19750 N N . ALA A 1 58 ? -8.608 -8.666 5.148 1.00 30.13 58 ALA A N 12
ATOM 19751 C CA . ALA A 1 58 ? -9.106 -10.048 5.288 1.00 63.23 58 ALA A CA 12
ATOM 19752 C C . ALA A 1 58 ? -8.001 -10.989 5.803 1.00 2.13 58 ALA A C 12
ATOM 19753 O O . ALA A 1 58 ? -8.285 -11.982 6.487 1.00 15.42 58 ALA A O 12
ATOM 19760 N N . ALA A 1 59 ? -6.738 -10.653 5.463 1.00 14.35 59 ALA A N 12
ATOM 19761 C CA . ALA A 1 59 ? -5.545 -11.391 5.911 1.00 51.34 59 ALA A CA 12
ATOM 19762 C C . ALA A 1 59 ? -5.239 -11.110 7.392 1.00 73.00 59 ALA A C 12
ATOM 19763 O O . ALA A 1 59 ? -4.453 -11.828 8.006 1.00 50.23 59 ALA A O 12
ATOM 19770 N N . GLY A 1 60 ? -5.863 -10.060 7.950 1.00 31.33 60 GLY A N 12
ATOM 19771 C CA . GLY A 1 60 ? -5.717 -9.716 9.363 1.00 23.12 60 GLY A CA 12
ATOM 19772 C C . GLY A 1 60 ? -4.599 -8.723 9.625 1.00 34.10 60 GLY A C 12
ATOM 19773 O O . GLY A 1 60 ? -4.100 -8.661 10.740 1.00 14.04 60 GLY A O 12
ATOM 19777 N N . PHE A 1 61 ? -4.196 -7.957 8.589 1.00 1.22 61 PHE A N 12
ATOM 19778 C CA . PHE A 1 61 ? -3.260 -6.818 8.743 1.00 53.21 61 PHE A CA 12
ATOM 19779 C C . PHE A 1 61 ? -3.987 -5.635 9.388 1.00 32.12 61 PHE A C 12
ATOM 19780 O O . PHE A 1 61 ? -5.213 -5.528 9.293 1.00 52.11 61 PHE A O 12
ATOM 19797 N N . THR A 1 62 ? -3.211 -4.732 10.003 1.00 72.51 62 THR A N 12
ATOM 19798 C CA . THR A 1 62 ? -3.711 -3.853 11.071 1.00 75.13 62 THR A CA 12
ATOM 19799 C C . THR A 1 62 ? -4.702 -2.818 10.525 1.00 45.22 62 THR A C 12
ATOM 19800 O O . THR A 1 62 ? -5.890 -2.847 10.855 1.00 3.12 62 THR A O 12
ATOM 19811 N N . VAL A 1 63 ? -4.198 -1.925 9.667 1.00 33.11 63 VAL A N 12
ATOM 19812 C CA . VAL A 1 63 ? -4.985 -0.837 9.074 1.00 22.43 63 VAL A CA 12
ATOM 19813 C C . VAL A 1 63 ? -4.806 -0.893 7.553 1.00 23.14 63 VAL A C 12
ATOM 19814 O O . VAL A 1 63 ? -3.696 -1.100 7.073 1.00 63.15 63 VAL A O 12
ATOM 19827 N N . THR A 1 64 ? -5.908 -0.747 6.813 1.00 40.31 64 THR A N 12
ATOM 19828 C CA . THR A 1 64 ? -5.907 -0.740 5.342 1.00 24.15 64 THR A CA 12
ATOM 19829 C C . THR A 1 64 ? -6.776 0.427 4.845 1.00 13.50 64 THR A C 12
ATOM 19830 O O . THR A 1 64 ? -8.007 0.364 4.906 1.00 21.51 64 THR A O 12
ATOM 19841 N N . ASP A 1 65 ? -6.121 1.512 4.413 1.00 22.51 65 ASP A N 12
ATOM 19842 C CA . ASP A 1 65 ? -6.801 2.695 3.847 1.00 52.14 65 ASP A CA 12
ATOM 19843 C C . ASP A 1 65 ? -6.692 2.676 2.325 1.00 4.32 65 ASP A C 12
ATOM 19844 O O . ASP A 1 65 ? -5.739 2.125 1.779 1.00 62.14 65 ASP A O 12
ATOM 19853 N N . VAL A 1 66 ? -7.697 3.263 1.652 1.00 3.31 66 VAL A N 12
ATOM 19854 C CA . VAL A 1 66 ? -7.789 3.295 0.180 1.00 21.24 66 VAL A CA 12
ATOM 19855 C C . VAL A 1 66 ? -8.390 4.643 -0.289 1.00 23.32 66 VAL A C 12
ATOM 19856 O O . VAL A 1 66 ? -9.310 5.165 0.357 1.00 75.42 66 VAL A O 12
ATOM 19869 N N . GLY A 1 67 ? -7.840 5.218 -1.380 1.00 21.54 67 GLY A N 12
ATOM 19870 C CA . GLY A 1 67 ? -8.409 6.444 -1.966 1.00 42.34 67 GLY A CA 12
ATOM 19871 C C . GLY A 1 67 ? -7.603 6.999 -3.139 1.00 11.02 67 GLY A C 12
ATOM 19872 O O . GLY A 1 67 ? -7.068 6.231 -3.955 1.00 21.25 67 GLY A O 12
ATOM 19876 N N . ASN A 1 68 ? -7.534 8.347 -3.226 1.00 75.24 68 ASN A N 12
ATOM 19877 C CA . ASN A 1 68 ? -6.806 9.063 -4.297 1.00 30.42 68 ASN A CA 12
ATOM 19878 C C . ASN A 1 68 ? -6.452 10.497 -3.848 1.00 62.41 68 ASN A C 12
ATOM 19879 O O . ASN A 1 68 ? -7.321 11.250 -3.401 1.00 2.13 68 ASN A O 12
ATOM 19890 N N . LEU A 1 69 ? -5.161 10.870 -3.979 1.00 40.12 69 LEU A N 12
ATOM 19891 C CA . LEU A 1 69 ? -4.619 12.164 -3.481 1.00 54.22 69 LEU A CA 12
ATOM 19892 C C . LEU A 1 69 ? -4.050 13.007 -4.645 1.00 63.24 69 LEU A C 12
ATOM 19893 O O . LEU A 1 69 ? -3.798 12.493 -5.736 1.00 51.02 69 LEU A O 12
ATOM 19909 N N . SER A 1 70 ? -3.855 14.312 -4.371 1.00 21.25 70 SER A N 12
ATOM 19910 C CA . SER A 1 70 ? -3.206 15.275 -5.282 1.00 61.25 70 SER A CA 12
ATOM 19911 C C . SER A 1 70 ? -1.676 15.077 -5.265 1.00 74.41 70 SER A C 12
ATOM 19912 O O . SER A 1 70 ? -1.132 14.643 -4.239 1.00 21.35 70 SER A O 12
ATOM 19920 N N . LEU A 1 71 ? -1.008 15.368 -6.414 1.00 61.45 71 LEU A N 12
ATOM 19921 C CA . LEU A 1 71 ? 0.462 15.193 -6.587 1.00 14.14 71 LEU A CA 12
ATOM 19922 C C . LEU A 1 71 ? 1.264 15.932 -5.477 1.00 21.24 71 LEU A C 12
ATOM 19923 O O . LEU A 1 71 ? 1.307 17.174 -5.467 1.00 11.22 71 LEU A O 12
ATOM 19939 N N . PRO A 1 72 ? 1.878 15.171 -4.495 1.00 54.32 72 PRO A N 12
ATOM 19940 C CA . PRO A 1 72 ? 2.643 15.757 -3.386 1.00 41.44 72 PRO A CA 12
ATOM 19941 C C . PRO A 1 72 ? 4.150 15.836 -3.727 1.00 33.05 72 PRO A C 12
ATOM 19942 O O . PRO A 1 72 ? 4.610 16.860 -4.240 1.00 14.33 72 PRO A O 12
ATOM 19953 N N . ASP A 1 73 ? 4.902 14.757 -3.445 1.00 35.13 73 ASP A N 12
ATOM 19954 C CA . ASP A 1 73 ? 6.321 14.621 -3.813 1.00 63.51 73 ASP A CA 12
ATOM 19955 C C . ASP A 1 73 ? 6.506 13.552 -4.906 1.00 31.21 73 ASP A C 12
ATOM 19956 O O . ASP A 1 73 ? 7.559 13.498 -5.545 1.00 2.10 73 ASP A O 12
ATOM 19965 N N . VAL A 1 74 ? 5.474 12.706 -5.112 1.00 51.20 74 VAL A N 12
ATOM 19966 C CA . VAL A 1 74 ? 5.562 11.495 -5.949 1.00 12.03 74 VAL A CA 12
ATOM 19967 C C . VAL A 1 74 ? 4.412 11.448 -6.981 1.00 72.43 74 VAL A C 12
ATOM 19968 O O . VAL A 1 74 ? 3.279 11.852 -6.690 1.00 13.11 74 VAL A O 12
ATOM 19981 N N . ALA A 1 75 ? 4.737 10.949 -8.185 1.00 71.33 75 ALA A N 12
ATOM 19982 C CA . ALA A 1 75 ? 3.765 10.725 -9.270 1.00 42.34 75 ALA A CA 12
ATOM 19983 C C . ALA A 1 75 ? 4.133 9.472 -10.098 1.00 51.20 75 ALA A C 12
ATOM 19984 O O . ALA A 1 75 ? 3.707 9.327 -11.245 1.00 5.51 75 ALA A O 12
ATOM 19991 N N . ALA A 1 76 ? 4.898 8.546 -9.496 1.00 2.45 76 ALA A N 12
ATOM 19992 C CA . ALA A 1 76 ? 5.217 7.235 -10.102 1.00 65.52 76 ALA A CA 12
ATOM 19993 C C . ALA A 1 76 ? 4.468 6.131 -9.346 1.00 71.22 76 ALA A C 12
ATOM 19994 O O . ALA A 1 76 ? 4.305 6.237 -8.127 1.00 71.04 76 ALA A O 12
ATOM 20001 N N . THR A 1 77 ? 4.001 5.082 -10.067 1.00 32.53 77 THR A N 12
ATOM 20002 C CA . THR A 1 77 ? 3.330 3.934 -9.430 1.00 5.51 77 THR A CA 12
ATOM 20003 C C . THR A 1 77 ? 4.395 3.075 -8.708 1.00 21.11 77 THR A C 12
ATOM 20004 O O . THR A 1 77 ? 5.084 2.241 -9.301 1.00 42.32 77 THR A O 12
ATOM 20015 N N . THR A 1 78 ? 4.524 3.326 -7.404 1.00 3.41 78 THR A N 12
ATOM 20016 C CA . THR A 1 78 ? 5.604 2.785 -6.553 1.00 33.41 78 THR A CA 12
ATOM 20017 C C . THR A 1 78 ? 5.113 2.661 -5.104 1.00 33.54 78 THR A C 12
ATOM 20018 O O . THR A 1 78 ? 4.445 3.562 -4.594 1.00 32.41 78 THR A O 12
ATOM 20029 N N . VAL A 1 79 ? 5.458 1.546 -4.451 1.00 22.44 79 VAL A N 12
ATOM 20030 C CA . VAL A 1 79 ? 5.094 1.293 -3.051 1.00 4.31 79 VAL A CA 12
ATOM 20031 C C . VAL A 1 79 ? 6.274 1.686 -2.149 1.00 42.31 79 VAL A C 12
ATOM 20032 O O . VAL A 1 79 ? 7.349 1.111 -2.257 1.00 33.13 79 VAL A O 12
ATOM 20045 N N . TYR A 1 80 ? 6.071 2.682 -1.281 1.00 73.12 80 TYR A N 12
ATOM 20046 C CA . TYR A 1 80 ? 7.090 3.152 -0.331 1.00 24.34 80 TYR A CA 12
ATOM 20047 C C . TYR A 1 80 ? 6.707 2.698 1.067 1.00 2.43 80 TYR A C 12
ATOM 20048 O O . TYR A 1 80 ? 5.524 2.731 1.435 1.00 50.13 80 TYR A O 12
ATOM 20066 N N . TYR A 1 81 ? 7.705 2.261 1.839 1.00 65.11 81 TYR A N 12
ATOM 20067 C CA . TYR A 1 81 ? 7.474 1.698 3.166 1.00 22.13 81 TYR A CA 12
ATOM 20068 C C . TYR A 1 81 ? 8.563 2.084 4.159 1.00 63.12 81 TYR A C 12
ATOM 20069 O O . TYR A 1 81 ? 9.741 2.244 3.805 1.00 1.43 81 TYR A O 12
ATOM 20087 N N . THR A 1 82 ? 8.137 2.221 5.412 1.00 34.02 82 THR A N 12
ATOM 20088 C CA . THR A 1 82 ? 9.019 2.169 6.569 1.00 30.43 82 THR A CA 12
ATOM 20089 C C . THR A 1 82 ? 9.336 0.669 6.846 1.00 55.25 82 THR A C 12
ATOM 20090 O O . THR A 1 82 ? 8.678 -0.222 6.296 1.00 43.23 82 THR A O 12
ATOM 20101 N N . GLU A 1 83 ? 10.337 0.379 7.680 1.00 43.52 83 GLU A N 12
ATOM 20102 C CA . GLU A 1 83 ? 10.877 -0.991 7.822 1.00 73.41 83 GLU A CA 12
ATOM 20103 C C . GLU A 1 83 ? 10.797 -1.495 9.269 1.00 71.31 83 GLU A C 12
ATOM 20104 O O . GLU A 1 83 ? 11.518 -2.434 9.637 1.00 65.50 83 GLU A O 12
ATOM 20116 N N . VAL A 1 84 ? 9.888 -0.909 10.067 1.00 70.43 84 VAL A N 12
ATOM 20117 C CA . VAL A 1 84 ? 9.721 -1.299 11.476 1.00 72.11 84 VAL A CA 12
ATOM 20118 C C . VAL A 1 84 ? 9.000 -2.667 11.556 1.00 5.32 84 VAL A C 12
ATOM 20119 O O . VAL A 1 84 ? 7.823 -2.777 11.184 1.00 15.31 84 VAL A O 12
ATOM 20132 N N . GLU A 1 85 ? 9.758 -3.693 12.000 1.00 61.23 85 GLU A N 12
ATOM 20133 C CA . GLU A 1 85 ? 9.328 -5.102 12.073 1.00 4.53 85 GLU A CA 12
ATOM 20134 C C . GLU A 1 85 ? 9.025 -5.674 10.672 1.00 53.11 85 GLU A C 12
ATOM 20135 O O . GLU A 1 85 ? 9.893 -6.297 10.048 1.00 44.23 85 GLU A O 12
ATOM 20147 N N . GLY A 1 86 ? 7.800 -5.410 10.173 1.00 41.23 86 GLY A N 12
ATOM 20148 C CA . GLY A 1 86 ? 7.305 -6.032 8.956 1.00 70.02 86 GLY A CA 12
ATOM 20149 C C . GLY A 1 86 ? 6.372 -5.138 8.174 1.00 41.53 86 GLY A C 12
ATOM 20150 O O . GLY A 1 86 ? 5.422 -5.628 7.550 1.00 50.40 86 GLY A O 12
ATOM 20154 N N . GLU A 1 87 ? 6.647 -3.818 8.193 1.00 44.22 87 GLU A N 12
ATOM 20155 C CA . GLU A 1 87 ? 5.952 -2.864 7.302 1.00 50.54 87 GLU A CA 12
ATOM 20156 C C . GLU A 1 87 ? 6.449 -3.092 5.862 1.00 72.01 87 GLU A C 12
ATOM 20157 O O . GLU A 1 87 ? 5.693 -2.988 4.898 1.00 34.23 87 GLU A O 12
ATOM 20169 N N . ARG A 1 88 ? 7.735 -3.450 5.761 1.00 43.43 88 ARG A N 12
ATOM 20170 C CA . ARG A 1 88 ? 8.364 -3.942 4.526 1.00 21.53 88 ARG A CA 12
ATOM 20171 C C . ARG A 1 88 ? 7.606 -5.153 3.930 1.00 23.24 88 ARG A C 12
ATOM 20172 O O . ARG A 1 88 ? 7.485 -5.269 2.708 1.00 41.45 88 ARG A O 12
ATOM 20193 N N . ALA A 1 89 ? 7.083 -6.027 4.816 1.00 52.04 89 ALA A N 12
ATOM 20194 C CA . ALA A 1 89 ? 6.378 -7.260 4.427 1.00 64.04 89 ALA A CA 12
ATOM 20195 C C . ALA A 1 89 ? 4.974 -6.950 3.888 1.00 22.02 89 ALA A C 12
ATOM 20196 O O . ALA A 1 89 ? 4.558 -7.504 2.867 1.00 53.11 89 ALA A O 12
ATOM 20203 N N . THR A 1 90 ? 4.262 -6.044 4.577 1.00 24.32 90 THR A N 12
ATOM 20204 C CA . THR A 1 90 ? 2.901 -5.634 4.196 1.00 42.00 90 THR A CA 12
ATOM 20205 C C . THR A 1 90 ? 2.917 -4.839 2.866 1.00 41.03 90 THR A C 12
ATOM 20206 O O . THR A 1 90 ? 1.955 -4.873 2.087 1.00 15.22 90 THR A O 12
ATOM 20217 N N . ALA A 1 91 ? 4.039 -4.137 2.636 1.00 1.03 91 ALA A N 12
ATOM 20218 C CA . ALA A 1 91 ? 4.306 -3.409 1.391 1.00 75.42 91 ALA A CA 12
ATOM 20219 C C . ALA A 1 91 ? 4.649 -4.367 0.246 1.00 11.22 91 ALA A C 12
ATOM 20220 O O . ALA A 1 91 ? 4.257 -4.134 -0.895 1.00 14.24 91 ALA A O 12
ATOM 20227 N N . ASP A 1 92 ? 5.403 -5.431 0.581 1.00 43.13 92 ASP A N 12
ATOM 20228 C CA . ASP A 1 92 ? 5.808 -6.481 -0.371 1.00 45.14 92 ASP A CA 12
ATOM 20229 C C . ASP A 1 92 ? 4.578 -7.207 -0.939 1.00 42.01 92 ASP A C 12
ATOM 20230 O O . ASP A 1 92 ? 4.540 -7.539 -2.127 1.00 1.23 92 ASP A O 12
ATOM 20239 N N . ALA A 1 93 ? 3.583 -7.436 -0.062 1.00 72.22 93 ALA A N 12
ATOM 20240 C CA . ALA A 1 93 ? 2.318 -8.094 -0.412 1.00 5.04 93 ALA A CA 12
ATOM 20241 C C . ALA A 1 93 ? 1.586 -7.336 -1.531 1.00 2.21 93 ALA A C 12
ATOM 20242 O O . ALA A 1 93 ? 1.236 -7.921 -2.560 1.00 42.12 93 ALA A O 12
ATOM 20249 N N . VAL A 1 94 ? 1.401 -6.018 -1.331 1.00 40.53 94 VAL A N 12
ATOM 20250 C CA . VAL A 1 94 ? 0.692 -5.153 -2.287 1.00 52.42 94 VAL A CA 12
ATOM 20251 C C . VAL A 1 94 ? 1.526 -4.884 -3.536 1.00 55.14 94 VAL A C 12
ATOM 20252 O O . VAL A 1 94 ? 1.001 -4.960 -4.633 1.00 43.22 94 VAL A O 12
ATOM 20265 N N . GLY A 1 95 ? 2.809 -4.548 -3.351 1.00 71.24 95 GLY A N 12
ATOM 20266 C CA . GLY A 1 95 ? 3.714 -4.239 -4.465 1.00 50.25 95 GLY A CA 12
ATOM 20267 C C . GLY A 1 95 ? 3.849 -5.390 -5.452 1.00 24.12 95 GLY A C 12
ATOM 20268 O O . GLY A 1 95 ? 4.131 -5.182 -6.634 1.00 40.32 95 GLY A O 12
ATOM 20272 N N . ARG A 1 96 ? 3.597 -6.607 -4.950 1.00 72.41 96 ARG A N 12
ATOM 20273 C CA . ARG A 1 96 ? 3.573 -7.824 -5.755 1.00 2.54 96 ARG A CA 12
ATOM 20274 C C . ARG A 1 96 ? 2.208 -7.957 -6.465 1.00 11.50 96 ARG A C 12
ATOM 20275 O O . ARG A 1 96 ? 2.157 -8.268 -7.657 1.00 23.12 96 ARG A O 12
ATOM 20296 N N . THR A 1 97 ? 1.110 -7.656 -5.727 1.00 1.42 97 THR A N 12
ATOM 20297 C CA . THR A 1 97 ? -0.273 -7.830 -6.232 1.00 23.30 97 THR A CA 12
ATOM 20298 C C . THR A 1 97 ? -0.635 -6.739 -7.275 1.00 23.31 97 THR A C 12
ATOM 20299 O O . THR A 1 97 ? -1.409 -6.974 -8.206 1.00 43.23 97 THR A O 12
ATOM 20310 N N . LEU A 1 98 ? -0.008 -5.573 -7.122 1.00 62.34 98 LEU A N 12
ATOM 20311 C CA . LEU A 1 98 ? -0.228 -4.386 -7.961 1.00 13.13 98 LEU A CA 12
ATOM 20312 C C . LEU A 1 98 ? 0.779 -4.387 -9.122 1.00 1.22 98 LEU A C 12
ATOM 20313 O O . LEU A 1 98 ? 0.487 -3.867 -10.202 1.00 14.14 98 LEU A O 12
ATOM 20329 N N . GLY A 1 99 ? 1.961 -4.987 -8.875 1.00 51.10 99 GLY A N 12
ATOM 20330 C CA . GLY A 1 99 ? 3.064 -4.981 -9.834 1.00 0.32 99 GLY A CA 12
ATOM 20331 C C . GLY A 1 99 ? 3.757 -3.629 -9.895 1.00 11.13 99 GLY A C 12
ATOM 20332 O O . GLY A 1 99 ? 3.988 -3.091 -10.977 1.00 0.11 99 GLY A O 12
ATOM 20336 N N . ALA A 1 100 ? 4.049 -3.065 -8.714 1.00 33.44 100 ALA A N 12
ATOM 20337 C CA . ALA A 1 100 ? 4.723 -1.759 -8.571 1.00 2.12 100 ALA A CA 12
ATOM 20338 C C . ALA A 1 100 ? 6.058 -1.942 -7.841 1.00 75.34 100 ALA A C 12
ATOM 20339 O O . ALA A 1 100 ? 6.184 -2.833 -6.988 1.00 3.01 100 ALA A O 12
ATOM 20346 N N . ALA A 1 101 ? 7.043 -1.091 -8.181 1.00 34.01 101 ALA A N 12
ATOM 20347 C CA . ALA A 1 101 ? 8.378 -1.115 -7.567 1.00 13.45 101 ALA A CA 12
ATOM 20348 C C . ALA A 1 101 ? 8.294 -0.720 -6.079 1.00 13.34 101 ALA A C 12
ATOM 20349 O O . ALA A 1 101 ? 7.899 0.406 -5.755 1.00 54.13 101 ALA A O 12
ATOM 20356 N N . VAL A 1 102 ? 8.644 -1.666 -5.189 1.00 14.43 102 VAL A N 12
ATOM 20357 C CA . VAL A 1 102 ? 8.686 -1.431 -3.732 1.00 73.52 102 VAL A CA 12
ATOM 20358 C C . VAL A 1 102 ? 10.052 -0.823 -3.352 1.00 41.20 102 VAL A C 12
ATOM 20359 O O . VAL A 1 102 ? 11.088 -1.207 -3.906 1.00 0.14 102 VAL A O 12
ATOM 20372 N N . GLU A 1 103 ? 10.034 0.137 -2.421 1.00 22.52 103 GLU A N 12
ATOM 20373 C CA . GLU A 1 103 ? 11.221 0.909 -2.030 1.00 53.32 103 GLU A CA 12
ATOM 20374 C C . GLU A 1 103 ? 11.042 1.444 -0.596 1.00 42.51 103 GLU A C 12
ATOM 20375 O O . GLU A 1 103 ? 9.910 1.633 -0.129 1.00 20.04 103 GLU A O 12
ATOM 20387 N N . LEU A 1 104 ? 12.170 1.675 0.088 1.00 43.32 104 LEU A N 12
ATOM 20388 C CA . LEU A 1 104 ? 12.205 2.274 1.426 1.00 40.12 104 LEU A CA 12
ATOM 20389 C C . LEU A 1 104 ? 11.716 3.733 1.385 1.00 22.12 104 LEU A C 12
ATOM 20390 O O . LEU A 1 104 ? 11.535 4.330 0.314 1.00 64.31 104 LEU A O 12
ATOM 20406 N N . ARG A 1 105 ? 11.575 4.313 2.577 1.00 73.12 105 ARG A N 12
ATOM 20407 C CA . ARG A 1 105 ? 10.855 5.576 2.778 1.00 21.01 105 ARG A CA 12
ATOM 20408 C C . ARG A 1 105 ? 11.710 6.840 2.503 1.00 12.24 105 ARG A C 12
ATOM 20409 O O . ARG A 1 105 ? 11.407 7.918 3.038 1.00 23.50 105 ARG A O 12
ATOM 20430 N N . LEU A 1 106 ? 12.730 6.719 1.637 1.00 23.44 106 LEU A N 12
ATOM 20431 C CA . LEU A 1 106 ? 13.586 7.857 1.237 1.00 42.41 106 LEU A CA 12
ATOM 20432 C C . LEU A 1 106 ? 12.770 8.940 0.467 1.00 74.23 106 LEU A C 12
ATOM 20433 O O . LEU A 1 106 ? 12.809 10.102 0.881 1.00 25.22 106 LEU A O 12
ATOM 20449 N N . PRO A 1 107 ? 12.006 8.605 -0.652 1.00 33.10 107 PRO A N 12
ATOM 20450 C CA . PRO A 1 107 ? 11.243 9.630 -1.411 1.00 22.54 107 PRO A CA 12
ATOM 20451 C C . PRO A 1 107 ? 10.080 10.233 -0.609 1.00 42.44 107 PRO A C 12
ATOM 20452 O O . PRO A 1 107 ? 9.853 11.452 -0.665 1.00 43.40 107 PRO A O 12
ATOM 20463 N N . GLU A 1 108 ? 9.388 9.386 0.185 1.00 44.22 108 GLU A N 12
ATOM 20464 C CA . GLU A 1 108 ? 8.160 9.808 0.887 1.00 24.12 108 GLU A CA 12
ATOM 20465 C C . GLU A 1 108 ? 8.493 10.768 2.049 1.00 13.42 108 GLU A C 12
ATOM 20466 O O . GLU A 1 108 ? 7.648 11.565 2.453 1.00 33.33 108 GLU A O 12
ATOM 20478 N N . LEU A 1 109 ? 9.756 10.717 2.521 1.00 54.22 109 LEU A N 12
ATOM 20479 C CA . LEU A 1 109 ? 10.234 11.462 3.703 1.00 41.02 109 LEU A CA 12
ATOM 20480 C C . LEU A 1 109 ? 10.174 12.999 3.467 1.00 64.01 109 LEU A C 12
ATOM 20481 O O . LEU A 1 109 ? 10.272 13.778 4.420 1.00 51.13 109 LEU A O 12
ATOM 20497 N N . SER A 1 110 ? 10.005 13.411 2.189 1.00 53.14 110 SER A N 12
ATOM 20498 C CA . SER A 1 110 ? 9.742 14.816 1.819 1.00 64.14 110 SER A CA 12
ATOM 20499 C C . SER A 1 110 ? 8.458 15.332 2.523 1.00 14.45 110 SER A C 12
ATOM 20500 O O . SER A 1 110 ? 8.454 16.406 3.129 1.00 21.45 110 SER A O 12
ATOM 20508 N N . ASP A 1 111 ? 7.383 14.526 2.442 1.00 1.34 111 ASP A N 12
ATOM 20509 C CA . ASP A 1 111 ? 6.093 14.800 3.118 1.00 4.41 111 ASP A CA 12
ATOM 20510 C C . ASP A 1 111 ? 6.105 14.265 4.569 1.00 51.21 111 ASP A C 12
ATOM 20511 O O . ASP A 1 111 ? 5.481 14.849 5.470 1.00 42.33 111 ASP A O 12
ATOM 20520 N N . GLN A 1 112 ? 6.853 13.158 4.755 1.00 14.03 112 GLN A N 12
ATOM 20521 C CA . GLN A 1 112 ? 6.933 12.369 6.001 1.00 53.51 112 GLN A CA 12
ATOM 20522 C C . GLN A 1 112 ? 5.530 11.806 6.392 1.00 22.32 112 GLN A C 12
ATOM 20523 O O . GLN A 1 112 ? 4.869 12.342 7.292 1.00 63.40 112 GLN A O 12
ATOM 20537 N N . PRO A 1 113 ? 5.023 10.768 5.659 1.00 3.44 113 PRO A N 12
ATOM 20538 C CA . PRO A 1 113 ? 3.876 9.952 6.096 1.00 15.22 113 PRO A CA 12
ATOM 20539 C C . PRO A 1 113 ? 4.346 8.751 6.964 1.00 13.51 113 PRO A C 12
ATOM 20540 O O . PRO A 1 113 ? 5.468 8.250 6.773 1.00 41.21 113 PRO A O 12
ATOM 20551 N N . PRO A 1 114 ? 3.526 8.286 7.955 1.00 24.44 114 PRO A N 12
ATOM 20552 C CA . PRO A 1 114 ? 3.855 7.092 8.757 1.00 71.30 114 PRO A CA 12
ATOM 20553 C C . PRO A 1 114 ? 3.365 5.775 8.102 1.00 45.52 114 PRO A C 12
ATOM 20554 O O . PRO A 1 114 ? 2.225 5.681 7.629 1.00 61.44 114 PRO A O 12
ATOM 20565 N N . GLY A 1 115 ? 4.263 4.773 8.077 1.00 22.22 115 GLY A N 12
ATOM 20566 C CA . GLY A 1 115 ? 3.926 3.414 7.644 1.00 43.22 115 GLY A CA 12
ATOM 20567 C C . GLY A 1 115 ? 4.209 3.144 6.173 1.00 61.34 115 GLY A C 12
ATOM 20568 O O . GLY A 1 115 ? 5.255 3.554 5.653 1.00 42.51 115 GLY A O 12
ATOM 20572 N N . VAL A 1 116 ? 3.285 2.412 5.520 1.00 3.31 116 VAL A N 12
ATOM 20573 C CA . VAL A 1 116 ? 3.388 2.015 4.107 1.00 15.12 116 VAL A CA 12
ATOM 20574 C C . VAL A 1 116 ? 2.433 2.840 3.257 1.00 1.33 116 VAL A C 12
ATOM 20575 O O . VAL A 1 116 ? 1.210 2.694 3.390 1.00 72.41 116 VAL A O 12
ATOM 20588 N N . ILE A 1 117 ? 2.979 3.693 2.379 1.00 51.43 117 ILE A N 12
ATOM 20589 C CA . ILE A 1 117 ? 2.177 4.396 1.377 1.00 34.21 117 ILE A CA 12
ATOM 20590 C C . ILE A 1 117 ? 2.335 3.688 0.019 1.00 53.33 117 ILE A C 12
ATOM 20591 O O . ILE A 1 117 ? 3.424 3.595 -0.546 1.00 71.24 117 ILE A O 12
ATOM 20607 N N . VAL A 1 118 ? 1.249 3.112 -0.472 1.00 25.04 118 VAL A N 12
ATOM 20608 C CA . VAL A 1 118 ? 1.201 2.535 -1.809 1.00 21.23 118 VAL A CA 12
ATOM 20609 C C . VAL A 1 118 ? 0.734 3.616 -2.780 1.00 23.52 118 VAL A C 12
ATOM 20610 O O . VAL A 1 118 ? -0.437 4.028 -2.746 1.00 54.00 118 VAL A O 12
ATOM 20623 N N . VAL A 1 119 ? 1.661 4.094 -3.613 1.00 54.41 119 VAL A N 12
ATOM 20624 C CA . VAL A 1 119 ? 1.358 5.091 -4.632 1.00 33.42 119 VAL A CA 12
ATOM 20625 C C . VAL A 1 119 ? 1.037 4.362 -5.938 1.00 21.43 119 VAL A C 12
ATOM 20626 O O . VAL A 1 119 ? 1.864 3.622 -6.469 1.00 54.14 119 VAL A O 12
ATOM 20639 N N . VAL A 1 120 ? -0.190 4.542 -6.405 1.00 34.21 120 VAL A N 12
ATOM 20640 C CA . VAL A 1 120 ? -0.658 4.051 -7.702 1.00 55.44 120 VAL A CA 12
ATOM 20641 C C . VAL A 1 120 ? -0.765 5.263 -8.628 1.00 34.41 120 VAL A C 12
ATOM 20642 O O . VAL A 1 120 ? -1.115 6.347 -8.172 1.00 31.35 120 VAL A O 12
ATOM 20655 N N . THR A 1 121 ? -0.421 5.102 -9.907 1.00 13.42 121 THR A N 12
ATOM 20656 C CA . THR A 1 121 ? -0.714 6.114 -10.937 1.00 33.11 121 THR A CA 12
ATOM 20657 C C . THR A 1 121 ? -1.270 5.414 -12.173 1.00 44.44 121 THR A C 12
ATOM 20658 O O . THR A 1 121 ? -0.563 4.644 -12.828 1.00 63.23 121 THR A O 12
ATOM 20669 N N . GLY A 1 122 ? -2.569 5.633 -12.438 1.00 40.04 122 GLY A N 12
ATOM 20670 C CA . GLY A 1 122 ? -3.242 5.056 -13.606 1.00 24.34 122 GLY A CA 12
ATOM 20671 C C . GLY A 1 122 ? -3.105 5.922 -14.864 1.00 21.32 122 GLY A C 12
ATOM 20672 O O . GLY A 1 122 ? -3.032 7.162 -14.738 1.00 72.32 122 GLY A O 12
ATOM 20677 N N . GLY A 1 1 ? -99.265 -39.217 -4.072 1.00 41.43 1 GLY A N 13
ATOM 20678 C CA . GLY A 1 1 ? -98.317 -38.452 -3.224 1.00 13.05 1 GLY A CA 13
ATOM 20679 C C . GLY A 1 1 ? -96.859 -38.847 -3.466 1.00 71.11 1 GLY A C 13
ATOM 20680 O O . GLY A 1 1 ? -96.550 -39.492 -4.476 1.00 60.12 1 GLY A O 13
ATOM 20686 N N . SER A 1 2 ? -95.980 -38.467 -2.523 1.00 1.24 2 SER A N 13
ATOM 20687 C CA . SER A 1 2 ? -94.534 -38.766 -2.567 1.00 72.54 2 SER A CA 13
ATOM 20688 C C . SER A 1 2 ? -93.961 -38.740 -1.135 1.00 72.40 2 SER A C 13
ATOM 20689 O O . SER A 1 2 ? -94.469 -38.010 -0.276 1.00 53.43 2 SER A O 13
ATOM 20697 N N . SER A 1 3 ? -92.911 -39.544 -0.886 1.00 62.21 3 SER A N 13
ATOM 20698 C CA . SER A 1 3 ? -92.293 -39.695 0.449 1.00 11.41 3 SER A CA 13
ATOM 20699 C C . SER A 1 3 ? -91.084 -38.740 0.629 1.00 51.25 3 SER A C 13
ATOM 20700 O O . SER A 1 3 ? -90.232 -38.654 -0.263 1.00 63.30 3 SER A O 13
ATOM 20708 N N . PRO A 1 4 ? -90.988 -38.001 1.796 1.00 1.33 4 PRO A N 13
ATOM 20709 C CA . PRO A 1 4 ? -89.887 -37.030 2.047 1.00 22.11 4 PRO A CA 13
ATOM 20710 C C . PRO A 1 4 ? -88.503 -37.713 2.188 1.00 3.42 4 PRO A C 13
ATOM 20711 O O . PRO A 1 4 ? -88.375 -38.777 2.806 1.00 61.13 4 PRO A O 13
ATOM 20722 N N . ASN A 1 5 ? -87.480 -37.078 1.593 1.00 42.22 5 ASN A N 13
ATOM 20723 C CA . ASN A 1 5 ? -86.077 -37.555 1.631 1.00 71.44 5 ASN A CA 13
ATOM 20724 C C . ASN A 1 5 ? -85.274 -36.719 2.645 1.00 23.15 5 ASN A C 13
ATOM 20725 O O . ASN A 1 5 ? -85.847 -35.880 3.351 1.00 14.30 5 ASN A O 13
ATOM 20736 N N . SER A 1 6 ? -83.952 -36.939 2.712 1.00 2.31 6 SER A N 13
ATOM 20737 C CA . SER A 1 6 ? -83.070 -36.231 3.651 1.00 44.11 6 SER A CA 13
ATOM 20738 C C . SER A 1 6 ? -81.777 -35.807 2.935 1.00 4.31 6 SER A C 13
ATOM 20739 O O . SER A 1 6 ? -80.941 -36.652 2.586 1.00 51.40 6 SER A O 13
ATOM 20747 N N . GLU A 1 7 ? -81.642 -34.490 2.686 1.00 72.32 7 GLU A N 13
ATOM 20748 C CA . GLU A 1 7 ? -80.410 -33.891 2.122 1.00 4.03 7 GLU A CA 13
ATOM 20749 C C . GLU A 1 7 ? -79.467 -33.436 3.258 1.00 24.10 7 GLU A C 13
ATOM 20750 O O . GLU A 1 7 ? -78.445 -32.803 2.994 1.00 31.40 7 GLU A O 13
ATOM 20762 N N . ASP A 1 8 ? -79.834 -33.774 4.514 1.00 30.52 8 ASP A N 13
ATOM 20763 C CA . ASP A 1 8 ? -79.151 -33.297 5.731 1.00 63.21 8 ASP A CA 13
ATOM 20764 C C . ASP A 1 8 ? -77.664 -33.713 5.742 1.00 20.34 8 ASP A C 13
ATOM 20765 O O . ASP A 1 8 ? -76.793 -32.864 5.504 1.00 43.43 8 ASP A O 13
ATOM 20774 N N . ASP A 1 9 ? -77.415 -35.023 5.982 1.00 21.03 9 ASP A N 13
ATOM 20775 C CA . ASP A 1 9 ? -76.068 -35.652 5.986 1.00 23.02 9 ASP A CA 13
ATOM 20776 C C . ASP A 1 9 ? -75.151 -35.109 7.115 1.00 63.10 9 ASP A C 13
ATOM 20777 O O . ASP A 1 9 ? -75.211 -33.933 7.497 1.00 71.24 9 ASP A O 13
ATOM 20786 N N . SER A 1 10 ? -74.283 -35.989 7.645 1.00 31.22 10 SER A N 13
ATOM 20787 C CA . SER A 1 10 ? -73.369 -35.662 8.751 1.00 62.41 10 SER A CA 13
ATOM 20788 C C . SER A 1 10 ? -71.957 -36.197 8.443 1.00 21.43 10 SER A C 13
ATOM 20789 O O . SER A 1 10 ? -71.775 -37.402 8.246 1.00 2.11 10 SER A O 13
ATOM 20797 N N . SER A 1 11 ? -70.969 -35.294 8.395 1.00 44.33 11 SER A N 13
ATOM 20798 C CA . SER A 1 11 ? -69.555 -35.641 8.150 1.00 60.40 11 SER A CA 13
ATOM 20799 C C . SER A 1 11 ? -68.667 -34.987 9.220 1.00 12.32 11 SER A C 13
ATOM 20800 O O . SER A 1 11 ? -69.025 -33.941 9.777 1.00 42.22 11 SER A O 13
ATOM 20808 N N . ALA A 1 12 ? -67.511 -35.611 9.508 1.00 32.22 12 ALA A N 13
ATOM 20809 C CA . ALA A 1 12 ? -66.563 -35.148 10.544 1.00 13.23 12 ALA A CA 13
ATOM 20810 C C . ALA A 1 12 ? -65.172 -34.890 9.937 1.00 34.05 12 ALA A C 13
ATOM 20811 O O . ALA A 1 12 ? -64.953 -35.105 8.739 1.00 42.25 12 ALA A O 13
ATOM 20818 N N . ILE A 1 13 ? -64.246 -34.393 10.772 1.00 1.23 13 ILE A N 13
ATOM 20819 C CA . ILE A 1 13 ? -62.840 -34.120 10.393 1.00 40.25 13 ILE A CA 13
ATOM 20820 C C . ILE A 1 13 ? -61.888 -34.629 11.501 1.00 73.53 13 ILE A C 13
ATOM 20821 O O . ILE A 1 13 ? -62.331 -35.230 12.487 1.00 45.41 13 ILE A O 13
ATOM 20837 N N . SER A 1 14 ? -60.587 -34.363 11.332 1.00 31.45 14 SER A N 13
ATOM 20838 C CA . SER A 1 14 ? -59.531 -34.796 12.269 1.00 34.02 14 SER A CA 13
ATOM 20839 C C . SER A 1 14 ? -58.366 -33.792 12.250 1.00 1.14 14 SER A C 13
ATOM 20840 O O . SER A 1 14 ? -58.231 -32.996 11.309 1.00 63.23 14 SER A O 13
ATOM 20848 N N . THR A 1 15 ? -57.532 -33.837 13.301 1.00 41.24 15 THR A N 13
ATOM 20849 C CA . THR A 1 15 ? -56.445 -32.865 13.527 1.00 3.20 15 THR A CA 13
ATOM 20850 C C . THR A 1 15 ? -55.086 -33.411 13.050 1.00 72.23 15 THR A C 13
ATOM 20851 O O . THR A 1 15 ? -54.867 -34.627 13.007 1.00 62.13 15 THR A O 13
ATOM 20862 N N . MET A 1 16 ? -54.185 -32.478 12.699 1.00 10.22 16 MET A N 13
ATOM 20863 C CA . MET A 1 16 ? -52.768 -32.757 12.388 1.00 14.21 16 MET A CA 13
ATOM 20864 C C . MET A 1 16 ? -51.877 -32.117 13.465 1.00 60.31 16 MET A C 13
ATOM 20865 O O . MET A 1 16 ? -52.258 -31.117 14.088 1.00 41.20 16 MET A O 13
ATOM 20879 N N . THR A 1 17 ? -50.694 -32.703 13.678 1.00 50.43 17 THR A N 13
ATOM 20880 C CA . THR A 1 17 ? -49.700 -32.213 14.647 1.00 32.23 17 THR A CA 13
ATOM 20881 C C . THR A 1 17 ? -48.436 -31.769 13.888 1.00 51.12 17 THR A C 13
ATOM 20882 O O . THR A 1 17 ? -47.886 -32.546 13.103 1.00 23.13 17 THR A O 13
ATOM 20893 N N . THR A 1 18 ? -47.992 -30.517 14.110 1.00 55.33 18 THR A N 13
ATOM 20894 C CA . THR A 1 18 ? -46.820 -29.941 13.422 1.00 1.13 18 THR A CA 13
ATOM 20895 C C . THR A 1 18 ? -45.731 -29.575 14.454 1.00 55.15 18 THR A C 13
ATOM 20896 O O . THR A 1 18 ? -46.042 -29.117 15.564 1.00 55.44 18 THR A O 13
ATOM 20907 N N . THR A 1 19 ? -44.463 -29.799 14.075 1.00 2.23 19 THR A N 13
ATOM 20908 C CA . THR A 1 19 ? -43.284 -29.484 14.899 1.00 15.04 19 THR A CA 13
ATOM 20909 C C . THR A 1 19 ? -42.061 -29.267 13.984 1.00 25.21 19 THR A C 13
ATOM 20910 O O . THR A 1 19 ? -42.093 -29.644 12.801 1.00 12.15 19 THR A O 13
ATOM 20921 N N . THR A 1 20 ? -40.988 -28.669 14.524 1.00 71.35 20 THR A N 13
ATOM 20922 C CA . THR A 1 20 ? -39.798 -28.312 13.735 1.00 25.43 20 THR A CA 13
ATOM 20923 C C . THR A 1 20 ? -38.520 -28.370 14.604 1.00 41.10 20 THR A C 13
ATOM 20924 O O . THR A 1 20 ? -38.592 -28.489 15.829 1.00 33.11 20 THR A O 13
ATOM 20935 N N . ALA A 1 21 ? -37.354 -28.308 13.938 1.00 23.13 21 ALA A N 13
ATOM 20936 C CA . ALA A 1 21 ? -36.026 -28.315 14.587 1.00 51.00 21 ALA A CA 13
ATOM 20937 C C . ALA A 1 21 ? -35.275 -27.014 14.254 1.00 41.14 21 ALA A C 13
ATOM 20938 O O . ALA A 1 21 ? -35.670 -26.283 13.335 1.00 25.44 21 ALA A O 13
ATOM 20945 N N . ALA A 1 22 ? -34.183 -26.740 14.990 1.00 45.54 22 ALA A N 13
ATOM 20946 C CA . ALA A 1 22 ? -33.416 -25.486 14.864 1.00 51.43 22 ALA A CA 13
ATOM 20947 C C . ALA A 1 22 ? -31.908 -25.777 14.687 1.00 2.35 22 ALA A C 13
ATOM 20948 O O . ALA A 1 22 ? -31.323 -26.497 15.508 1.00 73.11 22 ALA A O 13
ATOM 20955 N N . PRO A 1 23 ? -31.250 -25.244 13.598 1.00 31.12 23 PRO A N 13
ATOM 20956 C CA . PRO A 1 23 ? -29.774 -25.319 13.422 1.00 12.03 23 PRO A CA 13
ATOM 20957 C C . PRO A 1 23 ? -29.017 -24.375 14.394 1.00 32.23 23 PRO A C 13
ATOM 20958 O O . PRO A 1 23 ? -29.607 -23.805 15.321 1.00 21.01 23 PRO A O 13
ATOM 20969 N N . THR A 1 24 ? -27.700 -24.230 14.175 1.00 45.21 24 THR A N 13
ATOM 20970 C CA . THR A 1 24 ? -26.824 -23.369 14.992 1.00 43.23 24 THR A CA 13
ATOM 20971 C C . THR A 1 24 ? -25.932 -22.512 14.066 1.00 70.51 24 THR A C 13
ATOM 20972 O O . THR A 1 24 ? -25.558 -22.955 12.980 1.00 13.33 24 THR A O 13
ATOM 20983 N N . SER A 1 25 ? -25.617 -21.279 14.507 1.00 55.23 25 SER A N 13
ATOM 20984 C CA . SER A 1 25 ? -24.768 -20.332 13.754 1.00 3.12 25 SER A CA 13
ATOM 20985 C C . SER A 1 25 ? -23.265 -20.701 13.871 1.00 32.32 25 SER A C 13
ATOM 20986 O O . SER A 1 25 ? -22.874 -21.536 14.702 1.00 41.34 25 SER A O 13
ATOM 20994 N N . THR A 1 26 ? -22.430 -20.069 13.024 1.00 13.14 26 THR A N 13
ATOM 20995 C CA . THR A 1 26 ? -20.968 -20.281 13.010 1.00 11.24 26 THR A CA 13
ATOM 20996 C C . THR A 1 26 ? -20.257 -19.012 13.531 1.00 64.10 26 THR A C 13
ATOM 20997 O O . THR A 1 26 ? -20.571 -17.894 13.090 1.00 21.53 26 THR A O 13
ATOM 21008 N N . SER A 1 27 ? -19.311 -19.192 14.473 1.00 3.04 27 SER A N 13
ATOM 21009 C CA . SER A 1 27 ? -18.566 -18.088 15.105 1.00 15.52 27 SER A CA 13
ATOM 21010 C C . SER A 1 27 ? -17.057 -18.280 14.886 1.00 51.45 27 SER A C 13
ATOM 21011 O O . SER A 1 27 ? -16.518 -19.366 15.133 1.00 52.13 27 SER A O 13
ATOM 21019 N N . VAL A 1 28 ? -16.376 -17.218 14.428 1.00 54.02 28 VAL A N 13
ATOM 21020 C CA . VAL A 1 28 ? -14.952 -17.274 14.030 1.00 42.20 28 VAL A CA 13
ATOM 21021 C C . VAL A 1 28 ? -14.087 -16.382 14.934 1.00 33.24 28 VAL A C 13
ATOM 21022 O O . VAL A 1 28 ? -14.567 -15.367 15.466 1.00 10.11 28 VAL A O 13
ATOM 21035 N N . LYS A 1 29 ? -12.815 -16.789 15.128 1.00 12.54 29 LYS A N 13
ATOM 21036 C CA . LYS A 1 29 ? -11.818 -15.984 15.854 1.00 72.24 29 LYS A CA 13
ATOM 21037 C C . LYS A 1 29 ? -11.226 -14.943 14.883 1.00 1.11 29 LYS A C 13
ATOM 21038 O O . LYS A 1 29 ? -10.993 -15.278 13.717 1.00 63.42 29 LYS A O 13
ATOM 21057 N N . PRO A 1 30 ? -10.998 -13.663 15.336 1.00 13.50 30 PRO A N 13
ATOM 21058 C CA . PRO A 1 30 ? -10.305 -12.633 14.511 1.00 44.03 30 PRO A CA 13
ATOM 21059 C C . PRO A 1 30 ? -8.833 -13.024 14.197 1.00 13.42 30 PRO A C 13
ATOM 21060 O O . PRO A 1 30 ? -8.288 -13.971 14.776 1.00 75.20 30 PRO A O 13
ATOM 21071 N N . ALA A 1 31 ? -8.212 -12.286 13.270 1.00 63.42 31 ALA A N 13
ATOM 21072 C CA . ALA A 1 31 ? -6.801 -12.489 12.880 1.00 44.40 31 ALA A CA 13
ATOM 21073 C C . ALA A 1 31 ? -5.869 -11.571 13.698 1.00 53.35 31 ALA A C 13
ATOM 21074 O O . ALA A 1 31 ? -6.332 -10.672 14.421 1.00 3.04 31 ALA A O 13
ATOM 21081 N N . ALA A 1 32 ? -4.551 -11.820 13.590 1.00 73.14 32 ALA A N 13
ATOM 21082 C CA . ALA A 1 32 ? -3.512 -10.993 14.235 1.00 42.55 32 ALA A CA 13
ATOM 21083 C C . ALA A 1 32 ? -3.270 -9.711 13.404 1.00 14.24 32 ALA A C 13
ATOM 21084 O O . ALA A 1 32 ? -3.184 -9.803 12.172 1.00 71.23 32 ALA A O 13
ATOM 21091 N N . PRO A 1 33 ? -3.162 -8.499 14.051 1.00 13.42 33 PRO A N 13
ATOM 21092 C CA . PRO A 1 33 ? -2.967 -7.218 13.319 1.00 13.03 33 PRO A CA 13
ATOM 21093 C C . PRO A 1 33 ? -1.545 -7.107 12.704 1.00 61.03 33 PRO A C 13
ATOM 21094 O O . PRO A 1 33 ? -0.541 -7.312 13.397 1.00 41.13 33 PRO A O 13
ATOM 21105 N N . ARG A 1 34 ? -1.480 -6.779 11.393 1.00 63.03 34 ARG A N 13
ATOM 21106 C CA . ARG A 1 34 ? -0.213 -6.701 10.634 1.00 60.42 34 ARG A CA 13
ATOM 21107 C C . ARG A 1 34 ? 0.467 -5.327 10.812 1.00 22.43 34 ARG A C 13
ATOM 21108 O O . ARG A 1 34 ? 1.274 -5.146 11.725 1.00 15.41 34 ARG A O 13
ATOM 21129 N N . ALA A 1 35 ? 0.093 -4.353 9.963 1.00 75.52 35 ALA A N 13
ATOM 21130 C CA . ALA A 1 35 ? 0.739 -3.031 9.917 1.00 24.54 35 ALA A CA 13
ATOM 21131 C C . ALA A 1 35 ? -0.218 -2.000 9.292 1.00 73.21 35 ALA A C 13
ATOM 21132 O O . ALA A 1 35 ? -1.334 -2.352 8.860 1.00 51.52 35 ALA A O 13
ATOM 21139 N N . GLU A 1 36 ? 0.216 -0.733 9.281 1.00 23.04 36 GLU A N 13
ATOM 21140 C CA . GLU A 1 36 ? -0.534 0.360 8.654 1.00 25.51 36 GLU A CA 13
ATOM 21141 C C . GLU A 1 36 ? -0.295 0.361 7.140 1.00 61.32 36 GLU A C 13
ATOM 21142 O O . GLU A 1 36 ? 0.845 0.502 6.690 1.00 55.35 36 GLU A O 13
ATOM 21154 N N . VAL A 1 37 ? -1.371 0.161 6.371 1.00 50.12 37 VAL A N 13
ATOM 21155 C CA . VAL A 1 37 ? -1.346 0.237 4.893 1.00 54.02 37 VAL A CA 13
ATOM 21156 C C . VAL A 1 37 ? -2.443 1.201 4.412 1.00 24.24 37 VAL A C 13
ATOM 21157 O O . VAL A 1 37 ? -3.518 1.286 5.018 1.00 13.52 37 VAL A O 13
ATOM 21170 N N . ARG A 1 38 ? -2.148 1.955 3.346 1.00 74.24 38 ARG A N 13
ATOM 21171 C CA . ARG A 1 38 ? -3.141 2.820 2.680 1.00 11.25 38 ARG A CA 13
ATOM 21172 C C . ARG A 1 38 ? -2.813 2.946 1.191 1.00 45.32 38 ARG A C 13
ATOM 21173 O O . ARG A 1 38 ? -1.653 3.167 0.810 1.00 14.42 38 ARG A O 13
ATOM 21194 N N . VAL A 1 39 ? -3.846 2.764 0.353 1.00 13.02 39 VAL A N 13
ATOM 21195 C CA . VAL A 1 39 ? -3.729 2.829 -1.102 1.00 2.13 39 VAL A CA 13
ATOM 21196 C C . VAL A 1 39 ? -4.304 4.160 -1.593 1.00 1.40 39 VAL A C 13
ATOM 21197 O O . VAL A 1 39 ? -5.516 4.380 -1.540 1.00 61.10 39 VAL A O 13
ATOM 21210 N N . TYR A 1 40 ? -3.416 5.048 -2.038 1.00 24.40 40 TYR A N 13
ATOM 21211 C CA . TYR A 1 40 ? -3.790 6.334 -2.635 1.00 32.11 40 TYR A CA 13
ATOM 21212 C C . TYR A 1 40 ? -3.550 6.293 -4.145 1.00 34.12 40 TYR A C 13
ATOM 21213 O O . TYR A 1 40 ? -2.567 5.741 -4.605 1.00 24.04 40 TYR A O 13
ATOM 21231 N N . ASN A 1 41 ? -4.498 6.800 -4.917 1.00 23.12 41 ASN A N 13
ATOM 21232 C CA . ASN A 1 41 ? -4.277 7.076 -6.348 1.00 22.24 41 ASN A CA 13
ATOM 21233 C C . ASN A 1 41 ? -4.022 8.573 -6.540 1.00 35.54 41 ASN A C 13
ATOM 21234 O O . ASN A 1 41 ? -4.806 9.394 -6.084 1.00 34.23 41 ASN A O 13
ATOM 21245 N N . ILE A 1 42 ? -2.923 8.938 -7.209 1.00 23.13 42 ILE A N 13
ATOM 21246 C CA . ILE A 1 42 ? -2.693 10.347 -7.590 1.00 32.44 42 ILE A CA 13
ATOM 21247 C C . ILE A 1 42 ? -3.668 10.743 -8.735 1.00 71.23 42 ILE A C 13
ATOM 21248 O O . ILE A 1 42 ? -4.029 11.916 -8.887 1.00 1.43 42 ILE A O 13
ATOM 21264 N N . SER A 1 43 ? -4.130 9.720 -9.487 1.00 54.50 43 SER A N 13
ATOM 21265 C CA . SER A 1 43 ? -5.103 9.858 -10.581 1.00 21.24 43 SER A CA 13
ATOM 21266 C C . SER A 1 43 ? -6.537 9.524 -10.098 1.00 30.25 43 SER A C 13
ATOM 21267 O O . SER A 1 43 ? -7.395 10.412 -10.033 1.00 4.34 43 SER A O 13
ATOM 21275 N N . GLY A 1 44 ? -6.778 8.239 -9.749 1.00 52.22 44 GLY A N 13
ATOM 21276 C CA . GLY A 1 44 ? -8.096 7.754 -9.303 1.00 55.02 44 GLY A CA 13
ATOM 21277 C C . GLY A 1 44 ? -8.850 6.994 -10.385 1.00 71.41 44 GLY A C 13
ATOM 21278 O O . GLY A 1 44 ? -10.043 6.717 -10.224 1.00 72.12 44 GLY A O 13
ATOM 21282 N N . THR A 1 45 ? -8.154 6.654 -11.486 1.00 22.23 45 THR A N 13
ATOM 21283 C CA . THR A 1 45 ? -8.763 5.983 -12.645 1.00 50.52 45 THR A CA 13
ATOM 21284 C C . THR A 1 45 ? -8.916 4.465 -12.395 1.00 5.50 45 THR A C 13
ATOM 21285 O O . THR A 1 45 ? -10.037 3.935 -12.373 1.00 75.01 45 THR A O 13
ATOM 21296 N N . GLU A 1 46 ? -7.768 3.790 -12.189 1.00 41.31 46 GLU A N 13
ATOM 21297 C CA . GLU A 1 46 ? -7.695 2.319 -12.128 1.00 40.25 46 GLU A CA 13
ATOM 21298 C C . GLU A 1 46 ? -8.177 1.794 -10.757 1.00 24.11 46 GLU A C 13
ATOM 21299 O O . GLU A 1 46 ? -7.648 2.195 -9.708 1.00 55.22 46 GLU A O 13
ATOM 21311 N N . GLY A 1 47 ? -9.185 0.897 -10.799 1.00 43.13 47 GLY A N 13
ATOM 21312 C CA . GLY A 1 47 ? -9.833 0.322 -9.610 1.00 52.43 47 GLY A CA 13
ATOM 21313 C C . GLY A 1 47 ? -9.100 -0.879 -9.013 1.00 51.33 47 GLY A C 13
ATOM 21314 O O . GLY A 1 47 ? -9.555 -1.430 -8.011 1.00 44.25 47 GLY A O 13
ATOM 21318 N N . ALA A 1 48 ? -7.972 -1.295 -9.625 1.00 15.03 48 ALA A N 13
ATOM 21319 C CA . ALA A 1 48 ? -7.128 -2.407 -9.112 1.00 61.11 48 ALA A CA 13
ATOM 21320 C C . ALA A 1 48 ? -6.503 -2.059 -7.742 1.00 40.05 48 ALA A C 13
ATOM 21321 O O . ALA A 1 48 ? -6.124 -2.950 -6.973 1.00 14.41 48 ALA A O 13
ATOM 21328 N N . ALA A 1 49 ? -6.421 -0.747 -7.465 1.00 34.32 49 ALA A N 13
ATOM 21329 C CA . ALA A 1 49 ? -5.994 -0.181 -6.176 1.00 4.12 49 ALA A CA 13
ATOM 21330 C C . ALA A 1 49 ? -6.908 -0.636 -5.013 1.00 23.32 49 ALA A C 13
ATOM 21331 O O . ALA A 1 49 ? -6.463 -0.742 -3.861 1.00 40.12 49 ALA A O 13
ATOM 21338 N N . ALA A 1 50 ? -8.183 -0.893 -5.337 1.00 10.51 50 ALA A N 13
ATOM 21339 C CA . ALA A 1 50 ? -9.174 -1.413 -4.386 1.00 63.14 50 ALA A CA 13
ATOM 21340 C C . ALA A 1 50 ? -8.770 -2.794 -3.858 1.00 61.30 50 ALA A C 13
ATOM 21341 O O . ALA A 1 50 ? -8.977 -3.095 -2.689 1.00 24.55 50 ALA A O 13
ATOM 21348 N N . ARG A 1 51 ? -8.168 -3.609 -4.744 1.00 14.32 51 ARG A N 13
ATOM 21349 C CA . ARG A 1 51 ? -7.845 -5.022 -4.468 1.00 21.33 51 ARG A CA 13
ATOM 21350 C C . ARG A 1 51 ? -6.661 -5.141 -3.492 1.00 54.32 51 ARG A C 13
ATOM 21351 O O . ARG A 1 51 ? -6.667 -6.005 -2.610 1.00 63.35 51 ARG A O 13
ATOM 21372 N N . THR A 1 52 ? -5.659 -4.255 -3.644 1.00 12.22 52 THR A N 13
ATOM 21373 C CA . THR A 1 52 ? -4.464 -4.229 -2.769 1.00 52.20 52 THR A CA 13
ATOM 21374 C C . THR A 1 52 ? -4.832 -3.871 -1.309 1.00 22.43 52 THR A C 13
ATOM 21375 O O . THR A 1 52 ? -4.157 -4.304 -0.370 1.00 62.31 52 THR A O 13
ATOM 21386 N N . ALA A 1 53 ? -5.916 -3.087 -1.146 1.00 10.34 53 ALA A N 13
ATOM 21387 C CA . ALA A 1 53 ? -6.463 -2.722 0.172 1.00 31.40 53 ALA A CA 13
ATOM 21388 C C . ALA A 1 53 ? -7.342 -3.854 0.736 1.00 54.03 53 ALA A C 13
ATOM 21389 O O . ALA A 1 53 ? -7.132 -4.333 1.856 1.00 23.13 53 ALA A O 13
ATOM 21396 N N . ASP A 1 54 ? -8.302 -4.277 -0.097 1.00 14.50 54 ASP A N 13
ATOM 21397 C CA . ASP A 1 54 ? -9.388 -5.223 0.252 1.00 2.23 54 ASP A CA 13
ATOM 21398 C C . ASP A 1 54 ? -8.840 -6.559 0.793 1.00 15.53 54 ASP A C 13
ATOM 21399 O O . ASP A 1 54 ? -9.329 -7.088 1.802 1.00 41.42 54 ASP A O 13
ATOM 21408 N N . ARG A 1 55 ? -7.800 -7.073 0.119 1.00 22.03 55 ARG A N 13
ATOM 21409 C CA . ARG A 1 55 ? -7.189 -8.370 0.444 1.00 54.14 55 ARG A CA 13
ATOM 21410 C C . ARG A 1 55 ? -6.400 -8.315 1.765 1.00 11.24 55 ARG A C 13
ATOM 21411 O O . ARG A 1 55 ? -6.438 -9.269 2.543 1.00 31.44 55 ARG A O 13
ATOM 21432 N N . LEU A 1 56 ? -5.696 -7.185 2.013 1.00 20.11 56 LEU A N 13
ATOM 21433 C CA . LEU A 1 56 ? -4.883 -7.006 3.242 1.00 5.43 56 LEU A CA 13
ATOM 21434 C C . LEU A 1 56 ? -5.771 -6.780 4.473 1.00 31.54 56 LEU A C 13
ATOM 21435 O O . LEU A 1 56 ? -5.375 -7.120 5.598 1.00 64.11 56 LEU A O 13
ATOM 21451 N N . LYS A 1 57 ? -6.963 -6.213 4.246 1.00 51.42 57 LYS A N 13
ATOM 21452 C CA . LYS A 1 57 ? -7.979 -6.064 5.292 1.00 30.15 57 LYS A CA 13
ATOM 21453 C C . LYS A 1 57 ? -8.479 -7.455 5.739 1.00 12.05 57 LYS A C 13
ATOM 21454 O O . LYS A 1 57 ? -8.646 -7.713 6.937 1.00 13.24 57 LYS A O 13
ATOM 21473 N N . ALA A 1 58 ? -8.653 -8.358 4.760 1.00 12.15 58 ALA A N 13
ATOM 21474 C CA . ALA A 1 58 ? -9.016 -9.766 5.014 1.00 22.30 58 ALA A CA 13
ATOM 21475 C C . ALA A 1 58 ? -7.818 -10.569 5.574 1.00 14.23 58 ALA A C 13
ATOM 21476 O O . ALA A 1 58 ? -8.004 -11.592 6.239 1.00 4.14 58 ALA A O 13
ATOM 21483 N N . ALA A 1 59 ? -6.591 -10.084 5.306 1.00 21.53 59 ALA A N 13
ATOM 21484 C CA . ALA A 1 59 ? -5.341 -10.745 5.728 1.00 13.51 59 ALA A CA 13
ATOM 21485 C C . ALA A 1 59 ? -4.998 -10.473 7.207 1.00 30.51 59 ALA A C 13
ATOM 21486 O O . ALA A 1 59 ? -4.013 -11.014 7.717 1.00 34.13 59 ALA A O 13
ATOM 21493 N N . GLY A 1 60 ? -5.806 -9.642 7.893 1.00 22.11 60 GLY A N 13
ATOM 21494 C CA . GLY A 1 60 ? -5.551 -9.316 9.300 1.00 52.15 60 GLY A CA 13
ATOM 21495 C C . GLY A 1 60 ? -4.774 -8.021 9.454 1.00 15.11 60 GLY A C 13
ATOM 21496 O O . GLY A 1 60 ? -3.753 -7.979 10.129 1.00 52.33 60 GLY A O 13
ATOM 21500 N N . PHE A 1 61 ? -5.248 -6.982 8.765 1.00 21.35 61 PHE A N 13
ATOM 21501 C CA . PHE A 1 61 ? -4.679 -5.614 8.808 1.00 1.40 61 PHE A CA 13
ATOM 21502 C C . PHE A 1 61 ? -4.617 -5.038 10.246 1.00 33.52 61 PHE A C 13
ATOM 21503 O O . PHE A 1 61 ? -5.339 -5.496 11.131 1.00 50.04 61 PHE A O 13
ATOM 21520 N N . THR A 1 62 ? -3.740 -4.048 10.465 1.00 14.11 62 THR A N 13
ATOM 21521 C CA . THR A 1 62 ? -3.857 -3.149 11.623 1.00 51.43 62 THR A CA 13
ATOM 21522 C C . THR A 1 62 ? -4.686 -1.943 11.169 1.00 60.32 62 THR A C 13
ATOM 21523 O O . THR A 1 62 ? -5.739 -1.638 11.740 1.00 72.13 62 THR A O 13
ATOM 21534 N N . VAL A 1 63 ? -4.185 -1.283 10.108 1.00 21.24 63 VAL A N 13
ATOM 21535 C CA . VAL A 1 63 ? -4.864 -0.175 9.416 1.00 73.13 63 VAL A CA 13
ATOM 21536 C C . VAL A 1 63 ? -4.867 -0.481 7.911 1.00 62.02 63 VAL A C 13
ATOM 21537 O O . VAL A 1 63 ? -3.872 -0.974 7.374 1.00 24.01 63 VAL A O 13
ATOM 21550 N N . THR A 1 64 ? -6.013 -0.249 7.262 1.00 1.11 64 THR A N 13
ATOM 21551 C CA . THR A 1 64 ? -6.135 -0.277 5.803 1.00 75.50 64 THR A CA 13
ATOM 21552 C C . THR A 1 64 ? -7.077 0.848 5.378 1.00 2.32 64 THR A C 13
ATOM 21553 O O . THR A 1 64 ? -8.263 0.838 5.731 1.00 12.43 64 THR A O 13
ATOM 21564 N N . ASP A 1 65 ? -6.530 1.831 4.660 1.00 12.24 65 ASP A N 13
ATOM 21565 C CA . ASP A 1 65 ? -7.285 2.999 4.161 1.00 14.21 65 ASP A CA 13
ATOM 21566 C C . ASP A 1 65 ? -7.213 3.057 2.625 1.00 73.53 65 ASP A C 13
ATOM 21567 O O . ASP A 1 65 ? -6.271 2.538 2.022 1.00 41.34 65 ASP A O 13
ATOM 21576 N N . VAL A 1 66 ? -8.238 3.656 2.002 1.00 3.40 66 VAL A N 13
ATOM 21577 C CA . VAL A 1 66 ? -8.269 3.935 0.557 1.00 60.35 66 VAL A CA 13
ATOM 21578 C C . VAL A 1 66 ? -8.508 5.439 0.354 1.00 52.22 66 VAL A C 13
ATOM 21579 O O . VAL A 1 66 ? -9.318 6.043 1.075 1.00 71.44 66 VAL A O 13
ATOM 21592 N N . GLY A 1 67 ? -7.809 6.028 -0.620 1.00 34.20 67 GLY A N 13
ATOM 21593 C CA . GLY A 1 67 ? -7.966 7.433 -0.961 1.00 60.34 67 GLY A CA 13
ATOM 21594 C C . GLY A 1 67 ? -7.427 7.752 -2.342 1.00 71.15 67 GLY A C 13
ATOM 21595 O O . GLY A 1 67 ? -6.959 6.865 -3.069 1.00 33.33 67 GLY A O 13
ATOM 21599 N N . ASN A 1 68 ? -7.528 9.027 -2.709 1.00 61.02 68 ASN A N 13
ATOM 21600 C CA . ASN A 1 68 ? -6.917 9.577 -3.924 1.00 71.24 68 ASN A CA 13
ATOM 21601 C C . ASN A 1 68 ? -6.438 11.008 -3.622 1.00 60.31 68 ASN A C 13
ATOM 21602 O O . ASN A 1 68 ? -7.218 11.846 -3.145 1.00 3.44 68 ASN A O 13
ATOM 21613 N N . LEU A 1 69 ? -5.137 11.274 -3.854 1.00 33.31 69 LEU A N 13
ATOM 21614 C CA . LEU A 1 69 ? -4.497 12.529 -3.427 1.00 1.14 69 LEU A CA 13
ATOM 21615 C C . LEU A 1 69 ? -3.269 12.783 -4.313 1.00 13.40 69 LEU A C 13
ATOM 21616 O O . LEU A 1 69 ? -2.477 11.858 -4.558 1.00 42.04 69 LEU A O 13
ATOM 21632 N N . SER A 1 70 ? -3.126 14.033 -4.786 1.00 33.40 70 SER A N 13
ATOM 21633 C CA . SER A 1 70 ? -1.973 14.466 -5.571 1.00 32.31 70 SER A CA 13
ATOM 21634 C C . SER A 1 70 ? -0.786 14.702 -4.608 1.00 13.23 70 SER A C 13
ATOM 21635 O O . SER A 1 70 ? -0.715 15.731 -3.922 1.00 14.05 70 SER A O 13
ATOM 21643 N N . LEU A 1 71 ? 0.114 13.710 -4.532 1.00 23.21 71 LEU A N 13
ATOM 21644 C CA . LEU A 1 71 ? 1.224 13.692 -3.562 1.00 11.35 71 LEU A CA 13
ATOM 21645 C C . LEU A 1 71 ? 2.546 14.058 -4.288 1.00 31.35 71 LEU A C 13
ATOM 21646 O O . LEU A 1 71 ? 2.920 13.371 -5.247 1.00 75.52 71 LEU A O 13
ATOM 21662 N N . PRO A 1 72 ? 3.260 15.167 -3.861 1.00 53.22 72 PRO A N 13
ATOM 21663 C CA . PRO A 1 72 ? 4.440 15.732 -4.596 1.00 74.31 72 PRO A CA 13
ATOM 21664 C C . PRO A 1 72 ? 5.630 14.755 -4.773 1.00 53.54 72 PRO A C 13
ATOM 21665 O O . PRO A 1 72 ? 6.390 14.870 -5.740 1.00 50.03 72 PRO A O 13
ATOM 21676 N N . ASP A 1 73 ? 5.775 13.808 -3.833 1.00 14.21 73 ASP A N 13
ATOM 21677 C CA . ASP A 1 73 ? 6.888 12.828 -3.824 1.00 64.23 73 ASP A CA 13
ATOM 21678 C C . ASP A 1 73 ? 6.549 11.559 -4.632 1.00 31.11 73 ASP A C 13
ATOM 21679 O O . ASP A 1 73 ? 7.299 10.580 -4.601 1.00 55.44 73 ASP A O 13
ATOM 21688 N N . VAL A 1 74 ? 5.421 11.590 -5.365 1.00 23.52 74 VAL A N 13
ATOM 21689 C CA . VAL A 1 74 ? 5.012 10.501 -6.263 1.00 74.24 74 VAL A CA 13
ATOM 21690 C C . VAL A 1 74 ? 5.238 10.923 -7.714 1.00 63.12 74 VAL A C 13
ATOM 21691 O O . VAL A 1 74 ? 4.559 11.824 -8.223 1.00 51.24 74 VAL A O 13
ATOM 21704 N N . ALA A 1 75 ? 6.211 10.272 -8.361 1.00 62.45 75 ALA A N 13
ATOM 21705 C CA . ALA A 1 75 ? 6.546 10.501 -9.777 1.00 53.55 75 ALA A CA 13
ATOM 21706 C C . ALA A 1 75 ? 6.365 9.212 -10.606 1.00 23.15 75 ALA A C 13
ATOM 21707 O O . ALA A 1 75 ? 6.758 9.176 -11.783 1.00 44.31 75 ALA A O 13
ATOM 21714 N N . ALA A 1 76 ? 5.743 8.179 -9.992 1.00 14.11 76 ALA A N 13
ATOM 21715 C CA . ALA A 1 76 ? 5.462 6.880 -10.645 1.00 15.11 76 ALA A CA 13
ATOM 21716 C C . ALA A 1 76 ? 4.532 6.016 -9.768 1.00 3.24 76 ALA A C 13
ATOM 21717 O O . ALA A 1 76 ? 4.451 6.220 -8.547 1.00 32.43 76 ALA A O 13
ATOM 21724 N N . THR A 1 77 ? 3.827 5.068 -10.415 1.00 71.52 77 THR A N 13
ATOM 21725 C CA . THR A 1 77 ? 2.991 4.060 -9.729 1.00 35.25 77 THR A CA 13
ATOM 21726 C C . THR A 1 77 ? 3.899 3.062 -8.975 1.00 11.33 77 THR A C 13
ATOM 21727 O O . THR A 1 77 ? 4.533 2.178 -9.579 1.00 1.05 77 THR A O 13
ATOM 21738 N N . THR A 1 78 ? 3.992 3.243 -7.649 1.00 4.22 78 THR A N 13
ATOM 21739 C CA . THR A 1 78 ? 4.949 2.513 -6.807 1.00 64.14 78 THR A CA 13
ATOM 21740 C C . THR A 1 78 ? 4.397 2.327 -5.375 1.00 61.02 78 THR A C 13
ATOM 21741 O O . THR A 1 78 ? 3.646 3.178 -4.870 1.00 53.52 78 THR A O 13
ATOM 21752 N N . VAL A 1 79 ? 4.797 1.212 -4.736 1.00 24.13 79 VAL A N 13
ATOM 21753 C CA . VAL A 1 79 ? 4.456 0.900 -3.346 1.00 34.32 79 VAL A CA 13
ATOM 21754 C C . VAL A 1 79 ? 5.606 1.386 -2.446 1.00 65.42 79 VAL A C 13
ATOM 21755 O O . VAL A 1 79 ? 6.711 0.849 -2.524 1.00 41.45 79 VAL A O 13
ATOM 21768 N N . TYR A 1 80 ? 5.343 2.391 -1.605 1.00 23.34 80 TYR A N 13
ATOM 21769 C CA . TYR A 1 80 ? 6.349 2.960 -0.689 1.00 62.01 80 TYR A CA 13
ATOM 21770 C C . TYR A 1 80 ? 6.138 2.355 0.702 1.00 21.44 80 TYR A C 13
ATOM 21771 O O . TYR A 1 80 ? 4.993 2.247 1.166 1.00 41.24 80 TYR A O 13
ATOM 21789 N N . TYR A 1 81 ? 7.234 1.952 1.358 1.00 30.44 81 TYR A N 13
ATOM 21790 C CA . TYR A 1 81 ? 7.186 1.387 2.718 1.00 13.41 81 TYR A CA 13
ATOM 21791 C C . TYR A 1 81 ? 8.142 2.126 3.656 1.00 23.34 81 TYR A C 13
ATOM 21792 O O . TYR A 1 81 ? 9.275 2.471 3.278 1.00 11.41 81 TYR A O 13
ATOM 21810 N N . THR A 1 82 ? 7.654 2.376 4.876 1.00 34.42 82 THR A N 13
ATOM 21811 C CA . THR A 1 82 ? 8.453 2.896 5.983 1.00 12.14 82 THR A CA 13
ATOM 21812 C C . THR A 1 82 ? 9.385 1.775 6.508 1.00 55.44 82 THR A C 13
ATOM 21813 O O . THR A 1 82 ? 9.065 0.591 6.373 1.00 32.52 82 THR A O 13
ATOM 21824 N N . GLU A 1 83 ? 10.531 2.144 7.106 1.00 21.04 83 GLU A N 13
ATOM 21825 C CA . GLU A 1 83 ? 11.517 1.150 7.605 1.00 71.22 83 GLU A CA 13
ATOM 21826 C C . GLU A 1 83 ? 11.439 0.966 9.134 1.00 13.32 83 GLU A C 13
ATOM 21827 O O . GLU A 1 83 ? 12.420 0.554 9.770 1.00 74.22 83 GLU A O 13
ATOM 21839 N N . VAL A 1 84 ? 10.250 1.235 9.708 1.00 53.51 84 VAL A N 13
ATOM 21840 C CA . VAL A 1 84 ? 9.985 0.994 11.135 1.00 55.22 84 VAL A CA 13
ATOM 21841 C C . VAL A 1 84 ? 9.913 -0.535 11.370 1.00 0.15 84 VAL A C 13
ATOM 21842 O O . VAL A 1 84 ? 8.873 -1.159 11.127 1.00 42.31 84 VAL A O 13
ATOM 21855 N N . GLU A 1 85 ? 11.079 -1.109 11.753 1.00 55.32 85 GLU A N 13
ATOM 21856 C CA . GLU A 1 85 ? 11.286 -2.548 11.987 1.00 3.34 85 GLU A CA 13
ATOM 21857 C C . GLU A 1 85 ? 11.253 -3.343 10.654 1.00 23.45 85 GLU A C 13
ATOM 21858 O O . GLU A 1 85 ? 12.313 -3.690 10.112 1.00 32.24 85 GLU A O 13
ATOM 21870 N N . GLY A 1 86 ? 10.038 -3.589 10.114 1.00 43.41 86 GLY A N 13
ATOM 21871 C CA . GLY A 1 86 ? 9.861 -4.446 8.942 1.00 34.40 86 GLY A CA 13
ATOM 21872 C C . GLY A 1 86 ? 8.505 -4.259 8.284 1.00 65.15 86 GLY A C 13
ATOM 21873 O O . GLY A 1 86 ? 7.816 -5.243 7.987 1.00 40.24 86 GLY A O 13
ATOM 21877 N N . GLU A 1 87 ? 8.134 -2.983 8.016 1.00 21.40 87 GLU A N 13
ATOM 21878 C CA . GLU A 1 87 ? 6.864 -2.652 7.320 1.00 0.31 87 GLU A CA 13
ATOM 21879 C C . GLU A 1 87 ? 6.921 -3.093 5.846 1.00 22.21 87 GLU A C 13
ATOM 21880 O O . GLU A 1 87 ? 5.885 -3.237 5.187 1.00 1.42 87 GLU A O 13
ATOM 21892 N N . ARG A 1 88 ? 8.153 -3.311 5.352 1.00 72.01 88 ARG A N 13
ATOM 21893 C CA . ARG A 1 88 ? 8.417 -3.703 3.974 1.00 21.11 88 ARG A CA 13
ATOM 21894 C C . ARG A 1 88 ? 7.877 -5.107 3.679 1.00 51.25 88 ARG A C 13
ATOM 21895 O O . ARG A 1 88 ? 7.535 -5.392 2.542 1.00 41.44 88 ARG A O 13
ATOM 21916 N N . ALA A 1 89 ? 7.808 -5.968 4.724 1.00 15.50 89 ALA A N 13
ATOM 21917 C CA . ALA A 1 89 ? 7.263 -7.338 4.621 1.00 62.22 89 ALA A CA 13
ATOM 21918 C C . ALA A 1 89 ? 5.777 -7.305 4.231 1.00 54.10 89 ALA A C 13
ATOM 21919 O O . ALA A 1 89 ? 5.291 -8.160 3.474 1.00 24.24 89 ALA A O 13
ATOM 21926 N N . THR A 1 90 ? 5.082 -6.292 4.758 1.00 64.24 90 THR A N 13
ATOM 21927 C CA . THR A 1 90 ? 3.668 -6.037 4.497 1.00 44.04 90 THR A CA 13
ATOM 21928 C C . THR A 1 90 ? 3.477 -5.444 3.082 1.00 44.22 90 THR A C 13
ATOM 21929 O O . THR A 1 90 ? 2.528 -5.789 2.364 1.00 42.55 90 THR A O 13
ATOM 21940 N N . ALA A 1 91 ? 4.423 -4.567 2.688 1.00 32.15 91 ALA A N 13
ATOM 21941 C CA . ALA A 1 91 ? 4.431 -3.910 1.372 1.00 12.34 91 ALA A CA 13
ATOM 21942 C C . ALA A 1 91 ? 4.920 -4.846 0.254 1.00 22.15 91 ALA A C 13
ATOM 21943 O O . ALA A 1 91 ? 4.684 -4.558 -0.921 1.00 44.33 91 ALA A O 13
ATOM 21950 N N . ASP A 1 92 ? 5.645 -5.925 0.628 1.00 3.15 92 ASP A N 13
ATOM 21951 C CA . ASP A 1 92 ? 6.042 -6.997 -0.309 1.00 3.13 92 ASP A CA 13
ATOM 21952 C C . ASP A 1 92 ? 4.784 -7.605 -0.927 1.00 2.22 92 ASP A C 13
ATOM 21953 O O . ASP A 1 92 ? 4.678 -7.696 -2.151 1.00 14.41 92 ASP A O 13
ATOM 21962 N N . ALA A 1 93 ? 3.818 -7.959 -0.046 1.00 71.03 93 ALA A N 13
ATOM 21963 C CA . ALA A 1 93 ? 2.516 -8.525 -0.430 1.00 55.01 93 ALA A CA 13
ATOM 21964 C C . ALA A 1 93 ? 1.771 -7.606 -1.412 1.00 70.45 93 ALA A C 13
ATOM 21965 O O . ALA A 1 93 ? 1.159 -8.089 -2.360 1.00 50.22 93 ALA A O 13
ATOM 21972 N N . VAL A 1 94 ? 1.863 -6.279 -1.193 1.00 45.53 94 VAL A N 13
ATOM 21973 C CA . VAL A 1 94 ? 1.162 -5.272 -2.017 1.00 34.22 94 VAL A CA 13
ATOM 21974 C C . VAL A 1 94 ? 1.801 -5.130 -3.403 1.00 70.14 94 VAL A C 13
ATOM 21975 O O . VAL A 1 94 ? 1.093 -5.090 -4.410 1.00 60.33 94 VAL A O 13
ATOM 21988 N N . GLY A 1 95 ? 3.144 -5.023 -3.429 1.00 13.30 95 GLY A N 13
ATOM 21989 C CA . GLY A 1 95 ? 3.908 -4.949 -4.679 1.00 11.22 95 GLY A CA 13
ATOM 21990 C C . GLY A 1 95 ? 3.689 -6.178 -5.553 1.00 74.51 95 GLY A C 13
ATOM 21991 O O . GLY A 1 95 ? 3.789 -6.110 -6.781 1.00 4.01 95 GLY A O 13
ATOM 21995 N N . ARG A 1 96 ? 3.362 -7.299 -4.887 1.00 13.22 96 ARG A N 13
ATOM 21996 C CA . ARG A 1 96 ? 3.052 -8.580 -5.533 1.00 23.21 96 ARG A CA 13
ATOM 21997 C C . ARG A 1 96 ? 1.560 -8.642 -5.942 1.00 13.31 96 ARG A C 13
ATOM 21998 O O . ARG A 1 96 ? 1.225 -9.283 -6.946 1.00 63.42 96 ARG A O 13
ATOM 22019 N N . THR A 1 97 ? 0.661 -7.969 -5.170 1.00 2.04 97 THR A N 13
ATOM 22020 C CA . THR A 1 97 ? -0.792 -7.941 -5.483 1.00 43.03 97 THR A CA 13
ATOM 22021 C C . THR A 1 97 ? -1.074 -6.968 -6.652 1.00 1.34 97 THR A C 13
ATOM 22022 O O . THR A 1 97 ? -2.005 -7.173 -7.438 1.00 11.34 97 THR A O 13
ATOM 22033 N N . LEU A 1 98 ? -0.237 -5.919 -6.768 1.00 32.23 98 LEU A N 13
ATOM 22034 C CA . LEU A 1 98 ? -0.399 -4.856 -7.770 1.00 71.23 98 LEU A CA 13
ATOM 22035 C C . LEU A 1 98 ? 0.468 -5.153 -9.000 1.00 33.43 98 LEU A C 13
ATOM 22036 O O . LEU A 1 98 ? 0.086 -4.833 -10.128 1.00 23.43 98 LEU A O 13
ATOM 22052 N N . GLY A 1 99 ? 1.633 -5.796 -8.767 1.00 13.23 99 GLY A N 13
ATOM 22053 C CA . GLY A 1 99 ? 2.597 -6.081 -9.833 1.00 70.20 99 GLY A CA 13
ATOM 22054 C C . GLY A 1 99 ? 3.305 -4.825 -10.310 1.00 72.40 99 GLY A C 13
ATOM 22055 O O . GLY A 1 99 ? 3.449 -4.599 -11.516 1.00 20.50 99 GLY A O 13
ATOM 22059 N N . ALA A 1 100 ? 3.731 -4.004 -9.343 1.00 2.04 100 ALA A N 13
ATOM 22060 C CA . ALA A 1 100 ? 4.379 -2.704 -9.593 1.00 65.41 100 ALA A CA 13
ATOM 22061 C C . ALA A 1 100 ? 5.727 -2.638 -8.865 1.00 0.13 100 ALA A C 13
ATOM 22062 O O . ALA A 1 100 ? 6.104 -3.569 -8.136 1.00 73.42 100 ALA A O 13
ATOM 22069 N N . ALA A 1 101 ? 6.440 -1.516 -9.058 1.00 74.53 101 ALA A N 13
ATOM 22070 C CA . ALA A 1 101 ? 7.727 -1.254 -8.398 1.00 15.30 101 ALA A CA 13
ATOM 22071 C C . ALA A 1 101 ? 7.500 -0.960 -6.904 1.00 25.53 101 ALA A C 13
ATOM 22072 O O . ALA A 1 101 ? 6.389 -0.585 -6.501 1.00 44.42 101 ALA A O 13
ATOM 22079 N N . VAL A 1 102 ? 8.553 -1.139 -6.093 1.00 35.24 102 VAL A N 13
ATOM 22080 C CA . VAL A 1 102 ? 8.544 -0.814 -4.650 1.00 34.04 102 VAL A CA 13
ATOM 22081 C C . VAL A 1 102 ? 9.742 0.106 -4.316 1.00 2.41 102 VAL A C 13
ATOM 22082 O O . VAL A 1 102 ? 10.817 -0.025 -4.915 1.00 64.42 102 VAL A O 13
ATOM 22095 N N . GLU A 1 103 ? 9.533 1.047 -3.384 1.00 52.42 103 GLU A N 13
ATOM 22096 C CA . GLU A 1 103 ? 10.580 1.940 -2.859 1.00 73.12 103 GLU A CA 13
ATOM 22097 C C . GLU A 1 103 ? 10.559 1.923 -1.328 1.00 63.31 103 GLU A C 13
ATOM 22098 O O . GLU A 1 103 ? 9.501 1.760 -0.700 1.00 44.40 103 GLU A O 13
ATOM 22110 N N . LEU A 1 104 ? 11.746 2.124 -0.749 1.00 22.32 104 LEU A N 13
ATOM 22111 C CA . LEU A 1 104 ? 11.911 2.447 0.673 1.00 60.32 104 LEU A CA 13
ATOM 22112 C C . LEU A 1 104 ? 11.368 3.878 0.928 1.00 72.32 104 LEU A C 13
ATOM 22113 O O . LEU A 1 104 ? 10.967 4.570 -0.014 1.00 63.25 104 LEU A O 13
ATOM 22129 N N . ARG A 1 105 ? 11.360 4.316 2.194 1.00 64.12 105 ARG A N 13
ATOM 22130 C CA . ARG A 1 105 ? 10.799 5.612 2.623 1.00 44.44 105 ARG A CA 13
ATOM 22131 C C . ARG A 1 105 ? 11.572 6.877 2.120 1.00 31.24 105 ARG A C 13
ATOM 22132 O O . ARG A 1 105 ? 11.413 7.942 2.706 1.00 44.03 105 ARG A O 13
ATOM 22153 N N . LEU A 1 106 ? 12.391 6.769 1.044 1.00 14.23 106 LEU A N 13
ATOM 22154 C CA . LEU A 1 106 ? 13.091 7.941 0.456 1.00 52.02 106 LEU A CA 13
ATOM 22155 C C . LEU A 1 106 ? 12.086 8.988 -0.126 1.00 35.31 106 LEU A C 13
ATOM 22156 O O . LEU A 1 106 ? 12.289 10.175 0.113 1.00 70.24 106 LEU A O 13
ATOM 22172 N N . PRO A 1 107 ? 11.019 8.598 -0.924 1.00 20.31 107 PRO A N 13
ATOM 22173 C CA . PRO A 1 107 ? 9.920 9.532 -1.290 1.00 64.41 107 PRO A CA 13
ATOM 22174 C C . PRO A 1 107 ? 9.165 10.018 -0.044 1.00 3.34 107 PRO A C 13
ATOM 22175 O O . PRO A 1 107 ? 8.889 11.218 0.094 1.00 11.52 107 PRO A O 13
ATOM 22186 N N . GLU A 1 108 ? 8.901 9.075 0.898 1.00 55.23 108 GLU A N 13
ATOM 22187 C CA . GLU A 1 108 ? 8.215 9.377 2.165 1.00 52.21 108 GLU A CA 13
ATOM 22188 C C . GLU A 1 108 ? 9.002 10.406 2.989 1.00 13.03 108 GLU A C 13
ATOM 22189 O O . GLU A 1 108 ? 8.403 11.161 3.723 1.00 13.04 108 GLU A O 13
ATOM 22201 N N . LEU A 1 109 ? 10.339 10.475 2.800 1.00 61.10 109 LEU A N 13
ATOM 22202 C CA . LEU A 1 109 ? 11.256 11.276 3.642 1.00 25.25 109 LEU A CA 13
ATOM 22203 C C . LEU A 1 109 ? 10.965 12.793 3.549 1.00 32.20 109 LEU A C 13
ATOM 22204 O O . LEU A 1 109 ? 11.497 13.579 4.340 1.00 41.12 109 LEU A O 13
ATOM 22220 N N . SER A 1 110 ? 10.100 13.184 2.589 1.00 14.23 110 SER A N 13
ATOM 22221 C CA . SER A 1 110 ? 9.571 14.550 2.471 1.00 20.42 110 SER A CA 13
ATOM 22222 C C . SER A 1 110 ? 8.858 15.002 3.774 1.00 41.44 110 SER A C 13
ATOM 22223 O O . SER A 1 110 ? 9.130 16.090 4.288 1.00 21.05 110 SER A O 13
ATOM 22231 N N . ASP A 1 111 ? 7.939 14.157 4.292 1.00 62.05 111 ASP A N 13
ATOM 22232 C CA . ASP A 1 111 ? 7.141 14.455 5.524 1.00 11.34 111 ASP A CA 13
ATOM 22233 C C . ASP A 1 111 ? 7.236 13.301 6.541 1.00 61.40 111 ASP A C 13
ATOM 22234 O O . ASP A 1 111 ? 7.200 13.529 7.750 1.00 24.21 111 ASP A O 13
ATOM 22243 N N . GLN A 1 112 ? 7.338 12.076 6.005 1.00 70.01 112 GLN A N 13
ATOM 22244 C CA . GLN A 1 112 ? 7.430 10.798 6.757 1.00 12.34 112 GLN A CA 13
ATOM 22245 C C . GLN A 1 112 ? 6.072 10.401 7.380 1.00 44.43 112 GLN A C 13
ATOM 22246 O O . GLN A 1 112 ? 5.830 10.658 8.566 1.00 22.54 112 GLN A O 13
ATOM 22260 N N . PRO A 1 113 ? 5.141 9.803 6.563 1.00 31.21 113 PRO A N 13
ATOM 22261 C CA . PRO A 1 113 ? 3.921 9.163 7.086 1.00 12.22 113 PRO A CA 13
ATOM 22262 C C . PRO A 1 113 ? 4.239 7.727 7.598 1.00 22.20 113 PRO A C 13
ATOM 22263 O O . PRO A 1 113 ? 4.805 6.918 6.854 1.00 13.54 113 PRO A O 13
ATOM 22274 N N . PRO A 1 114 ? 3.919 7.395 8.897 1.00 73.42 114 PRO A N 13
ATOM 22275 C CA . PRO A 1 114 ? 4.213 6.055 9.462 1.00 43.22 114 PRO A CA 13
ATOM 22276 C C . PRO A 1 114 ? 3.276 4.981 8.869 1.00 65.31 114 PRO A C 13
ATOM 22277 O O . PRO A 1 114 ? 2.058 5.041 9.060 1.00 51.15 114 PRO A O 13
ATOM 22288 N N . GLY A 1 115 ? 3.862 4.012 8.151 1.00 43.12 115 GLY A N 13
ATOM 22289 C CA . GLY A 1 115 ? 3.119 2.911 7.529 1.00 63.02 115 GLY A CA 13
ATOM 22290 C C . GLY A 1 115 ? 3.146 2.985 6.004 1.00 51.45 115 GLY A C 13
ATOM 22291 O O . GLY A 1 115 ? 3.311 4.067 5.433 1.00 74.14 115 GLY A O 13
ATOM 22295 N N . VAL A 1 116 ? 2.935 1.821 5.374 1.00 15.50 116 VAL A N 13
ATOM 22296 C CA . VAL A 1 116 ? 3.017 1.617 3.914 1.00 24.23 116 VAL A CA 13
ATOM 22297 C C . VAL A 1 116 ? 2.016 2.489 3.133 1.00 11.21 116 VAL A C 13
ATOM 22298 O O . VAL A 1 116 ? 0.801 2.362 3.320 1.00 1.33 116 VAL A O 13
ATOM 22311 N N . ILE A 1 117 ? 2.535 3.360 2.247 1.00 72.54 117 ILE A N 13
ATOM 22312 C CA . ILE A 1 117 ? 1.705 4.143 1.317 1.00 31.44 117 ILE A CA 13
ATOM 22313 C C . ILE A 1 117 ? 1.947 3.628 -0.119 1.00 61.44 117 ILE A C 13
ATOM 22314 O O . ILE A 1 117 ? 3.003 3.832 -0.704 1.00 5.34 117 ILE A O 13
ATOM 22330 N N . VAL A 1 118 ? 0.974 2.914 -0.672 1.00 34.40 118 VAL A N 13
ATOM 22331 C CA . VAL A 1 118 ? 1.029 2.445 -2.072 1.00 14.40 118 VAL A CA 13
ATOM 22332 C C . VAL A 1 118 ? 0.255 3.439 -2.946 1.00 63.21 118 VAL A C 13
ATOM 22333 O O . VAL A 1 118 ? -0.967 3.581 -2.805 1.00 65.54 118 VAL A O 13
ATOM 22346 N N . VAL A 1 119 ? 0.982 4.174 -3.814 1.00 24.12 119 VAL A N 13
ATOM 22347 C CA . VAL A 1 119 ? 0.381 5.227 -4.648 1.00 53.31 119 VAL A CA 13
ATOM 22348 C C . VAL A 1 119 ? 0.464 4.863 -6.137 1.00 10.12 119 VAL A C 13
ATOM 22349 O O . VAL A 1 119 ? 1.559 4.703 -6.686 1.00 30.13 119 VAL A O 13
ATOM 22362 N N . VAL A 1 120 ? -0.715 4.735 -6.784 1.00 13.42 120 VAL A N 13
ATOM 22363 C CA . VAL A 1 120 ? -0.827 4.381 -8.217 1.00 51.54 120 VAL A CA 13
ATOM 22364 C C . VAL A 1 120 ? -1.060 5.655 -9.060 1.00 73.24 120 VAL A C 13
ATOM 22365 O O . VAL A 1 120 ? -1.758 6.577 -8.623 1.00 13.31 120 VAL A O 13
ATOM 22378 N N . THR A 1 121 ? -0.481 5.689 -10.271 1.00 73.01 121 THR A N 13
ATOM 22379 C CA . THR A 1 121 ? -0.690 6.775 -11.252 1.00 14.44 121 THR A CA 13
ATOM 22380 C C . THR A 1 121 ? -1.334 6.202 -12.527 1.00 4.55 121 THR A C 13
ATOM 22381 O O . THR A 1 121 ? -1.361 4.981 -12.723 1.00 52.33 121 THR A O 13
ATOM 22392 N N . GLY A 1 122 ? -1.858 7.094 -13.380 1.00 63.22 122 GLY A N 13
ATOM 22393 C CA . GLY A 1 122 ? -2.492 6.708 -14.645 1.00 30.22 122 GLY A CA 13
ATOM 22394 C C . GLY A 1 122 ? -4.001 6.901 -14.567 1.00 50.22 122 GLY A C 13
ATOM 22395 O O . GLY A 1 122 ? -4.515 7.946 -15.019 1.00 1.11 122 GLY A O 13
ATOM 22400 N N . GLY A 1 1 ? 38.115 -54.934 101.403 1.00 21.14 1 GLY A N 14
ATOM 22401 C CA . GLY A 1 1 ? 37.369 -55.394 100.206 1.00 14.33 1 GLY A CA 14
ATOM 22402 C C . GLY A 1 1 ? 36.953 -54.247 99.303 1.00 71.11 1 GLY A C 14
ATOM 22403 O O . GLY A 1 1 ? 36.741 -53.122 99.779 1.00 51.12 1 GLY A O 14
ATOM 22409 N N . SER A 1 2 ? 36.826 -54.536 97.995 1.00 43.31 2 SER A N 14
ATOM 22410 C CA . SER A 1 2 ? 36.493 -53.546 96.963 1.00 51.30 2 SER A CA 14
ATOM 22411 C C . SER A 1 2 ? 35.779 -54.260 95.796 1.00 74.14 2 SER A C 14
ATOM 22412 O O . SER A 1 2 ? 36.436 -54.855 94.931 1.00 14.44 2 SER A O 14
ATOM 22420 N N . SER A 1 3 ? 34.437 -54.242 95.806 1.00 44.24 3 SER A N 14
ATOM 22421 C CA . SER A 1 3 ? 33.615 -54.830 94.729 1.00 44.41 3 SER A CA 14
ATOM 22422 C C . SER A 1 3 ? 33.370 -53.775 93.620 1.00 21.22 3 SER A C 14
ATOM 22423 O O . SER A 1 3 ? 33.017 -52.633 93.944 1.00 14.45 3 SER A O 14
ATOM 22431 N N . PRO A 1 4 ? 33.585 -54.125 92.306 1.00 43.24 4 PRO A N 14
ATOM 22432 C CA . PRO A 1 4 ? 33.255 -53.218 91.173 1.00 61.32 4 PRO A CA 14
ATOM 22433 C C . PRO A 1 4 ? 31.730 -52.955 91.061 1.00 73.33 4 PRO A C 14
ATOM 22434 O O . PRO A 1 4 ? 30.933 -53.884 91.217 1.00 35.02 4 PRO A O 14
ATOM 22445 N N . ASN A 1 5 ? 31.337 -51.695 90.796 1.00 42.44 5 ASN A N 14
ATOM 22446 C CA . ASN A 1 5 ? 29.922 -51.301 90.625 1.00 53.22 5 ASN A CA 14
ATOM 22447 C C . ASN A 1 5 ? 29.816 -50.170 89.570 1.00 30.34 5 ASN A C 14
ATOM 22448 O O . ASN A 1 5 ? 30.313 -49.057 89.776 1.00 20.14 5 ASN A O 14
ATOM 22459 N N . SER A 1 6 ? 29.223 -50.516 88.411 1.00 63.24 6 SER A N 14
ATOM 22460 C CA . SER A 1 6 ? 28.912 -49.578 87.312 1.00 33.45 6 SER A CA 14
ATOM 22461 C C . SER A 1 6 ? 27.874 -50.240 86.374 1.00 63.03 6 SER A C 14
ATOM 22462 O O . SER A 1 6 ? 27.852 -49.994 85.162 1.00 11.11 6 SER A O 14
ATOM 22470 N N . GLU A 1 7 ? 26.947 -51.026 86.987 1.00 4.11 7 GLU A N 14
ATOM 22471 C CA . GLU A 1 7 ? 25.959 -51.876 86.265 1.00 43.14 7 GLU A CA 14
ATOM 22472 C C . GLU A 1 7 ? 24.762 -51.061 85.708 1.00 74.21 7 GLU A C 14
ATOM 22473 O O . GLU A 1 7 ? 23.739 -51.638 85.323 1.00 11.14 7 GLU A O 14
ATOM 22485 N N . ASP A 1 8 ? 24.918 -49.735 85.674 1.00 64.43 8 ASP A N 14
ATOM 22486 C CA . ASP A 1 8 ? 23.928 -48.793 85.136 1.00 5.34 8 ASP A CA 14
ATOM 22487 C C . ASP A 1 8 ? 23.571 -49.142 83.679 1.00 22.31 8 ASP A C 14
ATOM 22488 O O . ASP A 1 8 ? 22.436 -49.549 83.397 1.00 40.44 8 ASP A O 14
ATOM 22497 N N . ASP A 1 9 ? 24.574 -49.012 82.788 1.00 73.23 9 ASP A N 14
ATOM 22498 C CA . ASP A 1 9 ? 24.438 -49.283 81.342 1.00 62.20 9 ASP A CA 14
ATOM 22499 C C . ASP A 1 9 ? 23.281 -48.459 80.724 1.00 1.34 9 ASP A C 14
ATOM 22500 O O . ASP A 1 9 ? 22.140 -48.927 80.616 1.00 62.34 9 ASP A O 14
ATOM 22509 N N . SER A 1 10 ? 23.578 -47.204 80.384 1.00 62.43 10 SER A N 14
ATOM 22510 C CA . SER A 1 10 ? 22.614 -46.304 79.735 1.00 60.04 10 SER A CA 14
ATOM 22511 C C . SER A 1 10 ? 22.534 -46.604 78.226 1.00 1.10 10 SER A C 14
ATOM 22512 O O . SER A 1 10 ? 23.565 -46.842 77.582 1.00 31.23 10 SER A O 14
ATOM 22520 N N . SER A 1 11 ? 21.306 -46.602 77.679 1.00 61.01 11 SER A N 14
ATOM 22521 C CA . SER A 1 11 ? 21.046 -46.877 76.255 1.00 72.24 11 SER A CA 14
ATOM 22522 C C . SER A 1 11 ? 19.759 -46.155 75.797 1.00 55.23 11 SER A C 14
ATOM 22523 O O . SER A 1 11 ? 18.738 -46.196 76.496 1.00 43.33 11 SER A O 14
ATOM 22531 N N . ALA A 1 12 ? 19.834 -45.485 74.631 1.00 3.25 12 ALA A N 14
ATOM 22532 C CA . ALA A 1 12 ? 18.700 -44.782 74.011 1.00 24.32 12 ALA A CA 14
ATOM 22533 C C . ALA A 1 12 ? 18.985 -44.633 72.509 1.00 73.44 12 ALA A C 14
ATOM 22534 O O . ALA A 1 12 ? 19.998 -44.033 72.133 1.00 60.11 12 ALA A O 14
ATOM 22541 N N . ILE A 1 13 ? 18.119 -45.213 71.657 1.00 72.41 13 ILE A N 14
ATOM 22542 C CA . ILE A 1 13 ? 18.277 -45.164 70.184 1.00 14.31 13 ILE A CA 14
ATOM 22543 C C . ILE A 1 13 ? 17.097 -44.405 69.536 1.00 5.30 13 ILE A C 14
ATOM 22544 O O . ILE A 1 13 ? 15.937 -44.622 69.899 1.00 33.12 13 ILE A O 14
ATOM 22560 N N . SER A 1 14 ? 17.417 -43.485 68.610 1.00 53.43 14 SER A N 14
ATOM 22561 C CA . SER A 1 14 ? 16.428 -42.748 67.808 1.00 51.14 14 SER A CA 14
ATOM 22562 C C . SER A 1 14 ? 17.029 -42.459 66.418 1.00 33.44 14 SER A C 14
ATOM 22563 O O . SER A 1 14 ? 18.136 -41.922 66.327 1.00 43.43 14 SER A O 14
ATOM 22571 N N . THR A 1 15 ? 16.304 -42.837 65.347 1.00 40.34 15 THR A N 14
ATOM 22572 C CA . THR A 1 15 ? 16.726 -42.612 63.953 1.00 14.12 15 THR A CA 14
ATOM 22573 C C . THR A 1 15 ? 15.479 -42.337 63.087 1.00 52.12 15 THR A C 14
ATOM 22574 O O . THR A 1 15 ? 14.717 -43.256 62.760 1.00 51.03 15 THR A O 14
ATOM 22585 N N . MET A 1 16 ? 15.274 -41.055 62.758 1.00 22.11 16 MET A N 14
ATOM 22586 C CA . MET A 1 16 ? 14.126 -40.579 61.976 1.00 2.51 16 MET A CA 14
ATOM 22587 C C . MET A 1 16 ? 14.561 -39.406 61.074 1.00 52.14 16 MET A C 14
ATOM 22588 O O . MET A 1 16 ? 15.491 -38.652 61.414 1.00 72.34 16 MET A O 14
ATOM 22602 N N . THR A 1 17 ? 13.898 -39.278 59.915 1.00 55.34 17 THR A N 14
ATOM 22603 C CA . THR A 1 17 ? 14.131 -38.174 58.973 1.00 0.54 17 THR A CA 14
ATOM 22604 C C . THR A 1 17 ? 12.822 -37.832 58.235 1.00 2.32 17 THR A C 14
ATOM 22605 O O . THR A 1 17 ? 11.883 -38.646 58.209 1.00 41.24 17 THR A O 14
ATOM 22616 N N . THR A 1 18 ? 12.772 -36.621 57.656 1.00 31.43 18 THR A N 14
ATOM 22617 C CA . THR A 1 18 ? 11.601 -36.118 56.922 1.00 51.05 18 THR A CA 14
ATOM 22618 C C . THR A 1 18 ? 12.069 -35.196 55.776 1.00 54.33 18 THR A C 14
ATOM 22619 O O . THR A 1 18 ? 13.127 -34.556 55.877 1.00 75.10 18 THR A O 14
ATOM 22630 N N . THR A 1 19 ? 11.280 -35.148 54.688 1.00 13.14 19 THR A N 14
ATOM 22631 C CA . THR A 1 19 ? 11.576 -34.328 53.504 1.00 32.53 19 THR A CA 14
ATOM 22632 C C . THR A 1 19 ? 10.272 -34.016 52.740 1.00 43.42 19 THR A C 14
ATOM 22633 O O . THR A 1 19 ? 9.246 -34.693 52.930 1.00 5.20 19 THR A O 14
ATOM 22644 N N . THR A 1 20 ? 10.328 -32.984 51.879 1.00 54.11 20 THR A N 14
ATOM 22645 C CA . THR A 1 20 ? 9.172 -32.480 51.109 1.00 32.44 20 THR A CA 14
ATOM 22646 C C . THR A 1 20 ? 9.676 -31.802 49.808 1.00 15.43 20 THR A C 14
ATOM 22647 O O . THR A 1 20 ? 10.890 -31.738 49.566 1.00 3.53 20 THR A O 14
ATOM 22658 N N . ALA A 1 21 ? 8.730 -31.316 48.984 1.00 62.12 21 ALA A N 14
ATOM 22659 C CA . ALA A 1 21 ? 9.004 -30.610 47.717 1.00 51.13 21 ALA A CA 14
ATOM 22660 C C . ALA A 1 21 ? 7.972 -29.480 47.531 1.00 23.10 21 ALA A C 14
ATOM 22661 O O . ALA A 1 21 ? 7.020 -29.360 48.320 1.00 24.31 21 ALA A O 14
ATOM 22668 N N . ALA A 1 22 ? 8.168 -28.653 46.488 1.00 43.43 22 ALA A N 14
ATOM 22669 C CA . ALA A 1 22 ? 7.292 -27.504 46.184 1.00 14.41 22 ALA A CA 14
ATOM 22670 C C . ALA A 1 22 ? 7.165 -27.321 44.652 1.00 73.00 22 ALA A C 14
ATOM 22671 O O . ALA A 1 22 ? 8.185 -27.145 43.970 1.00 5.32 22 ALA A O 14
ATOM 22678 N N . PRO A 1 23 ? 5.915 -27.373 44.082 1.00 31.20 23 PRO A N 14
ATOM 22679 C CA . PRO A 1 23 ? 5.692 -27.242 42.619 1.00 64.23 23 PRO A CA 14
ATOM 22680 C C . PRO A 1 23 ? 5.791 -25.770 42.137 1.00 50.00 23 PRO A C 14
ATOM 22681 O O . PRO A 1 23 ? 5.343 -24.848 42.830 1.00 31.32 23 PRO A O 14
ATOM 22692 N N . THR A 1 24 ? 6.394 -25.568 40.951 1.00 45.52 24 THR A N 14
ATOM 22693 C CA . THR A 1 24 ? 6.638 -24.227 40.372 1.00 54.21 24 THR A CA 14
ATOM 22694 C C . THR A 1 24 ? 6.285 -24.224 38.867 1.00 60.30 24 THR A C 14
ATOM 22695 O O . THR A 1 24 ? 6.542 -25.218 38.170 1.00 41.11 24 THR A O 14
ATOM 22706 N N . SER A 1 25 ? 5.696 -23.100 38.391 1.00 44.35 25 SER A N 14
ATOM 22707 C CA . SER A 1 25 ? 5.373 -22.867 36.962 1.00 33.34 25 SER A CA 14
ATOM 22708 C C . SER A 1 25 ? 4.853 -21.423 36.768 1.00 53.41 25 SER A C 14
ATOM 22709 O O . SER A 1 25 ? 4.030 -20.941 37.562 1.00 21.21 25 SER A O 14
ATOM 22717 N N . THR A 1 26 ? 5.358 -20.741 35.724 1.00 25.13 26 THR A N 14
ATOM 22718 C CA . THR A 1 26 ? 4.925 -19.380 35.342 1.00 24.11 26 THR A CA 14
ATOM 22719 C C . THR A 1 26 ? 3.973 -19.421 34.126 1.00 2.22 26 THR A C 14
ATOM 22720 O O . THR A 1 26 ? 3.618 -20.503 33.641 1.00 45.24 26 THR A O 14
ATOM 22731 N N . SER A 1 27 ? 3.561 -18.229 33.656 1.00 72.43 27 SER A N 14
ATOM 22732 C CA . SER A 1 27 ? 2.748 -18.063 32.450 1.00 22.23 27 SER A CA 14
ATOM 22733 C C . SER A 1 27 ? 3.107 -16.709 31.800 1.00 2.54 27 SER A C 14
ATOM 22734 O O . SER A 1 27 ? 3.103 -15.673 32.479 1.00 1.42 27 SER A O 14
ATOM 22742 N N . VAL A 1 28 ? 3.453 -16.737 30.503 1.00 64.14 28 VAL A N 14
ATOM 22743 C CA . VAL A 1 28 ? 3.797 -15.533 29.721 1.00 32.42 28 VAL A CA 14
ATOM 22744 C C . VAL A 1 28 ? 2.570 -15.058 28.912 1.00 3.42 28 VAL A C 14
ATOM 22745 O O . VAL A 1 28 ? 1.643 -15.841 28.651 1.00 54.50 28 VAL A O 14
ATOM 22758 N N . LYS A 1 29 ? 2.568 -13.770 28.531 1.00 21.13 29 LYS A N 14
ATOM 22759 C CA . LYS A 1 29 ? 1.463 -13.137 27.782 1.00 64.24 29 LYS A CA 14
ATOM 22760 C C . LYS A 1 29 ? 1.938 -12.750 26.364 1.00 34.31 29 LYS A C 14
ATOM 22761 O O . LYS A 1 29 ? 2.998 -12.128 26.236 1.00 10.25 29 LYS A O 14
ATOM 22780 N N . PRO A 1 30 ? 1.166 -13.100 25.278 1.00 73.45 30 PRO A N 14
ATOM 22781 C CA . PRO A 1 30 ? 1.527 -12.743 23.880 1.00 62.30 30 PRO A CA 14
ATOM 22782 C C . PRO A 1 30 ? 1.226 -11.255 23.548 1.00 30.22 30 PRO A C 14
ATOM 22783 O O . PRO A 1 30 ? 0.445 -10.594 24.244 1.00 5.02 30 PRO A O 14
ATOM 22794 N N . ALA A 1 31 ? 1.866 -10.745 22.478 1.00 61.32 31 ALA A N 14
ATOM 22795 C CA . ALA A 1 31 ? 1.657 -9.372 21.952 1.00 13.11 31 ALA A CA 14
ATOM 22796 C C . ALA A 1 31 ? 1.275 -9.443 20.458 1.00 34.02 31 ALA A C 14
ATOM 22797 O O . ALA A 1 31 ? 1.240 -10.535 19.873 1.00 33.32 31 ALA A O 14
ATOM 22804 N N . ALA A 1 32 ? 1.002 -8.280 19.843 1.00 24.05 32 ALA A N 14
ATOM 22805 C CA . ALA A 1 32 ? 0.560 -8.190 18.433 1.00 54.11 32 ALA A CA 14
ATOM 22806 C C . ALA A 1 32 ? 1.393 -7.131 17.673 1.00 51.44 32 ALA A C 14
ATOM 22807 O O . ALA A 1 32 ? 1.720 -6.089 18.254 1.00 33.20 32 ALA A O 14
ATOM 22814 N N . PRO A 1 33 ? 1.757 -7.378 16.367 1.00 51.35 33 PRO A N 14
ATOM 22815 C CA . PRO A 1 33 ? 2.511 -6.399 15.540 1.00 51.34 33 PRO A CA 14
ATOM 22816 C C . PRO A 1 33 ? 1.597 -5.288 14.964 1.00 22.25 33 PRO A C 14
ATOM 22817 O O . PRO A 1 33 ? 0.375 -5.455 14.873 1.00 15.21 33 PRO A O 14
ATOM 22828 N N . ARG A 1 34 ? 2.208 -4.150 14.581 1.00 44.04 34 ARG A N 14
ATOM 22829 C CA . ARG A 1 34 ? 1.486 -2.969 14.061 1.00 53.31 34 ARG A CA 14
ATOM 22830 C C . ARG A 1 34 ? 2.017 -2.593 12.658 1.00 33.32 34 ARG A C 14
ATOM 22831 O O . ARG A 1 34 ? 3.189 -2.811 12.363 1.00 42.01 34 ARG A O 14
ATOM 22852 N N . ALA A 1 35 ? 1.139 -2.002 11.816 1.00 45.22 35 ALA A N 14
ATOM 22853 C CA . ALA A 1 35 ? 1.463 -1.615 10.422 1.00 31.54 35 ALA A CA 14
ATOM 22854 C C . ALA A 1 35 ? 0.310 -0.788 9.820 1.00 52.22 35 ALA A C 14
ATOM 22855 O O . ALA A 1 35 ? -0.863 -1.157 9.958 1.00 32.31 35 ALA A O 14
ATOM 22862 N N . GLU A 1 36 ? 0.645 0.329 9.150 1.00 74.31 36 GLU A N 14
ATOM 22863 C CA . GLU A 1 36 ? -0.343 1.203 8.491 1.00 21.34 36 GLU A CA 14
ATOM 22864 C C . GLU A 1 36 ? -0.243 1.029 6.973 1.00 61.11 36 GLU A C 14
ATOM 22865 O O . GLU A 1 36 ? 0.697 1.533 6.363 1.00 45.32 36 GLU A O 14
ATOM 22877 N N . VAL A 1 37 ? -1.194 0.306 6.360 1.00 62.01 37 VAL A N 14
ATOM 22878 C CA . VAL A 1 37 ? -1.244 0.190 4.893 1.00 4.31 37 VAL A CA 14
ATOM 22879 C C . VAL A 1 37 ? -2.242 1.226 4.355 1.00 22.33 37 VAL A C 14
ATOM 22880 O O . VAL A 1 37 ? -3.370 1.286 4.822 1.00 63.44 37 VAL A O 14
ATOM 22893 N N . ARG A 1 38 ? -1.829 2.047 3.386 1.00 75.04 38 ARG A N 14
ATOM 22894 C CA . ARG A 1 38 ? -2.635 3.182 2.927 1.00 50.53 38 ARG A CA 14
ATOM 22895 C C . ARG A 1 38 ? -2.398 3.438 1.431 1.00 74.34 38 ARG A C 14
ATOM 22896 O O . ARG A 1 38 ? -1.304 3.830 1.032 1.00 64.12 38 ARG A O 14
ATOM 22917 N N . VAL A 1 39 ? -3.430 3.183 0.614 1.00 10.12 39 VAL A N 14
ATOM 22918 C CA . VAL A 1 39 ? -3.396 3.448 -0.831 1.00 41.14 39 VAL A CA 14
ATOM 22919 C C . VAL A 1 39 ? -3.794 4.919 -1.098 1.00 55.20 39 VAL A C 14
ATOM 22920 O O . VAL A 1 39 ? -4.778 5.406 -0.538 1.00 62.40 39 VAL A O 14
ATOM 22933 N N . TYR A 1 40 ? -2.987 5.622 -1.910 1.00 3.22 40 TYR A N 14
ATOM 22934 C CA . TYR A 1 40 ? -3.341 6.932 -2.492 1.00 72.32 40 TYR A CA 14
ATOM 22935 C C . TYR A 1 40 ? -3.199 6.857 -4.006 1.00 71.35 40 TYR A C 14
ATOM 22936 O O . TYR A 1 40 ? -2.203 6.354 -4.516 1.00 2.42 40 TYR A O 14
ATOM 22954 N N . ASN A 1 41 ? -4.209 7.339 -4.717 1.00 3.20 41 ASN A N 14
ATOM 22955 C CA . ASN A 1 41 ? -4.156 7.471 -6.174 1.00 11.40 41 ASN A CA 14
ATOM 22956 C C . ASN A 1 41 ? -3.702 8.888 -6.549 1.00 14.01 41 ASN A C 14
ATOM 22957 O O . ASN A 1 41 ? -4.323 9.875 -6.137 1.00 14.10 41 ASN A O 14
ATOM 22968 N N . ILE A 1 42 ? -2.591 8.970 -7.304 1.00 63.31 42 ILE A N 14
ATOM 22969 C CA . ILE A 1 42 ? -2.051 10.251 -7.828 1.00 54.13 42 ILE A CA 14
ATOM 22970 C C . ILE A 1 42 ? -2.871 10.683 -9.076 1.00 25.44 42 ILE A C 14
ATOM 22971 O O . ILE A 1 42 ? -3.039 11.880 -9.352 1.00 32.30 42 ILE A O 14
ATOM 22987 N N . SER A 1 43 ? -3.432 9.682 -9.775 1.00 54.34 43 SER A N 14
ATOM 22988 C CA . SER A 1 43 ? -4.286 9.866 -10.959 1.00 0.21 43 SER A CA 14
ATOM 22989 C C . SER A 1 43 ? -5.631 9.136 -10.710 1.00 33.20 43 SER A C 14
ATOM 22990 O O . SER A 1 43 ? -5.956 8.846 -9.549 1.00 50.34 43 SER A O 14
ATOM 22998 N N . GLY A 1 44 ? -6.415 8.854 -11.774 1.00 22.11 44 GLY A N 14
ATOM 22999 C CA . GLY A 1 44 ? -7.712 8.175 -11.634 1.00 53.55 44 GLY A CA 14
ATOM 23000 C C . GLY A 1 44 ? -7.592 6.794 -10.976 1.00 32.52 44 GLY A C 14
ATOM 23001 O O . GLY A 1 44 ? -6.684 6.020 -11.316 1.00 53.11 44 GLY A O 14
ATOM 23005 N N . THR A 1 45 ? -8.506 6.491 -10.038 1.00 14.40 45 THR A N 14
ATOM 23006 C CA . THR A 1 45 ? -8.457 5.258 -9.243 1.00 23.05 45 THR A CA 14
ATOM 23007 C C . THR A 1 45 ? -8.981 4.068 -10.059 1.00 25.54 45 THR A C 14
ATOM 23008 O O . THR A 1 45 ? -10.096 4.100 -10.593 1.00 20.21 45 THR A O 14
ATOM 23019 N N . GLU A 1 46 ? -8.133 3.036 -10.203 1.00 52.20 46 GLU A N 14
ATOM 23020 C CA . GLU A 1 46 ? -8.519 1.763 -10.826 1.00 42.23 46 GLU A CA 14
ATOM 23021 C C . GLU A 1 46 ? -9.127 0.841 -9.754 1.00 23.35 46 GLU A C 14
ATOM 23022 O O . GLU A 1 46 ? -8.907 1.054 -8.553 1.00 11.21 46 GLU A O 14
ATOM 23034 N N . GLY A 1 47 ? -9.894 -0.175 -10.197 1.00 10.21 47 GLY A N 14
ATOM 23035 C CA . GLY A 1 47 ? -10.443 -1.188 -9.301 1.00 22.21 47 GLY A CA 14
ATOM 23036 C C . GLY A 1 47 ? -9.360 -1.895 -8.491 1.00 31.34 47 GLY A C 14
ATOM 23037 O O . GLY A 1 47 ? -9.512 -2.080 -7.281 1.00 71.31 47 GLY A O 14
ATOM 23041 N N . ALA A 1 48 ? -8.231 -2.211 -9.175 1.00 13.31 48 ALA A N 14
ATOM 23042 C CA . ALA A 1 48 ? -7.059 -2.886 -8.578 1.00 21.40 48 ALA A CA 14
ATOM 23043 C C . ALA A 1 48 ? -6.395 -2.039 -7.476 1.00 72.23 48 ALA A C 14
ATOM 23044 O O . ALA A 1 48 ? -5.855 -2.595 -6.522 1.00 21.21 48 ALA A O 14
ATOM 23051 N N . ALA A 1 49 ? -6.463 -0.700 -7.625 1.00 71.24 49 ALA A N 14
ATOM 23052 C CA . ALA A 1 49 ? -5.878 0.260 -6.657 1.00 5.03 49 ALA A CA 14
ATOM 23053 C C . ALA A 1 49 ? -6.467 0.066 -5.255 1.00 3.31 49 ALA A C 14
ATOM 23054 O O . ALA A 1 49 ? -5.732 -0.041 -4.269 1.00 2.40 49 ALA A O 14
ATOM 23061 N N . ALA A 1 50 ? -7.801 0.017 -5.194 1.00 32.40 50 ALA A N 14
ATOM 23062 C CA . ALA A 1 50 ? -8.543 -0.212 -3.946 1.00 21.24 50 ALA A CA 14
ATOM 23063 C C . ALA A 1 50 ? -8.496 -1.699 -3.551 1.00 14.34 50 ALA A C 14
ATOM 23064 O O . ALA A 1 50 ? -8.470 -2.027 -2.359 1.00 20.33 50 ALA A O 14
ATOM 23071 N N . ARG A 1 51 ? -8.447 -2.584 -4.574 1.00 61.43 51 ARG A N 14
ATOM 23072 C CA . ARG A 1 51 ? -8.490 -4.055 -4.397 1.00 55.33 51 ARG A CA 14
ATOM 23073 C C . ARG A 1 51 ? -7.180 -4.603 -3.785 1.00 72.22 51 ARG A C 14
ATOM 23074 O O . ARG A 1 51 ? -7.189 -5.700 -3.225 1.00 52.24 51 ARG A O 14
ATOM 23095 N N . THR A 1 52 ? -6.059 -3.847 -3.871 1.00 24.41 52 THR A N 14
ATOM 23096 C CA . THR A 1 52 ? -4.804 -4.250 -3.207 1.00 53.04 52 THR A CA 14
ATOM 23097 C C . THR A 1 52 ? -5.026 -4.389 -1.689 1.00 42.11 52 THR A C 14
ATOM 23098 O O . THR A 1 52 ? -4.765 -5.438 -1.104 1.00 61.42 52 THR A O 14
ATOM 23109 N N . ALA A 1 53 ? -5.575 -3.323 -1.099 1.00 53.23 53 ALA A N 14
ATOM 23110 C CA . ALA A 1 53 ? -5.852 -3.238 0.343 1.00 23.23 53 ALA A CA 14
ATOM 23111 C C . ALA A 1 53 ? -7.138 -4.010 0.720 1.00 14.23 53 ALA A C 14
ATOM 23112 O O . ALA A 1 53 ? -7.281 -4.494 1.848 1.00 74.14 53 ALA A O 14
ATOM 23119 N N . ASP A 1 54 ? -8.039 -4.146 -0.268 1.00 3.24 54 ASP A N 14
ATOM 23120 C CA . ASP A 1 54 ? -9.360 -4.817 -0.108 1.00 23.31 54 ASP A CA 14
ATOM 23121 C C . ASP A 1 54 ? -9.204 -6.353 -0.149 1.00 23.14 54 ASP A C 14
ATOM 23122 O O . ASP A 1 54 ? -10.063 -7.095 0.319 1.00 4.21 54 ASP A O 14
ATOM 23131 N N . ARG A 1 55 ? -8.112 -6.815 -0.762 1.00 52.30 55 ARG A N 14
ATOM 23132 C CA . ARG A 1 55 ? -7.671 -8.220 -0.694 1.00 22.50 55 ARG A CA 14
ATOM 23133 C C . ARG A 1 55 ? -6.795 -8.413 0.554 1.00 34.53 55 ARG A C 14
ATOM 23134 O O . ARG A 1 55 ? -6.872 -9.444 1.227 1.00 15.31 55 ARG A O 14
ATOM 23155 N N . LEU A 1 56 ? -5.966 -7.390 0.854 1.00 22.33 56 LEU A N 14
ATOM 23156 C CA . LEU A 1 56 ? -4.957 -7.447 1.934 1.00 4.33 56 LEU A CA 14
ATOM 23157 C C . LEU A 1 56 ? -5.602 -7.418 3.335 1.00 64.21 56 LEU A C 14
ATOM 23158 O O . LEU A 1 56 ? -4.958 -7.787 4.332 1.00 72.34 56 LEU A O 14
ATOM 23174 N N . LYS A 1 57 ? -6.861 -6.954 3.415 1.00 54.04 57 LYS A N 14
ATOM 23175 C CA . LYS A 1 57 ? -7.619 -6.958 4.682 1.00 2.31 57 LYS A CA 14
ATOM 23176 C C . LYS A 1 57 ? -7.833 -8.408 5.181 1.00 73.33 57 LYS A C 14
ATOM 23177 O O . LYS A 1 57 ? -7.925 -8.645 6.388 1.00 4.35 57 LYS A O 14
ATOM 23196 N N . ALA A 1 58 ? -7.858 -9.368 4.232 1.00 64.34 58 ALA A N 14
ATOM 23197 C CA . ALA A 1 58 ? -7.945 -10.815 4.530 1.00 74.23 58 ALA A CA 14
ATOM 23198 C C . ALA A 1 58 ? -6.611 -11.359 5.092 1.00 32.24 58 ALA A C 14
ATOM 23199 O O . ALA A 1 58 ? -6.596 -12.372 5.800 1.00 52.04 58 ALA A O 14
ATOM 23206 N N . ALA A 1 59 ? -5.501 -10.668 4.775 1.00 14.34 59 ALA A N 14
ATOM 23207 C CA . ALA A 1 59 ? -4.129 -11.097 5.145 1.00 55.33 59 ALA A CA 14
ATOM 23208 C C . ALA A 1 59 ? -3.731 -10.660 6.578 1.00 62.24 59 ALA A C 14
ATOM 23209 O O . ALA A 1 59 ? -2.552 -10.741 6.940 1.00 40.43 59 ALA A O 14
ATOM 23216 N N . GLY A 1 60 ? -4.716 -10.203 7.381 1.00 12.14 60 GLY A N 14
ATOM 23217 C CA . GLY A 1 60 ? -4.493 -9.893 8.801 1.00 34.30 60 GLY A CA 14
ATOM 23218 C C . GLY A 1 60 ? -3.869 -8.522 9.022 1.00 61.21 60 GLY A C 14
ATOM 23219 O O . GLY A 1 60 ? -2.903 -8.391 9.784 1.00 40.13 60 GLY A O 14
ATOM 23223 N N . PHE A 1 61 ? -4.426 -7.509 8.325 1.00 12.43 61 PHE A N 14
ATOM 23224 C CA . PHE A 1 61 ? -3.980 -6.095 8.405 1.00 24.14 61 PHE A CA 14
ATOM 23225 C C . PHE A 1 61 ? -4.083 -5.555 9.847 1.00 74.52 61 PHE A C 14
ATOM 23226 O O . PHE A 1 61 ? -4.934 -6.015 10.621 1.00 73.50 61 PHE A O 14
ATOM 23243 N N . THR A 1 62 ? -3.235 -4.574 10.204 1.00 74.15 62 THR A N 14
ATOM 23244 C CA . THR A 1 62 ? -3.365 -3.871 11.491 1.00 74.03 62 THR A CA 14
ATOM 23245 C C . THR A 1 62 ? -4.354 -2.705 11.319 1.00 52.31 62 THR A C 14
ATOM 23246 O O . THR A 1 62 ? -5.357 -2.608 12.036 1.00 1.31 62 THR A O 14
ATOM 23257 N N . VAL A 1 63 ? -4.058 -1.840 10.333 1.00 12.43 63 VAL A N 14
ATOM 23258 C CA . VAL A 1 63 ? -4.937 -0.727 9.952 1.00 15.12 63 VAL A CA 14
ATOM 23259 C C . VAL A 1 63 ? -4.696 -0.397 8.465 1.00 21.33 63 VAL A C 14
ATOM 23260 O O . VAL A 1 63 ? -3.580 -0.569 7.950 1.00 35.02 63 VAL A O 14
ATOM 23273 N N . THR A 1 64 ? -5.763 0.043 7.785 1.00 40.25 64 THR A N 14
ATOM 23274 C CA . THR A 1 64 ? -5.794 0.255 6.341 1.00 0.42 64 THR A CA 14
ATOM 23275 C C . THR A 1 64 ? -6.637 1.500 6.015 1.00 62.24 64 THR A C 14
ATOM 23276 O O . THR A 1 64 ? -7.621 1.802 6.711 1.00 4.23 64 THR A O 14
ATOM 23287 N N . ASP A 1 65 ? -6.212 2.227 4.976 1.00 30.04 65 ASP A N 14
ATOM 23288 C CA . ASP A 1 65 ? -6.930 3.390 4.421 1.00 34.52 65 ASP A CA 14
ATOM 23289 C C . ASP A 1 65 ? -6.747 3.388 2.893 1.00 51.32 65 ASP A C 14
ATOM 23290 O O . ASP A 1 65 ? -5.694 2.991 2.405 1.00 61.20 65 ASP A O 14
ATOM 23299 N N . VAL A 1 66 ? -7.779 3.795 2.141 1.00 31.32 66 VAL A N 14
ATOM 23300 C CA . VAL A 1 66 ? -7.687 3.976 0.671 1.00 13.33 66 VAL A CA 14
ATOM 23301 C C . VAL A 1 66 ? -8.289 5.344 0.313 1.00 45.41 66 VAL A C 14
ATOM 23302 O O . VAL A 1 66 ? -9.375 5.692 0.805 1.00 52.42 66 VAL A O 14
ATOM 23315 N N . GLY A 1 67 ? -7.577 6.110 -0.523 1.00 20.52 67 GLY A N 14
ATOM 23316 C CA . GLY A 1 67 ? -8.062 7.391 -1.024 1.00 34.43 67 GLY A CA 14
ATOM 23317 C C . GLY A 1 67 ? -7.296 7.835 -2.262 1.00 12.41 67 GLY A C 14
ATOM 23318 O O . GLY A 1 67 ? -6.647 7.020 -2.945 1.00 75.33 67 GLY A O 14
ATOM 23322 N N . ASN A 1 68 ? -7.380 9.136 -2.552 1.00 62.20 68 ASN A N 14
ATOM 23323 C CA . ASN A 1 68 ? -6.645 9.791 -3.639 1.00 30.11 68 ASN A CA 14
ATOM 23324 C C . ASN A 1 68 ? -5.959 11.036 -3.078 1.00 73.53 68 ASN A C 14
ATOM 23325 O O . ASN A 1 68 ? -6.530 11.717 -2.215 1.00 61.44 68 ASN A O 14
ATOM 23336 N N . LEU A 1 69 ? -4.716 11.302 -3.514 1.00 54.24 69 LEU A N 14
ATOM 23337 C CA . LEU A 1 69 ? -3.960 12.462 -3.041 1.00 23.23 69 LEU A CA 14
ATOM 23338 C C . LEU A 1 69 ? -2.885 12.821 -4.063 1.00 72.42 69 LEU A C 14
ATOM 23339 O O . LEU A 1 69 ? -2.186 11.931 -4.573 1.00 74.21 69 LEU A O 14
ATOM 23355 N N . SER A 1 70 ? -2.779 14.124 -4.361 1.00 21.54 70 SER A N 14
ATOM 23356 C CA . SER A 1 70 ? -1.693 14.667 -5.168 1.00 21.10 70 SER A CA 14
ATOM 23357 C C . SER A 1 70 ? -0.420 14.664 -4.312 1.00 43.12 70 SER A C 14
ATOM 23358 O O . SER A 1 70 ? -0.242 15.518 -3.439 1.00 53.32 70 SER A O 14
ATOM 23366 N N . LEU A 1 71 ? 0.409 13.630 -4.512 1.00 31.03 71 LEU A N 14
ATOM 23367 C CA . LEU A 1 71 ? 1.736 13.518 -3.905 1.00 5.51 71 LEU A CA 14
ATOM 23368 C C . LEU A 1 71 ? 2.778 13.898 -4.975 1.00 3.23 71 LEU A C 14
ATOM 23369 O O . LEU A 1 71 ? 3.107 13.072 -5.827 1.00 34.33 71 LEU A O 14
ATOM 23385 N N . PRO A 1 72 ? 3.298 15.171 -4.975 1.00 23.53 72 PRO A N 14
ATOM 23386 C CA . PRO A 1 72 ? 4.232 15.658 -6.025 1.00 64.31 72 PRO A CA 14
ATOM 23387 C C . PRO A 1 72 ? 5.655 15.068 -5.894 1.00 21.14 72 PRO A C 14
ATOM 23388 O O . PRO A 1 72 ? 6.529 15.366 -6.713 1.00 4.12 72 PRO A O 14
ATOM 23399 N N . ASP A 1 73 ? 5.866 14.232 -4.866 1.00 0.02 73 ASP A N 14
ATOM 23400 C CA . ASP A 1 73 ? 7.138 13.518 -4.636 1.00 65.22 73 ASP A CA 14
ATOM 23401 C C . ASP A 1 73 ? 7.234 12.272 -5.548 1.00 13.24 73 ASP A C 14
ATOM 23402 O O . ASP A 1 73 ? 8.333 11.788 -5.845 1.00 15.23 73 ASP A O 14
ATOM 23411 N N . VAL A 1 74 ? 6.060 11.773 -5.979 1.00 32.34 74 VAL A N 14
ATOM 23412 C CA . VAL A 1 74 ? 5.919 10.530 -6.771 1.00 43.24 74 VAL A CA 14
ATOM 23413 C C . VAL A 1 74 ? 4.958 10.744 -7.965 1.00 31.22 74 VAL A C 14
ATOM 23414 O O . VAL A 1 74 ? 3.936 11.421 -7.844 1.00 60.35 74 VAL A O 14
ATOM 23427 N N . ALA A 1 75 ? 5.307 10.164 -9.126 1.00 3.22 75 ALA A N 14
ATOM 23428 C CA . ALA A 1 75 ? 4.467 10.186 -10.337 1.00 1.32 75 ALA A CA 14
ATOM 23429 C C . ALA A 1 75 ? 4.577 8.818 -11.034 1.00 64.42 75 ALA A C 14
ATOM 23430 O O . ALA A 1 75 ? 5.090 8.708 -12.157 1.00 11.14 75 ALA A O 14
ATOM 23437 N N . ALA A 1 76 ? 4.138 7.770 -10.312 1.00 14.23 76 ALA A N 14
ATOM 23438 C CA . ALA A 1 76 ? 4.198 6.372 -10.778 1.00 31.12 76 ALA A CA 14
ATOM 23439 C C . ALA A 1 76 ? 3.281 5.485 -9.925 1.00 11.20 76 ALA A C 14
ATOM 23440 O O . ALA A 1 76 ? 2.961 5.836 -8.774 1.00 1.12 76 ALA A O 14
ATOM 23447 N N . THR A 1 77 ? 2.841 4.350 -10.505 1.00 43.51 77 THR A N 14
ATOM 23448 C CA . THR A 1 77 ? 2.185 3.283 -9.746 1.00 14.44 77 THR A CA 14
ATOM 23449 C C . THR A 1 77 ? 3.294 2.419 -9.099 1.00 71.23 77 THR A C 14
ATOM 23450 O O . THR A 1 77 ? 3.935 1.582 -9.751 1.00 42.44 77 THR A O 14
ATOM 23461 N N . THR A 1 78 ? 3.553 2.699 -7.818 1.00 32.22 78 THR A N 14
ATOM 23462 C CA . THR A 1 78 ? 4.629 2.067 -7.034 1.00 42.53 78 THR A CA 14
ATOM 23463 C C . THR A 1 78 ? 4.202 1.994 -5.556 1.00 44.30 78 THR A C 14
ATOM 23464 O O . THR A 1 78 ? 3.606 2.940 -5.021 1.00 74.25 78 THR A O 14
ATOM 23475 N N . VAL A 1 79 ? 4.518 0.868 -4.913 1.00 74.41 79 VAL A N 14
ATOM 23476 C CA . VAL A 1 79 ? 4.206 0.608 -3.503 1.00 51.32 79 VAL A CA 14
ATOM 23477 C C . VAL A 1 79 ? 5.444 0.972 -2.661 1.00 2.10 79 VAL A C 14
ATOM 23478 O O . VAL A 1 79 ? 6.508 0.393 -2.842 1.00 63.12 79 VAL A O 14
ATOM 23491 N N . TYR A 1 80 ? 5.310 1.975 -1.787 1.00 75.11 80 TYR A N 14
ATOM 23492 C CA . TYR A 1 80 ? 6.402 2.429 -0.907 1.00 60.13 80 TYR A CA 14
ATOM 23493 C C . TYR A 1 80 ? 6.085 2.037 0.531 1.00 3.41 80 TYR A C 14
ATOM 23494 O O . TYR A 1 80 ? 4.916 1.898 0.899 1.00 45.10 80 TYR A O 14
ATOM 23512 N N . TYR A 1 81 ? 7.134 1.894 1.335 1.00 12.23 81 TYR A N 14
ATOM 23513 C CA . TYR A 1 81 ? 7.018 1.497 2.747 1.00 43.14 81 TYR A CA 14
ATOM 23514 C C . TYR A 1 81 ? 7.978 2.285 3.619 1.00 62.31 81 TYR A C 14
ATOM 23515 O O . TYR A 1 81 ? 8.853 2.983 3.117 1.00 70.10 81 TYR A O 14
ATOM 23533 N N . THR A 1 82 ? 7.810 2.141 4.932 1.00 55.52 82 THR A N 14
ATOM 23534 C CA . THR A 1 82 ? 8.811 2.542 5.920 1.00 33.24 82 THR A CA 14
ATOM 23535 C C . THR A 1 82 ? 9.401 1.267 6.572 1.00 1.53 82 THR A C 14
ATOM 23536 O O . THR A 1 82 ? 9.323 0.170 5.989 1.00 35.34 82 THR A O 14
ATOM 23547 N N . GLU A 1 83 ? 9.997 1.403 7.760 1.00 70.55 83 GLU A N 14
ATOM 23548 C CA . GLU A 1 83 ? 10.630 0.293 8.504 1.00 43.11 83 GLU A CA 14
ATOM 23549 C C . GLU A 1 83 ? 9.934 0.104 9.867 1.00 43.42 83 GLU A C 14
ATOM 23550 O O . GLU A 1 83 ? 10.483 -0.528 10.777 1.00 23.01 83 GLU A O 14
ATOM 23562 N N . VAL A 1 84 ? 8.689 0.605 9.962 1.00 33.12 84 VAL A N 14
ATOM 23563 C CA . VAL A 1 84 ? 7.892 0.592 11.199 1.00 13.23 84 VAL A CA 14
ATOM 23564 C C . VAL A 1 84 ? 7.329 -0.826 11.451 1.00 22.51 84 VAL A C 14
ATOM 23565 O O . VAL A 1 84 ? 6.382 -1.258 10.782 1.00 75.30 84 VAL A O 14
ATOM 23578 N N . GLU A 1 85 ? 8.008 -1.549 12.371 1.00 53.24 85 GLU A N 14
ATOM 23579 C CA . GLU A 1 85 ? 7.658 -2.913 12.823 1.00 13.14 85 GLU A CA 14
ATOM 23580 C C . GLU A 1 85 ? 7.909 -3.965 11.712 1.00 3.50 85 GLU A C 14
ATOM 23581 O O . GLU A 1 85 ? 8.897 -4.711 11.759 1.00 31.33 85 GLU A O 14
ATOM 23593 N N . GLY A 1 86 ? 7.014 -4.005 10.722 1.00 63.14 86 GLY A N 14
ATOM 23594 C CA . GLY A 1 86 ? 7.107 -4.914 9.580 1.00 31.52 86 GLY A CA 14
ATOM 23595 C C . GLY A 1 86 ? 6.459 -4.281 8.374 1.00 50.42 86 GLY A C 14
ATOM 23596 O O . GLY A 1 86 ? 5.765 -4.950 7.599 1.00 42.43 86 GLY A O 14
ATOM 23600 N N . GLU A 1 87 ? 6.710 -2.964 8.218 1.00 24.24 87 GLU A N 14
ATOM 23601 C CA . GLU A 1 87 ? 6.051 -2.136 7.198 1.00 1.33 87 GLU A CA 14
ATOM 23602 C C . GLU A 1 87 ? 6.506 -2.567 5.789 1.00 24.00 87 GLU A C 14
ATOM 23603 O O . GLU A 1 87 ? 5.704 -2.648 4.861 1.00 32.31 87 GLU A O 14
ATOM 23615 N N . ARG A 1 88 ? 7.813 -2.890 5.671 1.00 75.10 88 ARG A N 14
ATOM 23616 C CA . ARG A 1 88 ? 8.409 -3.394 4.418 1.00 33.24 88 ARG A CA 14
ATOM 23617 C C . ARG A 1 88 ? 7.856 -4.791 4.067 1.00 61.21 88 ARG A C 14
ATOM 23618 O O . ARG A 1 88 ? 7.713 -5.130 2.894 1.00 21.12 88 ARG A O 14
ATOM 23639 N N . ALA A 1 89 ? 7.523 -5.572 5.112 1.00 34.40 89 ALA A N 14
ATOM 23640 C CA . ALA A 1 89 ? 7.078 -6.972 4.976 1.00 43.41 89 ALA A CA 14
ATOM 23641 C C . ALA A 1 89 ? 5.656 -7.056 4.391 1.00 42.00 89 ALA A C 14
ATOM 23642 O O . ALA A 1 89 ? 5.393 -7.879 3.499 1.00 2.00 89 ALA A O 14
ATOM 23649 N N . THR A 1 90 ? 4.748 -6.180 4.882 1.00 14.14 90 THR A N 14
ATOM 23650 C CA . THR A 1 90 ? 3.351 -6.144 4.411 1.00 4.12 90 THR A CA 14
ATOM 23651 C C . THR A 1 90 ? 3.285 -5.448 3.034 1.00 14.02 90 THR A C 14
ATOM 23652 O O . THR A 1 90 ? 2.511 -5.858 2.171 1.00 33.54 90 THR A O 14
ATOM 23663 N N . ALA A 1 91 ? 4.161 -4.433 2.828 1.00 2.35 91 ALA A N 14
ATOM 23664 C CA . ALA A 1 91 ? 4.280 -3.709 1.543 1.00 32.33 91 ALA A CA 14
ATOM 23665 C C . ALA A 1 91 ? 4.757 -4.621 0.416 1.00 63.22 91 ALA A C 14
ATOM 23666 O O . ALA A 1 91 ? 4.294 -4.498 -0.714 1.00 0.13 91 ALA A O 14
ATOM 23673 N N . ASP A 1 92 ? 5.702 -5.527 0.759 1.00 52.42 92 ASP A N 14
ATOM 23674 C CA . ASP A 1 92 ? 6.276 -6.506 -0.187 1.00 31.20 92 ASP A CA 14
ATOM 23675 C C . ASP A 1 92 ? 5.166 -7.383 -0.786 1.00 63.41 92 ASP A C 14
ATOM 23676 O O . ASP A 1 92 ? 5.205 -7.728 -1.965 1.00 25.15 92 ASP A O 14
ATOM 23685 N N . ALA A 1 93 ? 4.160 -7.695 0.051 1.00 4.41 93 ALA A N 14
ATOM 23686 C CA . ALA A 1 93 ? 2.956 -8.432 -0.362 1.00 23.42 93 ALA A CA 14
ATOM 23687 C C . ALA A 1 93 ? 2.079 -7.584 -1.313 1.00 5.43 93 ALA A C 14
ATOM 23688 O O . ALA A 1 93 ? 1.600 -8.092 -2.326 1.00 63.14 93 ALA A O 14
ATOM 23695 N N . VAL A 1 94 ? 1.907 -6.279 -0.986 1.00 1.00 94 VAL A N 14
ATOM 23696 C CA . VAL A 1 94 ? 1.002 -5.360 -1.735 1.00 33.11 94 VAL A CA 14
ATOM 23697 C C . VAL A 1 94 ? 1.556 -5.002 -3.131 1.00 22.15 94 VAL A C 14
ATOM 23698 O O . VAL A 1 94 ? 0.785 -4.836 -4.086 1.00 4.44 94 VAL A O 14
ATOM 23711 N N . GLY A 1 95 ? 2.896 -4.889 -3.238 1.00 14.11 95 GLY A N 14
ATOM 23712 C CA . GLY A 1 95 ? 3.565 -4.676 -4.529 1.00 10.04 95 GLY A CA 14
ATOM 23713 C C . GLY A 1 95 ? 3.280 -5.794 -5.506 1.00 25.03 95 GLY A C 14
ATOM 23714 O O . GLY A 1 95 ? 3.104 -5.582 -6.704 1.00 14.53 95 GLY A O 14
ATOM 23718 N N . ARG A 1 96 ? 3.170 -6.989 -4.937 1.00 65.55 96 ARG A N 14
ATOM 23719 C CA . ARG A 1 96 ? 2.838 -8.211 -5.673 1.00 23.52 96 ARG A CA 14
ATOM 23720 C C . ARG A 1 96 ? 1.320 -8.304 -5.915 1.00 44.40 96 ARG A C 14
ATOM 23721 O O . ARG A 1 96 ? 0.896 -8.846 -6.935 1.00 71.41 96 ARG A O 14
ATOM 23742 N N . THR A 1 97 ? 0.510 -7.739 -4.983 1.00 63.25 97 THR A N 14
ATOM 23743 C CA . THR A 1 97 ? -0.967 -7.691 -5.117 1.00 73.25 97 THR A CA 14
ATOM 23744 C C . THR A 1 97 ? -1.396 -6.628 -6.171 1.00 42.42 97 THR A C 14
ATOM 23745 O O . THR A 1 97 ? -2.502 -6.687 -6.714 1.00 21.20 97 THR A O 14
ATOM 23756 N N . LEU A 1 98 ? -0.503 -5.661 -6.453 1.00 1.44 98 LEU A N 14
ATOM 23757 C CA . LEU A 1 98 ? -0.752 -4.590 -7.455 1.00 41.24 98 LEU A CA 14
ATOM 23758 C C . LEU A 1 98 ? -0.111 -4.954 -8.809 1.00 25.11 98 LEU A C 14
ATOM 23759 O O . LEU A 1 98 ? -0.653 -4.630 -9.876 1.00 72.52 98 LEU A O 14
ATOM 23775 N N . GLY A 1 99 ? 1.016 -5.674 -8.747 1.00 4.43 99 GLY A N 14
ATOM 23776 C CA . GLY A 1 99 ? 1.858 -5.928 -9.925 1.00 31.05 99 GLY A CA 14
ATOM 23777 C C . GLY A 1 99 ? 2.889 -4.816 -10.145 1.00 35.52 99 GLY A C 14
ATOM 23778 O O . GLY A 1 99 ? 3.428 -4.666 -11.247 1.00 32.33 99 GLY A O 14
ATOM 23782 N N . ALA A 1 100 ? 3.155 -4.043 -9.076 1.00 62.42 100 ALA A N 14
ATOM 23783 C CA . ALA A 1 100 ? 4.125 -2.929 -9.073 1.00 0.43 100 ALA A CA 14
ATOM 23784 C C . ALA A 1 100 ? 5.396 -3.302 -8.282 1.00 72.24 100 ALA A C 14
ATOM 23785 O O . ALA A 1 100 ? 5.534 -4.427 -7.786 1.00 40.41 100 ALA A O 14
ATOM 23792 N N . ALA A 1 101 ? 6.326 -2.341 -8.175 1.00 62.43 101 ALA A N 14
ATOM 23793 C CA . ALA A 1 101 ? 7.581 -2.504 -7.422 1.00 43.32 101 ALA A CA 14
ATOM 23794 C C . ALA A 1 101 ? 7.413 -1.983 -5.985 1.00 1.12 101 ALA A C 14
ATOM 23795 O O . ALA A 1 101 ? 6.554 -1.133 -5.727 1.00 3.42 101 ALA A O 14
ATOM 23802 N N . VAL A 1 102 ? 8.229 -2.509 -5.054 1.00 0.21 102 VAL A N 14
ATOM 23803 C CA . VAL A 1 102 ? 8.277 -2.021 -3.665 1.00 12.34 102 VAL A CA 14
ATOM 23804 C C . VAL A 1 102 ? 9.596 -1.260 -3.434 1.00 25.23 102 VAL A C 14
ATOM 23805 O O . VAL A 1 102 ? 10.679 -1.742 -3.800 1.00 25.22 102 VAL A O 14
ATOM 23818 N N . GLU A 1 103 ? 9.481 -0.042 -2.873 1.00 33.51 103 GLU A N 14
ATOM 23819 C CA . GLU A 1 103 ? 10.625 0.865 -2.629 1.00 75.52 103 GLU A CA 14
ATOM 23820 C C . GLU A 1 103 ? 10.563 1.469 -1.220 1.00 73.44 103 GLU A C 14
ATOM 23821 O O . GLU A 1 103 ? 9.508 1.454 -0.565 1.00 22.34 103 GLU A O 14
ATOM 23833 N N . LEU A 1 104 ? 11.715 2.029 -0.788 1.00 71.41 104 LEU A N 14
ATOM 23834 C CA . LEU A 1 104 ? 11.906 2.598 0.566 1.00 70.21 104 LEU A CA 14
ATOM 23835 C C . LEU A 1 104 ? 10.981 3.805 0.825 1.00 35.04 104 LEU A C 14
ATOM 23836 O O . LEU A 1 104 ? 10.125 4.147 0.002 1.00 35.22 104 LEU A O 14
ATOM 23852 N N . ARG A 1 105 ? 11.160 4.441 1.995 1.00 34.15 105 ARG A N 14
ATOM 23853 C CA . ARG A 1 105 ? 10.357 5.608 2.384 1.00 72.51 105 ARG A CA 14
ATOM 23854 C C . ARG A 1 105 ? 10.734 6.864 1.577 1.00 4.21 105 ARG A C 14
ATOM 23855 O O . ARG A 1 105 ? 9.886 7.713 1.387 1.00 61.34 105 ARG A O 14
ATOM 23876 N N . LEU A 1 106 ? 12.005 6.952 1.096 1.00 61.20 106 LEU A N 14
ATOM 23877 C CA . LEU A 1 106 ? 12.566 8.150 0.390 1.00 21.24 106 LEU A CA 14
ATOM 23878 C C . LEU A 1 106 ? 12.569 9.411 1.307 1.00 2.30 106 LEU A C 14
ATOM 23879 O O . LEU A 1 106 ? 11.611 9.636 2.029 1.00 71.33 106 LEU A O 14
ATOM 23895 N N . PRO A 1 107 ? 13.632 10.285 1.266 1.00 2.13 107 PRO A N 14
ATOM 23896 C CA . PRO A 1 107 ? 13.690 11.522 2.110 1.00 41.34 107 PRO A CA 14
ATOM 23897 C C . PRO A 1 107 ? 12.496 12.479 1.836 1.00 23.30 107 PRO A C 14
ATOM 23898 O O . PRO A 1 107 ? 12.057 13.211 2.722 1.00 2.43 107 PRO A O 14
ATOM 23909 N N . GLU A 1 108 ? 11.966 12.393 0.601 1.00 32.41 108 GLU A N 14
ATOM 23910 C CA . GLU A 1 108 ? 10.810 13.180 0.120 1.00 64.12 108 GLU A CA 14
ATOM 23911 C C . GLU A 1 108 ? 9.487 12.581 0.627 1.00 21.35 108 GLU A C 14
ATOM 23912 O O . GLU A 1 108 ? 8.679 13.268 1.265 1.00 25.03 108 GLU A O 14
ATOM 23924 N N . LEU A 1 109 ? 9.302 11.276 0.364 1.00 41.42 109 LEU A N 14
ATOM 23925 C CA . LEU A 1 109 ? 8.087 10.524 0.743 1.00 5.13 109 LEU A CA 14
ATOM 23926 C C . LEU A 1 109 ? 8.145 10.052 2.216 1.00 54.21 109 LEU A C 14
ATOM 23927 O O . LEU A 1 109 ? 7.407 9.155 2.592 1.00 52.35 109 LEU A O 14
ATOM 23943 N N . SER A 1 110 ? 9.058 10.633 3.025 1.00 0.34 110 SER A N 14
ATOM 23944 C CA . SER A 1 110 ? 9.012 10.517 4.502 1.00 4.32 110 SER A CA 14
ATOM 23945 C C . SER A 1 110 ? 8.077 11.587 5.100 1.00 52.04 110 SER A C 14
ATOM 23946 O O . SER A 1 110 ? 7.740 11.534 6.288 1.00 62.45 110 SER A O 14
ATOM 23954 N N . ASP A 1 111 ? 7.665 12.556 4.259 1.00 23.21 111 ASP A N 14
ATOM 23955 C CA . ASP A 1 111 ? 6.672 13.594 4.630 1.00 73.51 111 ASP A CA 14
ATOM 23956 C C . ASP A 1 111 ? 5.219 13.106 4.341 1.00 71.03 111 ASP A C 14
ATOM 23957 O O . ASP A 1 111 ? 4.255 13.867 4.471 1.00 70.24 111 ASP A O 14
ATOM 23966 N N . GLN A 1 112 ? 5.079 11.814 3.981 1.00 3.11 112 GLN A N 14
ATOM 23967 C CA . GLN A 1 112 ? 3.780 11.177 3.685 1.00 3.12 112 GLN A CA 14
ATOM 23968 C C . GLN A 1 112 ? 3.009 10.865 4.998 1.00 23.53 112 GLN A C 14
ATOM 23969 O O . GLN A 1 112 ? 3.611 10.911 6.079 1.00 23.23 112 GLN A O 14
ATOM 23983 N N . PRO A 1 113 ? 1.668 10.563 4.941 1.00 35.12 113 PRO A N 14
ATOM 23984 C CA . PRO A 1 113 ? 0.957 9.909 6.078 1.00 1.01 113 PRO A CA 14
ATOM 23985 C C . PRO A 1 113 ? 1.597 8.529 6.421 1.00 74.14 113 PRO A C 14
ATOM 23986 O O . PRO A 1 113 ? 1.633 7.651 5.547 1.00 74.44 113 PRO A O 14
ATOM 23997 N N . PRO A 1 114 ? 2.069 8.316 7.694 1.00 61.40 114 PRO A N 14
ATOM 23998 C CA . PRO A 1 114 ? 2.985 7.188 8.070 1.00 22.31 114 PRO A CA 14
ATOM 23999 C C . PRO A 1 114 ? 2.508 5.778 7.642 1.00 50.30 114 PRO A C 14
ATOM 24000 O O . PRO A 1 114 ? 1.328 5.443 7.784 1.00 34.02 114 PRO A O 14
ATOM 24011 N N . GLY A 1 115 ? 3.459 4.975 7.116 1.00 4.41 115 GLY A N 14
ATOM 24012 C CA . GLY A 1 115 ? 3.223 3.572 6.758 1.00 72.02 115 GLY A CA 14
ATOM 24013 C C . GLY A 1 115 ? 3.501 3.272 5.293 1.00 63.54 115 GLY A C 14
ATOM 24014 O O . GLY A 1 115 ? 4.222 4.031 4.616 1.00 2.00 115 GLY A O 14
ATOM 24018 N N . VAL A 1 116 ? 2.962 2.123 4.825 1.00 44.42 116 VAL A N 14
ATOM 24019 C CA . VAL A 1 116 ? 2.955 1.734 3.409 1.00 33.15 116 VAL A CA 14
ATOM 24020 C C . VAL A 1 116 ? 2.058 2.702 2.631 1.00 12.44 116 VAL A C 14
ATOM 24021 O O . VAL A 1 116 ? 0.862 2.772 2.894 1.00 21.23 116 VAL A O 14
ATOM 24034 N N . ILE A 1 117 ? 2.639 3.470 1.707 1.00 42.25 117 ILE A N 14
ATOM 24035 C CA . ILE A 1 117 ? 1.854 4.294 0.775 1.00 35.13 117 ILE A CA 14
ATOM 24036 C C . ILE A 1 117 ? 1.899 3.643 -0.603 1.00 2.41 117 ILE A C 14
ATOM 24037 O O . ILE A 1 117 ? 2.926 3.659 -1.292 1.00 10.44 117 ILE A O 14
ATOM 24053 N N . VAL A 1 118 ? 0.774 3.045 -0.985 1.00 2.33 118 VAL A N 14
ATOM 24054 C CA . VAL A 1 118 ? 0.606 2.436 -2.294 1.00 61.31 118 VAL A CA 14
ATOM 24055 C C . VAL A 1 118 ? 0.096 3.532 -3.220 1.00 51.34 118 VAL A C 14
ATOM 24056 O O . VAL A 1 118 ? -1.084 3.878 -3.190 1.00 12.24 118 VAL A O 14
ATOM 24069 N N . VAL A 1 119 ? 1.003 4.087 -4.021 1.00 41.42 119 VAL A N 14
ATOM 24070 C CA . VAL A 1 119 ? 0.681 5.181 -4.931 1.00 62.02 119 VAL A CA 14
ATOM 24071 C C . VAL A 1 119 ? 0.338 4.559 -6.274 1.00 60.11 119 VAL A C 14
ATOM 24072 O O . VAL A 1 119 ? 1.154 3.845 -6.835 1.00 33.02 119 VAL A O 14
ATOM 24085 N N . VAL A 1 120 ? -0.899 4.770 -6.740 1.00 33.51 120 VAL A N 14
ATOM 24086 C CA . VAL A 1 120 ? -1.396 4.174 -7.988 1.00 43.33 120 VAL A CA 14
ATOM 24087 C C . VAL A 1 120 ? -1.781 5.285 -8.977 1.00 43.24 120 VAL A C 14
ATOM 24088 O O . VAL A 1 120 ? -2.385 6.295 -8.594 1.00 44.32 120 VAL A O 14
ATOM 24101 N N . THR A 1 121 ? -1.395 5.100 -10.242 1.00 22.33 121 THR A N 14
ATOM 24102 C CA . THR A 1 121 ? -1.767 5.997 -11.344 1.00 4.54 121 THR A CA 14
ATOM 24103 C C . THR A 1 121 ? -2.610 5.215 -12.381 1.00 40.50 121 THR A C 14
ATOM 24104 O O . THR A 1 121 ? -2.313 4.051 -12.675 1.00 55.42 121 THR A O 14
ATOM 24115 N N . GLY A 1 122 ? -3.685 5.849 -12.878 1.00 23.33 122 GLY A N 14
ATOM 24116 C CA . GLY A 1 122 ? -4.575 5.245 -13.874 1.00 14.54 122 GLY A CA 14
ATOM 24117 C C . GLY A 1 122 ? -5.241 6.327 -14.734 1.00 24.05 122 GLY A C 14
ATOM 24118 O O . GLY A 1 122 ? -6.341 6.796 -14.385 1.00 15.15 122 GLY A O 14
ATOM 24123 N N . GLY A 1 1 ? -55.179 -86.340 49.499 1.00 13.00 1 GLY A N 15
ATOM 24124 C CA . GLY A 1 1 ? -54.270 -86.778 50.583 1.00 45.03 1 GLY A CA 15
ATOM 24125 C C . GLY A 1 1 ? -53.566 -85.606 51.238 1.00 14.44 1 GLY A C 15
ATOM 24126 O O . GLY A 1 1 ? -54.224 -84.644 51.652 1.00 33.14 1 GLY A O 15
ATOM 24132 N N . SER A 1 2 ? -52.228 -85.671 51.324 1.00 72.22 2 SER A N 15
ATOM 24133 C CA . SER A 1 2 ? -51.411 -84.633 51.963 1.00 72.22 2 SER A CA 15
ATOM 24134 C C . SER A 1 2 ? -50.113 -84.407 51.170 1.00 23.12 2 SER A C 15
ATOM 24135 O O . SER A 1 2 ? -49.183 -85.228 51.221 1.00 43.43 2 SER A O 15
ATOM 24143 N N . SER A 1 3 ? -50.082 -83.306 50.404 1.00 42.44 3 SER A N 15
ATOM 24144 C CA . SER A 1 3 ? -48.894 -82.837 49.688 1.00 1.02 3 SER A CA 15
ATOM 24145 C C . SER A 1 3 ? -48.529 -81.416 50.193 1.00 70.32 3 SER A C 15
ATOM 24146 O O . SER A 1 3 ? -49.157 -80.434 49.785 1.00 43.32 3 SER A O 15
ATOM 24154 N N . PRO A 1 4 ? -47.525 -81.274 51.118 1.00 3.44 4 PRO A N 15
ATOM 24155 C CA . PRO A 1 4 ? -47.070 -79.951 51.639 1.00 21.41 4 PRO A CA 15
ATOM 24156 C C . PRO A 1 4 ? -46.115 -79.204 50.672 1.00 23.53 4 PRO A C 15
ATOM 24157 O O . PRO A 1 4 ? -45.313 -78.378 51.112 1.00 54.34 4 PRO A O 15
ATOM 24168 N N . ASN A 1 5 ? -46.247 -79.480 49.363 1.00 61.02 5 ASN A N 15
ATOM 24169 C CA . ASN A 1 5 ? -45.332 -78.983 48.321 1.00 30.31 5 ASN A CA 15
ATOM 24170 C C . ASN A 1 5 ? -45.427 -77.453 48.184 1.00 12.30 5 ASN A C 15
ATOM 24171 O O . ASN A 1 5 ? -46.417 -76.930 47.664 1.00 41.13 5 ASN A O 15
ATOM 24182 N N . SER A 1 6 ? -44.405 -76.756 48.695 1.00 32.22 6 SER A N 15
ATOM 24183 C CA . SER A 1 6 ? -44.303 -75.292 48.610 1.00 14.42 6 SER A CA 15
ATOM 24184 C C . SER A 1 6 ? -42.826 -74.861 48.695 1.00 65.05 6 SER A C 15
ATOM 24185 O O . SER A 1 6 ? -42.519 -73.706 48.980 1.00 44.42 6 SER A O 15
ATOM 24193 N N . GLU A 1 7 ? -41.923 -75.795 48.356 1.00 75.41 7 GLU A N 15
ATOM 24194 C CA . GLU A 1 7 ? -40.456 -75.588 48.405 1.00 51.51 7 GLU A CA 15
ATOM 24195 C C . GLU A 1 7 ? -39.933 -74.893 47.130 1.00 24.11 7 GLU A C 15
ATOM 24196 O O . GLU A 1 7 ? -38.729 -74.867 46.879 1.00 10.35 7 GLU A O 15
ATOM 24208 N N . ASP A 1 8 ? -40.859 -74.312 46.355 1.00 52.02 8 ASP A N 15
ATOM 24209 C CA . ASP A 1 8 ? -40.607 -73.750 45.025 1.00 24.13 8 ASP A CA 15
ATOM 24210 C C . ASP A 1 8 ? -40.379 -72.229 45.083 1.00 43.23 8 ASP A C 15
ATOM 24211 O O . ASP A 1 8 ? -40.488 -71.553 44.049 1.00 5.50 8 ASP A O 15
ATOM 24220 N N . ASP A 1 9 ? -40.070 -71.692 46.279 1.00 30.31 9 ASP A N 15
ATOM 24221 C CA . ASP A 1 9 ? -39.827 -70.248 46.464 1.00 22.12 9 ASP A CA 15
ATOM 24222 C C . ASP A 1 9 ? -38.576 -69.823 45.677 1.00 61.01 9 ASP A C 15
ATOM 24223 O O . ASP A 1 9 ? -37.465 -70.272 45.978 1.00 62.55 9 ASP A O 15
ATOM 24232 N N . SER A 1 10 ? -38.781 -69.000 44.641 1.00 5.12 10 SER A N 15
ATOM 24233 C CA . SER A 1 10 ? -37.697 -68.440 43.818 1.00 14.52 10 SER A CA 15
ATOM 24234 C C . SER A 1 10 ? -37.635 -66.913 43.990 1.00 14.52 10 SER A C 15
ATOM 24235 O O . SER A 1 10 ? -38.666 -66.267 44.229 1.00 71.50 10 SER A O 15
ATOM 24243 N N . SER A 1 11 ? -36.421 -66.360 43.881 1.00 64.22 11 SER A N 15
ATOM 24244 C CA . SER A 1 11 ? -36.169 -64.912 43.929 1.00 61.20 11 SER A CA 15
ATOM 24245 C C . SER A 1 11 ? -34.816 -64.614 43.260 1.00 22.44 11 SER A C 15
ATOM 24246 O O . SER A 1 11 ? -33.818 -65.275 43.569 1.00 61.54 11 SER A O 15
ATOM 24254 N N . ALA A 1 12 ? -34.799 -63.645 42.324 1.00 1.10 12 ALA A N 15
ATOM 24255 C CA . ALA A 1 12 ? -33.587 -63.250 41.583 1.00 72.31 12 ALA A CA 15
ATOM 24256 C C . ALA A 1 12 ? -33.769 -61.828 41.029 1.00 40.23 12 ALA A C 15
ATOM 24257 O O . ALA A 1 12 ? -34.821 -61.511 40.456 1.00 64.03 12 ALA A O 15
ATOM 24264 N N . ILE A 1 13 ? -32.746 -60.978 41.213 1.00 32.24 13 ILE A N 15
ATOM 24265 C CA . ILE A 1 13 ? -32.779 -59.567 40.787 1.00 11.00 13 ILE A CA 15
ATOM 24266 C C . ILE A 1 13 ? -31.344 -59.066 40.526 1.00 12.23 13 ILE A C 15
ATOM 24267 O O . ILE A 1 13 ? -30.421 -59.384 41.283 1.00 71.53 13 ILE A O 15
ATOM 24283 N N . SER A 1 14 ? -31.167 -58.314 39.432 1.00 43.53 14 SER A N 15
ATOM 24284 C CA . SER A 1 14 ? -29.884 -57.697 39.071 1.00 31.30 14 SER A CA 15
ATOM 24285 C C . SER A 1 14 ? -30.141 -56.494 38.156 1.00 73.20 14 SER A C 15
ATOM 24286 O O . SER A 1 14 ? -30.861 -56.620 37.159 1.00 10.00 14 SER A O 15
ATOM 24294 N N . THR A 1 15 ? -29.553 -55.339 38.490 1.00 13.31 15 THR A N 15
ATOM 24295 C CA . THR A 1 15 ? -29.684 -54.115 37.688 1.00 44.04 15 THR A CA 15
ATOM 24296 C C . THR A 1 15 ? -28.425 -53.250 37.873 1.00 71.22 15 THR A C 15
ATOM 24297 O O . THR A 1 15 ? -27.906 -53.135 38.990 1.00 64.21 15 THR A O 15
ATOM 24308 N N . MET A 1 16 ? -27.910 -52.686 36.767 1.00 73.04 16 MET A N 15
ATOM 24309 C CA . MET A 1 16 ? -26.651 -51.911 36.755 1.00 61.51 16 MET A CA 15
ATOM 24310 C C . MET A 1 16 ? -26.900 -50.549 36.100 1.00 63.41 16 MET A C 15
ATOM 24311 O O . MET A 1 16 ? -27.245 -50.486 34.913 1.00 33.31 16 MET A O 15
ATOM 24325 N N . THR A 1 17 ? -26.721 -49.465 36.876 1.00 64.32 17 THR A N 15
ATOM 24326 C CA . THR A 1 17 ? -26.938 -48.090 36.413 1.00 52.14 17 THR A CA 15
ATOM 24327 C C . THR A 1 17 ? -25.914 -47.140 37.077 1.00 2.43 17 THR A C 15
ATOM 24328 O O . THR A 1 17 ? -26.056 -46.769 38.253 1.00 64.43 17 THR A O 15
ATOM 24339 N N . THR A 1 18 ? -24.859 -46.807 36.324 1.00 71.02 18 THR A N 15
ATOM 24340 C CA . THR A 1 18 ? -23.840 -45.833 36.723 1.00 10.51 18 THR A CA 15
ATOM 24341 C C . THR A 1 18 ? -23.164 -45.262 35.458 1.00 52.21 18 THR A C 15
ATOM 24342 O O . THR A 1 18 ? -22.868 -46.010 34.510 1.00 54.04 18 THR A O 15
ATOM 24353 N N . THR A 1 19 ? -22.938 -43.939 35.454 1.00 71.41 19 THR A N 15
ATOM 24354 C CA . THR A 1 19 ? -22.351 -43.211 34.325 1.00 74.52 19 THR A CA 15
ATOM 24355 C C . THR A 1 19 ? -21.693 -41.919 34.841 1.00 15.44 19 THR A C 15
ATOM 24356 O O . THR A 1 19 ? -22.129 -41.344 35.845 1.00 23.22 19 THR A O 15
ATOM 24367 N N . THR A 1 20 ? -20.629 -41.488 34.146 1.00 2.25 20 THR A N 15
ATOM 24368 C CA . THR A 1 20 ? -19.851 -40.285 34.478 1.00 73.51 20 THR A CA 15
ATOM 24369 C C . THR A 1 20 ? -19.462 -39.564 33.176 1.00 75.44 20 THR A C 15
ATOM 24370 O O . THR A 1 20 ? -18.800 -40.150 32.311 1.00 23.30 20 THR A O 15
ATOM 24381 N N . ALA A 1 21 ? -19.914 -38.306 33.034 1.00 12.00 21 ALA A N 15
ATOM 24382 C CA . ALA A 1 21 ? -19.642 -37.471 31.852 1.00 70.44 21 ALA A CA 15
ATOM 24383 C C . ALA A 1 21 ? -18.322 -36.701 32.010 1.00 72.22 21 ALA A C 15
ATOM 24384 O O . ALA A 1 21 ? -17.933 -36.328 33.122 1.00 74.24 21 ALA A O 15
ATOM 24391 N N . ALA A 1 22 ? -17.636 -36.490 30.879 1.00 14.10 22 ALA A N 15
ATOM 24392 C CA . ALA A 1 22 ? -16.427 -35.661 30.803 1.00 65.13 22 ALA A CA 15
ATOM 24393 C C . ALA A 1 22 ? -16.804 -34.286 30.210 1.00 1.11 22 ALA A C 15
ATOM 24394 O O . ALA A 1 22 ? -17.248 -34.225 29.054 1.00 63.45 22 ALA A O 15
ATOM 24401 N N . PRO A 1 23 ? -16.645 -33.159 30.980 1.00 40.10 23 PRO A N 15
ATOM 24402 C CA . PRO A 1 23 ? -17.128 -31.824 30.550 1.00 22.13 23 PRO A CA 15
ATOM 24403 C C . PRO A 1 23 ? -16.337 -31.261 29.346 1.00 74.45 23 PRO A C 15
ATOM 24404 O O . PRO A 1 23 ? -15.105 -31.370 29.293 1.00 34.23 23 PRO A O 15
ATOM 24415 N N . THR A 1 24 ? -17.068 -30.668 28.391 1.00 55.55 24 THR A N 15
ATOM 24416 C CA . THR A 1 24 ? -16.484 -30.034 27.196 1.00 34.52 24 THR A CA 15
ATOM 24417 C C . THR A 1 24 ? -15.899 -28.650 27.576 1.00 1.24 24 THR A C 15
ATOM 24418 O O . THR A 1 24 ? -16.541 -27.886 28.304 1.00 20.22 24 THR A O 15
ATOM 24429 N N . SER A 1 25 ? -14.691 -28.334 27.084 1.00 21.33 25 SER A N 15
ATOM 24430 C CA . SER A 1 25 ? -13.985 -27.085 27.430 1.00 62.34 25 SER A CA 15
ATOM 24431 C C . SER A 1 25 ? -13.163 -26.583 26.232 1.00 20.45 25 SER A C 15
ATOM 24432 O O . SER A 1 25 ? -12.682 -27.380 25.414 1.00 44.15 25 SER A O 15
ATOM 24440 N N . THR A 1 26 ? -13.023 -25.257 26.139 1.00 24.12 26 THR A N 15
ATOM 24441 C CA . THR A 1 26 ? -12.331 -24.582 25.036 1.00 63.11 26 THR A CA 15
ATOM 24442 C C . THR A 1 26 ? -11.754 -23.244 25.539 1.00 53.53 26 THR A C 15
ATOM 24443 O O . THR A 1 26 ? -11.899 -22.907 26.723 1.00 20.11 26 THR A O 15
ATOM 24454 N N . SER A 1 27 ? -11.084 -22.505 24.640 1.00 42.20 27 SER A N 15
ATOM 24455 C CA . SER A 1 27 ? -10.541 -21.159 24.922 1.00 64.15 27 SER A CA 15
ATOM 24456 C C . SER A 1 27 ? -10.325 -20.395 23.599 1.00 63.43 27 SER A C 15
ATOM 24457 O O . SER A 1 27 ? -10.190 -21.019 22.536 1.00 20.31 27 SER A O 15
ATOM 24465 N N . VAL A 1 28 ? -10.304 -19.048 23.659 1.00 21.14 28 VAL A N 15
ATOM 24466 C CA . VAL A 1 28 ? -10.072 -18.188 22.476 1.00 2.31 28 VAL A CA 15
ATOM 24467 C C . VAL A 1 28 ? -8.882 -17.244 22.740 1.00 53.11 28 VAL A C 15
ATOM 24468 O O . VAL A 1 28 ? -8.633 -16.854 23.884 1.00 62.22 28 VAL A O 15
ATOM 24481 N N . LYS A 1 29 ? -8.123 -16.922 21.684 1.00 15.22 29 LYS A N 15
ATOM 24482 C CA . LYS A 1 29 ? -7.003 -15.957 21.746 1.00 50.13 29 LYS A CA 15
ATOM 24483 C C . LYS A 1 29 ? -7.383 -14.705 20.932 1.00 33.35 29 LYS A C 15
ATOM 24484 O O . LYS A 1 29 ? -8.063 -14.832 19.906 1.00 32.10 29 LYS A O 15
ATOM 24503 N N . PRO A 1 30 ? -6.975 -13.472 21.372 1.00 60.25 30 PRO A N 15
ATOM 24504 C CA . PRO A 1 30 ? -7.134 -12.247 20.551 1.00 54.33 30 PRO A CA 15
ATOM 24505 C C . PRO A 1 30 ? -6.294 -12.308 19.258 1.00 71.32 30 PRO A C 15
ATOM 24506 O O . PRO A 1 30 ? -5.151 -12.776 19.283 1.00 15.11 30 PRO A O 15
ATOM 24517 N N . ALA A 1 31 ? -6.871 -11.854 18.139 1.00 64.25 31 ALA A N 15
ATOM 24518 C CA . ALA A 1 31 ? -6.151 -11.745 16.864 1.00 34.21 31 ALA A CA 15
ATOM 24519 C C . ALA A 1 31 ? -5.143 -10.587 16.941 1.00 12.34 31 ALA A C 15
ATOM 24520 O O . ALA A 1 31 ? -5.479 -9.502 17.435 1.00 72.24 31 ALA A O 15
ATOM 24527 N N . ALA A 1 32 ? -3.900 -10.835 16.507 1.00 50.51 32 ALA A N 15
ATOM 24528 C CA . ALA A 1 32 ? -2.860 -9.798 16.419 1.00 2.33 32 ALA A CA 15
ATOM 24529 C C . ALA A 1 32 ? -2.872 -9.170 15.014 1.00 73.12 32 ALA A C 15
ATOM 24530 O O . ALA A 1 32 ? -2.938 -9.908 14.020 1.00 24.23 32 ALA A O 15
ATOM 24537 N N . PRO A 1 33 ? -2.815 -7.800 14.897 1.00 45.31 33 PRO A N 15
ATOM 24538 C CA . PRO A 1 33 ? -2.726 -7.132 13.587 1.00 64.31 33 PRO A CA 15
ATOM 24539 C C . PRO A 1 33 ? -1.320 -7.313 12.974 1.00 32.23 33 PRO A C 15
ATOM 24540 O O . PRO A 1 33 ? -0.323 -7.390 13.704 1.00 64.42 33 PRO A O 15
ATOM 24551 N N . ARG A 1 34 ? -1.254 -7.411 11.643 1.00 51.11 34 ARG A N 15
ATOM 24552 C CA . ARG A 1 34 ? 0.014 -7.632 10.935 1.00 54.33 34 ARG A CA 15
ATOM 24553 C C . ARG A 1 34 ? 0.800 -6.312 10.827 1.00 51.03 34 ARG A C 15
ATOM 24554 O O . ARG A 1 34 ? 1.708 -6.066 11.626 1.00 73.12 34 ARG A O 15
ATOM 24575 N N . ALA A 1 35 ? 0.416 -5.461 9.874 1.00 3.32 35 ALA A N 15
ATOM 24576 C CA . ALA A 1 35 ? 1.074 -4.168 9.639 1.00 5.45 35 ALA A CA 15
ATOM 24577 C C . ALA A 1 35 ? 0.173 -3.287 8.773 1.00 23.20 35 ALA A C 15
ATOM 24578 O O . ALA A 1 35 ? -0.860 -3.759 8.262 1.00 51.32 35 ALA A O 15
ATOM 24585 N N . GLU A 1 36 ? 0.560 -2.012 8.619 1.00 63.14 36 GLU A N 15
ATOM 24586 C CA . GLU A 1 36 ? -0.253 -1.002 7.917 1.00 22.21 36 GLU A CA 15
ATOM 24587 C C . GLU A 1 36 ? 0.046 -0.984 6.412 1.00 3.14 36 GLU A C 15
ATOM 24588 O O . GLU A 1 36 ? 1.165 -1.281 5.986 1.00 55.55 36 GLU A O 15
ATOM 24600 N N . VAL A 1 37 ? -0.994 -0.659 5.626 1.00 43.12 37 VAL A N 15
ATOM 24601 C CA . VAL A 1 37 ? -0.898 -0.388 4.175 1.00 15.15 37 VAL A CA 15
ATOM 24602 C C . VAL A 1 37 ? -1.781 0.835 3.857 1.00 3.23 37 VAL A C 15
ATOM 24603 O O . VAL A 1 37 ? -2.954 0.843 4.202 1.00 20.51 37 VAL A O 15
ATOM 24616 N N . ARG A 1 38 ? -1.235 1.883 3.216 1.00 70.24 38 ARG A N 15
ATOM 24617 C CA . ARG A 1 38 ? -2.032 3.070 2.851 1.00 11.00 38 ARG A CA 15
ATOM 24618 C C . ARG A 1 38 ? -1.847 3.380 1.348 1.00 71.30 38 ARG A C 15
ATOM 24619 O O . ARG A 1 38 ? -0.762 3.738 0.898 1.00 75.34 38 ARG A O 15
ATOM 24640 N N . VAL A 1 39 ? -2.922 3.175 0.566 1.00 21.43 39 VAL A N 15
ATOM 24641 C CA . VAL A 1 39 ? -2.896 3.304 -0.901 1.00 61.25 39 VAL A CA 15
ATOM 24642 C C . VAL A 1 39 ? -3.398 4.698 -1.334 1.00 60.42 39 VAL A C 15
ATOM 24643 O O . VAL A 1 39 ? -4.592 5.002 -1.188 1.00 1.12 39 VAL A O 15
ATOM 24656 N N . TYR A 1 40 ? -2.489 5.551 -1.855 1.00 15.21 40 TYR A N 15
ATOM 24657 C CA . TYR A 1 40 ? -2.853 6.868 -2.391 1.00 11.21 40 TYR A CA 15
ATOM 24658 C C . TYR A 1 40 ? -2.910 6.791 -3.917 1.00 31.00 40 TYR A C 15
ATOM 24659 O O . TYR A 1 40 ? -1.880 6.733 -4.587 1.00 25.55 40 TYR A O 15
ATOM 24677 N N . ASN A 1 41 ? -4.128 6.797 -4.453 1.00 70.35 41 ASN A N 15
ATOM 24678 C CA . ASN A 1 41 ? -4.355 6.854 -5.899 1.00 24.23 41 ASN A CA 15
ATOM 24679 C C . ASN A 1 41 ? -4.378 8.329 -6.307 1.00 2.11 41 ASN A C 15
ATOM 24680 O O . ASN A 1 41 ? -5.258 9.074 -5.885 1.00 2.34 41 ASN A O 15
ATOM 24691 N N . ILE A 1 42 ? -3.392 8.774 -7.096 1.00 63.30 42 ILE A N 15
ATOM 24692 C CA . ILE A 1 42 ? -3.382 10.165 -7.584 1.00 71.41 42 ILE A CA 15
ATOM 24693 C C . ILE A 1 42 ? -4.509 10.374 -8.621 1.00 54.34 42 ILE A C 15
ATOM 24694 O O . ILE A 1 42 ? -5.067 11.469 -8.760 1.00 31.02 42 ILE A O 15
ATOM 24710 N N . SER A 1 43 ? -4.850 9.279 -9.302 1.00 63.43 43 SER A N 15
ATOM 24711 C CA . SER A 1 43 ? -5.952 9.209 -10.258 1.00 14.40 43 SER A CA 15
ATOM 24712 C C . SER A 1 43 ? -6.811 7.989 -9.918 1.00 4.01 43 SER A C 15
ATOM 24713 O O . SER A 1 43 ? -6.323 7.072 -9.245 1.00 1.34 43 SER A O 15
ATOM 24721 N N . GLY A 1 44 ? -8.079 7.987 -10.388 1.00 1.14 44 GLY A N 15
ATOM 24722 C CA . GLY A 1 44 ? -9.030 6.890 -10.130 1.00 51.31 44 GLY A CA 15
ATOM 24723 C C . GLY A 1 44 ? -8.464 5.512 -10.444 1.00 10.54 44 GLY A C 15
ATOM 24724 O O . GLY A 1 44 ? -8.592 4.592 -9.625 1.00 22.41 44 GLY A O 15
ATOM 24728 N N . THR A 1 45 ? -7.796 5.410 -11.615 1.00 2.34 45 THR A N 15
ATOM 24729 C CA . THR A 1 45 ? -7.092 4.198 -12.126 1.00 60.21 45 THR A CA 15
ATOM 24730 C C . THR A 1 45 ? -7.959 2.908 -12.023 1.00 52.24 45 THR A C 15
ATOM 24731 O O . THR A 1 45 ? -9.188 2.996 -11.901 1.00 21.23 45 THR A O 15
ATOM 24742 N N . GLU A 1 46 ? -7.342 1.713 -12.156 1.00 74.24 46 GLU A N 15
ATOM 24743 C CA . GLU A 1 46 ? -8.031 0.436 -11.907 1.00 71.33 46 GLU A CA 15
ATOM 24744 C C . GLU A 1 46 ? -8.279 0.266 -10.394 1.00 70.22 46 GLU A C 15
ATOM 24745 O O . GLU A 1 46 ? -7.381 0.529 -9.574 1.00 24.42 46 GLU A O 15
ATOM 24757 N N . GLY A 1 47 ? -9.499 -0.190 -10.051 1.00 40.43 47 GLY A N 15
ATOM 24758 C CA . GLY A 1 47 ? -9.918 -0.341 -8.665 1.00 30.30 47 GLY A CA 15
ATOM 24759 C C . GLY A 1 47 ? -9.075 -1.319 -7.854 1.00 31.43 47 GLY A C 15
ATOM 24760 O O . GLY A 1 47 ? -8.950 -1.153 -6.641 1.00 31.21 47 GLY A O 15
ATOM 24764 N N . ALA A 1 48 ? -8.457 -2.304 -8.552 1.00 22.25 48 ALA A N 15
ATOM 24765 C CA . ALA A 1 48 ? -7.632 -3.360 -7.938 1.00 33.24 48 ALA A CA 15
ATOM 24766 C C . ALA A 1 48 ? -6.449 -2.796 -7.133 1.00 40.02 48 ALA A C 15
ATOM 24767 O O . ALA A 1 48 ? -5.988 -3.435 -6.186 1.00 14.44 48 ALA A O 15
ATOM 24774 N N . ALA A 1 49 ? -5.986 -1.595 -7.509 1.00 21.51 49 ALA A N 15
ATOM 24775 C CA . ALA A 1 49 ? -4.892 -0.887 -6.817 1.00 0.03 49 ALA A CA 15
ATOM 24776 C C . ALA A 1 49 ? -5.237 -0.615 -5.346 1.00 24.12 49 ALA A C 15
ATOM 24777 O O . ALA A 1 49 ? -4.427 -0.859 -4.445 1.00 55.45 49 ALA A O 15
ATOM 24784 N N . ALA A 1 50 ? -6.444 -0.097 -5.132 1.00 42.15 50 ALA A N 15
ATOM 24785 C CA . ALA A 1 50 ? -6.977 0.192 -3.790 1.00 4.05 50 ALA A CA 15
ATOM 24786 C C . ALA A 1 50 ? -7.535 -1.080 -3.131 1.00 61.42 50 ALA A C 15
ATOM 24787 O O . ALA A 1 50 ? -7.511 -1.236 -1.902 1.00 12.22 50 ALA A O 15
ATOM 24794 N N . ARG A 1 51 ? -8.010 -1.988 -3.989 1.00 62.34 51 ARG A N 15
ATOM 24795 C CA . ARG A 1 51 ? -8.706 -3.215 -3.590 1.00 54.00 51 ARG A CA 15
ATOM 24796 C C . ARG A 1 51 ? -7.717 -4.251 -3.019 1.00 43.13 51 ARG A C 15
ATOM 24797 O O . ARG A 1 51 ? -8.142 -5.166 -2.306 1.00 14.11 51 ARG A O 15
ATOM 24818 N N . THR A 1 52 ? -6.396 -4.102 -3.317 1.00 14.32 52 THR A N 15
ATOM 24819 C CA . THR A 1 52 ? -5.353 -4.940 -2.693 1.00 64.10 52 THR A CA 15
ATOM 24820 C C . THR A 1 52 ? -5.408 -4.780 -1.156 1.00 41.54 52 THR A C 15
ATOM 24821 O O . THR A 1 52 ? -5.490 -5.769 -0.427 1.00 3.41 52 THR A O 15
ATOM 24832 N N . ALA A 1 53 ? -5.413 -3.512 -0.701 1.00 70.50 53 ALA A N 15
ATOM 24833 C CA . ALA A 1 53 ? -5.468 -3.160 0.733 1.00 3.23 53 ALA A CA 15
ATOM 24834 C C . ALA A 1 53 ? -6.835 -3.516 1.354 1.00 65.51 53 ALA A C 15
ATOM 24835 O O . ALA A 1 53 ? -6.903 -4.046 2.473 1.00 32.51 53 ALA A O 15
ATOM 24842 N N . ASP A 1 54 ? -7.913 -3.237 0.598 1.00 11.41 54 ASP A N 15
ATOM 24843 C CA . ASP A 1 54 ? -9.309 -3.440 1.058 1.00 24.31 54 ASP A CA 15
ATOM 24844 C C . ASP A 1 54 ? -9.584 -4.930 1.356 1.00 41.42 54 ASP A C 15
ATOM 24845 O O . ASP A 1 54 ? -10.284 -5.262 2.309 1.00 3.42 54 ASP A O 15
ATOM 24854 N N . ARG A 1 55 ? -9.011 -5.811 0.530 1.00 74.53 55 ARG A N 15
ATOM 24855 C CA . ARG A 1 55 ? -9.094 -7.269 0.725 1.00 22.25 55 ARG A CA 15
ATOM 24856 C C . ARG A 1 55 ? -8.112 -7.726 1.822 1.00 32.10 55 ARG A C 15
ATOM 24857 O O . ARG A 1 55 ? -8.406 -8.663 2.568 1.00 60.31 55 ARG A O 15
ATOM 24878 N N . LEU A 1 56 ? -6.970 -7.034 1.915 1.00 31.54 56 LEU A N 15
ATOM 24879 C CA . LEU A 1 56 ? -5.829 -7.452 2.746 1.00 24.31 56 LEU A CA 15
ATOM 24880 C C . LEU A 1 56 ? -6.186 -7.480 4.247 1.00 64.30 56 LEU A C 15
ATOM 24881 O O . LEU A 1 56 ? -5.852 -8.442 4.951 1.00 13.22 56 LEU A O 15
ATOM 24897 N N . LYS A 1 57 ? -6.898 -6.436 4.719 1.00 62.20 57 LYS A N 15
ATOM 24898 C CA . LYS A 1 57 ? -7.280 -6.304 6.144 1.00 34.33 57 LYS A CA 15
ATOM 24899 C C . LYS A 1 57 ? -8.172 -7.458 6.645 1.00 3.13 57 LYS A C 15
ATOM 24900 O O . LYS A 1 57 ? -8.266 -7.682 7.856 1.00 32.23 57 LYS A O 15
ATOM 24919 N N . ALA A 1 58 ? -8.814 -8.186 5.709 1.00 45.12 58 ALA A N 15
ATOM 24920 C CA . ALA A 1 58 ? -9.642 -9.362 6.038 1.00 34.44 58 ALA A CA 15
ATOM 24921 C C . ALA A 1 58 ? -8.817 -10.481 6.725 1.00 5.43 58 ALA A C 15
ATOM 24922 O O . ALA A 1 58 ? -9.366 -11.277 7.491 1.00 32.35 58 ALA A O 15
ATOM 24929 N N . ALA A 1 59 ? -7.502 -10.541 6.427 1.00 45.14 59 ALA A N 15
ATOM 24930 C CA . ALA A 1 59 ? -6.566 -11.492 7.076 1.00 14.44 59 ALA A CA 15
ATOM 24931 C C . ALA A 1 59 ? -6.056 -10.973 8.441 1.00 24.21 59 ALA A C 15
ATOM 24932 O O . ALA A 1 59 ? -5.409 -11.718 9.189 1.00 52.11 59 ALA A O 15
ATOM 24939 N N . GLY A 1 60 ? -6.345 -9.691 8.751 1.00 52.45 60 GLY A N 15
ATOM 24940 C CA . GLY A 1 60 ? -6.016 -9.101 10.053 1.00 73.43 60 GLY A CA 15
ATOM 24941 C C . GLY A 1 60 ? -4.831 -8.146 10.013 1.00 31.13 60 GLY A C 15
ATOM 24942 O O . GLY A 1 60 ? -3.912 -8.261 10.823 1.00 23.24 60 GLY A O 15
ATOM 24946 N N . PHE A 1 61 ? -4.825 -7.233 9.033 1.00 15.23 61 PHE A N 15
ATOM 24947 C CA . PHE A 1 61 ? -3.804 -6.166 8.911 1.00 14.11 61 PHE A CA 15
ATOM 24948 C C . PHE A 1 61 ? -4.289 -4.900 9.641 1.00 14.13 61 PHE A C 15
ATOM 24949 O O . PHE A 1 61 ? -5.495 -4.736 9.854 1.00 23.31 61 PHE A O 15
ATOM 24966 N N . THR A 1 62 ? -3.339 -4.019 10.023 1.00 2.42 62 THR A N 15
ATOM 24967 C CA . THR A 1 62 ? -3.584 -2.970 11.031 1.00 54.30 62 THR A CA 15
ATOM 24968 C C . THR A 1 62 ? -4.503 -1.850 10.487 1.00 30.42 62 THR A C 15
ATOM 24969 O O . THR A 1 62 ? -5.698 -1.816 10.802 1.00 5.31 62 THR A O 15
ATOM 24980 N N . VAL A 1 63 ? -3.946 -0.942 9.661 1.00 30.23 63 VAL A N 15
ATOM 24981 C CA . VAL A 1 63 ? -4.703 0.166 9.050 1.00 13.01 63 VAL A CA 15
ATOM 24982 C C . VAL A 1 63 ? -4.474 0.144 7.537 1.00 42.34 63 VAL A C 15
ATOM 24983 O O . VAL A 1 63 ? -3.388 0.506 7.057 1.00 11.31 63 VAL A O 15
ATOM 24996 N N . THR A 1 64 ? -5.481 -0.345 6.803 1.00 63.12 64 THR A N 15
ATOM 24997 C CA . THR A 1 64 ? -5.528 -0.276 5.349 1.00 32.23 64 THR A CA 15
ATOM 24998 C C . THR A 1 64 ? -6.347 0.960 4.943 1.00 21.33 64 THR A C 15
ATOM 24999 O O . THR A 1 64 ? -7.582 0.914 4.836 1.00 5.35 64 THR A O 15
ATOM 25010 N N . ASP A 1 65 ? -5.635 2.076 4.770 1.00 12.22 65 ASP A N 15
ATOM 25011 C CA . ASP A 1 65 ? -6.231 3.394 4.493 1.00 12.31 65 ASP A CA 15
ATOM 25012 C C . ASP A 1 65 ? -6.080 3.695 3.004 1.00 61.44 65 ASP A C 15
ATOM 25013 O O . ASP A 1 65 ? -5.010 3.520 2.453 1.00 51.33 65 ASP A O 15
ATOM 25022 N N . VAL A 1 66 ? -7.161 4.127 2.341 1.00 10.42 66 VAL A N 15
ATOM 25023 C CA . VAL A 1 66 ? -7.121 4.473 0.905 1.00 22.15 66 VAL A CA 15
ATOM 25024 C C . VAL A 1 66 ? -7.659 5.898 0.694 1.00 5.24 66 VAL A C 15
ATOM 25025 O O . VAL A 1 66 ? -8.709 6.256 1.243 1.00 2.45 66 VAL A O 15
ATOM 25038 N N . GLY A 1 67 ? -6.931 6.693 -0.102 1.00 43.11 67 GLY A N 15
ATOM 25039 C CA . GLY A 1 67 ? -7.348 8.047 -0.466 1.00 14.41 67 GLY A CA 15
ATOM 25040 C C . GLY A 1 67 ? -6.944 8.383 -1.892 1.00 34.33 67 GLY A C 15
ATOM 25041 O O . GLY A 1 67 ? -5.911 7.908 -2.370 1.00 31.14 67 GLY A O 15
ATOM 25045 N N . ASN A 1 68 ? -7.766 9.190 -2.587 1.00 52.34 68 ASN A N 15
ATOM 25046 C CA . ASN A 1 68 ? -7.468 9.652 -3.959 1.00 3.02 68 ASN A CA 15
ATOM 25047 C C . ASN A 1 68 ? -7.194 11.168 -3.946 1.00 73.21 68 ASN A C 15
ATOM 25048 O O . ASN A 1 68 ? -8.076 11.957 -3.570 1.00 20.53 68 ASN A O 15
ATOM 25059 N N . LEU A 1 69 ? -5.957 11.583 -4.326 1.00 14.14 69 LEU A N 15
ATOM 25060 C CA . LEU A 1 69 ? -5.545 12.993 -4.212 1.00 33.21 69 LEU A CA 15
ATOM 25061 C C . LEU A 1 69 ? -4.364 13.294 -5.146 1.00 70.13 69 LEU A C 15
ATOM 25062 O O . LEU A 1 69 ? -3.434 12.483 -5.248 1.00 50.55 69 LEU A O 15
ATOM 25078 N N . SER A 1 70 ? -4.406 14.463 -5.808 1.00 20.42 70 SER A N 15
ATOM 25079 C CA . SER A 1 70 ? -3.285 14.974 -6.599 1.00 10.12 70 SER A CA 15
ATOM 25080 C C . SER A 1 70 ? -2.127 15.362 -5.659 1.00 70.00 70 SER A C 15
ATOM 25081 O O . SER A 1 70 ? -2.203 16.369 -4.954 1.00 73.03 70 SER A O 15
ATOM 25089 N N . LEU A 1 71 ? -1.098 14.504 -5.606 1.00 31.22 71 LEU A N 15
ATOM 25090 C CA . LEU A 1 71 ? 0.110 14.718 -4.790 1.00 1.04 71 LEU A CA 15
ATOM 25091 C C . LEU A 1 71 ? 1.311 14.950 -5.737 1.00 44.13 71 LEU A C 15
ATOM 25092 O O . LEU A 1 71 ? 1.478 14.188 -6.695 1.00 33.20 71 LEU A O 15
ATOM 25108 N N . PRO A 1 72 ? 2.162 16.000 -5.506 1.00 3.04 72 PRO A N 15
ATOM 25109 C CA . PRO A 1 72 ? 3.292 16.334 -6.419 1.00 31.43 72 PRO A CA 15
ATOM 25110 C C . PRO A 1 72 ? 4.404 15.260 -6.460 1.00 1.33 72 PRO A C 15
ATOM 25111 O O . PRO A 1 72 ? 5.182 15.212 -7.416 1.00 71.14 72 PRO A O 15
ATOM 25122 N N . ASP A 1 73 ? 4.472 14.406 -5.421 1.00 72.34 73 ASP A N 15
ATOM 25123 C CA . ASP A 1 73 ? 5.561 13.412 -5.285 1.00 72.31 73 ASP A CA 15
ATOM 25124 C C . ASP A 1 73 ? 5.297 12.146 -6.125 1.00 51.11 73 ASP A C 15
ATOM 25125 O O . ASP A 1 73 ? 6.240 11.458 -6.535 1.00 33.21 73 ASP A O 15
ATOM 25134 N N . VAL A 1 74 ? 4.009 11.845 -6.373 1.00 53.42 74 VAL A N 15
ATOM 25135 C CA . VAL A 1 74 ? 3.604 10.709 -7.214 1.00 42.42 74 VAL A CA 15
ATOM 25136 C C . VAL A 1 74 ? 3.300 11.207 -8.630 1.00 30.24 74 VAL A C 15
ATOM 25137 O O . VAL A 1 74 ? 2.434 12.056 -8.845 1.00 13.35 74 VAL A O 15
ATOM 25150 N N . ALA A 1 75 ? 4.087 10.713 -9.576 1.00 3.14 75 ALA A N 15
ATOM 25151 C CA . ALA A 1 75 ? 3.898 10.931 -11.014 1.00 55.21 75 ALA A CA 15
ATOM 25152 C C . ALA A 1 75 ? 3.972 9.574 -11.739 1.00 53.40 75 ALA A C 15
ATOM 25153 O O . ALA A 1 75 ? 3.938 9.512 -12.969 1.00 21.51 75 ALA A O 15
ATOM 25160 N N . ALA A 1 76 ? 4.040 8.492 -10.936 1.00 72.32 76 ALA A N 15
ATOM 25161 C CA . ALA A 1 76 ? 4.233 7.118 -11.410 1.00 21.23 76 ALA A CA 15
ATOM 25162 C C . ALA A 1 76 ? 3.821 6.136 -10.297 1.00 71.20 76 ALA A C 15
ATOM 25163 O O . ALA A 1 76 ? 3.901 6.479 -9.107 1.00 54.02 76 ALA A O 15
ATOM 25170 N N . THR A 1 77 ? 3.368 4.926 -10.683 1.00 13.30 77 THR A N 15
ATOM 25171 C CA . THR A 1 77 ? 2.938 3.893 -9.725 1.00 1.13 77 THR A CA 15
ATOM 25172 C C . THR A 1 77 ? 4.172 3.245 -9.038 1.00 53.03 77 THR A C 15
ATOM 25173 O O . THR A 1 77 ? 5.022 2.631 -9.693 1.00 61.44 77 THR A O 15
ATOM 25184 N N . THR A 1 78 ? 4.294 3.460 -7.716 1.00 72.32 78 THR A N 15
ATOM 25185 C CA . THR A 1 78 ? 5.407 2.963 -6.889 1.00 22.34 78 THR A CA 15
ATOM 25186 C C . THR A 1 78 ? 4.882 2.616 -5.485 1.00 11.40 78 THR A C 15
ATOM 25187 O O . THR A 1 78 ? 3.997 3.293 -4.960 1.00 13.14 78 THR A O 15
ATOM 25198 N N . VAL A 1 79 ? 5.426 1.550 -4.885 1.00 2.11 79 VAL A N 15
ATOM 25199 C CA . VAL A 1 79 ? 5.033 1.089 -3.549 1.00 75.34 79 VAL A CA 15
ATOM 25200 C C . VAL A 1 79 ? 6.185 1.347 -2.569 1.00 71.15 79 VAL A C 15
ATOM 25201 O O . VAL A 1 79 ? 7.260 0.790 -2.721 1.00 31.03 79 VAL A O 15
ATOM 25214 N N . TYR A 1 80 ? 5.952 2.224 -1.583 1.00 10.22 80 TYR A N 15
ATOM 25215 C CA . TYR A 1 80 ? 6.941 2.569 -0.542 1.00 31.13 80 TYR A CA 15
ATOM 25216 C C . TYR A 1 80 ? 6.671 1.735 0.722 1.00 40.11 80 TYR A C 15
ATOM 25217 O O . TYR A 1 80 ? 5.532 1.324 0.975 1.00 51.13 80 TYR A O 15
ATOM 25235 N N . TYR A 1 81 ? 7.721 1.520 1.526 1.00 63.01 81 TYR A N 15
ATOM 25236 C CA . TYR A 1 81 ? 7.599 0.951 2.884 1.00 74.03 81 TYR A CA 15
ATOM 25237 C C . TYR A 1 81 ? 8.611 1.632 3.810 1.00 13.51 81 TYR A C 15
ATOM 25238 O O . TYR A 1 81 ? 9.663 2.084 3.359 1.00 24.25 81 TYR A O 15
ATOM 25256 N N . THR A 1 82 ? 8.303 1.680 5.105 1.00 22.10 82 THR A N 15
ATOM 25257 C CA . THR A 1 82 ? 9.238 2.156 6.135 1.00 11.33 82 THR A CA 15
ATOM 25258 C C . THR A 1 82 ? 9.737 0.936 6.931 1.00 61.50 82 THR A C 15
ATOM 25259 O O . THR A 1 82 ? 8.943 0.089 7.300 1.00 23.10 82 THR A O 15
ATOM 25270 N N . GLU A 1 83 ? 11.043 0.856 7.205 1.00 30.32 83 GLU A N 15
ATOM 25271 C CA . GLU A 1 83 ? 11.657 -0.322 7.869 1.00 53.13 83 GLU A CA 15
ATOM 25272 C C . GLU A 1 83 ? 11.246 -0.507 9.350 1.00 23.34 83 GLU A C 15
ATOM 25273 O O . GLU A 1 83 ? 11.713 -1.457 9.997 1.00 65.12 83 GLU A O 15
ATOM 25285 N N . VAL A 1 84 ? 10.391 0.392 9.869 1.00 71.02 84 VAL A N 15
ATOM 25286 C CA . VAL A 1 84 ? 9.818 0.281 11.216 1.00 40.41 84 VAL A CA 15
ATOM 25287 C C . VAL A 1 84 ? 9.101 -1.080 11.397 1.00 11.34 84 VAL A C 15
ATOM 25288 O O . VAL A 1 84 ? 8.086 -1.343 10.742 1.00 11.03 84 VAL A O 15
ATOM 25301 N N . GLU A 1 85 ? 9.702 -1.925 12.260 1.00 42.01 85 GLU A N 15
ATOM 25302 C CA . GLU A 1 85 ? 9.188 -3.251 12.657 1.00 12.54 85 GLU A CA 15
ATOM 25303 C C . GLU A 1 85 ? 9.285 -4.281 11.504 1.00 63.01 85 GLU A C 15
ATOM 25304 O O . GLU A 1 85 ? 10.069 -5.237 11.581 1.00 40.12 85 GLU A O 15
ATOM 25316 N N . GLY A 1 86 ? 8.472 -4.095 10.462 1.00 53.12 86 GLY A N 15
ATOM 25317 C CA . GLY A 1 86 ? 8.494 -4.969 9.294 1.00 54.44 86 GLY A CA 15
ATOM 25318 C C . GLY A 1 86 ? 7.419 -4.624 8.283 1.00 41.51 86 GLY A C 15
ATOM 25319 O O . GLY A 1 86 ? 6.678 -5.514 7.838 1.00 43.35 86 GLY A O 15
ATOM 25323 N N . GLU A 1 87 ? 7.349 -3.333 7.888 1.00 10.13 87 GLU A N 15
ATOM 25324 C CA . GLU A 1 87 ? 6.349 -2.871 6.891 1.00 61.43 87 GLU A CA 15
ATOM 25325 C C . GLU A 1 87 ? 6.615 -3.471 5.491 1.00 42.12 87 GLU A C 15
ATOM 25326 O O . GLU A 1 87 ? 5.678 -3.645 4.709 1.00 33.32 87 GLU A O 15
ATOM 25338 N N . ARG A 1 88 ? 7.892 -3.810 5.189 1.00 51.52 88 ARG A N 15
ATOM 25339 C CA . ARG A 1 88 ? 8.257 -4.387 3.873 1.00 14.33 88 ARG A CA 15
ATOM 25340 C C . ARG A 1 88 ? 7.447 -5.657 3.569 1.00 63.43 88 ARG A C 15
ATOM 25341 O O . ARG A 1 88 ? 7.080 -5.884 2.433 1.00 62.02 88 ARG A O 15
ATOM 25362 N N . ALA A 1 89 ? 7.139 -6.437 4.615 1.00 1.32 89 ALA A N 15
ATOM 25363 C CA . ALA A 1 89 ? 6.416 -7.715 4.486 1.00 2.44 89 ALA A CA 15
ATOM 25364 C C . ALA A 1 89 ? 5.064 -7.550 3.766 1.00 63.44 89 ALA A C 15
ATOM 25365 O O . ALA A 1 89 ? 4.670 -8.398 2.951 1.00 35.45 89 ALA A O 15
ATOM 25372 N N . THR A 1 90 ? 4.370 -6.446 4.072 1.00 33.44 90 THR A N 15
ATOM 25373 C CA . THR A 1 90 ? 3.058 -6.145 3.495 1.00 72.33 90 THR A CA 15
ATOM 25374 C C . THR A 1 90 ? 3.209 -5.436 2.137 1.00 35.44 90 THR A C 15
ATOM 25375 O O . THR A 1 90 ? 2.537 -5.801 1.175 1.00 71.40 90 THR A O 15
ATOM 25386 N N . ALA A 1 91 ? 4.122 -4.450 2.064 1.00 75.11 91 ALA A N 15
ATOM 25387 C CA . ALA A 1 91 ? 4.396 -3.686 0.821 1.00 55.25 91 ALA A CA 15
ATOM 25388 C C . ALA A 1 91 ? 4.850 -4.593 -0.340 1.00 13.24 91 ALA A C 15
ATOM 25389 O O . ALA A 1 91 ? 4.464 -4.399 -1.488 1.00 54.33 91 ALA A O 15
ATOM 25396 N N . ASP A 1 92 ? 5.673 -5.584 0.007 1.00 61.35 92 ASP A N 15
ATOM 25397 C CA . ASP A 1 92 ? 6.300 -6.512 -0.952 1.00 33.44 92 ASP A CA 15
ATOM 25398 C C . ASP A 1 92 ? 5.253 -7.489 -1.516 1.00 54.24 92 ASP A C 15
ATOM 25399 O O . ASP A 1 92 ? 5.377 -7.964 -2.641 1.00 0.53 92 ASP A O 15
ATOM 25408 N N . ALA A 1 93 ? 4.203 -7.752 -0.723 1.00 14.43 93 ALA A N 15
ATOM 25409 C CA . ALA A 1 93 ? 3.067 -8.589 -1.141 1.00 22.04 93 ALA A CA 15
ATOM 25410 C C . ALA A 1 93 ? 2.087 -7.783 -2.029 1.00 72.30 93 ALA A C 15
ATOM 25411 O O . ALA A 1 93 ? 1.740 -8.214 -3.140 1.00 31.32 93 ALA A O 15
ATOM 25418 N N . VAL A 1 94 ? 1.667 -6.607 -1.521 1.00 31.42 94 VAL A N 15
ATOM 25419 C CA . VAL A 1 94 ? 0.710 -5.696 -2.200 1.00 31.01 94 VAL A CA 15
ATOM 25420 C C . VAL A 1 94 ? 1.258 -5.228 -3.551 1.00 13.32 94 VAL A C 15
ATOM 25421 O O . VAL A 1 94 ? 0.570 -5.308 -4.576 1.00 22.23 94 VAL A O 15
ATOM 25434 N N . GLY A 1 95 ? 2.507 -4.746 -3.526 1.00 71.12 95 GLY A N 15
ATOM 25435 C CA . GLY A 1 95 ? 3.154 -4.203 -4.712 1.00 3.42 95 GLY A CA 15
ATOM 25436 C C . GLY A 1 95 ? 3.355 -5.231 -5.795 1.00 44.51 95 GLY A C 15
ATOM 25437 O O . GLY A 1 95 ? 3.276 -4.921 -6.984 1.00 71.43 95 GLY A O 15
ATOM 25441 N N . ARG A 1 96 ? 3.596 -6.470 -5.363 1.00 4.52 96 ARG A N 15
ATOM 25442 C CA . ARG A 1 96 ? 3.763 -7.617 -6.277 1.00 61.11 96 ARG A CA 15
ATOM 25443 C C . ARG A 1 96 ? 2.416 -7.988 -6.927 1.00 54.11 96 ARG A C 15
ATOM 25444 O O . ARG A 1 96 ? 2.365 -8.333 -8.111 1.00 22.45 96 ARG A O 15
ATOM 25465 N N . THR A 1 97 ? 1.328 -7.884 -6.141 1.00 71.52 97 THR A N 15
ATOM 25466 C CA . THR A 1 97 ? -0.044 -8.115 -6.627 1.00 43.43 97 THR A CA 15
ATOM 25467 C C . THR A 1 97 ? -0.475 -7.003 -7.619 1.00 52.04 97 THR A C 15
ATOM 25468 O O . THR A 1 97 ? -1.199 -7.259 -8.593 1.00 50.11 97 THR A O 15
ATOM 25479 N N . LEU A 1 98 ? 0.003 -5.779 -7.361 1.00 32.40 98 LEU A N 15
ATOM 25480 C CA . LEU A 1 98 ? -0.291 -4.592 -8.191 1.00 75.51 98 LEU A CA 15
ATOM 25481 C C . LEU A 1 98 ? 0.549 -4.585 -9.488 1.00 52.14 98 LEU A C 15
ATOM 25482 O O . LEU A 1 98 ? 0.077 -4.150 -10.551 1.00 13.45 98 LEU A O 15
ATOM 25498 N N . GLY A 1 99 ? 1.773 -5.114 -9.389 1.00 72.31 99 GLY A N 15
ATOM 25499 C CA . GLY A 1 99 ? 2.752 -5.041 -10.473 1.00 34.52 99 GLY A CA 15
ATOM 25500 C C . GLY A 1 99 ? 3.510 -3.711 -10.490 1.00 50.21 99 GLY A C 15
ATOM 25501 O O . GLY A 1 99 ? 3.902 -3.222 -11.553 1.00 31.10 99 GLY A O 15
ATOM 25505 N N . ALA A 1 100 ? 3.710 -3.121 -9.294 1.00 51.24 100 ALA A N 15
ATOM 25506 C CA . ALA A 1 100 ? 4.557 -1.928 -9.097 1.00 11.21 100 ALA A CA 15
ATOM 25507 C C . ALA A 1 100 ? 5.711 -2.281 -8.152 1.00 44.33 100 ALA A C 15
ATOM 25508 O O . ALA A 1 100 ? 5.536 -3.093 -7.239 1.00 64.31 100 ALA A O 15
ATOM 25515 N N . ALA A 1 101 ? 6.878 -1.663 -8.362 1.00 70.22 101 ALA A N 15
ATOM 25516 C CA . ALA A 1 101 ? 8.119 -2.017 -7.645 1.00 12.04 101 ALA A CA 15
ATOM 25517 C C . ALA A 1 101 ? 8.141 -1.425 -6.220 1.00 65.31 101 ALA A C 15
ATOM 25518 O O . ALA A 1 101 ? 7.562 -0.357 -5.973 1.00 42.24 101 ALA A O 15
ATOM 25525 N N . VAL A 1 102 ? 8.820 -2.130 -5.288 1.00 31.32 102 VAL A N 15
ATOM 25526 C CA . VAL A 1 102 ? 8.901 -1.717 -3.873 1.00 15.33 102 VAL A CA 15
ATOM 25527 C C . VAL A 1 102 ? 10.199 -0.934 -3.591 1.00 11.14 102 VAL A C 15
ATOM 25528 O O . VAL A 1 102 ? 11.296 -1.314 -4.024 1.00 54.04 102 VAL A O 15
ATOM 25541 N N . GLU A 1 103 ? 10.037 0.173 -2.860 1.00 74.10 103 GLU A N 15
ATOM 25542 C CA . GLU A 1 103 ? 11.097 1.124 -2.511 1.00 72.54 103 GLU A CA 15
ATOM 25543 C C . GLU A 1 103 ? 10.994 1.468 -1.024 1.00 13.12 103 GLU A C 15
ATOM 25544 O O . GLU A 1 103 ? 9.970 1.216 -0.387 1.00 41.35 103 GLU A O 15
ATOM 25556 N N . LEU A 1 104 ? 12.055 2.081 -0.494 1.00 21.43 104 LEU A N 15
ATOM 25557 C CA . LEU A 1 104 ? 12.139 2.506 0.918 1.00 34.42 104 LEU A CA 15
ATOM 25558 C C . LEU A 1 104 ? 11.187 3.701 1.204 1.00 45.34 104 LEU A C 15
ATOM 25559 O O . LEU A 1 104 ? 10.395 4.104 0.339 1.00 40.10 104 LEU A O 15
ATOM 25575 N N . ARG A 1 105 ? 11.275 4.248 2.438 1.00 52.44 105 ARG A N 15
ATOM 25576 C CA . ARG A 1 105 ? 10.443 5.385 2.897 1.00 33.21 105 ARG A CA 15
ATOM 25577 C C . ARG A 1 105 ? 10.604 6.606 1.958 1.00 53.45 105 ARG A C 15
ATOM 25578 O O . ARG A 1 105 ? 9.614 7.281 1.629 1.00 42.51 105 ARG A O 15
ATOM 25599 N N . LEU A 1 106 ? 11.876 6.843 1.533 1.00 62.34 106 LEU A N 15
ATOM 25600 C CA . LEU A 1 106 ? 12.274 7.913 0.595 1.00 12.54 106 LEU A CA 15
ATOM 25601 C C . LEU A 1 106 ? 11.961 9.342 1.123 1.00 70.44 106 LEU A C 15
ATOM 25602 O O . LEU A 1 106 ? 11.219 9.497 2.088 1.00 53.01 106 LEU A O 15
ATOM 25618 N N . PRO A 1 107 ? 12.563 10.430 0.514 1.00 12.33 107 PRO A N 15
ATOM 25619 C CA . PRO A 1 107 ? 12.204 11.849 0.825 1.00 64.11 107 PRO A CA 15
ATOM 25620 C C . PRO A 1 107 ? 10.690 12.149 0.779 1.00 14.44 107 PRO A C 15
ATOM 25621 O O . PRO A 1 107 ? 10.216 13.091 1.416 1.00 63.33 107 PRO A O 15
ATOM 25632 N N . GLU A 1 108 ? 9.949 11.319 0.025 1.00 15.33 108 GLU A N 15
ATOM 25633 C CA . GLU A 1 108 ? 8.493 11.438 -0.140 1.00 30.52 108 GLU A CA 15
ATOM 25634 C C . GLU A 1 108 ? 7.726 11.305 1.194 1.00 44.21 108 GLU A C 15
ATOM 25635 O O . GLU A 1 108 ? 6.651 11.902 1.337 1.00 52.42 108 GLU A O 15
ATOM 25647 N N . LEU A 1 109 ? 8.294 10.571 2.192 1.00 52.32 109 LEU A N 15
ATOM 25648 C CA . LEU A 1 109 ? 7.615 10.357 3.506 1.00 13.20 109 LEU A CA 15
ATOM 25649 C C . LEU A 1 109 ? 7.458 11.668 4.328 1.00 32.12 109 LEU A C 15
ATOM 25650 O O . LEU A 1 109 ? 6.814 11.670 5.380 1.00 3.35 109 LEU A O 15
ATOM 25666 N N . SER A 1 110 ? 8.048 12.776 3.841 1.00 70.23 110 SER A N 15
ATOM 25667 C CA . SER A 1 110 ? 7.977 14.083 4.509 1.00 62.22 110 SER A CA 15
ATOM 25668 C C . SER A 1 110 ? 6.535 14.653 4.522 1.00 42.52 110 SER A C 15
ATOM 25669 O O . SER A 1 110 ? 6.165 15.409 5.426 1.00 42.04 110 SER A O 15
ATOM 25677 N N . ASP A 1 111 ? 5.724 14.273 3.510 1.00 40.40 111 ASP A N 15
ATOM 25678 C CA . ASP A 1 111 ? 4.320 14.737 3.387 1.00 34.22 111 ASP A CA 15
ATOM 25679 C C . ASP A 1 111 ? 3.316 13.588 3.617 1.00 51.14 111 ASP A C 15
ATOM 25680 O O . ASP A 1 111 ? 2.224 13.807 4.146 1.00 13.35 111 ASP A O 15
ATOM 25689 N N . GLN A 1 112 ? 3.688 12.365 3.221 1.00 45.23 112 GLN A N 15
ATOM 25690 C CA . GLN A 1 112 ? 2.830 11.167 3.397 1.00 23.04 112 GLN A CA 15
ATOM 25691 C C . GLN A 1 112 ? 3.153 10.501 4.761 1.00 15.04 112 GLN A C 15
ATOM 25692 O O . GLN A 1 112 ? 4.330 10.409 5.134 1.00 73.44 112 GLN A O 15
ATOM 25706 N N . PRO A 1 113 ? 2.118 10.065 5.549 1.00 3.32 113 PRO A N 15
ATOM 25707 C CA . PRO A 1 113 ? 2.334 9.413 6.869 1.00 30.42 113 PRO A CA 15
ATOM 25708 C C . PRO A 1 113 ? 3.145 8.088 6.757 1.00 61.24 113 PRO A C 15
ATOM 25709 O O . PRO A 1 113 ? 2.962 7.340 5.786 1.00 12.12 113 PRO A O 15
ATOM 25720 N N . PRO A 1 114 ? 4.061 7.793 7.748 1.00 42.52 114 PRO A N 15
ATOM 25721 C CA . PRO A 1 114 ? 4.999 6.643 7.664 1.00 70.12 114 PRO A CA 15
ATOM 25722 C C . PRO A 1 114 ? 4.301 5.258 7.661 1.00 1.15 114 PRO A C 15
ATOM 25723 O O . PRO A 1 114 ? 3.140 5.120 8.069 1.00 3.40 114 PRO A O 15
ATOM 25734 N N . GLY A 1 115 ? 5.050 4.242 7.201 1.00 3.24 115 GLY A N 15
ATOM 25735 C CA . GLY A 1 115 ? 4.544 2.879 7.022 1.00 74.24 115 GLY A CA 15
ATOM 25736 C C . GLY A 1 115 ? 4.662 2.450 5.570 1.00 31.21 115 GLY A C 15
ATOM 25737 O O . GLY A 1 115 ? 5.600 2.872 4.878 1.00 12.42 115 GLY A O 15
ATOM 25741 N N . VAL A 1 116 ? 3.743 1.595 5.111 1.00 24.55 116 VAL A N 15
ATOM 25742 C CA . VAL A 1 116 ? 3.605 1.268 3.675 1.00 51.21 116 VAL A CA 15
ATOM 25743 C C . VAL A 1 116 ? 2.736 2.311 2.991 1.00 43.24 116 VAL A C 15
ATOM 25744 O O . VAL A 1 116 ? 1.591 2.492 3.387 1.00 62.23 116 VAL A O 15
ATOM 25757 N N . ILE A 1 117 ? 3.275 2.994 1.965 1.00 63.40 117 ILE A N 15
ATOM 25758 C CA . ILE A 1 117 ? 2.499 3.938 1.151 1.00 5.30 117 ILE A CA 15
ATOM 25759 C C . ILE A 1 117 ? 2.502 3.437 -0.302 1.00 74.44 117 ILE A C 15
ATOM 25760 O O . ILE A 1 117 ? 3.503 3.569 -0.987 1.00 13.41 117 ILE A O 15
ATOM 25776 N N . VAL A 1 118 ? 1.382 2.871 -0.765 1.00 4.13 118 VAL A N 15
ATOM 25777 C CA . VAL A 1 118 ? 1.238 2.402 -2.149 1.00 21.02 118 VAL A CA 15
ATOM 25778 C C . VAL A 1 118 ? 0.632 3.538 -2.984 1.00 24.21 118 VAL A C 15
ATOM 25779 O O . VAL A 1 118 ? -0.573 3.760 -2.934 1.00 41.12 118 VAL A O 15
ATOM 25792 N N . VAL A 1 119 ? 1.453 4.256 -3.757 1.00 34.54 119 VAL A N 15
ATOM 25793 C CA . VAL A 1 119 ? 0.954 5.353 -4.610 1.00 74.12 119 VAL A CA 15
ATOM 25794 C C . VAL A 1 119 ? 0.779 4.846 -6.045 1.00 30.44 119 VAL A C 15
ATOM 25795 O O . VAL A 1 119 ? 1.681 4.224 -6.610 1.00 44.44 119 VAL A O 15
ATOM 25808 N N . VAL A 1 120 ? -0.417 5.068 -6.616 1.00 33.13 120 VAL A N 15
ATOM 25809 C CA . VAL A 1 120 ? -0.790 4.522 -7.928 1.00 62.23 120 VAL A CA 15
ATOM 25810 C C . VAL A 1 120 ? -1.294 5.642 -8.847 1.00 71.23 120 VAL A C 15
ATOM 25811 O O . VAL A 1 120 ? -2.143 6.450 -8.454 1.00 33.33 120 VAL A O 15
ATOM 25824 N N . THR A 1 121 ? -0.776 5.666 -10.080 1.00 23.42 121 THR A N 15
ATOM 25825 C CA . THR A 1 121 ? -1.273 6.538 -11.153 1.00 34.33 121 THR A CA 15
ATOM 25826 C C . THR A 1 121 ? -2.084 5.694 -12.156 1.00 24.10 121 THR A C 15
ATOM 25827 O O . THR A 1 121 ? -2.023 4.457 -12.112 1.00 22.33 121 THR A O 15
ATOM 25838 N N . GLY A 1 122 ? -2.848 6.354 -13.031 1.00 33.33 122 GLY A N 15
ATOM 25839 C CA . GLY A 1 122 ? -3.577 5.669 -14.103 1.00 32.54 122 GLY A CA 15
ATOM 25840 C C . GLY A 1 122 ? -4.263 6.631 -15.069 1.00 2.23 122 GLY A C 15
ATOM 25841 O O . GLY A 1 122 ? -4.431 6.282 -16.259 1.00 52.33 122 GLY A O 15
ATOM 25846 N N . GLY A 1 1 ? -50.804 -75.622 75.150 1.00 5.45 1 GLY A N 16
ATOM 25847 C CA . GLY A 1 1 ? -50.653 -74.155 74.982 1.00 10.12 1 GLY A CA 16
ATOM 25848 C C . GLY A 1 1 ? -50.172 -73.779 73.586 1.00 41.20 1 GLY A C 16
ATOM 25849 O O . GLY A 1 1 ? -50.425 -74.508 72.624 1.00 23.52 1 GLY A O 16
ATOM 25855 N N . SER A 1 2 ? -49.464 -72.640 73.478 1.00 10.21 2 SER A N 16
ATOM 25856 C CA . SER A 1 2 ? -48.992 -72.095 72.192 1.00 30.22 2 SER A CA 16
ATOM 25857 C C . SER A 1 2 ? -47.478 -72.312 72.017 1.00 21.03 2 SER A C 16
ATOM 25858 O O . SER A 1 2 ? -46.727 -72.311 72.998 1.00 42.42 2 SER A O 16
ATOM 25866 N N . SER A 1 3 ? -47.047 -72.533 70.762 1.00 74.04 3 SER A N 16
ATOM 25867 C CA . SER A 1 3 ? -45.621 -72.616 70.397 1.00 41.30 3 SER A CA 16
ATOM 25868 C C . SER A 1 3 ? -45.200 -71.325 69.659 1.00 40.21 3 SER A C 16
ATOM 25869 O O . SER A 1 3 ? -45.569 -71.140 68.494 1.00 55.51 3 SER A O 16
ATOM 25877 N N . PRO A 1 4 ? -44.466 -70.384 70.338 1.00 22.10 4 PRO A N 16
ATOM 25878 C CA . PRO A 1 4 ? -43.908 -69.179 69.685 1.00 44.15 4 PRO A CA 16
ATOM 25879 C C . PRO A 1 4 ? -42.618 -69.500 68.897 1.00 54.20 4 PRO A C 16
ATOM 25880 O O . PRO A 1 4 ? -42.044 -70.589 69.037 1.00 12.03 4 PRO A O 16
ATOM 25891 N N . ASN A 1 5 ? -42.162 -68.529 68.105 1.00 11.12 5 ASN A N 16
ATOM 25892 C CA . ASN A 1 5 ? -41.024 -68.699 67.189 1.00 31.33 5 ASN A CA 16
ATOM 25893 C C . ASN A 1 5 ? -40.436 -67.322 66.847 1.00 1.12 5 ASN A C 16
ATOM 25894 O O . ASN A 1 5 ? -41.157 -66.319 66.880 1.00 43.23 5 ASN A O 16
ATOM 25905 N N . SER A 1 6 ? -39.123 -67.277 66.535 1.00 71.33 6 SER A N 16
ATOM 25906 C CA . SER A 1 6 ? -38.454 -66.059 66.049 1.00 4.22 6 SER A CA 16
ATOM 25907 C C . SER A 1 6 ? -38.899 -65.782 64.598 1.00 71.32 6 SER A C 16
ATOM 25908 O O . SER A 1 6 ? -38.235 -66.182 63.640 1.00 43.44 6 SER A O 16
ATOM 25916 N N . GLU A 1 7 ? -40.093 -65.207 64.474 1.00 14.14 7 GLU A N 16
ATOM 25917 C CA . GLU A 1 7 ? -40.683 -64.772 63.195 1.00 71.13 7 GLU A CA 16
ATOM 25918 C C . GLU A 1 7 ? -40.388 -63.281 62.934 1.00 34.50 7 GLU A C 16
ATOM 25919 O O . GLU A 1 7 ? -40.799 -62.737 61.904 1.00 3.35 7 GLU A O 16
ATOM 25931 N N . ASP A 1 8 ? -39.679 -62.633 63.877 1.00 22.11 8 ASP A N 16
ATOM 25932 C CA . ASP A 1 8 ? -39.375 -61.195 63.832 1.00 34.32 8 ASP A CA 16
ATOM 25933 C C . ASP A 1 8 ? -38.368 -60.909 62.713 1.00 62.35 8 ASP A C 16
ATOM 25934 O O . ASP A 1 8 ? -38.740 -60.383 61.666 1.00 1.14 8 ASP A O 16
ATOM 25943 N N . ASP A 1 9 ? -37.089 -61.308 62.961 1.00 54.31 9 ASP A N 16
ATOM 25944 C CA . ASP A 1 9 ? -35.968 -61.207 62.000 1.00 22.21 9 ASP A CA 16
ATOM 25945 C C . ASP A 1 9 ? -35.787 -59.775 61.461 1.00 33.53 9 ASP A C 16
ATOM 25946 O O . ASP A 1 9 ? -36.324 -59.422 60.399 1.00 63.15 9 ASP A O 16
ATOM 25955 N N . SER A 1 10 ? -35.059 -58.950 62.223 1.00 53.13 10 SER A N 16
ATOM 25956 C CA . SER A 1 10 ? -34.773 -57.556 61.869 1.00 5.51 10 SER A CA 16
ATOM 25957 C C . SER A 1 10 ? -33.440 -57.459 61.101 1.00 0.41 10 SER A C 16
ATOM 25958 O O . SER A 1 10 ? -32.364 -57.709 61.664 1.00 74.30 10 SER A O 16
ATOM 25966 N N . SER A 1 11 ? -33.534 -57.128 59.806 1.00 53.11 11 SER A N 16
ATOM 25967 C CA . SER A 1 11 ? -32.378 -56.984 58.904 1.00 60.15 11 SER A CA 16
ATOM 25968 C C . SER A 1 11 ? -31.815 -55.551 58.932 1.00 45.24 11 SER A C 16
ATOM 25969 O O . SER A 1 11 ? -32.310 -54.681 59.667 1.00 74.21 11 SER A O 16
ATOM 25977 N N . ALA A 1 12 ? -30.765 -55.329 58.126 1.00 35.42 12 ALA A N 16
ATOM 25978 C CA . ALA A 1 12 ? -30.127 -54.014 57.969 1.00 53.41 12 ALA A CA 16
ATOM 25979 C C . ALA A 1 12 ? -29.672 -53.828 56.517 1.00 73.44 12 ALA A C 16
ATOM 25980 O O . ALA A 1 12 ? -29.202 -54.780 55.882 1.00 15.32 12 ALA A O 16
ATOM 25987 N N . ILE A 1 13 ? -29.830 -52.605 55.990 1.00 25.34 13 ILE A N 16
ATOM 25988 C CA . ILE A 1 13 ? -29.380 -52.232 54.630 1.00 43.21 13 ILE A CA 16
ATOM 25989 C C . ILE A 1 13 ? -28.389 -51.057 54.699 1.00 0.04 13 ILE A C 16
ATOM 25990 O O . ILE A 1 13 ? -28.397 -50.279 55.666 1.00 30.33 13 ILE A O 16
ATOM 26006 N N . SER A 1 14 ? -27.538 -50.944 53.668 1.00 0.43 14 SER A N 16
ATOM 26007 C CA . SER A 1 14 ? -26.526 -49.889 53.554 1.00 4.13 14 SER A CA 16
ATOM 26008 C C . SER A 1 14 ? -26.098 -49.770 52.082 1.00 1.23 14 SER A C 16
ATOM 26009 O O . SER A 1 14 ? -25.669 -50.763 51.488 1.00 21.12 14 SER A O 16
ATOM 26017 N N . THR A 1 15 ? -26.232 -48.572 51.489 1.00 33.21 15 THR A N 16
ATOM 26018 C CA . THR A 1 15 ? -25.858 -48.326 50.077 1.00 15.51 15 THR A CA 16
ATOM 26019 C C . THR A 1 15 ? -24.746 -47.264 50.003 1.00 13.41 15 THR A C 16
ATOM 26020 O O . THR A 1 15 ? -24.831 -46.222 50.660 1.00 1.14 15 THR A O 16
ATOM 26031 N N . MET A 1 16 ? -23.704 -47.549 49.204 1.00 13.41 16 MET A N 16
ATOM 26032 C CA . MET A 1 16 ? -22.522 -46.683 49.046 1.00 12.53 16 MET A CA 16
ATOM 26033 C C . MET A 1 16 ? -22.647 -45.876 47.744 1.00 31.14 16 MET A C 16
ATOM 26034 O O . MET A 1 16 ? -22.850 -46.462 46.672 1.00 70.45 16 MET A O 16
ATOM 26048 N N . THR A 1 17 ? -22.530 -44.537 47.834 1.00 25.01 17 THR A N 16
ATOM 26049 C CA . THR A 1 17 ? -22.682 -43.624 46.691 1.00 42.44 17 THR A CA 16
ATOM 26050 C C . THR A 1 17 ? -21.546 -42.583 46.695 1.00 74.15 17 THR A C 16
ATOM 26051 O O . THR A 1 17 ? -21.496 -41.722 47.578 1.00 72.53 17 THR A O 16
ATOM 26062 N N . THR A 1 18 ? -20.614 -42.703 45.735 1.00 41.44 18 THR A N 16
ATOM 26063 C CA . THR A 1 18 ? -19.521 -41.730 45.512 1.00 23.11 18 THR A CA 16
ATOM 26064 C C . THR A 1 18 ? -19.818 -40.883 44.260 1.00 44.43 18 THR A C 16
ATOM 26065 O O . THR A 1 18 ? -20.515 -41.342 43.340 1.00 11.14 18 THR A O 16
ATOM 26076 N N . THR A 1 19 ? -19.289 -39.651 44.224 1.00 14.11 19 THR A N 16
ATOM 26077 C CA . THR A 1 19 ? -19.532 -38.696 43.128 1.00 64.02 19 THR A CA 16
ATOM 26078 C C . THR A 1 19 ? -18.340 -37.708 43.000 1.00 14.25 19 THR A C 16
ATOM 26079 O O . THR A 1 19 ? -18.034 -36.959 43.936 1.00 73.31 19 THR A O 16
ATOM 26090 N N . THR A 1 20 ? -17.633 -37.754 41.852 1.00 15.21 20 THR A N 16
ATOM 26091 C CA . THR A 1 20 ? -16.475 -36.876 41.554 1.00 23.12 20 THR A CA 16
ATOM 26092 C C . THR A 1 20 ? -16.590 -36.295 40.129 1.00 12.55 20 THR A C 16
ATOM 26093 O O . THR A 1 20 ? -17.053 -36.981 39.211 1.00 63.31 20 THR A O 16
ATOM 26104 N N . ALA A 1 21 ? -16.162 -35.028 39.960 1.00 41.24 21 ALA A N 16
ATOM 26105 C CA . ALA A 1 21 ? -16.165 -34.322 38.653 1.00 44.52 21 ALA A CA 16
ATOM 26106 C C . ALA A 1 21 ? -14.822 -33.598 38.437 1.00 41.23 21 ALA A C 16
ATOM 26107 O O . ALA A 1 21 ? -14.026 -33.460 39.379 1.00 52.24 21 ALA A O 16
ATOM 26114 N N . ALA A 1 22 ? -14.576 -33.134 37.195 1.00 0.45 22 ALA A N 16
ATOM 26115 C CA . ALA A 1 22 ? -13.342 -32.398 36.828 1.00 13.31 22 ALA A CA 16
ATOM 26116 C C . ALA A 1 22 ? -13.670 -31.222 35.876 1.00 62.24 22 ALA A C 16
ATOM 26117 O O . ALA A 1 22 ? -14.565 -31.353 35.032 1.00 33.22 22 ALA A O 16
ATOM 26124 N N . PRO A 1 23 ? -12.958 -30.054 36.004 1.00 54.31 23 PRO A N 16
ATOM 26125 C CA . PRO A 1 23 ? -13.201 -28.852 35.156 1.00 20.44 23 PRO A CA 16
ATOM 26126 C C . PRO A 1 23 ? -12.648 -28.990 33.719 1.00 15.05 23 PRO A C 16
ATOM 26127 O O . PRO A 1 23 ? -12.000 -29.987 33.374 1.00 43.31 23 PRO A O 16
ATOM 26138 N N . THR A 1 24 ? -12.912 -27.961 32.896 1.00 12.32 24 THR A N 16
ATOM 26139 C CA . THR A 1 24 ? -12.472 -27.893 31.488 1.00 11.32 24 THR A CA 16
ATOM 26140 C C . THR A 1 24 ? -11.433 -26.772 31.300 1.00 32.42 24 THR A C 16
ATOM 26141 O O . THR A 1 24 ? -11.337 -25.860 32.131 1.00 13.23 24 THR A O 16
ATOM 26152 N N . SER A 1 25 ? -10.641 -26.858 30.217 1.00 2.33 25 SER A N 16
ATOM 26153 C CA . SER A 1 25 ? -9.601 -25.858 29.879 1.00 74.02 25 SER A CA 16
ATOM 26154 C C . SER A 1 25 ? -10.035 -25.030 28.653 1.00 33.12 25 SER A C 16
ATOM 26155 O O . SER A 1 25 ? -10.681 -25.562 27.748 1.00 3.23 25 SER A O 16
ATOM 26163 N N . THR A 1 26 ? -9.678 -23.733 28.627 1.00 2.42 26 THR A N 16
ATOM 26164 C CA . THR A 1 26 ? -10.042 -22.816 27.531 1.00 51.31 26 THR A CA 16
ATOM 26165 C C . THR A 1 26 ? -8.793 -22.061 27.019 1.00 12.01 26 THR A C 16
ATOM 26166 O O . THR A 1 26 ? -8.197 -21.279 27.759 1.00 70.44 26 THR A O 16
ATOM 26177 N N . SER A 1 27 ? -8.383 -22.324 25.773 1.00 73.30 27 SER A N 16
ATOM 26178 C CA . SER A 1 27 ? -7.250 -21.622 25.134 1.00 64.33 27 SER A CA 16
ATOM 26179 C C . SER A 1 27 ? -7.768 -20.569 24.140 1.00 73.41 27 SER A C 16
ATOM 26180 O O . SER A 1 27 ? -8.668 -20.867 23.345 1.00 23.14 27 SER A O 16
ATOM 26188 N N . VAL A 1 28 ? -7.211 -19.348 24.179 1.00 14.12 28 VAL A N 16
ATOM 26189 C CA . VAL A 1 28 ? -7.594 -18.257 23.254 1.00 70.34 28 VAL A CA 16
ATOM 26190 C C . VAL A 1 28 ? -6.338 -17.616 22.633 1.00 75.03 28 VAL A C 16
ATOM 26191 O O . VAL A 1 28 ? -5.401 -17.254 23.346 1.00 10.53 28 VAL A O 16
ATOM 26204 N N . LYS A 1 29 ? -6.309 -17.543 21.289 1.00 71.53 29 LYS A N 16
ATOM 26205 C CA . LYS A 1 29 ? -5.271 -16.828 20.522 1.00 30.45 29 LYS A CA 16
ATOM 26206 C C . LYS A 1 29 ? -5.938 -15.646 19.786 1.00 53.14 29 LYS A C 16
ATOM 26207 O O . LYS A 1 29 ? -6.698 -15.877 18.835 1.00 24.45 29 LYS A O 16
ATOM 26226 N N . PRO A 1 30 ? -5.716 -14.372 20.239 1.00 25.24 30 PRO A N 16
ATOM 26227 C CA . PRO A 1 30 ? -6.239 -13.158 19.547 1.00 51.44 30 PRO A CA 16
ATOM 26228 C C . PRO A 1 30 ? -5.662 -12.969 18.121 1.00 72.13 30 PRO A C 16
ATOM 26229 O O . PRO A 1 30 ? -4.633 -13.564 17.764 1.00 12.23 30 PRO A O 16
ATOM 26240 N N . ALA A 1 31 ? -6.341 -12.132 17.323 1.00 65.11 31 ALA A N 16
ATOM 26241 C CA . ALA A 1 31 ? -5.909 -11.782 15.964 1.00 15.32 31 ALA A CA 16
ATOM 26242 C C . ALA A 1 31 ? -4.757 -10.763 16.035 1.00 34.25 31 ALA A C 16
ATOM 26243 O O . ALA A 1 31 ? -4.992 -9.579 16.317 1.00 50.24 31 ALA A O 16
ATOM 26250 N N . ALA A 1 32 ? -3.515 -11.243 15.827 1.00 43.35 32 ALA A N 16
ATOM 26251 C CA . ALA A 1 32 ? -2.294 -10.420 15.933 1.00 40.25 32 ALA A CA 16
ATOM 26252 C C . ALA A 1 32 ? -1.919 -9.810 14.559 1.00 34.32 32 ALA A C 16
ATOM 26253 O O . ALA A 1 32 ? -1.422 -10.534 13.686 1.00 74.14 32 ALA A O 16
ATOM 26260 N N . PRO A 1 33 ? -2.158 -8.474 14.331 1.00 0.31 33 PRO A N 16
ATOM 26261 C CA . PRO A 1 33 ? -1.862 -7.827 13.038 1.00 50.53 33 PRO A CA 16
ATOM 26262 C C . PRO A 1 33 ? -0.375 -7.419 12.904 1.00 73.03 33 PRO A C 16
ATOM 26263 O O . PRO A 1 33 ? 0.349 -7.328 13.901 1.00 41.21 33 PRO A O 16
ATOM 26274 N N . ARG A 1 34 ? 0.068 -7.198 11.661 1.00 32.53 34 ARG A N 16
ATOM 26275 C CA . ARG A 1 34 ? 1.472 -6.844 11.355 1.00 33.21 34 ARG A CA 16
ATOM 26276 C C . ARG A 1 34 ? 1.686 -5.322 11.444 1.00 43.23 34 ARG A C 16
ATOM 26277 O O . ARG A 1 34 ? 2.338 -4.823 12.367 1.00 31.11 34 ARG A O 16
ATOM 26298 N N . ALA A 1 35 ? 1.099 -4.605 10.478 1.00 52.22 35 ALA A N 16
ATOM 26299 C CA . ALA A 1 35 ? 1.206 -3.143 10.347 1.00 12.11 35 ALA A CA 16
ATOM 26300 C C . ALA A 1 35 ? 0.077 -2.641 9.438 1.00 4.20 35 ALA A C 16
ATOM 26301 O O . ALA A 1 35 ? -0.550 -3.443 8.717 1.00 1.33 35 ALA A O 16
ATOM 26308 N N . GLU A 1 36 ? -0.200 -1.330 9.488 1.00 62.24 36 GLU A N 16
ATOM 26309 C CA . GLU A 1 36 ? -1.285 -0.721 8.706 1.00 24.20 36 GLU A CA 16
ATOM 26310 C C . GLU A 1 36 ? -0.750 -0.205 7.351 1.00 13.12 36 GLU A C 16
ATOM 26311 O O . GLU A 1 36 ? 0.375 0.307 7.259 1.00 52.43 36 GLU A O 16
ATOM 26323 N N . VAL A 1 37 ? -1.552 -0.398 6.295 1.00 34.12 37 VAL A N 16
ATOM 26324 C CA . VAL A 1 37 ? -1.212 -0.012 4.913 1.00 25.40 37 VAL A CA 16
ATOM 26325 C C . VAL A 1 37 ? -2.225 1.029 4.418 1.00 54.42 37 VAL A C 16
ATOM 26326 O O . VAL A 1 37 ? -3.298 1.179 5.013 1.00 24.15 37 VAL A O 16
ATOM 26339 N N . ARG A 1 38 ? -1.870 1.785 3.370 1.00 51.34 38 ARG A N 16
ATOM 26340 C CA . ARG A 1 38 ? -2.796 2.709 2.710 1.00 72.30 38 ARG A CA 16
ATOM 26341 C C . ARG A 1 38 ? -2.434 2.851 1.222 1.00 65.31 38 ARG A C 16
ATOM 26342 O O . ARG A 1 38 ? -1.276 3.098 0.883 1.00 1.42 38 ARG A O 16
ATOM 26363 N N . VAL A 1 39 ? -3.429 2.650 0.334 1.00 24.53 39 VAL A N 16
ATOM 26364 C CA . VAL A 1 39 ? -3.252 2.747 -1.128 1.00 4.21 39 VAL A CA 16
ATOM 26365 C C . VAL A 1 39 ? -3.905 4.045 -1.639 1.00 42.15 39 VAL A C 16
ATOM 26366 O O . VAL A 1 39 ? -5.112 4.266 -1.438 1.00 61.14 39 VAL A O 16
ATOM 26379 N N . TYR A 1 40 ? -3.097 4.910 -2.282 1.00 55.43 40 TYR A N 16
ATOM 26380 C CA . TYR A 1 40 ? -3.558 6.179 -2.856 1.00 44.34 40 TYR A CA 16
ATOM 26381 C C . TYR A 1 40 ? -3.400 6.176 -4.377 1.00 32.22 40 TYR A C 16
ATOM 26382 O O . TYR A 1 40 ? -2.351 5.784 -4.907 1.00 71.35 40 TYR A O 16
ATOM 26400 N N . ASN A 1 41 ? -4.457 6.612 -5.061 1.00 74.04 41 ASN A N 16
ATOM 26401 C CA . ASN A 1 41 ? -4.430 6.873 -6.501 1.00 32.24 41 ASN A CA 16
ATOM 26402 C C . ASN A 1 41 ? -3.845 8.270 -6.736 1.00 2.01 41 ASN A C 16
ATOM 26403 O O . ASN A 1 41 ? -4.418 9.267 -6.270 1.00 32.30 41 ASN A O 16
ATOM 26414 N N . ILE A 1 42 ? -2.683 8.342 -7.412 1.00 41.42 42 ILE A N 16
ATOM 26415 C CA . ILE A 1 42 ? -2.097 9.639 -7.839 1.00 10.54 42 ILE A CA 16
ATOM 26416 C C . ILE A 1 42 ? -2.806 10.123 -9.126 1.00 23.21 42 ILE A C 16
ATOM 26417 O O . ILE A 1 42 ? -2.861 11.325 -9.417 1.00 73.42 42 ILE A O 16
ATOM 26433 N N . SER A 1 43 ? -3.378 9.163 -9.866 1.00 72.11 43 SER A N 16
ATOM 26434 C CA . SER A 1 43 ? -4.266 9.418 -11.011 1.00 70.23 43 SER A CA 16
ATOM 26435 C C . SER A 1 43 ? -5.433 8.424 -10.973 1.00 40.33 43 SER A C 16
ATOM 26436 O O . SER A 1 43 ? -5.401 7.465 -10.192 1.00 71.24 43 SER A O 16
ATOM 26444 N N . GLY A 1 44 ? -6.453 8.660 -11.821 1.00 4.32 44 GLY A N 16
ATOM 26445 C CA . GLY A 1 44 ? -7.605 7.765 -11.924 1.00 22.41 44 GLY A CA 16
ATOM 26446 C C . GLY A 1 44 ? -7.233 6.414 -12.515 1.00 52.11 44 GLY A C 16
ATOM 26447 O O . GLY A 1 44 ? -7.353 6.205 -13.735 1.00 25.30 44 GLY A O 16
ATOM 26451 N N . THR A 1 45 ? -6.751 5.504 -11.653 1.00 45.21 45 THR A N 16
ATOM 26452 C CA . THR A 1 45 ? -6.351 4.147 -12.043 1.00 74.23 45 THR A CA 16
ATOM 26453 C C . THR A 1 45 ? -7.498 3.162 -11.761 1.00 30.13 45 THR A C 16
ATOM 26454 O O . THR A 1 45 ? -8.570 3.559 -11.272 1.00 31.22 45 THR A O 16
ATOM 26465 N N . GLU A 1 46 ? -7.275 1.885 -12.095 1.00 21.41 46 GLU A N 16
ATOM 26466 C CA . GLU A 1 46 ? -8.264 0.816 -11.890 1.00 3.40 46 GLU A CA 16
ATOM 26467 C C . GLU A 1 46 ? -8.410 0.477 -10.392 1.00 63.41 46 GLU A C 16
ATOM 26468 O O . GLU A 1 46 ? -7.445 0.604 -9.616 1.00 64.11 46 GLU A O 16
ATOM 26480 N N . GLY A 1 47 ? -9.618 0.010 -10.011 1.00 2.44 47 GLY A N 16
ATOM 26481 C CA . GLY A 1 47 ? -9.970 -0.236 -8.613 1.00 52.32 47 GLY A CA 16
ATOM 26482 C C . GLY A 1 47 ? -9.249 -1.417 -7.969 1.00 71.20 47 GLY A C 16
ATOM 26483 O O . GLY A 1 47 ? -9.414 -1.636 -6.769 1.00 21.40 47 GLY A O 16
ATOM 26487 N N . ALA A 1 48 ? -8.444 -2.162 -8.762 1.00 54.55 48 ALA A N 16
ATOM 26488 C CA . ALA A 1 48 ? -7.623 -3.294 -8.283 1.00 61.22 48 ALA A CA 16
ATOM 26489 C C . ALA A 1 48 ? -6.580 -2.857 -7.234 1.00 30.20 48 ALA A C 16
ATOM 26490 O O . ALA A 1 48 ? -6.195 -3.647 -6.361 1.00 22.30 48 ALA A O 16
ATOM 26497 N N . ALA A 1 49 ? -6.149 -1.584 -7.331 1.00 41.50 49 ALA A N 16
ATOM 26498 C CA . ALA A 1 49 ? -5.240 -0.958 -6.352 1.00 15.41 49 ALA A CA 16
ATOM 26499 C C . ALA A 1 49 ? -5.902 -0.877 -4.963 1.00 25.12 49 ALA A C 16
ATOM 26500 O O . ALA A 1 49 ? -5.296 -1.214 -3.943 1.00 71.12 49 ALA A O 16
ATOM 26507 N N . ALA A 1 50 ? -7.164 -0.446 -4.959 1.00 50.13 50 ALA A N 16
ATOM 26508 C CA . ALA A 1 50 ? -7.984 -0.353 -3.739 1.00 33.34 50 ALA A CA 16
ATOM 26509 C C . ALA A 1 50 ? -8.441 -1.748 -3.263 1.00 4.11 50 ALA A C 16
ATOM 26510 O O . ALA A 1 50 ? -8.586 -1.997 -2.063 1.00 63.34 50 ALA A O 16
ATOM 26517 N N . ARG A 1 51 ? -8.636 -2.641 -4.245 1.00 4.01 51 ARG A N 16
ATOM 26518 C CA . ARG A 1 51 ? -9.224 -3.980 -4.053 1.00 35.33 51 ARG A CA 16
ATOM 26519 C C . ARG A 1 51 ? -8.266 -4.877 -3.261 1.00 13.30 51 ARG A C 16
ATOM 26520 O O . ARG A 1 51 ? -8.702 -5.675 -2.416 1.00 31.31 51 ARG A O 16
ATOM 26541 N N . THR A 1 52 ? -6.951 -4.717 -3.510 1.00 63.32 52 THR A N 16
ATOM 26542 C CA . THR A 1 52 ? -5.924 -5.580 -2.898 1.00 23.32 52 THR A CA 16
ATOM 26543 C C . THR A 1 52 ? -5.746 -5.219 -1.414 1.00 72.22 52 THR A C 16
ATOM 26544 O O . THR A 1 52 ? -5.529 -6.101 -0.578 1.00 70.44 52 THR A O 16
ATOM 26555 N N . ALA A 1 53 ? -5.879 -3.916 -1.100 1.00 51.22 53 ALA A N 16
ATOM 26556 C CA . ALA A 1 53 ? -5.768 -3.398 0.271 1.00 24.00 53 ALA A CA 16
ATOM 26557 C C . ALA A 1 53 ? -7.008 -3.759 1.093 1.00 62.13 53 ALA A C 16
ATOM 26558 O O . ALA A 1 53 ? -6.897 -4.141 2.256 1.00 63.42 53 ALA A O 16
ATOM 26565 N N . ASP A 1 54 ? -8.182 -3.648 0.450 1.00 31.24 54 ASP A N 16
ATOM 26566 C CA . ASP A 1 54 ? -9.497 -3.887 1.081 1.00 24.12 54 ASP A CA 16
ATOM 26567 C C . ASP A 1 54 ? -9.541 -5.275 1.751 1.00 0.20 54 ASP A C 16
ATOM 26568 O O . ASP A 1 54 ? -9.900 -5.403 2.929 1.00 35.23 54 ASP A O 16
ATOM 26577 N N . ARG A 1 55 ? -9.101 -6.293 0.998 1.00 62.23 55 ARG A N 16
ATOM 26578 C CA . ARG A 1 55 ? -9.069 -7.696 1.463 1.00 25.25 55 ARG A CA 16
ATOM 26579 C C . ARG A 1 55 ? -7.862 -7.951 2.392 1.00 41.14 55 ARG A C 16
ATOM 26580 O O . ARG A 1 55 ? -7.924 -8.813 3.278 1.00 45.25 55 ARG A O 16
ATOM 26601 N N . LEU A 1 56 ? -6.770 -7.180 2.163 1.00 32.22 56 LEU A N 16
ATOM 26602 C CA . LEU A 1 56 ? -5.470 -7.344 2.862 1.00 71.13 56 LEU A CA 16
ATOM 26603 C C . LEU A 1 56 ? -5.645 -7.291 4.393 1.00 74.05 56 LEU A C 16
ATOM 26604 O O . LEU A 1 56 ? -5.098 -8.119 5.118 1.00 2.42 56 LEU A O 16
ATOM 26620 N N . LYS A 1 57 ? -6.430 -6.299 4.839 1.00 25.05 57 LYS A N 16
ATOM 26621 C CA . LYS A 1 57 ? -6.749 -6.058 6.264 1.00 51.31 57 LYS A CA 16
ATOM 26622 C C . LYS A 1 57 ? -7.272 -7.343 6.958 1.00 10.04 57 LYS A C 16
ATOM 26623 O O . LYS A 1 57 ? -6.797 -7.725 8.038 1.00 33.02 57 LYS A O 16
ATOM 26642 N N . ALA A 1 58 ? -8.204 -8.029 6.275 1.00 62.35 58 ALA A N 16
ATOM 26643 C CA . ALA A 1 58 ? -8.878 -9.240 6.792 1.00 54.11 58 ALA A CA 16
ATOM 26644 C C . ALA A 1 58 ? -7.939 -10.470 6.834 1.00 25.41 58 ALA A C 16
ATOM 26645 O O . ALA A 1 58 ? -8.287 -11.496 7.423 1.00 1.34 58 ALA A O 16
ATOM 26652 N N . ALA A 1 59 ? -6.752 -10.355 6.212 1.00 31.31 59 ALA A N 16
ATOM 26653 C CA . ALA A 1 59 ? -5.746 -11.443 6.156 1.00 33.54 59 ALA A CA 16
ATOM 26654 C C . ALA A 1 59 ? -4.729 -11.367 7.322 1.00 65.11 59 ALA A C 16
ATOM 26655 O O . ALA A 1 59 ? -3.753 -12.131 7.344 1.00 12.42 59 ALA A O 16
ATOM 26662 N N . GLY A 1 60 ? -4.965 -10.458 8.288 1.00 13.30 60 GLY A N 16
ATOM 26663 C CA . GLY A 1 60 ? -4.112 -10.331 9.485 1.00 24.11 60 GLY A CA 16
ATOM 26664 C C . GLY A 1 60 ? -3.235 -9.081 9.469 1.00 23.43 60 GLY A C 16
ATOM 26665 O O . GLY A 1 60 ? -2.141 -9.065 10.050 1.00 1.14 60 GLY A O 16
ATOM 26669 N N . PHE A 1 61 ? -3.694 -8.047 8.749 1.00 12.23 61 PHE A N 16
ATOM 26670 C CA . PHE A 1 61 ? -3.049 -6.715 8.699 1.00 63.15 61 PHE A CA 16
ATOM 26671 C C . PHE A 1 61 ? -3.926 -5.721 9.479 1.00 14.52 61 PHE A C 16
ATOM 26672 O O . PHE A 1 61 ? -5.135 -5.938 9.585 1.00 61.15 61 PHE A O 16
ATOM 26689 N N . THR A 1 62 ? -3.321 -4.638 10.016 1.00 43.35 62 THR A N 16
ATOM 26690 C CA . THR A 1 62 ? -3.992 -3.758 11.005 1.00 22.12 62 THR A CA 16
ATOM 26691 C C . THR A 1 62 ? -5.222 -3.045 10.394 1.00 20.22 62 THR A C 16
ATOM 26692 O O . THR A 1 62 ? -6.361 -3.487 10.595 1.00 50.04 62 THR A O 16
ATOM 26703 N N . VAL A 1 63 ? -5.000 -1.959 9.641 1.00 62.24 63 VAL A N 16
ATOM 26704 C CA . VAL A 1 63 ? -6.058 -1.286 8.862 1.00 73.33 63 VAL A CA 16
ATOM 26705 C C . VAL A 1 63 ? -5.483 -0.925 7.497 1.00 41.14 63 VAL A C 16
ATOM 26706 O O . VAL A 1 63 ? -4.266 -0.764 7.348 1.00 65.31 63 VAL A O 16
ATOM 26719 N N . THR A 1 64 ? -6.349 -0.827 6.498 1.00 51.23 64 THR A N 16
ATOM 26720 C CA . THR A 1 64 ? -5.970 -0.468 5.135 1.00 22.22 64 THR A CA 16
ATOM 26721 C C . THR A 1 64 ? -6.836 0.699 4.672 1.00 2.40 64 THR A C 16
ATOM 26722 O O . THR A 1 64 ? -8.055 0.566 4.542 1.00 5.42 64 THR A O 16
ATOM 26733 N N . ASP A 1 65 ? -6.206 1.853 4.444 1.00 11.24 65 ASP A N 16
ATOM 26734 C CA . ASP A 1 65 ? -6.897 3.098 4.088 1.00 44.12 65 ASP A CA 16
ATOM 26735 C C . ASP A 1 65 ? -6.777 3.328 2.583 1.00 41.11 65 ASP A C 16
ATOM 26736 O O . ASP A 1 65 ? -5.686 3.282 2.030 1.00 41.12 65 ASP A O 16
ATOM 26745 N N . VAL A 1 66 ? -7.900 3.552 1.921 1.00 21.14 66 VAL A N 16
ATOM 26746 C CA . VAL A 1 66 ? -7.943 3.797 0.475 1.00 32.44 66 VAL A CA 16
ATOM 26747 C C . VAL A 1 66 ? -8.379 5.243 0.225 1.00 44.23 66 VAL A C 16
ATOM 26748 O O . VAL A 1 66 ? -9.386 5.698 0.785 1.00 13.52 66 VAL A O 16
ATOM 26761 N N . GLY A 1 67 ? -7.609 5.955 -0.610 1.00 23.54 67 GLY A N 16
ATOM 26762 C CA . GLY A 1 67 ? -7.906 7.340 -0.972 1.00 72.21 67 GLY A CA 16
ATOM 26763 C C . GLY A 1 67 ? -7.310 7.714 -2.315 1.00 10.01 67 GLY A C 16
ATOM 26764 O O . GLY A 1 67 ? -6.686 6.879 -2.985 1.00 55.00 67 GLY A O 16
ATOM 26768 N N . ASN A 1 68 ? -7.520 8.967 -2.726 1.00 14.11 68 ASN A N 16
ATOM 26769 C CA . ASN A 1 68 ? -6.916 9.545 -3.940 1.00 12.03 68 ASN A CA 16
ATOM 26770 C C . ASN A 1 68 ? -6.295 10.891 -3.568 1.00 71.14 68 ASN A C 16
ATOM 26771 O O . ASN A 1 68 ? -6.963 11.751 -2.969 1.00 35.01 68 ASN A O 16
ATOM 26782 N N . LEU A 1 69 ? -5.006 11.060 -3.882 1.00 34.42 69 LEU A N 16
ATOM 26783 C CA . LEU A 1 69 ? -4.199 12.219 -3.444 1.00 52.15 69 LEU A CA 16
ATOM 26784 C C . LEU A 1 69 ? -3.275 12.682 -4.583 1.00 0.53 69 LEU A C 16
ATOM 26785 O O . LEU A 1 69 ? -2.869 11.868 -5.418 1.00 4.41 69 LEU A O 16
ATOM 26801 N N . SER A 1 70 ? -2.939 13.988 -4.599 1.00 1.40 70 SER A N 16
ATOM 26802 C CA . SER A 1 70 ? -2.071 14.599 -5.623 1.00 30.13 70 SER A CA 16
ATOM 26803 C C . SER A 1 70 ? -0.913 15.356 -4.937 1.00 40.32 70 SER A C 16
ATOM 26804 O O . SER A 1 70 ? -1.087 16.479 -4.451 1.00 74.22 70 SER A O 16
ATOM 26812 N N . LEU A 1 71 ? 0.258 14.696 -4.858 1.00 42.33 71 LEU A N 16
ATOM 26813 C CA . LEU A 1 71 ? 1.471 15.210 -4.178 1.00 3.35 71 LEU A CA 16
ATOM 26814 C C . LEU A 1 71 ? 2.634 15.292 -5.193 1.00 40.03 71 LEU A C 16
ATOM 26815 O O . LEU A 1 71 ? 2.637 14.530 -6.154 1.00 43.42 71 LEU A O 16
ATOM 26831 N N . PRO A 1 72 ? 3.647 16.194 -5.004 1.00 44.44 72 PRO A N 16
ATOM 26832 C CA . PRO A 1 72 ? 4.799 16.306 -5.933 1.00 32.31 72 PRO A CA 16
ATOM 26833 C C . PRO A 1 72 ? 5.840 15.182 -5.732 1.00 12.14 72 PRO A C 16
ATOM 26834 O O . PRO A 1 72 ? 6.554 14.809 -6.675 1.00 5.33 72 PRO A O 16
ATOM 26845 N N . ASP A 1 73 ? 5.913 14.656 -4.500 1.00 42.51 73 ASP A N 16
ATOM 26846 C CA . ASP A 1 73 ? 6.903 13.631 -4.101 1.00 11.32 73 ASP A CA 16
ATOM 26847 C C . ASP A 1 73 ? 6.512 12.243 -4.635 1.00 64.30 73 ASP A C 16
ATOM 26848 O O . ASP A 1 73 ? 7.368 11.369 -4.813 1.00 42.31 73 ASP A O 16
ATOM 26857 N N . VAL A 1 74 ? 5.212 12.052 -4.919 1.00 32.11 74 VAL A N 16
ATOM 26858 C CA . VAL A 1 74 ? 4.696 10.824 -5.542 1.00 54.01 74 VAL A CA 16
ATOM 26859 C C . VAL A 1 74 ? 4.006 11.187 -6.884 1.00 73.41 74 VAL A C 16
ATOM 26860 O O . VAL A 1 74 ? 3.076 11.984 -6.914 1.00 25.12 74 VAL A O 16
ATOM 26873 N N . ALA A 1 75 ? 4.527 10.662 -8.006 1.00 14.15 75 ALA A N 16
ATOM 26874 C CA . ALA A 1 75 ? 3.970 10.932 -9.354 1.00 71.35 75 ALA A CA 16
ATOM 26875 C C . ALA A 1 75 ? 4.081 9.690 -10.257 1.00 71.24 75 ALA A C 16
ATOM 26876 O O . ALA A 1 75 ? 3.799 9.756 -11.456 1.00 32.44 75 ALA A O 16
ATOM 26883 N N . ALA A 1 76 ? 4.455 8.550 -9.663 1.00 12.32 76 ALA A N 16
ATOM 26884 C CA . ALA A 1 76 ? 4.696 7.282 -10.374 1.00 3.00 76 ALA A CA 16
ATOM 26885 C C . ALA A 1 76 ? 4.111 6.124 -9.559 1.00 75.40 76 ALA A C 16
ATOM 26886 O O . ALA A 1 76 ? 3.892 6.269 -8.343 1.00 51.13 76 ALA A O 16
ATOM 26893 N N . THR A 1 77 ? 3.832 4.984 -10.231 1.00 73.02 77 THR A N 16
ATOM 26894 C CA . THR A 1 77 ? 3.377 3.762 -9.551 1.00 50.21 77 THR A CA 16
ATOM 26895 C C . THR A 1 77 ? 4.550 3.184 -8.718 1.00 70.12 77 THR A C 16
ATOM 26896 O O . THR A 1 77 ? 5.467 2.523 -9.233 1.00 42.32 77 THR A O 16
ATOM 26907 N N . THR A 1 78 ? 4.529 3.498 -7.415 1.00 52.22 78 THR A N 16
ATOM 26908 C CA . THR A 1 78 ? 5.610 3.201 -6.473 1.00 21.41 78 THR A CA 16
ATOM 26909 C C . THR A 1 78 ? 5.040 3.003 -5.052 1.00 34.12 78 THR A C 16
ATOM 26910 O O . THR A 1 78 ? 4.180 3.767 -4.608 1.00 22.25 78 THR A O 16
ATOM 26921 N N . VAL A 1 79 ? 5.542 1.979 -4.349 1.00 60.03 79 VAL A N 16
ATOM 26922 C CA . VAL A 1 79 ? 5.209 1.695 -2.945 1.00 75.41 79 VAL A CA 16
ATOM 26923 C C . VAL A 1 79 ? 6.358 2.187 -2.053 1.00 51.43 79 VAL A C 16
ATOM 26924 O O . VAL A 1 79 ? 7.478 1.723 -2.212 1.00 64.12 79 VAL A O 16
ATOM 26937 N N . TYR A 1 80 ? 6.090 3.125 -1.131 1.00 41.13 80 TYR A N 16
ATOM 26938 C CA . TYR A 1 80 ? 7.114 3.611 -0.173 1.00 61.51 80 TYR A CA 16
ATOM 26939 C C . TYR A 1 80 ? 6.856 2.989 1.199 1.00 44.43 80 TYR A C 16
ATOM 26940 O O . TYR A 1 80 ? 5.738 3.085 1.728 1.00 4.43 80 TYR A O 16
ATOM 26958 N N . TYR A 1 81 ? 7.879 2.335 1.754 1.00 40.14 81 TYR A N 16
ATOM 26959 C CA . TYR A 1 81 ? 7.816 1.702 3.091 1.00 31.14 81 TYR A CA 16
ATOM 26960 C C . TYR A 1 81 ? 9.170 1.807 3.794 1.00 55.44 81 TYR A C 16
ATOM 26961 O O . TYR A 1 81 ? 10.193 1.970 3.137 1.00 23.45 81 TYR A O 16
ATOM 26979 N N . THR A 1 82 ? 9.179 1.658 5.124 1.00 61.53 82 THR A N 16
ATOM 26980 C CA . THR A 1 82 ? 10.429 1.581 5.900 1.00 53.13 82 THR A CA 16
ATOM 26981 C C . THR A 1 82 ? 10.591 0.119 6.413 1.00 5.23 82 THR A C 16
ATOM 26982 O O . THR A 1 82 ? 10.621 -0.808 5.591 1.00 30.10 82 THR A O 16
ATOM 26993 N N . GLU A 1 83 ? 10.660 -0.111 7.747 1.00 65.55 83 GLU A N 16
ATOM 26994 C CA . GLU A 1 83 ? 10.886 -1.456 8.322 1.00 1.10 83 GLU A CA 16
ATOM 26995 C C . GLU A 1 83 ? 9.992 -1.723 9.543 1.00 65.44 83 GLU A C 16
ATOM 26996 O O . GLU A 1 83 ? 9.937 -2.864 10.015 1.00 12.44 83 GLU A O 16
ATOM 27008 N N . VAL A 1 84 ? 9.290 -0.683 10.044 1.00 75.04 84 VAL A N 16
ATOM 27009 C CA . VAL A 1 84 ? 8.603 -0.722 11.351 1.00 31.32 84 VAL A CA 16
ATOM 27010 C C . VAL A 1 84 ? 7.563 -1.863 11.417 1.00 3.31 84 VAL A C 16
ATOM 27011 O O . VAL A 1 84 ? 6.512 -1.803 10.758 1.00 72.13 84 VAL A O 16
ATOM 27024 N N . GLU A 1 85 ? 7.915 -2.909 12.189 1.00 53.45 85 GLU A N 16
ATOM 27025 C CA . GLU A 1 85 ? 7.028 -4.046 12.516 1.00 1.12 85 GLU A CA 16
ATOM 27026 C C . GLU A 1 85 ? 6.557 -4.798 11.250 1.00 3.43 85 GLU A C 16
ATOM 27027 O O . GLU A 1 85 ? 5.463 -5.372 11.210 1.00 23.44 85 GLU A O 16
ATOM 27039 N N . GLY A 1 86 ? 7.433 -4.800 10.231 1.00 42.00 86 GLY A N 16
ATOM 27040 C CA . GLY A 1 86 ? 7.201 -5.528 8.985 1.00 11.05 86 GLY A CA 16
ATOM 27041 C C . GLY A 1 86 ? 6.535 -4.686 7.910 1.00 31.45 86 GLY A C 16
ATOM 27042 O O . GLY A 1 86 ? 5.681 -5.195 7.182 1.00 52.25 86 GLY A O 16
ATOM 27046 N N . GLU A 1 87 ? 6.921 -3.392 7.810 1.00 2.23 87 GLU A N 16
ATOM 27047 C CA . GLU A 1 87 ? 6.481 -2.508 6.702 1.00 4.20 87 GLU A CA 16
ATOM 27048 C C . GLU A 1 87 ? 6.789 -3.110 5.315 1.00 65.34 87 GLU A C 16
ATOM 27049 O O . GLU A 1 87 ? 5.937 -3.088 4.426 1.00 22.33 87 GLU A O 16
ATOM 27061 N N . ARG A 1 88 ? 8.002 -3.657 5.147 1.00 2.42 88 ARG A N 16
ATOM 27062 C CA . ARG A 1 88 ? 8.411 -4.291 3.869 1.00 73.01 88 ARG A CA 16
ATOM 27063 C C . ARG A 1 88 ? 7.594 -5.566 3.572 1.00 65.05 88 ARG A C 16
ATOM 27064 O O . ARG A 1 88 ? 7.449 -5.942 2.410 1.00 44.40 88 ARG A O 16
ATOM 27085 N N . ALA A 1 89 ? 7.056 -6.201 4.627 1.00 22.11 89 ALA A N 16
ATOM 27086 C CA . ALA A 1 89 ? 6.199 -7.394 4.505 1.00 31.41 89 ALA A CA 16
ATOM 27087 C C . ALA A 1 89 ? 4.781 -7.017 4.044 1.00 50.13 89 ALA A C 16
ATOM 27088 O O . ALA A 1 89 ? 4.159 -7.742 3.257 1.00 32.13 89 ALA A O 16
ATOM 27095 N N . THR A 1 90 ? 4.276 -5.871 4.530 1.00 53.22 90 THR A N 16
ATOM 27096 C CA . THR A 1 90 ? 2.899 -5.432 4.273 1.00 32.43 90 THR A CA 16
ATOM 27097 C C . THR A 1 90 ? 2.805 -4.744 2.892 1.00 34.15 90 THR A C 16
ATOM 27098 O O . THR A 1 90 ? 1.762 -4.780 2.224 1.00 42.32 90 THR A O 16
ATOM 27109 N N . ALA A 1 91 ? 3.931 -4.150 2.488 1.00 34.14 91 ALA A N 16
ATOM 27110 C CA . ALA A 1 91 ? 4.114 -3.512 1.180 1.00 14.42 91 ALA A CA 16
ATOM 27111 C C . ALA A 1 91 ? 4.340 -4.541 0.074 1.00 74.10 91 ALA A C 16
ATOM 27112 O O . ALA A 1 91 ? 3.997 -4.309 -1.088 1.00 44.04 91 ALA A O 16
ATOM 27119 N N . ASP A 1 92 ? 4.969 -5.651 0.466 1.00 62.10 92 ASP A N 16
ATOM 27120 C CA . ASP A 1 92 ? 5.278 -6.800 -0.410 1.00 20.02 92 ASP A CA 16
ATOM 27121 C C . ASP A 1 92 ? 3.999 -7.341 -1.062 1.00 44.14 92 ASP A C 16
ATOM 27122 O O . ASP A 1 92 ? 3.880 -7.388 -2.296 1.00 40.12 92 ASP A O 16
ATOM 27131 N N . ALA A 1 93 ? 3.037 -7.681 -0.203 1.00 33.43 93 ALA A N 16
ATOM 27132 C CA . ALA A 1 93 ? 1.783 -8.341 -0.596 1.00 11.14 93 ALA A CA 16
ATOM 27133 C C . ALA A 1 93 ? 0.949 -7.497 -1.589 1.00 55.12 93 ALA A C 16
ATOM 27134 O O . ALA A 1 93 ? 0.247 -8.047 -2.444 1.00 22.33 93 ALA A O 16
ATOM 27141 N N . VAL A 1 94 ? 1.037 -6.166 -1.458 1.00 73.44 94 VAL A N 16
ATOM 27142 C CA . VAL A 1 94 ? 0.278 -5.221 -2.303 1.00 13.32 94 VAL A CA 16
ATOM 27143 C C . VAL A 1 94 ? 1.041 -4.878 -3.595 1.00 3.25 94 VAL A C 16
ATOM 27144 O O . VAL A 1 94 ? 0.504 -5.015 -4.698 1.00 1.13 94 VAL A O 16
ATOM 27157 N N . GLY A 1 95 ? 2.300 -4.430 -3.431 1.00 13.41 95 GLY A N 16
ATOM 27158 C CA . GLY A 1 95 ? 3.078 -3.839 -4.525 1.00 70.11 95 GLY A CA 16
ATOM 27159 C C . GLY A 1 95 ? 3.364 -4.801 -5.659 1.00 4.15 95 GLY A C 16
ATOM 27160 O O . GLY A 1 95 ? 3.464 -4.397 -6.820 1.00 3.54 95 GLY A O 16
ATOM 27164 N N . ARG A 1 96 ? 3.462 -6.084 -5.309 1.00 11.45 96 ARG A N 16
ATOM 27165 C CA . ARG A 1 96 ? 3.686 -7.167 -6.280 1.00 51.24 96 ARG A CA 16
ATOM 27166 C C . ARG A 1 96 ? 2.410 -7.428 -7.103 1.00 14.32 96 ARG A C 16
ATOM 27167 O O . ARG A 1 96 ? 2.487 -7.689 -8.303 1.00 21.33 96 ARG A O 16
ATOM 27188 N N . THR A 1 97 ? 1.237 -7.302 -6.446 1.00 50.10 97 THR A N 16
ATOM 27189 C CA . THR A 1 97 ? -0.087 -7.470 -7.088 1.00 5.15 97 THR A CA 16
ATOM 27190 C C . THR A 1 97 ? -0.309 -6.415 -8.204 1.00 42.03 97 THR A C 16
ATOM 27191 O O . THR A 1 97 ? -0.847 -6.725 -9.279 1.00 62.31 97 THR A O 16
ATOM 27202 N N . LEU A 1 98 ? 0.125 -5.167 -7.937 1.00 55.43 98 LEU A N 16
ATOM 27203 C CA . LEU A 1 98 ? 0.007 -4.048 -8.906 1.00 32.30 98 LEU A CA 16
ATOM 27204 C C . LEU A 1 98 ? 1.209 -3.970 -9.854 1.00 35.21 98 LEU A C 16
ATOM 27205 O O . LEU A 1 98 ? 1.134 -3.282 -10.877 1.00 34.11 98 LEU A O 16
ATOM 27221 N N . GLY A 1 99 ? 2.308 -4.663 -9.509 1.00 52.15 99 GLY A N 16
ATOM 27222 C CA . GLY A 1 99 ? 3.565 -4.542 -10.256 1.00 12.04 99 GLY A CA 16
ATOM 27223 C C . GLY A 1 99 ? 4.214 -3.166 -10.064 1.00 71.31 99 GLY A C 16
ATOM 27224 O O . GLY A 1 99 ? 4.977 -2.695 -10.912 1.00 11.30 99 GLY A O 16
ATOM 27228 N N . ALA A 1 100 ? 3.887 -2.530 -8.926 1.00 63.20 100 ALA A N 16
ATOM 27229 C CA . ALA A 1 100 ? 4.400 -1.211 -8.538 1.00 21.25 100 ALA A CA 16
ATOM 27230 C C . ALA A 1 100 ? 5.767 -1.372 -7.865 1.00 2.52 100 ALA A C 16
ATOM 27231 O O . ALA A 1 100 ? 5.949 -2.283 -7.044 1.00 35.33 100 ALA A O 16
ATOM 27238 N N . ALA A 1 101 ? 6.712 -0.491 -8.229 1.00 13.31 101 ALA A N 16
ATOM 27239 C CA . ALA A 1 101 ? 8.099 -0.537 -7.740 1.00 14.32 101 ALA A CA 16
ATOM 27240 C C . ALA A 1 101 ? 8.153 -0.368 -6.216 1.00 32.33 101 ALA A C 16
ATOM 27241 O O . ALA A 1 101 ? 7.819 0.697 -5.693 1.00 24.31 101 ALA A O 16
ATOM 27248 N N . VAL A 1 102 ? 8.567 -1.431 -5.522 1.00 40.23 102 VAL A N 16
ATOM 27249 C CA . VAL A 1 102 ? 8.625 -1.458 -4.061 1.00 40.14 102 VAL A CA 16
ATOM 27250 C C . VAL A 1 102 ? 9.957 -0.818 -3.596 1.00 20.33 102 VAL A C 16
ATOM 27251 O O . VAL A 1 102 ? 11.045 -1.402 -3.694 1.00 64.05 102 VAL A O 16
ATOM 27264 N N . GLU A 1 103 ? 9.844 0.445 -3.154 1.00 54.42 103 GLU A N 16
ATOM 27265 C CA . GLU A 1 103 ? 10.976 1.294 -2.751 1.00 41.54 103 GLU A CA 16
ATOM 27266 C C . GLU A 1 103 ? 10.945 1.589 -1.242 1.00 44.14 103 GLU A C 16
ATOM 27267 O O . GLU A 1 103 ? 9.884 1.550 -0.585 1.00 71.23 103 GLU A O 16
ATOM 27279 N N . LEU A 1 104 ? 12.127 1.945 -0.725 1.00 41.52 104 LEU A N 16
ATOM 27280 C CA . LEU A 1 104 ? 12.313 2.368 0.666 1.00 64.12 104 LEU A CA 16
ATOM 27281 C C . LEU A 1 104 ? 11.594 3.712 0.921 1.00 11.24 104 LEU A C 16
ATOM 27282 O O . LEU A 1 104 ? 10.989 4.290 0.005 1.00 22.32 104 LEU A O 16
ATOM 27298 N N . ARG A 1 105 ? 11.653 4.182 2.179 1.00 11.44 105 ARG A N 16
ATOM 27299 C CA . ARG A 1 105 ? 10.920 5.378 2.616 1.00 52.24 105 ARG A CA 16
ATOM 27300 C C . ARG A 1 105 ? 11.342 6.605 1.792 1.00 44.14 105 ARG A C 16
ATOM 27301 O O . ARG A 1 105 ? 10.483 7.358 1.320 1.00 35.14 105 ARG A O 16
ATOM 27322 N N . LEU A 1 106 ? 12.678 6.758 1.593 1.00 53.42 106 LEU A N 16
ATOM 27323 C CA . LEU A 1 106 ? 13.277 7.832 0.768 1.00 72.55 106 LEU A CA 16
ATOM 27324 C C . LEU A 1 106 ? 12.930 9.255 1.325 1.00 2.11 106 LEU A C 16
ATOM 27325 O O . LEU A 1 106 ? 12.177 9.376 2.301 1.00 3.13 106 LEU A O 16
ATOM 27341 N N . PRO A 1 107 ? 13.509 10.366 0.763 1.00 21.21 107 PRO A N 16
ATOM 27342 C CA . PRO A 1 107 ? 13.066 11.753 1.093 1.00 41.50 107 PRO A CA 16
ATOM 27343 C C . PRO A 1 107 ? 11.539 11.969 0.949 1.00 13.31 107 PRO A C 16
ATOM 27344 O O . PRO A 1 107 ? 10.958 12.777 1.665 1.00 25.15 107 PRO A O 16
ATOM 27355 N N . GLU A 1 108 ? 10.908 11.178 0.062 1.00 5.51 108 GLU A N 16
ATOM 27356 C CA . GLU A 1 108 ? 9.477 11.302 -0.287 1.00 21.52 108 GLU A CA 16
ATOM 27357 C C . GLU A 1 108 ? 8.555 11.039 0.920 1.00 55.21 108 GLU A C 16
ATOM 27358 O O . GLU A 1 108 ? 7.638 11.826 1.178 1.00 74.44 108 GLU A O 16
ATOM 27370 N N . LEU A 1 109 ? 8.812 9.942 1.671 1.00 12.32 109 LEU A N 16
ATOM 27371 C CA . LEU A 1 109 ? 7.984 9.586 2.860 1.00 72.43 109 LEU A CA 16
ATOM 27372 C C . LEU A 1 109 ? 8.243 10.559 4.034 1.00 63.05 109 LEU A C 16
ATOM 27373 O O . LEU A 1 109 ? 7.494 10.588 5.005 1.00 73.43 109 LEU A O 16
ATOM 27389 N N . SER A 1 110 ? 9.303 11.376 3.922 1.00 72.55 110 SER A N 16
ATOM 27390 C CA . SER A 1 110 ? 9.632 12.414 4.918 1.00 15.42 110 SER A CA 16
ATOM 27391 C C . SER A 1 110 ? 8.736 13.668 4.725 1.00 33.05 110 SER A C 16
ATOM 27392 O O . SER A 1 110 ? 8.669 14.531 5.607 1.00 24.42 110 SER A O 16
ATOM 27400 N N . ASP A 1 111 ? 8.046 13.759 3.570 1.00 34.41 111 ASP A N 16
ATOM 27401 C CA . ASP A 1 111 ? 7.136 14.885 3.245 1.00 12.02 111 ASP A CA 16
ATOM 27402 C C . ASP A 1 111 ? 5.704 14.654 3.773 1.00 61.41 111 ASP A C 16
ATOM 27403 O O . ASP A 1 111 ? 4.971 15.619 4.014 1.00 34.33 111 ASP A O 16
ATOM 27412 N N . GLN A 1 112 ? 5.305 13.384 3.943 1.00 23.14 112 GLN A N 16
ATOM 27413 C CA . GLN A 1 112 ? 3.911 12.996 4.319 1.00 11.05 112 GLN A CA 16
ATOM 27414 C C . GLN A 1 112 ? 3.910 11.791 5.292 1.00 40.51 112 GLN A C 16
ATOM 27415 O O . GLN A 1 112 ? 4.889 11.047 5.299 1.00 60.11 112 GLN A O 16
ATOM 27429 N N . PRO A 1 113 ? 2.814 11.601 6.137 1.00 23.34 113 PRO A N 16
ATOM 27430 C CA . PRO A 1 113 ? 2.770 10.622 7.273 1.00 41.34 113 PRO A CA 16
ATOM 27431 C C . PRO A 1 113 ? 3.486 9.263 7.026 1.00 5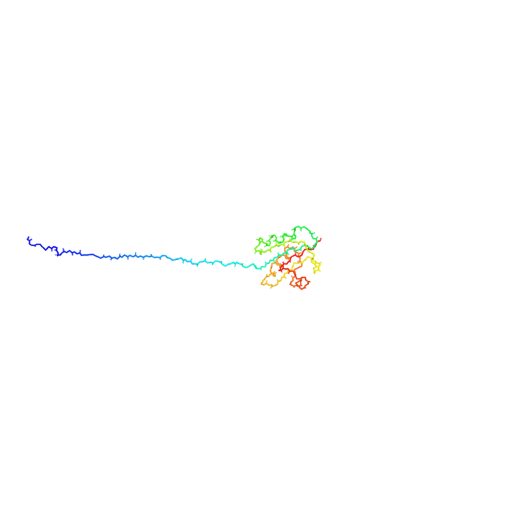5.01 113 PRO A C 16
ATOM 27432 O O . PRO A 1 113 ? 3.193 8.584 6.032 1.00 35.34 113 PRO A O 16
ATOM 27443 N N . PRO A 1 114 ? 4.446 8.855 7.935 1.00 31.32 114 PRO A N 16
ATOM 27444 C CA . PRO A 1 114 ? 5.244 7.614 7.769 1.00 11.13 114 PRO A CA 16
ATOM 27445 C C . PRO A 1 114 ? 4.369 6.348 7.828 1.00 24.33 114 PRO A C 16
ATOM 27446 O O . PRO A 1 114 ? 3.511 6.214 8.707 1.00 53.33 114 PRO A O 16
ATOM 27457 N N . GLY A 1 115 ? 4.593 5.446 6.872 1.00 61.33 115 GLY A N 16
ATOM 27458 C CA . GLY A 1 115 ? 3.831 4.211 6.746 1.00 4.43 115 GLY A CA 16
ATOM 27459 C C . GLY A 1 115 ? 3.898 3.686 5.334 1.00 45.15 115 GLY A C 16
ATOM 27460 O O . GLY A 1 115 ? 4.499 4.327 4.452 1.00 33.45 115 GLY A O 16
ATOM 27464 N N . VAL A 1 116 ? 3.271 2.523 5.096 1.00 42.02 116 VAL A N 16
ATOM 27465 C CA . VAL A 1 116 ? 3.295 1.878 3.782 1.00 54.34 116 VAL A CA 16
ATOM 27466 C C . VAL A 1 116 ? 2.263 2.531 2.866 1.00 75.14 116 VAL A C 16
ATOM 27467 O O . VAL A 1 116 ? 1.067 2.221 2.940 1.00 23.10 116 VAL A O 16
ATOM 27480 N N . ILE A 1 117 ? 2.744 3.431 1.991 1.00 63.33 117 ILE A N 16
ATOM 27481 C CA . ILE A 1 117 ? 1.907 4.138 1.016 1.00 61.04 117 ILE A CA 16
ATOM 27482 C C . ILE A 1 117 ? 2.110 3.497 -0.367 1.00 32.33 117 ILE A C 16
ATOM 27483 O O . ILE A 1 117 ? 3.186 3.581 -0.967 1.00 40.23 117 ILE A O 16
ATOM 27499 N N . VAL A 1 118 ? 1.097 2.782 -0.841 1.00 35.24 118 VAL A N 16
ATOM 27500 C CA . VAL A 1 118 ? 1.102 2.228 -2.1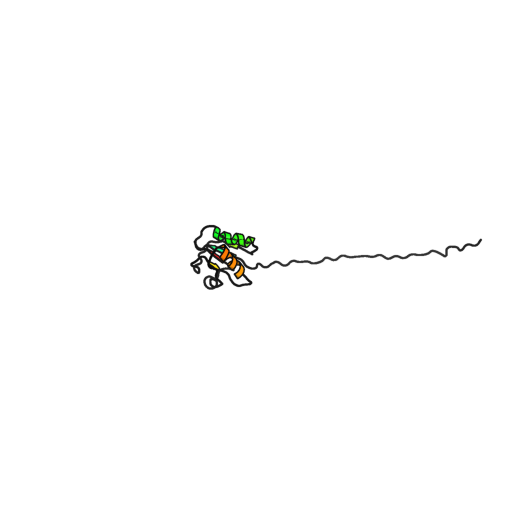90 1.00 2.12 118 VAL A CA 16
ATOM 27501 C C . VAL A 1 118 ? 0.468 3.262 -3.108 1.00 62.01 118 VAL A C 16
ATOM 27502 O O . VAL A 1 118 ? -0.753 3.416 -3.133 1.00 52.50 118 VAL A O 16
ATOM 27515 N N . VAL A 1 119 ? 1.311 3.992 -3.826 1.00 23.34 119 VAL A N 16
ATOM 27516 C CA . VAL A 1 119 ? 0.862 5.020 -4.766 1.00 32.15 119 VAL A CA 16
ATOM 27517 C C . VAL A 1 119 ? 0.807 4.415 -6.170 1.00 1.23 119 VAL A C 16
ATOM 27518 O O . VAL A 1 119 ? 1.820 3.948 -6.673 1.00 40.11 119 VAL A O 16
ATOM 27531 N N . VAL A 1 120 ? -0.392 4.380 -6.775 1.00 51.15 120 VAL A N 16
ATOM 27532 C CA . VAL A 1 120 ? -0.603 3.793 -8.109 1.00 65.33 120 VAL A CA 16
ATOM 27533 C C . VAL A 1 120 ? -1.083 4.883 -9.083 1.00 51.25 120 VAL A C 16
ATOM 27534 O O . VAL A 1 120 ? -1.970 5.684 -8.743 1.00 51.42 120 VAL A O 16
ATOM 27547 N N . THR A 1 121 ? -0.475 4.916 -10.278 1.00 24.33 121 THR A N 16
ATOM 27548 C CA . THR A 1 121 ? -0.844 5.853 -11.352 1.00 42.43 121 THR A CA 16
ATOM 27549 C C . THR A 1 121 ? -1.759 5.168 -12.374 1.00 33.11 121 THR A C 16
ATOM 27550 O O . THR A 1 121 ? -1.766 3.933 -12.497 1.00 24.14 121 THR A O 16
ATOM 27561 N N . GLY A 1 122 ? -2.539 5.987 -13.083 1.00 1.31 122 GLY A N 16
ATOM 27562 C CA . GLY A 1 122 ? -3.476 5.524 -14.101 1.00 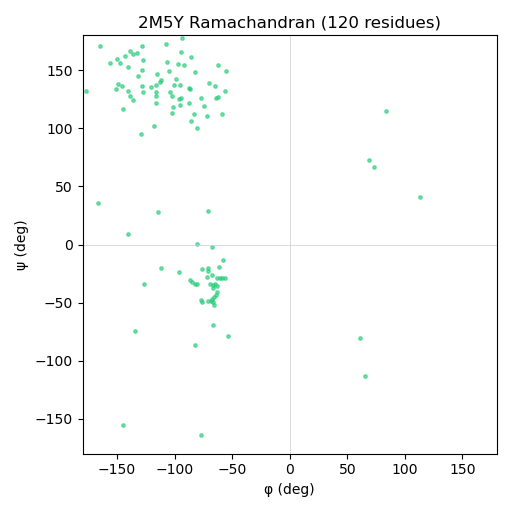11.41 122 GLY A CA 16
ATOM 27563 C C . GLY A 1 122 ? -3.575 6.524 -15.246 1.00 14.43 122 GLY A C 16
ATOM 27564 O O . GLY A 1 122 ? -2.794 6.406 -16.215 1.00 25.44 122 GLY A O 16
ATOM 27569 N N . GLY A 1 1 ? 68.272 -23.868 87.367 1.00 64.31 1 GLY A N 17
ATOM 27570 C CA . GLY A 1 1 ? 67.303 -23.583 86.282 1.00 0.33 1 GLY A CA 17
ATOM 27571 C C . GLY A 1 1 ? 66.499 -22.320 86.538 1.00 73.43 1 GLY A C 17
ATOM 27572 O O . GLY A 1 1 ? 66.981 -21.406 87.209 1.00 12.04 1 GLY A O 17
ATOM 27578 N N . SER A 1 2 ? 65.270 -22.278 86.010 1.00 23.20 2 SER A N 17
ATOM 27579 C CA . SER A 1 2 ? 64.381 -21.107 86.117 1.00 71.10 2 SER A CA 17
ATOM 27580 C C . SER A 1 2 ? 62.962 -21.546 86.508 1.00 32.42 2 SER A C 17
ATOM 27581 O O . SER A 1 2 ? 62.319 -20.905 87.347 1.00 62.52 2 SER A O 17
ATOM 27589 N N . SER A 1 3 ? 62.503 -22.641 85.867 1.00 4.53 3 SER A N 17
ATOM 27590 C CA . SER A 1 3 ? 61.125 -23.161 85.960 1.00 70.14 3 SER A CA 17
ATOM 27591 C C . SER A 1 3 ? 60.128 -22.185 85.282 1.00 13.10 3 SER A C 17
ATOM 27592 O O . SER A 1 3 ? 59.549 -21.333 85.959 1.00 54.20 3 SER A O 17
ATOM 27600 N N . PRO A 1 4 ? 59.992 -22.232 83.911 1.00 61.25 4 PRO A N 17
ATOM 27601 C CA . PRO A 1 4 ? 58.949 -21.472 83.184 1.00 61.40 4 PRO A CA 17
ATOM 27602 C C . PRO A 1 4 ? 57.597 -22.232 83.129 1.00 32.14 4 PRO A C 17
ATOM 27603 O O . PRO A 1 4 ? 57.521 -23.412 83.495 1.00 23.32 4 PRO A O 17
ATOM 27614 N N . ASN A 1 5 ? 56.546 -21.540 82.663 1.00 73.22 5 ASN A N 17
ATOM 27615 C CA . ASN A 1 5 ? 55.216 -22.133 82.422 1.00 23.11 5 ASN A CA 17
ATOM 27616 C C . ASN A 1 5 ? 54.557 -21.406 81.248 1.00 71.41 5 ASN A C 17
ATOM 27617 O O . ASN A 1 5 ? 54.849 -20.233 80.985 1.00 10.02 5 ASN A O 17
ATOM 27628 N N . SER A 1 6 ? 53.660 -22.109 80.563 1.00 52.54 6 SER A N 17
ATOM 27629 C CA . SER A 1 6 ? 52.892 -21.576 79.430 1.00 33.13 6 SER A CA 17
ATOM 27630 C C . SER A 1 6 ? 51.396 -21.831 79.684 1.00 74.01 6 SER A C 17
ATOM 27631 O O . SER A 1 6 ? 50.638 -22.148 78.774 1.00 74.34 6 SER A O 17
ATOM 27639 N N . GLU A 1 7 ? 50.987 -21.640 80.947 1.00 72.41 7 GLU A N 17
ATOM 27640 C CA . GLU A 1 7 ? 49.611 -21.892 81.415 1.00 21.41 7 GLU A CA 17
ATOM 27641 C C . GLU A 1 7 ? 48.669 -20.702 81.125 1.00 63.02 7 GLU A C 17
ATOM 27642 O O . GLU A 1 7 ? 47.470 -20.778 81.420 1.00 25.22 7 GLU A O 17
ATOM 27654 N N . ASP A 1 8 ? 49.224 -19.611 80.567 1.00 55.01 8 ASP A N 17
ATOM 27655 C CA . ASP A 1 8 ? 48.456 -18.402 80.224 1.00 52.21 8 ASP A CA 17
ATOM 27656 C C . ASP A 1 8 ? 47.630 -18.661 78.946 1.00 24.14 8 ASP A C 17
ATOM 27657 O O . ASP A 1 8 ? 46.397 -18.668 78.983 1.00 2.30 8 ASP A O 17
ATOM 27666 N N . ASP A 1 9 ? 48.349 -18.880 77.818 1.00 50.11 9 ASP A N 17
ATOM 27667 C CA . ASP A 1 9 ? 47.777 -19.259 76.496 1.00 5.32 9 ASP A CA 17
ATOM 27668 C C . ASP A 1 9 ? 46.870 -18.155 75.890 1.00 62.40 9 ASP A C 17
ATOM 27669 O O . ASP A 1 9 ? 46.650 -17.106 76.501 1.00 52.41 9 ASP A O 17
ATOM 27678 N N . SER A 1 10 ? 46.350 -18.407 74.670 1.00 65.22 10 SER A N 17
ATOM 27679 C CA . SER A 1 10 ? 45.452 -17.474 73.969 1.00 72.23 10 SER A CA 17
ATOM 27680 C C . SER A 1 10 ? 44.659 -18.205 72.860 1.00 73.22 10 SER A C 17
ATOM 27681 O O . SER A 1 10 ? 45.127 -18.323 71.723 1.00 21.32 10 SER A O 17
ATOM 27689 N N . SER A 1 11 ? 43.474 -18.729 73.214 1.00 24.52 11 SER A N 17
ATOM 27690 C CA . SER A 1 11 ? 42.560 -19.383 72.253 1.00 15.12 11 SER A CA 17
ATOM 27691 C C . SER A 1 11 ? 41.586 -18.349 71.668 1.00 74.23 11 SER A C 17
ATOM 27692 O O . SER A 1 11 ? 40.990 -17.567 72.413 1.00 4.02 11 SER A O 17
ATOM 27700 N N . ALA A 1 12 ? 41.420 -18.357 70.334 1.00 61.31 12 ALA A N 17
ATOM 27701 C CA . ALA A 1 12 ? 40.645 -17.331 69.613 1.00 3.34 12 ALA A CA 17
ATOM 27702 C C . ALA A 1 12 ? 39.831 -17.955 68.466 1.00 75.22 12 ALA A C 17
ATOM 27703 O O . ALA A 1 12 ? 40.368 -18.233 67.394 1.00 31.43 12 ALA A O 17
ATOM 27710 N N . ILE A 1 13 ? 38.533 -18.207 68.719 1.00 11.54 13 ILE A N 17
ATOM 27711 C CA . ILE A 1 13 ? 37.591 -18.751 67.717 1.00 62.15 13 ILE A CA 17
ATOM 27712 C C . ILE A 1 13 ? 36.284 -17.915 67.696 1.00 1.53 13 ILE A C 17
ATOM 27713 O O . ILE A 1 13 ? 35.704 -17.640 68.755 1.00 73.41 13 ILE A O 17
ATOM 27729 N N . SER A 1 14 ? 35.862 -17.491 66.478 1.00 40.21 14 SER A N 17
ATOM 27730 C CA . SER A 1 14 ? 34.579 -16.790 66.236 1.00 60.41 14 SER A CA 17
ATOM 27731 C C . SER A 1 14 ? 34.364 -16.552 64.718 1.00 14.31 14 SER A C 17
ATOM 27732 O O . SER A 1 14 ? 35.020 -15.692 64.124 1.00 25.20 14 SER A O 17
ATOM 27740 N N . THR A 1 15 ? 33.478 -17.365 64.098 1.00 1.53 15 THR A N 17
ATOM 27741 C CA . THR A 1 15 ? 33.064 -17.220 62.687 1.00 3.12 15 THR A CA 17
ATOM 27742 C C . THR A 1 15 ? 31.823 -18.090 62.412 1.00 63.14 15 THR A C 17
ATOM 27743 O O . THR A 1 15 ? 31.790 -19.271 62.783 1.00 3.21 15 THR A O 17
ATOM 27754 N N . MET A 1 16 ? 30.785 -17.496 61.782 1.00 64.03 16 MET A N 17
ATOM 27755 C CA . MET A 1 16 ? 29.540 -18.209 61.413 1.00 25.32 16 MET A CA 17
ATOM 27756 C C . MET A 1 16 ? 29.188 -17.883 59.950 1.00 2.34 16 MET A C 17
ATOM 27757 O O . MET A 1 16 ? 28.339 -17.029 59.673 1.00 5.43 16 MET A O 17
ATOM 27771 N N . THR A 1 17 ? 29.901 -18.529 59.013 1.00 21.44 17 THR A N 17
ATOM 27772 C CA . THR A 1 17 ? 29.651 -18.371 57.571 1.00 25.11 17 THR A CA 17
ATOM 27773 C C . THR A 1 17 ? 28.532 -19.341 57.114 1.00 30.12 17 THR A C 17
ATOM 27774 O O . THR A 1 17 ? 28.756 -20.555 57.026 1.00 42.05 17 THR A O 17
ATOM 27785 N N . THR A 1 18 ? 27.329 -18.791 56.884 1.00 11.41 18 THR A N 17
ATOM 27786 C CA . THR A 1 18 ? 26.155 -19.539 56.403 1.00 33.54 18 THR A CA 17
ATOM 27787 C C . THR A 1 18 ? 25.304 -18.633 55.490 1.00 5.30 18 THR A C 17
ATOM 27788 O O . THR A 1 18 ? 25.205 -17.421 55.729 1.00 74.03 18 THR A O 17
ATOM 27799 N N . THR A 1 19 ? 24.684 -19.222 54.450 1.00 64.51 19 THR A N 17
ATOM 27800 C CA . THR A 1 19 ? 23.942 -18.462 53.430 1.00 35.42 19 THR A CA 17
ATOM 27801 C C . THR A 1 19 ? 22.783 -19.298 52.849 1.00 45.14 19 THR A C 17
ATOM 27802 O O . THR A 1 19 ? 22.699 -20.512 53.083 1.00 22.33 19 THR A O 17
ATOM 27813 N N . THR A 1 20 ? 21.903 -18.627 52.086 1.00 54.13 20 THR A N 17
ATOM 27814 C CA . THR A 1 20 ? 20.743 -19.241 51.422 1.00 62.42 20 THR A CA 17
ATOM 27815 C C . THR A 1 20 ? 20.445 -18.499 50.096 1.00 11.34 20 THR A C 17
ATOM 27816 O O . THR A 1 20 ? 21.023 -17.435 49.829 1.00 53.42 20 THR A O 17
ATOM 27827 N N . ALA A 1 21 ? 19.544 -19.075 49.276 1.00 33.41 21 ALA A N 17
ATOM 27828 C CA . ALA A 1 21 ? 19.139 -18.525 47.966 1.00 53.14 21 ALA A CA 17
ATOM 27829 C C . ALA A 1 21 ? 17.625 -18.706 47.765 1.00 64.21 21 ALA A C 17
ATOM 27830 O O . ALA A 1 21 ? 16.976 -19.465 48.502 1.00 11.34 21 ALA A O 17
ATOM 27837 N N . ALA A 1 22 ? 17.079 -18.020 46.750 1.00 55.04 22 ALA A N 17
ATOM 27838 C CA . ALA A 1 22 ? 15.636 -18.013 46.435 1.00 45.45 22 ALA A CA 17
ATOM 27839 C C . ALA A 1 22 ? 15.416 -18.394 44.948 1.00 42.40 22 ALA A C 17
ATOM 27840 O O . ALA A 1 22 ? 15.998 -17.750 44.065 1.00 32.54 22 ALA A O 17
ATOM 27847 N N . PRO A 1 23 ? 14.588 -19.457 44.648 1.00 24.34 23 PRO A N 17
ATOM 27848 C CA . PRO A 1 23 ? 14.347 -19.947 43.258 1.00 32.45 23 PRO A CA 17
ATOM 27849 C C . PRO A 1 23 ? 13.589 -18.928 42.374 1.00 42.14 23 PRO A C 17
ATOM 27850 O O . PRO A 1 23 ? 12.485 -18.491 42.717 1.00 72.41 23 PRO A O 17
ATOM 27861 N N . THR A 1 24 ? 14.189 -18.563 41.230 1.00 53.24 24 THR A N 17
ATOM 27862 C CA . THR A 1 24 ? 13.667 -17.516 40.337 1.00 41.03 24 THR A CA 17
ATOM 27863 C C . THR A 1 24 ? 13.305 -18.099 38.954 1.00 21.44 24 THR A C 17
ATOM 27864 O O . THR A 1 24 ? 14.133 -18.756 38.323 1.00 13.11 24 THR A O 17
ATOM 27875 N N . SER A 1 25 ? 12.059 -17.874 38.504 1.00 73.40 25 SER A N 17
ATOM 27876 C CA . SER A 1 25 ? 11.583 -18.275 37.164 1.00 52.25 25 SER A CA 17
ATOM 27877 C C . SER A 1 25 ? 10.752 -17.126 36.559 1.00 41.41 25 SER A C 17
ATOM 27878 O O . SER A 1 25 ? 9.773 -16.683 37.165 1.00 62.44 25 SER A O 17
ATOM 27886 N N . THR A 1 26 ? 11.158 -16.648 35.367 1.00 1.25 26 THR A N 17
ATOM 27887 C CA . THR A 1 26 ? 10.608 -15.436 34.752 1.00 33.21 26 THR A CA 17
ATOM 27888 C C . THR A 1 26 ? 10.790 -15.491 33.211 1.00 61.31 26 THR A C 17
ATOM 27889 O O . THR A 1 26 ? 11.895 -15.768 32.715 1.00 1.13 26 THR A O 17
ATOM 27900 N N . SER A 1 27 ? 9.679 -15.276 32.464 1.00 42.33 27 SER A N 17
ATOM 27901 C CA . SER A 1 27 ? 9.662 -15.287 30.982 1.00 35.14 27 SER A CA 17
ATOM 27902 C C . SER A 1 27 ? 8.473 -14.448 30.473 1.00 3.12 27 SER A C 17
ATOM 27903 O O . SER A 1 27 ? 7.334 -14.679 30.892 1.00 40.35 27 SER A O 17
ATOM 27911 N N . VAL A 1 28 ? 8.745 -13.480 29.569 1.00 11.33 28 VAL A N 17
ATOM 27912 C CA . VAL A 1 28 ? 7.709 -12.594 28.980 1.00 14.31 28 VAL A CA 17
ATOM 27913 C C . VAL A 1 28 ? 7.124 -13.204 27.684 1.00 72.00 28 VAL A C 17
ATOM 27914 O O . VAL A 1 28 ? 7.762 -14.031 27.036 1.00 33.24 28 VAL A O 17
ATOM 27927 N N . LYS A 1 29 ? 5.891 -12.786 27.340 1.00 43.41 29 LYS A N 17
ATOM 27928 C CA . LYS A 1 29 ? 5.197 -13.150 26.076 1.00 10.25 29 LYS A CA 17
ATOM 27929 C C . LYS A 1 29 ? 5.715 -12.265 24.904 1.00 43.44 29 LYS A C 17
ATOM 27930 O O . LYS A 1 29 ? 6.294 -11.202 25.155 1.00 55.24 29 LYS A O 17
ATOM 27949 N N . PRO A 1 30 ? 5.554 -12.705 23.604 1.00 73.03 30 PRO A N 17
ATOM 27950 C CA . PRO A 1 30 ? 5.866 -11.861 22.414 1.00 63.10 30 PRO A CA 17
ATOM 27951 C C . PRO A 1 30 ? 4.946 -10.620 22.298 1.00 0.13 30 PRO A C 17
ATOM 27952 O O . PRO A 1 30 ? 3.854 -10.589 22.870 1.00 60.24 30 PRO A O 17
ATOM 27963 N N . ALA A 1 31 ? 5.409 -9.606 21.556 1.00 62.50 31 ALA A N 17
ATOM 27964 C CA . ALA A 1 31 ? 4.637 -8.381 21.269 1.00 34.01 31 ALA A CA 17
ATOM 27965 C C . ALA A 1 31 ? 3.664 -8.602 20.089 1.00 64.30 31 ALA A C 17
ATOM 27966 O O . ALA A 1 31 ? 3.812 -9.564 19.321 1.00 74.54 31 ALA A O 17
ATOM 27973 N N . ALA A 1 32 ? 2.672 -7.707 19.967 1.00 24.24 32 ALA A N 17
ATOM 27974 C CA . ALA A 1 32 ? 1.657 -7.754 18.891 1.00 51.20 32 ALA A CA 17
ATOM 27975 C C . ALA A 1 32 ? 2.257 -7.296 17.530 1.00 35.25 32 ALA A C 17
ATOM 27976 O O . ALA A 1 32 ? 3.085 -6.375 17.511 1.00 41.14 32 ALA A O 17
ATOM 27983 N N . PRO A 1 33 ? 1.846 -7.929 16.368 1.00 33.12 33 PRO A N 17
ATOM 27984 C CA . PRO A 1 33 ? 2.375 -7.568 15.023 1.00 33.11 33 PRO A CA 17
ATOM 27985 C C . PRO A 1 33 ? 1.977 -6.153 14.544 1.00 70.23 33 PRO A C 17
ATOM 27986 O O . PRO A 1 33 ? 1.070 -5.527 15.093 1.00 24.20 33 PRO A O 17
ATOM 27997 N N . ARG A 1 34 ? 2.687 -5.672 13.506 1.00 52.40 34 ARG A N 17
ATOM 27998 C CA . ARG A 1 34 ? 2.462 -4.348 12.882 1.00 31.34 34 ARG A CA 17
ATOM 27999 C C . ARG A 1 34 ? 2.193 -4.537 11.377 1.00 2.51 34 ARG A C 17
ATOM 28000 O O . ARG A 1 34 ? 2.873 -5.356 10.727 1.00 53.33 34 ARG A O 17
ATOM 28021 N N . ALA A 1 35 ? 1.216 -3.784 10.836 1.00 31.34 35 ALA A N 17
ATOM 28022 C CA . ALA A 1 35 ? 0.877 -3.828 9.406 1.00 73.13 35 ALA A CA 17
ATOM 28023 C C . ALA A 1 35 ? 0.025 -2.605 9.044 1.00 41.20 35 ALA A C 17
ATOM 28024 O O . ALA A 1 35 ? -1.208 -2.674 8.995 1.00 42.21 35 ALA A O 17
ATOM 28031 N N . GLU A 1 36 ? 0.710 -1.475 8.819 1.00 74.55 36 GLU A N 17
ATOM 28032 C CA . GLU A 1 36 ? 0.086 -0.192 8.472 1.00 33.13 36 GLU A CA 17
ATOM 28033 C C . GLU A 1 36 ? 0.115 0.002 6.948 1.00 62.34 36 GLU A C 17
ATOM 28034 O O . GLU A 1 36 ? 1.093 0.512 6.386 1.00 34.31 36 GLU A O 17
ATOM 28046 N N . VAL A 1 37 ? -0.967 -0.447 6.299 1.00 53.01 37 VAL A N 17
ATOM 28047 C CA . VAL A 1 37 ? -1.149 -0.373 4.836 1.00 1.14 37 VAL A CA 17
ATOM 28048 C C . VAL A 1 37 ? -1.966 0.890 4.487 1.00 21.01 37 VAL A C 17
ATOM 28049 O O . VAL A 1 37 ? -2.918 1.229 5.199 1.00 44.40 37 VAL A O 17
ATOM 28062 N N . ARG A 1 38 ? -1.583 1.580 3.406 1.00 30.14 38 ARG A N 17
ATOM 28063 C CA . ARG A 1 38 ? -2.229 2.831 2.983 1.00 40.20 38 ARG A CA 17
ATOM 28064 C C . ARG A 1 38 ? -2.167 2.939 1.453 1.00 13.02 38 ARG A C 17
ATOM 28065 O O . ARG A 1 38 ? -1.116 2.703 0.868 1.00 63.20 38 ARG A O 17
ATOM 28086 N N . VAL A 1 39 ? -3.301 3.259 0.814 1.00 24.30 39 VAL A N 17
ATOM 28087 C CA . VAL A 1 39 ? -3.419 3.341 -0.659 1.00 1.34 39 VAL A CA 17
ATOM 28088 C C . VAL A 1 39 ? -3.711 4.782 -1.076 1.00 70.11 39 VAL A C 17
ATOM 28089 O O . VAL A 1 39 ? -4.568 5.449 -0.474 1.00 35.50 39 VAL A O 17
ATOM 28102 N N . TYR A 1 40 ? -3.002 5.250 -2.115 1.00 51.24 40 TYR A N 17
ATOM 28103 C CA . TYR A 1 40 ? -3.257 6.538 -2.765 1.00 4.55 40 TYR A CA 17
ATOM 28104 C C . TYR A 1 40 ? -3.168 6.378 -4.282 1.00 44.24 40 TYR A C 17
ATOM 28105 O O . TYR A 1 40 ? -2.083 6.197 -4.834 1.00 63.14 40 TYR A O 17
ATOM 28123 N N . ASN A 1 41 ? -4.320 6.420 -4.940 1.00 34.14 41 ASN A N 17
ATOM 28124 C CA . ASN A 1 41 ? -4.407 6.554 -6.394 1.00 74.52 41 ASN A CA 17
ATOM 28125 C C . ASN A 1 41 ? -4.394 8.051 -6.737 1.00 13.30 41 ASN A C 17
ATOM 28126 O O . ASN A 1 41 ? -5.235 8.793 -6.240 1.00 43.12 41 ASN A O 17
ATOM 28137 N N . ILE A 1 42 ? -3.448 8.501 -7.565 1.00 33.52 42 ILE A N 17
ATOM 28138 C CA . ILE A 1 42 ? -3.407 9.919 -7.990 1.00 40.13 42 ILE A CA 17
ATOM 28139 C C . ILE A 1 42 ? -4.316 10.147 -9.219 1.00 40.32 42 ILE A C 17
ATOM 28140 O O . ILE A 1 42 ? -4.997 11.172 -9.325 1.00 3.35 42 ILE A O 17
ATOM 28156 N N . SER A 1 43 ? -4.327 9.171 -10.137 1.00 63.14 43 SER A N 17
ATOM 28157 C CA . SER A 1 43 ? -5.010 9.276 -11.435 1.00 44.33 43 SER A CA 17
ATOM 28158 C C . SER A 1 43 ? -5.483 7.889 -11.885 1.00 43.02 43 SER A C 17
ATOM 28159 O O . SER A 1 43 ? -4.941 6.878 -11.438 1.00 52.32 43 SER A O 17
ATOM 28167 N N . GLY A 1 44 ? -6.515 7.859 -12.743 1.00 31.44 44 GLY A N 17
ATOM 28168 C CA . GLY A 1 44 ? -7.058 6.615 -13.295 1.00 15.14 44 GLY A CA 17
ATOM 28169 C C . GLY A 1 44 ? -8.229 6.073 -12.484 1.00 73.23 44 GLY A C 17
ATOM 28170 O O . GLY A 1 44 ? -9.200 5.579 -13.058 1.00 42.23 44 GLY A O 17
ATOM 28174 N N . THR A 1 45 ? -8.115 6.191 -11.141 1.00 35.04 45 THR A N 17
ATOM 28175 C CA . THR A 1 45 ? -9.087 5.710 -10.128 1.00 14.13 45 THR A CA 17
ATOM 28176 C C . THR A 1 45 ? -9.747 4.360 -10.510 1.00 50.30 45 THR A C 17
ATOM 28177 O O . THR A 1 45 ? -10.868 4.300 -11.037 1.00 33.25 45 THR A O 17
ATOM 28188 N N . GLU A 1 46 ? -9.005 3.278 -10.257 1.00 31.33 46 GLU A N 17
ATOM 28189 C CA . GLU A 1 46 ? -9.341 1.922 -10.710 1.00 33.23 46 GLU A CA 17
ATOM 28190 C C . GLU A 1 46 ? -9.376 0.928 -9.531 1.00 51.32 46 GLU A C 17
ATOM 28191 O O . GLU A 1 46 ? -9.011 1.264 -8.390 1.00 64.45 46 GLU A O 17
ATOM 28203 N N . GLY A 1 47 ? -9.821 -0.304 -9.856 1.00 5.34 47 GLY A N 17
ATOM 28204 C CA . GLY A 1 47 ? -10.031 -1.357 -8.874 1.00 62.42 47 GLY A CA 17
ATOM 28205 C C . GLY A 1 47 ? -8.763 -1.805 -8.166 1.00 54.21 47 GLY A C 17
ATOM 28206 O O . GLY A 1 47 ? -8.745 -1.877 -6.941 1.00 54.21 47 GLY A O 17
ATOM 28210 N N . ALA A 1 48 ? -7.683 -2.021 -8.944 1.00 34.42 48 ALA A N 17
ATOM 28211 C CA . ALA A 1 48 ? -6.442 -2.672 -8.464 1.00 74.20 48 ALA A CA 17
ATOM 28212 C C . ALA A 1 48 ? -5.764 -1.915 -7.301 1.00 54.24 48 ALA A C 17
ATOM 28213 O O . ALA A 1 48 ? -5.087 -2.535 -6.463 1.00 14.55 48 ALA A O 17
ATOM 28220 N N . ALA A 1 49 ? -5.963 -0.586 -7.244 1.00 52.40 49 ALA A N 17
ATOM 28221 C CA . ALA A 1 49 ? -5.474 0.244 -6.130 1.00 35.22 49 ALA A CA 17
ATOM 28222 C C . ALA A 1 49 ? -6.217 -0.086 -4.831 1.00 72.15 49 ALA A C 17
ATOM 28223 O O . ALA A 1 49 ? -5.611 -0.534 -3.854 1.00 22.24 49 ALA A O 17
ATOM 28230 N N . ALA A 1 50 ? -7.544 0.107 -4.854 1.00 33.51 50 ALA A N 17
ATOM 28231 C CA . ALA A 1 50 ? -8.412 -0.103 -3.679 1.00 11.41 50 ALA A CA 17
ATOM 28232 C C . ALA A 1 50 ? -8.420 -1.573 -3.229 1.00 20.30 50 ALA A C 17
ATOM 28233 O O . ALA A 1 50 ? -8.589 -1.865 -2.046 1.00 73.22 50 ALA A O 17
ATOM 28240 N N . ARG A 1 51 ? -8.175 -2.460 -4.202 1.00 74.35 51 ARG A N 17
ATOM 28241 C CA . ARG A 1 51 ? -8.234 -3.919 -4.053 1.00 60.33 51 ARG A CA 17
ATOM 28242 C C . ARG A 1 51 ? -7.160 -4.403 -3.062 1.00 11.10 51 ARG A C 17
ATOM 28243 O O . ARG A 1 51 ? -7.407 -5.358 -2.311 1.00 35.42 51 ARG A O 17
ATOM 28264 N N . THR A 1 52 ? -5.982 -3.724 -3.049 1.00 21.44 52 THR A N 17
ATOM 28265 C CA . THR A 1 52 ? -4.859 -4.133 -2.190 1.00 5.12 52 THR A CA 17
ATOM 28266 C C . THR A 1 52 ? -5.262 -4.043 -0.701 1.00 51.10 52 THR A C 17
ATOM 28267 O O . THR A 1 52 ? -5.274 -5.058 -0.002 1.00 3.24 52 THR A O 17
ATOM 28278 N N . ALA A 1 53 ? -5.687 -2.848 -0.253 1.00 70.44 53 ALA A N 17
ATOM 28279 C CA . ALA A 1 53 ? -6.057 -2.625 1.165 1.00 15.34 53 ALA A CA 17
ATOM 28280 C C . ALA A 1 53 ? -7.389 -3.319 1.513 1.00 44.34 53 ALA A C 17
ATOM 28281 O O . ALA A 1 53 ? -7.597 -3.720 2.658 1.00 33.02 53 ALA A O 17
ATOM 28288 N N . ASP A 1 54 ? -8.269 -3.474 0.502 1.00 74.32 54 ASP A N 17
ATOM 28289 C CA . ASP A 1 54 ? -9.582 -4.142 0.658 1.00 74.54 54 ASP A CA 17
ATOM 28290 C C . ASP A 1 54 ? -9.410 -5.649 0.938 1.00 61.03 54 ASP A C 17
ATOM 28291 O O . ASP A 1 54 ? -10.234 -6.263 1.635 1.00 63.44 54 ASP A O 17
ATOM 28300 N N . ARG A 1 55 ? -8.342 -6.237 0.386 1.00 21.32 55 ARG A N 17
ATOM 28301 C CA . ARG A 1 55 ? -8.010 -7.651 0.621 1.00 52.05 55 ARG A CA 17
ATOM 28302 C C . ARG A 1 55 ? -7.292 -7.816 1.963 1.00 71.22 55 ARG A C 17
ATOM 28303 O O . ARG A 1 55 ? -7.619 -8.715 2.746 1.00 54.01 55 ARG A O 17
ATOM 28324 N N . LEU A 1 56 ? -6.317 -6.928 2.213 1.00 32.12 56 LEU A N 17
ATOM 28325 C CA . LEU A 1 56 ? -5.451 -6.995 3.402 1.00 64.23 56 LEU A CA 17
ATOM 28326 C C . LEU A 1 56 ? -6.235 -6.744 4.710 1.00 61.12 56 LEU A C 17
ATOM 28327 O O . LEU A 1 56 ? -5.901 -7.328 5.743 1.00 63.21 56 LEU A O 17
ATOM 28343 N N . LYS A 1 57 ? -7.295 -5.913 4.659 1.00 4.04 57 LYS A N 17
ATOM 28344 C CA . LYS A 1 57 ? -8.139 -5.650 5.849 1.00 65.44 57 LYS A CA 17
ATOM 28345 C C . LYS A 1 57 ? -8.885 -6.921 6.289 1.00 63.34 57 LYS A C 17
ATOM 28346 O O . LYS A 1 57 ? -8.987 -7.215 7.486 1.00 1.33 57 LYS A O 17
ATOM 28365 N N . ALA A 1 58 ? -9.362 -7.685 5.292 1.00 51.45 58 ALA A N 17
ATOM 28366 C CA . ALA A 1 58 ? -10.049 -8.960 5.515 1.00 45.01 58 ALA A CA 17
ATOM 28367 C C . ALA A 1 58 ? -9.037 -10.051 5.901 1.00 20.31 58 ALA A C 17
ATOM 28368 O O . ALA A 1 58 ? -9.369 -10.974 6.637 1.00 13.12 58 ALA A O 17
ATOM 28375 N N . ALA A 1 59 ? -7.792 -9.912 5.396 1.00 25.31 59 ALA A N 17
ATOM 28376 C CA . ALA A 1 59 ? -6.678 -10.836 5.702 1.00 1.11 59 ALA A CA 17
ATOM 28377 C C . ALA A 1 59 ? -6.154 -10.630 7.140 1.00 12.12 59 ALA A C 17
ATOM 28378 O O . ALA A 1 59 ? -5.382 -11.454 7.640 1.00 60.00 59 ALA A O 17
ATOM 28385 N N . GLY A 1 60 ? -6.566 -9.515 7.775 1.00 4.31 60 GLY A N 17
ATOM 28386 C CA . GLY A 1 60 ? -6.301 -9.266 9.195 1.00 20.10 60 GLY A CA 17
ATOM 28387 C C . GLY A 1 60 ? -5.054 -8.430 9.447 1.00 30.01 60 GLY A C 17
ATOM 28388 O O . GLY A 1 60 ? -4.383 -8.599 10.471 1.00 3.50 60 GLY A O 17
ATOM 28392 N N . PHE A 1 61 ? -4.743 -7.525 8.509 1.00 64.24 61 PHE A N 17
ATOM 28393 C CA . PHE A 1 61 ? -3.691 -6.503 8.680 1.00 43.25 61 PHE A CA 17
ATOM 28394 C C . PHE A 1 61 ? -4.260 -5.349 9.528 1.00 4.43 61 PHE A C 17
ATOM 28395 O O . PHE A 1 61 ? -5.480 -5.153 9.561 1.00 13.11 61 PHE A O 17
ATOM 28412 N N . THR A 1 62 ? -3.375 -4.598 10.204 1.00 72.12 62 THR A N 17
ATOM 28413 C CA . THR A 1 62 ? -3.768 -3.707 11.318 1.00 32.43 62 THR A CA 17
ATOM 28414 C C . THR A 1 62 ? -4.506 -2.451 10.804 1.00 61.21 62 THR A C 17
ATOM 28415 O O . THR A 1 62 ? -5.659 -2.199 11.171 1.00 63.34 62 THR A O 17
ATOM 28426 N N . VAL A 1 63 ? -3.823 -1.669 9.963 1.00 24.45 63 VAL A N 17
ATOM 28427 C CA . VAL A 1 63 ? -4.374 -0.447 9.348 1.00 74.03 63 VAL A CA 17
ATOM 28428 C C . VAL A 1 63 ? -4.480 -0.664 7.832 1.00 22.21 63 VAL A C 17
ATOM 28429 O O . VAL A 1 63 ? -3.608 -1.305 7.244 1.00 72.42 63 VAL A O 17
ATOM 28442 N N . THR A 1 64 ? -5.564 -0.148 7.220 1.00 61.10 64 THR A N 17
ATOM 28443 C CA . THR A 1 64 ? -5.764 -0.150 5.760 1.00 2.24 64 THR A CA 17
ATOM 28444 C C . THR A 1 64 ? -6.510 1.134 5.360 1.00 72.35 64 THR A C 17
ATOM 28445 O O . THR A 1 64 ? -7.690 1.305 5.700 1.00 32.22 64 THR A O 17
ATOM 28456 N N . ASP A 1 65 ? -5.806 2.048 4.678 1.00 53.41 65 ASP A N 17
ATOM 28457 C CA . ASP A 1 65 ? -6.402 3.277 4.123 1.00 43.30 65 ASP A CA 17
ATOM 28458 C C . ASP A 1 65 ? -6.574 3.102 2.603 1.00 75.05 65 ASP A C 17
ATOM 28459 O O . ASP A 1 65 ? -5.752 2.449 1.968 1.00 15.51 65 ASP A O 17
ATOM 28468 N N . VAL A 1 66 ? -7.659 3.666 2.038 1.00 71.44 66 VAL A N 17
ATOM 28469 C CA . VAL A 1 66 ? -7.895 3.719 0.578 1.00 11.52 66 VAL A CA 17
ATOM 28470 C C . VAL A 1 66 ? -8.335 5.149 0.209 1.00 13.51 66 VAL A C 17
ATOM 28471 O O . VAL A 1 66 ? -9.405 5.592 0.645 1.00 41.20 66 VAL A O 17
ATOM 28484 N N . GLY A 1 67 ? -7.515 5.871 -0.579 1.00 53.33 67 GLY A N 17
ATOM 28485 C CA . GLY A 1 67 ? -7.867 7.226 -1.014 1.00 12.22 67 GLY A CA 17
ATOM 28486 C C . GLY A 1 67 ? -7.401 7.536 -2.416 1.00 41.24 67 GLY A C 17
ATOM 28487 O O . GLY A 1 67 ? -6.507 6.872 -2.947 1.00 22.30 67 GLY A O 17
ATOM 28491 N N . ASN A 1 68 ? -8.038 8.547 -3.021 1.00 12.01 68 ASN A N 17
ATOM 28492 C CA . ASN A 1 68 ? -7.607 9.146 -4.291 1.00 30.24 68 ASN A CA 17
ATOM 28493 C C . ASN A 1 68 ? -7.153 10.591 -4.007 1.00 63.23 68 ASN A C 17
ATOM 28494 O O . ASN A 1 68 ? -7.961 11.443 -3.602 1.00 62.23 68 ASN A O 17
ATOM 28505 N N . LEU A 1 69 ? -5.844 10.860 -4.191 1.00 43.52 69 LEU A N 17
ATOM 28506 C CA . LEU A 1 69 ? -5.211 12.101 -3.714 1.00 2.33 69 LEU A CA 17
ATOM 28507 C C . LEU A 1 69 ? -3.959 12.384 -4.570 1.00 11.31 69 LEU A C 17
ATOM 28508 O O . LEU A 1 69 ? -3.269 11.449 -5.001 1.00 22.21 69 LEU A O 17
ATOM 28524 N N . SER A 1 70 ? -3.691 13.669 -4.826 1.00 33.24 70 SER A N 17
ATOM 28525 C CA . SER A 1 70 ? -2.493 14.115 -5.546 1.00 53.25 70 SER A CA 17
ATOM 28526 C C . SER A 1 70 ? -1.317 14.216 -4.560 1.00 2.53 70 SER A C 17
ATOM 28527 O O . SER A 1 70 ? -1.311 15.088 -3.690 1.00 12.41 70 SER A O 17
ATOM 28535 N N . LEU A 1 71 ? -0.353 13.291 -4.673 1.00 22.44 71 LEU A N 17
ATOM 28536 C CA . LEU A 1 71 ? 0.840 13.246 -3.791 1.00 2.12 71 LEU A CA 17
ATOM 28537 C C . LEU A 1 71 ? 2.048 13.929 -4.485 1.00 50.34 71 LEU A C 17
ATOM 28538 O O . LEU A 1 71 ? 2.145 13.906 -5.715 1.00 12.52 71 LEU A O 17
ATOM 28554 N N . PRO A 1 72 ? 2.993 14.559 -3.704 1.00 55.33 72 PRO A N 17
ATOM 28555 C CA . PRO A 1 72 ? 4.140 15.316 -4.274 1.00 12.21 72 PRO A CA 17
ATOM 28556 C C . PRO A 1 72 ? 5.245 14.402 -4.861 1.00 14.41 72 PRO A C 17
ATOM 28557 O O . PRO A 1 72 ? 6.039 14.842 -5.692 1.00 33.11 72 PRO A O 17
ATOM 28568 N N . ASP A 1 73 ? 5.266 13.131 -4.420 1.00 2.41 73 ASP A N 17
ATOM 28569 C CA . ASP A 1 73 ? 6.308 12.145 -4.774 1.00 41.32 73 ASP A CA 17
ATOM 28570 C C . ASP A 1 73 ? 6.065 11.518 -6.150 1.00 45.45 73 ASP A C 17
ATOM 28571 O O . ASP A 1 73 ? 6.984 10.946 -6.740 1.00 44.40 73 ASP A O 17
ATOM 28580 N N . VAL A 1 74 ? 4.815 11.624 -6.627 1.00 70.33 74 VAL A N 17
ATOM 28581 C CA . VAL A 1 74 ? 4.320 10.871 -7.787 1.00 74.15 74 VAL A CA 17
ATOM 28582 C C . VAL A 1 74 ? 5.174 11.106 -9.046 1.00 50.51 74 VAL A C 17
ATOM 28583 O O . VAL A 1 74 ? 5.513 12.240 -9.396 1.00 20.52 74 VAL A O 17
ATOM 28596 N N . ALA A 1 75 ? 5.499 9.987 -9.697 1.00 2.12 75 ALA A N 17
ATOM 28597 C CA . ALA A 1 75 ? 6.325 9.933 -10.901 1.00 33.40 75 ALA A CA 17
ATOM 28598 C C . ALA A 1 75 ? 5.972 8.651 -11.670 1.00 53.14 75 ALA A C 17
ATOM 28599 O O . ALA A 1 75 ? 5.786 8.667 -12.887 1.00 14.00 75 ALA A O 17
ATOM 28606 N N . ALA A 1 76 ? 5.872 7.542 -10.918 1.00 24.22 76 ALA A N 17
ATOM 28607 C CA . ALA A 1 76 ? 5.439 6.224 -11.428 1.00 10.10 76 ALA A CA 17
ATOM 28608 C C . ALA A 1 76 ? 4.702 5.462 -10.311 1.00 51.45 76 ALA A C 17
ATOM 28609 O O . ALA A 1 76 ? 4.871 5.791 -9.123 1.00 0.22 76 ALA A O 17
ATOM 28616 N N . THR A 1 77 ? 3.860 4.476 -10.696 1.00 23.10 77 THR A N 17
ATOM 28617 C CA . THR A 1 77 ? 3.161 3.604 -9.734 1.00 30.11 77 THR A CA 17
ATOM 28618 C C . THR A 1 77 ? 4.189 2.780 -8.912 1.00 51.42 77 THR A C 17
ATOM 28619 O O . THR A 1 77 ? 4.925 1.936 -9.455 1.00 74.34 77 THR A O 17
ATOM 28630 N N . THR A 1 78 ? 4.276 3.091 -7.606 1.00 12.40 78 THR A N 17
ATOM 28631 C CA . THR A 1 78 ? 5.288 2.535 -6.708 1.00 45.12 78 THR A CA 17
ATOM 28632 C C . THR A 1 78 ? 4.736 2.429 -5.273 1.00 2.03 78 THR A C 17
ATOM 28633 O O . THR A 1 78 ? 4.056 3.334 -4.794 1.00 24.22 78 THR A O 17
ATOM 28644 N N . VAL A 1 79 ? 5.050 1.311 -4.610 1.00 43.22 79 VAL A N 17
ATOM 28645 C CA . VAL A 1 79 ? 4.738 1.062 -3.199 1.00 23.12 79 VAL A CA 17
ATOM 28646 C C . VAL A 1 79 ? 5.957 1.458 -2.355 1.00 24.25 79 VAL A C 17
ATOM 28647 O O . VAL A 1 79 ? 7.007 0.839 -2.462 1.00 12.12 79 VAL A O 17
ATOM 28660 N N . TYR A 1 80 ? 5.813 2.492 -1.527 1.00 71.52 80 TYR A N 17
ATOM 28661 C CA . TYR A 1 80 ? 6.871 2.942 -0.607 1.00 15.14 80 TYR A CA 17
ATOM 28662 C C . TYR A 1 80 ? 6.623 2.303 0.760 1.00 41.11 80 TYR A C 17
ATOM 28663 O O . TYR A 1 80 ? 5.476 1.982 1.087 1.00 14.41 80 TYR A O 17
ATOM 28681 N N . TYR A 1 81 ? 7.683 2.139 1.565 1.00 64.51 81 TYR A N 17
ATOM 28682 C CA . TYR A 1 81 ? 7.567 1.537 2.906 1.00 24.15 81 TYR A CA 17
ATOM 28683 C C . TYR A 1 81 ? 8.674 2.025 3.846 1.00 11.24 81 TYR A C 17
ATOM 28684 O O . TYR A 1 81 ? 9.513 2.842 3.480 1.00 21.41 81 TYR A O 17
ATOM 28702 N N . THR A 1 82 ? 8.623 1.512 5.076 1.00 71.33 82 THR A N 17
ATOM 28703 C CA . THR A 1 82 ? 9.739 1.508 6.020 1.00 13.41 82 THR A CA 17
ATOM 28704 C C . THR A 1 82 ? 9.909 0.043 6.471 1.00 74.23 82 THR A C 17
ATOM 28705 O O . THR A 1 82 ? 8.914 -0.650 6.655 1.00 55.01 82 THR A O 17
ATOM 28716 N N . GLU A 1 83 ? 11.150 -0.440 6.606 1.00 73.03 83 GLU A N 17
ATOM 28717 C CA . GLU A 1 83 ? 11.419 -1.883 6.843 1.00 31.22 83 GLU A CA 17
ATOM 28718 C C . GLU A 1 83 ? 11.124 -2.322 8.301 1.00 23.41 83 GLU A C 17
ATOM 28719 O O . GLU A 1 83 ? 11.075 -3.527 8.574 1.00 62.31 83 GLU A O 17
ATOM 28731 N N . VAL A 1 84 ? 10.882 -1.333 9.188 1.00 34.41 84 VAL A N 17
ATOM 28732 C CA . VAL A 1 84 ? 10.724 -1.516 10.649 1.00 54.14 84 VAL A CA 17
ATOM 28733 C C . VAL A 1 84 ? 9.637 -2.563 11.011 1.00 42.43 84 VAL A C 17
ATOM 28734 O O . VAL A 1 84 ? 8.538 -2.536 10.464 1.00 63.21 84 VAL A O 17
ATOM 28747 N N . GLU A 1 85 ? 9.996 -3.506 11.908 1.00 2.42 85 GLU A N 17
ATOM 28748 C CA . GLU A 1 85 ? 9.095 -4.576 12.421 1.00 72.01 85 GLU A CA 17
ATOM 28749 C C . GLU A 1 85 ? 8.583 -5.516 11.300 1.00 30.44 85 GLU A C 17
ATOM 28750 O O . GLU A 1 85 ? 7.597 -6.246 11.490 1.00 23.33 85 GLU A O 17
ATOM 28762 N N . GLY A 1 86 ? 9.310 -5.546 10.169 1.00 31.12 86 GLY A N 17
ATOM 28763 C CA . GLY A 1 86 ? 8.906 -6.329 9.001 1.00 32.14 86 GLY A CA 17
ATOM 28764 C C . GLY A 1 86 ? 7.710 -5.724 8.265 1.00 63.13 86 GLY A C 17
ATOM 28765 O O . GLY A 1 86 ? 6.907 -6.443 7.670 1.00 42.11 86 GLY A O 17
ATOM 28769 N N . GLU A 1 87 ? 7.612 -4.384 8.302 1.00 51.31 87 GLU A N 17
ATOM 28770 C CA . GLU A 1 87 ? 6.583 -3.604 7.567 1.00 64.35 87 GLU A CA 17
ATOM 28771 C C . GLU A 1 87 ? 6.860 -3.668 6.040 1.00 32.22 87 GLU A C 17
ATOM 28772 O O . GLU A 1 87 ? 5.966 -3.483 5.207 1.00 34.31 87 GLU A O 17
ATOM 28784 N N . ARG A 1 88 ? 8.125 -3.967 5.708 1.00 72.20 88 ARG A N 17
ATOM 28785 C CA . ARG A 1 88 ? 8.575 -4.281 4.340 1.00 15.01 88 ARG A CA 17
ATOM 28786 C C . ARG A 1 88 ? 7.821 -5.485 3.717 1.00 23.21 88 ARG A C 17
ATOM 28787 O O . ARG A 1 88 ? 7.661 -5.543 2.499 1.00 12.41 88 ARG A O 17
ATOM 28808 N N . ALA A 1 89 ? 7.366 -6.428 4.570 1.00 0.44 89 ALA A N 17
ATOM 28809 C CA . ALA A 1 89 ? 6.739 -7.693 4.135 1.00 51.44 89 ALA A CA 17
ATOM 28810 C C . ALA A 1 89 ? 5.399 -7.456 3.419 1.00 53.24 89 ALA A C 17
ATOM 28811 O O . ALA A 1 89 ? 5.135 -8.055 2.363 1.00 32.01 89 ALA A O 17
ATOM 28818 N N . THR A 1 90 ? 4.562 -6.580 4.000 1.00 4.13 90 THR A N 17
ATOM 28819 C CA . THR A 1 90 ? 3.234 -6.263 3.443 1.00 22.33 90 THR A CA 17
ATOM 28820 C C . THR A 1 90 ? 3.364 -5.360 2.201 1.00 10.12 90 THR A C 17
ATOM 28821 O O . THR A 1 90 ? 2.547 -5.449 1.284 1.00 55.30 90 THR A O 17
ATOM 28832 N N . ALA A 1 91 ? 4.406 -4.512 2.173 1.00 44.22 91 ALA A N 17
ATOM 28833 C CA . ALA A 1 91 ? 4.722 -3.666 1.001 1.00 44.44 91 ALA A CA 17
ATOM 28834 C C . ALA A 1 91 ? 5.221 -4.511 -0.183 1.00 2.02 91 ALA A C 17
ATOM 28835 O O . ALA A 1 91 ? 4.954 -4.189 -1.339 1.00 63.13 91 ALA A O 17
ATOM 28842 N N . ASP A 1 92 ? 5.958 -5.582 0.153 1.00 32.04 92 ASP A N 17
ATOM 28843 C CA . ASP A 1 92 ? 6.495 -6.565 -0.811 1.00 62.30 92 ASP A CA 17
ATOM 28844 C C . ASP A 1 92 ? 5.339 -7.357 -1.435 1.00 60.04 92 ASP A C 17
ATOM 28845 O O . ASP A 1 92 ? 5.324 -7.624 -2.647 1.00 23.30 92 ASP A O 17
ATOM 28854 N N . ALA A 1 93 ? 4.365 -7.702 -0.576 1.00 14.24 93 ALA A N 17
ATOM 28855 C CA . ALA A 1 93 ? 3.133 -8.386 -0.983 1.00 42.14 93 ALA A CA 17
ATOM 28856 C C . ALA A 1 93 ? 2.321 -7.511 -1.954 1.00 14.23 93 ALA A C 17
ATOM 28857 O O . ALA A 1 93 ? 2.004 -7.948 -3.054 1.00 24.22 93 ALA A O 17
ATOM 28864 N N . VAL A 1 94 ? 2.047 -6.259 -1.540 1.00 10.33 94 VAL A N 17
ATOM 28865 C CA . VAL A 1 94 ? 1.260 -5.276 -2.324 1.00 62.14 94 VAL A CA 17
ATOM 28866 C C . VAL A 1 94 ? 1.987 -4.861 -3.617 1.00 53.03 94 VAL A C 17
ATOM 28867 O O . VAL A 1 94 ? 1.343 -4.603 -4.644 1.00 30.51 94 VAL A O 17
ATOM 28880 N N . GLY A 1 95 ? 3.323 -4.835 -3.565 1.00 74.54 95 GLY A N 17
ATOM 28881 C CA . GLY A 1 95 ? 4.141 -4.543 -4.742 1.00 22.34 95 GLY A CA 17
ATOM 28882 C C . GLY A 1 95 ? 4.013 -5.622 -5.805 1.00 35.02 95 GLY A C 17
ATOM 28883 O O . GLY A 1 95 ? 3.983 -5.331 -6.996 1.00 3.20 95 GLY A O 17
ATOM 28887 N N . ARG A 1 96 ? 3.916 -6.877 -5.349 1.00 51.30 96 ARG A N 17
ATOM 28888 C CA . ARG A 1 96 ? 3.663 -8.027 -6.223 1.00 44.41 96 ARG A CA 17
ATOM 28889 C C . ARG A 1 96 ? 2.165 -8.160 -6.581 1.00 24.43 96 ARG A C 17
ATOM 28890 O O . ARG A 1 96 ? 1.832 -8.710 -7.634 1.00 71.11 96 ARG A O 17
ATOM 28911 N N . THR A 1 97 ? 1.267 -7.644 -5.711 1.00 13.33 97 THR A N 17
ATOM 28912 C CA . THR A 1 97 ? -0.191 -7.708 -5.930 1.00 22.22 97 THR A CA 17
ATOM 28913 C C . THR A 1 97 ? -0.600 -6.764 -7.082 1.00 2.31 97 THR A C 17
ATOM 28914 O O . THR A 1 97 ? -1.386 -7.135 -7.962 1.00 23.04 97 THR A O 17
ATOM 28925 N N . LEU A 1 98 ? -0.019 -5.557 -7.075 1.00 54.42 98 LEU A N 17
ATOM 28926 C CA . LEU A 1 98 ? -0.281 -4.521 -8.092 1.00 62.14 98 LEU A CA 17
ATOM 28927 C C . LEU A 1 98 ? 0.644 -4.714 -9.316 1.00 13.14 98 LEU A C 17
ATOM 28928 O O . LEU A 1 98 ? 0.268 -4.400 -10.456 1.00 24.53 98 LEU A O 17
ATOM 28944 N N . GLY A 1 99 ? 1.848 -5.248 -9.059 1.00 1.35 99 GLY A N 17
ATOM 28945 C CA . GLY A 1 99 ? 2.888 -5.383 -10.083 1.00 21.13 99 GLY A CA 17
ATOM 28946 C C . GLY A 1 99 ? 3.727 -4.116 -10.222 1.00 10.11 99 GLY A C 17
ATOM 28947 O O . GLY A 1 99 ? 4.237 -3.815 -11.305 1.00 15.30 99 GLY A O 17
ATOM 28951 N N . ALA A 1 100 ? 3.867 -3.378 -9.105 1.00 4.21 100 ALA A N 17
ATOM 28952 C CA . ALA A 1 100 ? 4.615 -2.107 -9.044 1.00 60.43 100 ALA A CA 17
ATOM 28953 C C . ALA A 1 100 ? 5.952 -2.281 -8.303 1.00 32.11 100 ALA A C 17
ATOM 28954 O O . ALA A 1 100 ? 6.194 -3.311 -7.660 1.00 52.53 100 ALA A O 17
ATOM 28961 N N . ALA A 1 101 ? 6.818 -1.257 -8.417 1.00 45.32 101 ALA A N 17
ATOM 28962 C CA . ALA A 1 101 ? 8.125 -1.202 -7.730 1.00 75.10 101 ALA A CA 17
ATOM 28963 C C . ALA A 1 101 ? 7.946 -0.990 -6.217 1.00 41.51 101 ALA A C 17
ATOM 28964 O O . ALA A 1 101 ? 6.932 -0.449 -5.797 1.00 21.03 101 ALA A O 17
ATOM 28971 N N . VAL A 1 102 ? 8.926 -1.430 -5.405 1.00 32.01 102 VAL A N 17
ATOM 28972 C CA . VAL A 1 102 ? 8.915 -1.200 -3.942 1.00 13.12 102 VAL A CA 17
ATOM 28973 C C . VAL A 1 102 ? 10.151 -0.369 -3.512 1.00 43.33 102 VAL A C 17
ATOM 28974 O O . VAL A 1 102 ? 11.298 -0.779 -3.721 1.00 44.34 102 VAL A O 17
ATOM 28987 N N . GLU A 1 103 ? 9.910 0.817 -2.922 1.00 34.45 103 GLU A N 17
ATOM 28988 C CA . GLU A 1 103 ? 10.974 1.731 -2.480 1.00 22.23 103 GLU A CA 17
ATOM 28989 C C . GLU A 1 103 ? 10.990 1.857 -0.957 1.00 74.54 103 GLU A C 17
ATOM 28990 O O . GLU A 1 103 ? 9.947 1.797 -0.298 1.00 34.51 103 GLU A O 17
ATOM 29002 N N . LEU A 1 104 ? 12.201 2.067 -0.426 1.00 22.31 104 LEU A N 17
ATOM 29003 C CA . LEU A 1 104 ? 12.470 2.260 1.009 1.00 25.15 104 LEU A CA 17
ATOM 29004 C C . LEU A 1 104 ? 11.833 3.575 1.548 1.00 63.34 104 LEU A C 17
ATOM 29005 O O . LEU A 1 104 ? 11.012 4.225 0.878 1.00 32.34 104 LEU A O 17
ATOM 29021 N N . ARG A 1 105 ? 12.254 3.969 2.767 1.00 12.02 105 ARG A N 17
ATOM 29022 C CA . ARG A 1 105 ? 11.755 5.174 3.482 1.00 53.44 105 ARG A CA 17
ATOM 29023 C C . ARG A 1 105 ? 12.361 6.508 2.931 1.00 62.44 105 ARG A C 17
ATOM 29024 O O . ARG A 1 105 ? 12.442 7.487 3.673 1.00 54.23 105 ARG A O 17
ATOM 29045 N N . LEU A 1 106 ? 12.729 6.536 1.623 1.00 12.24 106 LEU A N 17
ATOM 29046 C CA . LEU A 1 106 ? 13.424 7.672 0.941 1.00 14.42 106 LEU A CA 17
ATOM 29047 C C . LEU A 1 106 ? 12.761 9.064 1.229 1.00 25.32 106 LEU A C 17
ATOM 29048 O O . LEU A 1 106 ? 11.585 9.099 1.564 1.00 14.31 106 LEU A O 17
ATOM 29064 N N . PRO A 1 107 ? 13.509 10.223 1.077 1.00 62.23 107 PRO A N 17
ATOM 29065 C CA . PRO A 1 107 ? 13.068 11.589 1.538 1.00 0.11 107 PRO A CA 17
ATOM 29066 C C . PRO A 1 107 ? 11.603 12.017 1.243 1.00 74.21 107 PRO A C 17
ATOM 29067 O O . PRO A 1 107 ? 11.072 12.879 1.944 1.00 11.41 107 PRO A O 17
ATOM 29078 N N . GLU A 1 108 ? 10.973 11.426 0.212 1.00 1.11 108 GLU A N 17
ATOM 29079 C CA . GLU A 1 108 ? 9.588 11.765 -0.201 1.00 25.43 108 GLU A CA 17
ATOM 29080 C C . GLU A 1 108 ? 8.537 11.319 0.840 1.00 45.14 108 GLU A C 17
ATOM 29081 O O . GLU A 1 108 ? 7.456 11.910 0.910 1.00 24.51 108 GLU A O 17
ATOM 29093 N N . LEU A 1 109 ? 8.894 10.331 1.688 1.00 41.13 109 LEU A N 17
ATOM 29094 C CA . LEU A 1 109 ? 8.022 9.838 2.798 1.00 42.31 109 LEU A CA 17
ATOM 29095 C C . LEU A 1 109 ? 7.776 10.938 3.869 1.00 12.23 109 LEU A C 17
ATOM 29096 O O . LEU A 1 109 ? 6.971 10.745 4.782 1.00 2.51 109 LEU A O 17
ATOM 29112 N N . SER A 1 110 ? 8.505 12.063 3.750 1.00 22.20 110 SER A N 17
ATOM 29113 C CA . SER A 1 110 ? 8.378 13.230 4.636 1.00 42.33 110 SER A CA 17
ATOM 29114 C C . SER A 1 110 ? 6.985 13.890 4.528 1.00 54.43 110 SER A C 17
ATOM 29115 O O . SER A 1 110 ? 6.394 14.276 5.536 1.00 74.54 110 SER A O 17
ATOM 29123 N N . ASP A 1 111 ? 6.471 14.014 3.296 1.00 3.52 111 ASP A N 17
ATOM 29124 C CA . ASP A 1 111 ? 5.205 14.732 3.021 1.00 11.23 111 ASP A CA 17
ATOM 29125 C C . ASP A 1 111 ? 3.976 13.849 3.320 1.00 22.43 111 ASP A C 17
ATOM 29126 O O . ASP A 1 111 ? 2.933 14.348 3.756 1.00 51.41 111 ASP A O 17
ATOM 29135 N N . GLN A 1 112 ? 4.114 12.536 3.087 1.00 12.11 112 GLN A N 17
ATOM 29136 C CA . GLN A 1 112 ? 3.052 11.544 3.339 1.00 35.33 112 GLN A CA 17
ATOM 29137 C C . GLN A 1 112 ? 3.200 11.003 4.781 1.00 44.11 112 GLN A C 17
ATOM 29138 O O . GLN A 1 112 ? 4.295 11.081 5.343 1.00 71.21 112 GLN A O 17
ATOM 29152 N N . PRO A 1 113 ? 2.113 10.446 5.411 1.00 21.24 113 PRO A N 17
ATOM 29153 C CA . PRO A 1 113 ? 2.237 9.713 6.697 1.00 34.24 113 PRO A CA 17
ATOM 29154 C C . PRO A 1 113 ? 3.172 8.478 6.541 1.00 14.40 113 PRO A C 17
ATOM 29155 O O . PRO A 1 113 ? 2.940 7.648 5.645 1.00 31.52 113 PRO A O 17
ATOM 29166 N N . PRO A 1 114 ? 4.250 8.356 7.387 1.00 32.23 114 PRO A N 17
ATOM 29167 C CA . PRO A 1 114 ? 5.304 7.316 7.219 1.00 40.52 114 PRO A CA 17
ATOM 29168 C C . PRO A 1 114 ? 4.762 5.876 7.418 1.00 4.24 114 PRO A C 17
ATOM 29169 O O . PRO A 1 114 ? 4.247 5.536 8.488 1.00 65.02 114 PRO A O 17
ATOM 29180 N N . GLY A 1 115 ? 4.869 5.060 6.360 1.00 75.13 115 GLY A N 17
ATOM 29181 C CA . GLY A 1 115 ? 4.442 3.660 6.382 1.00 32.01 115 GLY A CA 17
ATOM 29182 C C . GLY A 1 115 ? 4.377 3.094 4.979 1.00 21.03 115 GLY A C 17
ATOM 29183 O O . GLY A 1 115 ? 5.023 3.632 4.063 1.00 63.55 115 GLY A O 17
ATOM 29187 N N . VAL A 1 116 ? 3.602 2.006 4.799 1.00 54.23 116 VAL A N 17
ATOM 29188 C CA . VAL A 1 116 ? 3.379 1.414 3.472 1.00 1.11 116 VAL A CA 17
ATOM 29189 C C . VAL A 1 116 ? 2.329 2.236 2.725 1.00 41.53 116 VAL A C 17
ATOM 29190 O O . VAL A 1 116 ? 1.142 2.166 3.042 1.00 21.10 116 VAL A O 17
ATOM 29203 N N . ILE A 1 117 ? 2.784 3.029 1.749 1.00 12.34 117 ILE A N 17
ATOM 29204 C CA . ILE A 1 117 ? 1.908 3.813 0.874 1.00 74.42 117 ILE A CA 17
ATOM 29205 C C . ILE A 1 117 ? 2.078 3.316 -0.576 1.00 52.31 117 ILE A C 17
ATOM 29206 O O . ILE A 1 117 ? 3.115 3.525 -1.209 1.00 60.34 117 ILE A O 17
ATOM 29222 N N . VAL A 1 118 ? 1.066 2.613 -1.096 1.00 32.41 118 VAL A N 17
ATOM 29223 C CA . VAL A 1 118 ? 1.043 2.199 -2.496 1.00 52.22 118 VAL A CA 17
ATOM 29224 C C . VAL A 1 118 ? 0.420 3.327 -3.328 1.00 51.42 118 VAL A C 17
ATOM 29225 O O . VAL A 1 118 ? -0.793 3.569 -3.291 1.00 33.55 118 VAL A O 17
ATOM 29238 N N . VAL A 1 119 ? 1.294 4.036 -4.048 1.00 54.33 119 VAL A N 17
ATOM 29239 C CA . VAL A 1 119 ? 0.918 5.127 -4.932 1.00 41.13 119 VAL A CA 17
ATOM 29240 C C . VAL A 1 119 ? 0.692 4.543 -6.320 1.00 12.24 119 VAL A C 17
ATOM 29241 O O . VAL A 1 119 ? 1.605 3.954 -6.905 1.00 3.31 119 VAL A O 17
ATOM 29254 N N . VAL A 1 120 ? -0.541 4.655 -6.819 1.00 12.43 120 VAL A N 17
ATOM 29255 C CA . VAL A 1 120 ? -0.935 4.082 -8.103 1.00 12.22 120 VAL A CA 17
ATOM 29256 C C . VAL A 1 120 ? -1.154 5.211 -9.115 1.00 63.24 120 VAL A C 17
ATOM 29257 O O . VAL A 1 120 ? -1.904 6.167 -8.849 1.00 63.32 120 VAL A O 17
ATOM 29270 N N . THR A 1 121 ? -0.488 5.085 -10.265 1.00 22.01 121 THR A N 17
ATOM 29271 C CA . THR A 1 121 ? -0.682 5.943 -11.422 1.00 30.43 121 THR A CA 17
ATOM 29272 C C . THR A 1 121 ? -1.482 5.129 -12.448 1.00 20.21 121 THR A C 17
ATOM 29273 O O . THR A 1 121 ? -0.950 4.208 -13.071 1.00 63.10 121 THR A O 17
ATOM 29284 N N . GLY A 1 122 ? -2.777 5.425 -12.544 1.00 70.52 122 GLY A N 17
ATOM 29285 C CA . GLY A 1 122 ? -3.671 4.725 -13.463 1.00 32.14 122 GLY A CA 17
ATOM 29286 C C . GLY A 1 122 ? -3.529 5.210 -14.906 1.00 2.21 122 GLY A C 17
ATOM 29287 O O . GLY A 1 122 ? -3.660 4.394 -15.840 1.00 1.04 122 GLY A O 17
ATOM 29292 N N . GLY A 1 1 ? -42.075 -41.429 98.341 1.00 11.44 1 GLY A N 18
ATOM 29293 C CA . GLY A 1 1 ? -41.088 -42.274 97.633 1.00 74.30 1 GLY A CA 18
ATOM 29294 C C . GLY A 1 1 ? -39.799 -41.520 97.347 1.00 61.44 1 GLY A C 18
ATOM 29295 O O . GLY A 1 1 ? -39.761 -40.286 97.449 1.00 41.14 1 GLY A O 18
ATOM 29301 N N . SER A 1 2 ? -38.743 -42.270 96.990 1.00 1.31 2 SER A N 18
ATOM 29302 C CA . SER A 1 2 ? -37.425 -41.718 96.639 1.00 54.35 2 SER A CA 18
ATOM 29303 C C . SER A 1 2 ? -36.748 -42.621 95.593 1.00 61.34 2 SER A C 18
ATOM 29304 O O . SER A 1 2 ? -36.513 -43.810 95.854 1.00 41.12 2 SER A O 18
ATOM 29312 N N . SER A 1 3 ? -36.456 -42.046 94.412 1.00 50.21 3 SER A N 18
ATOM 29313 C CA . SER A 1 3 ? -35.821 -42.762 93.300 1.00 11.40 3 SER A CA 18
ATOM 29314 C C . SER A 1 3 ? -35.228 -41.732 92.299 1.00 70.00 3 SER A C 18
ATOM 29315 O O . SER A 1 3 ? -35.868 -41.404 91.290 1.00 14.03 3 SER A O 18
ATOM 29323 N N . PRO A 1 4 ? -34.013 -41.141 92.602 1.00 34.23 4 PRO A N 18
ATOM 29324 C CA . PRO A 1 4 ? -33.336 -40.171 91.712 1.00 63.04 4 PRO A CA 18
ATOM 29325 C C . PRO A 1 4 ? -32.624 -40.893 90.547 1.00 2.25 4 PRO A C 18
ATOM 29326 O O . PRO A 1 4 ? -31.435 -41.246 90.636 1.00 25.15 4 PRO A O 18
ATOM 29337 N N . ASN A 1 5 ? -33.383 -41.151 89.478 1.00 31.41 5 ASN A N 18
ATOM 29338 C CA . ASN A 1 5 ? -32.908 -41.899 88.309 1.00 72.31 5 ASN A CA 18
ATOM 29339 C C . ASN A 1 5 ? -32.194 -40.946 87.338 1.00 62.22 5 ASN A C 18
ATOM 29340 O O . ASN A 1 5 ? -32.839 -40.241 86.552 1.00 20.30 5 ASN A O 18
ATOM 29351 N N . SER A 1 6 ? -30.859 -40.897 87.447 1.00 72.51 6 SER A N 18
ATOM 29352 C CA . SER A 1 6 ? -29.978 -40.083 86.601 1.00 73.21 6 SER A CA 18
ATOM 29353 C C . SER A 1 6 ? -28.697 -40.888 86.303 1.00 62.31 6 SER A C 18
ATOM 29354 O O . SER A 1 6 ? -27.617 -40.623 86.849 1.00 20.32 6 SER A O 18
ATOM 29362 N N . GLU A 1 7 ? -28.873 -41.933 85.484 1.00 3.22 7 GLU A N 18
ATOM 29363 C CA . GLU A 1 7 ? -27.804 -42.898 85.133 1.00 12.53 7 GLU A CA 18
ATOM 29364 C C . GLU A 1 7 ? -27.051 -42.486 83.854 1.00 4.31 7 GLU A C 18
ATOM 29365 O O . GLU A 1 7 ? -26.023 -43.089 83.517 1.00 33.14 7 GLU A O 18
ATOM 29377 N N . ASP A 1 8 ? -27.573 -41.482 83.131 1.00 74.22 8 ASP A N 18
ATOM 29378 C CA . ASP A 1 8 ? -26.977 -40.996 81.873 1.00 11.02 8 ASP A CA 18
ATOM 29379 C C . ASP A 1 8 ? -26.833 -39.468 81.892 1.00 25.02 8 ASP A C 18
ATOM 29380 O O . ASP A 1 8 ? -25.735 -38.934 81.684 1.00 74.42 8 ASP A O 18
ATOM 29389 N N . ASP A 1 9 ? -27.968 -38.782 82.142 1.00 75.53 9 ASP A N 18
ATOM 29390 C CA . ASP A 1 9 ? -28.085 -37.303 82.147 1.00 74.14 9 ASP A CA 18
ATOM 29391 C C . ASP A 1 9 ? -27.853 -36.718 80.735 1.00 65.42 9 ASP A C 18
ATOM 29392 O O . ASP A 1 9 ? -28.810 -36.445 80.003 1.00 33.21 9 ASP A O 18
ATOM 29401 N N . SER A 1 10 ? -26.573 -36.567 80.362 1.00 24.04 10 SER A N 18
ATOM 29402 C CA . SER A 1 10 ? -26.162 -35.905 79.116 1.00 32.14 10 SER A CA 18
ATOM 29403 C C . SER A 1 10 ? -24.654 -36.106 78.885 1.00 44.33 10 SER A C 18
ATOM 29404 O O . SER A 1 10 ? -23.879 -36.180 79.852 1.00 32.32 10 SER A O 18
ATOM 29412 N N . SER A 1 11 ? -24.257 -36.165 77.604 1.00 32.41 11 SER A N 18
ATOM 29413 C CA . SER A 1 11 ? -22.856 -36.295 77.174 1.00 60.31 11 SER A CA 18
ATOM 29414 C C . SER A 1 11 ? -22.799 -36.084 75.653 1.00 75.40 11 SER A C 18
ATOM 29415 O O . SER A 1 11 ? -23.227 -36.958 74.883 1.00 20.23 11 SER A O 18
ATOM 29423 N N . ALA A 1 12 ? -22.288 -34.912 75.228 1.00 44.30 12 ALA A N 18
ATOM 29424 C CA . ALA A 1 12 ? -22.222 -34.524 73.807 1.00 20.41 12 ALA A CA 18
ATOM 29425 C C . ALA A 1 12 ? -21.195 -33.395 73.616 1.00 63.24 12 ALA A C 18
ATOM 29426 O O . ALA A 1 12 ? -21.217 -32.406 74.364 1.00 53.51 12 ALA A O 18
ATOM 29433 N N . ILE A 1 13 ? -20.308 -33.569 72.617 1.00 14.31 13 ILE A N 18
ATOM 29434 C CA . ILE A 1 13 ? -19.310 -32.567 72.202 1.00 44.13 13 ILE A CA 18
ATOM 29435 C C . ILE A 1 13 ? -18.669 -33.006 70.870 1.00 41.45 13 ILE A C 18
ATOM 29436 O O . ILE A 1 13 ? -18.261 -34.168 70.722 1.00 61.21 13 ILE A O 18
ATOM 29452 N N . SER A 1 14 ? -18.624 -32.073 69.903 1.00 34.33 14 SER A N 18
ATOM 29453 C CA . SER A 1 14 ? -17.994 -32.272 68.586 1.00 23.04 14 SER A CA 18
ATOM 29454 C C . SER A 1 14 ? -17.975 -30.927 67.843 1.00 3.12 14 SER A C 18
ATOM 29455 O O . SER A 1 14 ? -19.015 -30.271 67.730 1.00 62.44 14 SER A O 18
ATOM 29463 N N . THR A 1 15 ? -16.796 -30.521 67.345 1.00 3.40 15 THR A N 18
ATOM 29464 C CA . THR A 1 15 ? -16.629 -29.260 66.610 1.00 24.15 15 THR A CA 18
ATOM 29465 C C . THR A 1 15 ? -15.515 -29.424 65.548 1.00 30.50 15 THR A C 18
ATOM 29466 O O . THR A 1 15 ? -14.332 -29.588 65.880 1.00 44.43 15 THR A O 18
ATOM 29477 N N . MET A 1 16 ? -15.913 -29.425 64.264 1.00 15.14 16 MET A N 18
ATOM 29478 C CA . MET A 1 16 ? -15.011 -29.694 63.128 1.00 20.44 16 MET A CA 18
ATOM 29479 C C . MET A 1 16 ? -15.294 -28.681 61.997 1.00 54.42 16 MET A C 18
ATOM 29480 O O . MET A 1 16 ? -16.311 -28.790 61.302 1.00 11.45 16 MET A O 18
ATOM 29494 N N . THR A 1 17 ? -14.394 -27.691 61.844 1.00 53.43 17 THR A N 18
ATOM 29495 C CA . THR A 1 17 ? -14.481 -26.636 60.821 1.00 53.42 17 THR A CA 18
ATOM 29496 C C . THR A 1 17 ? -13.102 -26.436 60.157 1.00 11.44 17 THR A C 18
ATOM 29497 O O . THR A 1 17 ? -12.144 -26.057 60.840 1.00 40.50 17 THR A O 18
ATOM 29508 N N . THR A 1 18 ? -13.013 -26.745 58.845 1.00 61.04 18 THR A N 18
ATOM 29509 C CA . THR A 1 18 ? -11.842 -26.456 57.985 1.00 5.21 18 THR A CA 18
ATOM 29510 C C . THR A 1 18 ? -12.332 -26.184 56.540 1.00 21.10 18 THR A C 18
ATOM 29511 O O . THR A 1 18 ? -13.286 -26.820 56.069 1.00 33.35 18 THR A O 18
ATOM 29522 N N . THR A 1 19 ? -11.666 -25.232 55.863 1.00 50.41 19 THR A N 18
ATOM 29523 C CA . THR A 1 19 ? -11.953 -24.838 54.471 1.00 3.32 19 THR A CA 18
ATOM 29524 C C . THR A 1 19 ? -10.658 -24.285 53.831 1.00 32.32 19 THR A C 18
ATOM 29525 O O . THR A 1 19 ? -9.893 -23.563 54.496 1.00 43.14 19 THR A O 18
ATOM 29536 N N . THR A 1 20 ? -10.396 -24.671 52.560 1.00 51.34 20 THR A N 18
ATOM 29537 C CA . THR A 1 20 ? -9.181 -24.278 51.810 1.00 41.22 20 THR A CA 18
ATOM 29538 C C . THR A 1 20 ? -9.521 -24.055 50.313 1.00 35.21 20 THR A C 18
ATOM 29539 O O . THR A 1 20 ? -9.766 -25.021 49.574 1.00 61.20 20 THR A O 18
ATOM 29550 N N . ALA A 1 21 ? -9.552 -22.777 49.893 1.00 52.25 21 ALA A N 18
ATOM 29551 C CA . ALA A 1 21 ? -9.784 -22.371 48.491 1.00 71.14 21 ALA A CA 18
ATOM 29552 C C . ALA A 1 21 ? -9.216 -20.957 48.248 1.00 11.11 21 ALA A C 18
ATOM 29553 O O . ALA A 1 21 ? -9.257 -20.101 49.145 1.00 5.24 21 ALA A O 18
ATOM 29560 N N . ALA A 1 22 ? -8.673 -20.734 47.030 1.00 11.53 22 ALA A N 18
ATOM 29561 C CA . ALA A 1 22 ? -8.168 -19.420 46.586 1.00 4.14 22 ALA A CA 18
ATOM 29562 C C . ALA A 1 22 ? -8.428 -19.250 45.062 1.00 42.25 22 ALA A C 18
ATOM 29563 O O . ALA A 1 22 ? -7.746 -19.885 44.252 1.00 24.23 22 ALA A O 18
ATOM 29570 N N . PRO A 1 23 ? -9.435 -18.405 44.644 1.00 31.50 23 PRO A N 18
ATOM 29571 C CA . PRO A 1 23 ? -9.741 -18.156 43.216 1.00 10.22 23 PRO A CA 18
ATOM 29572 C C . PRO A 1 23 ? -8.818 -17.075 42.595 1.00 75.03 23 PRO A C 18
ATOM 29573 O O . PRO A 1 23 ? -8.869 -15.899 42.982 1.00 32.42 23 PRO A O 18
ATOM 29584 N N . THR A 1 24 ? -7.963 -17.485 41.637 1.00 12.34 24 THR A N 18
ATOM 29585 C CA . THR A 1 24 ? -7.048 -16.572 40.934 1.00 33.10 24 THR A CA 18
ATOM 29586 C C . THR A 1 24 ? -6.739 -17.109 39.516 1.00 62.41 24 THR A C 18
ATOM 29587 O O . THR A 1 24 ? -6.225 -18.225 39.349 1.00 2.13 24 THR A O 18
ATOM 29598 N N . SER A 1 25 ? -7.105 -16.308 38.497 1.00 1.24 25 SER A N 18
ATOM 29599 C CA . SER A 1 25 ? -6.871 -16.603 37.070 1.00 50.20 25 SER A CA 18
ATOM 29600 C C . SER A 1 25 ? -6.799 -15.282 36.284 1.00 72.32 25 SER A C 18
ATOM 29601 O O . SER A 1 25 ? -7.578 -14.361 36.557 1.00 22.22 25 SER A O 18
ATOM 29609 N N . THR A 1 26 ? -5.867 -15.199 35.314 1.00 45.22 26 THR A N 18
ATOM 29610 C CA . THR A 1 26 ? -5.671 -13.994 34.490 1.00 72.22 26 THR A CA 18
ATOM 29611 C C . THR A 1 26 ? -5.188 -14.383 33.070 1.00 74.14 26 THR A C 18
ATOM 29612 O O . THR A 1 26 ? -4.239 -15.165 32.917 1.00 30.21 26 THR A O 18
ATOM 29623 N N . SER A 1 27 ? -5.883 -13.861 32.040 1.00 15.33 27 SER A N 18
ATOM 29624 C CA . SER A 1 27 ? -5.549 -14.076 30.623 1.00 55.01 27 SER A CA 18
ATOM 29625 C C . SER A 1 27 ? -5.998 -12.843 29.808 1.00 24.21 27 SER A C 18
ATOM 29626 O O . SER A 1 27 ? -7.146 -12.768 29.346 1.00 12.22 27 SER A O 18
ATOM 29634 N N . VAL A 1 28 ? -5.090 -11.855 29.691 1.00 4.53 28 VAL A N 18
ATOM 29635 C CA . VAL A 1 28 ? -5.339 -10.588 28.964 1.00 53.42 28 VAL A CA 18
ATOM 29636 C C . VAL A 1 28 ? -5.042 -10.767 27.463 1.00 64.21 28 VAL A C 18
ATOM 29637 O O . VAL A 1 28 ? -4.090 -11.462 27.096 1.00 2.40 28 VAL A O 18
ATOM 29650 N N . LYS A 1 29 ? -5.881 -10.158 26.608 1.00 62.52 29 LYS A N 18
ATOM 29651 C CA . LYS A 1 29 ? -5.701 -10.165 25.140 1.00 24.33 29 LYS A CA 18
ATOM 29652 C C . LYS A 1 29 ? -4.850 -8.936 24.737 1.00 73.24 29 LYS A C 18
ATOM 29653 O O . LYS A 1 29 ? -5.280 -7.806 24.971 1.00 64.15 29 LYS A O 18
ATOM 29672 N N . PRO A 1 30 ? -3.609 -9.125 24.176 1.00 15.21 30 PRO A N 18
ATOM 29673 C CA . PRO A 1 30 ? -2.790 -8.007 23.649 1.00 11.22 30 PRO A CA 18
ATOM 29674 C C . PRO A 1 30 ? -3.366 -7.468 22.314 1.00 42.21 30 PRO A C 18
ATOM 29675 O O . PRO A 1 30 ? -3.743 -8.247 21.423 1.00 5.11 30 PRO A O 18
ATOM 29686 N N . ALA A 1 31 ? -3.439 -6.136 22.203 1.00 25.44 31 ALA A N 18
ATOM 29687 C CA . ALA A 1 31 ? -3.920 -5.431 21.005 1.00 25.33 31 ALA A CA 18
ATOM 29688 C C . ALA A 1 31 ? -3.213 -4.076 20.923 1.00 15.01 31 ALA A C 18
ATOM 29689 O O . ALA A 1 31 ? -3.275 -3.292 21.881 1.00 32.54 31 ALA A O 18
ATOM 29696 N N . ALA A 1 32 ? -2.528 -3.820 19.795 1.00 13.35 32 ALA A N 18
ATOM 29697 C CA . ALA A 1 32 ? -1.731 -2.595 19.591 1.00 54.02 32 ALA A CA 18
ATOM 29698 C C . ALA A 1 32 ? -1.351 -2.447 18.094 1.00 53.44 32 ALA A C 18
ATOM 29699 O O . ALA A 1 32 ? -1.173 -3.462 17.403 1.00 74.22 32 ALA A O 18
ATOM 29706 N N . PRO A 1 33 ? -1.237 -1.176 17.566 1.00 42.31 33 PRO A N 18
ATOM 29707 C CA . PRO A 1 33 ? -0.895 -0.912 16.144 1.00 21.42 33 PRO A CA 18
ATOM 29708 C C . PRO A 1 33 ? 0.535 -1.359 15.765 1.00 5.13 33 PRO A C 18
ATOM 29709 O O . PRO A 1 33 ? 1.454 -1.280 16.589 1.00 63.13 33 PRO A O 18
ATOM 29720 N N . ARG A 1 34 ? 0.706 -1.829 14.508 1.00 74.11 34 ARG A N 18
ATOM 29721 C CA . ARG A 1 34 ? 1.982 -2.360 14.000 1.00 53.21 34 ARG A CA 18
ATOM 29722 C C . ARG A 1 34 ? 2.272 -1.783 12.591 1.00 71.44 34 ARG A C 18
ATOM 29723 O O . ARG A 1 34 ? 3.081 -0.860 12.444 1.00 5.11 34 ARG A O 18
ATOM 29744 N N . ALA A 1 35 ? 1.565 -2.305 11.560 1.00 64.43 35 ALA A N 18
ATOM 29745 C CA . ALA A 1 35 ? 1.818 -1.965 10.141 1.00 33.32 35 ALA A CA 18
ATOM 29746 C C . ALA A 1 35 ? 0.621 -1.194 9.551 1.00 73.42 35 ALA A C 18
ATOM 29747 O O . ALA A 1 35 ? -0.421 -1.789 9.226 1.00 13.41 35 ALA A O 18
ATOM 29754 N N . GLU A 1 36 ? 0.770 0.139 9.446 1.00 25.14 36 GLU A N 18
ATOM 29755 C CA . GLU A 1 36 ? -0.227 1.035 8.833 1.00 2.44 36 GLU A CA 18
ATOM 29756 C C . GLU A 1 36 ? -0.048 1.017 7.309 1.00 20.33 36 GLU A C 18
ATOM 29757 O O . GLU A 1 36 ? 0.881 1.642 6.785 1.00 31.42 36 GLU A O 18
ATOM 29769 N N . VAL A 1 37 ? -0.916 0.259 6.622 1.00 34.04 37 VAL A N 18
ATOM 29770 C CA . VAL A 1 37 ? -0.928 0.165 5.151 1.00 64.14 37 VAL A CA 18
ATOM 29771 C C . VAL A 1 37 ? -1.957 1.167 4.596 1.00 51.15 37 VAL A C 18
ATOM 29772 O O . VAL A 1 37 ? -3.025 1.359 5.185 1.00 71.25 37 VAL A O 18
ATOM 29785 N N . ARG A 1 38 ? -1.601 1.823 3.488 1.00 60.30 38 ARG A N 18
ATOM 29786 C CA . ARG A 1 38 ? -2.437 2.842 2.843 1.00 61.30 38 ARG A CA 18
ATOM 29787 C C . ARG A 1 38 ? -2.128 2.881 1.340 1.00 14.22 38 ARG A C 18
ATOM 29788 O O . ARG A 1 38 ? -0.970 2.955 0.952 1.00 32.11 38 ARG A O 18
ATOM 29809 N N . VAL A 1 39 ? -3.170 2.807 0.505 1.00 3.13 39 VAL A N 18
ATOM 29810 C CA . VAL A 1 39 ? -3.050 2.881 -0.954 1.00 50.24 39 VAL A CA 18
ATOM 29811 C C . VAL A 1 39 ? -3.749 4.149 -1.423 1.00 30.44 39 VAL A C 18
ATOM 29812 O O . VAL A 1 39 ? -4.928 4.367 -1.071 1.00 70.35 39 VAL A O 18
ATOM 29825 N N . TYR A 1 40 ? -3.057 5.010 -2.198 1.00 2.32 40 TYR A N 18
ATOM 29826 C CA . TYR A 1 40 ? -3.722 6.148 -2.838 1.00 31.42 40 TYR A CA 18
ATOM 29827 C C . TYR A 1 40 ? -3.419 6.155 -4.342 1.00 52.23 40 TYR A C 18
ATOM 29828 O O . TYR A 1 40 ? -2.297 5.838 -4.781 1.00 3.51 40 TYR A O 18
ATOM 29846 N N . ASN A 1 41 ? -4.451 6.476 -5.115 1.00 64.01 41 ASN A N 18
ATOM 29847 C CA . ASN A 1 41 ? -4.334 6.810 -6.530 1.00 72.42 41 ASN A CA 18
ATOM 29848 C C . ASN A 1 41 ? -3.974 8.298 -6.646 1.00 44.23 41 ASN A C 18
ATOM 29849 O O . ASN A 1 41 ? -4.395 9.104 -5.813 1.00 65.04 41 ASN A O 18
ATOM 29860 N N . ILE A 1 42 ? -3.194 8.661 -7.662 1.00 41.10 42 ILE A N 18
ATOM 29861 C CA . ILE A 1 42 ? -2.837 10.071 -7.909 1.00 34.52 42 ILE A CA 18
ATOM 29862 C C . ILE A 1 42 ? -4.035 10.816 -8.565 1.00 10.21 42 ILE A C 18
ATOM 29863 O O . ILE A 1 42 ? -4.167 12.040 -8.445 1.00 41.53 42 ILE A O 18
ATOM 29879 N N . SER A 1 43 ? -4.928 10.051 -9.221 1.00 31.54 43 SER A N 18
ATOM 29880 C CA . SER A 1 43 ? -6.132 10.583 -9.881 1.00 3.50 43 SER A CA 18
ATOM 29881 C C . SER A 1 43 ? -7.394 9.969 -9.238 1.00 12.51 43 SER A C 18
ATOM 29882 O O . SER A 1 43 ? -8.254 10.691 -8.716 1.00 14.12 43 SER A O 18
ATOM 29890 N N . GLY A 1 44 ? -7.473 8.622 -9.255 1.00 52.20 44 GLY A N 18
ATOM 29891 C CA . GLY A 1 44 ? -8.626 7.893 -8.712 1.00 63.21 44 GLY A CA 18
ATOM 29892 C C . GLY A 1 44 ? -9.497 7.322 -9.809 1.00 14.12 44 GLY A C 18
ATOM 29893 O O . GLY A 1 44 ? -10.549 7.880 -10.134 1.00 2.33 44 GLY A O 18
ATOM 29897 N N . THR A 1 45 ? -9.029 6.218 -10.402 1.00 52.00 45 THR A N 18
ATOM 29898 C CA . THR A 1 45 ? -9.747 5.489 -11.465 1.00 21.12 45 THR A CA 18
ATOM 29899 C C . THR A 1 45 ? -9.491 3.976 -11.334 1.00 22.50 45 THR A C 18
ATOM 29900 O O . THR A 1 45 ? -10.396 3.161 -11.566 1.00 33.41 45 THR A O 18
ATOM 29911 N N . GLU A 1 46 ? -8.250 3.605 -10.959 1.00 42.32 46 GLU A N 18
ATOM 29912 C CA . GLU A 1 46 ? -7.859 2.207 -10.769 1.00 73.40 46 GLU A CA 18
ATOM 29913 C C . GLU A 1 46 ? -8.467 1.652 -9.461 1.00 14.33 46 GLU A C 18
ATOM 29914 O O . GLU A 1 46 ? -8.066 2.042 -8.361 1.00 21.21 46 GLU A O 18
ATOM 29926 N N . GLY A 1 47 ? -9.444 0.741 -9.620 1.00 43.23 47 GLY A N 18
ATOM 29927 C CA . GLY A 1 47 ? -10.131 0.108 -8.495 1.00 55.11 47 GLY A CA 18
ATOM 29928 C C . GLY A 1 47 ? -9.328 -1.040 -7.891 1.00 4.13 47 GLY A C 18
ATOM 29929 O O . GLY A 1 47 ? -9.505 -1.355 -6.711 1.00 4.44 47 GLY A O 18
ATOM 29933 N N . ALA A 1 48 ? -8.418 -1.645 -8.700 1.00 61.11 48 ALA A N 18
ATOM 29934 C CA . ALA A 1 48 ? -7.508 -2.723 -8.233 1.00 24.03 48 ALA A CA 18
ATOM 29935 C C . ALA A 1 48 ? -6.536 -2.194 -7.159 1.00 73.54 48 ALA A C 18
ATOM 29936 O O . ALA A 1 48 ? -6.041 -2.960 -6.325 1.00 64.23 48 ALA A O 18
ATOM 29943 N N . ALA A 1 49 ? -6.302 -0.867 -7.191 1.00 42.43 49 ALA A N 18
ATOM 29944 C CA . ALA A 1 49 ? -5.543 -0.145 -6.159 1.00 63.25 49 ALA A CA 18
ATOM 29945 C C . ALA A 1 49 ? -6.221 -0.291 -4.788 1.00 35.41 49 ALA A C 18
ATOM 29946 O O . ALA A 1 49 ? -5.599 -0.729 -3.817 1.00 20.23 49 ALA A O 18
ATOM 29953 N N . ALA A 1 50 ? -7.517 0.054 -4.742 1.00 65.04 50 ALA A N 18
ATOM 29954 C CA . ALA A 1 50 ? -8.322 -0.031 -3.507 1.00 63.44 50 ALA A CA 18
ATOM 29955 C C . ALA A 1 50 ? -8.555 -1.496 -3.080 1.00 33.11 50 ALA A C 18
ATOM 29956 O O . ALA A 1 50 ? -8.703 -1.787 -1.890 1.00 1.21 50 ALA A O 18
ATOM 29963 N N . ARG A 1 51 ? -8.542 -2.403 -4.079 1.00 13.13 51 ARG A N 18
ATOM 29964 C CA . ARG A 1 51 ? -8.817 -3.844 -3.903 1.00 52.43 51 ARG A CA 18
ATOM 29965 C C . ARG A 1 51 ? -7.696 -4.521 -3.083 1.00 54.35 51 ARG A C 18
ATOM 29966 O O . ARG A 1 51 ? -7.980 -5.415 -2.280 1.00 21.04 51 ARG A O 18
ATOM 29987 N N . THR A 1 52 ? -6.427 -4.077 -3.278 1.00 3.31 52 THR A N 18
ATOM 29988 C CA . THR A 1 52 ? -5.266 -4.667 -2.582 1.00 70.35 52 THR A CA 18
ATOM 29989 C C . THR A 1 52 ? -5.378 -4.483 -1.053 1.00 41.41 52 THR A C 18
ATOM 29990 O O . THR A 1 52 ? -5.342 -5.464 -0.305 1.00 23.41 52 THR A O 18
ATOM 30001 N N . ALA A 1 53 ? -5.584 -3.224 -0.605 1.00 70.31 53 ALA A N 18
ATOM 30002 C CA . ALA A 1 53 ? -5.713 -2.905 0.840 1.00 30.12 53 ALA A CA 18
ATOM 30003 C C . ALA A 1 53 ? -7.025 -3.476 1.425 1.00 40.11 53 ALA A C 18
ATOM 30004 O O . ALA A 1 53 ? -7.077 -3.842 2.600 1.00 4.33 53 ALA A O 18
ATOM 30011 N N . ASP A 1 54 ? -8.067 -3.571 0.571 1.00 54.13 54 ASP A N 18
ATOM 30012 C CA . ASP A 1 54 ? -9.369 -4.187 0.932 1.00 24.34 54 ASP A CA 18
ATOM 30013 C C . ASP A 1 54 ? -9.169 -5.685 1.271 1.00 64.32 54 ASP A C 18
ATOM 30014 O O . ASP A 1 54 ? -9.762 -6.211 2.221 1.00 24.42 54 ASP A O 18
ATOM 30023 N N . ARG A 1 55 ? -8.295 -6.346 0.493 1.00 42.33 55 ARG A N 18
ATOM 30024 C CA . ARG A 1 55 ? -7.968 -7.774 0.681 1.00 62.52 55 ARG A CA 18
ATOM 30025 C C . ARG A 1 55 ? -7.051 -7.958 1.911 1.00 61.35 55 ARG A C 18
ATOM 30026 O O . ARG A 1 55 ? -7.144 -8.965 2.622 1.00 74.21 55 ARG A O 18
ATOM 30047 N N . LEU A 1 56 ? -6.176 -6.963 2.157 1.00 30.24 56 LEU A N 18
ATOM 30048 C CA . LEU A 1 56 ? -5.300 -6.924 3.353 1.00 4.10 56 LEU A CA 18
ATOM 30049 C C . LEU A 1 56 ? -6.125 -6.697 4.637 1.00 35.40 56 LEU A C 18
ATOM 30050 O O . LEU A 1 56 ? -5.696 -7.091 5.730 1.00 25.44 56 LEU A O 18
ATOM 30066 N N . LYS A 1 57 ? -7.299 -6.052 4.489 1.00 63.33 57 LYS A N 18
ATOM 30067 C CA . LYS A 1 57 ? -8.266 -5.892 5.588 1.00 53.21 57 LYS A CA 18
ATOM 30068 C C . LYS A 1 57 ? -8.746 -7.300 6.009 1.00 31.12 57 LYS A C 18
ATOM 30069 O O . LYS A 1 57 ? -8.729 -7.648 7.189 1.00 22.24 57 LYS A O 18
ATOM 30088 N N . ALA A 1 58 ? -9.090 -8.118 4.994 1.00 20.24 58 ALA A N 18
ATOM 30089 C CA . ALA A 1 58 ? -9.534 -9.514 5.183 1.00 3.33 58 ALA A CA 18
ATOM 30090 C C . ALA A 1 58 ? -8.382 -10.398 5.719 1.00 60.20 58 ALA A C 18
ATOM 30091 O O . ALA A 1 58 ? -8.624 -11.369 6.441 1.00 51.22 58 ALA A O 18
ATOM 30098 N N . ALA A 1 59 ? -7.133 -10.023 5.364 1.00 40.43 59 ALA A N 18
ATOM 30099 C CA . ALA A 1 59 ? -5.907 -10.715 5.831 1.00 22.11 59 ALA A CA 18
ATOM 30100 C C . ALA A 1 59 ? -5.551 -10.324 7.287 1.00 13.53 59 ALA A C 18
ATOM 30101 O O . ALA A 1 59 ? -4.758 -11.010 7.944 1.00 22.50 59 ALA A O 18
ATOM 30108 N N . GLY A 1 60 ? -6.138 -9.208 7.772 1.00 33.32 60 GLY A N 18
ATOM 30109 C CA . GLY A 1 60 ? -6.046 -8.816 9.187 1.00 44.21 60 GLY A CA 18
ATOM 30110 C C . GLY A 1 60 ? -4.818 -7.961 9.515 1.00 32.25 60 GLY A C 18
ATOM 30111 O O . GLY A 1 60 ? -4.215 -8.116 10.581 1.00 12.34 60 GLY A O 18
ATOM 30115 N N . PHE A 1 61 ? -4.445 -7.067 8.586 1.00 33.10 61 PHE A N 18
ATOM 30116 C CA . PHE A 1 61 ? -3.395 -6.046 8.821 1.00 52.51 61 PHE A CA 18
ATOM 30117 C C . PHE A 1 61 ? -3.961 -4.887 9.647 1.00 61.21 61 PHE A C 18
ATOM 30118 O O . PHE A 1 61 ? -5.184 -4.717 9.718 1.00 53.21 61 PHE A O 18
ATOM 30135 N N . THR A 1 62 ? -3.059 -4.121 10.291 1.00 62.14 62 THR A N 18
ATOM 30136 C CA . THR A 1 62 ? -3.426 -3.137 11.327 1.00 54.02 62 THR A CA 18
ATOM 30137 C C . THR A 1 62 ? -4.361 -2.048 10.756 1.00 3.40 62 THR A C 18
ATOM 30138 O O . THR A 1 62 ? -5.546 -1.983 11.103 1.00 44.21 62 THR A O 18
ATOM 30149 N N . VAL A 1 63 ? -3.811 -1.206 9.879 1.00 31.52 63 VAL A N 18
ATOM 30150 C CA . VAL A 1 63 ? -4.578 -0.195 9.144 1.00 44.12 63 VAL A CA 18
ATOM 30151 C C . VAL A 1 63 ? -4.493 -0.534 7.657 1.00 51.41 63 VAL A C 18
ATOM 30152 O O . VAL A 1 63 ? -3.441 -0.966 7.186 1.00 64.12 63 VAL A O 18
ATOM 30165 N N . THR A 1 64 ? -5.621 -0.408 6.949 1.00 45.44 64 THR A N 18
ATOM 30166 C CA . THR A 1 64 ? -5.703 -0.565 5.496 1.00 62.40 64 THR A CA 18
ATOM 30167 C C . THR A 1 64 ? -6.585 0.569 4.965 1.00 12.31 64 THR A C 18
ATOM 30168 O O . THR A 1 64 ? -7.819 0.507 5.028 1.00 63.22 64 THR A O 18
ATOM 30179 N N . ASP A 1 65 ? -5.935 1.643 4.513 1.00 74.35 65 ASP A N 18
ATOM 30180 C CA . ASP A 1 65 ? -6.612 2.854 4.045 1.00 2.41 65 ASP A CA 18
ATOM 30181 C C . ASP A 1 65 ? -6.604 2.858 2.515 1.00 62.13 65 ASP A C 18
ATOM 30182 O O . ASP A 1 65 ? -5.671 2.345 1.897 1.00 62.34 65 ASP A O 18
ATOM 30191 N N . VAL A 1 66 ? -7.671 3.396 1.923 1.00 72.24 66 VAL A N 18
ATOM 30192 C CA . VAL A 1 66 ? -7.836 3.507 0.466 1.00 1.41 66 VAL A CA 18
ATOM 30193 C C . VAL A 1 66 ? -8.332 4.927 0.128 1.00 61.23 66 VAL A C 18
ATOM 30194 O O . VAL A 1 66 ? -9.214 5.457 0.822 1.00 32.11 66 VAL A O 18
ATOM 30207 N N . GLY A 1 67 ? -7.738 5.556 -0.900 1.00 21.32 67 GLY A N 18
ATOM 30208 C CA . GLY A 1 67 ? -8.209 6.859 -1.366 1.00 12.22 67 GLY A CA 18
ATOM 30209 C C . GLY A 1 67 ? -7.524 7.294 -2.647 1.00 52.33 67 GLY A C 18
ATOM 30210 O O . GLY A 1 67 ? -6.928 6.466 -3.348 1.00 3.45 67 GLY A O 18
ATOM 30214 N N . ASN A 1 68 ? -7.645 8.590 -2.964 1.00 51.43 68 ASN A N 18
ATOM 30215 C CA . ASN A 1 68 ? -6.976 9.221 -4.106 1.00 60.51 68 ASN A CA 18
ATOM 30216 C C . ASN A 1 68 ? -6.626 10.664 -3.721 1.00 10.02 68 ASN A C 18
ATOM 30217 O O . ASN A 1 68 ? -7.512 11.454 -3.377 1.00 10.14 68 ASN A O 18
ATOM 30228 N N . LEU A 1 69 ? -5.319 10.993 -3.718 1.00 54.21 69 LEU A N 18
ATOM 30229 C CA . LEU A 1 69 ? -4.822 12.293 -3.250 1.00 31.52 69 LEU A CA 18
ATOM 30230 C C . LEU A 1 69 ? -3.798 12.817 -4.258 1.00 51.42 69 LEU A C 18
ATOM 30231 O O . LEU A 1 69 ? -3.024 12.038 -4.830 1.00 43.43 69 LEU A O 18
ATOM 30247 N N . SER A 1 70 ? -3.806 14.136 -4.473 1.00 10.42 70 SER A N 18
ATOM 30248 C CA . SER A 1 70 ? -2.868 14.794 -5.387 1.00 45.35 70 SER A CA 18
ATOM 30249 C C . SER A 1 70 ? -1.566 15.129 -4.622 1.00 31.33 70 SER A C 18
ATOM 30250 O O . SER A 1 70 ? -1.496 16.128 -3.891 1.00 14.45 70 SER A O 18
ATOM 30258 N N . LEU A 1 71 ? -0.565 14.246 -4.764 1.00 33.31 71 LEU A N 18
ATOM 30259 C CA . LEU A 1 71 ? 0.791 14.427 -4.219 1.00 30.43 71 LEU A CA 18
ATOM 30260 C C . LEU A 1 71 ? 1.753 14.722 -5.390 1.00 65.45 71 LEU A C 18
ATOM 30261 O O . LEU A 1 71 ? 1.990 13.840 -6.214 1.00 73.11 71 LEU A O 18
ATOM 30277 N N . PRO A 1 72 ? 2.305 15.974 -5.510 1.00 53.14 72 PRO A N 18
ATOM 30278 C CA . PRO A 1 72 ? 3.283 16.313 -6.584 1.00 22.14 72 PRO A CA 18
ATOM 30279 C C . PRO A 1 72 ? 4.667 15.629 -6.392 1.00 32.41 72 PRO A C 18
ATOM 30280 O O . PRO A 1 72 ? 5.485 15.606 -7.325 1.00 14.23 72 PRO A O 18
ATOM 30291 N N . ASP A 1 73 ? 4.909 15.060 -5.192 1.00 73.02 73 ASP A N 18
ATOM 30292 C CA . ASP A 1 73 ? 6.199 14.400 -4.863 1.00 15.34 73 ASP A CA 18
ATOM 30293 C C . ASP A 1 73 ? 6.302 13.002 -5.502 1.00 63.41 73 ASP A C 18
ATOM 30294 O O . ASP A 1 73 ? 7.415 12.492 -5.682 1.00 74.20 73 ASP A O 18
ATOM 30303 N N . VAL A 1 74 ? 5.149 12.382 -5.857 1.00 1.43 74 VAL A N 18
ATOM 30304 C CA . VAL A 1 74 ? 5.120 11.095 -6.590 1.00 43.04 74 VAL A CA 18
ATOM 30305 C C . VAL A 1 74 ? 4.209 11.228 -7.835 1.00 54.44 74 VAL A C 18
ATOM 30306 O O . VAL A 1 74 ? 3.171 11.897 -7.794 1.00 45.04 74 VAL A O 18
ATOM 30319 N N . ALA A 1 75 ? 4.616 10.591 -8.946 1.00 34.04 75 ALA A N 18
ATOM 30320 C CA . ALA A 1 75 ? 3.925 10.662 -10.245 1.00 23.24 75 ALA A CA 18
ATOM 30321 C C . ALA A 1 75 ? 4.031 9.311 -10.971 1.00 10.40 75 ALA A C 18
ATOM 30322 O O . ALA A 1 75 ? 3.867 9.229 -12.194 1.00 61.23 75 ALA A O 18
ATOM 30329 N N . ALA A 1 76 ? 4.266 8.236 -10.194 1.00 63.13 76 ALA A N 18
ATOM 30330 C CA . ALA A 1 76 ? 4.529 6.891 -10.725 1.00 72.04 76 ALA A CA 18
ATOM 30331 C C . ALA A 1 76 ? 3.943 5.839 -9.774 1.00 12.32 76 ALA A C 18
ATOM 30332 O O . ALA A 1 76 ? 3.863 6.077 -8.561 1.00 21.23 76 ALA A O 18
ATOM 30339 N N . THR A 1 77 ? 3.517 4.691 -10.330 1.00 60.44 77 THR A N 18
ATOM 30340 C CA . THR A 1 77 ? 2.976 3.581 -9.539 1.00 73.44 77 THR A CA 18
ATOM 30341 C C . THR A 1 77 ? 4.132 2.813 -8.852 1.00 23.33 77 THR A C 18
ATOM 30342 O O . THR A 1 77 ? 4.901 2.077 -9.491 1.00 10.14 77 THR A O 18
ATOM 30353 N N . THR A 1 78 ? 4.287 3.060 -7.543 1.00 14.15 78 THR A N 18
ATOM 30354 C CA . THR A 1 78 ? 5.376 2.499 -6.728 1.00 60.20 78 THR A CA 18
ATOM 30355 C C . THR A 1 78 ? 4.923 2.356 -5.268 1.00 42.54 78 THR A C 18
ATOM 30356 O O . THR A 1 78 ? 4.254 3.241 -4.735 1.00 42.43 78 THR A O 18
ATOM 30367 N N . VAL A 1 79 ? 5.317 1.251 -4.632 1.00 21.34 79 VAL A N 18
ATOM 30368 C CA . VAL A 1 79 ? 5.038 0.979 -3.221 1.00 11.32 79 VAL A CA 18
ATOM 30369 C C . VAL A 1 79 ? 6.254 1.395 -2.377 1.00 10.13 79 VAL A C 18
ATOM 30370 O O . VAL A 1 79 ? 7.326 0.793 -2.486 1.00 64.14 79 VAL A O 18
ATOM 30383 N N . TYR A 1 80 ? 6.068 2.414 -1.534 1.00 63.33 80 TYR A N 18
ATOM 30384 C CA . TYR A 1 80 ? 7.099 2.942 -0.637 1.00 61.44 80 TYR A CA 18
ATOM 30385 C C . TYR A 1 80 ? 6.865 2.368 0.763 1.00 3.02 80 TYR A C 18
ATOM 30386 O O . TYR A 1 80 ? 5.731 2.385 1.252 1.00 70.23 80 TYR A O 18
ATOM 30404 N N . TYR A 1 81 ? 7.925 1.871 1.396 1.00 71.35 81 TYR A N 18
ATOM 30405 C CA . TYR A 1 81 ? 7.841 1.229 2.723 1.00 45.33 81 TYR A CA 18
ATOM 30406 C C . TYR A 1 81 ? 8.980 1.661 3.636 1.00 55.24 81 TYR A C 18
ATOM 30407 O O . TYR A 1 81 ? 9.975 2.220 3.184 1.00 72.04 81 TYR A O 18
ATOM 30425 N N . THR A 1 82 ? 8.816 1.365 4.926 1.00 51.21 82 THR A N 18
ATOM 30426 C CA . THR A 1 82 ? 9.911 1.317 5.900 1.00 20.45 82 THR A CA 18
ATOM 30427 C C . THR A 1 82 ? 10.176 -0.165 6.231 1.00 4.32 82 THR A C 18
ATOM 30428 O O . THR A 1 82 ? 9.257 -0.993 6.152 1.00 41.40 82 THR A O 18
ATOM 30439 N N . GLU A 1 83 ? 11.434 -0.505 6.543 1.00 63.14 83 GLU A N 18
ATOM 30440 C CA . GLU A 1 83 ? 11.837 -1.900 6.873 1.00 42.13 83 GLU A CA 18
ATOM 30441 C C . GLU A 1 83 ? 11.886 -2.135 8.387 1.00 31.24 83 GLU A C 18
ATOM 30442 O O . GLU A 1 83 ? 12.352 -3.188 8.841 1.00 11.33 83 GLU A O 18
ATOM 30454 N N . VAL A 1 84 ? 11.393 -1.154 9.153 1.00 1.52 84 VAL A N 18
ATOM 30455 C CA . VAL A 1 84 ? 11.248 -1.271 10.608 1.00 0.42 84 VAL A CA 18
ATOM 30456 C C . VAL A 1 84 ? 10.154 -2.307 10.929 1.00 52.42 84 VAL A C 18
ATOM 30457 O O . VAL A 1 84 ? 9.200 -2.443 10.158 1.00 42.32 84 VAL A O 18
ATOM 30470 N N . GLU A 1 85 ? 10.376 -3.081 12.004 1.00 72.03 85 GLU A N 18
ATOM 30471 C CA . GLU A 1 85 ? 9.403 -4.025 12.571 1.00 33.44 85 GLU A CA 18
ATOM 30472 C C . GLU A 1 85 ? 9.026 -5.144 11.565 1.00 64.34 85 GLU A C 18
ATOM 30473 O O . GLU A 1 85 ? 9.622 -6.231 11.597 1.00 30.21 85 GLU A O 18
ATOM 30485 N N . GLY A 1 86 ? 8.073 -4.851 10.659 1.00 21.34 86 GLY A N 18
ATOM 30486 C CA . GLY A 1 86 ? 7.635 -5.802 9.638 1.00 63.14 86 GLY A CA 18
ATOM 30487 C C . GLY A 1 86 ? 6.769 -5.140 8.577 1.00 32.13 86 GLY A C 18
ATOM 30488 O O . GLY A 1 86 ? 5.808 -5.750 8.082 1.00 61.30 86 GLY A O 18
ATOM 30492 N N . GLU A 1 87 ? 7.116 -3.886 8.204 1.00 15.21 87 GLU A N 18
ATOM 30493 C CA . GLU A 1 87 ? 6.307 -3.084 7.261 1.00 50.21 87 GLU A CA 18
ATOM 30494 C C . GLU A 1 87 ? 6.638 -3.432 5.797 1.00 62.13 87 GLU A C 18
ATOM 30495 O O . GLU A 1 87 ? 5.741 -3.466 4.953 1.00 42.11 87 GLU A O 18
ATOM 30507 N N . ARG A 1 88 ? 7.918 -3.730 5.491 1.00 3.02 88 ARG A N 18
ATOM 30508 C CA . ARG A 1 88 ? 8.322 -4.099 4.111 1.00 54.41 88 ARG A CA 18
ATOM 30509 C C . ARG A 1 88 ? 7.597 -5.383 3.637 1.00 2.34 88 ARG A C 18
ATOM 30510 O O . ARG A 1 88 ? 7.358 -5.552 2.445 1.00 24.31 88 ARG A O 18
ATOM 30531 N N . ALA A 1 89 ? 7.211 -6.249 4.601 1.00 70.34 89 ALA A N 18
ATOM 30532 C CA . ALA A 1 89 ? 6.532 -7.534 4.324 1.00 20.51 89 ALA A CA 18
ATOM 30533 C C . ALA A 1 89 ? 5.155 -7.327 3.647 1.00 2.54 89 ALA A C 18
ATOM 30534 O O . ALA A 1 89 ? 4.825 -8.019 2.682 1.00 11.35 89 ALA A O 18
ATOM 30541 N N . THR A 1 90 ? 4.382 -6.335 4.137 1.00 10.24 90 THR A N 18
ATOM 30542 C CA . THR A 1 90 ? 3.023 -6.056 3.626 1.00 42.20 90 THR A CA 18
ATOM 30543 C C . THR A 1 90 ? 3.092 -5.213 2.337 1.00 5.23 90 THR A C 18
ATOM 30544 O O . THR A 1 90 ? 2.180 -5.247 1.501 1.00 13.25 90 THR A O 18
ATOM 30555 N N . ALA A 1 91 ? 4.208 -4.476 2.190 1.00 23.51 91 ALA A N 18
ATOM 30556 C CA . ALA A 1 91 ? 4.524 -3.693 0.981 1.00 71.10 91 ALA A CA 18
ATOM 30557 C C . ALA A 1 91 ? 4.993 -4.593 -0.168 1.00 14.53 91 ALA A C 18
ATOM 30558 O O . ALA A 1 91 ? 4.792 -4.288 -1.346 1.00 32.14 91 ALA A O 18
ATOM 30565 N N . ASP A 1 92 ? 5.654 -5.688 0.222 1.00 73.02 92 ASP A N 18
ATOM 30566 C CA . ASP A 1 92 ? 6.149 -6.737 -0.693 1.00 54.23 92 ASP A CA 18
ATOM 30567 C C . ASP A 1 92 ? 4.964 -7.477 -1.317 1.00 41.01 92 ASP A C 18
ATOM 30568 O O . ASP A 1 92 ? 4.920 -7.700 -2.535 1.00 24.41 92 ASP A O 18
ATOM 30577 N N . ALA A 1 93 ? 3.995 -7.822 -0.446 1.00 1.03 93 ALA A N 18
ATOM 30578 C CA . ALA A 1 93 ? 2.761 -8.514 -0.836 1.00 53.33 93 ALA A CA 18
ATOM 30579 C C . ALA A 1 93 ? 2.013 -7.737 -1.941 1.00 33.43 93 ALA A C 18
ATOM 30580 O O . ALA A 1 93 ? 1.805 -8.257 -3.042 1.00 2.10 93 ALA A O 18
ATOM 30587 N N . VAL A 1 94 ? 1.691 -6.469 -1.645 1.00 34.33 94 VAL A N 18
ATOM 30588 C CA . VAL A 1 94 ? 0.929 -5.595 -2.557 1.00 35.24 94 VAL A CA 18
ATOM 30589 C C . VAL A 1 94 ? 1.761 -5.175 -3.769 1.00 1.43 94 VAL A C 18
ATOM 30590 O O . VAL A 1 94 ? 1.232 -5.084 -4.879 1.00 34.40 94 VAL A O 18
ATOM 30603 N N . GLY A 1 95 ? 3.064 -4.930 -3.544 1.00 54.15 95 GLY A N 18
ATOM 30604 C CA . GLY A 1 95 ? 3.995 -4.575 -4.625 1.00 62.34 95 GLY A CA 18
ATOM 30605 C C . GLY A 1 95 ? 3.978 -5.583 -5.759 1.00 42.31 95 GLY A C 18
ATOM 30606 O O . GLY A 1 95 ? 4.057 -5.216 -6.943 1.00 2.45 95 GLY A O 18
ATOM 30610 N N . ARG A 1 96 ? 3.798 -6.857 -5.374 1.00 21.23 96 ARG A N 18
ATOM 30611 C CA . ARG A 1 96 ? 3.759 -7.979 -6.317 1.00 2.43 96 ARG A CA 18
ATOM 30612 C C . ARG A 1 96 ? 2.330 -8.166 -6.868 1.00 63.42 96 ARG A C 18
ATOM 30613 O O . ARG A 1 96 ? 2.165 -8.548 -8.028 1.00 52.42 96 ARG A O 18
ATOM 30634 N N . THR A 1 97 ? 1.300 -7.865 -6.029 1.00 0.23 97 THR A N 18
ATOM 30635 C CA . THR A 1 97 ? -0.131 -8.010 -6.411 1.00 25.43 97 THR A CA 18
ATOM 30636 C C . THR A 1 97 ? -0.491 -7.016 -7.536 1.00 13.02 97 THR A C 18
ATOM 30637 O O . THR A 1 97 ? -1.186 -7.360 -8.502 1.00 42.42 97 THR A O 18
ATOM 30648 N N . LEU A 1 98 ? 0.040 -5.796 -7.394 1.00 60.00 98 LEU A N 18
ATOM 30649 C CA . LEU A 1 98 ? -0.157 -4.701 -8.354 1.00 10.40 98 LEU A CA 18
ATOM 30650 C C . LEU A 1 98 ? 0.851 -4.832 -9.516 1.00 63.11 98 LEU A C 18
ATOM 30651 O O . LEU A 1 98 ? 0.577 -4.407 -10.642 1.00 11.14 98 LEU A O 18
ATOM 30667 N N . GLY A 1 99 ? 2.019 -5.437 -9.214 1.00 30.51 99 GLY A N 18
ATOM 30668 C CA . GLY A 1 99 ? 3.085 -5.646 -10.205 1.00 63.43 99 GLY A CA 18
ATOM 30669 C C . GLY A 1 99 ? 3.858 -4.369 -10.512 1.00 24.34 99 GLY A C 18
ATOM 30670 O O . GLY A 1 99 ? 4.498 -4.257 -11.566 1.00 1.22 99 GLY A O 18
ATOM 30674 N N . ALA A 1 100 ? 3.798 -3.410 -9.572 1.00 24.14 100 ALA A N 18
ATOM 30675 C CA . ALA A 1 100 ? 4.461 -2.101 -9.693 1.00 2.31 100 ALA A CA 18
ATOM 30676 C C . ALA A 1 100 ? 5.895 -2.166 -9.136 1.00 53.04 100 ALA A C 18
ATOM 30677 O O . ALA A 1 100 ? 6.390 -3.249 -8.812 1.00 21.32 100 ALA A O 18
ATOM 30684 N N . ALA A 1 101 ? 6.558 -1.002 -9.045 1.00 24.55 101 ALA A N 18
ATOM 30685 C CA . ALA A 1 101 ? 7.902 -0.892 -8.453 1.00 13.33 101 ALA A CA 18
ATOM 30686 C C . ALA A 1 101 ? 7.801 -0.891 -6.913 1.00 31.42 101 ALA A C 18
ATOM 30687 O O . ALA A 1 101 ? 6.726 -0.641 -6.358 1.00 13.21 101 ALA A O 18
ATOM 30694 N N . VAL A 1 102 ? 8.922 -1.183 -6.234 1.00 2.35 102 VAL A N 18
ATOM 30695 C CA . VAL A 1 102 ? 9.026 -1.143 -4.759 1.00 51.35 102 VAL A CA 18
ATOM 30696 C C . VAL A 1 102 ? 10.272 -0.317 -4.364 1.00 4.14 102 VAL A C 18
ATOM 30697 O O . VAL A 1 102 ? 11.389 -0.579 -4.843 1.00 22.12 102 VAL A O 18
ATOM 30710 N N . GLU A 1 103 ? 10.058 0.717 -3.534 1.00 25.51 103 GLU A N 18
ATOM 30711 C CA . GLU A 1 103 ? 11.118 1.621 -3.053 1.00 12.44 103 GLU A CA 18
ATOM 30712 C C . GLU A 1 103 ? 11.071 1.756 -1.522 1.00 40.12 103 GLU A C 18
ATOM 30713 O O . GLU A 1 103 ? 10.036 1.527 -0.876 1.00 60.33 103 GLU A O 18
ATOM 30725 N N . LEU A 1 104 ? 12.223 2.166 -0.975 1.00 51.32 104 LEU A N 18
ATOM 30726 C CA . LEU A 1 104 ? 12.491 2.195 0.468 1.00 43.12 104 LEU A CA 18
ATOM 30727 C C . LEU A 1 104 ? 11.895 3.470 1.119 1.00 21.52 104 LEU A C 18
ATOM 30728 O O . LEU A 1 104 ? 11.018 4.122 0.530 1.00 24.44 104 LEU A O 18
ATOM 30744 N N . ARG A 1 105 ? 12.352 3.792 2.350 1.00 62.33 105 ARG A N 18
ATOM 30745 C CA . ARG A 1 105 ? 11.798 4.877 3.217 1.00 23.11 105 ARG A CA 18
ATOM 30746 C C . ARG A 1 105 ? 12.219 6.312 2.745 1.00 52.51 105 ARG A C 18
ATOM 30747 O O . ARG A 1 105 ? 12.341 7.236 3.559 1.00 42.13 105 ARG A O 18
ATOM 30768 N N . LEU A 1 106 ? 12.412 6.475 1.430 1.00 71.13 106 LEU A N 18
ATOM 30769 C CA . LEU A 1 106 ? 12.887 7.716 0.777 1.00 32.43 106 LEU A CA 18
ATOM 30770 C C . LEU A 1 106 ? 12.166 9.007 1.284 1.00 64.41 106 LEU A C 18
ATOM 30771 O O . LEU A 1 106 ? 11.013 8.924 1.698 1.00 24.14 106 LEU A O 18
ATOM 30787 N N . PRO A 1 107 ? 12.84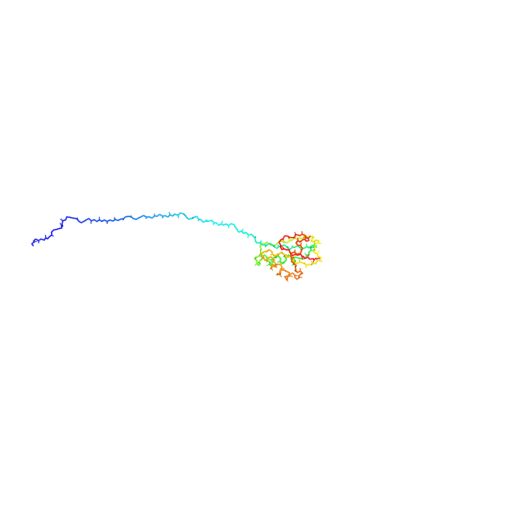4 10.208 1.228 1.00 4.12 107 PRO A N 18
ATOM 30788 C CA . PRO A 1 107 ? 12.319 11.509 1.748 1.00 60.00 107 PRO A CA 18
ATOM 30789 C C . PRO A 1 107 ? 10.890 11.916 1.300 1.00 0.12 107 PRO A C 18
ATOM 30790 O O . PRO A 1 107 ? 10.335 12.857 1.856 1.00 35.43 107 PRO A O 18
ATOM 30801 N N . GLU A 1 108 ? 10.325 11.232 0.292 1.00 44.41 108 GLU A N 18
ATOM 30802 C CA . GLU A 1 108 ? 8.908 11.429 -0.132 1.00 45.23 108 GLU A CA 18
ATOM 30803 C C . GLU A 1 108 ? 7.948 11.106 1.038 1.00 32.11 108 GLU A C 18
ATOM 30804 O O . GLU A 1 108 ? 6.910 11.750 1.211 1.00 71.23 108 GLU A O 18
ATOM 30816 N N . LEU A 1 109 ? 8.359 10.118 1.862 1.00 4.21 109 LEU A N 18
ATOM 30817 C CA . LEU A 1 109 ? 7.603 9.652 3.051 1.00 44.41 109 LEU A CA 18
ATOM 30818 C C . LEU A 1 109 ? 7.718 10.608 4.263 1.00 13.53 109 LEU A C 18
ATOM 30819 O O . LEU A 1 109 ? 7.232 10.276 5.350 1.00 73.30 109 LEU A O 18
ATOM 30835 N N . SER A 1 110 ? 8.366 11.777 4.089 1.00 73.24 110 SER A N 18
ATOM 30836 C CA . SER A 1 110 ? 8.343 12.846 5.112 1.00 51.03 110 SER A CA 18
ATOM 30837 C C . SER A 1 110 ? 7.040 13.652 4.956 1.00 15.33 110 SER A C 18
ATOM 30838 O O . SER A 1 110 ? 6.380 14.002 5.941 1.00 40.45 110 SER A O 18
ATOM 30846 N N . ASP A 1 111 ? 6.685 13.911 3.679 1.00 54.52 111 ASP A N 18
ATOM 30847 C CA . ASP A 1 111 ? 5.483 14.674 3.299 1.00 52.13 111 ASP A CA 18
ATOM 30848 C C . ASP A 1 111 ? 4.244 13.764 3.328 1.00 11.21 111 ASP A C 18
ATOM 30849 O O . ASP A 1 111 ? 3.149 14.186 3.717 1.00 61.22 111 ASP A O 18
ATOM 30858 N N . GLN A 1 112 ? 4.455 12.498 2.956 1.00 35.31 112 GLN A N 18
ATOM 30859 C CA . GLN A 1 112 ? 3.416 11.458 2.991 1.00 32.13 112 GLN A CA 18
ATOM 30860 C C . GLN A 1 112 ? 3.375 10.825 4.404 1.00 71.21 112 GLN A C 18
ATOM 30861 O O . GLN A 1 112 ? 4.422 10.733 5.059 1.00 53.25 112 GLN A O 18
ATOM 30875 N N . PRO A 1 113 ? 2.173 10.385 4.911 1.00 63.01 113 PRO A N 18
ATOM 30876 C CA . PRO A 1 113 ? 2.049 9.810 6.273 1.00 0.24 113 PRO A CA 18
ATOM 30877 C C . PRO A 1 113 ? 2.853 8.481 6.398 1.00 65.41 113 PRO A C 18
ATOM 30878 O O . PRO A 1 113 ? 2.624 7.561 5.611 1.00 22.41 113 PRO A O 18
ATOM 30889 N N . PRO A 1 114 ? 3.806 8.376 7.388 1.00 32.43 114 PRO A N 18
ATOM 30890 C CA . PRO A 1 114 ? 4.758 7.236 7.502 1.00 2.22 114 PRO A CA 18
ATOM 30891 C C . PRO A 1 114 ? 4.069 5.866 7.689 1.00 5.34 114 PRO A C 18
ATOM 30892 O O . PRO A 1 114 ? 3.132 5.732 8.487 1.00 72.41 114 PRO A O 18
ATOM 30903 N N . GLY A 1 115 ? 4.534 4.873 6.920 1.00 23.14 115 GLY A N 18
ATOM 30904 C CA . GLY A 1 115 ? 4.031 3.503 6.989 1.00 34.50 115 GLY A CA 18
ATOM 30905 C C . GLY A 1 115 ? 4.355 2.761 5.707 1.00 25.14 115 GLY A C 18
ATOM 30906 O O . GLY A 1 115 ? 5.511 2.773 5.257 1.00 42.45 115 GLY A O 18
ATOM 30910 N N . VAL A 1 116 ? 3.342 2.124 5.103 1.00 12.21 116 VAL A N 18
ATOM 30911 C CA . VAL A 1 116 ? 3.446 1.506 3.773 1.00 72.45 116 VAL A CA 18
ATOM 30912 C C . VAL A 1 116 ? 2.452 2.198 2.843 1.00 21.23 116 VAL A C 18
ATOM 30913 O O . VAL A 1 116 ? 1.239 2.000 2.955 1.00 10.15 116 VAL A O 18
ATOM 30926 N N . ILE A 1 117 ? 2.982 3.053 1.953 1.00 23.45 117 ILE A N 18
ATOM 30927 C CA . ILE A 1 117 ? 2.194 3.866 1.028 1.00 11.10 117 ILE A CA 18
ATOM 30928 C C . ILE A 1 117 ? 2.326 3.255 -0.371 1.00 41.20 117 ILE A C 18
ATOM 30929 O O . ILE A 1 117 ? 3.376 3.362 -1.004 1.00 4.40 117 ILE A O 18
ATOM 30945 N N . VAL A 1 118 ? 1.261 2.610 -0.829 1.00 34.11 118 VAL A N 18
ATOM 30946 C CA . VAL A 1 118 ? 1.167 2.063 -2.173 1.00 44.20 118 VAL A CA 18
ATOM 30947 C C . VAL A 1 118 ? 0.622 3.163 -3.082 1.00 45.02 118 VAL A C 18
ATOM 30948 O O . VAL A 1 118 ? -0.555 3.544 -2.980 1.00 71.31 118 VAL A O 18
ATOM 30961 N N . VAL A 1 119 ? 1.499 3.716 -3.915 1.00 13.41 119 VAL A N 18
ATOM 30962 C CA . VAL A 1 119 ? 1.135 4.766 -4.865 1.00 71.12 119 VAL A CA 18
ATOM 30963 C C . VAL A 1 119 ? 0.780 4.119 -6.197 1.00 41.42 119 VAL A C 18
ATOM 30964 O O . VAL A 1 119 ? 1.527 3.261 -6.696 1.00 42.04 119 VAL A O 18
ATOM 30977 N N . VAL A 1 120 ? -0.370 4.509 -6.752 1.00 42.34 120 VAL A N 18
ATOM 30978 C CA . VAL A 1 120 ? -0.850 4.026 -8.046 1.00 24.13 120 VAL A CA 18
ATOM 30979 C C . VAL A 1 120 ? -1.094 5.224 -8.967 1.00 32.34 120 VAL A C 18
ATOM 30980 O O . VAL A 1 120 ? -1.753 6.190 -8.567 1.00 14.33 120 VAL A O 18
ATOM 30993 N N . THR A 1 121 ? -0.533 5.166 -10.186 1.00 75.32 121 THR A N 18
ATOM 30994 C CA . THR A 1 121 ? -0.819 6.143 -11.239 1.00 25.42 121 THR A CA 18
ATOM 30995 C C . THR A 1 121 ? -2.192 5.806 -11.842 1.00 43.02 121 THR A C 18
ATOM 30996 O O . THR A 1 121 ? -2.548 4.624 -11.946 1.00 33.44 121 THR A O 18
ATOM 31007 N N . GLY A 1 122 ? -2.958 6.834 -12.215 1.00 31.33 122 GLY A N 18
ATOM 31008 C CA . GLY A 1 122 ? -4.374 6.652 -12.536 1.00 64.32 122 GLY A CA 18
ATOM 31009 C C . GLY A 1 122 ? -5.207 6.567 -11.255 1.00 41.33 122 GLY A C 18
ATOM 31010 O O . GLY A 1 122 ? -6.227 5.863 -11.224 1.00 65.22 122 GLY A O 18
ATOM 31015 N N . GLY A 1 1 ? -17.387 -72.250 87.338 1.00 53.10 1 GLY A N 19
ATOM 31016 C CA . GLY A 1 1 ? -18.248 -72.799 86.271 1.00 72.25 1 GLY A CA 19
ATOM 31017 C C . GLY A 1 1 ? -18.457 -71.823 85.129 1.00 31.02 1 GLY A C 19
ATOM 31018 O O . GLY A 1 1 ? -17.495 -71.205 84.650 1.00 50.32 1 GLY A O 19
ATOM 31024 N N . SER A 1 2 ? -19.719 -71.684 84.683 1.00 1.01 2 SER A N 19
ATOM 31025 C CA . SER A 1 2 ? -20.085 -70.820 83.564 1.00 51.53 2 SER A CA 19
ATOM 31026 C C . SER A 1 2 ? -20.303 -69.369 84.033 1.00 30.40 2 SER A C 19
ATOM 31027 O O . SER A 1 2 ? -21.314 -69.050 84.668 1.00 31.05 2 SER A O 19
ATOM 31035 N N . SER A 1 3 ? -19.307 -68.515 83.756 1.00 32.31 3 SER A N 19
ATOM 31036 C CA . SER A 1 3 ? -19.419 -67.063 83.930 1.00 3.24 3 SER A CA 19
ATOM 31037 C C . SER A 1 3 ? -20.275 -66.484 82.776 1.00 21.15 3 SER A C 19
ATOM 31038 O O . SER A 1 3 ? -19.923 -66.691 81.604 1.00 61.00 3 SER A O 19
ATOM 31046 N N . PRO A 1 4 ? -21.425 -65.781 83.073 1.00 25.51 4 PRO A N 19
ATOM 31047 C CA . PRO A 1 4 ? -22.308 -65.193 82.019 1.00 4.45 4 PRO A CA 19
ATOM 31048 C C . PRO A 1 4 ? -21.673 -63.956 81.331 1.00 3.34 4 PRO A C 19
ATOM 31049 O O . PRO A 1 4 ? -20.515 -63.617 81.596 1.00 34.45 4 PRO A O 19
ATOM 31060 N N . ASN A 1 5 ? -22.433 -63.286 80.445 1.00 1.43 5 ASN A N 19
ATOM 31061 C CA . ASN A 1 5 ? -21.926 -62.158 79.624 1.00 1.50 5 ASN A CA 19
ATOM 31062 C C . ASN A 1 5 ? -23.112 -61.319 79.101 1.00 41.13 5 ASN A C 19
ATOM 31063 O O . ASN A 1 5 ? -24.279 -61.664 79.346 1.00 33.22 5 ASN A O 19
ATOM 31074 N N . SER A 1 6 ? -22.804 -60.194 78.417 1.00 55.20 6 SER A N 19
ATOM 31075 C CA . SER A 1 6 ? -23.795 -59.349 77.727 1.00 11.22 6 SER A CA 19
ATOM 31076 C C . SER A 1 6 ? -24.539 -60.154 76.637 1.00 31.43 6 SER A C 19
ATOM 31077 O O . SER A 1 6 ? -24.050 -61.207 76.188 1.00 23.54 6 SER A O 19
ATOM 31085 N N . GLU A 1 7 ? -25.703 -59.627 76.221 1.00 11.21 7 GLU A N 19
ATOM 31086 C CA . GLU A 1 7 ? -26.637 -60.303 75.299 1.00 64.44 7 GLU A CA 19
ATOM 31087 C C . GLU A 1 7 ? -25.980 -60.540 73.917 1.00 23.32 7 GLU A C 19
ATOM 31088 O O . GLU A 1 7 ? -25.627 -61.676 73.587 1.00 35.04 7 GLU A O 19
ATOM 31100 N N . ASP A 1 8 ? -25.812 -59.463 73.119 1.00 21.01 8 ASP A N 19
ATOM 31101 C CA . ASP A 1 8 ? -25.133 -59.536 71.800 1.00 22.34 8 ASP A CA 19
ATOM 31102 C C . ASP A 1 8 ? -24.082 -58.418 71.671 1.00 3.03 8 ASP A C 19
ATOM 31103 O O . ASP A 1 8 ? -22.886 -58.663 71.864 1.00 1.51 8 ASP A O 19
ATOM 31112 N N . ASP A 1 9 ? -24.576 -57.186 71.421 1.00 43.53 9 ASP A N 19
ATOM 31113 C CA . ASP A 1 9 ? -23.761 -55.988 71.107 1.00 52.00 9 ASP A CA 19
ATOM 31114 C C . ASP A 1 9 ? -24.701 -54.816 70.772 1.00 12.33 9 ASP A C 19
ATOM 31115 O O . ASP A 1 9 ? -25.759 -55.019 70.165 1.00 3.25 9 ASP A O 19
ATOM 31124 N N . SER A 1 10 ? -24.311 -53.595 71.169 1.00 12.42 10 SER A N 19
ATOM 31125 C CA . SER A 1 10 ? -25.042 -52.370 70.806 1.00 12.03 10 SER A CA 19
ATOM 31126 C C . SER A 1 10 ? -24.498 -51.839 69.470 1.00 61.53 10 SER A C 19
ATOM 31127 O O . SER A 1 10 ? -23.369 -51.339 69.406 1.00 62.55 10 SER A O 19
ATOM 31135 N N . SER A 1 11 ? -25.299 -51.986 68.400 1.00 1.25 11 SER A N 19
ATOM 31136 C CA . SER A 1 11 ? -24.942 -51.527 67.043 1.00 32.11 11 SER A CA 19
ATOM 31137 C C . SER A 1 11 ? -25.103 -49.989 66.902 1.00 5.21 11 SER A C 19
ATOM 31138 O O . SER A 1 11 ? -25.591 -49.313 67.816 1.00 34.15 11 SER A O 19
ATOM 31146 N N . ALA A 1 12 ? -24.680 -49.450 65.743 1.00 22.11 12 ALA A N 19
ATOM 31147 C CA . ALA A 1 12 ? -24.745 -48.008 65.439 1.00 55.10 12 ALA A CA 19
ATOM 31148 C C . ALA A 1 12 ? -25.050 -47.791 63.948 1.00 14.41 12 ALA A C 19
ATOM 31149 O O . ALA A 1 12 ? -24.804 -48.675 63.123 1.00 33.53 12 ALA A O 19
ATOM 31156 N N . ILE A 1 13 ? -25.595 -46.605 63.619 1.00 13.45 13 ILE A N 19
ATOM 31157 C CA . ILE A 1 13 ? -25.944 -46.220 62.226 1.00 72.53 13 ILE A CA 19
ATOM 31158 C C . ILE A 1 13 ? -24.889 -45.248 61.644 1.00 42.43 13 ILE A C 19
ATOM 31159 O O . ILE A 1 13 ? -23.893 -44.931 62.305 1.00 52.11 13 ILE A O 19
ATOM 31175 N N . SER A 1 14 ? -25.124 -44.773 60.405 1.00 50.14 14 SER A N 19
ATOM 31176 C CA . SER A 1 14 ? -24.197 -43.864 59.694 1.00 12.20 14 SER A CA 19
ATOM 31177 C C . SER A 1 14 ? -24.987 -42.918 58.761 1.00 34.24 14 SER A C 19
ATOM 31178 O O . SER A 1 14 ? -26.205 -43.076 58.606 1.00 15.10 14 SER A O 19
ATOM 31186 N N . THR A 1 15 ? -24.290 -41.937 58.139 1.00 13.45 15 THR A N 19
ATOM 31187 C CA . THR A 1 15 ? -24.930 -40.909 57.288 1.00 61.43 15 THR A CA 19
ATOM 31188 C C . THR A 1 15 ? -24.044 -40.549 56.080 1.00 4.14 15 THR A C 19
ATOM 31189 O O . THR A 1 15 ? -22.811 -40.581 56.171 1.00 73.11 15 THR A O 19
ATOM 31200 N N . MET A 1 16 ? -24.698 -40.227 54.944 1.00 13.11 16 MET A N 19
ATOM 31201 C CA . MET A 1 16 ? -24.023 -39.831 53.689 1.00 53.24 16 MET A CA 19
ATOM 31202 C C . MET A 1 16 ? -24.496 -38.423 53.272 1.00 44.13 16 MET A C 19
ATOM 31203 O O . MET A 1 16 ? -25.694 -38.133 53.311 1.00 60.13 16 MET A O 19
ATOM 31217 N N . THR A 1 17 ? -23.544 -37.563 52.871 1.00 2.21 17 THR A N 19
ATOM 31218 C CA . THR A 1 17 ? -23.808 -36.179 52.416 1.00 1.22 17 THR A CA 19
ATOM 31219 C C . THR A 1 17 ? -22.795 -35.818 51.308 1.00 42.04 17 THR A C 19
ATOM 31220 O O . THR A 1 17 ? -21.589 -36.010 51.491 1.00 61.01 17 THR A O 19
ATOM 31231 N N . THR A 1 18 ? -23.288 -35.320 50.157 1.00 4.11 18 THR A N 19
ATOM 31232 C CA . THR A 1 18 ? -22.448 -34.965 48.990 1.00 31.35 18 THR A CA 19
ATOM 31233 C C . THR A 1 18 ? -22.392 -33.442 48.775 1.00 21.13 18 THR A C 19
ATOM 31234 O O . THR A 1 18 ? -23.229 -32.702 49.299 1.00 11.01 18 THR A O 19
ATOM 31245 N N . THR A 1 19 ? -21.394 -32.997 47.987 1.00 40.11 19 THR A N 19
ATOM 31246 C CA . THR A 1 19 ? -21.178 -31.582 47.659 1.00 24.12 19 THR A CA 19
ATOM 31247 C C . THR A 1 19 ? -21.298 -31.377 46.129 1.00 31.12 19 THR A C 19
ATOM 31248 O O . THR A 1 19 ? -20.780 -32.189 45.354 1.00 51.25 19 THR A O 19
ATOM 31259 N N . THR A 1 20 ? -21.996 -30.303 45.712 1.00 51.12 20 THR A N 19
ATOM 31260 C CA . THR A 1 20 ? -22.183 -29.947 44.293 1.00 50.44 20 THR A CA 19
ATOM 31261 C C . THR A 1 20 ? -20.902 -29.263 43.733 1.00 4.30 20 THR A C 19
ATOM 31262 O O . THR A 1 20 ? -20.085 -28.745 44.503 1.00 1.03 20 THR A O 19
ATOM 31273 N N . ALA A 1 21 ? -20.730 -29.300 42.397 1.00 11.11 21 ALA A N 19
ATOM 31274 C CA . ALA A 1 21 ? -19.640 -28.608 41.678 1.00 54.05 21 ALA A CA 19
ATOM 31275 C C . ALA A 1 21 ? -20.222 -27.852 40.467 1.00 13.54 21 ALA A C 19
ATOM 31276 O O . ALA A 1 21 ? -21.403 -28.023 40.121 1.00 70.32 21 ALA A O 19
ATOM 31283 N N . ALA A 1 22 ? -19.391 -27.006 39.842 1.00 34.44 22 ALA A N 19
ATOM 31284 C CA . ALA A 1 22 ? -19.808 -26.133 38.721 1.00 63.22 22 ALA A CA 19
ATOM 31285 C C . ALA A 1 22 ? -18.993 -26.435 37.451 1.00 54.44 22 ALA A C 19
ATOM 31286 O O . ALA A 1 22 ? -17.815 -26.790 37.555 1.00 11.14 22 ALA A O 19
ATOM 31293 N N . PRO A 1 23 ? -19.607 -26.302 36.223 1.00 40.24 23 PRO A N 19
ATOM 31294 C CA . PRO A 1 23 ? -18.865 -26.429 34.946 1.00 34.11 23 PRO A CA 19
ATOM 31295 C C . PRO A 1 23 ? -18.067 -25.147 34.616 1.00 11.11 23 PRO A C 19
ATOM 31296 O O . PRO A 1 23 ? -18.127 -24.148 35.348 1.00 31.03 23 PRO A O 19
ATOM 31307 N N . THR A 1 24 ? -17.312 -25.191 33.512 1.00 71.44 24 THR A N 19
ATOM 31308 C CA . THR A 1 24 ? -16.550 -24.035 33.005 1.00 30.35 24 THR A CA 19
ATOM 31309 C C . THR A 1 24 ? -17.131 -23.554 31.659 1.00 4.44 24 THR A C 19
ATOM 31310 O O . THR A 1 24 ? -18.164 -24.055 31.205 1.00 43.23 24 THR A O 19
ATOM 31321 N N . SER A 1 25 ? -16.474 -22.558 31.046 1.00 4.13 25 SER A N 19
ATOM 31322 C CA . SER A 1 25 ? -16.876 -21.997 29.750 1.00 62.12 25 SER A CA 19
ATOM 31323 C C . SER A 1 25 ? -15.624 -21.491 29.030 1.00 20.35 25 SER A C 19
ATOM 31324 O O . SER A 1 25 ? -14.753 -20.884 29.663 1.00 65.24 25 SER A O 19
ATOM 31332 N N . THR A 1 26 ? -15.511 -21.780 27.729 1.00 31.34 26 THR A N 19
ATOM 31333 C CA . THR A 1 26 ? -14.381 -21.326 26.902 1.00 51.04 26 THR A CA 19
ATOM 31334 C C . THR A 1 26 ? -14.885 -20.343 25.835 1.00 72.14 26 THR A C 19
ATOM 31335 O O . THR A 1 26 ? -15.951 -20.565 25.247 1.00 65.31 26 THR A O 19
ATOM 31346 N N . SER A 1 27 ? -14.123 -19.254 25.599 1.00 30.33 27 SER A N 19
ATOM 31347 C CA . SER A 1 27 ? -14.483 -18.206 24.627 1.00 21.11 27 SER A CA 19
ATOM 31348 C C . SER A 1 27 ? -13.199 -17.607 24.016 1.00 55.41 27 SER A C 19
ATOM 31349 O O . SER A 1 27 ? -12.343 -17.107 24.748 1.00 30.04 27 SER A O 19
ATOM 31357 N N . VAL A 1 28 ? -13.067 -17.680 22.675 1.00 72.44 28 VAL A N 19
ATOM 31358 C CA . VAL A 1 28 ? -11.917 -17.109 21.934 1.00 52.54 28 VAL A CA 19
ATOM 31359 C C . VAL A 1 28 ? -12.334 -15.802 21.232 1.00 20.42 28 VAL A C 19
ATOM 31360 O O . VAL A 1 28 ? -13.478 -15.657 20.787 1.00 32.24 28 VAL A O 19
ATOM 31373 N N . LYS A 1 29 ? -11.398 -14.845 21.174 1.00 74.42 29 LYS A N 19
ATOM 31374 C CA . LYS A 1 29 ? -11.623 -13.495 20.599 1.00 43.23 29 LYS A CA 19
ATOM 31375 C C . LYS A 1 29 ? -10.925 -13.380 19.223 1.00 30.22 29 LYS A C 19
ATOM 31376 O O . LYS A 1 29 ? -9.992 -14.142 18.960 1.00 42.22 29 LYS A O 19
ATOM 31395 N N . PRO A 1 30 ? -11.372 -12.434 18.313 1.00 43.43 30 PRO A N 19
ATOM 31396 C CA . PRO A 1 30 ? -10.658 -12.113 17.038 1.00 32.31 30 PRO A CA 19
ATOM 31397 C C . PRO A 1 30 ? -9.175 -11.732 17.247 1.00 32.44 30 PRO A C 19
ATOM 31398 O O . PRO A 1 30 ? -8.818 -11.170 18.290 1.00 55.34 30 PRO A O 19
ATOM 31409 N N . ALA A 1 31 ? -8.335 -12.029 16.245 1.00 13.15 31 ALA A N 19
ATOM 31410 C CA . ALA A 1 31 ? -6.876 -11.823 16.318 1.00 42.22 31 ALA A CA 19
ATOM 31411 C C . ALA A 1 31 ? -6.503 -10.327 16.322 1.00 23.44 31 ALA A C 19
ATOM 31412 O O . ALA A 1 31 ? -7.289 -9.475 15.892 1.00 70.45 31 ALA A O 19
ATOM 31419 N N . ALA A 1 32 ? -5.282 -10.046 16.802 1.00 71.41 32 ALA A N 19
ATOM 31420 C CA . ALA A 1 32 ? -4.756 -8.681 16.996 1.00 71.32 32 ALA A CA 19
ATOM 31421 C C . ALA A 1 32 ? -4.465 -7.974 15.647 1.00 62.34 32 ALA A C 19
ATOM 31422 O O . ALA A 1 32 ? -4.187 -8.643 14.650 1.00 32.05 32 ALA A O 19
ATOM 31429 N N . PRO A 1 33 ? -4.497 -6.599 15.602 1.00 10.21 33 PRO A N 19
ATOM 31430 C CA . PRO A 1 33 ? -4.093 -5.814 14.394 1.00 62.01 33 PRO A CA 19
ATOM 31431 C C . PRO A 1 33 ? -2.592 -6.029 14.060 1.00 61.00 33 PRO A C 19
ATOM 31432 O O . PRO A 1 33 ? -1.816 -6.446 14.936 1.00 71.41 33 PRO A O 19
ATOM 31443 N N . ARG A 1 34 ? -2.173 -5.754 12.800 1.00 23.11 34 ARG A N 19
ATOM 31444 C CA . ARG A 1 34 ? -0.794 -6.068 12.351 1.00 65.54 34 ARG A CA 19
ATOM 31445 C C . ARG A 1 34 ? -0.015 -4.805 11.906 1.00 2.21 34 ARG A C 19
ATOM 31446 O O . ARG A 1 34 ? 0.745 -4.244 12.708 1.00 43.44 34 ARG A O 19
ATOM 31467 N N . ALA A 1 35 ? -0.220 -4.335 10.654 1.00 70.04 35 ALA A N 19
ATOM 31468 C CA . ALA A 1 35 ? 0.586 -3.220 10.077 1.00 50.12 35 ALA A CA 19
ATOM 31469 C C . ALA A 1 35 ? -0.301 -2.108 9.480 1.00 65.23 35 ALA A C 19
ATOM 31470 O O . ALA A 1 35 ? -1.455 -2.354 9.101 1.00 63.14 35 ALA A O 19
ATOM 31477 N N . GLU A 1 36 ? 0.270 -0.880 9.427 1.00 63.14 36 GLU A N 19
ATOM 31478 C CA . GLU A 1 36 ? -0.349 0.295 8.776 1.00 73.24 36 GLU A CA 19
ATOM 31479 C C . GLU A 1 36 ? -0.193 0.177 7.253 1.00 32.35 36 GLU A C 19
ATOM 31480 O O . GLU A 1 36 ? 0.933 0.183 6.757 1.00 24.41 36 GLU A O 19
ATOM 31492 N N . VAL A 1 37 ? -1.312 0.030 6.522 1.00 63.52 37 VAL A N 19
ATOM 31493 C CA . VAL A 1 37 ? -1.303 -0.029 5.037 1.00 73.04 37 VAL A CA 19
ATOM 31494 C C . VAL A 1 37 ? -2.264 1.029 4.446 1.00 61.12 37 VAL A C 19
ATOM 31495 O O . VAL A 1 37 ? -3.345 1.256 4.985 1.00 52.12 37 VAL A O 19
ATOM 31508 N N . ARG A 1 38 ? -1.819 1.727 3.373 1.00 5.14 38 ARG A N 19
ATOM 31509 C CA . ARG A 1 38 ? -2.662 2.644 2.575 1.00 15.33 38 ARG A CA 19
ATOM 31510 C C . ARG A 1 38 ? -2.162 2.713 1.115 1.00 21.12 38 ARG A C 19
ATOM 31511 O O . ARG A 1 38 ? -0.959 2.583 0.839 1.00 74.14 38 ARG A O 19
ATOM 31532 N N . VAL A 1 39 ? -3.122 2.935 0.194 1.00 60.23 39 VAL A N 19
ATOM 31533 C CA . VAL A 1 39 ? -2.890 2.944 -1.258 1.00 33.02 39 VAL A CA 19
ATOM 31534 C C . VAL A 1 39 ? -3.306 4.307 -1.836 1.00 12.12 39 VAL A C 19
ATOM 31535 O O . VAL A 1 39 ? -4.489 4.647 -1.818 1.00 14.42 39 VAL A O 19
ATOM 31548 N N . TYR A 1 40 ? -2.341 5.090 -2.341 1.00 53.25 40 TYR A N 19
ATOM 31549 C CA . TYR A 1 40 ? -2.617 6.406 -2.952 1.00 53.35 40 TYR A CA 19
ATOM 31550 C C . TYR A 1 40 ? -2.549 6.306 -4.475 1.00 63.11 40 TYR A C 19
ATOM 31551 O O . TYR A 1 40 ? -1.474 6.165 -5.050 1.00 75.34 40 TYR A O 19
ATOM 31569 N N . ASN A 1 41 ? -3.716 6.377 -5.112 1.00 53.05 41 ASN A N 19
ATOM 31570 C CA . ASN A 1 41 ? -3.854 6.310 -6.571 1.00 40.15 41 ASN A CA 19
ATOM 31571 C C . ASN A 1 41 ? -3.881 7.745 -7.132 1.00 0.53 41 ASN A C 19
ATOM 31572 O O . ASN A 1 41 ? -4.744 8.537 -6.764 1.00 3.41 41 ASN A O 19
ATOM 31583 N N . ILE A 1 42 ? -2.918 8.093 -7.995 1.00 53.33 42 ILE A N 19
ATOM 31584 C CA . ILE A 1 42 ? -2.838 9.446 -8.597 1.00 73.34 42 ILE A CA 19
ATOM 31585 C C . ILE A 1 42 ? -3.362 9.420 -10.047 1.00 54.20 42 ILE A C 19
ATOM 31586 O O . ILE A 1 42 ? -4.118 10.311 -10.455 1.00 65.13 42 ILE A O 19
ATOM 31602 N N . SER A 1 43 ? -2.974 8.385 -10.806 1.00 5.32 43 SER A N 19
ATOM 31603 C CA . SER A 1 43 ? -3.441 8.164 -12.185 1.00 52.31 43 SER A CA 19
ATOM 31604 C C . SER A 1 43 ? -3.766 6.678 -12.365 1.00 71.30 43 SER A C 19
ATOM 31605 O O . SER A 1 43 ? -3.241 5.832 -11.625 1.00 73.45 43 SER A O 19
ATOM 31613 N N . GLY A 1 44 ? -4.600 6.369 -13.369 1.00 10.33 44 GLY A N 19
ATOM 31614 C CA . GLY A 1 44 ? -5.154 5.025 -13.542 1.00 42.02 44 GLY A CA 19
ATOM 31615 C C . GLY A 1 44 ? -6.224 4.751 -12.502 1.00 13.32 44 GLY A C 19
ATOM 31616 O O . GLY A 1 44 ? -6.091 3.839 -11.679 1.00 73.13 44 GLY A O 19
ATOM 31620 N N . THR A 1 45 ? -7.262 5.600 -12.517 1.00 2.22 45 THR A N 19
ATOM 31621 C CA . THR A 1 45 ? -8.349 5.571 -11.532 1.00 44.13 45 THR A CA 19
ATOM 31622 C C . THR A 1 45 ? -9.189 4.273 -11.651 1.00 62.01 45 THR A C 19
ATOM 31623 O O . THR A 1 45 ? -10.025 4.136 -12.549 1.00 12.13 45 THR A O 19
ATOM 31634 N N . GLU A 1 46 ? -8.924 3.310 -10.749 1.00 53.22 46 GLU A N 19
ATOM 31635 C CA . GLU A 1 46 ? -9.650 2.032 -10.697 1.00 52.24 46 GLU A CA 19
ATOM 31636 C C . GLU A 1 46 ? -9.740 1.533 -9.245 1.00 24.45 46 GLU A C 19
ATOM 31637 O O . GLU A 1 46 ? -8.880 1.869 -8.410 1.00 23.14 46 GLU A O 19
ATOM 31649 N N . GLY A 1 47 ? -10.771 0.697 -8.971 1.00 12.22 47 GLY A N 19
ATOM 31650 C CA . GLY A 1 47 ? -10.955 0.050 -7.671 1.00 22.04 47 GLY A CA 19
ATOM 31651 C C . GLY A 1 47 ? -9.916 -1.022 -7.359 1.00 65.13 47 GLY A C 19
ATOM 31652 O O . GLY A 1 47 ? -9.959 -1.589 -6.278 1.00 53.43 47 GLY A O 19
ATOM 31656 N N . ALA A 1 48 ? -8.995 -1.288 -8.315 1.00 70.31 48 ALA A N 19
ATOM 31657 C CA . ALA A 1 48 ? -7.819 -2.150 -8.111 1.00 12.32 48 ALA A CA 19
ATOM 31658 C C . ALA A 1 48 ? -6.950 -1.649 -6.939 1.00 43.20 48 ALA A C 19
ATOM 31659 O O . ALA A 1 48 ? -6.396 -2.456 -6.186 1.00 51.31 48 ALA A O 19
ATOM 31666 N N . ALA A 1 49 ? -6.873 -0.310 -6.802 1.00 51.43 49 ALA A N 19
ATOM 31667 C CA . ALA A 1 49 ? -6.176 0.353 -5.688 1.00 22.20 49 ALA A CA 19
ATOM 31668 C C . ALA A 1 49 ? -6.805 -0.036 -4.332 1.00 21.14 49 ALA A C 19
ATOM 31669 O O . ALA A 1 49 ? -6.099 -0.326 -3.359 1.00 42.14 49 ALA A O 19
ATOM 31676 N N . ALA A 1 50 ? -8.148 -0.064 -4.300 1.00 71.50 50 ALA A N 19
ATOM 31677 C CA . ALA A 1 50 ? -8.919 -0.484 -3.118 1.00 62.12 50 ALA A CA 19
ATOM 31678 C C . ALA A 1 50 ? -8.799 -2.001 -2.889 1.00 14.52 50 ALA A C 19
ATOM 31679 O O . ALA A 1 50 ? -8.720 -2.458 -1.756 1.00 70.24 50 ALA A O 19
ATOM 31686 N N . ARG A 1 51 ? -8.736 -2.751 -3.996 1.00 1.55 51 ARG A N 19
ATOM 31687 C CA . ARG A 1 51 ? -8.710 -4.228 -4.016 1.00 35.21 51 ARG A CA 19
ATOM 31688 C C . ARG A 1 51 ? -7.410 -4.782 -3.399 1.00 24.55 51 ARG A C 19
ATOM 31689 O O . ARG A 1 51 ? -7.410 -5.857 -2.791 1.00 64.45 51 ARG A O 19
ATOM 31710 N N . THR A 1 52 ? -6.315 -4.031 -3.541 1.00 33.04 52 THR A N 19
ATOM 31711 C CA . THR A 1 52 ? -5.019 -4.394 -2.945 1.00 54.51 52 THR A CA 19
ATOM 31712 C C . THR A 1 52 ? -4.986 -4.093 -1.425 1.00 23.35 52 THR A C 19
ATOM 31713 O O . THR A 1 52 ? -4.187 -4.682 -0.694 1.00 72.33 52 THR A O 19
ATOM 31724 N N . ALA A 1 53 ? -5.864 -3.176 -0.975 1.00 74.45 53 ALA A N 19
ATOM 31725 C CA . ALA A 1 53 ? -6.007 -2.817 0.448 1.00 52.12 53 ALA A CA 19
ATOM 31726 C C . ALA A 1 53 ? -6.904 -3.828 1.191 1.00 14.04 53 ALA A C 19
ATOM 31727 O O . ALA A 1 53 ? -6.473 -4.427 2.186 1.00 62.35 53 ALA A O 19
ATOM 31734 N N . ASP A 1 54 ? -8.136 -4.034 0.665 1.00 54.12 54 ASP A N 19
ATOM 31735 C CA . ASP A 1 54 ? -9.191 -4.867 1.307 1.00 4.42 54 ASP A CA 19
ATOM 31736 C C . ASP A 1 54 ? -8.721 -6.300 1.626 1.00 2.31 54 ASP A C 19
ATOM 31737 O O . ASP A 1 54 ? -9.172 -6.897 2.613 1.00 25.05 54 ASP A O 19
ATOM 31746 N N . ARG A 1 55 ? -7.805 -6.821 0.794 1.00 62.31 55 ARG A N 19
ATOM 31747 C CA . ARG A 1 55 ? -7.239 -8.170 0.957 1.00 1.24 55 ARG A CA 19
ATOM 31748 C C . ARG A 1 55 ? -6.517 -8.329 2.314 1.00 64.40 55 ARG A C 19
ATOM 31749 O O . ARG A 1 55 ? -6.626 -9.365 2.978 1.00 11.52 55 ARG A O 19
ATOM 31770 N N . LEU A 1 56 ? -5.800 -7.275 2.725 1.00 1.11 56 LEU A N 19
ATOM 31771 C CA . LEU A 1 56 ? -4.959 -7.302 3.929 1.00 75.51 56 LEU A CA 19
ATOM 31772 C C . LEU A 1 56 ? -5.789 -7.132 5.212 1.00 61.21 56 LEU A C 19
ATOM 31773 O O . LEU A 1 56 ? -5.490 -7.794 6.207 1.00 1.33 56 LEU A O 19
ATOM 31789 N N . LYS A 1 57 ? -6.830 -6.271 5.205 1.00 10.22 57 LYS A N 19
ATOM 31790 C CA . LYS A 1 57 ? -7.736 -6.153 6.384 1.00 71.41 57 LYS A CA 19
ATOM 31791 C C . LYS A 1 57 ? -8.512 -7.470 6.607 1.00 64.21 57 LYS A C 19
ATOM 31792 O O . LYS A 1 57 ? -8.823 -7.838 7.742 1.00 61.32 57 LYS A O 19
ATOM 31811 N N . ALA A 1 58 ? -8.784 -8.185 5.497 1.00 54.42 58 ALA A N 19
ATOM 31812 C CA . ALA A 1 58 ? -9.394 -9.522 5.523 1.00 64.05 58 ALA A CA 19
ATOM 31813 C C . ALA A 1 58 ? -8.421 -10.557 6.127 1.00 71.15 58 ALA A C 19
ATOM 31814 O O . ALA A 1 58 ? -8.849 -11.555 6.695 1.00 22.10 58 ALA A O 19
ATOM 31821 N N . ALA A 1 59 ? -7.107 -10.293 5.981 1.00 42.11 59 ALA A N 19
ATOM 31822 C CA . ALA A 1 59 ? -6.036 -11.135 6.549 1.00 51.12 59 ALA A CA 19
ATOM 31823 C C . ALA A 1 59 ? -5.781 -10.819 8.043 1.00 24.03 59 ALA A C 19
ATOM 31824 O O . ALA A 1 59 ? -5.215 -11.647 8.757 1.00 21.30 59 ALA A O 19
ATOM 31831 N N . GLY A 1 60 ? -6.178 -9.605 8.489 1.00 65.40 60 GLY A N 19
ATOM 31832 C CA . GLY A 1 60 ? -6.049 -9.202 9.906 1.00 3.22 60 GLY A CA 19
ATOM 31833 C C . GLY A 1 60 ? -5.006 -8.105 10.149 1.00 22.43 60 GLY A C 19
ATOM 31834 O O . GLY A 1 60 ? -4.444 -8.011 11.250 1.00 53.01 60 GLY A O 19
ATOM 31838 N N . PHE A 1 61 ? -4.740 -7.281 9.116 1.00 40.40 61 PHE A N 19
ATOM 31839 C CA . PHE A 1 61 ? -3.876 -6.081 9.232 1.00 52.12 61 PHE A CA 19
ATOM 31840 C C . PHE A 1 61 ? -4.654 -4.920 9.861 1.00 13.13 61 PHE A C 19
ATOM 31841 O O . PHE A 1 61 ? -5.890 -4.914 9.824 1.00 54.13 61 PHE A O 19
ATOM 31858 N N . THR A 1 62 ? -3.909 -3.941 10.428 1.00 71.34 62 THR A N 19
ATOM 31859 C CA . THR A 1 62 ? -4.473 -2.920 11.334 1.00 13.14 62 THR A CA 19
ATOM 31860 C C . THR A 1 62 ? -5.460 -2.015 10.589 1.00 23.41 62 THR A C 19
ATOM 31861 O O . THR A 1 62 ? -6.671 -2.085 10.813 1.00 4.00 62 THR A O 19
ATOM 31872 N N . VAL A 1 63 ? -4.926 -1.176 9.693 1.00 51.41 63 VAL A N 19
ATOM 31873 C CA . VAL A 1 63 ? -5.725 -0.347 8.784 1.00 33.21 63 VAL A CA 19
ATOM 31874 C C . VAL A 1 63 ? -5.230 -0.570 7.355 1.00 50.41 63 VAL A C 19
ATOM 31875 O O . VAL A 1 63 ? -4.038 -0.813 7.132 1.00 64.42 63 VAL A O 19
ATOM 31888 N N . THR A 1 64 ? -6.165 -0.532 6.408 1.00 65.54 64 THR A N 19
ATOM 31889 C CA . THR A 1 64 ? -5.887 -0.629 4.975 1.00 21.32 64 THR A CA 19
ATOM 31890 C C . THR A 1 64 ? -6.757 0.415 4.264 1.00 42.51 64 THR A C 19
ATOM 31891 O O . THR A 1 64 ? -7.963 0.231 4.100 1.00 25.04 64 THR A O 19
ATOM 31902 N N . ASP A 1 65 ? -6.142 1.544 3.913 1.00 2.02 65 ASP A N 19
ATOM 31903 C CA . ASP A 1 65 ? -6.837 2.723 3.369 1.00 20.12 65 ASP A CA 19
ATOM 31904 C C . ASP A 1 65 ? -6.591 2.832 1.850 1.00 14.34 65 ASP A C 19
ATOM 31905 O O . ASP A 1 65 ? -5.685 2.192 1.314 1.00 72.34 65 ASP A O 19
ATOM 31914 N N . VAL A 1 66 ? -7.431 3.619 1.165 1.00 54.42 66 VAL A N 19
ATOM 31915 C CA . VAL A 1 66 ? -7.252 3.971 -0.253 1.00 11.51 66 VAL A CA 19
ATOM 31916 C C . VAL A 1 66 ? -7.710 5.430 -0.472 1.00 14.14 66 VAL A C 19
ATOM 31917 O O . VAL A 1 66 ? -8.695 5.874 0.138 1.00 73.03 66 VAL A O 19
ATOM 31930 N N . GLY A 1 67 ? -6.981 6.170 -1.319 1.00 31.41 67 GLY A N 19
ATOM 31931 C CA . GLY A 1 67 ? -7.294 7.571 -1.604 1.00 65.14 67 GLY A CA 19
ATOM 31932 C C . GLY A 1 67 ? -6.761 8.008 -2.959 1.00 14.22 67 GLY A C 19
ATOM 31933 O O . GLY A 1 67 ? -5.585 7.790 -3.262 1.00 2.23 67 GLY A O 19
ATOM 31937 N N . ASN A 1 68 ? -7.634 8.613 -3.781 1.00 41.20 68 ASN A N 19
ATOM 31938 C CA . ASN A 1 68 ? -7.273 9.124 -5.116 1.00 73.33 68 ASN A CA 19
ATOM 31939 C C . ASN A 1 68 ? -6.770 10.586 -5.001 1.00 53.34 68 ASN A C 19
ATOM 31940 O O . ASN A 1 68 ? -7.565 11.534 -4.939 1.00 42.33 68 ASN A O 19
ATOM 31951 N N . LEU A 1 69 ? -5.437 10.765 -4.959 1.00 73.54 69 LEU A N 19
ATOM 31952 C CA . LEU A 1 69 ? -4.834 12.070 -4.628 1.00 42.05 69 LEU A CA 19
ATOM 31953 C C . LEU A 1 69 ? -3.421 12.168 -5.227 1.00 14.34 69 LEU A C 19
ATOM 31954 O O . LEU A 1 69 ? -2.633 11.215 -5.134 1.00 53.20 69 LEU A O 19
ATOM 31970 N N . SER A 1 70 ? -3.118 13.329 -5.837 1.00 13.00 70 SER A N 19
ATOM 31971 C CA . SER A 1 70 ? -1.787 13.629 -6.361 1.00 0.54 70 SER A CA 19
ATOM 31972 C C . SER A 1 70 ? -0.883 14.100 -5.217 1.00 13.52 70 SER A C 19
ATOM 31973 O O . SER A 1 70 ? -0.970 15.256 -4.784 1.00 4.12 70 SER A O 19
ATOM 31981 N N . LEU A 1 71 ? -0.052 13.180 -4.701 1.00 14.42 71 LEU A N 19
ATOM 31982 C CA . LEU A 1 71 ? 0.922 13.488 -3.640 1.00 71.11 71 LEU A CA 19
ATOM 31983 C C . LEU A 1 71 ? 2.086 14.312 -4.235 1.00 4.30 71 LEU A C 19
ATOM 31984 O O . LEU A 1 71 ? 2.391 14.154 -5.421 1.00 12.10 71 LEU A O 19
ATOM 32000 N N . PRO A 1 72 ? 2.777 15.186 -3.437 1.00 23.41 72 PRO A N 19
ATOM 32001 C CA . PRO A 1 72 ? 3.846 16.072 -3.974 1.00 34.05 72 PRO A CA 19
ATOM 32002 C C . PRO A 1 72 ? 5.164 15.308 -4.243 1.00 3.40 72 PRO A C 19
ATOM 32003 O O . PRO A 1 72 ? 6.098 15.857 -4.834 1.00 44.12 72 PRO A O 19
ATOM 32014 N N . ASP A 1 73 ? 5.216 14.030 -3.818 1.00 33.34 73 ASP A N 19
ATOM 32015 C CA . ASP A 1 73 ? 6.442 13.217 -3.848 1.00 13.33 73 ASP A CA 19
ATOM 32016 C C . ASP A 1 73 ? 6.388 12.116 -4.914 1.00 43.13 73 ASP A C 19
ATOM 32017 O O . ASP A 1 73 ? 7.445 11.665 -5.362 1.00 73.40 73 ASP A O 19
ATOM 32026 N N . VAL A 1 74 ? 5.171 11.696 -5.336 1.00 51.02 74 VAL A N 19
ATOM 32027 C CA . VAL A 1 74 ? 5.009 10.618 -6.338 1.00 61.21 74 VAL A CA 19
ATOM 32028 C C . VAL A 1 74 ? 5.417 11.100 -7.752 1.00 62.52 74 VAL A C 19
ATOM 32029 O O . VAL A 1 74 ? 4.978 12.157 -8.224 1.00 13.35 74 VAL A O 19
ATOM 32042 N N . ALA A 1 75 ? 6.267 10.298 -8.410 1.00 75.44 75 ALA A N 19
ATOM 32043 C CA . ALA A 1 75 ? 6.765 10.551 -9.779 1.00 53.15 75 ALA A CA 19
ATOM 32044 C C . ALA A 1 75 ? 6.604 9.300 -10.673 1.00 32.52 75 ALA A C 19
ATOM 32045 O O . ALA A 1 75 ? 6.825 9.373 -11.886 1.00 72.05 75 ALA A O 19
ATOM 32052 N N . ALA A 1 76 ? 6.207 8.167 -10.056 1.00 15.40 76 ALA A N 19
ATOM 32053 C CA . ALA A 1 76 ? 6.075 6.852 -10.723 1.00 10.25 76 ALA A CA 19
ATOM 32054 C C . ALA A 1 76 ? 5.392 5.860 -9.764 1.00 52.31 76 ALA A C 19
ATOM 32055 O O . ALA A 1 76 ? 5.374 6.097 -8.544 1.00 55.14 76 ALA A O 19
ATOM 32062 N N . THR A 1 77 ? 4.800 4.773 -10.316 1.00 24.01 77 THR A N 19
ATOM 32063 C CA . THR A 1 77 ? 4.163 3.716 -9.504 1.00 63.32 77 THR A CA 19
ATOM 32064 C C . THR A 1 77 ? 5.237 2.961 -8.680 1.00 53.24 77 THR A C 19
ATOM 32065 O O . THR A 1 77 ? 6.075 2.231 -9.220 1.00 43.41 77 THR A O 19
ATOM 32076 N N . THR A 1 78 ? 5.244 3.220 -7.366 1.00 2.24 78 THR A N 19
ATOM 32077 C CA . THR A 1 78 ? 6.260 2.686 -6.444 1.00 42.22 78 THR A CA 19
ATOM 32078 C C . THR A 1 78 ? 5.605 2.386 -5.084 1.00 15.21 78 THR A C 19
ATOM 32079 O O . THR A 1 78 ? 4.597 2.998 -4.722 1.00 33.14 78 THR A O 19
ATOM 32090 N N . VAL A 1 79 ? 6.178 1.436 -4.341 1.00 53.22 79 VAL A N 19
ATOM 32091 C CA . VAL A 1 79 ? 5.646 0.987 -3.046 1.00 20.44 79 VAL A CA 19
ATOM 32092 C C . VAL A 1 79 ? 6.634 1.413 -1.958 1.00 50.14 79 VAL A C 19
ATOM 32093 O O . VAL A 1 79 ? 7.750 0.907 -1.933 1.00 10.34 79 VAL A O 19
ATOM 32106 N N . TYR A 1 80 ? 6.236 2.323 -1.061 1.00 23.53 80 TYR A N 19
ATOM 32107 C CA . TYR A 1 80 ? 7.158 2.885 -0.050 1.00 34.11 80 TYR A CA 19
ATOM 32108 C C . TYR A 1 80 ? 6.875 2.289 1.323 1.00 60.14 80 TYR A C 19
ATOM 32109 O O . TYR A 1 80 ? 5.766 2.420 1.845 1.00 35.30 80 TYR A O 19
ATOM 32127 N N . TYR A 1 81 ? 7.892 1.613 1.885 1.00 24.35 81 TYR A N 19
ATOM 32128 C CA . TYR A 1 81 ? 7.828 1.045 3.246 1.00 4.34 81 TYR A CA 19
ATOM 32129 C C . TYR A 1 81 ? 8.796 1.795 4.191 1.00 15.32 81 TYR A C 19
ATOM 32130 O O . TYR A 1 81 ? 9.910 2.179 3.788 1.00 61.52 81 TYR A O 19
ATOM 32148 N N . THR A 1 82 ? 8.343 2.013 5.440 1.00 33.24 82 THR A N 19
ATOM 32149 C CA . THR A 1 82 ? 9.070 2.790 6.452 1.00 62.03 82 THR A CA 19
ATOM 32150 C C . THR A 1 82 ? 9.526 1.902 7.635 1.00 13.41 82 THR A C 19
ATOM 32151 O O . THR A 1 82 ? 10.657 2.035 8.099 1.00 4.11 82 THR A O 19
ATOM 32162 N N . GLU A 1 83 ? 8.671 0.955 8.082 1.00 62.05 83 GLU A N 19
ATOM 32163 C CA . GLU A 1 83 ? 8.952 0.063 9.247 1.00 23.44 83 GLU A CA 19
ATOM 32164 C C . GLU A 1 83 ? 9.671 -1.245 8.814 1.00 42.03 83 GLU A C 19
ATOM 32165 O O . GLU A 1 83 ? 9.379 -2.334 9.336 1.00 21.10 83 GLU A O 19
ATOM 32177 N N . VAL A 1 84 ? 10.574 -1.102 7.828 1.00 14.01 84 VAL A N 19
ATOM 32178 C CA . VAL A 1 84 ? 11.326 -2.198 7.145 1.00 12.14 84 VAL A CA 19
ATOM 32179 C C . VAL A 1 84 ? 11.935 -3.256 8.096 1.00 22.11 84 VAL A C 19
ATOM 32180 O O . VAL A 1 84 ? 12.079 -3.004 9.293 1.00 74.13 84 VAL A O 19
ATOM 32193 N N . GLU A 1 85 ? 12.312 -4.413 7.497 1.00 74.45 85 GLU A N 19
ATOM 32194 C CA . GLU A 1 85 ? 12.598 -5.713 8.169 1.00 74.13 85 GLU A CA 19
ATOM 32195 C C . GLU A 1 85 ? 11.275 -6.482 8.319 1.00 44.50 85 GLU A C 19
ATOM 32196 O O . GLU A 1 85 ? 11.156 -7.622 7.856 1.00 53.22 85 GLU A O 19
ATOM 32208 N N . GLY A 1 86 ? 10.282 -5.837 8.958 1.00 13.24 86 GLY A N 19
ATOM 32209 C CA . GLY A 1 86 ? 8.943 -6.412 9.110 1.00 75.02 86 GLY A CA 19
ATOM 32210 C C . GLY A 1 86 ? 7.982 -5.944 8.032 1.00 63.11 86 GLY A C 19
ATOM 32211 O O . GLY A 1 86 ? 7.347 -6.763 7.358 1.00 2.43 86 GLY A O 19
ATOM 32215 N N . GLU A 1 87 ? 7.905 -4.612 7.828 1.00 31.14 87 GLU A N 19
ATOM 32216 C CA . GLU A 1 87 ? 6.855 -4.002 6.985 1.00 54.42 87 GLU A CA 19
ATOM 32217 C C . GLU A 1 87 ? 7.185 -4.142 5.499 1.00 4.31 87 GLU A C 19
ATOM 32218 O O . GLU A 1 87 ? 6.293 -4.067 4.645 1.00 72.41 87 GLU A O 19
ATOM 32230 N N . ARG A 1 88 ? 8.472 -4.379 5.208 1.00 51.01 88 ARG A N 19
ATOM 32231 C CA . ARG A 1 88 ? 8.955 -4.604 3.843 1.00 41.43 88 ARG A CA 19
ATOM 32232 C C . ARG A 1 88 ? 8.212 -5.788 3.181 1.00 41.04 88 ARG A C 19
ATOM 32233 O O . ARG A 1 88 ? 8.048 -5.820 1.967 1.00 41.33 88 ARG A O 19
ATOM 32254 N N . ALA A 1 89 ? 7.746 -6.740 4.026 1.00 44.42 89 ALA A N 19
ATOM 32255 C CA . ALA A 1 89 ? 7.003 -7.927 3.586 1.00 64.15 89 ALA A CA 19
ATOM 32256 C C . ALA A 1 89 ? 5.576 -7.580 3.114 1.00 54.20 89 ALA A C 19
ATOM 32257 O O . ALA A 1 89 ? 5.148 -8.027 2.042 1.00 72.43 89 ALA A O 19
ATOM 32264 N N . THR A 1 90 ? 4.856 -6.759 3.911 1.00 4.34 90 THR A N 19
ATOM 32265 C CA . THR A 1 90 ? 3.427 -6.485 3.686 1.00 20.35 90 THR A CA 19
ATOM 32266 C C . THR A 1 90 ? 3.243 -5.443 2.584 1.00 5.10 90 THR A C 19
ATOM 32267 O O . THR A 1 90 ? 2.266 -5.504 1.829 1.00 50.05 90 THR A O 19
ATOM 32278 N N . ALA A 1 91 ? 4.194 -4.499 2.500 1.00 64.14 91 ALA A N 19
ATOM 32279 C CA . ALA A 1 91 ? 4.238 -3.508 1.427 1.00 64.31 91 ALA A CA 19
ATOM 32280 C C . ALA A 1 91 ? 4.478 -4.192 0.081 1.00 14.22 91 ALA A C 19
ATOM 32281 O O . ALA A 1 91 ? 3.740 -3.949 -0.884 1.00 12.10 91 ALA A O 19
ATOM 32288 N N . ASP A 1 92 ? 5.492 -5.091 0.059 1.00 21.44 92 ASP A N 19
ATOM 32289 C CA . ASP A 1 92 ? 5.864 -5.865 -1.136 1.00 73.10 92 ASP A CA 19
ATOM 32290 C C . ASP A 1 92 ? 4.675 -6.679 -1.647 1.00 64.20 92 ASP A C 19
ATOM 32291 O O . ASP A 1 92 ? 4.439 -6.718 -2.841 1.00 32.13 92 ASP A O 19
ATOM 32300 N N . ALA A 1 93 ? 3.905 -7.261 -0.709 1.00 54.20 93 ALA A N 19
ATOM 32301 C CA . ALA A 1 93 ? 2.705 -8.058 -1.026 1.00 24.42 93 ALA A CA 19
ATOM 32302 C C . ALA A 1 93 ? 1.655 -7.242 -1.819 1.00 44.12 93 ALA A C 19
ATOM 32303 O O . ALA A 1 93 ? 1.121 -7.724 -2.824 1.00 22.21 93 ALA A O 19
ATOM 32310 N N . VAL A 1 94 ? 1.385 -6.002 -1.360 1.00 22.42 94 VAL A N 19
ATOM 32311 C CA . VAL A 1 94 ? 0.395 -5.098 -1.991 1.00 54.45 94 VAL A CA 19
ATOM 32312 C C . VAL A 1 94 ? 0.850 -4.698 -3.397 1.00 44.02 94 VAL A C 19
ATOM 32313 O O . VAL A 1 94 ? 0.104 -4.856 -4.376 1.00 71.44 94 VAL A O 19
ATOM 32326 N N . GLY A 1 95 ? 2.093 -4.188 -3.477 1.00 31.51 95 GLY A N 19
ATOM 32327 C CA . GLY A 1 95 ? 2.663 -3.720 -4.733 1.00 62.40 95 GLY A CA 19
ATOM 32328 C C . GLY A 1 95 ? 2.850 -4.822 -5.752 1.00 1.44 95 GLY A C 19
ATOM 32329 O O . GLY A 1 95 ? 2.804 -4.569 -6.947 1.00 13.53 95 GLY A O 19
ATOM 32333 N N . ARG A 1 96 ? 3.021 -6.050 -5.252 1.00 2.02 96 ARG A N 19
ATOM 32334 C CA . ARG A 1 96 ? 3.170 -7.262 -6.092 1.00 75.45 96 ARG A CA 19
ATOM 32335 C C . ARG A 1 96 ? 1.862 -7.515 -6.870 1.00 44.25 96 ARG A C 19
ATOM 32336 O O . ARG A 1 96 ? 1.884 -7.876 -8.049 1.00 51.44 96 ARG A O 19
ATOM 32357 N N . THR A 1 97 ? 0.739 -7.280 -6.178 1.00 22.05 97 THR A N 19
ATOM 32358 C CA . THR A 1 97 ? -0.611 -7.508 -6.707 1.00 12.43 97 THR A CA 19
ATOM 32359 C C . THR A 1 97 ? -0.926 -6.540 -7.869 1.00 40.32 97 THR A C 19
ATOM 32360 O O . THR A 1 97 ? -1.304 -6.969 -8.964 1.00 50.41 97 THR A O 19
ATOM 32371 N N . LEU A 1 98 ? -0.732 -5.231 -7.611 1.00 71.13 98 LEU A N 19
ATOM 32372 C CA . LEU A 1 98 ? -1.046 -4.161 -8.584 1.00 53.03 98 LEU A CA 19
ATOM 32373 C C . LEU A 1 98 ? 0.081 -3.956 -9.616 1.00 3.10 98 LEU A C 19
ATOM 32374 O O . LEU A 1 98 ? -0.130 -3.276 -10.625 1.00 73.34 98 LEU A O 19
ATOM 32390 N N . GLY A 1 99 ? 1.268 -4.534 -9.341 1.00 2.02 99 GLY A N 19
ATOM 32391 C CA . GLY A 1 99 ? 2.410 -4.467 -10.256 1.00 21.45 99 GLY A CA 19
ATOM 32392 C C . GLY A 1 99 ? 3.179 -3.150 -10.161 1.00 44.11 99 GLY A C 19
ATOM 32393 O O . GLY A 1 99 ? 3.058 -2.294 -11.043 1.00 45.25 99 GLY A O 19
ATOM 32397 N N . ALA A 1 100 ? 3.930 -2.973 -9.066 1.00 21.04 100 ALA A N 19
ATOM 32398 C CA . ALA A 1 100 ? 4.863 -1.842 -8.886 1.00 12.23 100 ALA A CA 19
ATOM 32399 C C . ALA A 1 100 ? 6.120 -2.312 -8.144 1.00 41.35 100 ALA A C 19
ATOM 32400 O O . ALA A 1 100 ? 6.081 -3.307 -7.398 1.00 75.34 100 ALA A O 19
ATOM 32407 N N . ALA A 1 101 ? 7.225 -1.583 -8.361 1.00 23.45 101 ALA A N 19
ATOM 32408 C CA . ALA A 1 101 ? 8.512 -1.847 -7.711 1.00 44.14 101 ALA A CA 19
ATOM 32409 C C . ALA A 1 101 ? 8.526 -1.251 -6.296 1.00 15.32 101 ALA A C 19
ATOM 32410 O O . ALA A 1 101 ? 7.988 -0.167 -6.073 1.00 72.25 101 ALA A O 19
ATOM 32417 N N . VAL A 1 102 ? 9.156 -1.965 -5.355 1.00 31.12 102 VAL A N 19
ATOM 32418 C CA . VAL A 1 102 ? 9.206 -1.571 -3.932 1.00 3.41 102 VAL A CA 19
ATOM 32419 C C . VAL A 1 102 ? 10.501 -0.793 -3.626 1.00 65.51 102 VAL A C 19
ATOM 32420 O O . VAL A 1 102 ? 11.542 -1.019 -4.269 1.00 53.41 102 VAL A O 19
ATOM 32433 N N . GLU A 1 103 ? 10.408 0.146 -2.668 1.00 41.03 103 GLU A N 19
ATOM 32434 C CA . GLU A 1 103 ? 11.511 1.036 -2.287 1.00 23.32 103 GLU A CA 19
ATOM 32435 C C . GLU A 1 103 ? 11.307 1.582 -0.851 1.00 62.44 103 GLU A C 19
ATOM 32436 O O . GLU A 1 103 ? 10.182 1.597 -0.312 1.00 25.51 103 GLU A O 19
ATOM 32448 N N . LEU A 1 104 ? 12.434 1.982 -0.230 1.00 73.33 104 LEU A N 19
ATOM 32449 C CA . LEU A 1 104 ? 12.471 2.618 1.089 1.00 74.05 104 LEU A CA 19
ATOM 32450 C C . LEU A 1 104 ? 11.800 4.024 1.043 1.00 41.25 104 LEU A C 19
ATOM 32451 O O . LEU A 1 104 ? 11.645 4.631 -0.025 1.00 53.03 104 LEU A O 19
ATOM 32467 N N . ARG A 1 105 ? 11.439 4.509 2.234 1.00 71.24 105 ARG A N 19
ATOM 32468 C CA . ARG A 1 105 ? 10.652 5.737 2.487 1.00 4.34 105 ARG A CA 19
ATOM 32469 C C . ARG A 1 105 ? 11.367 7.102 2.176 1.00 11.41 105 ARG A C 19
ATOM 32470 O O . ARG A 1 105 ? 11.033 8.106 2.818 1.00 42.21 105 ARG A O 19
ATOM 32491 N N . LEU A 1 106 ? 12.307 7.158 1.199 1.00 70.11 106 LEU A N 19
ATOM 32492 C CA . LEU A 1 106 ? 13.046 8.414 0.860 1.00 22.32 106 LEU A CA 19
ATOM 32493 C C . LEU A 1 106 ? 12.082 9.609 0.532 1.00 60.32 106 LEU A C 19
ATOM 32494 O O . LEU A 1 106 ? 12.210 10.670 1.172 1.00 1.22 106 LEU A O 19
ATOM 32510 N N . PRO A 1 107 ? 11.086 9.480 -0.434 1.00 64.10 107 PRO A N 19
ATOM 32511 C CA . PRO A 1 107 ? 10.133 10.577 -0.746 1.00 75.30 107 PRO A CA 19
ATOM 32512 C C . PRO A 1 107 ? 8.969 10.672 0.269 1.00 4.30 107 PRO A C 19
ATOM 32513 O O . PRO A 1 107 ? 8.260 11.682 0.298 1.00 44.33 107 PRO A O 19
ATOM 32524 N N . GLU A 1 108 ? 8.799 9.615 1.098 1.00 51.41 108 GLU A N 19
ATOM 32525 C CA . GLU A 1 108 ? 7.789 9.579 2.179 1.00 34.44 108 GLU A CA 19
ATOM 32526 C C . GLU A 1 108 ? 8.020 10.731 3.153 1.00 72.32 108 GLU A C 19
ATOM 32527 O O . GLU A 1 108 ? 7.079 11.414 3.518 1.00 14.05 108 GLU A O 19
ATOM 32539 N N . LEU A 1 109 ? 9.306 10.986 3.478 1.00 41.13 109 LEU A N 19
ATOM 32540 C CA . LEU A 1 109 ? 9.709 11.945 4.530 1.00 15.21 109 LEU A CA 19
ATOM 32541 C C . LEU A 1 109 ? 9.305 13.412 4.189 1.00 13.12 109 LEU A C 19
ATOM 32542 O O . LEU A 1 109 ? 9.346 14.288 5.053 1.00 0.32 109 LEU A O 19
ATOM 32558 N N . SER A 1 110 ? 8.910 13.649 2.926 1.00 51.45 110 SER A N 19
ATOM 32559 C CA . SER A 1 110 ? 8.397 14.948 2.456 1.00 32.10 110 SER A CA 19
ATOM 32560 C C . SER A 1 110 ? 7.071 15.322 3.177 1.00 43.33 110 SER A C 19
ATOM 32561 O O . SER A 1 110 ? 6.910 16.445 3.669 1.00 74.32 110 SER A O 19
ATOM 32569 N N . ASP A 1 111 ? 6.142 14.345 3.242 1.00 61.04 111 ASP A N 19
ATOM 32570 C CA . ASP A 1 111 ? 4.762 14.530 3.777 1.00 50.24 111 ASP A CA 19
ATOM 32571 C C . ASP A 1 111 ? 4.601 13.828 5.147 1.00 72.11 111 ASP A C 19
ATOM 32572 O O . ASP A 1 111 ? 3.872 14.297 6.025 1.00 34.53 111 ASP A O 19
ATOM 32581 N N . GLN A 1 112 ? 5.328 12.719 5.284 1.00 41.44 112 GLN A N 19
ATOM 32582 C CA . GLN A 1 112 ? 5.297 11.777 6.419 1.00 52.01 112 GLN A CA 19
ATOM 32583 C C . GLN A 1 112 ? 3.873 11.195 6.680 1.00 13.10 112 GLN A C 19
ATOM 32584 O O . GLN A 1 112 ? 3.194 11.599 7.633 1.00 2.52 112 GLN A O 19
ATOM 32598 N N . PRO A 1 113 ? 3.364 10.284 5.791 1.00 74.03 113 PRO A N 19
ATOM 32599 C CA . PRO A 1 113 ? 2.224 9.398 6.107 1.00 31.40 113 PRO A CA 19
ATOM 32600 C C . PRO A 1 113 ? 2.711 8.067 6.761 1.00 62.30 113 PRO A C 19
ATOM 32601 O O . PRO A 1 113 ? 3.744 7.519 6.350 1.00 30.34 113 PRO A O 19
ATOM 32612 N N . PRO A 1 114 ? 1.977 7.524 7.796 1.00 32.41 114 PRO A N 19
ATOM 32613 C CA . PRO A 1 114 ? 2.413 6.308 8.540 1.00 74.11 114 PRO A CA 19
ATOM 32614 C C . PRO A 1 114 ? 2.273 4.984 7.745 1.00 73.02 114 PRO A C 19
ATOM 32615 O O . PRO A 1 114 ? 1.208 4.684 7.201 1.00 35.23 114 PRO A O 19
ATOM 32626 N N . GLY A 1 115 ? 3.365 4.203 7.704 1.00 14.14 115 GLY A N 19
ATOM 32627 C CA . GLY A 1 115 ? 3.337 2.821 7.221 1.00 21.22 115 GLY A CA 19
ATOM 32628 C C . GLY A 1 115 ? 3.456 2.692 5.717 1.00 4.14 115 GLY A C 19
ATOM 32629 O O . GLY A 1 115 ? 4.026 3.577 5.058 1.00 41.25 115 GLY A O 19
ATOM 32633 N N . VAL A 1 116 ? 2.946 1.554 5.199 1.00 61.31 116 VAL A N 19
ATOM 32634 C CA . VAL A 1 116 ? 2.900 1.247 3.766 1.00 21.33 116 VAL A CA 19
ATOM 32635 C C . VAL A 1 116 ? 2.119 2.327 3.022 1.00 1.51 116 VAL A C 19
ATOM 32636 O O . VAL A 1 116 ? 0.918 2.474 3.237 1.00 74.20 116 VAL A O 19
ATOM 32649 N N . ILE A 1 117 ? 2.810 3.116 2.203 1.00 62.12 117 ILE A N 19
ATOM 32650 C CA . ILE A 1 117 ? 2.160 4.026 1.263 1.00 63.20 117 ILE A CA 19
ATOM 32651 C C . ILE A 1 117 ? 2.565 3.592 -0.154 1.00 45.40 117 ILE A C 19
ATOM 32652 O O . ILE A 1 117 ? 3.700 3.791 -0.595 1.00 43.44 117 ILE A O 19
ATOM 32668 N N . VAL A 1 118 ? 1.637 2.939 -0.858 1.00 3.33 118 VAL A N 19
ATOM 32669 C CA . VAL A 1 118 ? 1.882 2.479 -2.233 1.00 61.34 118 VAL A CA 19
ATOM 32670 C C . VAL A 1 118 ? 1.202 3.443 -3.206 1.00 34.41 118 VAL A C 19
ATOM 32671 O O . VAL A 1 118 ? -0.029 3.546 -3.260 1.00 63.42 118 VAL A O 19
ATOM 32684 N N . VAL A 1 119 ? 2.034 4.177 -3.943 1.00 14.21 119 VAL A N 19
ATOM 32685 C CA . VAL A 1 119 ? 1.575 5.180 -4.904 1.00 71.42 119 VAL A CA 19
ATOM 32686 C C . VAL A 1 119 ? 1.460 4.538 -6.302 1.00 31.51 119 VAL A C 19
ATOM 32687 O O . VAL A 1 119 ? 2.411 3.937 -6.806 1.00 44.32 119 VAL A O 19
ATOM 32700 N N . VAL A 1 120 ? 0.251 4.625 -6.896 1.00 71.45 120 VAL A N 19
ATOM 32701 C CA . VAL A 1 120 ? -0.093 3.932 -8.150 1.00 72.54 120 VAL A CA 19
ATOM 32702 C C . VAL A 1 120 ? -0.270 4.952 -9.286 1.00 71.11 120 VAL A C 19
ATOM 32703 O O . VAL A 1 120 ? -1.054 5.905 -9.160 1.00 4.41 120 VAL A O 19
ATOM 32716 N N . THR A 1 121 ? 0.443 4.714 -10.398 1.00 21.33 121 THR A N 19
ATOM 32717 C CA . THR A 1 121 ? 0.336 5.496 -11.638 1.00 35.51 121 THR A CA 19
ATOM 32718 C C . THR A 1 121 ? -0.013 4.521 -12.770 1.00 4.54 121 THR A C 19
ATOM 32719 O O . THR A 1 121 ? 0.754 3.592 -13.026 1.00 22.03 121 THR A O 19
ATOM 32730 N N . GLY A 1 122 ? -1.162 4.728 -13.423 1.00 41.54 122 GLY A N 19
ATOM 32731 C CA . GLY A 1 122 ? -1.668 3.804 -14.446 1.00 41.44 122 GLY A CA 19
ATOM 32732 C C . GLY A 1 122 ? -2.024 2.421 -13.871 1.00 0.41 122 GLY A C 19
ATOM 32733 O O . GLY A 1 122 ? -1.175 1.507 -13.913 1.00 63.32 122 GLY A O 19
ATOM 32738 N N . GLY A 1 1 ? -65.150 -47.002 -37.072 1.00 30.24 1 GLY A N 20
ATOM 32739 C CA . GLY A 1 1 ? -65.602 -46.696 -35.691 1.00 72.14 1 GLY A CA 20
ATOM 32740 C C . GLY A 1 1 ? -64.849 -45.514 -35.094 1.00 51.02 1 GLY A C 20
ATOM 32741 O O . GLY A 1 1 ? -64.505 -44.565 -35.814 1.00 22.01 1 GLY A O 20
ATOM 32747 N N . SER A 1 2 ? -64.583 -45.580 -33.771 1.00 24.24 2 SER A N 20
ATOM 32748 C CA . SER A 1 2 ? -63.877 -44.524 -33.032 1.00 4.12 2 SER A CA 20
ATOM 32749 C C . SER A 1 2 ? -62.904 -45.164 -32.028 1.00 45.02 2 SER A C 20
ATOM 32750 O O . SER A 1 2 ? -61.685 -44.943 -32.114 1.00 71.15 2 SER A O 20
ATOM 32758 N N . SER A 1 3 ? -63.458 -46.003 -31.120 1.00 63.14 3 SER A N 20
ATOM 32759 C CA . SER A 1 3 ? -62.724 -46.639 -30.000 1.00 5.30 3 SER A CA 20
ATOM 32760 C C . SER A 1 3 ? -61.959 -45.585 -29.154 1.00 0.44 3 SER A C 20
ATOM 32761 O O . SER A 1 3 ? -60.741 -45.409 -29.323 1.00 21.10 3 SER A O 20
ATOM 32769 N N . PRO A 1 4 ? -62.676 -44.834 -28.254 1.00 52.12 4 PRO A N 20
ATOM 32770 C CA . PRO A 1 4 ? -62.066 -43.737 -27.458 1.00 62.12 4 PRO A CA 20
ATOM 32771 C C . PRO A 1 4 ? -61.048 -44.261 -26.413 1.00 11.00 4 PRO A C 20
ATOM 32772 O O . PRO A 1 4 ? -61.425 -44.935 -25.448 1.00 50.04 4 PRO A O 20
ATOM 32783 N N . ASN A 1 5 ? -59.751 -43.985 -26.657 1.00 35.31 5 ASN A N 20
ATOM 32784 C CA . ASN A 1 5 ? -58.649 -44.359 -25.745 1.00 14.53 5 ASN A CA 20
ATOM 32785 C C . ASN A 1 5 ? -58.787 -43.602 -24.417 1.00 35.21 5 ASN A C 20
ATOM 32786 O O . ASN A 1 5 ? -58.755 -42.366 -24.398 1.00 10.11 5 ASN A O 20
ATOM 32797 N N . SER A 1 6 ? -58.976 -44.352 -23.323 1.00 43.21 6 SER A N 20
ATOM 32798 C CA . SER A 1 6 ? -59.022 -43.793 -21.968 1.00 54.34 6 SER A CA 20
ATOM 32799 C C . SER A 1 6 ? -57.604 -43.333 -21.548 1.00 44.32 6 SER A C 20
ATOM 32800 O O . SER A 1 6 ? -56.782 -44.129 -21.079 1.00 63.01 6 SER A O 20
ATOM 32808 N N . GLU A 1 7 ? -57.317 -42.044 -21.812 1.00 4.42 7 GLU A N 20
ATOM 32809 C CA . GLU A 1 7 ? -56.023 -41.396 -21.508 1.00 62.20 7 GLU A CA 20
ATOM 32810 C C . GLU A 1 7 ? -56.032 -40.742 -20.110 1.00 11.53 7 GLU A C 20
ATOM 32811 O O . GLU A 1 7 ? -55.091 -40.015 -19.766 1.00 24.32 7 GLU A O 20
ATOM 32823 N N . ASP A 1 8 ? -57.097 -40.996 -19.316 1.00 23.44 8 ASP A N 20
ATOM 32824 C CA . ASP A 1 8 ? -57.304 -40.355 -17.998 1.00 41.50 8 ASP A CA 20
ATOM 32825 C C . ASP A 1 8 ? -56.173 -40.726 -17.021 1.00 53.15 8 ASP A C 20
ATOM 32826 O O . ASP A 1 8 ? -55.353 -39.868 -16.679 1.00 20.40 8 ASP A O 20
ATOM 32835 N N . ASP A 1 9 ? -56.138 -42.015 -16.615 1.00 32.33 9 ASP A N 20
ATOM 32836 C CA . ASP A 1 9 ? -55.086 -42.608 -15.745 1.00 41.31 9 ASP A CA 20
ATOM 32837 C C . ASP A 1 9 ? -55.087 -42.003 -14.323 1.00 52.54 9 ASP A C 20
ATOM 32838 O O . ASP A 1 9 ? -54.796 -40.813 -14.130 1.00 35.34 9 ASP A O 20
ATOM 32847 N N . SER A 1 10 ? -55.428 -42.838 -13.334 1.00 44.12 10 SER A N 20
ATOM 32848 C CA . SER A 1 10 ? -55.390 -42.472 -11.913 1.00 20.30 10 SER A CA 20
ATOM 32849 C C . SER A 1 10 ? -53.981 -42.722 -11.344 1.00 4.42 10 SER A C 20
ATOM 32850 O O . SER A 1 10 ? -53.434 -43.824 -11.481 1.00 2.53 10 SER A O 20
ATOM 32858 N N . SER A 1 11 ? -53.413 -41.679 -10.723 1.00 63.34 11 SER A N 20
ATOM 32859 C CA . SER A 1 11 ? -52.098 -41.730 -10.070 1.00 13.40 11 SER A CA 20
ATOM 32860 C C . SER A 1 11 ? -52.060 -40.669 -8.953 1.00 73.24 11 SER A C 20
ATOM 32861 O O . SER A 1 11 ? -52.326 -39.482 -9.210 1.00 65.11 11 SER A O 20
ATOM 32869 N N . ALA A 1 12 ? -51.750 -41.108 -7.718 1.00 33.33 12 ALA A N 20
ATOM 32870 C CA . ALA A 1 12 ? -51.670 -40.234 -6.532 1.00 64.53 12 ALA A CA 20
ATOM 32871 C C . ALA A 1 12 ? -50.684 -40.833 -5.519 1.00 3.21 12 ALA A C 20
ATOM 32872 O O . ALA A 1 12 ? -50.843 -41.989 -5.099 1.00 13.11 12 ALA A O 20
ATOM 32879 N N . ILE A 1 13 ? -49.665 -40.040 -5.133 1.00 10.53 13 ILE A N 20
ATOM 32880 C CA . ILE A 1 13 ? -48.663 -40.425 -4.122 1.00 73.40 13 ILE A CA 20
ATOM 32881 C C . ILE A 1 13 ? -48.016 -39.151 -3.531 1.00 4.12 13 ILE A C 20
ATOM 32882 O O . ILE A 1 13 ? -47.689 -38.200 -4.258 1.00 34.42 13 ILE A O 20
ATOM 32898 N N . SER A 1 14 ? -47.862 -39.144 -2.202 1.00 73.14 14 SER A N 20
ATOM 32899 C CA . SER A 1 14 ? -47.319 -38.007 -1.447 1.00 11.34 14 SER A CA 20
ATOM 32900 C C . SER A 1 14 ? -46.614 -38.527 -0.179 1.00 73.00 14 SER A C 20
ATOM 32901 O O . SER A 1 14 ? -47.244 -38.709 0.873 1.00 61.43 14 SER A O 20
ATOM 32909 N N . THR A 1 15 ? -45.314 -38.837 -0.318 1.00 34.03 15 THR A N 20
ATOM 32910 C CA . THR A 1 15 ? -44.474 -39.319 0.791 1.00 51.33 15 THR A CA 20
ATOM 32911 C C . THR A 1 15 ? -43.648 -38.146 1.346 1.00 1.34 15 THR A C 20
ATOM 32912 O O . THR A 1 15 ? -43.024 -37.408 0.574 1.00 14.12 15 THR A O 20
ATOM 32923 N N . MET A 1 16 ? -43.658 -37.975 2.680 1.00 73.41 16 MET A N 20
ATOM 32924 C CA . MET A 1 16 ? -43.012 -36.826 3.346 1.00 53.14 16 MET A CA 20
ATOM 32925 C C . MET A 1 16 ? -42.126 -37.287 4.522 1.00 51.01 16 MET A C 20
ATOM 32926 O O . MET A 1 16 ? -42.340 -38.359 5.105 1.00 64.34 16 MET A O 20
ATOM 32940 N N . THR A 1 17 ? -41.137 -36.444 4.842 1.00 12.11 17 THR A N 20
ATOM 32941 C CA . THR A 1 17 ? -40.210 -36.615 5.975 1.00 75.53 17 THR A CA 20
ATOM 32942 C C . THR A 1 17 ? -39.701 -35.225 6.399 1.00 31.12 17 THR A C 20
ATOM 32943 O O . THR A 1 17 ? -39.757 -34.267 5.610 1.00 31.55 17 THR A O 20
ATOM 32954 N N . THR A 1 18 ? -39.206 -35.121 7.640 1.00 2.44 18 THR A N 20
ATOM 32955 C CA . THR A 1 18 ? -38.794 -33.844 8.239 1.00 33.43 18 THR A CA 20
ATOM 32956 C C . THR A 1 18 ? -37.487 -34.038 9.048 1.00 30.14 18 THR A C 20
ATOM 32957 O O . THR A 1 18 ? -37.310 -33.500 10.150 1.00 13.22 18 THR A O 20
ATOM 32968 N N . THR A 1 19 ? -36.557 -34.814 8.455 1.00 74.34 19 THR A N 20
ATOM 32969 C CA . THR A 1 19 ? -35.202 -34.996 8.995 1.00 44.53 19 THR A CA 20
ATOM 32970 C C . THR A 1 19 ? -34.349 -33.760 8.639 1.00 60.43 19 THR A C 20
ATOM 32971 O O . THR A 1 19 ? -33.881 -33.618 7.508 1.00 53.23 19 THR A O 20
ATOM 32982 N N . THR A 1 20 ? -34.185 -32.861 9.611 1.00 13.35 20 THR A N 20
ATOM 32983 C CA . THR A 1 20 ? -33.500 -31.567 9.413 1.00 5.34 20 THR A CA 20
ATOM 32984 C C . THR A 1 20 ? -32.478 -31.325 10.552 1.00 32.13 20 THR A C 20
ATOM 32985 O O . THR A 1 20 ? -32.166 -30.182 10.919 1.00 32.41 20 THR A O 20
ATOM 32996 N N . ALA A 1 21 ? -31.913 -32.438 11.063 1.00 14.44 21 ALA A N 20
ATOM 32997 C CA . ALA A 1 21 ? -30.912 -32.416 12.143 1.00 63.24 21 ALA A CA 20
ATOM 32998 C C . ALA A 1 21 ? -29.527 -32.032 11.599 1.00 70.43 21 ALA A C 20
ATOM 32999 O O . ALA A 1 21 ? -29.098 -32.539 10.555 1.00 21.41 21 ALA A O 20
ATOM 33006 N N . ALA A 1 22 ? -28.844 -31.124 12.314 1.00 23.34 22 ALA A N 20
ATOM 33007 C CA . ALA A 1 22 ? -27.495 -30.663 11.962 1.00 12.12 22 ALA A CA 20
ATOM 33008 C C . ALA A 1 22 ? -26.703 -30.349 13.251 1.00 62.35 22 ALA A C 20
ATOM 33009 O O . ALA A 1 22 ? -27.069 -29.414 13.969 1.00 30.13 22 ALA A O 20
ATOM 33016 N N . PRO A 1 23 ? -25.639 -31.147 13.592 1.00 62.21 23 PRO A N 20
ATOM 33017 C CA . PRO A 1 23 ? -24.726 -30.826 14.716 1.00 72.14 23 PRO A CA 20
ATOM 33018 C C . PRO A 1 23 ? -23.807 -29.630 14.369 1.00 1.22 23 PRO A C 20
ATOM 33019 O O . PRO A 1 23 ? -23.583 -29.336 13.189 1.00 21.12 23 PRO A O 20
ATOM 33030 N N . THR A 1 24 ? -23.278 -28.964 15.402 1.00 10.31 24 THR A N 20
ATOM 33031 C CA . THR A 1 24 ? -22.429 -27.775 15.242 1.00 62.31 24 THR A CA 20
ATOM 33032 C C . THR A 1 24 ? -21.577 -27.541 16.506 1.00 25.33 24 THR A C 20
ATOM 33033 O O . THR A 1 24 ? -21.811 -28.158 17.557 1.00 63.52 24 THR A O 20
ATOM 33044 N N . SER A 1 25 ? -20.576 -26.652 16.385 1.00 51.50 25 SER A N 20
ATOM 33045 C CA . SER A 1 25 ? -19.620 -26.350 17.459 1.00 1.43 25 SER A CA 20
ATOM 33046 C C . SER A 1 25 ? -19.249 -24.856 17.439 1.00 74.44 25 SER A C 20
ATOM 33047 O O . SER A 1 25 ? -19.421 -24.180 16.416 1.00 73.50 25 SER A O 20
ATOM 33055 N N . THR A 1 26 ? -18.744 -24.352 18.576 1.00 43.45 26 THR A N 20
ATOM 33056 C CA . THR A 1 26 ? -18.232 -22.971 18.701 1.00 12.42 26 THR A CA 20
ATOM 33057 C C . THR A 1 26 ? -16.806 -22.994 19.291 1.00 40.25 26 THR A C 20
ATOM 33058 O O . THR A 1 26 ? -16.514 -23.798 20.187 1.00 24.44 26 THR A O 20
ATOM 33069 N N . SER A 1 27 ? -15.926 -22.117 18.758 1.00 32.44 27 SER A N 20
ATOM 33070 C CA . SER A 1 27 ? -14.514 -22.014 19.175 1.00 14.02 27 SER A CA 20
ATOM 33071 C C . SER A 1 27 ? -13.877 -20.748 18.563 1.00 14.13 27 SER A C 20
ATOM 33072 O O . SER A 1 27 ? -14.105 -20.448 17.384 1.00 3.43 27 SER A O 20
ATOM 33080 N N . VAL A 1 28 ? -13.086 -20.009 19.373 1.00 15.44 28 VAL A N 20
ATOM 33081 C CA . VAL A 1 28 ? -12.404 -18.768 18.935 1.00 3.11 28 VAL A CA 20
ATOM 33082 C C . VAL A 1 28 ? -10.905 -19.044 18.647 1.00 64.24 28 VAL A C 20
ATOM 33083 O O . VAL A 1 28 ? -10.193 -19.619 19.480 1.00 50.21 28 VAL A O 20
ATOM 33096 N N . LYS A 1 29 ? -10.460 -18.678 17.433 1.00 72.53 29 LYS A N 20
ATOM 33097 C CA . LYS A 1 29 ? -9.047 -18.757 17.016 1.00 73.15 29 LYS A CA 20
ATOM 33098 C C . LYS A 1 29 ? -8.497 -17.317 16.881 1.00 73.24 29 LYS A C 20
ATOM 33099 O O . LYS A 1 29 ? -8.918 -16.596 15.974 1.00 22.14 29 LYS A O 20
ATOM 33118 N N . PRO A 1 30 ? -7.566 -16.874 17.794 1.00 21.44 30 PRO A N 20
ATOM 33119 C CA . PRO A 1 30 ? -7.051 -15.473 17.824 1.00 41.21 30 PRO A CA 20
ATOM 33120 C C . PRO A 1 30 ? -6.329 -15.059 16.521 1.00 3.33 30 PRO A C 20
ATOM 33121 O O . PRO A 1 30 ? -5.503 -15.808 15.993 1.00 42.45 30 PRO A O 20
ATOM 33132 N N . ALA A 1 31 ? -6.679 -13.872 16.005 1.00 73.32 31 ALA A N 20
ATOM 33133 C CA . ALA A 1 31 ? -5.996 -13.244 14.862 1.00 52.54 31 ALA A CA 20
ATOM 33134 C C . ALA A 1 31 ? -4.776 -12.434 15.349 1.00 34.15 31 ALA A C 20
ATOM 33135 O O . ALA A 1 31 ? -4.494 -12.387 16.555 1.00 60.14 31 ALA A O 20
ATOM 33142 N N . ALA A 1 32 ? -4.055 -11.809 14.402 1.00 64.23 32 ALA A N 20
ATOM 33143 C CA . ALA A 1 32 ? -2.857 -10.998 14.697 1.00 24.21 32 ALA A CA 20
ATOM 33144 C C . ALA A 1 32 ? -2.714 -9.870 13.640 1.00 45.30 32 ALA A C 20
ATOM 33145 O O . ALA A 1 32 ? -2.191 -10.116 12.545 1.00 72.52 32 ALA A O 20
ATOM 33152 N N . PRO A 1 33 ? -3.240 -8.636 13.929 1.00 73.31 33 PRO A N 20
ATOM 33153 C CA . PRO A 1 33 ? -3.040 -7.441 13.052 1.00 35.12 33 PRO A CA 20
ATOM 33154 C C . PRO A 1 33 ? -1.539 -7.074 12.875 1.00 1.24 33 PRO A C 20
ATOM 33155 O O . PRO A 1 33 ? -0.755 -7.177 13.826 1.00 5.21 33 PRO A O 20
ATOM 33166 N N . ARG A 1 34 ? -1.160 -6.649 11.656 1.00 32.42 34 ARG A N 20
ATOM 33167 C CA . ARG A 1 34 ? 0.254 -6.377 11.289 1.00 51.01 34 ARG A CA 20
ATOM 33168 C C . ARG A 1 34 ? 0.588 -4.873 11.364 1.00 61.34 34 ARG A C 20
ATOM 33169 O O . ARG A 1 34 ? 1.227 -4.420 12.323 1.00 32.44 34 ARG A O 20
ATOM 33190 N N . ALA A 1 35 ? 0.123 -4.101 10.362 1.00 22.42 35 ALA A N 20
ATOM 33191 C CA . ALA A 1 35 ? 0.503 -2.680 10.195 1.00 10.54 35 ALA A CA 20
ATOM 33192 C C . ALA A 1 35 ? -0.616 -1.893 9.485 1.00 14.33 35 ALA A C 20
ATOM 33193 O O . ALA A 1 35 ? -1.577 -2.484 8.959 1.00 1.43 35 ALA A O 20
ATOM 33200 N N . GLU A 1 36 ? -0.485 -0.557 9.505 1.00 75.11 36 GLU A N 20
ATOM 33201 C CA . GLU A 1 36 ? -1.443 0.369 8.889 1.00 34.30 36 GLU A CA 20
ATOM 33202 C C . GLU A 1 36 ? -0.965 0.709 7.466 1.00 23.42 36 GLU A C 20
ATOM 33203 O O . GLU A 1 36 ? 0.081 1.344 7.287 1.00 51.53 36 GLU A O 20
ATOM 33215 N N . VAL A 1 37 ? -1.729 0.252 6.462 1.00 10.24 37 VAL A N 20
ATOM 33216 C CA . VAL A 1 37 ? -1.426 0.476 5.037 1.00 23.34 37 VAL A CA 20
ATOM 33217 C C . VAL A 1 37 ? -2.540 1.322 4.404 1.00 61.22 37 VAL A C 20
ATOM 33218 O O . VAL A 1 37 ? -3.717 1.110 4.686 1.00 71.33 37 VAL A O 20
ATOM 33231 N N . ARG A 1 38 ? -2.168 2.280 3.548 1.00 54.51 38 ARG A N 20
ATOM 33232 C CA . ARG A 1 38 ? -3.137 3.135 2.849 1.00 51.42 38 ARG A CA 20
ATOM 33233 C C . ARG A 1 38 ? -2.789 3.194 1.357 1.00 35.12 38 ARG A C 20
ATOM 33234 O O . ARG A 1 38 ? -1.696 3.614 0.982 1.00 23.45 38 ARG A O 20
ATOM 33255 N N . VAL A 1 39 ? -3.707 2.718 0.510 1.00 52.20 39 VAL A N 20
ATOM 33256 C CA . VAL A 1 39 ? -3.527 2.732 -0.941 1.00 72.54 39 VAL A CA 20
ATOM 33257 C C . VAL A 1 39 ? -4.282 3.931 -1.536 1.00 13.02 39 VAL A C 20
ATOM 33258 O O . VAL A 1 39 ? -5.522 3.932 -1.569 1.00 35.20 39 VAL A O 20
ATOM 33271 N N . TYR A 1 40 ? -3.546 4.966 -1.976 1.00 74.13 40 TYR A N 20
ATOM 33272 C CA . TYR A 1 40 ? -4.153 6.112 -2.648 1.00 4.33 40 TYR A CA 20
ATOM 33273 C C . TYR A 1 40 ? -3.601 6.208 -4.070 1.00 74.43 40 TYR A C 20
ATOM 33274 O O . TYR A 1 40 ? -2.481 5.775 -4.359 1.00 14.03 40 TYR A O 20
ATOM 33292 N N . ASN A 1 41 ? -4.398 6.771 -4.959 1.00 11.13 41 ASN A N 20
ATOM 33293 C CA . ASN A 1 41 ? -3.995 7.027 -6.339 1.00 24.40 41 ASN A CA 20
ATOM 33294 C C . ASN A 1 41 ? -3.449 8.459 -6.444 1.00 64.31 41 ASN A C 20
ATOM 33295 O O . ASN A 1 41 ? -4.031 9.384 -5.862 1.00 45.24 41 ASN A O 20
ATOM 33306 N N . ILE A 1 42 ? -2.303 8.631 -7.128 1.00 12.11 42 ILE A N 20
ATOM 33307 C CA . ILE A 1 42 ? -1.757 9.969 -7.440 1.00 64.22 42 ILE A CA 20
ATOM 33308 C C . ILE A 1 42 ? -2.542 10.594 -8.615 1.00 74.31 42 ILE A C 20
ATOM 33309 O O . ILE A 1 42 ? -2.860 11.782 -8.583 1.00 24.51 42 ILE A O 20
ATOM 33325 N N . SER A 1 43 ? -2.897 9.779 -9.627 1.00 51.40 43 SER A N 20
ATOM 33326 C CA . SER A 1 43 ? -3.556 10.269 -10.858 1.00 34.41 43 SER A CA 20
ATOM 33327 C C . SER A 1 43 ? -4.632 9.277 -11.348 1.00 64.41 43 SER A C 20
ATOM 33328 O O . SER A 1 43 ? -5.822 9.617 -11.406 1.00 63.22 43 SER A O 20
ATOM 33336 N N . GLY A 1 44 ? -4.206 8.045 -11.680 1.00 44.01 44 GLY A N 20
ATOM 33337 C CA . GLY A 1 44 ? -5.115 7.007 -12.165 1.00 44.40 44 GLY A CA 20
ATOM 33338 C C . GLY A 1 44 ? -5.892 6.356 -11.035 1.00 41.51 44 GLY A C 20
ATOM 33339 O O . GLY A 1 44 ? -5.362 5.469 -10.360 1.00 34.32 44 GLY A O 20
ATOM 33343 N N . THR A 1 45 ? -7.160 6.778 -10.863 1.00 25.00 45 THR A N 20
ATOM 33344 C CA . THR A 1 45 ? -7.986 6.461 -9.681 1.00 52.11 45 THR A CA 20
ATOM 33345 C C . THR A 1 45 ? -8.773 5.123 -9.833 1.00 44.31 45 THR A C 20
ATOM 33346 O O . THR A 1 45 ? -9.930 5.000 -9.400 1.00 3.45 45 THR A O 20
ATOM 33357 N N . GLU A 1 46 ? -8.102 4.093 -10.394 1.00 72.12 46 GLU A N 20
ATOM 33358 C CA . GLU A 1 46 ? -8.679 2.735 -10.533 1.00 34.33 46 GLU A CA 20
ATOM 33359 C C . GLU A 1 46 ? -8.872 2.088 -9.153 1.00 3.02 46 GLU A C 20
ATOM 33360 O O . GLU A 1 46 ? -7.992 2.184 -8.289 1.00 54.01 46 GLU A O 20
ATOM 33372 N N . GLY A 1 47 ? -10.034 1.422 -8.965 1.00 24.05 47 GLY A N 20
ATOM 33373 C CA . GLY A 1 47 ? -10.338 0.661 -7.743 1.00 35.00 47 GLY A CA 20
ATOM 33374 C C . GLY A 1 47 ? -9.500 -0.601 -7.585 1.00 70.51 47 GLY A C 20
ATOM 33375 O O . GLY A 1 47 ? -9.565 -1.266 -6.542 1.00 60.23 47 GLY A O 20
ATOM 33379 N N . ALA A 1 48 ? -8.724 -0.937 -8.639 1.00 12.11 48 ALA A N 20
ATOM 33380 C CA . ALA A 1 48 ? -7.688 -1.984 -8.606 1.00 42.51 48 ALA A CA 20
ATOM 33381 C C . ALA A 1 48 ? -6.662 -1.708 -7.493 1.00 34.15 48 ALA A C 20
ATOM 33382 O O . ALA A 1 48 ? -6.104 -2.637 -6.896 1.00 2.12 48 ALA A O 20
ATOM 33389 N N . ALA A 1 49 ? -6.435 -0.405 -7.241 1.00 10.35 49 ALA A N 20
ATOM 33390 C CA . ALA A 1 49 ? -5.643 0.083 -6.111 1.00 23.42 49 ALA A CA 20
ATOM 33391 C C . ALA A 1 49 ? -6.222 -0.432 -4.782 1.00 51.35 49 ALA A C 20
ATOM 33392 O O . ALA A 1 49 ? -5.540 -1.117 -4.017 1.00 21.31 49 ALA A O 20
ATOM 33399 N N . ALA A 1 50 ? -7.510 -0.121 -4.552 1.00 64.11 50 ALA A N 20
ATOM 33400 C CA . ALA A 1 50 ? -8.238 -0.533 -3.338 1.00 74.40 50 ALA A CA 20
ATOM 33401 C C . ALA A 1 50 ? -8.347 -2.071 -3.204 1.00 1.22 50 ALA A C 20
ATOM 33402 O O . ALA A 1 50 ? -8.467 -2.599 -2.095 1.00 41.21 50 ALA A O 20
ATOM 33409 N N . ARG A 1 51 ? -8.274 -2.771 -4.351 1.00 52.11 51 ARG A N 20
ATOM 33410 C CA . ARG A 1 51 ? -8.398 -4.240 -4.432 1.00 4.53 51 ARG A CA 20
ATOM 33411 C C . ARG A 1 51 ? -7.167 -4.938 -3.790 1.00 35.23 51 ARG A C 20
ATOM 33412 O O . ARG A 1 51 ? -7.295 -6.035 -3.231 1.00 12.11 51 ARG A O 20
ATOM 33433 N N . THR A 1 52 ? -5.986 -4.284 -3.836 1.00 35.12 52 THR A N 20
ATOM 33434 C CA . THR A 1 52 ? -4.767 -4.815 -3.178 1.00 42.41 52 THR A CA 20
ATOM 33435 C C . THR A 1 52 ? -4.912 -4.728 -1.645 1.00 51.31 52 THR A C 20
ATOM 33436 O O . THR A 1 52 ? -4.476 -5.621 -0.922 1.00 54.31 52 THR A O 20
ATOM 33447 N N . ALA A 1 53 ? -5.554 -3.641 -1.178 1.00 43.51 53 ALA A N 20
ATOM 33448 C CA . ALA A 1 53 ? -5.903 -3.446 0.243 1.00 3.15 53 ALA A CA 20
ATOM 33449 C C . ALA A 1 53 ? -6.974 -4.463 0.711 1.00 14.23 53 ALA A C 20
ATOM 33450 O O . ALA A 1 53 ? -7.019 -4.842 1.893 1.00 72.23 53 ALA A O 20
ATOM 33457 N N . ASP A 1 54 ? -7.818 -4.905 -0.247 1.00 53.53 54 ASP A N 20
ATOM 33458 C CA . ASP A 1 54 ? -8.861 -5.937 -0.023 1.00 20.32 54 ASP A CA 20
ATOM 33459 C C . ASP A 1 54 ? -8.217 -7.330 0.188 1.00 63.41 54 ASP A C 20
ATOM 33460 O O . ASP A 1 54 ? -8.805 -8.213 0.824 1.00 44.41 54 ASP A O 20
ATOM 33469 N N . ARG A 1 55 ? -6.995 -7.515 -0.340 1.00 13.23 55 ARG A N 20
ATOM 33470 C CA . ARG A 1 55 ? -6.173 -8.701 -0.026 1.00 40.35 55 ARG A CA 20
ATOM 33471 C C . ARG A 1 55 ? -5.673 -8.623 1.434 1.00 44.11 55 ARG A C 20
ATOM 33472 O O . ARG A 1 55 ? -5.692 -9.619 2.160 1.00 3.21 55 ARG A O 20
ATOM 33493 N N . LEU A 1 56 ? -5.243 -7.412 1.856 1.00 73.15 56 LEU A N 20
ATOM 33494 C CA . LEU A 1 56 ? -4.628 -7.185 3.186 1.00 52.23 56 LEU A CA 20
ATOM 33495 C C . LEU A 1 56 ? -5.634 -7.331 4.341 1.00 63.30 56 LEU A C 20
ATOM 33496 O O . LEU A 1 56 ? -5.242 -7.731 5.448 1.00 13.41 56 LEU A O 20
ATOM 33512 N N . LYS A 1 57 ? -6.926 -7.029 4.088 1.00 12.24 57 LYS A N 20
ATOM 33513 C CA . LYS A 1 57 ? -7.979 -7.235 5.103 1.00 41.45 57 LYS A CA 20
ATOM 33514 C C . LYS A 1 57 ? -8.189 -8.742 5.378 1.00 61.53 57 LYS A C 20
ATOM 33515 O O . LYS A 1 57 ? -8.608 -9.135 6.472 1.00 11.35 57 LYS A O 20
ATOM 33534 N N . ALA A 1 58 ? -7.890 -9.570 4.361 1.00 62.12 58 ALA A N 20
ATOM 33535 C CA . ALA A 1 58 ? -7.890 -11.040 4.467 1.00 43.14 58 ALA A CA 20
ATOM 33536 C C . ALA A 1 58 ? -6.533 -11.578 4.985 1.00 3.40 58 ALA A C 20
ATOM 33537 O O . ALA A 1 58 ? -6.458 -12.707 5.490 1.00 45.11 58 ALA A O 20
ATOM 33544 N N . ALA A 1 59 ? -5.460 -10.766 4.845 1.00 45.54 59 ALA A N 20
ATOM 33545 C CA . ALA A 1 59 ? -4.073 -11.183 5.175 1.00 11.11 59 ALA A CA 20
ATOM 33546 C C . ALA A 1 59 ? -3.705 -10.897 6.646 1.00 72.02 59 ALA A C 20
ATOM 33547 O O . ALA A 1 59 ? -2.794 -11.543 7.186 1.00 2.02 59 ALA A O 20
ATOM 33554 N N . GLY A 1 60 ? -4.404 -9.941 7.298 1.00 15.23 60 GLY A N 20
ATOM 33555 C CA . GLY A 1 60 ? -4.145 -9.612 8.715 1.00 34.44 60 GLY A CA 20
ATOM 33556 C C . GLY A 1 60 ? -3.715 -8.168 8.929 1.00 54.51 60 GLY A C 20
ATOM 33557 O O . GLY A 1 60 ? -2.732 -7.912 9.618 1.00 31.20 60 GLY A O 20
ATOM 33561 N N . PHE A 1 61 ? -4.443 -7.230 8.302 1.00 1.55 61 PHE A N 20
ATOM 33562 C CA . PHE A 1 61 ? -4.221 -5.769 8.447 1.00 71.33 61 PHE A CA 20
ATOM 33563 C C . PHE A 1 61 ? -4.444 -5.294 9.907 1.00 1.30 61 PHE A C 20
ATOM 33564 O O . PHE A 1 61 ? -5.118 -5.975 10.690 1.00 42.40 61 PHE A O 20
ATOM 33581 N N . THR A 1 62 ? -3.861 -4.143 10.265 1.00 55.32 62 THR A N 20
ATOM 33582 C CA . THR A 1 62 ? -4.282 -3.374 11.456 1.00 73.23 62 THR A CA 20
ATOM 33583 C C . THR A 1 62 ? -5.328 -2.344 11.016 1.00 25.41 62 THR A C 20
ATOM 33584 O O . THR A 1 62 ? -6.477 -2.367 11.462 1.00 51.53 62 THR A O 20
ATOM 33595 N N . VAL A 1 63 ? -4.908 -1.445 10.108 1.00 62.41 63 VAL A N 20
ATOM 33596 C CA . VAL A 1 63 ? -5.783 -0.443 9.479 1.00 1.11 63 VAL A CA 20
ATOM 33597 C C . VAL A 1 63 ? -5.482 -0.442 7.979 1.00 24.23 63 VAL A C 20
ATOM 33598 O O . VAL A 1 63 ? -4.325 -0.591 7.581 1.00 23.30 63 VAL A O 20
ATOM 33611 N N . THR A 1 64 ? -6.526 -0.312 7.156 1.00 25.12 64 THR A N 20
ATOM 33612 C CA . THR A 1 64 ? -6.392 -0.141 5.716 1.00 61.42 64 THR A CA 20
ATOM 33613 C C . THR A 1 64 ? -7.262 1.056 5.286 1.00 41.43 64 THR A C 20
ATOM 33614 O O . THR A 1 64 ? -8.441 1.158 5.657 1.00 52.12 64 THR A O 20
ATOM 33625 N N . ASP A 1 65 ? -6.641 1.997 4.576 1.00 13.33 65 ASP A N 20
ATOM 33626 C CA . ASP A 1 65 ? -7.304 3.210 4.067 1.00 10.45 65 ASP A CA 20
ATOM 33627 C C . ASP A 1 65 ? -7.130 3.242 2.547 1.00 55.21 65 ASP A C 20
ATOM 33628 O O . ASP A 1 65 ? -6.109 2.787 2.041 1.00 3.13 65 ASP A O 20
ATOM 33637 N N . VAL A 1 66 ? -8.136 3.732 1.817 1.00 61.02 66 VAL A N 20
ATOM 33638 C CA . VAL A 1 66 ? -8.107 3.777 0.341 1.00 60.14 66 VAL A CA 20
ATOM 33639 C C . VAL A 1 66 ? -8.708 5.091 -0.165 1.00 0.24 66 VAL A C 20
ATOM 33640 O O . VAL A 1 66 ? -9.652 5.623 0.435 1.00 62.12 66 VAL A O 20
ATOM 33653 N N . GLY A 1 67 ? -8.130 5.622 -1.253 1.00 61.44 67 GLY A N 20
ATOM 33654 C CA . GLY A 1 67 ? -8.636 6.852 -1.874 1.00 11.23 67 GLY A CA 20
ATOM 33655 C C . GLY A 1 67 ? -7.714 7.363 -2.967 1.00 63.25 67 GLY A C 20
ATOM 33656 O O . GLY A 1 67 ? -7.189 6.569 -3.755 1.00 24.52 67 GLY A O 20
ATOM 33660 N N . ASN A 1 68 ? -7.503 8.693 -3.006 1.00 72.31 68 ASN A N 20
ATOM 33661 C CA . ASN A 1 68 ? -6.649 9.347 -4.014 1.00 64.13 68 ASN A CA 20
ATOM 33662 C C . ASN A 1 68 ? -6.162 10.726 -3.502 1.00 55.14 68 ASN A C 20
ATOM 33663 O O . ASN A 1 68 ? -6.973 11.584 -3.134 1.00 2.12 68 ASN A O 20
ATOM 33674 N N . LEU A 1 69 ? -4.822 10.915 -3.459 1.00 40.21 69 LEU A N 20
ATOM 33675 C CA . LEU A 1 69 ? -4.165 12.137 -2.911 1.00 43.42 69 LEU A CA 20
ATOM 33676 C C . LEU A 1 69 ? -3.158 12.665 -3.943 1.00 43.23 69 LEU A C 20
ATOM 33677 O O . LEU A 1 69 ? -2.662 11.909 -4.790 1.00 31.13 69 LEU A O 20
ATOM 33693 N N . SER A 1 70 ? -2.859 13.962 -3.845 1.00 41.12 70 SER A N 20
ATOM 33694 C CA . SER A 1 70 ? -1.862 14.634 -4.687 1.00 31.45 70 SER A CA 20
ATOM 33695 C C . SER A 1 70 ? -0.583 14.926 -3.865 1.00 35.31 70 SER A C 20
ATOM 33696 O O . SER A 1 70 ? -0.564 15.843 -3.039 1.00 32.43 70 SER A O 20
ATOM 33704 N N . LEU A 1 71 ? 0.452 14.078 -4.048 1.00 1.21 71 LEU A N 20
ATOM 33705 C CA . LEU A 1 71 ? 1.830 14.338 -3.559 1.00 4.10 71 LEU A CA 20
ATOM 33706 C C . LEU A 1 71 ? 2.798 14.386 -4.769 1.00 13.55 71 LEU A C 20
ATOM 33707 O O . LEU A 1 71 ? 2.944 13.380 -5.471 1.00 1.14 71 LEU A O 20
ATOM 33723 N N . PRO A 1 72 ? 3.505 15.541 -5.010 1.00 35.11 72 PRO A N 20
ATOM 33724 C CA . PRO A 1 72 ? 4.451 15.683 -6.150 1.00 60.12 72 PRO A CA 20
ATOM 33725 C C . PRO A 1 72 ? 5.787 14.933 -5.916 1.00 22.40 72 PRO A C 20
ATOM 33726 O O . PRO A 1 72 ? 6.678 14.951 -6.775 1.00 13.55 72 PRO A O 20
ATOM 33737 N N . ASP A 1 73 ? 5.897 14.270 -4.747 1.00 51.32 73 ASP A N 20
ATOM 33738 C CA . ASP A 1 73 ? 7.081 13.486 -4.351 1.00 72.33 73 ASP A CA 20
ATOM 33739 C C . ASP A 1 73 ? 7.114 12.134 -5.072 1.00 50.30 73 ASP A C 20
ATOM 33740 O O . ASP A 1 73 ? 8.190 11.576 -5.307 1.00 13.41 73 ASP A O 20
ATOM 33749 N N . VAL A 1 74 ? 5.919 11.637 -5.450 1.00 52.42 74 VAL A N 20
ATOM 33750 C CA . VAL A 1 74 ? 5.754 10.321 -6.099 1.00 60.32 74 VAL A CA 20
ATOM 33751 C C . VAL A 1 74 ? 4.986 10.513 -7.419 1.00 71.13 74 VAL A C 20
ATOM 33752 O O . VAL A 1 74 ? 3.966 11.215 -7.450 1.00 63.01 74 VAL A O 20
ATOM 33765 N N . ALA A 1 75 ? 5.491 9.896 -8.496 1.00 33.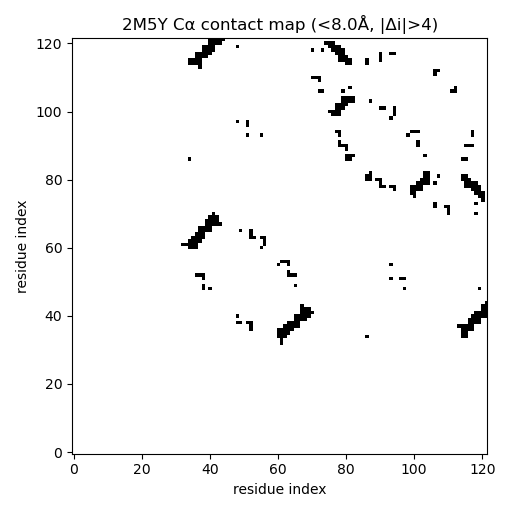11 75 ALA A N 20
ATOM 33766 C CA . ALA A 1 75 ? 4.930 10.019 -9.855 1.00 35.10 75 ALA A CA 20
ATOM 33767 C C . ALA A 1 75 ? 4.469 8.645 -10.374 1.00 25.22 75 ALA A C 20
ATOM 33768 O O . ALA A 1 75 ? 3.312 8.474 -10.762 1.00 31.53 75 ALA A O 20
ATOM 33775 N N . ALA A 1 76 ? 5.395 7.674 -10.347 1.00 4.32 76 ALA A N 20
ATOM 33776 C CA . ALA A 1 76 ? 5.161 6.293 -10.825 1.00 21.32 76 ALA A CA 20
ATOM 33777 C C . ALA A 1 76 ? 4.422 5.471 -9.753 1.00 43.32 76 ALA A C 20
ATOM 33778 O O . ALA A 1 76 ? 4.398 5.867 -8.577 1.00 51.22 76 ALA A O 20
ATOM 33785 N N . THR A 1 77 ? 3.783 4.351 -10.178 1.00 12.02 77 THR A N 20
ATOM 33786 C CA . THR A 1 77 ? 3.096 3.431 -9.254 1.00 43.22 77 THR A CA 20
ATOM 33787 C C . THR A 1 77 ? 4.148 2.798 -8.299 1.00 61.32 77 THR A C 20
ATOM 33788 O O . THR A 1 77 ? 4.981 1.970 -8.696 1.00 34.13 77 THR A O 20
ATOM 33799 N N . THR A 1 78 ? 4.156 3.285 -7.047 1.00 70.13 78 THR A N 20
ATOM 33800 C CA . THR A 1 78 ? 5.185 2.944 -6.061 1.00 45.33 78 THR A CA 20
ATOM 33801 C C . THR A 1 78 ? 4.547 2.650 -4.695 1.00 23.13 78 THR A C 20
ATOM 33802 O O . THR A 1 78 ? 3.760 3.445 -4.189 1.00 42.11 78 THR A O 20
ATOM 33813 N N . VAL A 1 79 ? 4.935 1.506 -4.118 1.00 3.35 79 VAL A N 20
ATOM 33814 C CA . VAL A 1 79 ? 4.520 1.093 -2.783 1.00 33.34 79 VAL A CA 20
ATOM 33815 C C . VAL A 1 79 ? 5.607 1.525 -1.793 1.00 2.00 79 VAL A C 20
ATOM 33816 O O . VAL A 1 79 ? 6.724 1.013 -1.832 1.00 12.31 79 VAL A O 20
ATOM 33829 N N . TYR A 1 80 ? 5.258 2.468 -0.910 1.00 64.12 80 TYR A N 20
ATOM 33830 C CA . TYR A 1 80 ? 6.203 3.058 0.056 1.00 54.15 80 TYR A CA 20
ATOM 33831 C C . TYR A 1 80 ? 6.057 2.347 1.390 1.00 44.14 80 TYR A C 20
ATOM 33832 O O . TYR A 1 80 ? 4.940 2.164 1.873 1.00 73.44 80 TYR A O 20
ATOM 33850 N N . TYR A 1 81 ? 7.204 2.043 1.995 1.00 51.13 81 TYR A N 20
ATOM 33851 C CA . TYR A 1 81 ? 7.307 1.509 3.357 1.00 34.34 81 TYR A CA 20
ATOM 33852 C C . TYR A 1 81 ? 8.655 1.933 3.959 1.00 52.24 81 TYR A C 20
ATOM 33853 O O . TYR A 1 81 ? 9.433 2.646 3.334 1.00 21.11 81 TYR A O 20
ATOM 33871 N N . THR A 1 82 ? 8.888 1.508 5.191 1.00 3.22 82 THR A N 20
ATOM 33872 C CA . THR A 1 82 ? 10.208 1.525 5.820 1.00 11.31 82 THR A CA 20
ATOM 33873 C C . THR A 1 82 ? 10.406 0.118 6.438 1.00 31.24 82 THR A C 20
ATOM 33874 O O . THR A 1 82 ? 9.456 -0.677 6.475 1.00 41.03 82 THR A O 20
ATOM 33885 N N . GLU A 1 83 ? 11.619 -0.229 6.894 1.00 15.12 83 GLU A N 20
ATOM 33886 C CA . GLU A 1 83 ? 11.866 -1.550 7.524 1.00 62.33 83 GLU A CA 20
ATOM 33887 C C . GLU A 1 83 ? 11.557 -1.531 9.042 1.00 70.22 83 GLU A C 20
ATOM 33888 O O . GLU A 1 83 ? 12.027 -2.409 9.786 1.00 0.31 83 GLU A O 20
ATOM 33900 N N . VAL A 1 84 ? 10.727 -0.550 9.477 1.00 42.20 84 VAL A N 20
ATOM 33901 C CA . VAL A 1 84 ? 10.245 -0.425 10.866 1.00 34.23 84 VAL A CA 20
ATOM 33902 C C . VAL A 1 84 ? 9.465 -1.701 11.267 1.00 14.04 84 VAL A C 20
ATOM 33903 O O . VAL A 1 84 ? 8.309 -1.896 10.862 1.00 21.20 84 VAL A O 20
ATOM 33916 N N . GLU A 1 85 ? 10.174 -2.588 11.998 1.00 45.51 85 GLU A N 20
ATOM 33917 C CA . GLU A 1 85 ? 9.680 -3.892 12.480 1.00 40.10 85 GLU A CA 20
ATOM 33918 C C . GLU A 1 85 ? 9.349 -4.858 11.304 1.00 45.00 85 GLU A C 20
ATOM 33919 O O . GLU A 1 85 ? 10.145 -5.769 11.007 1.00 1.43 85 GLU A O 20
ATOM 33931 N N . GLY A 1 86 ? 8.201 -4.636 10.615 1.00 51.32 86 GLY A N 20
ATOM 33932 C CA . GLY A 1 86 ? 7.778 -5.518 9.518 1.00 41.33 86 GLY A CA 20
ATOM 33933 C C . GLY A 1 86 ? 6.797 -4.873 8.547 1.00 1.13 86 GLY A C 20
ATOM 33934 O O . GLY A 1 86 ? 5.880 -5.545 8.056 1.00 12.14 86 GLY A O 20
ATOM 33938 N N . GLU A 1 87 ? 7.009 -3.572 8.231 1.00 5.22 87 GLU A N 20
ATOM 33939 C CA . GLU A 1 87 ? 6.159 -2.841 7.252 1.00 44.44 87 GLU A CA 20
ATOM 33940 C C . GLU A 1 87 ? 6.408 -3.360 5.828 1.00 14.03 87 GLU A C 20
ATOM 33941 O O . GLU A 1 87 ? 5.483 -3.450 5.012 1.00 25.42 87 GLU A O 20
ATOM 33953 N N . ARG A 1 88 ? 7.678 -3.696 5.567 1.00 52.34 88 ARG A N 20
ATOM 33954 C CA . ARG A 1 88 ? 8.169 -4.123 4.243 1.00 41.44 88 ARG A CA 20
ATOM 33955 C C . ARG A 1 88 ? 7.495 -5.417 3.753 1.00 64.15 88 ARG A C 20
ATOM 33956 O O . ARG A 1 88 ? 7.191 -5.545 2.565 1.00 34.52 88 ARG A O 20
ATOM 33977 N N . ALA A 1 89 ? 7.244 -6.354 4.682 1.00 22.24 89 ALA A N 20
ATOM 33978 C CA . ALA A 1 89 ? 6.620 -7.652 4.365 1.00 44.33 89 ALA A CA 20
ATOM 33979 C C . ALA A 1 89 ? 5.089 -7.513 4.168 1.00 23.22 89 ALA A C 20
ATOM 33980 O O . ALA A 1 89 ? 4.474 -8.312 3.448 1.00 14.32 89 ALA A O 20
ATOM 33987 N N . THR A 1 90 ? 4.494 -6.475 4.798 1.00 74.31 90 THR A N 20
ATOM 33988 C CA . THR A 1 90 ? 3.055 -6.161 4.690 1.00 60.25 90 THR A CA 20
ATOM 33989 C C . THR A 1 90 ? 2.779 -5.435 3.351 1.00 54.33 90 THR A C 20
ATOM 33990 O O . THR A 1 90 ? 1.756 -5.661 2.691 1.00 43.24 90 THR A O 20
ATOM 34001 N N . ALA A 1 91 ? 3.742 -4.585 2.959 1.00 44.15 91 ALA A N 20
ATOM 34002 C CA . ALA A 1 91 ? 3.684 -3.777 1.728 1.00 65.15 91 ALA A CA 20
ATOM 34003 C C . ALA A 1 91 ? 4.072 -4.605 0.489 1.00 62.11 91 ALA A C 20
ATOM 34004 O O . ALA A 1 91 ? 3.678 -4.270 -0.639 1.00 60.32 91 ALA A O 20
ATOM 34011 N N . ASP A 1 92 ? 4.857 -5.678 0.720 1.00 3.03 92 ASP A N 20
ATOM 34012 C CA . ASP A 1 92 ? 5.238 -6.668 -0.316 1.00 20.30 92 ASP A CA 20
ATOM 34013 C C . ASP A 1 92 ? 3.980 -7.352 -0.877 1.00 34.33 92 ASP A C 20
ATOM 34014 O O . ASP A 1 92 ? 3.853 -7.557 -2.092 1.00 52.03 92 ASP A O 20
ATOM 34023 N N . ALA A 1 93 ? 3.033 -7.643 0.034 1.00 73.13 93 ALA A N 20
ATOM 34024 C CA . ALA A 1 93 ? 1.744 -8.271 -0.302 1.00 73.05 93 ALA A CA 20
ATOM 34025 C C . ALA A 1 93 ? 0.900 -7.389 -1.246 1.00 11.25 93 ALA A C 20
ATOM 34026 O O . ALA A 1 93 ? 0.039 -7.899 -1.969 1.00 33.52 93 ALA A O 20
ATOM 34033 N N . VAL A 1 94 ? 1.158 -6.067 -1.230 1.00 73.22 94 VAL A N 20
ATOM 34034 C CA . VAL A 1 94 ? 0.473 -5.111 -2.108 1.00 42.45 94 VAL A CA 20
ATOM 34035 C C . VAL A 1 94 ? 1.145 -5.037 -3.486 1.00 74.11 94 VAL A C 20
ATOM 34036 O O . VAL A 1 94 ? 0.516 -5.338 -4.501 1.00 45.02 94 VAL A O 20
ATOM 34049 N N . GLY A 1 95 ? 2.433 -4.612 -3.500 1.00 53.14 95 GLY A N 20
ATOM 34050 C CA . GLY A 1 95 ? 3.131 -4.244 -4.741 1.00 24.42 95 GLY A CA 20
ATOM 34051 C C . GLY A 1 95 ? 3.370 -5.395 -5.682 1.00 41.41 95 GLY A C 20
ATOM 34052 O O . GLY A 1 95 ? 3.439 -5.209 -6.896 1.00 42.24 95 GLY A O 20
ATOM 34056 N N . ARG A 1 96 ? 3.474 -6.587 -5.105 1.00 21.32 96 ARG A N 20
ATOM 34057 C CA . ARG A 1 96 ? 3.660 -7.832 -5.866 1.00 34.10 96 ARG A CA 20
ATOM 34058 C C . ARG A 1 96 ? 2.316 -8.268 -6.525 1.00 72.34 96 ARG A C 20
ATOM 34059 O O . ARG A 1 96 ? 2.312 -8.987 -7.529 1.00 74.32 96 ARG A O 20
ATOM 34080 N N . THR A 1 97 ? 1.177 -7.806 -5.948 1.00 42.04 97 THR A N 20
ATOM 34081 C CA . THR A 1 97 ? -0.175 -8.000 -6.528 1.00 73.31 97 THR A CA 20
ATOM 34082 C C . THR A 1 97 ? -0.493 -6.907 -7.577 1.00 60.10 97 THR A C 20
ATOM 34083 O O . THR A 1 97 ? -1.087 -7.187 -8.630 1.00 44.24 97 THR A O 20
ATOM 34094 N N . LEU A 1 98 ? -0.061 -5.673 -7.279 1.00 63.34 98 LEU A N 20
ATOM 34095 C CA . LEU A 1 98 ? -0.396 -4.473 -8.070 1.00 32.12 98 LEU A CA 20
ATOM 34096 C C . LEU A 1 98 ? 0.510 -4.342 -9.313 1.00 41.00 98 LEU A C 20
ATOM 34097 O O . LEU A 1 98 ? 0.075 -3.845 -10.360 1.00 42.14 98 LEU A O 20
ATOM 34113 N N . GLY A 1 99 ? 1.765 -4.814 -9.183 1.00 53.25 99 GLY A N 20
ATOM 34114 C CA . GLY A 1 99 ? 2.798 -4.591 -10.198 1.00 51.24 99 GLY A CA 20
ATOM 34115 C C . GLY A 1 99 ? 3.394 -3.194 -10.073 1.00 20.32 99 GLY A C 20
ATOM 34116 O O . GLY A 1 99 ? 3.484 -2.451 -11.056 1.00 64.20 99 GLY A O 20
ATOM 34120 N N . ALA A 1 100 ? 3.804 -2.847 -8.842 1.00 74.31 100 ALA A N 20
ATOM 34121 C CA . ALA A 1 100 ? 4.283 -1.495 -8.493 1.00 4.33 100 ALA A CA 20
ATOM 34122 C C . ALA A 1 100 ? 5.660 -1.566 -7.831 1.00 2.31 100 ALA A C 20
ATOM 34123 O O . ALA A 1 100 ? 5.929 -2.493 -7.057 1.00 31.15 100 ALA A O 20
ATOM 34130 N N . ALA A 1 101 ? 6.508 -0.568 -8.130 1.00 62.23 101 ALA A N 20
ATOM 34131 C CA . ALA A 1 101 ? 7.876 -0.481 -7.602 1.00 51.03 101 ALA A CA 20
ATOM 34132 C C . ALA A 1 101 ? 7.841 -0.326 -6.070 1.00 50.53 101 ALA A C 20
ATOM 34133 O O . ALA A 1 101 ? 7.335 0.660 -5.562 1.00 33.52 101 ALA A O 20
ATOM 34140 N N . VAL A 1 102 ? 8.345 -1.327 -5.352 1.00 3.41 102 VAL A N 20
ATOM 34141 C CA . VAL A 1 102 ? 8.304 -1.363 -3.879 1.00 62.24 102 VAL A CA 20
ATOM 34142 C C . VAL A 1 102 ? 9.551 -0.650 -3.293 1.00 43.24 102 VAL A C 20
ATOM 34143 O O . VAL A 1 102 ? 10.658 -1.204 -3.269 1.00 1.02 102 VAL A O 20
ATOM 34156 N N . GLU A 1 103 ? 9.359 0.598 -2.833 1.00 11.42 103 GLU A N 20
ATOM 34157 C CA . GLU A 1 103 ? 10.453 1.457 -2.328 1.00 30.40 103 GLU A CA 20
ATOM 34158 C C . GLU A 1 103 ? 10.345 1.694 -0.814 1.00 61.21 103 GLU A C 20
ATOM 34159 O O . GLU A 1 103 ? 9.276 1.587 -0.198 1.00 42.13 103 GLU A O 20
ATOM 34171 N N . LEU A 1 104 ? 11.509 2.027 -0.256 1.00 4.05 104 LEU A N 20
ATOM 34172 C CA . LEU A 1 104 ? 11.716 2.309 1.161 1.00 70.23 104 LEU A CA 20
ATOM 34173 C C . LEU A 1 104 ? 11.573 3.845 1.382 1.00 41.41 104 LEU A C 20
ATOM 34174 O O . LEU A 1 104 ? 11.119 4.566 0.486 1.00 12.13 104 LEU A O 20
ATOM 34190 N N . ARG A 1 105 ? 11.996 4.351 2.559 1.00 13.24 105 ARG A N 20
ATOM 34191 C CA . ARG A 1 105 ? 11.844 5.773 2.941 1.00 44.44 105 ARG A CA 20
ATOM 34192 C C . ARG A 1 105 ? 12.952 6.677 2.328 1.00 13.13 105 ARG A C 20
ATOM 34193 O O . ARG A 1 105 ? 13.294 7.728 2.894 1.00 53.50 105 ARG A O 20
ATOM 34214 N N . LEU A 1 106 ? 13.517 6.282 1.157 1.00 30.32 106 LEU A N 20
ATOM 34215 C CA . LEU A 1 106 ? 14.525 7.104 0.456 1.00 64.23 106 LEU A CA 20
ATOM 34216 C C . LEU A 1 106 ? 13.876 8.378 -0.163 1.00 24.51 106 LEU A C 20
ATOM 34217 O O . LEU A 1 106 ? 14.172 9.476 0.323 1.00 41.53 106 LEU A O 20
ATOM 34233 N N . PRO A 1 107 ? 12.962 8.296 -1.204 1.00 14.40 107 PRO A N 20
ATOM 34234 C CA . PRO A 1 107 ? 12.445 9.510 -1.894 1.00 74.34 107 PRO A CA 20
ATOM 34235 C C . PRO A 1 107 ? 11.259 10.163 -1.156 1.00 72.20 107 PRO A C 20
ATOM 34236 O O . PRO A 1 107 ? 11.014 11.372 -1.303 1.00 62.01 107 PRO A O 20
ATOM 34247 N N . GLU A 1 108 ? 10.547 9.367 -0.341 1.00 11.24 108 GLU A N 20
ATOM 34248 C CA . GLU A 1 108 ? 9.330 9.835 0.353 1.00 71.32 108 GLU A CA 20
ATOM 34249 C C . GLU A 1 108 ? 9.672 10.604 1.635 1.00 45.23 108 GLU A C 20
ATOM 34250 O O . GLU A 1 108 ? 8.786 11.229 2.206 1.00 61.35 108 GLU A O 20
ATOM 34262 N N . LEU A 1 109 ? 10.956 10.580 2.071 1.00 64.12 109 LEU A N 20
ATOM 34263 C CA . LEU A 1 109 ? 11.400 11.269 3.315 1.00 63.44 109 LEU A CA 20
ATOM 34264 C C . LEU A 1 109 ? 11.235 12.809 3.174 1.00 71.14 109 LEU A C 20
ATOM 34265 O O . LEU A 1 109 ? 11.160 13.527 4.185 1.00 2.33 109 LEU A O 20
ATOM 34281 N N . SER A 1 110 ? 11.168 13.288 1.914 1.00 23.01 110 SER A N 20
ATOM 34282 C CA . SER A 1 110 ? 10.828 14.688 1.593 1.00 11.44 110 SER A CA 20
ATOM 34283 C C . SER A 1 110 ? 9.461 15.084 2.223 1.00 13.10 110 SER A C 20
ATOM 34284 O O . SER A 1 110 ? 9.341 16.149 2.843 1.00 34.20 110 SER A O 20
ATOM 34292 N N . ASP A 1 111 ? 8.457 14.197 2.077 1.00 13.52 111 ASP A N 20
ATOM 34293 C CA . ASP A 1 111 ? 7.115 14.372 2.691 1.00 53.33 111 ASP A CA 20
ATOM 34294 C C . ASP A 1 111 ? 7.085 13.824 4.135 1.00 62.14 111 ASP A C 20
ATOM 34295 O O . ASP A 1 111 ? 6.384 14.369 5.000 1.00 34.41 111 ASP A O 20
ATOM 34304 N N . GLN A 1 112 ? 7.882 12.764 4.360 1.00 43.21 112 GLN A N 20
ATOM 34305 C CA . GLN A 1 112 ? 7.875 11.919 5.577 1.00 4.44 112 GLN A CA 20
ATOM 34306 C C . GLN A 1 112 ? 6.431 11.420 5.905 1.00 22.15 112 GLN A C 20
ATOM 34307 O O . GLN A 1 112 ? 5.742 12.016 6.750 1.00 63.44 112 GLN A O 20
ATOM 34321 N N . PRO A 1 113 ? 5.931 10.363 5.195 1.00 72.11 113 PRO A N 20
ATOM 34322 C CA . PRO A 1 113 ? 4.645 9.710 5.519 1.00 4.41 113 PRO A CA 20
ATOM 34323 C C . PRO A 1 113 ? 4.810 8.630 6.626 1.00 24.53 113 PRO A C 20
ATOM 34324 O O . PRO A 1 113 ? 5.655 7.741 6.488 1.00 71.12 113 PRO A O 20
ATOM 34335 N N . PRO A 1 114 ? 4.028 8.698 7.753 1.00 41.35 114 PRO A N 20
ATOM 34336 C CA . PRO A 1 114 ? 4.022 7.629 8.780 1.00 31.11 114 PRO A CA 20
ATOM 34337 C C . PRO A 1 114 ? 3.151 6.433 8.327 1.00 24.51 114 PRO A C 20
ATOM 34338 O O . PRO A 1 114 ? 1.951 6.596 8.101 1.00 75.44 114 PRO A O 20
ATOM 34349 N N . GLY A 1 115 ? 3.766 5.249 8.186 1.00 13.24 115 GLY A N 20
ATOM 34350 C CA . GLY A 1 115 ? 3.067 4.043 7.715 1.00 32.21 115 GLY A CA 20
ATOM 34351 C C . GLY A 1 115 ? 3.168 3.878 6.205 1.00 2.14 115 GLY A C 20
ATOM 34352 O O . GLY A 1 115 ? 3.545 4.821 5.493 1.00 14.21 115 GLY A O 20
ATOM 34356 N N . VAL A 1 116 ? 2.816 2.675 5.724 1.00 73.41 116 VAL A N 20
ATOM 34357 C CA . VAL A 1 116 ? 2.897 2.299 4.297 1.00 14.01 116 VAL A CA 20
ATOM 34358 C C . VAL A 1 116 ? 1.896 3.099 3.446 1.00 3.42 116 VAL A C 20
ATOM 34359 O O . VAL A 1 116 ? 0.702 3.113 3.753 1.00 4.12 116 VAL A O 20
ATOM 34372 N N . ILE A 1 117 ? 2.389 3.767 2.368 1.00 62.20 117 ILE A N 20
ATOM 34373 C CA . ILE A 1 117 ? 1.516 4.504 1.423 1.00 2.04 117 ILE A CA 20
ATOM 34374 C C . ILE A 1 117 ? 1.735 3.919 0.008 1.00 40.04 117 ILE A C 20
ATOM 34375 O O . ILE A 1 117 ? 2.824 3.977 -0.554 1.00 62.24 117 ILE A O 20
ATOM 34391 N N . VAL A 1 118 ? 0.715 3.254 -0.519 1.00 20.33 118 VAL A N 20
ATOM 34392 C CA . VAL A 1 118 ? 0.755 2.666 -1.857 1.00 20.20 118 VAL A CA 20
ATOM 34393 C C . VAL A 1 118 ? 0.161 3.660 -2.850 1.00 64.12 118 VAL A C 20
ATOM 34394 O O . VAL A 1 118 ? -1.039 3.920 -2.835 1.00 75.23 118 VAL A O 20
ATOM 34407 N N . VAL A 1 119 ? 1.031 4.234 -3.670 1.00 62.23 119 VAL A N 20
ATOM 34408 C CA . VAL A 1 119 ? 0.670 5.284 -4.629 1.00 45.31 119 VAL A CA 20
ATOM 34409 C C . VAL A 1 119 ? 0.495 4.673 -6.028 1.00 1.34 119 VAL A C 20
ATOM 34410 O O . VAL A 1 119 ? 1.424 4.062 -6.545 1.00 72.24 119 VAL A O 20
ATOM 34423 N N . VAL A 1 120 ? -0.706 4.818 -6.626 1.00 73.11 120 VAL A N 20
ATOM 34424 C CA . VAL A 1 120 ? -1.007 4.257 -7.974 1.00 51.53 120 VAL A CA 20
ATOM 34425 C C . VAL A 1 120 ? -1.156 5.378 -9.008 1.00 12.32 120 VAL A C 20
ATOM 34426 O O . VAL A 1 120 ? -1.927 6.321 -8.803 1.00 54.24 120 VAL A O 20
ATOM 34439 N N . THR A 1 121 ? -0.446 5.245 -10.134 1.00 61.11 121 THR A N 20
ATOM 34440 C CA . THR A 1 121 ? -0.481 6.240 -11.220 1.00 32.14 121 THR A CA 20
ATOM 34441 C C . THR A 1 121 ? -1.418 5.778 -12.354 1.00 73.40 121 THR A C 20
ATOM 34442 O O . THR A 1 121 ? -1.830 4.614 -12.406 1.00 31.42 121 THR A O 20
ATOM 34453 N N . GLY A 1 122 ? -1.771 6.729 -13.221 1.00 50.34 122 GLY A N 20
ATOM 34454 C CA . GLY A 1 122 ? -2.477 6.457 -14.469 1.00 20.44 122 GLY A CA 20
ATOM 34455 C C . GLY A 1 122 ? -1.505 6.354 -15.639 1.00 10.31 122 GLY A C 20
ATOM 34456 O O . GLY A 1 122 ? -0.965 5.257 -15.873 1.00 74.22 122 GLY A O 20
#

Nearest PDB structures (foldseek):
  2m5y-assembly1_A  TM=6.695E-01  e=1.262E-17  Mycobacterium tuberculosis
  7sch-assembly1_B  TM=3.032E-01  e=3.262E+00  Homo sapiens
  2m5y-assembly1_A  TM=6.659E-01  e=4.908E-19  Mycobacterium tuberculosis
  5bp4-assembly3_F  TM=4.162E-01  e=1.796E+00  Mycolicibacterium smegmatis MC2 155
  2hk8-assembly2_B  TM=2.789E-01  e=1.796E+00  Aquifex aeolicus

Sequence (122 aa):
GSSPNSEDDSSAISTMTTTTAAPTSTSVKPAAPRAEVRVYNISGTEGAAARTADRLKAAGFTVTDVGNLSLPDVAATTVYYTEVEGERATADAVGRTLGAAVELRLPELSDQPPGVIVVVTGGSSPNSEDDSSAISTMTTTTAAPTSTSVKPAAPRAEVRVYNISGTEGAAARTADRLKAAGFTVTDVGNLSLPDVAATTVYYTEVEGERATADAVGRTLGAAVELRLPELSDQPPGVIVVVTGGSSPNSEDDSSAISTMTTTTAAPTSTSVKPAAPRAEVRVYNISGTEGAAARTADRLKAAGFTVTDVGNLSLPDVAATTVYYTEVEGERATADAVGRTLGAAVELRLPELSDQPPGVIVVVTGGSSPNSEDDSSAISTMTTTTAAPTSTSVKPAAPRAEVRVYNISGTEGAAARTADRLKAAGFTVTDVGNLSLPDVAATTVYYTEVEGERATADAVGRTLGAAVELRLPELSDQPPGVIVVVTGGSSPNSEDDSSAISTMTTTTAAPTSTSVKPAAPRAEVRVYNISGTEGAAARTADRLKAAGFTVTDVGNLSLPDVAATTVYYTEVEGERATADAVGRTLGAAVELRLPELSDQPPGVIVVVTGGSSPNSEDDSSAISTMTTTTAAPTSTSVKPAAPRAEVRVYNISGTEGAAARTADRLKAAGFTVTDVGNLSLPDVAATTVYYTEVEGERATADAVGRTLGAAVELRLPELSDQPPGVIVVVTGGSSPNSEDDSSAISTMTTTTAAPTSTSVKPAAPRAEVRVYNISGTEGAAARTADRLKAAGFTVTDVGNLSLPDVAATTVYYTEVEGERATADAVGRTLGAAVELRLPELSDQPPGVIVVVTGGSSPNSEDDSSAISTMTTTTAAPTSTSVKPAAPRAEVRVYNISGTEGAAARTADRLKAAGFTVTDVGNLSLPDVAATTVYYTEVEGERATADAVGRTLGAAVELRLPELSDQPPGVIVVVTGGSSPNSEDDSSAISTMTTTTAAPTSTSVKPAAPRAEVRVYNISGTEGAAARTADRLKAAGFTVTDVGNLSLPDVAATTVYYTEVEGERATADAVGRTLGAAVELRLPELSDQPPGVIVVVTGGSSPNSEDDSSAISTMTTTTAAPTSTSVKPAAPRAEVRVYNISGTEGAAARTADRLKAAGFTVTDVGNLSLPDVAATTVYYTEVEGERATADAVGRTLGAAVELRLPELSDQPPGVIVVVTGGSSPNSEDDSSAISTMTTTTAAPTSTSVKPAAPRAEVRVYNISGTEGAAARTADRLKAAGFTVTDVGNLSLPDVAATTVYYTEVEGERATADAVGRTLGAAVELRLPELSDQPPGVIVVVTGGSSPNSEDDSSAISTMTTTTAAPTSTSVKPAAPRAEVRVYNISGTEGAAARTADRLKAAGFTVTDVGNLSLPDVAATTVYYTEVEGERATADAVGRTLGAAVELRLPELSDQPPGVIVVVTGGSSPNSEDDSSAISTMTTTTAAPTSTSVKPAAPRAEVRVYNISGTEGAAARTADRLKAAGFTVTDVGNLSLPDVAATTVYYTEVEGERATADAVGRTLGAAVELRLPELSDQPPGVIVVVTGGSSPNSEDDSSAISTMTTTTAAPTSTSVKPAAPRAEVRVYNISGTEGAAARTADRLKAAGFTVTDVGNLSLPDVAATTVYYTEVEGERATADAVGRTLGAAVELRLPELSDQPPGVIVVVTGGSSPNSEDDSSAISTMTTTTAAPTSTSVKPAAPRAEVRVYNISGTEGAAARTADRLKAAGFTVTDVGNLSLPDVAATTVYYTEVEGERATADAVGRTLGAAVELRLPELSDQPPGVIVVVTGGSSPNSEDDSSAISTMTTTTAAPTSTSVKPAAPRAEVRVYNISGTEGAAARTADRLKAAGFTVTDVGNLSLPDVAATTVYYTEVEGERATADAVGRTLGAAVELRLPELSDQPPGVIVVVTGGSSPNSEDDSSAISTMTTTTAAPTSTSVKPAAPRAEVRVYNISGTEGAAARTADRLKAAGFTVTDVGNLSLPDVAATTVYYTEVEGERATADAVGRTLGAAVELRLPELSDQPPGVIVVVTGGSSPNSEDDSSAISTMTTTTAAPTSTSVKPAAPRAEVRVYNISGTEGAAARTADRLKAAGFTVTDVGNLSLPDVAATTVYYTEVEGERATADAVGRTLGAAVELRLPELSDQPPGVIVVVTGGSSPNSEDDSSAISTMTTTTAAPTSTSVKPAAPRAEVRVYNISGTEGAAARTADRLKAAGFTVTDVGNLSLPDVAATTVYYTEVEGERATADAVGRTLGAAVELRLPELSDQPPGVIVVVTGGSSPNSEDDSSAISTMTTTTAAPTSTSVKPAAPRAEVRVYNISGTEGAAARTADRLKAAGFTVTDVGNLSLPDVAATTVYYTEVEGERATADAVGRTLGAAVELRLPELSDQPPGVIVVVTG

B-factor: mean 38.22, std 22.93, range [0.02, 75.53]